Protein 9P1D (pdb70)

Sequence (2322 aa):
MNILLVSQCEKRALSETRRILDQFAERRGERTWQTPITQAGLDTLRRLLKKSARRNTAVACHWIRGRDHSELLWIVGDASRFNAQGAVPTNRTCRDILRKEDENDWHSAEDIRLLTVMAALFHDIGKASQAFQAKLRNRGKPMADAYRHEWVSLRLFEAFVGPGSSDEDWLRRLADKRETGDAWLSQLARDDRQSAPPGPFQKSRLPPLAQAVGWLIVSHHRLPNGDHRGSASLARLPAPIQSQWCGARDADAKEKAACWQFPHGLPFASAHWRARTALCAQSMLERPGLLARGPALLHDSYVMHVSRLILMLADHHYSSLPADSRLGDPNFPLHANTDRDSGKLKQRLDEHLLGVALHSRKLAGTLPRLERQLPRLARHKGFTRRVEQPRFRWQDKAYDCAMACREQAMEHGFFGLNLASTGCGKTLANGRILYALADPQRGARFSIALGLRSLTLQTGQAYRERLGLGDDDLAILVGGSAARELFEKQQERLERSGSESAQELLAENSHVHFAGTLEDGPLREWLGRNSAGNRLLQAPILACTIDHLMPASESLRGGHQIAPLLRLMTSDLVLDEVDDFDIDDLPALSRLVHWAGLFGSRVLLSSATLPPALVQGLFEAYRSGREIFQRHRGAPGRATEIRCAWFDEFSSQSSAHGAVTSFSEAHATFVAQRLAKLEQLPPRRQAQLCTVHAAGEARPALCRELAGQMNTWMADLHRCHHTEHQGRRISFGLLRLANIEPLIELAQAILAQGAPEGLHVHLCVYHSRHPLLVRSAIERQLDELLKRSDDDAAALFARPTLAKALQASTERDHLFVVLASPVAEVGRDHDYDWAIVEPSSMRSIIQLAGRIRRHRSGFSGEANLYLLSRNIRSLEGQNPAFQRPGFETPDFPLDSHDLHDLLDPALLARIDASPRIVEPFPLFPRSRLVDLEHRRLRALMLADDPPSSLLGVPLWWQTPASLSGALQTSQPFRAGAKERCYALLPDEDDEERLHFSRYEEGTWSNQDNLLRNLDLTYGPRIQTWGTVNYREELVAMAGREDLDLRQCAMRYGEVRLRENTQGWSYHPYLGFKKYNMNILLVSQCEKRALSETRRILDQFAERRGERTWQTPITQAGLDTLRRLLKKSARRNTAVACHWIRGRDHSELLWIVGDASRFNAQGAVPTNRTCRDILRSELKTILHSKRANLYYLQHCRVLVNGGRVEYVTDEGRHSHYWNIPIANTTSLLLGTGTSITQAAMRELARAGVLVGFCGGGGTPLFSANEVDVEVSWLTPQSEYRPTEYLQRWVGFWFDEEKRLVAARHFQRARLERIRHSWLEDRVLRDAGFAVDATALAVAVEDSARALEQAPNHEHLLTEEARLSKRLFKLAAQATRYGEFVRAKRGSGGDPANRFLDHGNYLAYGLAATATWVLGIPHGLAVLHGKTRRGGLVFDVADLIKDSLILPQAFLSAMRGDEEQDFRQACLDNLSRAQALDFMIDTLKDVAQRSTVSALHSKRANLYYLQHCRVLVNGGRVEYVTDEGRHSHYWNIPIANTTSLLLGTGTSITQAAMRELARAGVLVGFCGGGGTPLFSANEVDVEVSWLTPQSEYRPTEYLQRWVGFWFDEEKRLVAARHFQRARLERIRHSWLEDRVLRDAGFAVDATALAVAVEDSARALEQAPNHEHLLTEEARLSKRLFKLAAQATRYGEFVRAKRGSGGDPANRFLDHGNYLAYGLAATATWVLGIPHGLAVLHGKTRRGGLVFDVADLIKDSLILPQAFLSAMRGDEEQDFRQACLDNLSRAQALDFMIDTLKDVAQRSTVSATILHSKRANLYYLQHCRVLVNGGRVEYVTDEGRHSHYWNIPIANTTSLLLGTGTSITQAAMRELARAGVLVGFCGEVSWLTPQSEYRPTEYLQRWVGFWFDEEKRLVAARHFQRARLERIRHSWLRVLRDDATALAVAVEDSARALEPNHEHLLTEEARLSKRLFKLAAQATRYFVRGDPANRFLDHGNYLAYGLAATATWVLGIPHGLAVLHGKTRRGGLVFDVADLIKDSLILPQAFLSAMRGDEEQDFRQACLDNLSRAQALDFMIDTLKDVAQRSTVSAANLYYLQHCRVLVNGGRVEYVTDNIPIANTTSLLLGTGTSITQAAMRELARAGVLVGFCGGGGTPLFSANEVTEYLQRWVGFWEEKRLVAARHFQRARLERIRHSALAVAVEDSARALEQAPNHEHLLTEEARLSKRLFKLAAQANRFLDHGNYLAYGLAATATWVLGIPHRGGLVFDVADLIKDSLILPQAFLSAMEEQDFRQACLDNLSRAQALDFMIDTLKDVAQRSTVSA

Radius of gyration: 50.33 Å; Cα contacts (8 Å, |Δi|>4): 3874; chains: 6; bounding box: 79×142×141 Å

Secondary structure (DSSP, 8-state):
-EEEEEE---THHHHHHHHHHTTTS-EEETTEEEEE--HHHHHHHHHHHHHT--TT-EEEEEEEEETTEEEEEEEEE-STTS-TTS---SEEESS-SS-TTS---BTTHHHHHHHHHHHHHHTTGGGGSHHHHHHHH--SS----SS-HHHHHHHHHHHHH-TT--HHHHHHHHH-SS---STTGGG---SSSSSPPPPTTSTTT--HHHHHHHHHHHTSSB----S---HHHHTTTTTT--GGGGT-----HHHHHHHT--TT--GGG-HHHHHHHHHHHHHHHHSTT-GGGHHHHHT-HHHHHHHHHHHHHHHHHHHHS---TTSS-TT-----EE-TTT--EEE-HHHHHHHHHHHHHHHHTTHHHHHHHS--B---HHHHS---SGGGSHHHHHHHHHHHHHHHHHHH--EE---PPTTS-HHHHHHHHHHHHS-TTT-B-EEEEES-S-B-HHHHHHHHHHHT--TTSEEEE-B-PPPSTHHHHHHHHHTTTT-GGGS-SS-SS--EE--S--S--TTHHHH-SSSHHHHHHH-SEEEEEHHHHTHHHH--BTTTTHHHHHHHHHS-EEEESGGGS-GGGHHHHHHHHHHHHHTT--EE---S---HHHHHHHHHHHHHHHHHHHHHBSSTT----EEEEEE-SS-EEEEEE-SHHHHHHHHHHHHHHHHHHHTTSPP---B--B----S---HHHHHHHHHHHHHHHHHHHHHHS-EEETTEEEEEEEB--S-HHHHHHHHHHHHHH---TT-EEEE--B-TTS-HHHHHHHHHHHHHH----TT-HHHHHTSHHHHHHHHT---SEEEEEE-B-GGGGSS-----S-EEE--S-HHHHHHHHHHTTSS-----S---EEEBSS-HHHHTT-SSSS-SSS--BTTB--S---HHHHS-HHHHT--SSHHHHS--SS--TTT-HHHHHHHHHHHHHTSS--TTT---TTHHHHSS-TTTTTHHHHS-SS-SS-EEEEEEEE-SS-TT-EEEEEE-SSSEEE-GGG--B------TTEEE-S---HHHHHHHHHHHHT--HHHHHHHH-EEEEE--SS-EEEETTTEEEE--/-EEEEEE---THHHHHHHHHHTTTS-EEETTEEEEE--HHHHHHHHHHHHHT--SS-EEEEEE--SSS--EEEEEEE-SSSS-TTS---SEEESS----/---TTT---EEEE-SEEEEEETTEEEEEEE-SSSEEEEE--GGG-SEEEE-TTEEEEHHHHHHHHHHT-EEEE----EEEEE-SS---SHHHHHHHHHHH-HHHHHTTHHHHHHHHHHHHHHHH--TTT--HHHHHHHHHHHHHHH---HHHHHHHHHHHHHHHHHHHHHHHT------HHHHHHHHHHHHHHHHHHHHHHHHT--SS--SSSTTTSSSHHHHHHHHHHIIIIIHHHHHHHHHHT--HHHHHHHHHHHHHHHTHHHHHHHHHHHHHHHHHHH-/--B--B-SEEE-EETTEE--EE-----SSS-B--B-SSEEEEHHHHHHHHHH----EEE-GGG-SEEEE----THHHHHHHH----TTSSHHHHHHHHHHHHHH--HHHHHHHHHHHHH--S-HHHHHHHHTTTTHHHHHHHH---SHHHHHHHHHHHHHHHHHHHHT-----HHHHHHHHHHHTTTHHHHHHHHT--HHHHHHHHHHHHHHHTHHHHHHHHHHHHHHHHHHH-/--GGGS-TTT--EEEEE-S-EEEEETTEEEEEEE-SS-EEEEE--GGGEEEEEE-SS-EEEHHHHHHHHHTT--EEEE-STTS-SEEETTEEE-EEEEEE-SS---SHHHHHHHTTTT-HHHHHHHHHHHHHHHHHHHHHHHHH-HHHHHHT----HHHHHHHHHHHHHHHHT--SHHHHHHHHHHHHHHHHHHHHHHTT--S----STT---SHHHHHHHHHHHHHHHHHHHHHHHHT--TT--SSSTTTSSSTHHHHHHTTTTTTTHHHHHHHHHHHT--HHHHHHHHHHHHHHHTHHHHHHHHHHHHHHHHHHH-/---TTTTEEEE-SEEEEESSSSEEEE-TTGGGSGGGG---STT-EEEE-SSEEEEHHHHHHHHHHT-EEEEE-GGG-SEEEE--PPB--SS-----SSPPB-HHHHHHTTTT-HHHHHHHHHHHHHHHHHHHHIIIII-HHHHHHSPPPPHHHHHHHHHHHHHHHHT--SHHHHHHHHHHHHHHHHHHHHHHHT--S----GGG---SHHHHHHHHHHHHHHHHHHHHHHHHT--SS--SSS-TTSTTHHHHHHHHHHIIIIIHHHHHHHHHHT--HHHHHHHHHHHHHHHTHHHHHHHHHHHHHHHHHHH-

B-factor: mean 90.78, std 36.64, range [4.68, 261.75]

Nearest PDB structures (foldseek):
  3god-assembly1_A  TM=9.662E-01  e=2.925E-48  Pseudomonas aeruginosa UCBPP-PA14
  5fcl-assembly1_B  TM=9.831E-01  e=2.132E-39  Pectobacterium atrosepticum SCRI1043
  5fcl-assembly2_D  TM=9.840E-01  e=4.830E-38  Pectobacterium atrosepticum SCRI1043
  8flj-assembly1_C  TM=7.199E-01  e=2.298E-38  Pseudomonas aeruginosa PA14
  5fcl-assembly2_C  TM=7.049E-01  e=4.504E-31  Pectobacterium atrosepticum SCRI1043

InterPro domains:
  IPR006483 CRISPR-associated Cas3-type, HD domain [PF18019] (107-262)
  IPR006483 CRISPR-associated Cas3-type, HD domain [PS51643] (102-318)
  IPR013395 CRISPR-associated Cas3, Yersinia-type [TIGR02562] (1-1072)
  IPR027417 P-loop containing nucleoside triphosphate hydrolase [SSF52540] (416-858)
  IPR038257 CRISPR-associated Cas3-type HD domain superfamily [G3DSA:1.10.3210.30] (87-286)
  IPR048823 CRISPR-associated nuclease/helicase Cas3, I-F/YPEST, Cas2 domain [PF21384] (1-79)
  IPR048824 CRISPR-associated Cas3 subtype I-F/YPEST-like, C-terminal domain [PF21802] (984-1074)
  IPR054712 CRISPR-associated nuclease/helicase Cas3 domain [PF22590] (731-856)

Structure (mmCIF, N/CA/C/O backbone):
data_9P1D
#
_entry.id   9P1D
#
_cell.length_a   1.00
_cell.length_b   1.00
_cell.length_c   1.00
_cell.angle_alpha   90.00
_cell.angle_beta   90.00
_cell.angle_gamma   90.00
#
_symmetry.space_group_name_H-M   'P 1'
#
loop_
_entity.id
_entity.type
_entity.pdbx_description
1 polymer 'CRISPR-associated nuclease/helicase Cas3 subtype I-F/YPEST'
2 polymer 'CRISPR-associated endonuclease Cas1'
3 polymer 'DNA Strand 1'
4 polymer 'DNA Strand 2'
#
loop_
_atom_site.group_PDB
_atom_site.id
_atom_site.type_symbol
_atom_site.label_atom_id
_atom_site.label_alt_id
_atom_site.label_comp_id
_atom_site.label_asym_id
_atom_site.label_entity_id
_atom_site.label_seq_id
_atom_site.pdbx_PDB_ins_code
_atom_site.Cartn_x
_atom_site.Cartn_y
_atom_site.Cartn_z
_atom_site.occupancy
_atom_site.B_iso_or_equiv
_atom_site.auth_seq_id
_atom_site.auth_comp_id
_atom_site.auth_asym_id
_atom_site.auth_atom_id
_atom_site.pdbx_PDB_model_num
ATOM 1 N N . MET A 1 1 ? 151.37371 162.58769 139.70035 1.000 64.59849 1 MET A N 1
ATOM 2 C CA . MET A 1 1 ? 152.02256 163.41560 140.74897 1.000 64.36266 1 MET A CA 1
ATOM 3 C C . MET A 1 1 ? 153.45335 163.70707 140.35607 1.000 59.72774 1 MET A C 1
ATOM 4 O O . MET A 1 1 ? 154.13301 162.84753 139.80615 1.000 59.92124 1 MET A O 1
ATOM 20 N N . ASN A 1 2 ? 153.90809 164.92209 140.63913 1.000 57.75840 2 ASN A N 1
ATOM 21 C CA . ASN A 1 2 ? 155.28697 165.31942 140.39946 1.000 65.02597 2 ASN A CA 1
ATOM 22 C C . ASN A 1 2 ? 156.00001 165.46016 141.73227 1.000 60.55584 2 ASN A C 1
ATOM 23 O O . ASN A 1 2 ? 155.43595 165.98723 142.69341 1.000 61.55607 2 ASN A O 1
ATOM 34 N N . ILE A 1 3 ? 157.23970 164.97859 141.78513 1.000 47.74801 3 ILE A N 1
ATOM 35 C CA . ILE A 1 3 ? 157.99564 164.90901 143.02300 1.000 40.50688 3 ILE A CA 1
ATOM 36 C C . ILE A 1 3 ? 159.39443 165.44513 142.77888 1.000 40.59859 3 ILE A C 1
ATOM 37 O O . ILE A 1 3 ? 159.83866 165.59882 141.64118 1.000 46.36468 3 ILE A O 1
ATOM 53 N N . LEU A 1 4 ? 160.08685 165.73540 143.87272 1.000 27.70329 4 LEU A N 1
ATOM 54 C CA . LEU A 1 4 ? 161.46430 166.19804 143.83389 1.000 23.58218 4 LEU A CA 1
ATOM 55 C C . LEU A 1 4 ? 162.29809 165.33470 144.76266 1.000 41.77763 4 LEU A C 1
ATOM 56 O O . LEU A 1 4 ? 162.00614 165.24623 145.95772 1.000 54.41280 4 LEU A O 1
ATOM 72 N N . LEU A 1 5 ? 163.33031 164.70603 144.21120 1.000 46.44974 5 LEU A N 1
ATOM 73 C CA . LEU A 1 5 ? 164.20469 163.79562 144.93522 1.000 32.90842 5 LEU A CA 1
ATOM 74 C C . LEU A 1 5 ? 165.58452 164.41874 145.04511 1.000 29.68600 5 LEU A C 1
ATOM 75 O O . LEU A 1 5 ? 166.13106 164.88560 144.04477 1.000 52.51753 5 LEU A O 1
ATOM 91 N N . VAL A 1 6 ? 166.14827 164.42542 146.24661 1.000 22.56375 6 VAL A N 1
ATOM 92 C CA . VAL A 1 6 ? 167.47499 164.97853 146.47752 1.000 30.22685 6 VAL A CA 1
ATOM 93 C C . VAL A 1 6 ? 168.29140 163.95938 147.24639 1.000 31.40785 6 VAL A C 1
ATOM 94 O O . VAL A 1 6 ? 167.79061 163.33815 148.18686 1.000 45.45759 6 VAL A O 1
ATOM 107 N N . SER A 1 7 ? 169.54233 163.79283 146.85076 1.000 34.64599 7 SER A N 1
ATOM 108 C CA . SER A 1 7 ? 170.43942 162.82145 147.44855 1.000 38.98404 7 SER A CA 1
ATOM 109 C C . SER A 1 7 ? 171.50763 163.53291 148.25954 1.000 43.41715 7 SER A C 1
ATOM 110 O O . SER A 1 7 ? 171.98710 164.59766 147.86656 1.000 53.55069 7 SER A O 1
ATOM 118 N N . GLN A 1 8 ? 171.87980 162.94978 149.39568 1.000 50.39761 8 GLN A N 1
ATOM 119 C CA . GLN A 1 8 ? 173.00867 163.46288 150.16016 1.000 54.65565 8 GLN A CA 1
ATOM 120 C C . GLN A 1 8 ? 173.95991 162.34212 150.55828 1.000 66.62216 8 GLN A C 1
ATOM 121 O O . GLN A 1 8 ? 174.60502 162.42066 151.60635 1.000 68.56807 8 GLN A O 1
ATOM 135 N N . CYS A 1 9 ? 174.06596 161.31096 149.72678 1.000 66.55366 9 CYS A N 1
ATOM 136 C CA . CYS A 1 9 ? 174.96648 160.20289 149.97300 1.000 62.00645 9 CYS A CA 1
ATOM 137 C C . CYS A 1 9 ? 176.41060 160.63667 149.74253 1.000 61.48767 9 CYS A C 1
ATOM 138 O O . CYS A 1 9 ? 176.68998 161.73885 149.26738 1.000 60.88786 9 CYS A O 1
ATOM 146 N N . GLU A 1 10 ? 177.33988 159.74842 150.08553 1.000 68.16595 10 GLU A N 1
ATOM 147 C CA . GLU A 1 10 ? 178.75910 160.01656 149.91840 1.000 67.64712 10 GLU A CA 1
ATOM 148 C C . GLU A 1 10 ? 179.50499 158.70941 149.70093 1.000 68.20862 10 GLU A C 1
ATOM 149 O O . GLU A 1 10 ? 179.02576 157.63597 150.06961 1.000 70.76702 10 GLU A O 1
ATOM 161 N N . LYS A 1 11 ? 180.68212 158.81243 149.09667 1.000 65.33922 11 LYS A N 1
ATOM 162 C CA . LYS A 1 11 ? 181.51748 157.64205 148.80307 1.000 67.32399 11 LYS A CA 1
ATOM 163 C C . LYS A 1 11 ? 180.74008 156.72836 147.85306 1.000 72.82289 11 LYS A C 1
ATOM 164 O O . LYS A 1 11 ? 179.93009 157.20190 147.04727 1.000 77.35650 11 LYS A O 1
ATOM 183 N N . ARG A 1 12 ? 180.97103 155.41551 147.93098 1.000 71.55724 12 ARG A N 1
ATOM 184 C CA . ARG A 1 12 ? 180.39142 154.51093 146.94523 1.000 69.74657 12 ARG A CA 1
ATOM 185 C C . ARG A 1 12 ? 178.87484 154.58351 146.93710 1.000 68.09808 12 ARG A C 1
ATOM 186 O O . ARG A 1 12 ? 178.25010 154.35019 145.89739 1.000 69.05826 12 ARG A O 1
ATOM 207 N N . ALA A 1 13 ? 178.26448 154.91613 148.07303 1.000 59.25368 13 ALA A N 1
ATOM 208 C CA . ALA A 1 13 ? 176.81119 155.00461 148.11851 1.000 64.73636 13 ALA A CA 1
ATOM 209 C C . ALA A 1 13 ? 176.29046 155.94518 147.04546 1.000 60.10675 13 ALA A C 1
ATOM 210 O O . ALA A 1 13 ? 175.20336 155.73833 146.49954 1.000 58.14771 13 ALA A O 1
ATOM 217 N N . LEU A 1 14 ? 177.05599 156.98391 146.72710 1.000 58.52609 14 LEU A N 1
ATOM 218 C CA . LEU A 1 14 ? 176.59781 157.97200 145.76161 1.000 54.35113 14 LEU A CA 1
ATOM 219 C C . LEU A 1 14 ? 176.40487 157.34344 144.38881 1.000 58.03573 14 LEU A C 1
ATOM 220 O O . LEU A 1 14 ? 175.38435 157.56372 143.72543 1.000 61.41946 14 LEU A O 1
ATOM 236 N N . SER A 1 15 ? 177.37544 156.54379 143.94888 1.000 56.95137 15 SER A N 1
ATOM 237 C CA . SER A 1 15 ? 177.29442 155.94196 142.62367 1.000 53.04655 15 SER A CA 1
ATOM 238 C C . SER A 1 15 ? 176.10160 155.00245 142.52288 1.000 57.45640 15 SER A C 1
ATOM 239 O O . SER A 1 15 ? 175.39066 154.98278 141.51160 1.000 66.17159 15 SER A O 1
ATOM 247 N N . GLU A 1 16 ? 175.85780 154.22104 143.57235 1.000 62.10295 16 GLU A N 1
ATOM 248 C CA . GLU A 1 16 ? 174.72341 153.30682 143.55920 1.000 64.61298 16 GLU A CA 1
ATOM 249 C C . GLU A 1 16 ? 173.41270 154.06221 143.38637 1.000 68.66693 16 GLU A C 1
ATOM 250 O O . GLU A 1 16 ? 172.62333 153.76002 142.48430 1.000 70.14223 16 GLU A O 1
ATOM 262 N N . THR A 1 17 ? 173.16871 155.06390 144.23438 1.000 53.89396 17 THR A N 1
ATOM 263 C CA . THR A 1 17 ? 171.90155 155.78272 144.16691 1.000 45.43879 17 THR A CA 1
ATOM 264 C C . THR A 1 17 ? 171.75580 156.50381 142.83926 1.000 39.90943 17 THR A C 1
ATOM 265 O O . THR A 1 17 ? 170.65385 156.58821 142.28961 1.000 41.82758 17 THR A O 1
ATOM 276 N N . ARG A 1 18 ? 172.85377 157.02835 142.30120 1.000 41.98580 18 ARG A N 1
ATOM 277 C CA . ARG A 1 18 ? 172.78520 157.63294 140.97799 1.000 47.50861 18 ARG A CA 1
ATOM 278 C C . ARG A 1 18 ? 172.36118 156.60365 139.94196 1.000 48.75020 18 ARG A C 1
ATOM 279 O O . ARG A 1 18 ? 171.59948 156.90872 139.01973 1.000 54.54766 18 ARG A O 1
ATOM 300 N N . ARG A 1 19 ? 172.86348 155.37674 140.06570 1.000 55.22426 19 ARG A N 1
ATOM 301 C CA . ARG A 1 19 ? 172.49337 154.33810 139.11290 1.000 54.44159 19 ARG A CA 1
ATOM 302 C C . ARG A 1 19 ? 171.01726 153.98825 139.22933 1.000 52.58924 19 ARG A C 1
ATOM 303 O O . ARG A 1 19 ? 170.32517 153.82128 138.22072 1.000 49.28772 19 ARG A O 1
ATOM 324 N N . ILE A 1 20 ? 170.51808 153.86359 140.45758 1.000 52.46850 20 ILE A N 1
ATOM 325 C CA . ILE A 1 20 ? 169.14559 153.40368 140.65600 1.000 51.71742 20 ILE A CA 1
ATOM 326 C C . ILE A 1 20 ? 168.15496 154.47536 140.22564 1.000 58.82543 20 ILE A C 1
ATOM 327 O O . ILE A 1 20 ? 167.12582 154.18109 139.61037 1.000 59.88064 20 ILE A O 1
ATOM 343 N N . LEU A 1 21 ? 168.43991 155.73345 140.56752 1.000 52.87809 21 LEU A N 1
ATOM 344 C CA . LEU A 1 21 ? 167.48036 156.80994 140.34030 1.000 37.31987 21 LEU A CA 1
ATOM 345 C C . LEU A 1 21 ? 167.43184 157.22724 138.88040 1.000 40.23127 21 LEU A C 1
ATOM 346 O O . LEU A 1 21 ? 166.35986 157.53792 138.35543 1.000 43.41791 21 LEU A O 1
ATOM 362 N N . ASP A 1 22 ? 168.57460 157.23309 138.20364 1.000 45.20201 22 ASP A N 1
ATOM 363 C CA . ASP A 1 22 ? 168.62540 157.69042 136.82214 1.000 42.90608 22 ASP A CA 1
ATOM 364 C C . ASP A 1 22 ? 167.77547 156.85547 135.87944 1.000 49.61552 22 ASP A C 1
ATOM 365 O O . ASP A 1 22 ? 167.74321 157.15696 134.68311 1.000 54.72178 22 ASP A O 1
ATOM 374 N N . GLN A 1 23 ? 167.11664 155.80544 136.36476 1.000 49.38475 23 GLN A N 1
ATOM 375 C CA . GLN A 1 23 ? 166.21220 155.04328 135.51621 1.000 51.04131 23 GLN A CA 1
ATOM 376 C C . GLN A 1 23 ? 164.81290 155.63320 135.47673 1.000 46.37821 23 GLN A C 1
ATOM 377 O O . GLN A 1 23 ? 164.02630 155.26015 134.60374 1.000 51.06439 23 GLN A O 1
ATOM 391 N N . PHE A 1 24 ? 164.49150 156.54938 136.38154 1.000 28.33502 24 PHE A N 1
ATOM 392 C CA . PHE A 1 24 ? 163.13524 157.04918 136.54802 1.000 31.97297 24 PHE A CA 1
ATOM 393 C C . PHE A 1 24 ? 162.98470 158.53303 136.27352 1.000 39.67360 24 PHE A C 1
ATOM 394 O O . PHE A 1 24 ? 161.91526 158.95933 135.84367 1.000 51.44012 24 PHE A O 1
ATOM 411 N N . ALA A 1 25 ? 164.01711 159.33816 136.51117 1.000 51.27817 25 ALA A N 1
ATOM 412 C CA . ALA A 1 25 ? 163.90708 160.78832 136.43803 1.000 46.10990 25 ALA A CA 1
ATOM 413 C C . ALA A 1 25 ? 165.06002 161.38222 135.64594 1.000 40.55907 25 ALA A C 1
ATOM 414 O O . ALA A 1 25 ? 166.16964 160.84908 135.65849 1.000 57.22436 25 ALA A O 1
ATOM 421 N N . GLU A 1 26 ? 164.79547 162.48851 134.95978 1.000 30.02524 26 GLU A N 1
ATOM 422 C CA . GLU A 1 26 ? 165.86367 163.23297 134.31335 1.000 34.40715 26 GLU A CA 1
ATOM 423 C C . GLU A 1 26 ? 166.64650 164.03539 135.34169 1.000 37.24239 26 GLU A C 1
ATOM 424 O O . GLU A 1 26 ? 166.08504 164.58444 136.28948 1.000 51.55805 26 GLU A O 1
ATOM 436 N N . ARG A 1 27 ? 167.95535 164.12002 135.13303 1.000 36.43052 27 ARG A N 1
ATOM 437 C CA . ARG A 1 27 ? 168.85980 164.75800 136.08762 1.000 37.15339 27 ARG A CA 1
ATOM 438 C C . ARG A 1 27 ? 168.72543 166.26910 135.97219 1.000 49.90206 27 ARG A C 1
ATOM 439 O O . ARG A 1 27 ? 169.08804 166.85668 134.95429 1.000 72.24891 27 ARG A O 1
ATOM 460 N N . ARG A 1 28 ? 168.20490 166.91237 137.01385 1.000 31.18796 28 ARG A N 1
ATOM 461 C CA . ARG A 1 28 ? 168.13461 168.36490 137.03601 1.000 30.28064 28 ARG A CA 1
ATOM 462 C C . ARG A 1 28 ? 169.30712 169.00117 137.75542 1.000 40.00440 28 ARG A C 1
ATOM 463 O O . ARG A 1 28 ? 169.42292 170.22756 137.74820 1.000 52.87728 28 ARG A O 1
ATOM 484 N N . GLY A 1 29 ? 170.16797 168.21303 138.37788 1.000 44.59881 29 GLY A N 1
ATOM 485 C CA . GLY A 1 29 ? 171.30083 168.77332 139.08895 1.000 46.94546 29 GLY A CA 1
ATOM 486 C C . GLY A 1 29 ? 172.19969 167.66137 139.56974 1.000 52.01445 29 GLY A C 1
ATOM 487 O O . GLY A 1 29 ? 171.84332 166.48273 139.52707 1.000 60.92886 29 GLY A O 1
ATOM 491 N N . GLU A 1 30 ? 173.36974 168.05642 140.06287 1.000 46.54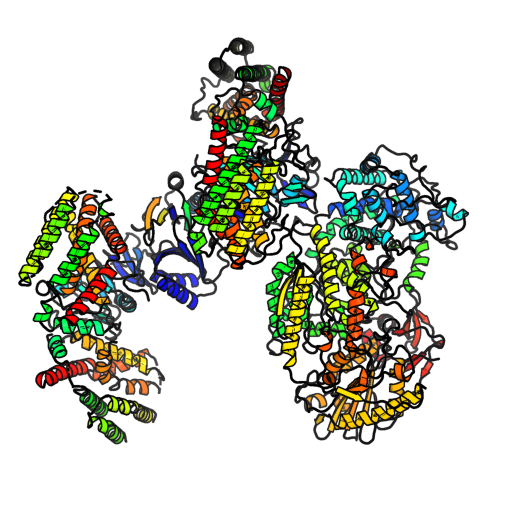359 30 GLU A N 1
ATOM 492 C CA . GLU A 1 30 ? 174.37008 167.06351 140.42820 1.000 43.14670 30 GLU A CA 1
ATOM 493 C C . GLU A 1 30 ? 173.84082 166.09876 141.47718 1.000 51.94479 30 GLU A C 1
ATOM 494 O O . GLU A 1 30 ? 174.37880 164.99913 141.63346 1.000 54.95390 30 GLU A O 1
ATOM 506 N N . ARG A 1 31 ? 172.81095 166.49392 142.22260 1.000 48.09302 31 ARG A N 1
ATOM 507 C CA . ARG A 1 31 ? 172.18547 165.57690 143.16572 1.000 41.87674 31 ARG A CA 1
ATOM 508 C C . ARG A 1 31 ? 170.67456 165.75154 143.24672 1.000 40.95798 31 ARG A C 1
ATOM 509 O O . ARG A 1 31 ? 170.08205 165.41213 144.27379 1.000 49.64623 31 ARG A O 1
ATOM 530 N N . THR A 1 32 ? 170.03451 166.27159 142.20949 1.000 38.22889 32 THR A N 1
ATOM 531 C CA . THR A 1 32 ? 168.60889 166.54417 142.24628 1.000 34.80503 32 THR A CA 1
ATOM 532 C C . THR A 1 32 ? 167.92853 165.94951 141.02848 1.000 46.91009 32 THR A C 1
ATOM 533 O O . THR A 1 32 ? 168.44653 166.02816 139.91331 1.000 59.73751 32 THR A O 1
ATOM 544 N N . TRP A 1 33 ? 166.75847 165.37177 141.25188 1.000 36.32669 33 TRP A N 1
ATOM 545 C CA . TRP A 1 33 ? 165.93422 164.81191 140.19885 1.000 36.86046 33 TRP A CA 1
ATOM 546 C C . TRP A 1 33 ? 164.52240 165.35096 140.34767 1.000 38.22050 33 TRP A C 1
ATOM 547 O O . TRP A 1 33 ? 164.11482 165.76523 141.43286 1.000 42.14433 33 TRP A O 1
ATOM 568 N N . GLN A 1 34 ? 163.77542 165.34595 139.25010 1.000 42.73193 34 GLN A N 1
ATOM 569 C CA . GLN A 1 34 ? 162.38114 165.75857 139.30720 1.000 44.96831 34 GLN A CA 1
ATOM 570 C C . GLN A 1 34 ? 161.62600 165.29862 138.07199 1.000 52.13533 34 GLN A C 1
ATOM 571 O O . GLN A 1 34 ? 162.09391 165.49517 136.94867 1.000 55.83933 34 GLN A O 1
ATOM 585 N N . THR A 1 35 ? 160.45220 164.71080 138.26276 1.000 55.24363 35 THR A N 1
ATOM 586 C CA . THR A 1 35 ? 159.69415 164.17639 137.14151 1.000 57.87832 35 THR A CA 1
ATOM 587 C C . THR A 1 35 ? 158.28026 163.80445 137.56701 1.000 58.44646 35 THR A C 1
ATOM 588 O O . THR A 1 35 ? 158.03880 163.54946 138.75110 1.000 64.46050 35 THR A O 1
ATOM 599 N N . PRO A 1 36 ? 157.31831 163.77394 136.64514 1.000 43.30476 36 PRO A N 1
ATOM 600 C CA . PRO A 1 36 ? 155.98395 163.27340 136.98944 1.000 38.81707 36 PRO A CA 1
ATOM 601 C C . PRO A 1 36 ? 155.94691 161.75445 136.92985 1.000 42.69552 36 PRO A C 1
ATOM 602 O O . PRO A 1 36 ? 156.19759 161.16046 135.88115 1.000 48.72936 36 PRO A O 1
ATOM 613 N N . ILE A 1 37 ? 155.61488 161.12639 138.05814 1.000 60.09088 37 ILE A N 1
ATOM 614 C CA . ILE A 1 37 ? 155.57738 159.67425 138.16881 1.000 55.70993 37 ILE A CA 1
ATOM 615 C C . ILE A 1 37 ? 154.26643 159.26937 138.82493 1.000 60.45840 37 ILE A C 1
ATOM 616 O O . ILE A 1 37 ? 153.60042 160.07320 139.47849 1.000 63.62167 37 ILE A O 1
ATOM 632 N N . THR A 1 38 ? 153.89639 158.00610 138.64006 1.000 66.91348 38 THR A N 1
ATOM 633 C CA . THR A 1 38 ? 152.69579 157.44544 139.24232 1.000 63.79688 38 THR A CA 1
ATOM 634 C C . THR A 1 38 ? 153.02677 156.80992 140.58628 1.000 64.81472 38 THR A C 1
ATOM 635 O O . THR A 1 38 ? 154.18818 156.64911 140.95862 1.000 70.21509 38 THR A O 1
ATOM 646 N N . GLN A 1 39 ? 151.97818 156.43938 141.31916 1.000 68.49229 39 GLN A N 1
ATOM 647 C CA . GLN A 1 39 ? 152.17847 155.89829 142.65871 1.000 71.59298 39 GLN A CA 1
ATOM 648 C C . GLN A 1 39 ? 152.98211 154.60224 142.62157 1.000 73.56513 39 GLN A C 1
ATOM 649 O O . GLN A 1 39 ? 153.92394 154.42060 143.40587 1.000 75.13226 39 GLN A O 1
ATOM 663 N N . ALA A 1 40 ? 152.63720 153.69765 141.70351 1.000 69.77140 40 ALA A N 1
ATOM 664 C CA . ALA A 1 40 ? 153.32926 152.41581 141.62823 1.000 66.28554 40 ALA A CA 1
ATOM 665 C C . ALA A 1 40 ? 154.82266 152.61005 141.41505 1.000 68.08652 40 ALA A C 1
ATOM 666 O O . ALA A 1 40 ? 155.64686 151.93585 142.05080 1.000 70.49890 40 ALA A O 1
ATOM 673 N N . GLY A 1 41 ? 155.18953 153.51966 140.51521 1.000 57.90130 41 GLY A N 1
ATOM 674 C CA . GLY A 1 41 ? 156.59481 153.80259 140.30662 1.000 58.40120 41 GLY A CA 1
ATOM 675 C C . GLY A 1 41 ? 157.28103 154.23864 141.58326 1.000 61.21337 41 GLY A C 1
ATOM 676 O O . GLY A 1 41 ? 158.40167 153.82008 141.86962 1.000 64.04271 41 GLY A O 1
ATOM 680 N N . LEU A 1 42 ? 156.61802 155.08588 142.36894 1.000 61.93848 42 LEU A N 1
ATOM 681 C CA . LEU A 1 42 ? 157.21939 155.54689 143.61362 1.000 55.79345 42 LEU A CA 1
ATOM 682 C C . LEU A 1 42 ? 157.41738 154.40040 144.58994 1.000 66.09955 42 LEU A C 1
ATOM 683 O O . LEU A 1 42 ? 158.46022 154.31056 145.24865 1.000 73.01168 42 LEU A O 1
ATOM 699 N N . ASP A 1 43 ? 156.42710 153.51724 144.71186 1.000 73.98247 43 ASP A N 1
ATOM 700 C CA . ASP A 1 43 ? 156.58203 152.40541 145.64407 1.000 73.64688 43 ASP A CA 1
ATOM 701 C C . ASP A 1 43 ? 157.73732 151.50745 145.22464 1.000 73.62962 43 ASP A C 1
ATOM 702 O O . ASP A 1 43 ? 158.55434 151.09622 146.05921 1.000 73.33182 43 ASP A O 1
ATOM 711 N N . THR A 1 44 ? 157.83900 151.20653 143.92681 1.000 71.25751 44 THR A N 1
ATOM 712 C CA . THR A 1 44 ? 158.93651 150.35035 143.48359 1.000 73.20195 44 THR A CA 1
ATOM 713 C C . THR A 1 44 ? 160.28455 151.04226 143.63127 1.000 64.82947 44 THR A C 1
ATOM 714 O O . THR A 1 44 ? 161.28187 150.38566 143.94479 1.000 66.09308 44 THR A O 1
ATOM 725 N N . LEU A 1 45 ? 160.34109 152.35484 143.40758 1.000 50.41207 45 LEU A N 1
ATOM 726 C CA . LEU A 1 45 ? 161.57575 153.09360 143.64300 1.000 57.44977 45 LEU A CA 1
ATOM 727 C C . LEU A 1 45 ? 161.99182 153.00249 145.10191 1.000 55.24698 45 LEU A C 1
ATOM 728 O O . LEU A 1 45 ? 163.16366 152.76323 145.41522 1.000 56.84418 45 LEU A O 1
ATOM 744 N N . ARG A 1 46 ? 161.04177 153.18746 146.01273 1.000 56.93817 46 ARG A N 1
ATOM 745 C CA . ARG A 1 46 ? 161.37182 153.07135 147.42405 1.000 61.94276 46 ARG A CA 1
ATOM 746 C C . ARG A 1 46 ? 161.88965 151.67751 147.73957 1.000 69.62331 46 ARG A C 1
ATOM 747 O O . ARG A 1 46 ? 162.87765 151.52242 148.46493 1.000 65.98676 46 ARG A O 1
ATOM 768 N N . ARG A 1 47 ? 161.24287 150.64791 147.19494 1.000 77.14929 47 ARG A N 1
ATOM 769 C CA . ARG A 1 47 ? 161.68582 149.28408 147.46480 1.000 71.12926 47 ARG A CA 1
ATOM 770 C C . ARG A 1 47 ? 163.10652 149.06495 146.96689 1.000 66.85502 47 ARG A C 1
ATOM 771 O O . ARG A 1 47 ? 163.96648 148.55919 147.69768 1.000 66.70104 47 ARG A O 1
ATOM 792 N N . LEU A 1 48 ? 163.37268 149.45283 145.72130 1.000 64.43216 48 LEU A N 1
ATOM 793 C CA . LEU A 1 48 ? 164.69135 149.23081 145.14273 1.000 64.60830 48 LEU A CA 1
ATOM 794 C C . LEU A 1 48 ? 165.76206 149.96557 145.93014 1.000 55.18756 48 LEU A C 1
ATOM 795 O O . LEU A 1 48 ? 166.83165 149.41312 146.20457 1.000 51.76666 48 LEU A O 1
ATOM 811 N N . LEU A 1 49 ? 165.49444 151.21516 146.30290 1.000 59.55891 49 LEU A N 1
ATOM 812 C CA . LEU A 1 49 ? 166.47560 151.97157 147.06794 1.000 62.14896 49 LEU A CA 1
ATOM 813 C C . LEU A 1 49 ? 166.69188 151.35375 148.43913 1.000 63.12495 49 LEU A C 1
ATOM 814 O O . LEU A 1 49 ? 167.81456 151.35000 148.95410 1.000 56.60528 49 LEU A O 1
ATOM 830 N N . LYS A 1 50 ? 165.63023 150.83429 149.05212 1.000 69.71968 50 LYS A N 1
ATOM 831 C CA . LYS A 1 50 ? 165.78270 150.20191 150.35371 1.000 66.63385 50 LYS A CA 1
ATOM 832 C C . LYS A 1 50 ? 166.64333 148.95215 150.25714 1.000 67.43404 50 LYS A C 1
ATOM 833 O O . LYS A 1 50 ? 167.45661 148.67864 151.14579 1.000 66.57710 50 LYS A O 1
ATOM 852 N N . LYS A 1 51 ? 166.47687 148.18171 149.18481 1.000 73.11003 51 LYS A N 1
ATOM 853 C CA . LYS A 1 51 ? 167.12173 146.87693 149.10666 1.000 68.86293 51 LYS A CA 1
ATOM 854 C C . LYS A 1 51 ? 168.63795 147.00351 149.14610 1.000 70.00147 51 LYS A C 1
ATOM 855 O O . LYS A 1 51 ? 169.31656 146.24770 149.84864 1.000 69.40522 51 LYS A O 1
ATOM 874 N N . SER A 1 52 ? 169.18971 147.95557 148.39753 1.000 69.56157 52 SER A N 1
ATOM 875 C CA . SER A 1 52 ? 170.62836 148.05939 148.20150 1.000 69.75169 52 SER A CA 1
ATOM 876 C C . SER A 1 52 ? 171.25312 149.20901 148.97845 1.000 69.35392 52 SER A C 1
ATOM 877 O O . SER A 1 52 ? 172.39853 149.57633 148.70608 1.000 69.43415 52 SER A O 1
ATOM 885 N N . ALA A 1 53 ? 170.53604 149.78013 149.93827 1.000 61.29702 53 ALA A N 1
ATOM 886 C CA . ALA A 1 53 ? 171.05692 150.92442 150.66451 1.000 56.14504 53 ALA A CA 1
ATOM 887 C C . ALA A 1 53 ? 172.24616 150.51841 151.52572 1.000 59.18222 53 ALA A C 1
ATOM 888 O O . ALA A 1 53 ? 172.45091 149.34429 151.83995 1.000 61.45130 53 ALA A O 1
ATOM 895 N N . ARG A 1 54 ? 173.04285 151.51260 151.89442 1.000 74.20447 54 ARG A N 1
ATOM 896 C CA . ARG A 1 54 ? 174.21922 151.33582 152.73233 1.000 77.61289 54 ARG A CA 1
ATOM 897 C C . ARG A 1 54 ? 174.14418 152.29183 153.91526 1.000 77.46365 54 ARG A C 1
ATOM 898 O O . ARG A 1 54 ? 173.10958 152.89817 154.19003 1.000 75.94633 54 ARG A O 1
ATOM 919 N N . ARG A 1 55 ? 175.26158 152.40848 154.62962 1.000 83.65925 55 ARG A N 1
ATOM 920 C CA . ARG A 1 55 ? 175.31246 153.30997 155.77239 1.000 84.02211 55 ARG A CA 1
ATOM 921 C C . ARG A 1 55 ? 175.28961 154.76741 155.33826 1.000 85.15036 55 ARG A C 1
ATOM 922 O O . ARG A 1 55 ? 174.76668 155.62122 156.06134 1.000 86.87447 55 ARG A O 1
ATOM 943 N N . ASN A 1 56 ? 175.85234 155.07386 154.17130 1.000 67.57081 56 ASN A N 1
ATOM 944 C CA . ASN A 1 56 ? 175.97886 156.44300 153.69748 1.000 64.55072 56 ASN A CA 1
ATOM 945 C C . ASN A 1 56 ? 174.91240 156.81482 152.67946 1.000 66.15086 56 ASN A C 1
ATOM 946 O O . ASN A 1 56 ? 175.21318 157.52621 151.71814 1.000 76.35696 56 ASN A O 1
ATOM 957 N N . THR A 1 57 ? 173.68480 156.34464 152.85140 1.000 55.49582 57 THR A N 1
ATOM 958 C CA . THR A 1 57 ? 172.59944 156.67344 151.93961 1.000 55.68637 57 THR A CA 1
ATOM 959 C C . THR A 1 57 ? 171.62607 157.62003 152.62417 1.000 61.35313 57 THR A C 1
ATOM 960 O O . THR A 1 57 ? 171.27016 157.41675 153.78849 1.000 66.99697 57 THR A O 1
ATOM 971 N N . ALA A 1 58 ? 171.20966 158.66120 151.90308 1.000 61.02462 58 ALA A N 1
ATOM 972 C CA . ALA A 1 58 ? 170.23196 159.60673 152.43193 1.000 52.98320 58 ALA A CA 1
ATOM 973 C C . ALA A 1 58 ? 169.53687 160.24942 151.23482 1.000 54.47480 58 ALA A C 1
ATOM 974 O O . ALA A 1 58 ? 170.11026 161.12795 150.58932 1.000 65.68174 58 ALA A O 1
ATOM 981 N N . VAL A 1 59 ? 168.31726 159.80476 150.95055 1.000 40.27062 59 VAL A N 1
ATOM 982 C CA . VAL A 1 59 ? 167.53255 160.29718 149.82626 1.000 40.73841 59 VAL A CA 1
ATOM 983 C C . VAL A 1 59 ? 166.17115 160.72568 150.34895 1.000 49.50749 59 VAL A C 1
ATOM 984 O O . VAL A 1 59 ? 165.55116 159.99922 151.13036 1.000 66.06019 59 VAL A O 1
ATOM 997 N N . ALA A 1 60 ? 165.70463 161.89487 149.92182 1.000 32.55515 60 ALA A N 1
ATOM 998 C CA . ALA A 1 60 ? 164.42983 162.43489 150.36528 1.000 34.72946 60 ALA A CA 1
ATOM 999 C C . ALA A 1 60 ? 163.53188 162.70704 149.17075 1.000 44.88546 60 ALA A C 1
ATOM 1000 O O . ALA A 1 60 ? 164.00123 163.10471 148.10493 1.000 53.82945 60 ALA A O 1
ATOM 1007 N N . CYS A 1 61 ? 162.23225 162.49672 149.35716 1.000 47.41271 61 CYS A N 1
ATOM 1008 C CA . CYS A 1 61 ? 161.24722 162.69112 148.30319 1.000 43.72660 61 CYS A CA 1
ATOM 1009 C C . CYS A 1 61 ? 160.18442 163.67080 148.77030 1.000 51.64889 61 CYS A C 1
ATOM 1010 O O . CYS A 1 61 ? 159.54493 163.44995 149.80092 1.000 56.30471 61 CYS A O 1
ATOM 1018 N N . HIS A 1 62 ? 159.98843 164.73798 148.00284 1.000 52.90041 62 HIS A N 1
ATOM 1019 C CA . HIS A 1 62 ? 158.99609 165.76068 148.29279 1.000 48.28586 62 HIS A CA 1
ATOM 1020 C C . HIS A 1 62 ? 157.89577 165.70085 147.24560 1.000 56.51770 62 HIS A C 1
ATOM 1021 O O . HIS A 1 62 ? 158.16832 165.47872 146.06404 1.000 67.79400 62 HIS A O 1
ATOM 1035 N N . TRP A 1 63 ? 156.65704 165.90971 147.67380 1.000 58.43041 63 TRP A N 1
ATOM 1036 C CA . TRP A 1 63 ? 155.50806 165.91487 146.78104 1.000 56.71504 63 TRP A CA 1
ATOM 1037 C C . TRP A 1 63 ? 154.92938 167.31651 146.71460 1.000 69.23180 63 TRP A C 1
ATOM 1038 O O . TRP A 1 63 ? 154.62599 167.91394 147.75000 1.000 78.42667 63 TRP A O 1
ATOM 1059 N N . ILE A 1 64 ? 154.77304 167.83154 145.49724 1.000 73.49257 64 ILE A N 1
ATOM 1060 C CA . ILE A 1 64 ? 154.18371 169.15219 145.26927 1.000 74.79892 64 ILE A CA 1
ATOM 1061 C C . ILE A 1 64 ? 152.67636 168.93447 145.17882 1.000 77.58532 64 ILE A C 1
ATOM 1062 O O . ILE A 1 64 ? 152.10418 168.81575 144.09659 1.000 71.97428 64 ILE A O 1
ATOM 1078 N N . ARG A 1 65 ? 152.02076 168.90794 146.34006 1.000 89.63671 65 ARG A N 1
ATOM 1079 C CA . ARG A 1 65 ? 150.65041 168.41200 146.40282 1.000 88.08847 65 ARG A CA 1
ATOM 1080 C C . ARG A 1 65 ? 149.70832 169.26936 145.56983 1.000 90.35577 65 ARG A C 1
ATOM 1081 O O . ARG A 1 65 ? 148.83576 168.74797 144.86709 1.000 90.88015 65 ARG A O 1
ATOM 1102 N N . GLY A 1 66 ? 149.85976 170.57342 145.63688 1.000 91.17015 66 GLY A N 1
ATOM 1103 C CA . GLY A 1 66 ? 148.95676 171.47502 144.95066 1.000 92.76310 66 GLY A CA 1
ATOM 1104 C C . GLY A 1 66 ? 149.50111 172.87227 144.94882 1.000 95.58738 66 GLY A C 1
ATOM 1105 O O . GLY A 1 66 ? 150.69973 173.08840 144.75950 1.000 95.98132 66 GLY A O 1
ATOM 1109 N N . ARG A 1 67 ? 148.61108 173.83778 145.15074 1.000 103.50141 67 ARG A N 1
ATOM 1110 C CA . ARG A 1 67 ? 149.00653 175.23814 145.11842 1.000 103.95487 67 ARG A CA 1
ATOM 1111 C C . ARG A 1 67 ? 149.67730 175.64165 146.42218 1.000 103.24065 67 ARG A C 1
ATOM 1112 O O . ARG A 1 67 ? 149.13133 175.43023 147.50859 1.000 100.31943 67 ARG A O 1
ATOM 1133 N N . ASP A 1 68 ? 150.86899 176.22290 146.30504 1.000 108.75231 68 ASP A N 1
ATOM 1134 C CA . ASP A 1 68 ? 151.59362 176.75891 147.45063 1.000 109.25586 68 ASP A CA 1
ATOM 1135 C C . ASP A 1 68 ? 151.65968 175.73632 148.57485 1.000 107.65530 68 ASP A C 1
ATOM 1136 O O . ASP A 1 68 ? 151.46400 176.05570 149.74711 1.000 108.29451 68 ASP A O 1
ATOM 1145 N N . HIS A 1 69 ? 151.92787 174.48711 148.21862 1.000 91.88741 69 HIS A N 1
ATOM 1146 C CA . HIS A 1 69 ? 151.93962 173.44111 149.22483 1.000 90.21882 69 HIS A CA 1
ATOM 1147 C C . HIS A 1 69 ? 152.77060 172.27529 148.72206 1.000 93.31290 69 HIS A C 1
ATOM 1148 O O . HIS A 1 69 ? 152.66011 171.88489 147.55895 1.000 96.52742 69 HIS A O 1
ATOM 1162 N N . SER A 1 70 ? 153.59059 171.72375 149.61041 1.000 75.21147 70 SER A N 1
ATOM 1163 C CA . SER A 1 70 ? 154.43510 170.58538 149.29195 1.000 66.32092 70 SER A CA 1
ATOM 1164 C C . SER A 1 70 ? 154.81125 169.90721 150.59628 1.000 69.37041 70 SER A C 1
ATOM 1165 O O . SER A 1 70 ? 154.94451 170.56413 151.62989 1.000 69.11124 70 SER A O 1
ATOM 1173 N N . GLU A 1 71 ? 154.97008 168.58783 150.54313 1.000 77.72834 71 GLU A N 1
ATOM 1174 C CA . GLU A 1 71 ? 155.13942 167.79738 151.75139 1.000 75.42845 71 GLU A CA 1
ATOM 1175 C C . GLU A 1 71 ? 156.25783 166.78655 151.56880 1.000 74.44676 71 GLU A C 1
ATOM 1176 O O . GLU A 1 71 ? 156.55862 166.35254 150.45592 1.000 77.58888 71 GLU A O 1
ATOM 1188 N N . LEU A 1 72 ? 156.85552 166.39971 152.68962 1.000 57.80286 72 LEU A N 1
ATOM 1189 C CA . LEU A 1 72 ? 157.91228 165.40204 152.70204 1.000 59.67864 72 LEU A CA 1
ATOM 1190 C C . LEU A 1 72 ? 157.29664 164.02554 152.89630 1.000 56.24888 72 LEU A C 1
ATOM 1191 O O . LEU A 1 72 ? 156.60599 163.78606 153.89002 1.000 61.13867 72 LEU A O 1
ATOM 1207 N N . LEU A 1 73 ? 157.55298 163.12142 151.95304 1.000 51.92296 73 LEU A N 1
ATOM 1208 C CA . LEU A 1 73 ? 156.94923 161.79415 151.99393 1.000 53.53895 73 LEU A CA 1
ATOM 1209 C C . LEU A 1 73 ? 157.76043 160.83064 152.85475 1.000 62.95004 73 LEU A C 1
ATOM 1210 O O . LEU A 1 73 ? 157.24990 160.29402 153.84138 1.000 66.88610 73 LEU A O 1
ATOM 1226 N N . TRP A 1 74 ? 159.02301 160.60764 152.50413 1.000 57.46937 74 TRP A N 1
ATOM 1227 C CA . TRP A 1 74 ? 159.83301 159.65594 153.24699 1.000 56.34199 74 TRP A CA 1
ATOM 1228 C C . TRP A 1 74 ? 161.30346 159.97497 153.04588 1.000 57.36154 74 TRP A C 1
ATOM 1229 O O . TRP A 1 74 ? 161.67974 160.69017 152.11646 1.000 54.88553 74 TRP A O 1
ATOM 1250 N N . ILE A 1 75 ? 162.13006 159.43105 153.93671 1.000 55.80497 75 ILE A N 1
ATOM 1251 C CA . ILE A 1 75 ? 163.58090 159.52234 153.83676 1.000 49.26810 75 ILE A CA 1
ATOM 1252 C C . ILE A 1 75 ? 164.14160 158.11219 153.91193 1.000 50.82968 75 ILE A C 1
ATOM 1253 O O . ILE A 1 75 ? 163.82969 157.36729 154.84485 1.000 60.69918 75 ILE A O 1
ATOM 1269 N N . VAL A 1 76 ? 164.97020 157.74963 152.94010 1.000 47.68286 76 VAL A N 1
ATOM 1270 C CA . VAL A 1 76 ? 165.58537 156.43081 152.86661 1.000 47.55236 76 VAL A CA 1
ATOM 1271 C C . VAL A 1 76 ? 167.02879 156.56316 153.31434 1.000 48.42063 76 VAL A C 1
ATOM 1272 O O . VAL A 1 76 ? 167.74467 157.45907 152.85752 1.000 60.91965 76 VAL A O 1
ATOM 1285 N N . GLY A 1 77 ? 167.45228 155.68332 154.20968 1.000 55.16371 77 GLY A N 1
ATOM 1286 C CA . GLY A 1 77 ? 168.80982 155.72517 154.70527 1.000 55.42607 77 GLY A CA 1
ATOM 1287 C C . GLY A 1 77 ? 168.94783 156.58506 155.94301 1.000 62.67102 77 GLY A C 1
ATOM 1288 O O . GLY A 1 77 ? 168.06093 156.59757 156.80138 1.000 63.99480 77 GLY A O 1
ATOM 1292 N N . ASP A 1 78 ? 170.05528 157.31360 156.04695 1.000 77.08545 78 ASP A N 1
ATOM 1293 C CA . ASP A 1 78 ? 170.32524 158.08472 157.25261 1.000 78.67860 78 ASP A CA 1
ATOM 1294 C C . ASP A 1 78 ? 169.39779 159.28803 157.34377 1.000 78.18121 78 ASP A C 1
ATOM 1295 O O . ASP A 1 78 ? 169.25272 160.05213 156.38677 1.000 80.92501 78 ASP A O 1
ATOM 1304 N N . ALA A 1 79 ? 168.78038 159.46209 158.50768 1.000 70.26712 79 ALA A N 1
ATOM 1305 C CA . ALA A 1 79 ? 167.84766 160.55332 158.73856 1.000 71.06250 79 ALA A CA 1
ATOM 1306 C C . ALA A 1 79 ? 168.48250 161.74042 159.44359 1.000 73.69964 79 ALA A C 1
ATOM 1307 O O . ALA A 1 79 ? 167.77980 162.70955 159.73985 1.000 77.13211 79 ALA A O 1
ATOM 1314 N N . SER A 1 80 ? 169.78201 161.69314 159.72963 1.000 72.00451 80 SER A N 1
ATOM 1315 C CA . SER A 1 80 ? 170.43294 162.81385 160.39275 1.000 76.13629 80 SER A CA 1
ATOM 1316 C C . SER A 1 80 ? 170.94451 163.86195 159.41683 1.000 74.12520 80 SER A C 1
ATOM 1317 O O . SER A 1 80 ? 171.51528 164.86316 159.85824 1.000 70.26091 80 SER A O 1
ATOM 1325 N N . ARG A 1 81 ? 170.77731 163.65373 158.11248 1.000 70.17360 81 ARG A N 1
ATOM 1326 C CA . ARG A 1 81 ? 171.17704 164.65470 157.13583 1.000 63.58442 81 ARG A CA 1
ATOM 1327 C C . ARG A 1 81 ? 170.07174 165.65082 156.82563 1.000 65.44939 81 ARG A C 1
ATOM 1328 O O . ARG A 1 81 ? 170.33112 166.63053 156.12427 1.000 74.00336 81 ARG A O 1
ATOM 1349 N N . PHE A 1 82 ? 168.85826 165.43000 157.32216 1.000 52.70478 82 PHE A N 1
ATOM 1350 C CA . PHE A 1 82 ? 167.73846 166.33127 157.10383 1.000 49.50210 82 PHE A CA 1
ATOM 1351 C C . PHE A 1 82 ? 167.00170 166.55146 158.41534 1.000 53.45116 82 PHE A C 1
ATOM 1352 O O . PHE A 1 82 ? 167.07917 165.73085 159.33102 1.000 59.47379 82 PHE A O 1
ATOM 1369 N N . ASN A 1 83 ? 166.28708 167.66759 158.50242 1.000 53.80774 83 ASN A N 1
ATOM 1370 C CA . ASN A 1 83 ? 165.40388 167.91442 159.63026 1.000 54.58546 83 ASN A CA 1
ATOM 1371 C C . ASN A 1 83 ? 164.00197 167.42153 159.27915 1.000 53.37104 83 ASN A C 1
ATOM 1372 O O . ASN A 1 83 ? 163.79439 166.72657 158.28277 1.000 54.15280 83 ASN A O 1
ATOM 1383 N N . ALA A 1 84 ? 163.01687 167.78531 160.09835 1.000 53.71350 84 ALA A N 1
ATOM 1384 C CA . ALA A 1 84 ? 161.66710 167.27363 159.89630 1.000 53.18373 84 ALA A CA 1
ATOM 1385 C C . ALA A 1 84 ? 161.09886 167.71570 158.55597 1.000 52.27931 84 ALA A C 1
ATOM 1386 O O . ALA A 1 84 ? 160.44397 166.93073 157.86428 1.000 59.83279 84 ALA A O 1
ATOM 1393 N N . GLN A 1 85 ? 161.33053 168.96708 158.17292 1.000 60.90983 85 GLN A N 1
ATOM 1394 C CA . GLN A 1 85 ? 160.76124 169.50263 156.94343 1.000 66.41494 85 GLN A CA 1
ATOM 1395 C C . GLN A 1 85 ? 161.52302 169.07468 155.70081 1.000 66.01448 85 GLN A C 1
ATOM 1396 O O . GLN A 1 85 ? 161.06461 169.35299 154.58944 1.000 67.30854 85 GLN A O 1
ATOM 1410 N N . GLY A 1 86 ? 162.66294 168.41599 155.85152 1.000 56.34115 86 GLY A N 1
ATOM 1411 C CA . GLY A 1 86 ? 163.45524 168.02203 154.71374 1.000 51.79218 86 GLY A CA 1
ATOM 1412 C C . GLY A 1 86 ? 164.51471 169.01240 154.29297 1.000 49.16521 86 GLY A C 1
ATOM 1413 O O . GLY A 1 86 ? 165.15312 168.80140 153.25737 1.000 55.92862 86 GLY A O 1
ATOM 1417 N N . ALA A 1 87 ? 164.71464 170.08827 155.04489 1.000 44.52295 87 ALA A N 1
ATOM 1418 C CA . ALA A 1 87 ? 165.80534 170.99824 154.75702 1.000 44.54568 87 ALA A CA 1
ATOM 1419 C C . ALA A 1 87 ? 167.13147 170.35419 155.14544 1.000 39.83997 87 ALA A C 1
ATOM 1420 O O . ALA A 1 87 ? 167.17739 169.31185 155.79464 1.000 39.89189 87 ALA A O 1
ATOM 1427 N N . VAL A 1 88 ? 168.22425 170.98743 154.73554 1.000 35.85182 88 VAL A N 1
ATOM 1428 C CA . VAL A 1 88 ? 169.55352 170.48151 155.06104 1.000 43.71814 88 VAL A CA 1
ATOM 1429 C C . VAL A 1 88 ? 170.36304 171.59271 155.71539 1.000 49.63652 88 VAL A C 1
ATOM 1430 O O . VAL A 1 88 ? 170.14930 172.77306 155.41241 1.000 48.54918 88 VAL A O 1
ATOM 1443 N N . PRO A 1 89 ? 171.29683 171.27129 156.60544 1.000 37.87592 89 PRO A N 1
ATOM 1444 C CA . PRO A 1 89 ? 172.12778 172.31574 157.19963 1.000 34.79709 89 PRO A CA 1
ATOM 1445 C C . PRO A 1 89 ? 172.98052 172.98247 156.14110 1.000 24.66210 89 PRO A C 1
ATOM 1446 O O . PRO A 1 89 ? 173.33644 172.37729 155.13135 1.000 41.73151 89 PRO A O 1
ATOM 1457 N N . THR A 1 90 ? 173.29918 174.24752 156.37146 1.000 27.77427 90 THR A N 1
ATOM 1458 C CA . THR A 1 90 ? 174.15913 174.96431 155.44527 1.000 40.33861 90 THR A CA 1
ATOM 1459 C C . THR A 1 90 ? 175.63473 174.77430 155.75209 1.000 46.20168 90 THR A C 1
ATOM 1460 O O . THR A 1 90 ? 176.43362 174.61192 154.82630 1.000 43.51953 90 THR A O 1
ATOM 1471 N N . ASN A 1 91 ? 176.01803 174.80319 157.02452 1.000 50.83042 91 ASN A N 1
ATOM 1472 C CA . ASN A 1 91 ? 177.41002 174.66176 157.41958 1.000 41.49868 91 ASN A CA 1
ATOM 1473 C C . ASN A 1 91 ? 177.49376 173.69701 158.59071 1.000 45.45633 91 ASN A C 1
ATOM 1474 O O . ASN A 1 91 ? 176.48055 173.20773 159.08780 1.000 57.45145 91 ASN A O 1
ATOM 1485 N N . ARG A 1 92 ? 178.71867 173.41307 159.01685 1.000 53.23197 92 ARG A N 1
ATOM 1486 C CA . ARG A 1 92 ? 178.96812 172.57504 160.17856 1.000 49.59074 92 ARG A CA 1
ATOM 1487 C C . ARG A 1 92 ? 180.22499 173.05052 160.88322 1.000 48.06190 92 ARG A C 1
ATOM 1488 O O . ARG A 1 92 ? 181.01194 173.81601 160.32676 1.000 57.37420 92 ARG A O 1
ATOM 1509 N N . THR A 1 93 ? 180.40096 172.60163 162.12079 1.000 59.30107 93 THR A N 1
ATOM 1510 C CA . THR A 1 93 ? 181.59149 172.94614 162.87655 1.000 70.55990 93 THR A CA 1
ATOM 1511 C C . THR A 1 93 ? 181.61661 172.16300 164.17914 1.000 79.51955 93 THR A C 1
ATOM 1512 O O . THR A 1 93 ? 180.60060 171.61482 164.61284 1.000 77.41048 93 THR A O 1
ATOM 1523 N N . CYS A 1 94 ? 182.79730 172.11305 164.79419 1.000 79.20690 94 CYS A N 1
ATOM 1524 C CA . CYS A 1 94 ? 182.98480 171.45354 166.07886 1.000 69.98624 94 CYS A CA 1
ATOM 1525 C C . CYS A 1 94 ? 183.09275 172.42838 167.23596 1.000 70.06718 94 CYS A C 1
ATOM 1526 O O . CYS A 1 94 ? 182.62871 172.11863 168.33584 1.000 71.89657 94 CYS A O 1
ATOM 1534 N N . ARG A 1 95 ? 183.68916 173.59483 167.01583 1.000 79.97503 95 ARG A N 1
ATOM 1535 C CA . ARG A 1 95 ? 183.83957 174.56876 168.08614 1.000 78.32115 95 ARG A CA 1
ATOM 1536 C C . ARG A 1 95 ? 182.47186 174.99422 168.59004 1.000 75.52020 95 ARG A C 1
ATOM 1537 O O . ARG A 1 95 ? 181.63094 175.45173 167.81406 1.000 81.54293 95 ARG A O 1
ATOM 1558 N N . ASP A 1 96 ? 182.24805 174.84532 169.89095 1.000 70.38815 96 ASP A N 1
ATOM 1559 C CA . ASP A 1 96 ? 180.95349 175.18913 170.45626 1.000 78.68715 96 ASP A CA 1
ATOM 1560 C C . ASP A 1 96 ? 180.72621 176.68593 170.35156 1.000 78.72231 96 ASP A C 1
ATOM 1561 O O . ASP A 1 96 ? 181.61919 177.48287 170.64976 1.000 74.33398 96 ASP A O 1
ATOM 1570 N N . ILE A 1 97 ? 179.52857 177.07070 169.92002 1.000 75.06717 97 ILE A N 1
ATOM 1571 C CA . ILE A 1 97 ? 179.20314 178.48454 169.79907 1.000 76.80340 97 ILE A CA 1
ATOM 1572 C C . ILE A 1 97 ? 177.99605 178.78517 170.67057 1.000 74.00485 97 ILE A C 1
ATOM 1573 O O . ILE A 1 97 ? 177.74813 179.94135 171.02706 1.000 78.93519 97 ILE A O 1
ATOM 1589 N N . LEU A 1 98 ? 177.23380 177.75195 171.02209 1.000 57.47466 98 LEU A N 1
ATOM 1590 C CA . LEU A 1 98 ? 176.13692 177.95930 171.95632 1.000 55.97172 98 LEU A CA 1
ATOM 1591 C C . LEU A 1 98 ? 176.66591 178.27444 173.34882 1.000 65.11101 98 LEU A C 1
ATOM 1592 O O . LEU A 1 98 ? 176.06425 179.06623 174.07950 1.000 69.98196 98 LEU A O 1
ATOM 1608 N N . ARG A 1 99 ? 177.78456 177.66404 173.73082 1.000 75.06223 99 ARG A N 1
ATOM 1609 C CA . ARG A 1 99 ? 178.44884 177.89879 175.01621 1.000 72.31512 99 ARG A CA 1
ATOM 1610 C C . ARG A 1 99 ? 177.43319 178.03103 176.14638 1.000 72.85410 99 ARG A C 1
ATOM 1611 O O . ARG A 1 99 ? 177.35087 179.04173 176.84130 1.000 72.75250 99 ARG A O 1
ATOM 1632 N N . LYS A 1 100 ? 176.66556 176.96768 176.32909 1.000 66.15271 100 LYS A N 1
ATOM 1633 C CA . LYS A 1 100 ? 175.53123 176.97798 177.23840 1.000 65.98819 100 LYS A CA 1
ATOM 1634 C C . LYS A 1 100 ? 175.89531 176.58991 178.66126 1.000 67.32129 100 LYS A C 1
ATOM 1635 O O . LYS A 1 100 ? 174.99497 176.27918 179.44499 1.000 68.28590 100 LYS A O 1
ATOM 1654 N N . GLU A 1 101 ? 177.17637 176.57515 179.01322 1.000 80.47070 101 GLU A N 1
ATOM 1655 C CA . GLU A 1 101 ? 177.57006 176.25242 180.37737 1.000 82.76036 101 GLU A CA 1
ATOM 1656 C C . GLU A 1 101 ? 177.68766 177.48296 181.26407 1.000 86.11909 101 GLU A C 1
ATOM 1657 O O . GLU A 1 101 ? 177.85875 177.33640 182.47843 1.000 88.06652 101 GLU A O 1
ATOM 1669 N N . ASP A 1 102 ? 177.60962 178.68423 180.69146 1.000 73.75707 102 ASP A N 1
ATOM 1670 C CA . ASP A 1 102 ? 177.77941 179.89387 181.48624 1.000 71.28613 102 ASP A CA 1
ATOM 1671 C C . ASP A 1 102 ? 176.53030 180.20414 182.29681 1.000 75.01583 102 ASP A C 1
ATOM 1672 O O . ASP A 1 102 ? 176.62244 180.69067 183.42844 1.000 76.92293 102 ASP A O 1
ATOM 1681 N N . GLU A 1 103 ? 175.35902 179.91859 181.74477 1.000 72.21377 103 GLU A N 1
ATOM 1682 C CA . GLU A 1 103 ? 174.08974 180.29995 182.34320 1.000 67.41205 103 GLU A CA 1
ATOM 1683 C C . GLU A 1 103 ? 173.43167 179.07906 182.96387 1.000 70.52447 103 GLU A C 1
ATOM 1684 O O . GLU A 1 103 ? 173.26210 178.05567 182.29582 1.000 74.85659 103 GLU A O 1
ATOM 1696 N N . ASN A 1 104 ? 173.06181 179.19095 184.23397 1.000 63.38174 104 ASN A N 1
ATOM 1697 C CA . ASN A 1 104 ? 172.37197 178.13436 184.95213 1.000 57.99994 104 ASN A CA 1
ATOM 1698 C C . ASN A 1 104 ? 170.92526 178.53966 185.18983 1.000 63.40823 104 ASN A C 1
ATOM 1699 O O . ASN A 1 104 ? 170.51839 179.66633 184.90077 1.000 65.07327 104 ASN A O 1
ATOM 1710 N N . ASP A 1 105 ? 170.14269 177.59692 185.71382 1.000 64.82154 105 ASP A N 1
ATOM 1711 C CA . ASP A 1 105 ? 168.71468 177.79728 185.92151 1.000 60.78249 105 ASP A CA 1
ATOM 1712 C C . ASP A 1 105 ? 168.29993 177.61512 187.37744 1.000 60.50416 105 ASP A C 1
ATOM 1713 O O . ASP A 1 105 ? 167.20755 177.11299 187.64660 1.000 62.56497 105 ASP A O 1
ATOM 1722 N N . TRP A 1 106 ? 169.15022 178.00738 188.32154 1.000 56.68485 106 TRP A N 1
ATOM 1723 C CA . TRP A 1 106 ? 168.75778 178.06645 189.72143 1.000 49.77280 106 TRP A CA 1
ATOM 1724 C C . TRP A 1 106 ? 168.04519 179.38195 189.99499 1.000 54.09604 106 TRP A C 1
ATOM 1725 O O . TRP A 1 106 ? 168.67689 180.34813 190.42627 1.000 64.78112 106 TRP A O 1
ATOM 1746 N N . HIS A 1 107 ? 166.73001 179.42724 189.78497 1.000 51.49028 107 HIS A N 1
ATOM 1747 C CA . HIS A 1 107 ? 166.01919 180.70012 189.76002 1.000 57.42947 107 HIS A CA 1
ATOM 1748 C C . HIS A 1 107 ? 165.96601 181.39430 191.11247 1.000 57.83520 107 HIS A C 1
ATOM 1749 O O . HIS A 1 107 ? 165.50942 182.53907 191.17218 1.000 61.24890 107 HIS A O 1
ATOM 1763 N N . SER A 1 108 ? 166.38547 180.74016 192.19548 1.000 52.61046 108 SER A N 1
ATOM 1764 C CA . SER A 1 108 ? 166.36317 181.35189 193.51931 1.000 54.49756 108 SER A CA 1
ATOM 1765 C C . SER A 1 108 ? 167.73696 181.37302 194.17351 1.000 58.92994 108 SER A C 1
ATOM 1766 O O . SER A 1 108 ? 167.82976 181.46500 195.39817 1.000 60.46313 108 SER A O 1
ATOM 1774 N N . ALA A 1 109 ? 168.80887 181.29030 193.39014 1.000 54.84742 109 ALA A N 1
ATOM 1775 C CA . ALA A 1 109 ? 170.13962 181.28975 193.98338 1.000 50.64677 109 ALA A CA 1
ATOM 1776 C C . ALA A 1 109 ? 170.42467 182.60181 194.70043 1.000 56.02739 109 ALA A C 1
ATOM 1777 O O . ALA A 1 109 ? 171.02767 182.60862 195.78007 1.000 63.25948 109 ALA A O 1
ATOM 1784 N N . GLU A 1 110 ? 170.00089 183.72451 194.12034 1.000 56.72710 110 GLU A N 1
ATOM 1785 C CA . GLU A 1 110 ? 170.34835 185.01572 194.69995 1.000 58.89264 110 GLU A CA 1
ATOM 1786 C C . GLU A 1 110 ? 169.62259 185.24663 196.01813 1.000 61.51857 110 GLU A C 1
ATOM 1787 O O . GLU A 1 110 ? 170.20429 185.78191 196.96830 1.000 72.41662 110 GLU A O 1
ATOM 1799 N N . ASP A 1 111 ? 168.34619 184.87165 196.09407 1.000 43.91043 111 ASP A N 1
ATOM 1800 C CA . ASP A 1 111 ? 167.61749 185.03302 197.34570 1.000 47.36503 111 ASP A CA 1
ATOM 1801 C C . ASP A 1 111 ? 168.26800 184.22777 198.45362 1.000 46.44598 111 ASP A C 1
ATOM 1802 O O . ASP A 1 111 ? 168.43315 184.71467 199.57783 1.000 55.56151 111 ASP A O 1
ATOM 1811 N N . ILE A 1 112 ? 168.64236 182.98800 198.15231 1.000 40.16617 112 ILE A N 1
ATOM 1812 C CA . ILE A 1 112 ? 169.31919 182.15632 199.13644 1.000 48.47586 112 ILE A CA 1
ATOM 1813 C C . ILE A 1 112 ? 170.61718 182.81273 199.57013 1.000 51.36682 112 ILE A C 1
ATOM 1814 O O . ILE A 1 112 ? 170.93352 182.86835 200.76278 1.000 53.68723 112 ILE A O 1
ATOM 1830 N N . ARG A 1 113 ? 171.39201 183.31856 198.61161 1.000 46.84964 113 ARG A N 1
ATOM 1831 C CA . ARG A 1 113 ? 172.67048 183.92721 198.95342 1.000 42.06614 113 ARG A CA 1
ATOM 1832 C C . ARG A 1 113 ? 172.47508 185.11084 199.88836 1.000 53.02122 113 ARG A C 1
ATOM 1833 O O . ARG A 1 113 ? 173.17851 185.24546 200.89436 1.000 65.12694 113 ARG A O 1
ATOM 1854 N N . LEU A 1 114 ? 171.51093 185.97458 199.58256 1.000 48.83056 114 LEU A N 1
ATOM 1855 C CA . LEU A 1 114 ? 171.30065 187.15456 200.41253 1.000 49.43521 114 LEU A CA 1
ATOM 1856 C C . LEU A 1 114 ? 170.82233 186.76954 201.80709 1.000 55.46150 114 LEU A C 1
ATOM 1857 O O . LEU A 1 114 ? 171.34393 187.26472 202.81474 1.000 56.81731 114 LEU A O 1
ATOM 1873 N N . LEU A 1 115 ? 169.82632 185.88506 201.89059 1.000 47.51772 115 LEU A N 1
ATOM 1874 C CA . LEU A 1 115 ? 169.32210 185.48639 203.19959 1.000 42.36948 115 LEU A CA 1
ATOM 1875 C C . LEU A 1 115 ? 170.42325 184.85788 204.03795 1.000 47.92895 115 LEU A C 1
ATOM 1876 O O . LEU A 1 115 ? 170.58401 185.19120 205.21529 1.000 53.30349 115 LEU A O 1
ATOM 1892 N N . THR A 1 116 ? 171.20023 183.95011 203.44864 1.000 48.04196 116 THR A N 1
ATOM 1893 C CA . THR A 1 116 ? 172.27184 183.30896 204.19613 1.000 42.65592 116 THR A CA 1
ATOM 1894 C C . THR A 1 116 ? 173.31151 184.31884 204.65322 1.000 50.61252 116 THR A C 1
ATOM 1895 O O . THR A 1 116 ? 173.70288 184.32433 205.82437 1.000 57.60107 116 THR A O 1
ATOM 1906 N N . VAL A 1 117 ? 173.77092 185.18972 203.75369 1.000 60.83789 117 VAL A N 1
ATOM 1907 C CA . VAL A 1 117 ? 174.83917 186.11167 204.12181 1.000 57.91672 117 VAL A CA 1
ATOM 1908 C C . VAL A 1 117 ? 174.37670 187.02111 205.24863 1.000 58.04891 117 VAL A C 1
ATOM 1909 O O . VAL A 1 117 ? 175.11206 187.26881 206.20811 1.000 65.58247 117 VAL A O 1
ATOM 1922 N N . MET A 1 118 ? 173.14833 187.53030 205.15940 1.000 56.07287 118 MET A N 1
ATOM 1923 C CA . MET A 1 118 ? 172.64646 188.35801 206.24858 1.000 57.88857 118 MET A CA 1
ATOM 1924 C C . MET A 1 118 ? 172.54666 187.55548 207.53569 1.000 58.48708 118 MET A C 1
ATOM 1925 O O . MET A 1 118 ? 172.88006 188.05427 208.61402 1.000 62.49782 118 MET A O 1
ATOM 1939 N N . ALA A 1 119 ? 172.07732 186.31152 207.44603 1.000 55.07364 119 ALA A N 1
ATOM 1940 C CA . ALA A 1 119 ? 171.95090 185.48510 208.64002 1.000 54.45396 119 ALA A CA 1
ATOM 1941 C C . ALA A 1 119 ? 173.31458 185.15937 209.22719 1.000 57.62218 119 ALA A C 1
ATOM 1942 O O . ALA A 1 119 ? 173.46810 185.07381 210.44971 1.000 62.19398 119 ALA A O 1
ATOM 1949 N N . ALA A 1 120 ? 174.31600 184.95974 208.37039 1.000 65.78999 120 ALA A N 1
ATOM 1950 C CA . ALA A 1 120 ? 175.65178 184.64348 208.86014 1.000 65.83810 120 ALA A CA 1
ATOM 1951 C C . ALA A 1 120 ? 176.22566 185.78788 209.67975 1.000 67.05886 120 ALA A C 1
ATOM 1952 O O . ALA A 1 120 ? 176.83260 185.56373 210.73127 1.000 74.45676 120 ALA A O 1
ATOM 1959 N N . LEU A 1 121 ? 176.04228 187.02225 209.21928 1.000 63.50436 121 LEU A N 1
ATOM 1960 C CA . LEU A 1 121 ? 176.67497 188.16017 209.86774 1.000 63.39355 121 LEU A CA 1
ATOM 1961 C C . LEU A 1 121 ? 176.13118 188.42497 211.26221 1.000 63.06303 121 LEU A C 1
ATOM 1962 O O . LEU A 1 121 ? 176.75911 189.17662 212.01130 1.000 77.33471 121 LEU A O 1
ATOM 1978 N N . PHE A 1 122 ? 174.99674 187.83226 211.63134 1.000 53.43212 122 PHE A N 1
ATOM 1979 C CA . PHE A 1 122 ? 174.37592 188.06543 212.92905 1.000 62.20221 122 PHE A CA 1
ATOM 1980 C C . PHE A 1 122 ? 174.30231 186.82198 213.80390 1.000 71.21123 122 PHE A C 1
ATOM 1981 O O . PHE A 1 122 ? 174.00081 186.94216 214.99507 1.000 69.53273 122 PHE A O 1
ATOM 1998 N N . HIS A 1 123 ? 174.58647 185.63882 213.25758 1.000 76.14688 123 HIS A N 1
ATOM 1999 C CA . HIS A 1 123 ? 174.17293 184.39650 213.90377 1.000 70.59854 123 HIS A CA 1
ATOM 2000 C C . HIS A 1 123 ? 174.78732 184.22631 215.28944 1.000 69.99207 123 HIS A C 1
ATOM 2001 O O . HIS A 1 123 ? 174.08053 183.89671 216.24748 1.000 71.03205 123 HIS A O 1
ATOM 2015 N N . ASP A 1 124 ? 176.09192 184.45316 215.42692 1.000 73.18261 124 ASP A N 1
ATOM 2016 C CA . ASP A 1 124 ? 176.79184 184.19747 216.67993 1.000 71.73689 124 ASP A CA 1
ATOM 2017 C C . ASP A 1 124 ? 176.97134 185.47140 217.49604 1.000 75.04841 124 ASP A C 1
ATOM 2018 O O . ASP A 1 124 ? 177.82652 185.52107 218.38293 1.000 77.88796 124 ASP A O 1
ATOM 2027 N N . ILE A 1 125 ? 176.16569 186.49980 217.21926 1.000 80.76999 125 ILE A N 1
ATOM 2028 C CA . ILE A 1 125 ? 176.33981 187.79242 217.87507 1.000 82.08865 125 ILE A CA 1
ATOM 2029 C C . ILE A 1 125 ? 176.14441 187.67270 219.37668 1.000 80.68422 125 ILE A C 1
ATOM 2030 O O . ILE A 1 125 ? 176.74775 188.42384 220.15046 1.000 73.83423 125 ILE A O 1
ATOM 2046 N N . GLY A 1 126 ? 175.31564 186.72969 219.81758 1.000 93.11549 126 GLY A N 1
ATOM 2047 C CA . GLY A 1 126 ? 175.02478 186.59453 221.23225 1.000 91.48501 126 GLY A CA 1
ATOM 2048 C C . GLY A 1 126 ? 176.21206 186.19508 222.07972 1.000 90.88138 126 GLY A C 1
ATOM 2049 O O . GLY A 1 126 ? 176.11297 186.23951 223.30957 1.000 89.55871 126 GLY A O 1
ATOM 2053 N N . LYS A 1 127 ? 177.32399 185.81041 221.46164 1.000 90.44269 127 LYS A N 1
ATOM 2054 C CA . LYS A 1 127 ? 178.51340 185.43156 222.20722 1.000 91.12398 127 LYS A CA 1
ATOM 2055 C C . LYS A 1 127 ? 179.22825 186.62552 222.81965 1.000 91.46987 127 LYS A C 1
ATOM 2056 O O . LYS A 1 127 ? 180.33461 186.45942 223.34139 1.000 94.80303 127 LYS A O 1
ATOM 2075 N N . ALA A 1 128 ? 178.64411 187.81792 222.76269 1.000 95.99424 128 ALA A N 1
ATOM 2076 C CA . ALA A 1 128 ? 179.23046 188.98816 223.39773 1.000 98.71558 128 ALA A CA 1
ATOM 2077 C C . ALA A 1 128 ? 178.79722 189.15166 224.84513 1.000 100.20975 128 ALA A C 1
ATOM 2078 O O . ALA A 1 128 ? 179.35768 189.99477 225.55048 1.000 99.19619 128 ALA A O 1
ATOM 2085 N N . SER A 1 129 ? 177.83664 188.35938 225.30831 1.000 110.86357 129 SER A N 1
ATOM 2086 C CA . SER A 1 129 ? 177.32000 188.52403 226.65635 1.000 112.80095 129 SER A CA 1
ATOM 2087 C C . SER A 1 129 ? 178.41596 188.27898 227.68306 1.000 115.21008 129 SER A C 1
ATOM 2088 O O . SER A 1 129 ? 179.35062 187.50778 227.45763 1.000 118.04045 129 SER A O 1
ATOM 2096 N N . GLN A 1 130 ? 178.29628 188.95614 228.82498 1.000 119.11699 130 GLN A N 1
ATOM 2097 C CA . GLN A 1 130 ? 179.30418 188.81049 229.86705 1.000 120.08168 130 GLN A CA 1
ATOM 2098 C C . GLN A 1 130 ? 179.35302 187.38326 230.39010 1.000 121.79932 130 GLN A C 1
ATOM 2099 O O . GLN A 1 130 ? 180.43181 186.86385 230.69014 1.000 119.08094 130 GLN A O 1
ATOM 2113 N N . ALA A 1 131 ? 178.19510 186.73682 230.52458 1.000 120.80162 131 ALA A N 1
ATOM 2114 C CA . ALA A 1 131 ? 178.18291 185.36582 231.02045 1.000 120.99161 131 ALA A CA 1
ATOM 2115 C C . ALA A 1 131 ? 178.97518 184.45190 230.09903 1.000 121.02154 131 ALA A C 1
ATOM 2116 O O . ALA A 1 131 ? 179.76810 183.62057 230.55972 1.000 122.41828 131 ALA A O 1
ATOM 2123 N N . PHE A 1 132 ? 178.78241 184.60316 228.78900 1.000 114.51616 132 PHE A N 1
ATOM 2124 C CA . PHE A 1 132 ? 179.53009 183.79780 227.83381 1.000 112.52092 132 PHE A CA 1
ATOM 2125 C C . PHE A 1 132 ? 181.02354 184.06532 227.94366 1.000 109.55300 132 PHE A C 1
ATOM 2126 O O . PHE A 1 132 ? 181.83094 183.13133 227.92651 1.000 110.11386 132 PHE A O 1
ATOM 2143 N N . GLN A 1 133 ? 181.41293 185.33510 228.05772 1.000 114.28516 133 GLN A N 1
ATOM 2144 C CA . GLN A 1 133 ? 182.83120 185.65341 228.16433 1.000 116.78858 133 GLN A CA 1
ATOM 2145 C C . GLN A 1 133 ? 183.43019 185.05285 229.42680 1.000 118.54463 133 GLN A C 1
ATOM 2146 O O . GLN A 1 133 ? 184.53383 184.49790 229.39845 1.000 119.72907 133 GLN A O 1
ATOM 2160 N N . ALA A 1 134 ? 182.71479 185.15236 230.54546 1.000 123.98047 134 ALA A N 1
ATOM 2161 C CA . ALA A 1 134 ? 183.20472 184.57200 231.78826 1.000 125.80408 134 ALA A CA 1
ATOM 2162 C C . ALA A 1 134 ? 183.36789 183.06811 231.65458 1.000 126.12551 134 ALA A C 1
ATOM 2163 O O . ALA A 1 134 ? 184.36718 182.50197 232.11059 1.000 127.95170 134 ALA A O 1
ATOM 2170 N N . LYS A 1 135 ? 182.39847 182.40288 231.02334 1.000 121.68805 135 LYS A N 1
ATOM 2171 C CA . LYS A 1 135 ? 182.53428 180.97079 230.78469 1.000 122.10222 135 LYS A CA 1
ATOM 2172 C C . LYS A 1 135 ? 183.76002 180.67697 229.93112 1.000 124.32136 135 LYS A C 1
ATOM 2173 O O . LYS A 1 135 ? 184.49219 179.71470 230.18843 1.000 123.17459 135 LYS A O 1
ATOM 2192 N N . LEU A 1 136 ? 184.00094 181.49984 228.91132 1.000 125.30799 136 LEU A N 1
ATOM 2193 C CA . LEU A 1 136 ? 185.18181 181.31469 228.07608 1.000 124.81623 136 LEU A CA 1
ATOM 2194 C C . LEU A 1 136 ? 186.45544 181.42358 228.90314 1.000 125.79547 136 LEU A C 1
ATOM 2195 O O . LEU A 1 136 ? 187.37151 180.60671 228.75797 1.000 124.37198 136 LEU A O 1
ATOM 2211 N N . ARG A 1 137 ? 186.53043 182.42685 229.77823 1.000 124.03633 137 ARG A N 1
ATOM 2212 C CA . ARG A 1 137 ? 187.69650 182.60830 230.63209 1.000 123.14857 137 ARG A CA 1
ATOM 2213 C C . ARG A 1 137 ? 187.67355 181.72077 231.86627 1.000 125.75838 137 ARG A C 1
ATOM 2214 O O . ARG A 1 137 ? 188.71042 181.57799 232.52212 1.000 125.65686 137 ARG A O 1
ATOM 2235 N N . ASN A 1 138 ? 186.53336 181.12812 232.20407 1.000 136.08922 138 ASN A N 1
ATOM 2236 C CA . ASN A 1 138 ? 186.45730 180.27117 233.37714 1.000 137.01127 138 ASN A CA 1
ATOM 2237 C C . ASN A 1 138 ? 187.12306 178.93384 233.08817 1.000 136.35909 138 ASN A C 1
ATOM 2238 O O . ASN A 1 138 ? 186.81975 178.28051 232.08486 1.000 134.12789 138 ASN A O 1
ATOM 2249 N N . ARG A 1 139 ? 188.03181 178.53097 233.97333 1.000 130.71404 139 ARG A N 1
ATOM 2250 C CA . ARG A 1 139 ? 188.71013 177.24858 233.87117 1.000 130.66322 139 ARG A CA 1
ATOM 2251 C C . ARG A 1 139 ? 188.14995 176.20651 234.82559 1.000 131.72954 139 ARG A C 1
ATOM 2252 O O . ARG A 1 139 ? 188.39743 175.01253 234.62899 1.000 129.71572 139 ARG A O 1
ATOM 2273 N N . GLY A 1 140 ? 187.39967 176.62183 235.83444 1.000 147.00772 140 GLY A N 1
ATOM 2274 C CA . GLY A 1 140 ? 186.91838 175.73220 236.87002 1.000 147.80128 140 GLY A CA 1
ATOM 2275 C C . GLY A 1 140 ? 185.73114 174.91482 236.42193 1.000 149.61166 140 GLY A C 1
ATOM 2276 O O . GLY A 1 140 ? 185.58642 174.57445 235.24403 1.000 150.37455 140 GLY A O 1
ATOM 2280 N N . LYS A 1 141 ? 184.86967 174.59214 237.37730 1.000 155.10612 141 LYS A N 1
ATOM 2281 C CA . LYS A 1 141 ? 183.68938 173.80713 237.06119 1.000 154.62900 141 LYS A CA 1
ATOM 2282 C C . LYS A 1 141 ? 182.78977 174.59660 236.11324 1.000 154.14168 141 LYS A C 1
ATOM 2283 O O . LYS A 1 141 ? 182.62796 175.81101 236.28081 1.000 153.25512 141 LYS A O 1
ATOM 2302 N N . PRO A 1 142 ? 182.19755 173.95303 235.10738 1.000 153.45047 142 PRO A N 1
ATOM 2303 C CA . PRO A 1 142 ? 181.31256 174.67982 234.19354 1.000 153.45302 142 PRO A CA 1
ATOM 2304 C C . PRO A 1 142 ? 179.86400 174.64807 234.65129 1.000 153.06613 142 PRO A C 1
ATOM 2305 O O . PRO A 1 142 ? 179.35949 173.63829 235.14634 1.000 151.67701 142 PRO A O 1
ATOM 2316 N N . MET A 1 143 ? 179.19150 175.78371 234.49371 1.000 146.76933 143 MET A N 1
ATOM 2317 C CA . MET A 1 143 ? 177.75690 175.88330 234.72137 1.000 145.61995 143 MET A CA 1
ATOM 2318 C C . MET A 1 143 ? 177.06410 176.13761 233.39081 1.000 144.42618 143 MET A C 1
ATOM 2319 O O . MET A 1 143 ? 177.44478 177.05192 232.65193 1.000 142.19608 143 MET A O 1
ATOM 2333 N N . ALA A 1 144 ? 176.05519 175.32564 233.08822 1.000 137.34735 144 ALA A N 1
ATOM 2334 C CA . ALA A 1 144 ? 175.29007 175.51504 231.86550 1.000 137.88177 144 ALA A CA 1
ATOM 2335 C C . ALA A 1 144 ? 174.67381 176.90582 231.84966 1.000 136.12856 144 ALA A C 1
ATOM 2336 O O . ALA A 1 144 ? 174.11176 177.36094 232.84967 1.000 136.72997 144 ALA A O 1
ATOM 2343 N N . ASP A 1 145 ? 174.78953 177.58536 230.71285 1.000 124.73805 145 ASP A N 1
ATOM 2344 C CA . ASP A 1 145 ? 174.26613 178.93847 230.60845 1.000 127.57848 145 ASP A CA 1
ATOM 2345 C C . ASP A 1 145 ? 172.74778 178.92735 230.70043 1.000 123.22329 145 ASP A C 1
ATOM 2346 O O . ASP A 1 145 ? 172.07881 178.06332 230.12901 1.000 120.65220 145 ASP A O 1
ATOM 2355 N N . ALA A 1 146 ? 172.20393 179.90597 231.42410 1.000 117.52508 146 ALA A N 1
ATOM 2356 C CA . ALA A 1 146 ? 170.76146 179.96113 231.61831 1.000 118.26141 146 ALA A CA 1
ATOM 2357 C C . ALA A 1 146 ? 170.02387 180.10114 230.29749 1.000 118.28738 146 ALA A C 1
ATOM 2358 O O . ALA A 1 146 ? 168.86123 179.69730 230.19250 1.000 118.22195 146 ALA A O 1
ATOM 2365 N N . TYR A 1 147 ? 170.66701 180.68272 229.28995 1.000 111.30832 147 TYR A N 1
ATOM 2366 C CA . TYR A 1 147 ? 170.06143 180.87095 227.98155 1.000 111.12455 147 TYR A CA 1
ATOM 2367 C C . TYR A 1 147 ? 171.04858 180.48862 226.89422 1.000 106.53791 147 TYR A C 1
ATOM 2368 O O . TYR A 1 147 ? 172.24040 180.79117 226.98660 1.000 104.44124 147 TYR A O 1
ATOM 2386 N N . ARG A 1 148 ? 170.54017 179.82918 225.86314 1.000 82.80691 148 ARG A N 1
ATOM 2387 C CA . ARG A 1 148 ? 171.35938 179.48686 224.71618 1.000 80.27915 148 ARG A CA 1
ATOM 2388 C C . ARG A 1 148 ? 171.79785 180.75491 223.99681 1.000 79.19386 148 ARG A C 1
ATOM 2389 O O . ARG A 1 148 ? 171.05474 181.73459 223.91701 1.000 81.88884 148 ARG A O 1
ATOM 2410 N N . HIS A 1 149 ? 173.01735 180.73712 223.45909 1.000 71.87504 149 HIS A N 1
ATOM 2411 C CA . HIS A 1 149 ? 173.52465 181.95305 222.83650 1.000 74.52922 149 HIS A CA 1
ATOM 2412 C C . HIS A 1 149 ? 172.71819 182.32919 221.59945 1.000 74.12657 149 HIS A C 1
ATOM 2413 O O . HIS A 1 149 ? 172.59493 183.51898 221.27874 1.000 81.98753 149 HIS A O 1
ATOM 2427 N N . GLU A 1 150 ? 172.14275 181.34843 220.90116 1.000 68.66707 150 GLU A N 1
ATOM 2428 C CA . GLU A 1 150 ? 171.34590 181.68572 219.72704 1.000 72.57353 150 GLU A CA 1
ATOM 2429 C C . GLU A 1 150 ? 170.09701 182.46544 220.12146 1.000 72.57141 150 GLU A C 1
ATOM 2430 O O . GLU A 1 150 ? 169.67920 183.38409 219.40770 1.000 80.46412 150 GLU A O 1
ATOM 2442 N N . TRP A 1 151 ? 169.48786 182.12401 221.25718 1.000 65.89272 151 TRP A N 1
ATOM 2443 C CA . TRP A 1 151 ? 168.32303 182.87814 221.70653 1.000 68.65296 151 TRP A CA 1
ATOM 2444 C C . TRP A 1 151 ? 168.69069 184.32073 222.03081 1.000 74.14640 151 TRP A C 1
ATOM 2445 O O . TRP A 1 151 ? 167.93774 185.24894 221.71054 1.000 74.83023 151 TRP A O 1
ATOM 2466 N N . VAL A 1 152 ? 169.84171 184.53246 222.66620 1.000 81.08652 152 VAL A N 1
ATOM 2467 C CA . VAL A 1 152 ? 170.29232 185.89456 222.92527 1.000 80.83867 152 VAL A CA 1
ATOM 2468 C C . VAL A 1 152 ? 170.48707 186.64262 221.61723 1.000 80.53862 152 VAL A C 1
ATOM 2469 O O . VAL A 1 152 ? 170.12327 187.81974 221.49751 1.000 86.02418 152 VAL A O 1
ATOM 2482 N N . SER A 1 153 ? 171.08299 185.98445 220.62198 1.000 72.62215 153 SER A N 1
ATOM 2483 C CA . SER A 1 153 ? 171.26082 186.63862 219.33140 1.000 74.16661 153 SER A CA 1
ATOM 2484 C C . SER A 1 153 ? 169.91927 187.03267 218.73296 1.000 75.92386 153 SER A C 1
ATOM 2485 O O . SER A 1 153 ? 169.77263 188.12784 218.17627 1.000 80.56332 153 SER A O 1
ATOM 2493 N N . LEU A 1 154 ? 168.92641 186.15204 218.83628 1.000 63.91416 154 LEU A N 1
ATOM 2494 C CA . LEU A 1 154 ? 167.61146 186.47490 218.29682 1.000 62.39684 154 LEU A CA 1
ATOM 2495 C C . LEU A 1 154 ? 167.00140 187.66556 219.01754 1.000 66.21442 154 LEU A C 1
ATOM 2496 O O . LEU A 1 154 ? 166.38104 188.52778 218.38814 1.000 68.54645 154 LEU A O 1
ATOM 2512 N N . ARG A 1 155 ? 167.14760 187.72472 220.34082 1.000 83.40017 155 ARG A N 1
ATOM 2513 C CA . ARG A 1 155 ? 166.58410 188.85235 221.07721 1.000 85.91168 155 ARG A CA 1
ATOM 2514 C C . ARG A 1 155 ? 167.26809 190.15579 220.69132 1.000 87.84756 155 ARG A C 1
ATOM 2515 O O . ARG A 1 155 ? 166.60794 191.18989 220.53344 1.000 87.24492 155 ARG A O 1
ATOM 2536 N N . LEU A 1 156 ? 168.59216 190.12913 220.53423 1.000 87.14516 156 LEU A N 1
ATOM 2537 C CA . LEU A 1 156 ? 169.29684 191.32988 220.09817 1.000 81.04906 156 LEU A CA 1
ATOM 2538 C C . LEU A 1 156 ? 168.81444 191.77735 218.72648 1.000 77.83301 156 LEU A C 1
ATOM 2539 O O . LEU A 1 156 ? 168.55844 192.96802 218.50383 1.000 81.74781 156 LEU A O 1
ATOM 2555 N N . PHE A 1 157 ? 168.67761 190.83631 217.79354 1.000 62.84208 157 PHE A N 1
ATOM 2556 C CA . PHE A 1 157 ? 168.20567 191.19605 216.46344 1.000 65.04547 157 PHE A CA 1
ATOM 2557 C C . PHE A 1 157 ? 166.80062 191.78188 216.52063 1.000 73.70896 157 PHE A C 1
ATOM 2558 O O . PHE A 1 157 ? 166.51523 192.79810 215.87313 1.000 79.38328 157 PHE A O 1
ATOM 2575 N N . GLU A 1 158 ? 165.91016 191.16586 217.30088 1.000 85.48640 158 GLU A N 1
ATOM 2576 C CA . GLU A 1 158 ? 164.54998 191.68181 217.40255 1.000 81.63606 158 GLU A CA 1
ATOM 2577 C C . GLU A 1 158 ? 164.55031 193.09291 217.96323 1.000 80.92898 158 GLU A C 1
ATOM 2578 O O . GLU A 1 158 ? 163.82314 193.96386 217.47561 1.000 78.79502 158 GLU A O 1
ATOM 2590 N N . ALA A 1 159 ? 165.35600 193.33873 218.99439 1.000 95.54355 159 ALA A N 1
ATOM 2591 C CA . ALA A 1 159 ? 165.42555 194.68276 219.54919 1.000 98.56440 159 ALA A CA 1
ATOM 2592 C C . ALA A 1 159 ? 165.90420 195.67560 218.50163 1.000 98.06252 159 ALA A C 1
ATOM 2593 O O . ALA A 1 159 ? 165.34182 196.76803 218.36869 1.000 97.62298 159 ALA A O 1
ATOM 2600 N N . PHE A 1 160 ? 166.93122 195.31011 217.73383 1.000 85.90311 160 PHE A N 1
ATOM 2601 C CA . PHE A 1 160 ? 167.45341 196.23915 216.73794 1.000 80.02115 160 PHE A CA 1
ATOM 2602 C C . PHE A 1 160 ? 166.40005 196.57298 215.69252 1.000 74.79973 160 PHE A C 1
ATOM 2603 O O . PHE A 1 160 ? 166.18846 197.74268 215.36015 1.000 75.55287 160 PHE A O 1
ATOM 2620 N N . VAL A 1 161 ? 165.73774 195.55419 215.14729 1.000 70.32302 161 VAL A N 1
ATOM 2621 C CA . VAL A 1 161 ? 164.82057 195.79862 214.03706 1.000 76.72248 161 VAL A CA 1
ATOM 2622 C C . VAL A 1 161 ? 163.69994 196.73674 214.46430 1.000 85.04523 161 VAL A C 1
ATOM 2623 O O . VAL A 1 161 ? 163.23412 197.56928 213.67742 1.000 85.30325 161 VAL A O 1
ATOM 2636 N N . GLY A 1 162 ? 163.23699 196.61110 215.70157 1.000 93.54254 162 GLY A N 1
ATOM 2637 C CA . GLY A 1 162 ? 162.16499 197.44370 216.18769 1.000 89.94107 162 GLY A CA 1
ATOM 2638 C C . GLY A 1 162 ? 160.81641 196.83849 215.85521 1.000 88.94591 162 GLY A C 1
ATOM 2639 O O . GLY A 1 162 ? 160.50297 196.58585 214.68857 1.000 88.60071 162 GLY A O 1
ATOM 2643 N N . PRO A 1 163 ? 159.98938 196.59230 216.86826 1.000 84.44585 163 PRO A N 1
ATOM 2644 C CA . PRO A 1 163 ? 158.74433 195.85874 216.62949 1.000 86.14316 163 PRO A CA 1
ATOM 2645 C C . PRO A 1 163 ? 157.76269 196.64913 215.78379 1.000 81.28032 163 PRO A C 1
ATOM 2646 O O . PRO A 1 163 ? 157.70141 197.87835 215.84031 1.000 74.96956 163 PRO A O 1
ATOM 2657 N N . GLY A 1 164 ? 156.99433 195.91726 214.98215 1.000 83.97402 164 GLY A N 1
ATOM 2658 C CA . GLY A 1 164 ? 155.89361 196.48069 214.23461 1.000 86.64415 164 GLY A CA 1
ATOM 2659 C C . GLY A 1 164 ? 156.27543 197.23941 212.98541 1.000 89.43770 164 GLY A C 1
ATOM 2660 O O . GLY A 1 164 ? 155.37914 197.71425 212.27756 1.000 88.90699 164 GLY A O 1
ATOM 2664 N N . SER A 1 165 ? 157.56211 197.35897 212.67823 1.000 101.37029 165 SER A N 1
ATOM 2665 C CA . SER A 1 165 ? 158.01050 198.16082 211.55063 1.000 99.71478 165 SER A CA 1
ATOM 2666 C C . SER A 1 165 ? 158.03366 197.33521 210.27129 1.000 101.50233 165 SER A C 1
ATOM 2667 O O . SER A 1 165 ? 158.27226 196.12592 210.29267 1.000 104.11555 165 SER A O 1
ATOM 2675 N N . SER A 1 166 ? 157.77716 198.00362 209.15079 1.000 101.01757 166 SER A N 1
ATOM 2676 C CA . SER A 1 166 ? 157.85574 197.34687 207.85717 1.000 100.35462 166 SER A CA 1
ATOM 2677 C C . SER A 1 166 ? 159.31352 197.09246 207.48521 1.000 104.14397 166 SER A C 1
ATOM 2678 O O . SER A 1 166 ? 160.23781 197.68647 208.04603 1.000 107.63557 166 SER A O 1
ATOM 2686 N N . ASP A 1 167 ? 159.51385 196.20086 206.51235 1.000 89.43760 167 ASP A N 1
ATOM 2687 C CA . ASP A 1 167 ? 160.86723 195.76221 206.17870 1.000 91.67628 167 ASP A CA 1
ATOM 2688 C C . ASP A 1 167 ? 161.74502 196.93228 205.75307 1.000 91.50614 167 ASP A C 1
ATOM 2689 O O . ASP A 1 167 ? 162.87317 197.09355 206.24231 1.000 90.40481 167 ASP A O 1
ATOM 2698 N N . GLU A 1 168 ? 161.23576 197.77036 204.85111 1.000 86.29976 168 GLU A N 1
ATOM 2699 C CA . GLU A 1 168 ? 162.05562 198.84344 204.30844 1.000 86.15011 168 GLU A CA 1
ATOM 2700 C C . GLU A 1 168 ? 162.63786 199.70134 205.41999 1.000 90.25962 168 GLU A C 1
ATOM 2701 O O . GLU A 1 168 ? 163.76226 200.19776 205.30580 1.000 90.39434 168 GLU A O 1
ATOM 2713 N N . ASP A 1 169 ? 161.89680 199.87028 206.51254 1.000 98.28445 169 ASP A N 1
ATOM 2714 C CA . ASP A 1 169 ? 162.36892 200.70806 207.60703 1.000 101.25397 169 ASP A CA 1
ATOM 2715 C C . ASP A 1 169 ? 163.72511 200.23128 208.11469 1.000 98.19909 169 ASP A C 1
ATOM 2716 O O . ASP A 1 169 ? 164.73393 200.94299 208.00926 1.000 94.63906 169 ASP A O 1
ATOM 2725 N N . TRP A 1 170 ? 163.77021 199.01497 208.66061 1.000 80.80021 170 TRP A N 1
ATOM 2726 C CA . TRP A 1 170 ? 165.01511 198.51968 209.23135 1.000 79.32236 170 TRP A CA 1
ATOM 2727 C C . TRP A 1 170 ? 166.06774 198.28104 208.16207 1.000 80.18058 170 TRP A C 1
ATOM 2728 O O . TRP A 1 170 ? 167.26013 198.47776 208.42104 1.000 82.58435 170 TRP A O 1
ATOM 2749 N N . LEU A 1 171 ? 165.66259 197.87442 206.95755 1.000 84.19125 171 LEU A N 1
ATOM 2750 C CA . LEU A 1 171 ? 166.64738 197.71482 205.89342 1.000 84.10541 171 LEU A CA 1
ATOM 2751 C C . LEU A 1 171 ? 167.38790 199.02247 205.64666 1.000 82.71419 171 LEU A C 1
ATOM 2752 O O . LEU A 1 171 ? 168.62359 199.07274 205.68878 1.000 81.46000 171 LEU A O 1
ATOM 2768 N N . ARG A 1 172 ? 166.64253 200.10438 205.42490 1.000 84.86755 172 ARG A N 1
ATOM 2769 C CA . ARG A 1 172 ? 167.26977 201.39544 205.18956 1.000 86.84012 172 ARG A CA 1
ATOM 2770 C C . ARG A 1 172 ? 168.11528 201.80925 206.38019 1.000 88.78532 172 ARG A C 1
ATOM 2771 O O . ARG A 1 172 ? 169.24990 202.26996 206.21463 1.000 83.72566 172 ARG A O 1
ATOM 2792 N N . ARG A 1 173 ? 167.58687 201.63788 207.59344 1.000 89.63897 173 ARG A N 1
ATOM 2793 C CA . ARG A 1 173 ? 168.32925 202.05743 208.77670 1.000 88.18254 173 ARG A CA 1
ATOM 2794 C C . ARG A 1 173 ? 169.68637 201.37480 208.83121 1.000 85.88565 173 ARG A C 1
ATOM 2795 O O . ARG A 1 173 ? 170.71670 202.02389 209.03650 1.000 82.27980 173 ARG A O 1
ATOM 2816 N N . LEU A 1 174 ? 169.70676 200.06072 208.62804 1.000 89.52605 174 LEU A N 1
ATOM 2817 C CA . LEU A 1 174 ? 170.96867 199.33474 208.65252 1.000 88.98948 174 LEU A CA 1
ATOM 2818 C C . LEU A 1 174 ? 171.89155 199.78721 207.53060 1.000 92.36831 174 LEU A C 1
ATOM 2819 O O . LEU A 1 174 ? 173.09657 199.95711 207.74460 1.000 93.18160 174 LEU A O 1
ATOM 2835 N N . ALA A 1 175 ? 171.34982 199.98946 206.32800 1.000 90.41477 175 ALA A N 1
ATOM 2836 C CA . ALA A 1 175 ? 172.20150 200.30740 205.18796 1.000 84.11845 175 ALA A CA 1
ATOM 2837 C C . ALA A 1 175 ? 172.93596 201.62889 205.35598 1.000 88.51986 175 ALA A C 1
ATOM 2838 O O . ALA A 1 175 ? 173.98373 201.82241 204.73366 1.000 85.70390 175 ALA A O 1
ATOM 2845 N N . ASP A 1 176 ? 172.41589 202.54256 206.17048 1.000 105.32582 176 ASP A N 1
ATOM 2846 C CA . ASP A 1 176 ? 172.99931 203.87419 206.30243 1.000 105.36280 176 ASP A CA 1
ATOM 2847 C C . ASP A 1 176 ? 174.19649 203.80226 207.24060 1.000 107.39849 176 ASP A C 1
ATOM 2848 O O . ASP A 1 176 ? 174.03290 203.74016 208.46291 1.000 109.71768 176 ASP A O 1
ATOM 2857 N N . LYS A 1 177 ? 175.40417 203.83879 206.67497 1.000 111.36388 177 LYS A N 1
ATOM 2858 C CA . LYS A 1 177 ? 176.59752 203.59502 207.47928 1.000 112.96319 177 LYS A CA 1
ATOM 2859 C C . LYS A 1 177 ? 176.78080 204.66288 208.54957 1.000 112.60667 177 LYS A C 1
ATOM 2860 O O . LYS A 1 177 ? 177.23704 204.36235 209.65879 1.000 110.21582 177 LYS A O 1
ATOM 2879 N N . ARG A 1 178 ? 176.44050 205.91408 208.23850 1.000 120.02463 178 ARG A N 1
ATOM 2880 C CA . ARG A 1 178 ? 176.62366 206.98631 209.21102 1.000 121.03346 178 ARG A CA 1
ATOM 2881 C C . ARG A 1 178 ? 175.89870 206.67988 210.51307 1.000 121.61102 178 ARG A C 1
ATOM 2882 O O . ARG A 1 178 ? 176.45490 206.86762 211.60139 1.000 120.46034 178 ARG A O 1
ATOM 2903 N N . GLU A 1 179 ? 174.65730 206.20564 210.42242 1.000 121.38066 179 GLU A N 1
ATOM 2904 C CA . GLU A 1 179 ? 173.86653 205.91462 211.60980 1.000 121.00684 179 GLU A CA 1
ATOM 2905 C C . GLU A 1 179 ? 174.59271 204.93581 212.52012 1.000 121.96889 179 GLU A C 1
ATOM 2906 O O . GLU A 1 179 ? 174.87168 203.79732 212.13131 1.000 121.78339 179 GLU A O 1
ATOM 2918 N N . THR A 1 180 ? 174.91423 205.38522 213.72827 1.000 123.85947 180 THR A N 1
ATOM 2919 C CA . THR A 1 180 ? 175.45846 204.53027 214.76841 1.000 122.10430 180 THR A CA 1
ATOM 2920 C C . THR A 1 180 ? 174.94053 205.03105 216.10550 1.000 123.89722 180 THR A C 1
ATOM 2921 O O . THR A 1 180 ? 174.66712 206.22171 216.27290 1.000 125.23907 180 THR A O 1
ATOM 2932 N N . GLY A 1 181 ? 174.80428 204.12450 217.04805 1.000 125.27878 181 GLY A N 1
ATOM 2933 C CA . GLY A 1 181 ? 174.32487 204.47854 218.36800 1.000 125.23593 181 GLY A CA 1
ATOM 2934 C C . GLY A 1 181 ? 173.61093 203.31363 219.01508 1.000 126.36687 181 GLY A C 1
ATOM 2935 O O . GLY A 1 181 ? 172.92483 202.52289 218.37703 1.000 128.03457 181 GLY A O 1
ATOM 2939 N N . ASP A 1 182 ? 173.76399 203.21984 220.33398 1.000 125.53292 182 ASP A N 1
ATOM 2940 C CA . ASP A 1 182 ? 173.21963 202.12667 221.12640 1.000 124.82263 182 ASP A CA 1
ATOM 2941 C C . ASP A 1 182 ? 171.86479 202.48024 221.72590 1.000 121.87361 182 ASP A C 1
ATOM 2942 O O . ASP A 1 182 ? 171.45092 201.88919 222.72865 1.000 122.26746 182 ASP A O 1
ATOM 2951 N N . ALA A 1 183 ? 171.16432 203.43823 221.12015 1.000 106.25367 183 ALA A N 1
ATOM 2952 C CA . ALA A 1 183 ? 169.88979 203.90918 221.63931 1.000 108.51141 183 ALA A CA 1
ATOM 2953 C C . ALA A 1 183 ? 168.74578 202.94474 221.36840 1.000 107.92632 183 ALA A C 1
ATOM 2954 O O . ALA A 1 183 ? 167.64365 203.16100 221.88212 1.000 103.95646 183 ALA A O 1
ATOM 2961 N N . TRP A 1 184 ? 168.97184 201.89882 220.57771 1.000 102.01106 184 TRP A N 1
ATOM 2962 C CA . TRP A 1 184 ? 167.92657 200.93125 220.28230 1.000 102.09477 184 TRP A CA 1
ATOM 2963 C C . TRP A 1 184 ? 167.97900 199.70199 221.17929 1.000 102.85168 184 TRP A C 1
ATOM 2964 O O . TRP A 1 184 ? 167.18734 198.77699 220.97474 1.000 102.93162 184 TRP A O 1
ATOM 2985 N N . LEU A 1 185 ? 168.87991 199.66105 222.16311 1.000 103.09631 185 LEU A N 1
ATOM 2986 C CA . LEU A 1 185 ? 168.90124 198.53333 223.08590 1.000 104.24668 185 LEU A CA 1
ATOM 2987 C C . LEU A 1 185 ? 167.89180 198.67588 224.21298 1.000 102.66937 185 LEU A C 1
ATOM 2988 O O . LEU A 1 185 ? 167.69334 197.71647 224.96459 1.000 97.96195 185 LEU A O 1
ATOM 3004 N N . SER A 1 186 ? 167.25323 199.83735 224.35488 1.000 116.51670 186 SER A N 1
ATOM 3005 C CA . SER A 1 186 ? 166.24534 199.99346 225.39515 1.000 116.92004 186 SER A CA 1
ATOM 3006 C C . SER A 1 186 ? 165.01322 199.14795 225.12195 1.000 115.01300 186 SER A C 1
ATOM 3007 O O . SER A 1 186 ? 164.17238 198.99128 226.01269 1.000 115.24582 186 SER A O 1
ATOM 3015 N N . GLN A 1 187 ? 164.88369 198.60828 223.91539 1.000 111.57729 187 GLN A N 1
ATOM 3016 C CA . GLN A 1 187 ? 163.74239 197.78973 223.54060 1.000 112.96776 187 GLN A CA 1
ATOM 3017 C C . GLN A 1 187 ? 164.02768 196.30344 223.68124 1.000 115.00185 187 GLN A C 1
ATOM 3018 O O . GLN A 1 187 ? 163.25806 195.48635 223.16684 1.000 115.78017 187 GLN A O 1
ATOM 3032 N N . LEU A 1 188 ? 165.11902 195.93601 224.34552 1.000 104.68123 188 LEU A N 1
ATOM 3033 C CA . LEU A 1 188 ? 165.48840 194.53283 224.50197 1.000 104.60434 188 LEU A CA 1
ATOM 3034 C C . LEU A 1 188 ? 164.59910 193.91110 225.56857 1.000 103.29570 188 LEU A C 1
ATOM 3035 O O . LEU A 1 188 ? 164.89979 193.97264 226.76152 1.000 101.04932 188 LEU A O 1
ATOM 3051 N N . ALA A 1 189 ? 163.50058 193.29674 225.13908 1.000 107.94670 189 ALA A N 1
ATOM 3052 C CA . ALA A 1 189 ? 162.52867 192.70916 226.05743 1.000 107.28502 189 ALA A CA 1
ATOM 3053 C C . ALA A 1 189 ? 163.13980 191.44760 226.64501 1.000 109.84512 189 ALA A C 1
ATOM 3054 O O . ALA A 1 189 ? 162.97139 190.34414 226.12647 1.000 107.84160 189 ALA A O 1
ATOM 3061 N N . ARG A 1 190 ? 163.85940 191.61657 227.74865 1.000 126.08482 190 ARG A N 1
ATOM 3062 C CA . ARG A 1 190 ? 164.51266 190.48771 228.39088 1.000 123.61714 190 ARG A CA 1
ATOM 3063 C C . ARG A 1 190 ? 163.48150 189.47432 228.86324 1.000 122.08086 190 ARG A C 1
ATOM 3064 O O . ARG A 1 190 ? 162.37517 189.83269 229.27274 1.000 123.70469 190 ARG A O 1
ATOM 3085 N N . ASP A 1 191 ? 163.84782 188.19916 228.79326 1.000 110.05072 191 ASP A N 1
ATOM 3086 C CA . ASP A 1 191 ? 162.96997 187.11801 229.21375 1.000 112.92092 191 ASP A CA 1
ATOM 3087 C C . ASP A 1 191 ? 163.20382 186.68663 230.65668 1.000 115.39934 191 ASP A C 1
ATOM 3088 O O . ASP A 1 191 ? 162.53593 185.75949 231.12588 1.000 111.60001 191 ASP A O 1
ATOM 3097 N N . ASP A 1 192 ? 164.13188 187.32509 231.36970 1.000 132.93306 192 ASP A N 1
ATOM 3098 C CA . ASP A 1 192 ? 164.32547 187.03898 232.78495 1.000 132.11965 192 ASP A CA 1
ATOM 3099 C C . ASP A 1 192 ? 163.31923 187.75661 233.66783 1.000 132.00051 192 ASP A C 1
ATOM 3100 O O . ASP A 1 192 ? 163.19523 187.40938 234.84580 1.000 130.52416 192 ASP A O 1
ATOM 3109 N N . ARG A 1 193 ? 162.60621 188.74107 233.13240 1.000 137.86059 193 ARG A N 1
ATOM 3110 C CA . ARG A 1 193 ? 161.68801 189.52399 233.93866 1.000 137.94933 193 ARG A CA 1
ATOM 3111 C C . ARG A 1 193 ? 160.50645 188.67034 234.39035 1.000 138.98524 193 ARG A C 1
ATOM 3112 O O . ARG A 1 193 ? 160.22756 187.59756 233.84783 1.000 138.08373 193 ARG A O 1
ATOM 3133 N N . GLN A 1 194 ? 159.80880 189.16963 235.41074 1.000 155.79495 194 GLN A N 1
ATOM 3134 C CA . GLN A 1 194 ? 158.70068 188.41854 235.99030 1.000 155.87833 194 GLN A CA 1
ATOM 3135 C C . GLN A 1 194 ? 157.60590 188.16835 234.96296 1.000 154.48613 194 GLN A C 1
ATOM 3136 O O . GLN A 1 194 ? 157.07651 187.05533 234.87065 1.000 154.17567 194 GLN A O 1
ATOM 3150 N N . SER A 1 195 ? 157.25731 189.18276 234.17843 1.000 143.94575 195 SER A N 1
ATOM 3151 C CA . SER A 1 195 ? 156.26728 189.03466 233.12072 1.000 142.99924 195 SER A CA 1
ATOM 3152 C C . SER A 1 195 ? 156.97796 188.63516 231.83309 1.000 142.61509 195 SER A C 1
ATOM 3153 O O . SER A 1 195 ? 157.84561 189.36733 231.34372 1.000 142.14079 195 SER A O 1
ATOM 3161 N N . ALA A 1 196 ? 156.61668 187.48126 231.29256 1.000 129.00588 196 ALA A N 1
ATOM 3162 C CA . ALA A 1 196 ? 157.24936 186.99369 230.07366 1.000 127.15951 196 ALA A CA 1
ATOM 3163 C C . ALA A 1 196 ? 156.71551 187.75892 228.86792 1.000 128.37827 196 ALA A C 1
ATOM 3164 O O . ALA A 1 196 ? 155.50622 187.71264 228.60653 1.000 126.09174 196 ALA A O 1
ATOM 3171 N N . PRO A 1 197 ? 157.55640 188.45534 228.10739 1.000 116.86887 197 PRO A N 1
ATOM 3172 C CA . PRO A 1 197 ? 157.05501 189.24128 226.97522 1.000 115.65038 197 PRO A CA 1
ATOM 3173 C C . PRO A 1 197 ? 156.61401 188.34524 225.83345 1.000 114.18385 197 PRO A C 1
ATOM 3174 O O . PRO A 1 197 ? 156.97207 187.15959 225.78871 1.000 111.08940 197 PRO A O 1
ATOM 3185 N N . PRO A 1 198 ? 155.83678 188.87343 224.88945 1.000 116.47685 198 PRO A N 1
ATOM 3186 C CA . PRO A 1 198 ? 155.35619 188.03992 223.78331 1.000 117.05314 198 PRO A CA 1
ATOM 3187 C C . PRO A 1 198 ? 156.50242 187.51735 222.93379 1.000 115.44847 198 PRO A C 1
ATOM 3188 O O . PRO A 1 198 ? 157.56038 188.13869 222.82193 1.000 111.33265 198 PRO A O 1
ATOM 3199 N N . GLY A 1 199 ? 156.27722 186.35511 222.33156 1.000 107.20180 199 GLY A N 1
ATOM 3200 C CA . GLY A 1 199 ? 157.27472 185.71826 221.50954 1.000 105.84868 199 GLY A CA 1
ATOM 3201 C C . GLY A 1 199 ? 157.64348 186.56972 220.31387 1.000 103.75966 199 GLY A C 1
ATOM 3202 O O . GLY A 1 199 ? 156.79471 187.23964 219.72025 1.000 103.87637 199 GLY A O 1
ATOM 3206 N N . PRO A 1 200 ? 158.92014 186.55267 219.92642 1.000 84.81831 200 PRO A N 1
ATOM 3207 C CA . PRO A 1 200 ? 159.35881 187.42230 218.82576 1.000 82.01010 200 PRO A CA 1
ATOM 3208 C C . PRO A 1 200 ? 158.70991 187.11107 217.49139 1.000 84.53404 200 PRO A C 1
ATOM 3209 O O . PRO A 1 200 ? 158.73847 187.96522 216.59954 1.000 86.12514 200 PRO A O 1
ATOM 3220 N N . PHE A 1 201 ? 158.13368 185.92693 217.31476 1.000 84.64095 201 PHE A N 1
ATOM 3221 C CA . PHE A 1 201 ? 157.64175 185.50022 216.01158 1.000 83.23482 201 PHE A CA 1
ATOM 3222 C C . PHE A 1 201 ? 156.16641 185.80155 215.79774 1.000 79.70966 201 PHE A C 1
ATOM 3223 O O . PHE A 1 201 ? 155.61083 185.40378 214.76952 1.000 78.63884 201 PHE A O 1
ATOM 3240 N N . GLN A 1 202 ? 155.52153 186.48831 216.73126 1.000 93.00387 202 GLN A N 1
ATOM 3241 C CA . GLN A 1 202 ? 154.11101 186.79431 216.58440 1.000 97.16543 202 GLN A CA 1
ATOM 3242 C C . GLN A 1 202 ? 153.90684 187.81970 215.47299 1.000 98.87555 202 GLN A C 1
ATOM 3243 O O . GLN A 1 202 ? 154.85005 188.44565 214.98649 1.000 97.72134 202 GLN A O 1
ATOM 3257 N N . LYS A 1 203 ? 152.64538 187.98413 215.07127 1.000 107.77268 203 LYS A N 1
ATOM 3258 C CA . LYS A 1 203 ? 152.34112 188.74223 213.85992 1.000 107.15859 203 LYS A CA 1
ATOM 3259 C C . LYS A 1 203 ? 152.76401 190.20123 213.97951 1.000 106.09061 203 LYS A C 1
ATOM 3260 O O . LYS A 1 203 ? 153.26439 190.79040 213.01506 1.000 104.96237 203 LYS A O 1
ATOM 3279 N N . SER A 1 204 ? 152.56327 190.80404 215.14257 1.000 106.16486 204 SER A N 1
ATOM 3280 C CA . SER A 1 204 ? 152.81061 192.22581 215.32567 1.000 108.86756 204 SER A CA 1
ATOM 3281 C C . SER A 1 204 ? 154.25222 192.54699 215.69019 1.000 106.94630 204 SER A C 1
ATOM 3282 O O . SER A 1 204 ? 154.57956 193.72406 215.86651 1.000 106.07907 204 SER A O 1
ATOM 3290 N N . ARG A 1 205 ? 155.11989 191.54458 215.80553 1.000 96.17728 205 ARG A N 1
ATOM 3291 C CA . ARG A 1 205 ? 156.46640 191.74613 216.32465 1.000 95.19710 205 ARG A CA 1
ATOM 3292 C C . ARG A 1 205 ? 157.50401 191.94899 215.22913 1.000 94.18311 205 ARG A C 1
ATOM 3293 O O . ARG A 1 205 ? 158.35741 192.82806 215.35237 1.000 98.96435 205 ARG A O 1
ATOM 3314 N N . LEU A 1 206 ? 157.46184 191.15519 214.16605 1.000 77.02276 206 LEU A N 1
ATOM 3315 C CA . LEU A 1 206 ? 158.47156 191.24054 213.12507 1.000 77.20526 206 LEU A CA 1
ATOM 3316 C C . LEU A 1 206 ? 157.83630 191.23613 211.74358 1.000 82.40660 206 LEU A C 1
ATOM 3317 O O . LEU A 1 206 ? 156.77520 190.63799 211.54389 1.000 78.90500 206 LEU A O 1
ATOM 3333 N N . PRO A 1 207 ? 158.46538 191.89010 210.77162 1.000 81.21712 207 PRO A N 1
ATOM 3334 C CA . PRO A 1 207 ? 158.01114 191.77752 209.38615 1.000 78.52306 207 PRO A CA 1
ATOM 3335 C C . PRO A 1 207 ? 158.45241 190.45737 208.78210 1.000 81.96578 207 PRO A C 1
ATOM 3336 O O . PRO A 1 207 ? 159.25384 189.73061 209.38554 1.000 88.46447 207 PRO A O 1
ATOM 3347 N N . PRO A 1 208 ? 157.96865 190.11374 207.58900 1.000 76.07952 208 PRO A N 1
ATOM 3348 C CA . PRO A 1 208 ? 158.24346 188.77753 207.03869 1.000 77.23730 208 PRO A CA 1
ATOM 3349 C C . PRO A 1 208 ? 159.72340 188.44322 206.91035 1.000 73.79066 208 PRO A C 1
ATOM 3350 O O . PRO A 1 208 ? 160.19651 187.46523 207.50017 1.000 75.28549 208 PRO A O 1
ATOM 3361 N N . LEU A 1 209 ? 160.46888 189.24275 206.14685 1.000 62.37975 209 LEU A N 1
ATOM 3362 C CA . LEU A 1 209 ? 161.88229 188.94416 205.95176 1.000 64.98187 209 LEU A CA 1
ATOM 3363 C C . LEU A 1 209 ? 162.62329 188.89563 207.27526 1.000 60.53551 209 LEU A C 1
ATOM 3364 O O . LEU A 1 209 ? 163.58498 188.13319 207.42241 1.000 71.54517 209 LEU A O 1
ATOM 3380 N N . ALA A 1 210 ? 162.20268 189.70059 208.24732 1.000 61.19038 210 ALA A N 1
ATOM 3381 C CA . ALA A 1 210 ? 162.83863 189.63868 209.55329 1.000 67.41160 210 ALA A CA 1
ATOM 3382 C C . ALA A 1 210 ? 162.66992 188.26128 210.16361 1.000 66.40737 210 ALA A C 1
ATOM 3383 O O . ALA A 1 210 ? 163.60847 187.71983 210.74855 1.000 67.06026 210 ALA A O 1
ATOM 3390 N N . GLN A 1 211 ? 161.48014 187.67391 210.03645 1.000 72.41925 211 GLN A N 1
ATOM 3391 C CA . GLN A 1 211 ? 161.26532 186.33587 210.57572 1.000 74.96535 211 GLN A CA 1
ATOM 3392 C C . GLN A 1 211 ? 162.04853 185.29654 209.78924 1.000 74.53360 211 GLN A C 1
ATOM 3393 O O . GLN A 1 211 ? 162.57385 184.33745 210.36505 1.000 78.09434 211 GLN A O 1
ATOM 3407 N N . ALA A 1 212 ? 162.14442 185.47079 208.47107 1.000 64.34041 212 ALA A N 1
ATOM 3408 C CA . ALA A 1 212 ? 162.93042 184.53835 207.67017 1.000 56.90993 212 ALA A CA 1
ATOM 3409 C C . ALA A 1 212 ? 164.38986 184.53679 208.10512 1.000 55.55532 212 ALA A C 1
ATOM 3410 O O . ALA A 1 212 ? 165.01392 183.47762 208.19688 1.000 63.22432 212 ALA A O 1
ATOM 3417 N N . VAL A 1 213 ? 164.95567 185.71268 208.37011 1.000 50.75680 213 VAL A N 1
ATOM 3418 C CA . VAL A 1 213 ? 166.33158 185.77697 208.85909 1.000 47.23402 213 VAL A CA 1
ATOM 3419 C C . VAL A 1 213 ? 166.42499 185.25265 210.28764 1.000 51.53562 213 VAL A C 1
ATOM 3420 O O . VAL A 1 213 ? 167.38858 184.56561 210.65370 1.000 50.86801 213 VAL A O 1
ATOM 3433 N N . GLY A 1 214 ? 165.44082 185.57834 211.12253 1.000 57.05377 214 GLY A N 1
ATOM 3434 C CA . GLY A 1 214 ? 165.50067 185.16985 212.51284 1.000 55.27034 214 GLY A CA 1
ATOM 3435 C C . GLY A 1 214 ? 165.46589 183.66675 212.67653 1.000 53.09944 214 GLY A C 1
ATOM 3436 O O . GLY A 1 214 ? 166.13555 183.11198 213.54881 1.000 56.32491 214 GLY A O 1
ATOM 3440 N N . TRP A 1 215 ? 164.68382 182.98423 211.84656 1.000 38.62553 215 TRP A N 1
ATOM 3441 C CA . TRP A 1 215 ? 164.61061 181.53689 211.96964 1.000 39.41915 215 TRP A CA 1
ATOM 3442 C C . TRP A 1 215 ? 165.97449 180.90604 211.74020 1.000 49.07028 215 TRP A C 1
ATOM 3443 O O . TRP A 1 215 ? 166.42982 180.07550 212.53274 1.000 53.25629 215 TRP A O 1
ATOM 3464 N N . LEU A 1 216 ? 166.65899 181.31230 210.67472 1.000 51.74437 216 LEU A N 1
ATOM 3465 C CA . LEU A 1 216 ? 168.00323 180.80446 210.43756 1.000 46.07623 216 LEU A CA 1
ATOM 3466 C C . LEU A 1 216 ? 168.93340 181.18142 211.57909 1.000 46.80504 216 LEU A C 1
ATOM 3467 O O . LEU A 1 216 ? 169.81800 180.40465 211.95076 1.000 42.07610 216 LEU A O 1
ATOM 3483 N N . ILE A 1 217 ? 168.75735 182.37409 212.14594 1.000 56.65240 217 ILE A N 1
ATOM 3484 C CA . ILE A 1 217 ? 169.63135 182.78389 213.23846 1.000 49.65487 217 ILE A CA 1
ATOM 3485 C C . ILE A 1 217 ? 169.47371 181.84764 214.42549 1.000 45.99385 217 ILE A C 1
ATOM 3486 O O . ILE A 1 217 ? 170.46250 181.40179 215.01650 1.000 50.71766 217 ILE A O 1
ATOM 3502 N N . VAL A 1 218 ? 168.23261 181.52706 214.78979 1.000 48.09644 218 VAL A N 1
ATOM 3503 C CA . VAL A 1 218 ? 167.98147 180.77266 216.01419 1.000 61.63128 218 VAL A CA 1
ATOM 3504 C C . VAL A 1 218 ? 168.08795 179.26293 215.83450 1.000 63.52790 218 VAL A C 1
ATOM 3505 O O . VAL A 1 218 ? 168.34813 178.55059 216.81369 1.000 53.78726 218 VAL A O 1
ATOM 3518 N N . SER A 1 219 ? 167.90005 178.75356 214.62157 1.000 58.43198 219 SER A N 1
ATOM 3519 C CA . SER A 1 219 ? 167.86172 177.32043 214.37236 1.000 48.35664 219 SER A CA 1
ATOM 3520 C C . SER A 1 219 ? 169.15528 176.80156 213.76090 1.000 53.39903 219 SER A C 1
ATOM 3521 O O . SER A 1 219 ? 169.12933 175.85065 212.97966 1.000 57.12332 219 SER A O 1
ATOM 3529 N N . HIS A 1 220 ? 170.29036 177.40964 214.09529 1.000 54.35805 220 HIS A N 1
ATOM 3530 C CA . HIS A 1 220 ? 171.55976 177.01539 213.50235 1.000 46.84876 220 HIS A CA 1
ATOM 3531 C C . HIS A 1 220 ? 172.35718 176.07596 214.38939 1.000 53.94426 220 HIS A C 1
ATOM 3532 O O . HIS A 1 220 ? 173.51785 175.79762 214.08152 1.000 59.10290 220 HIS A O 1
ATOM 3546 N N . HIS A 1 221 ? 171.78407 175.60271 215.47208 1.000 63.74367 221 HIS A N 1
ATOM 3547 C CA . HIS A 1 221 ? 172.40387 174.56029 216.27975 1.000 67.14970 221 HIS A CA 1
ATOM 3548 C C . HIS A 1 221 ? 171.45492 173.40470 216.55191 1.000 66.10484 221 HIS A C 1
ATOM 3549 O O . HIS A 1 221 ? 171.89609 172.25837 216.62508 1.000 71.57026 221 HIS A O 1
ATOM 3563 N N . ARG A 1 222 ? 170.16402 173.67764 216.70390 1.000 72.39392 222 ARG A N 1
ATOM 3564 C CA . ARG A 1 222 ? 169.17221 172.63341 216.90269 1.000 73.20579 222 ARG A CA 1
ATOM 3565 C C . ARG A 1 222 ? 167.80427 173.20124 216.56496 1.000 73.44331 222 ARG A C 1
ATOM 3566 O O . ARG A 1 222 ? 167.54333 174.38920 216.75779 1.000 87.60697 222 ARG A O 1
ATOM 3587 N N . LEU A 1 223 ? 166.93553 172.34263 216.07989 1.000 52.33282 223 LEU A N 1
ATOM 3588 C CA . LEU A 1 223 ? 165.59830 172.78793 215.73900 1.000 58.96786 223 LEU A CA 1
ATOM 3589 C C . LEU A 1 223 ? 164.80600 173.12998 216.99748 1.000 63.19791 223 LEU A C 1
ATOM 3590 O O . LEU A 1 223 ? 165.02002 172.53189 218.05401 1.000 62.85616 223 LEU A O 1
ATOM 3606 N N . PRO A 1 224 ? 163.89075 174.09414 216.91475 1.000 73.10103 224 PRO A N 1
ATOM 3607 C CA . PRO A 1 224 ? 162.97237 174.32210 218.03350 1.000 77.36364 224 PRO A CA 1
ATOM 3608 C C . PRO A 1 224 ? 162.09264 173.10612 218.26378 1.000 84.49511 224 PRO A C 1
ATOM 3609 O O . PRO A 1 224 ? 161.65419 172.44882 217.31920 1.000 86.57767 224 PRO A O 1
ATOM 3620 N N . ASN A 1 225 ? 161.82163 172.81517 219.53467 1.000 92.57735 225 ASN A N 1
ATOM 3621 C CA . ASN A 1 225 ? 161.01278 171.64994 219.88765 1.000 84.85255 225 ASN A CA 1
ATOM 3622 C C . ASN A 1 225 ? 160.38230 171.90529 221.25060 1.000 87.58672 225 ASN A C 1
ATOM 3623 O O . ASN A 1 225 ? 161.05315 171.78019 222.27733 1.000 84.75158 225 ASN A O 1
ATOM 3634 N N . GLY A 1 226 ? 159.10247 172.24729 221.25065 1.000 106.02532 226 GLY A N 1
ATOM 3635 C CA . GLY A 1 226 ? 158.35697 172.46990 222.46973 1.000 107.56746 226 GLY A CA 1
ATOM 3636 C C . GLY A 1 226 ? 157.60924 171.22820 222.89786 1.000 110.06529 226 GLY A C 1
ATOM 3637 O O . GLY A 1 226 ? 157.98687 170.09950 222.57690 1.000 107.48427 226 GLY A O 1
ATOM 3641 N N . ASP A 1 227 ? 156.52839 171.44598 223.64859 1.000 128.31755 227 ASP A N 1
ATOM 3642 C CA . ASP A 1 227 ? 155.64101 170.36575 224.05417 1.000 128.72678 227 ASP A CA 1
ATOM 3643 C C . ASP A 1 227 ? 154.29375 170.39919 223.35421 1.000 126.04635 227 ASP A C 1
ATOM 3644 O O . ASP A 1 227 ? 153.59612 169.38012 223.34640 1.000 121.74388 227 ASP A O 1
ATOM 3653 N N . HIS A 1 228 ? 153.90796 171.53388 222.78003 1.000 119.51125 228 HIS A N 1
ATOM 3654 C CA . HIS A 1 228 ? 152.63169 171.60764 222.08852 1.000 119.58549 228 HIS A CA 1
ATOM 3655 C C . HIS A 1 228 ? 152.65327 170.75689 220.82582 1.000 117.27952 228 HIS A C 1
ATOM 3656 O O . HIS A 1 228 ? 153.67182 170.66492 220.13544 1.000 112.99347 228 HIS A O 1
ATOM 3670 N N . ARG A 1 229 ? 151.50565 170.14803 220.51072 1.000 114.77795 229 ARG A N 1
ATOM 3671 C CA . ARG A 1 229 ? 151.39866 169.35157 219.29519 1.000 113.99946 229 ARG A CA 1
ATOM 3672 C C . ARG A 1 229 ? 150.04825 169.52741 218.60637 1.000 114.77003 229 ARG A C 1
ATOM 3673 O O . ARG A 1 229 ? 149.74980 168.79713 217.65460 1.000 112.26148 229 ARG A O 1
ATOM 3694 N N . GLY A 1 230 ? 149.22832 170.47365 219.05330 1.000 119.11234 230 GLY A N 1
ATOM 3695 C CA . GLY A 1 230 ? 147.95112 170.69998 218.40310 1.000 116.34755 230 GLY A CA 1
ATOM 3696 C C . GLY A 1 230 ? 148.13278 171.11812 216.95443 1.000 116.19528 230 GLY A C 1
ATOM 3697 O O . GLY A 1 230 ? 148.82937 172.08472 216.64367 1.000 115.85143 230 GLY A O 1
ATOM 3701 N N . SER A 1 231 ? 147.47121 170.38508 216.05838 1.000 107.32340 231 SER A N 1
ATOM 3702 C CA . SER A 1 231 ? 147.61848 170.65429 214.63397 1.000 105.84624 231 SER A CA 1
ATOM 3703 C C . SER A 1 231 ? 147.13350 172.04989 214.27128 1.000 108.71811 231 SER A C 1
ATOM 3704 O O . SER A 1 231 ? 147.56655 172.60916 213.25850 1.000 110.17717 231 SER A O 1
ATOM 3712 N N . ALA A 1 232 ? 146.23493 172.62482 215.07110 1.000 122.71411 232 ALA A N 1
ATOM 3713 C CA . ALA A 1 232 ? 145.73557 173.96279 214.77313 1.000 124.12752 232 ALA A CA 1
ATOM 3714 C C . ALA A 1 232 ? 146.86570 174.98315 214.78829 1.000 121.24915 232 ALA A C 1
ATOM 3715 O O . ALA A 1 232 ? 146.98070 175.81471 213.88107 1.000 117.77803 232 ALA A O 1
ATOM 3722 N N . SER A 1 233 ? 147.71359 174.93650 215.81563 1.000 114.18675 233 SER A N 1
ATOM 3723 C CA . SER A 1 233 ? 148.81570 175.88248 215.90826 1.000 114.92819 233 SER A CA 1
ATOM 3724 C C . SER A 1 233 ? 150.01059 175.47350 215.06116 1.000 112.42471 233 SER A C 1
ATOM 3725 O O . SER A 1 233 ? 150.89707 176.30043 214.82952 1.000 112.76582 233 SER A O 1
ATOM 3733 N N . LEU A 1 234 ? 150.06604 174.22310 214.60213 1.000 103.19243 234 LEU A N 1
ATOM 3734 C CA . LEU A 1 234 ? 151.13621 173.83836 213.69112 1.000 101.86362 234 LEU A CA 1
ATOM 3735 C C . LEU A 1 234 ? 151.02676 174.59868 212.37783 1.000 99.66473 234 LEU A C 1
ATOM 3736 O O . LEU A 1 234 ? 152.03501 175.05819 211.83111 1.000 97.99288 234 LEU A O 1
ATOM 3752 N N . ALA A 1 235 ? 149.80803 174.75349 211.86161 1.000 99.93649 235 ALA A N 1
ATOM 3753 C CA . ALA A 1 235 ? 149.62287 175.46402 210.60368 1.000 101.73902 235 ALA A CA 1
ATOM 3754 C C . ALA A 1 235 ? 149.94578 176.94650 210.72567 1.000 101.79213 235 ALA A C 1
ATOM 3755 O O . ALA A 1 235 ? 150.03981 177.63462 209.70436 1.000 98.51563 235 ALA A O 1
ATOM 3762 N N . ARG A 1 236 ? 150.11428 177.45438 211.94526 1.000 103.63438 236 ARG A N 1
ATOM 3763 C CA . ARG A 1 236 ? 150.43195 178.85502 212.17983 1.000 99.25087 236 ARG A CA 1
ATOM 3764 C C . ARG A 1 236 ? 151.91826 179.08003 212.43656 1.000 97.27618 236 ARG A C 1
ATOM 3765 O O . ARG A 1 236 ? 152.30715 180.16798 212.87248 1.000 97.70785 236 ARG A O 1
ATOM 3786 N N . LEU A 1 237 ? 152.75493 178.07834 212.17702 1.000 89.66519 237 LEU A N 1
ATOM 3787 C CA . LEU A 1 237 ? 154.17822 178.21918 212.43471 1.000 89.90139 237 LEU A CA 1
ATOM 3788 C C . LEU A 1 237 ? 154.76522 179.30951 211.54158 1.000 88.27212 237 LEU A C 1
ATOM 3789 O O . LEU A 1 237 ? 154.24177 179.58191 210.45868 1.000 90.90320 237 LEU A O 1
ATOM 3805 N N . PRO A 1 238 ? 155.85508 179.95351 211.96819 1.000 80.64388 238 PRO A N 1
ATOM 3806 C CA . PRO A 1 238 ? 156.62319 179.73592 213.19439 1.000 79.26368 238 PRO A CA 1
ATOM 3807 C C . PRO A 1 238 ? 156.17336 180.59866 214.36350 1.000 82.74816 238 PRO A C 1
ATOM 3808 O O . PRO A 1 238 ? 156.95503 180.86640 215.26566 1.000 83.11913 238 PRO A O 1
ATOM 3819 N N . ALA A 1 239 ? 154.92109 181.04270 214.38503 1.000 86.57881 239 ALA A N 1
ATOM 3820 C CA . ALA A 1 239 ? 154.48474 181.95917 215.43574 1.000 88.86198 239 ALA A CA 1
ATOM 3821 C C . ALA A 1 239 ? 154.64853 181.38599 216.83614 1.000 89.63753 239 ALA A C 1
ATOM 3822 O O . ALA A 1 239 ? 155.23861 182.06667 217.69188 1.000 93.49128 239 ALA A O 1
ATOM 3829 N N . PRO A 1 240 ? 154.19143 180.17497 217.14095 1.000 81.37334 240 PRO A N 1
ATOM 3830 C CA . PRO A 1 240 ? 154.14939 179.74383 218.54451 1.000 81.86820 240 PRO A CA 1
ATOM 3831 C C . PRO A 1 240 ? 155.50010 179.39856 219.14982 1.000 84.32320 240 PRO A C 1
ATOM 3832 O O . PRO A 1 240 ? 155.55015 178.75164 220.19903 1.000 87.79458 240 PRO A O 1
ATOM 3843 N N . ILE A 1 241 ? 156.60006 179.79771 218.51511 1.000 83.76645 241 ILE A N 1
ATOM 3844 C CA . ILE A 1 241 ? 157.91265 179.55162 219.09885 1.000 85.89841 241 ILE A CA 1
ATOM 3845 C C . ILE A 1 241 ? 158.12370 180.50613 220.26449 1.000 81.73654 241 ILE A C 1
ATOM 3846 O O . ILE A 1 241 ? 157.88618 181.71434 220.14895 1.000 78.90345 241 ILE A O 1
ATOM 3862 N N . GLN A 1 242 ? 158.56911 179.96841 221.39662 1.000 94.42582 242 GLN A N 1
ATOM 3863 C CA . GLN A 1 242 ? 158.78270 180.75640 222.60105 1.000 93.89531 242 GLN A CA 1
ATOM 3864 C C . GLN A 1 242 ? 160.06232 180.28419 223.27848 1.000 93.41549 242 GLN A C 1
ATOM 3865 O O . GLN A 1 242 ? 160.62035 179.23796 222.93849 1.000 99.85360 242 GLN A O 1
ATOM 3879 N N . SER A 1 243 ? 160.50712 181.05001 224.27587 1.000 81.71044 243 SER A N 1
ATOM 3880 C CA . SER A 1 243 ? 161.81839 180.81363 224.87031 1.000 86.10686 243 SER A CA 1
ATOM 3881 C C . SER A 1 243 ? 161.97741 179.37273 225.33308 1.000 92.04508 243 SER A C 1
ATOM 3882 O O . SER A 1 243 ? 163.08037 178.81764 225.28132 1.000 90.46894 243 SER A O 1
ATOM 3890 N N . GLN A 1 244 ? 160.89528 178.75174 225.80474 1.000 99.80309 244 GLN A N 1
ATOM 3891 C CA . GLN A 1 244 ? 160.99746 177.37189 226.26675 1.000 95.82257 244 GLN A CA 1
ATOM 3892 C C . GLN A 1 244 ? 161.38671 176.43552 225.13515 1.000 94.75783 244 GLN A C 1
ATOM 3893 O O . GLN A 1 244 ? 162.17111 175.50428 225.34295 1.000 94.71380 244 GLN A O 1
ATOM 3907 N N . TRP A 1 245 ? 160.85753 176.66881 223.93377 1.000 85.81561 245 TRP A N 1
ATOM 3908 C CA . TRP A 1 245 ? 161.10956 175.75890 222.82473 1.000 83.59040 245 TRP A CA 1
ATOM 3909 C C . TRP A 1 245 ? 162.59699 175.56827 222.57334 1.000 87.03581 245 TRP A C 1
ATOM 3910 O O . TRP A 1 245 ? 163.02001 174.47791 222.17724 1.000 87.46032 245 TRP A O 1
ATOM 3931 N N . CYS A 1 246 ? 163.40356 176.60324 222.80449 1.000 86.63146 246 CYS A N 1
ATOM 3932 C CA . CYS A 1 246 ? 164.80676 176.61319 222.41249 1.000 86.60367 246 CYS A CA 1
ATOM 3933 C C . CYS A 1 246 ? 165.73586 176.22013 223.55497 1.000 83.02405 246 CYS A C 1
ATOM 3934 O O . CYS A 1 246 ? 166.86327 176.71447 223.63493 1.000 78.07650 246 CYS A O 1
ATOM 3942 N N . GLY A 1 247 ? 165.28994 175.33439 224.43757 1.000 89.91957 247 GLY A N 1
ATOM 3943 C CA . GLY A 1 247 ? 166.13879 174.85713 225.50982 1.000 94.56195 247 GLY A CA 1
ATOM 3944 C C . GLY A 1 247 ? 166.53542 175.92164 226.51158 1.000 97.26602 247 GLY A C 1
ATOM 3945 O O . GLY A 1 247 ? 167.70734 176.02978 226.88291 1.000 91.51455 247 GLY A O 1
ATOM 3949 N N . ALA A 1 248 ? 165.56565 176.71719 226.95687 1.000 112.40772 248 ALA A N 1
ATOM 3950 C CA . ALA A 1 248 ? 165.80906 177.69303 228.00977 1.000 109.82151 248 ALA A CA 1
ATOM 3951 C C . ALA A 1 248 ? 165.87623 176.99230 229.35887 1.000 112.94951 248 ALA A C 1
ATOM 3952 O O . ALA A 1 248 ? 164.85707 176.83981 230.03908 1.000 113.49469 248 ALA A O 1
ATOM 3959 N N . ARG A 1 249 ? 167.07304 176.57113 229.75418 1.000 129.96552 249 ARG A N 1
ATOM 3960 C CA . ARG A 1 249 ? 167.24296 175.83972 230.99999 1.000 129.78048 249 ARG A CA 1
ATOM 3961 C C . ARG A 1 249 ? 166.85435 176.70543 232.19248 1.000 133.13735 249 ARG A C 1
ATOM 3962 O O . ARG A 1 249 ? 166.97605 177.93178 232.16554 1.000 133.39196 249 ARG A O 1
ATOM 3983 N N . ASP A 1 250 ? 166.37670 176.05096 233.24683 1.000 140.51423 250 ASP A N 1
ATOM 3984 C CA . ASP A 1 250 ? 165.95148 176.73635 234.45977 1.000 139.95141 250 ASP A CA 1
ATOM 3985 C C . ASP A 1 250 ? 167.13815 176.92835 235.39627 1.000 138.90971 250 ASP A C 1
ATOM 3986 O O . ASP A 1 250 ? 167.83598 175.96569 235.73070 1.000 136.65670 250 ASP A O 1
ATOM 3995 N N . ALA A 1 251 ? 167.35902 178.17101 235.82204 1.000 136.73137 251 ALA A N 1
ATOM 3996 C CA . ALA A 1 251 ? 168.45150 178.50424 236.72326 1.000 135.56664 251 ALA A CA 1
ATOM 3997 C C . ALA A 1 251 ? 167.98400 179.59418 237.67820 1.000 138.23282 251 ALA A C 1
ATOM 3998 O O . ALA A 1 251 ? 166.82421 180.01650 237.65299 1.000 138.02499 251 ALA A O 1
ATOM 4005 N N . ASP A 1 252 ? 168.89756 180.04971 238.53146 1.000 145.47305 252 ASP A N 1
ATOM 4006 C CA . ASP A 1 252 ? 168.56489 181.05781 239.52322 1.000 146.43699 252 ASP A CA 1
ATOM 4007 C C . ASP A 1 252 ? 168.55841 182.44988 238.89312 1.000 143.89800 252 ASP A C 1
ATOM 4008 O O . ASP A 1 252 ? 169.06841 182.67229 237.79157 1.000 141.72889 252 ASP A O 1
ATOM 4017 N N . ALA A 1 253 ? 167.97397 183.40125 239.62526 1.000 135.91261 253 ALA A N 1
ATOM 4018 C CA . ALA A 1 253 ? 167.78071 184.74298 239.08767 1.000 134.42592 253 ALA A CA 1
ATOM 4019 C C . ALA A 1 253 ? 169.10247 185.44894 238.82160 1.000 135.58219 253 ALA A C 1
ATOM 4020 O O . ALA A 1 253 ? 169.19188 186.25209 237.88679 1.000 136.82224 253 ALA A O 1
ATOM 4027 N N . LYS A 1 254 ? 170.13166 185.18066 239.62665 1.000 138.37853 254 LYS A N 1
ATOM 4028 C CA . LYS A 1 254 ? 171.41314 185.84478 239.41369 1.000 140.54583 254 LYS A CA 1
ATOM 4029 C C . LYS A 1 254 ? 171.95746 185.54343 238.02396 1.000 141.62098 254 LYS A C 1
ATOM 4030 O O . LYS A 1 254 ? 172.33873 186.45536 237.28099 1.000 139.06769 254 LYS A O 1
ATOM 4049 N N . GLU A 1 255 ? 171.98938 184.26412 237.64855 1.000 141.84201 255 GLU A N 1
ATOM 4050 C CA . GLU A 1 255 ? 172.51799 183.90220 236.33823 1.000 138.64885 255 GLU A CA 1
ATOM 4051 C C . GLU A 1 255 ? 171.65361 184.47035 235.22131 1.000 136.56881 255 GLU A C 1
ATOM 4052 O O . GLU A 1 255 ? 172.17584 184.96983 234.21884 1.000 135.72543 255 GLU A O 1
ATOM 4064 N N . LYS A 1 256 ? 170.33041 184.41189 235.37766 1.000 130.11773 256 LYS A N 1
ATOM 4065 C CA . LYS A 1 256 ? 169.44557 184.94071 234.34612 1.000 130.02120 256 LYS A CA 1
ATOM 4066 C C . LYS A 1 256 ? 169.69087 186.42685 234.13125 1.000 130.54571 256 LYS A C 1
ATOM 4067 O O . LYS A 1 256 ? 169.75570 186.90157 232.99155 1.000 130.32867 256 LYS A O 1
ATOM 4086 N N . ALA A 1 257 ? 169.83119 187.18136 235.21907 1.000 132.18047 257 ALA A N 1
ATOM 4087 C CA . ALA A 1 257 ? 170.19916 188.58298 235.08159 1.000 130.79414 257 ALA A CA 1
ATOM 4088 C C . ALA A 1 257 ? 171.56497 188.71964 234.42637 1.000 131.92343 257 ALA A C 1
ATOM 4089 O O . ALA A 1 257 ? 171.75231 189.54293 233.52371 1.000 131.76032 257 ALA A O 1
ATOM 4096 N N . ALA A 1 258 ? 172.52358 187.89474 234.84551 1.000 131.39578 258 ALA A N 1
ATOM 4097 C CA . ALA A 1 258 ? 173.89012 188.04536 234.36377 1.000 133.45149 258 ALA A CA 1
ATOM 4098 C C . ALA A 1 258 ? 173.98681 187.82218 232.86122 1.000 133.83786 258 ALA A C 1
ATOM 4099 O O . ALA A 1 258 ? 174.93426 188.29437 232.22328 1.000 133.76751 258 ALA A O 1
ATOM 4106 N N . CYS A 1 259 ? 173.02883 187.10042 232.27940 1.000 130.42784 259 CYS A N 1
ATOM 4107 C CA . CYS A 1 259 ? 173.09444 186.80421 230.85311 1.000 128.88503 259 CYS A CA 1
ATOM 4108 C C . CYS A 1 259 ? 172.76314 188.02069 230.00060 1.000 126.38482 259 CYS A C 1
ATOM 4109 O O . CYS A 1 259 ? 173.33092 188.18566 228.91656 1.000 125.91450 259 CYS A O 1
ATOM 4117 N N . TRP A 1 260 ? 171.86019 188.88281 230.46734 1.000 113.68141 260 TRP A N 1
ATOM 4118 C CA . TRP A 1 260 ? 171.35092 189.99401 229.67314 1.000 115.10356 260 TRP A CA 1
ATOM 4119 C C . TRP A 1 260 ? 172.17707 191.26343 229.85836 1.000 114.99384 260 TRP A C 1
ATOM 4120 O O . TRP A 1 260 ? 171.63302 192.37026 229.79693 1.000 115.28388 260 TRP A O 1
ATOM 4141 N N . GLN A 1 261 ? 173.47987 191.12932 230.08693 1.000 121.49682 261 GLN A N 1
ATOM 4142 C CA . GLN A 1 261 ? 174.36081 192.26553 230.31694 1.000 123.41410 261 GLN A CA 1
ATOM 4143 C C . GLN A 1 261 ? 175.43752 192.30785 229.24174 1.000 122.08171 261 GLN A C 1
ATOM 4144 O O . GLN A 1 261 ? 176.01774 191.27638 228.89129 1.000 122.66698 261 GLN A O 1
ATOM 4158 N N . PHE A 1 262 ? 175.71045 193.50449 228.72899 1.000 107.63955 262 PHE A N 1
ATOM 4159 C CA . PHE A 1 262 ? 176.67495 193.70952 227.64871 1.000 107.67693 262 PHE A CA 1
ATOM 4160 C C . PHE A 1 262 ? 177.64236 194.81110 228.05315 1.000 109.91646 262 PHE A C 1
ATOM 4161 O O . PHE A 1 262 ? 177.57573 195.93731 227.54807 1.000 108.51879 262 PHE A O 1
ATOM 4178 N N . PRO A 1 263 ? 178.56351 194.51406 228.96914 1.000 122.53439 263 PRO A N 1
ATOM 4179 C CA . PRO A 1 263 ? 179.48725 195.55472 229.44390 1.000 124.29385 263 PRO A CA 1
ATOM 4180 C C . PRO A 1 263 ? 180.39745 196.11629 228.36947 1.000 124.37411 263 PRO A C 1
ATOM 4181 O O . PRO A 1 263 ? 180.92686 197.21888 228.55185 1.000 123.67816 263 PRO A O 1
ATOM 4192 N N . HIS A 1 264 ? 180.60452 195.40912 227.26365 1.000 121.83657 264 HIS A N 1
ATOM 4193 C CA . HIS A 1 264 ? 181.59144 195.79599 226.26322 1.000 124.19656 264 HIS A CA 1
ATOM 4194 C C . HIS A 1 264 ? 180.93972 196.08376 224.91736 1.000 123.49218 264 HIS A C 1
ATOM 4195 O O . HIS A 1 264 ? 181.45148 195.70389 223.86245 1.000 125.15840 264 HIS A O 1
ATOM 4209 N N . GLY A 1 265 ? 179.79948 196.76670 224.94346 1.000 117.99647 265 GLY A N 1
ATOM 4210 C CA . GLY A 1 265 ? 179.17198 197.20626 223.71559 1.000 118.90727 265 GLY A CA 1
ATOM 4211 C C . GLY A 1 265 ? 178.78302 196.04159 222.82562 1.000 121.38112 265 GLY A C 1
ATOM 4212 O O . GLY A 1 265 ? 178.45440 194.94420 223.28747 1.000 122.88514 265 GLY A O 1
ATOM 4216 N N . LEU A 1 266 ? 178.83092 196.28554 221.51901 1.000 107.70749 266 LEU A N 1
ATOM 4217 C CA . LEU A 1 266 ? 178.43945 195.28760 220.53452 1.000 105.97062 266 LEU A CA 1
ATOM 4218 C C . LEU A 1 266 ? 179.45624 195.23358 219.40240 1.000 107.03751 266 LEU A C 1
ATOM 4219 O O . LEU A 1 266 ? 180.42784 195.99868 219.40331 1.000 109.51552 266 LEU A O 1
ATOM 4235 N N . PRO A 1 267 ? 179.29341 194.31980 218.44141 1.000 101.39967 267 PRO A N 1
ATOM 4236 C CA . PRO A 1 267 ? 180.16283 194.32826 217.25912 1.000 103.49869 267 PRO A CA 1
ATOM 4237 C C . PRO A 1 267 ? 179.90087 195.48406 216.30489 1.000 102.89339 267 PRO A C 1
ATOM 4238 O O . PRO A 1 267 ? 180.64677 195.64125 215.33250 1.000 98.24044 267 PRO A O 1
ATOM 4249 N N . PHE A 1 268 ? 178.87292 196.30016 216.54287 1.000 100.51571 268 PHE A N 1
ATOM 4250 C CA . PHE A 1 268 ? 178.60443 197.43288 215.66524 1.000 97.07029 268 PHE A CA 1
ATOM 4251 C C . PHE A 1 268 ? 179.77093 198.40703 215.61375 1.000 101.61260 268 PHE A C 1
ATOM 4252 O O . PHE A 1 268 ? 179.86344 199.19924 214.67078 1.000 98.29610 268 PHE A O 1
ATOM 4269 N N . ALA A 1 269 ? 180.65566 198.37654 216.60910 1.000 108.47313 269 ALA A N 1
ATOM 4270 C CA . ALA A 1 269 ? 181.79360 199.28634 216.60796 1.000 107.58636 269 ALA A CA 1
ATOM 4271 C C . ALA A 1 269 ? 182.71821 199.02150 215.42582 1.000 109.73477 269 ALA A C 1
ATOM 4272 O O . ALA A 1 269 ? 183.20015 199.96372 214.78719 1.000 108.45691 269 ALA A O 1
ATOM 4279 N N . SER A 1 270 ? 182.97442 197.75273 215.11608 1.000 101.27336 270 SER A N 1
ATOM 4280 C CA . SER A 1 270 ? 183.95016 197.42026 214.08586 1.000 102.52090 270 SER A CA 1
ATOM 4281 C C . SER A 1 270 ? 183.57886 198.06935 212.75953 1.000 100.90512 270 SER A C 1
ATOM 4282 O O . SER A 1 270 ? 182.41438 198.06305 212.35198 1.000 98.59869 270 SER A O 1
ATOM 4290 N N . ALA A 1 271 ? 184.58016 198.63673 212.08722 1.000 101.00309 271 ALA A N 1
ATOM 4291 C CA . ALA A 1 271 ? 184.32915 199.32339 210.82608 1.000 102.18756 271 ALA A CA 1
ATOM 4292 C C . ALA A 1 271 ? 184.04117 198.33317 209.70468 1.000 103.97567 271 ALA A C 1
ATOM 4293 O O . ALA A 1 271 ? 183.11803 198.53564 208.90788 1.000 107.49855 271 ALA A O 1
ATOM 4300 N N . HIS A 1 272 ? 184.82516 197.25684 209.61860 1.000 103.87508 272 HIS A N 1
ATOM 4301 C CA . HIS A 1 272 ? 184.60052 196.27234 208.56397 1.000 105.92645 272 HIS A CA 1
ATOM 4302 C C . HIS A 1 272 ? 183.25188 195.58065 208.71815 1.000 105.99083 272 HIS A C 1
ATOM 4303 O O . HIS A 1 272 ? 182.53203 195.38329 207.73140 1.000 105.87392 272 HIS A O 1
ATOM 4317 N N . TRP A 1 273 ? 182.89418 195.19211 209.94160 1.000 88.36985 273 TRP A N 1
ATOM 4318 C CA . TRP A 1 273 ? 181.60669 194.54112 210.14761 1.000 84.88954 273 TRP A CA 1
ATOM 4319 C C . TRP A 1 273 ? 180.47224 195.44825 209.69761 1.000 85.12125 273 TRP A C 1
ATOM 4320 O O . TRP A 1 273 ? 179.57414 195.02838 208.95493 1.000 88.32868 273 TRP A O 1
ATOM 4341 N N . ARG A 1 274 ? 180.51088 196.70901 210.12339 1.000 83.98706 274 ARG A N 1
ATOM 4342 C CA . ARG A 1 274 ? 179.45131 197.63737 209.76077 1.000 88.30354 274 ARG A CA 1
ATOM 4343 C C . ARG A 1 274 ? 179.40246 197.85147 208.25561 1.000 92.10468 274 ARG A C 1
ATOM 4344 O O . ARG A 1 274 ? 178.31960 197.88003 207.66050 1.000 93.99031 274 ARG A O 1
ATOM 4365 N N . ALA A 1 275 ? 180.56421 198.00233 207.61944 1.000 89.19931 275 ALA A N 1
ATOM 4366 C CA . ALA A 1 275 ? 180.58045 198.22147 206.17920 1.000 85.76166 275 ALA A CA 1
ATOM 4367 C C . ALA A 1 275 ? 179.97861 197.03749 205.44008 1.000 85.15978 275 ALA A C 1
ATOM 4368 O O . ALA A 1 275 ? 179.18148 197.21412 204.51107 1.000 86.63364 275 ALA A O 1
ATOM 4375 N N . ARG A 1 276 ? 180.34490 195.81870 205.83650 1.000 84.88209 276 ARG A N 1
ATOM 4376 C CA . ARG A 1 276 ? 179.81539 194.64664 205.15067 1.000 84.96063 276 ARG A CA 1
ATOM 4377 C C . ARG A 1 276 ? 178.31224 194.52531 205.34920 1.000 87.28010 276 ARG A C 1
ATOM 4378 O O . ARG A 1 276 ? 177.57818 194.20138 204.40559 1.000 89.27387 276 ARG A O 1
ATOM 4399 N N . THR A 1 277 ? 177.83019 194.77490 206.56976 1.000 87.67121 277 THR A N 1
ATOM 4400 C CA . THR A 1 277 ? 176.38944 194.72493 206.79583 1.000 84.92307 277 THR A CA 1
ATOM 4401 C C . THR A 1 277 ? 175.67393 195.76021 205.94285 1.000 87.01175 277 THR A C 1
ATOM 4402 O O . THR A 1 277 ? 174.62229 195.47676 205.35608 1.000 87.72169 277 THR A O 1
ATOM 4413 N N . ALA A 1 278 ? 176.23187 196.96844 205.85933 1.000 84.10524 278 ALA A N 1
ATOM 4414 C CA . ALA A 1 278 ? 175.61830 198.00504 205.04164 1.000 80.56450 278 ALA A CA 1
ATOM 4415 C C . ALA A 1 278 ? 175.55540 197.57532 203.58809 1.000 82.99932 278 ALA A C 1
ATOM 4416 O O . ALA A 1 278 ? 174.54028 197.77924 202.91202 1.000 90.84109 278 ALA A O 1
ATOM 4423 N N . LEU A 1 279 ? 176.63413 196.97570 203.08921 1.000 83.76787 279 LEU A N 1
ATOM 4424 C CA . LEU A 1 279 ? 176.64541 196.52965 201.70207 1.000 89.60040 279 LEU A CA 1
ATOM 4425 C C . LEU A 1 279 ? 175.58063 195.47264 201.45790 1.000 84.39076 279 LEU A C 1
ATOM 4426 O O . LEU A 1 279 ? 174.85762 195.52488 200.45378 1.000 83.95414 279 LEU A O 1
ATOM 4442 N N . CYS A 1 280 ? 175.46784 194.50201 202.36366 1.000 77.67635 280 CYS A N 1
ATOM 4443 C CA . CYS A 1 280 ? 174.47572 193.45355 202.16742 1.000 77.03139 280 CYS A CA 1
ATOM 4444 C C . CYS A 1 280 ? 173.06922 194.02637 202.19462 1.000 82.28006 280 CYS A C 1
ATOM 4445 O O . CYS A 1 280 ? 172.21485 193.62430 201.39893 1.000 87.35184 280 CYS A O 1
ATOM 4453 N N . ALA A 1 281 ? 172.80388 194.96273 203.10674 1.000 82.92119 281 ALA A N 1
ATOM 4454 C CA . ALA A 1 281 ? 171.47764 195.56881 203.15907 1.000 80.38379 281 ALA A CA 1
ATOM 4455 C C . ALA A 1 281 ? 171.17489 196.33655 201.88085 1.000 78.53809 281 ALA A C 1
ATOM 4456 O O . ALA A 1 281 ? 170.06326 196.25480 201.35004 1.000 76.62650 281 ALA A O 1
ATOM 4463 N N . GLN A 1 282 ? 172.15112 197.08296 201.36288 1.000 76.96130 282 GLN A N 1
ATOM 4464 C CA . GLN A 1 282 ? 171.92950 197.79976 200.11183 1.000 74.45600 282 GLN A CA 1
ATOM 4465 C C . GLN A 1 282 ? 171.59658 196.83154 198.98598 1.000 79.15021 282 GLN A C 1
ATOM 4466 O O . GLN A 1 282 ? 170.63388 197.03768 198.23498 1.000 84.13646 282 GLN A O 1
ATOM 4480 N N . SER A 1 283 ? 172.37434 195.75465 198.86082 1.000 81.64648 283 SER A N 1
ATOM 4481 C CA . SER A 1 283 ? 172.09647 194.78435 197.80669 1.000 79.88618 283 SER A CA 1
ATOM 4482 C C . SER A 1 283 ? 170.71016 194.18269 197.97116 1.000 79.63083 283 SER A C 1
ATOM 4483 O O . SER A 1 283 ? 169.94666 194.09226 197.00452 1.000 83.32848 283 SER A O 1
ATOM 4491 N N . MET A 1 284 ? 170.35630 193.78459 199.19128 1.000 65.87544 284 MET A N 1
ATOM 4492 C CA . MET A 1 284 ? 169.05158 193.17619 199.40966 1.000 61.57841 284 MET A CA 1
ATOM 4493 C C . MET A 1 284 ? 167.94004 194.17456 199.13322 1.000 66.10369 284 MET A C 1
ATOM 4494 O O . MET A 1 284 ? 166.80237 193.78910 198.84484 1.000 60.05183 284 MET A O 1
ATOM 4508 N N . LEU A 1 285 ? 168.24980 195.46580 199.23603 1.000 84.76441 285 LEU A N 1
ATOM 4509 C CA . LEU A 1 285 ? 167.25880 196.49478 198.94933 1.000 84.28858 285 LEU A CA 1
ATOM 4510 C C . LEU A 1 285 ? 167.07246 196.68795 197.45274 1.000 80.36426 285 LEU A C 1
ATOM 4511 O O . LEU A 1 285 ? 165.95949 196.95511 196.98910 1.000 77.45678 285 LEU A O 1
ATOM 4527 N N . GLU A 1 286 ? 168.15017 196.57863 196.68446 1.000 82.11169 286 GLU A N 1
ATOM 4528 C CA . GLU A 1 286 ? 168.07744 196.86930 195.26047 1.000 79.87317 286 GLU A CA 1
ATOM 4529 C C . GLU A 1 286 ? 167.47974 195.73472 194.43875 1.000 85.39958 286 GLU A C 1
ATOM 4530 O O . GLU A 1 286 ? 167.11477 195.96397 193.28215 1.000 87.85977 286 GLU A O 1
ATOM 4542 N N . ARG A 1 287 ? 167.36313 194.53379 194.99367 1.000 72.33065 287 ARG A N 1
ATOM 4543 C CA . ARG A 1 287 ? 166.90102 193.39686 194.20859 1.000 70.20635 287 ARG A CA 1
ATOM 4544 C C . ARG A 1 287 ? 165.44878 193.60200 193.77618 1.000 73.87769 287 ARG A C 1
ATOM 4545 O O . ARG A 1 287 ? 164.62125 194.04242 194.57863 1.000 76.91477 287 ARG A O 1
ATOM 4566 N N . PRO A 1 288 ? 165.09946 193.28373 192.52705 1.000 70.40759 288 PRO A N 1
ATOM 4567 C CA . PRO A 1 288 ? 163.74065 193.58467 192.05480 1.000 74.08470 288 PRO A CA 1
ATOM 4568 C C . PRO A 1 288 ? 162.69805 192.67835 192.69238 1.000 74.25152 288 PRO A C 1
ATOM 4569 O O . PRO A 1 288 ? 162.73114 191.45821 192.53076 1.000 76.21402 288 PRO A O 1
ATOM 4580 N N . GLY A 1 289 ? 161.75712 193.29055 193.40366 1.000 76.47171 289 GLY A N 1
ATOM 4581 C CA . GLY A 1 289 ? 160.59866 192.56843 193.88825 1.000 76.99939 289 GLY A CA 1
ATOM 4582 C C . GLY A 1 289 ? 160.86461 191.58918 195.00449 1.000 81.76630 289 GLY A C 1
ATOM 4583 O O . GLY A 1 289 ? 160.06458 190.67747 195.21315 1.000 81.73197 289 GLY A O 1
ATOM 4587 N N . LEU A 1 290 ? 161.96170 191.74611 195.74029 1.000 77.59301 290 LEU A N 1
ATOM 4588 C CA . LEU A 1 290 ? 162.21058 190.84541 196.85737 1.000 73.14953 290 LEU A CA 1
ATOM 4589 C C . LEU A 1 290 ? 161.33797 191.17316 198.06115 1.000 81.29902 290 LEU A C 1
ATOM 4590 O O . LEU A 1 290 ? 160.95536 190.26454 198.80312 1.000 87.95763 290 LEU A O 1
ATOM 4606 N N . LEU A 1 291 ? 161.01046 192.44867 198.27607 1.000 72.28077 291 LEU A N 1
ATOM 4607 C CA . LEU A 1 291 ? 160.24222 192.81748 199.46137 1.000 66.42919 291 LEU A CA 1
ATOM 4608 C C . LEU A 1 291 ? 158.86478 192.17104 199.45652 1.000 69.08167 291 LEU A C 1
ATOM 4609 O O . LEU A 1 291 ? 158.40125 191.67351 200.48775 1.000 69.84594 291 LEU A O 1
ATOM 4625 N N . ALA A 1 292 ? 158.18993 192.17487 198.30927 1.000 67.02511 292 ALA A N 1
ATOM 4626 C CA . ALA A 1 292 ? 156.85056 191.61189 198.23319 1.000 68.45601 292 ALA A CA 1
ATOM 4627 C C . ALA A 1 292 ? 156.84843 190.09171 198.26339 1.000 74.54591 292 ALA A C 1
ATOM 4628 O O . ALA A 1 292 ? 155.76792 189.49609 198.29424 1.000 80.36305 292 ALA A O 1
ATOM 4635 N N . ARG A 1 293 ? 158.01282 189.45156 198.23258 1.000 74.35354 293 ARG A N 1
ATOM 4636 C CA . ARG A 1 293 ? 158.09902 187.99968 198.29556 1.000 73.87531 293 ARG A CA 1
ATOM 4637 C C . ARG A 1 293 ? 158.27543 187.46776 199.70891 1.000 74.11156 293 ARG A C 1
ATOM 4638 O O . ARG A 1 293 ? 158.33258 186.24865 199.88833 1.000 77.08445 293 ARG A O 1
ATOM 4659 N N . GLY A 1 294 ? 158.35153 188.33435 200.71050 1.000 73.64058 294 GLY A N 1
ATOM 4660 C CA . GLY A 1 294 ? 158.64527 187.90860 202.05615 1.000 73.41336 294 GLY A CA 1
ATOM 4661 C C . GLY A 1 294 ? 157.74472 186.78905 202.53356 1.000 79.62228 294 GLY A C 1
ATOM 4662 O O . GLY A 1 294 ? 158.19995 185.68436 202.85465 1.000 87.35720 294 GLY A O 1
ATOM 4666 N N . PRO A 1 295 ? 156.44044 187.05863 202.59783 1.000 73.70542 295 PRO A N 1
ATOM 4667 C CA . PRO A 1 295 ? 155.51849 186.04338 203.13083 1.000 77.80344 295 PRO A CA 1
ATOM 4668 C C . PRO A 1 295 ? 155.57584 184.72174 202.38723 1.000 77.59284 295 PRO A C 1
ATOM 4669 O O . PRO A 1 295 ? 155.48898 183.66118 203.01522 1.000 71.88789 295 PRO A O 1
ATOM 4680 N N . ALA A 1 296 ? 155.71604 184.75068 201.06252 1.000 75.93781 296 ALA A N 1
ATOM 4681 C CA . ALA A 1 296 ? 155.80050 183.50571 200.31014 1.000 68.18142 296 ALA A CA 1
ATOM 4682 C C . ALA A 1 296 ? 157.08129 182.75472 200.63300 1.000 61.63595 296 ALA A C 1
ATOM 4683 O O . ALA A 1 296 ? 157.07138 181.52630 200.75932 1.000 59.19422 296 ALA A O 1
ATOM 4690 N N . LEU A 1 297 ? 158.19786 183.47387 200.75604 1.000 66.43510 297 LEU A N 1
ATOM 4691 C CA . LEU A 1 297 ? 159.46230 182.82235 201.07666 1.000 72.62012 297 LEU A CA 1
ATOM 4692 C C . LEU A 1 297 ? 159.43204 182.19793 202.46099 1.000 65.47552 297 LEU A C 1
ATOM 4693 O O . LEU A 1 297 ? 160.01750 181.13163 202.67188 1.000 61.96332 297 LEU A O 1
ATOM 4709 N N . LEU A 1 298 ? 158.75866 182.83961 203.41241 1.000 62.04475 298 LEU A N 1
ATOM 4710 C CA . LEU A 1 298 ? 158.77456 182.33184 204.77779 1.000 70.61048 298 LEU A CA 1
ATOM 4711 C C . LEU A 1 298 ? 158.20387 180.92105 204.85503 1.000 77.31801 298 LEU A C 1
ATOM 4712 O O . LEU A 1 298 ? 158.72832 180.07403 205.58467 1.000 75.50547 298 LEU A O 1
ATOM 4728 N N . HIS A 1 299 ? 157.12917 180.64813 204.11462 1.000 76.30461 299 HIS A N 1
ATOM 4729 C CA . HIS A 1 299 ? 156.43405 179.36699 204.16360 1.000 62.62492 299 HIS A CA 1
ATOM 4730 C C . HIS A 1 299 ? 156.81143 178.45424 203.00565 1.000 63.99686 299 HIS A C 1
ATOM 4731 O O . HIS A 1 299 ? 155.95727 177.73493 202.48063 1.000 68.53621 299 HIS A O 1
ATOM 4745 N N . ASP A 1 300 ? 158.06907 178.48567 202.58280 1.000 54.10125 300 ASP A N 1
ATOM 4746 C CA . ASP A 1 300 ? 158.57897 177.62465 201.52506 1.000 54.11655 300 ASP A CA 1
ATOM 4747 C C . ASP A 1 300 ? 159.68700 176.76386 202.11020 1.000 59.18178 300 ASP A C 1
ATOM 4748 O O . ASP A 1 300 ? 160.62516 177.28919 202.71464 1.000 66.06603 300 ASP A O 1
ATOM 4757 N N . SER A 1 301 ? 159.57558 175.44736 201.94717 1.000 49.54708 301 SER A N 1
ATOM 4758 C CA . SER A 1 301 ? 160.52804 174.55688 202.59921 1.000 47.78539 301 SER A CA 1
ATOM 4759 C C . SER A 1 301 ? 161.84438 174.47012 201.83842 1.000 47.34679 301 SER A C 1
ATOM 4760 O O . SER A 1 301 ? 162.91491 174.40647 202.45389 1.000 54.29373 301 SER A O 1
ATOM 4768 N N . TYR A 1 302 ? 161.79130 174.47138 200.50808 1.000 33.12492 302 TYR A N 1
ATOM 4769 C CA . TYR A 1 302 ? 163.00314 174.27480 199.72225 1.000 28.04171 302 TYR A CA 1
ATOM 4770 C C . TYR A 1 302 ? 164.02646 175.36398 200.01392 1.000 39.79237 302 TYR A C 1
ATOM 4771 O O . TYR A 1 302 ? 165.18333 175.07653 200.35029 1.000 59.70555 302 TYR A O 1
ATOM 4789 N N . VAL A 1 303 ? 163.61102 176.62564 199.91449 1.000 33.71357 303 VAL A N 1
ATOM 4790 C CA . VAL A 1 303 ? 164.54364 177.73148 200.10018 1.000 34.71868 303 VAL A CA 1
ATOM 4791 C C . VAL A 1 303 ? 165.10568 177.72464 201.51201 1.000 29.89031 303 VAL A C 1
ATOM 4792 O O . VAL A 1 303 ? 166.32276 177.81320 201.71731 1.000 37.05752 303 VAL A O 1
ATOM 4805 N N . MET A 1 304 ? 164.22990 177.63581 202.50868 1.000 27.26349 304 MET A N 1
ATOM 4806 C CA . MET A 1 304 ? 164.69261 177.74582 203.88432 1.000 31.76487 304 MET A CA 1
ATOM 4807 C C . MET A 1 304 ? 165.64823 176.61485 204.22797 1.000 33.39119 304 MET A C 1
ATOM 4808 O O . MET A 1 304 ? 166.66751 176.83217 204.89437 1.000 35.04440 304 MET A O 1
ATOM 4822 N N . HIS A 1 305 ? 165.35697 175.40177 203.76345 1.000 31.67021 305 HIS A N 1
ATOM 4823 C CA . HIS A 1 305 ? 166.20021 174.27821 204.14561 1.000 27.68080 305 HIS A CA 1
ATOM 4824 C C . HIS A 1 305 ? 167.53406 174.30018 203.40871 1.000 29.70081 305 HIS A C 1
ATOM 4825 O O . HIS A 1 305 ? 168.56987 173.97695 204.00043 1.000 36.74597 305 HIS A O 1
ATOM 4839 N N . VAL A 1 306 ? 167.55455 174.71054 202.13709 1.000 38.21876 306 VAL A N 1
ATOM 4840 C CA . VAL A 1 306 ? 168.84339 174.84598 201.45959 1.000 25.20467 306 VAL A CA 1
ATOM 4841 C C . VAL A 1 306 ? 169.69063 175.90971 202.14453 1.000 37.47360 306 VAL A C 1
ATOM 4842 O O . VAL A 1 306 ? 170.90526 175.73941 202.32741 1.000 39.15651 306 VAL A O 1
ATOM 4855 N N . SER A 1 307 ? 169.07178 177.03010 202.52448 1.000 44.24708 307 SER A N 1
ATOM 4856 C CA . SER A 1 307 ? 169.81751 178.07156 203.22031 1.000 32.60904 307 SER A CA 1
ATOM 4857 C C . SER A 1 307 ? 170.39776 177.55104 204.52614 1.000 37.58559 307 SER A C 1
ATOM 4858 O O . SER A 1 307 ? 171.56435 177.81149 204.84576 1.000 40.63218 307 SER A O 1
ATOM 4866 N N . ARG A 1 308 ? 169.59818 176.81930 205.30067 1.000 40.37472 308 ARG A N 1
ATOM 4867 C CA . ARG A 1 308 ? 170.10100 176.29975 206.56399 1.000 28.46703 308 ARG A CA 1
ATOM 4868 C C . ARG A 1 308 ? 171.25255 175.33484 206.33641 1.000 34.86198 308 ARG A C 1
ATOM 4869 O O . ARG A 1 308 ? 172.22926 175.33884 207.09016 1.000 50.61814 308 ARG A O 1
ATOM 4890 N N . LEU A 1 309 ? 171.15893 174.49473 205.30600 1.000 44.34721 309 LEU A N 1
ATOM 4891 C CA . LEU A 1 309 ? 172.26373 173.59121 204.99160 1.000 45.32123 309 LEU A CA 1
ATOM 4892 C C . LEU A 1 309 ? 173.54031 174.37011 204.71070 1.000 40.61786 309 LEU A C 1
ATOM 4893 O O . LEU A 1 309 ? 174.60947 174.05827 205.25312 1.000 37.75776 309 LEU A O 1
ATOM 4909 N N . ILE A 1 310 ? 173.44792 175.39123 203.85785 1.000 39.87820 310 ILE A N 1
ATOM 4910 C CA . ILE A 1 310 ? 174.63811 176.16643 203.51831 1.000 46.14702 310 ILE A CA 1
ATOM 4911 C C . ILE A 1 310 ? 175.23528 176.78800 204.77057 1.000 47.94457 310 ILE A C 1
ATOM 4912 O O . ILE A 1 310 ? 176.45104 176.73888 204.99585 1.000 57.21950 310 ILE A O 1
ATOM 4928 N N . LEU A 1 311 ? 174.39126 177.40480 205.59262 1.000 41.33302 311 LEU A N 1
ATOM 4929 C CA . LEU A 1 311 ? 174.90097 178.08274 206.77468 1.000 34.63927 311 LEU A CA 1
ATOM 4930 C C . LEU A 1 311 ? 175.56827 177.10197 207.72657 1.000 48.09950 311 LEU A C 1
ATOM 4931 O O . LEU A 1 311 ? 176.65122 177.37915 208.25241 1.000 49.85946 311 LEU A O 1
ATOM 4947 N N . MET A 1 312 ? 174.94317 175.94765 207.96262 1.000 53.81307 312 MET A N 1
ATOM 4948 C CA . MET A 1 312 ? 175.52983 174.97268 208.87344 1.000 50.79051 312 MET A CA 1
ATOM 4949 C C . MET A 1 312 ? 176.88456 174.51260 208.36534 1.000 51.84347 312 MET A C 1
ATOM 4950 O O . MET A 1 312 ? 177.84927 174.42197 209.13105 1.000 50.24949 312 MET A O 1
ATOM 4964 N N . LEU A 1 313 ? 176.98319 174.22715 207.06631 1.000 58.47225 313 LEU A N 1
ATOM 4965 C CA . LEU A 1 313 ? 178.25526 173.75585 206.52967 1.000 59.86449 313 LEU A CA 1
ATOM 4966 C C . LEU A 1 313 ? 179.33728 174.81736 206.66711 1.000 57.66024 313 LEU A C 1
ATOM 4967 O O . LEU A 1 313 ? 180.44199 174.53212 207.14911 1.000 56.88952 313 LEU A O 1
ATOM 4983 N N . ALA A 1 314 ? 179.03748 176.05433 206.26684 1.000 51.96852 314 ALA A N 1
ATOM 4984 C CA . ALA A 1 314 ? 180.04250 177.10634 206.35445 1.000 41.16157 314 ALA A CA 1
ATOM 4985 C C . ALA A 1 314 ? 180.48511 177.30980 207.79378 1.000 46.13094 314 ALA A C 1
ATOM 4986 O O . ALA A 1 314 ? 181.68330 177.37609 208.08308 1.000 48.73293 314 ALA A O 1
ATOM 4993 N N . ASP A 1 315 ? 179.53077 177.37545 208.72041 1.000 59.07722 315 ASP A N 1
ATOM 4994 C CA . ASP A 1 315 ? 179.88713 177.57481 210.11796 1.000 66.71423 315 ASP A CA 1
ATOM 4995 C C . ASP A 1 315 ? 180.76837 176.44511 210.62174 1.000 72.27481 315 ASP A C 1
ATOM 4996 O O . ASP A 1 315 ? 181.74257 176.68179 211.34385 1.000 76.11032 315 ASP A O 1
ATOM 5005 N N . HIS A 1 316 ? 180.44372 175.20602 210.25288 1.000 83.76339 316 HIS A N 1
ATOM 5006 C CA . HIS A 1 316 ? 181.24323 174.07554 210.70567 1.000 81.07153 316 HIS A CA 1
ATOM 5007 C C . HIS A 1 316 ? 182.66517 174.16361 210.17556 1.000 74.80319 316 HIS A C 1
ATOM 5008 O O . HIS A 1 316 ? 183.62295 173.89616 210.90769 1.000 70.38692 316 HIS A O 1
ATOM 5022 N N . HIS A 1 317 ? 182.82880 174.53633 208.90382 1.000 68.32185 317 HIS A N 1
ATOM 5023 C CA . HIS A 1 317 ? 184.17284 174.56011 208.33485 1.000 69.04648 317 HIS A CA 1
ATOM 5024 C C . HIS A 1 317 ? 185.04612 175.60472 209.01147 1.000 73.70190 317 HIS A C 1
ATOM 5025 O O . HIS A 1 317 ? 186.14399 175.29233 209.48367 1.000 78.20096 317 HIS A O 1
ATOM 5039 N N . TYR A 1 318 ? 184.57219 176.84851 209.08304 1.000 74.81818 318 TYR A N 1
ATOM 5040 C CA . TYR A 1 318 ? 185.42408 177.93362 209.55328 1.000 72.74218 318 TYR A CA 1
ATOM 5041 C C . TYR A 1 318 ? 185.78228 177.79692 211.02358 1.000 80.46453 318 TYR A C 1
ATOM 5042 O O . TYR A 1 318 ? 186.88484 178.18240 211.42180 1.000 88.64569 318 TYR A O 1
ATOM 5060 N N . SER A 1 319 ? 184.88368 177.25277 211.84097 1.000 82.61682 319 SER A N 1
ATOM 5061 C CA . SER A 1 319 ? 185.15038 177.17510 213.27039 1.000 85.82581 319 SER A CA 1
ATOM 5062 C C . SER A 1 319 ? 186.41259 176.38226 213.57772 1.000 90.87303 319 SER A C 1
ATOM 5063 O O . SER A 1 319 ? 186.98741 176.54543 214.65856 1.000 87.93868 319 SER A O 1
ATOM 5071 N N . SER A 1 320 ? 186.85488 175.52907 212.65789 1.000 94.12116 320 SER A N 1
ATOM 5072 C CA . SER A 1 320 ? 188.05041 174.72664 212.86186 1.000 89.64268 320 SER A CA 1
ATOM 5073 C C . SER A 1 320 ? 189.32895 175.42821 212.43186 1.000 89.48557 320 SER A C 1
ATOM 5074 O O . SER A 1 320 ? 190.40701 175.05962 212.90921 1.000 90.29225 320 SER A O 1
ATOM 5082 N N . LEU A 1 321 ? 189.23699 176.42500 211.55543 1.000 89.45692 321 LEU A N 1
ATOM 5083 C CA . LEU A 1 321 ? 190.42067 177.07394 211.02467 1.000 89.10197 321 LEU A CA 1
ATOM 5084 C C . LEU A 1 321 ? 191.11366 177.90089 212.10426 1.000 89.83989 321 LEU A C 1
ATOM 5085 O O . LEU A 1 321 ? 190.48221 178.34035 213.06652 1.000 88.53873 321 LEU A O 1
ATOM 5101 N N . PRO A 1 322 ? 192.41240 178.12935 211.96260 1.000 96.34847 322 PRO A N 1
ATOM 5102 C CA . PRO A 1 322 ? 193.17621 178.82692 212.99976 1.000 94.82119 322 PRO A CA 1
ATOM 5103 C C . PRO A 1 322 ? 192.96079 180.33402 212.92639 1.000 94.76361 322 PRO A C 1
ATOM 5104 O O . PRO A 1 322 ? 192.31665 180.85376 212.02039 1.000 98.19950 322 PRO A O 1
ATOM 5115 N N . ALA A 1 323 ? 193.53967 181.03402 213.89676 1.000 102.13804 323 ALA A N 1
ATOM 5116 C CA . ALA A 1 323 ? 193.32845 182.46643 214.01811 1.000 107.12057 323 ALA A CA 1
ATOM 5117 C C . ALA A 1 323 ? 193.87941 183.20064 212.79922 1.000 110.23149 323 ALA A C 1
ATOM 5118 O O . ALA A 1 323 ? 194.76615 182.71525 212.09089 1.000 105.75909 323 ALA A O 1
ATOM 5125 N N . ASP A 1 324 ? 193.33153 184.39051 212.55885 1.000 123.41368 324 ASP A N 1
ATOM 5126 C CA . ASP A 1 324 ? 193.74009 185.22129 211.43034 1.000 123.56624 324 ASP A CA 1
ATOM 5127 C C . ASP A 1 324 ? 193.54606 186.67841 211.81120 1.000 122.34280 324 ASP A C 1
ATOM 5128 O O . ASP A 1 324 ? 192.41956 187.10199 212.07663 1.000 124.22549 324 ASP A O 1
ATOM 5137 N N . SER A 1 325 ? 194.63212 187.44344 211.82638 1.000 122.80714 325 SER A N 1
ATOM 5138 C CA . SER A 1 325 ? 194.58789 188.83767 212.24525 1.000 125.89450 325 SER A CA 1
ATOM 5139 C C . SER A 1 325 ? 194.22109 189.79244 211.11665 1.000 125.48590 325 SER A C 1
ATOM 5140 O O . SER A 1 325 ? 194.11293 190.99851 211.35805 1.000 121.58548 325 SER A O 1
ATOM 5148 N N . ARG A 1 326 ? 194.02556 189.28957 209.89775 1.000 126.70526 326 ARG A N 1
ATOM 5149 C CA . ARG A 1 326 ? 193.80079 190.17079 208.75878 1.000 125.86421 326 ARG A CA 1
ATOM 5150 C C . ARG A 1 326 ? 192.38589 190.73419 208.72018 1.000 123.59754 326 ARG A C 1
ATOM 5151 O O . ARG A 1 326 ? 192.17542 191.81371 208.15889 1.000 125.80750 326 ARG A O 1
ATOM 5172 N N . LEU A 1 327 ? 191.41240 190.03545 209.29516 1.000 100.72955 327 LEU A N 1
ATOM 5173 C CA . LEU A 1 327 ? 190.01505 190.43759 209.22065 1.000 97.39143 327 LEU A CA 1
ATOM 5174 C C . LEU A 1 327 ? 189.59561 191.17293 210.48525 1.000 101.51251 327 LEU A C 1
ATOM 5175 O O . LEU A 1 327 ? 189.97291 190.78827 211.59518 1.000 103.59157 327 LEU A O 1
ATOM 5191 N N . GLY A 1 328 ? 188.80484 192.22699 210.30934 1.000 97.76417 328 GLY A N 1
ATOM 5192 C CA . GLY A 1 328 ? 188.23186 192.93896 211.43055 1.000 95.96366 328 GLY A CA 1
ATOM 5193 C C . GLY A 1 328 ? 189.21714 193.87462 212.10379 1.000 101.38159 328 GLY A C 1
ATOM 5194 O O . GLY A 1 328 ? 190.31445 194.14951 211.61321 1.000 99.03646 328 GLY A O 1
ATOM 5198 N N . ASP A 1 329 ? 188.79649 194.37885 213.25386 1.000 122.66327 329 ASP A N 1
ATOM 5199 C CA . ASP A 1 329 ? 189.64610 195.25637 214.04809 1.000 122.00345 329 ASP A CA 1
ATOM 5200 C C . ASP A 1 329 ? 190.70835 194.42603 214.75418 1.000 119.75145 329 ASP A C 1
ATOM 5201 O O . ASP A 1 329 ? 190.35975 193.50821 215.50621 1.000 119.63383 329 ASP A O 1
ATOM 5210 N N . PRO A 1 330 ? 191.99827 194.69977 214.55469 1.000 118.76092 330 PRO A N 1
ATOM 5211 C CA . PRO A 1 330 ? 193.02339 193.85646 215.18838 1.000 119.83985 330 PRO A CA 1
ATOM 5212 C C . PRO A 1 330 ? 192.98612 193.89084 216.70356 1.000 117.14620 330 PRO A C 1
ATOM 5213 O O . PRO A 1 330 ? 193.48069 192.95402 217.34130 1.000 115.12355 330 PRO A O 1
ATOM 5224 N N . ASN A 1 331 ? 192.41527 194.93491 217.30161 1.000 116.53100 331 ASN A N 1
ATOM 5225 C CA . ASN A 1 331 ? 192.43195 195.11949 218.74584 1.000 117.72095 331 ASN A CA 1
ATOM 5226 C C . ASN A 1 331 ? 191.03929 195.03399 219.35878 1.000 118.59772 331 ASN A C 1
ATOM 5227 O O . ASN A 1 331 ? 190.80626 195.58237 220.43978 1.000 116.07759 331 ASN A O 1
ATOM 5238 N N . PHE A 1 332 ? 190.10983 194.37010 218.69060 1.000 117.30265 332 PHE A N 1
ATOM 5239 C CA . PHE A 1 332 ? 188.78827 194.17525 219.26674 1.000 116.26424 332 PHE A CA 1
ATOM 5240 C C . PHE A 1 332 ? 188.89984 193.28336 220.49784 1.000 115.58802 332 PHE A C 1
ATOM 5241 O O . PHE A 1 332 ? 189.59950 192.26613 220.45667 1.000 113.74721 332 PHE A O 1
ATOM 5258 N N . PRO A 1 333 ? 188.23812 193.61965 221.60068 1.000 118.84366 333 PRO A N 1
ATOM 5259 C CA . PRO A 1 333 ? 188.43935 192.85059 222.83339 1.000 119.65457 333 PRO A CA 1
ATOM 5260 C C . PRO A 1 333 ? 187.67931 191.53560 222.84742 1.000 121.30944 333 PRO A C 1
ATOM 5261 O O . PRO A 1 333 ? 188.16623 190.53122 223.37531 1.000 118.88885 333 PRO A O 1
ATOM 5272 N N . LEU A 1 334 ? 186.48609 191.52985 222.26411 1.000 118.74789 334 LEU A N 1
ATOM 5273 C CA . LEU A 1 334 ? 185.61756 190.37026 222.36433 1.000 113.76693 334 LEU A CA 1
ATOM 5274 C C . LEU A 1 334 ? 186.20589 189.18835 221.60190 1.000 109.83322 334 LEU A C 1
ATOM 5275 O O . LEU A 1 334 ? 187.06603 189.33652 220.73202 1.000 113.39325 334 LEU A O 1
ATOM 5291 N N . HIS A 1 335 ? 185.73150 187.99705 221.94834 1.000 108.10125 335 HIS A N 1
ATOM 5292 C CA . HIS A 1 335 ? 186.18036 186.77489 221.30465 1.000 111.26681 335 HIS A CA 1
ATOM 5293 C C . HIS A 1 335 ? 184.99849 185.83645 221.13149 1.000 113.96905 335 HIS A C 1
ATOM 5294 O O . HIS A 1 335 ? 183.93041 186.03384 221.71377 1.000 117.30825 335 HIS A O 1
ATOM 5308 N N . ALA A 1 336 ? 185.20377 184.80964 220.31223 1.000 105.45929 336 ALA A N 1
ATOM 5309 C CA . ALA A 1 336 ? 184.16479 183.84574 219.98395 1.000 107.21100 336 ALA A CA 1
ATOM 5310 C C . ALA A 1 336 ? 184.40847 182.48036 220.60412 1.000 102.48795 336 ALA A C 1
ATOM 5311 O O . ALA A 1 336 ? 183.49621 181.89869 221.19442 1.000 104.46887 336 ALA A O 1
ATOM 5318 N N . ASN A 1 337 ? 185.61769 181.94478 220.48015 1.000 105.91065 337 ASN A N 1
ATOM 5319 C CA . ASN A 1 337 ? 185.88838 180.60174 220.96425 1.000 110.43698 337 ASN A CA 1
ATOM 5320 C C . ASN A 1 337 ? 187.37959 180.44670 221.20709 1.000 113.94646 337 ASN A C 1
ATOM 5321 O O . ASN A 1 337 ? 188.19808 181.19213 220.66377 1.000 111.12450 337 ASN A O 1
ATOM 5332 N N . THR A 1 338 ? 187.71831 179.45326 222.02336 1.000 127.13031 338 THR A N 1
ATOM 5333 C CA . THR A 1 338 ? 189.09497 179.15888 222.37948 1.000 125.82141 338 THR A CA 1
ATOM 5334 C C . THR A 1 338 ? 189.65484 178.08678 221.45345 1.000 127.27195 338 THR A C 1
ATOM 5335 O O . THR A 1 338 ? 189.08677 177.76574 220.40785 1.000 125.88595 338 THR A O 1
ATOM 5346 N N . ASP A 1 339 ? 190.79818 177.53789 221.84486 1.000 131.19993 339 ASP A N 1
ATOM 5347 C CA . ASP A 1 339 ? 191.36475 176.37675 221.18149 1.000 129.40633 339 ASP A CA 1
ATOM 5348 C C . ASP A 1 339 ? 190.98510 175.11107 221.93821 1.000 131.05072 339 ASP A C 1
ATOM 5349 O O . ASP A 1 339 ? 190.86575 175.10864 223.16618 1.000 130.02004 339 ASP A O 1
ATOM 5358 N N . ARG A 1 340 ? 190.78550 174.02844 221.18531 1.000 127.19758 340 ARG A N 1
ATOM 5359 C CA . ARG A 1 340 ? 190.35642 172.77618 221.79736 1.000 127.87242 340 ARG A CA 1
ATOM 5360 C C . ARG A 1 340 ? 191.47755 172.13050 222.59954 1.000 126.66580 340 ARG A C 1
ATOM 5361 O O . ARG A 1 340 ? 191.20882 171.38705 223.54923 1.000 125.89501 340 ARG A O 1
ATOM 5382 N N . ASP A 1 341 ? 192.73081 172.39435 222.23353 1.000 133.81316 341 ASP A N 1
ATOM 5383 C CA . ASP A 1 341 ? 193.87780 171.79952 222.91185 1.000 133.92625 341 ASP A CA 1
ATOM 5384 C C . ASP A 1 341 ? 194.43357 172.72478 223.99230 1.000 133.68216 341 ASP A C 1
ATOM 5385 O O . ASP A 1 341 ? 194.41698 172.38590 225.17943 1.000 130.10339 341 ASP A O 1
ATOM 5394 N N . SER A 1 342 ? 194.91585 173.90075 223.59525 1.000 139.22172 342 SER A N 1
ATOM 5395 C CA . SER A 1 342 ? 195.57942 174.80181 224.52596 1.000 138.91786 342 SER A CA 1
ATOM 5396 C C . SER A 1 342 ? 194.61020 175.54020 225.43405 1.000 140.84677 342 SER A C 1
ATOM 5397 O O . SER A 1 342 ? 195.04753 176.12189 226.43201 1.000 140.46490 342 SER A O 1
ATOM 5405 N N . GLY A 1 343 ? 193.32023 175.53984 225.11816 1.000 138.60733 343 GLY A N 1
ATOM 5406 C CA . GLY A 1 343 ? 192.36458 176.25496 225.94726 1.000 136.41389 343 GLY A CA 1
ATOM 5407 C C . GLY A 1 343 ? 192.63045 177.74219 226.01386 1.000 136.66839 343 GLY A C 1
ATOM 5408 O O . GLY A 1 343 ? 192.54888 178.33803 227.09498 1.000 135.87380 343 GLY A O 1
ATOM 5412 N N . LYS A 1 344 ? 192.95172 178.35632 224.87876 1.000 130.69830 344 LYS A N 1
ATOM 5413 C CA . LYS A 1 344 ? 193.21613 179.78317 224.79679 1.000 129.42371 344 LYS A CA 1
ATOM 5414 C C . LYS A 1 344 ? 192.34132 180.40708 223.71892 1.000 129.31900 344 LYS A C 1
ATOM 5415 O O . LYS A 1 344 ? 191.91677 179.73505 222.77510 1.000 127.73448 344 LYS A O 1
ATOM 5434 N N . LEU A 1 345 ? 192.07693 181.70194 223.86914 1.000 123.61088 345 LEU A N 1
ATOM 5435 C CA . LEU A 1 345 ? 191.28069 182.41739 222.88406 1.000 123.06835 345 LEU A CA 1
ATOM 5436 C C . LEU A 1 345 ? 191.92071 182.29915 221.50906 1.000 122.18627 345 LEU A C 1
ATOM 5437 O O . LEU A 1 345 ? 193.14153 182.39914 221.36372 1.000 121.05404 345 LEU A O 1
ATOM 5453 N N . LYS A 1 346 ? 191.08799 182.08340 220.49445 1.000 114.62666 346 LYS A N 1
ATOM 5454 C CA . LYS A 1 346 ? 191.56938 181.84490 219.14105 1.000 114.84763 346 LYS A CA 1
ATOM 5455 C C . LYS A 1 346 ? 191.10997 182.90237 218.15223 1.000 114.04226 346 LYS A C 1
ATOM 5456 O O . LYS A 1 346 ? 191.93412 183.43617 217.40256 1.000 114.39713 346 LYS A O 1
ATOM 5475 N N . GLN A 1 347 ? 189.82013 183.22464 218.12221 1.000 100.02343 347 GLN A N 1
ATOM 5476 C CA . GLN A 1 347 ? 189.26576 184.09066 217.09403 1.000 95.72340 347 GLN A CA 1
ATOM 5477 C C . GLN A 1 347 ? 188.52656 185.25830 217.72446 1.000 95.28786 347 GLN A C 1
ATOM 5478 O O . GLN A 1 347 ? 187.95007 185.14067 218.80767 1.000 95.74909 347 GLN A O 1
ATOM 5492 N N . ARG A 1 348 ? 188.55788 186.39123 217.03270 1.000 102.16391 348 ARG A N 1
ATOM 5493 C CA . ARG A 1 348 ? 187.75943 187.53796 217.42670 1.000 104.78708 348 ARG A CA 1
ATOM 5494 C C . ARG A 1 348 ? 186.34359 187.39259 216.89244 1.000 102.73665 348 ARG A C 1
ATOM 5495 O O . ARG A 1 348 ? 186.11884 186.87486 215.79533 1.000 99.56194 348 ARG A O 1
ATOM 5516 N N . LEU A 1 349 ? 185.38339 187.87646 217.67693 1.000 97.41370 349 LEU A N 1
ATOM 5517 C CA . LEU A 1 349 ? 183.98350 187.69791 217.31751 1.000 96.26767 349 LEU A CA 1
ATOM 5518 C C . LEU A 1 349 ? 183.69535 188.26209 215.93277 1.000 99.34547 349 LEU A C 1
ATOM 5519 O O . LEU A 1 349 ? 183.15011 187.56561 215.06666 1.000 104.21043 349 LEU A O 1
ATOM 5535 N N . ASP A 1 350 ? 184.06691 189.52110 215.69605 1.000 89.78761 350 ASP A N 1
ATOM 5536 C CA . ASP A 1 350 ? 183.78215 190.12411 214.39996 1.000 88.22207 350 ASP A CA 1
ATOM 5537 C C . ASP A 1 350 ? 184.50537 189.37568 213.29598 1.000 86.30721 350 ASP A C 1
ATOM 5538 O O . ASP A 1 350 ? 183.96472 189.18868 212.20128 1.000 87.81680 350 ASP A O 1
ATOM 5547 N N . GLU A 1 351 ? 185.73011 188.93231 213.56765 1.000 92.04699 351 GLU A N 1
ATOM 5548 C CA . GLU A 1 351 ? 186.45276 188.14447 212.58099 1.000 95.27004 351 GLU A CA 1
ATOM 5549 C C . GLU A 1 351 ? 185.70376 186.86371 212.25761 1.000 95.70083 351 GLU A C 1
ATOM 5550 O O . GLU A 1 351 ? 185.60594 186.47485 211.09107 1.000 91.83599 351 GLU A O 1
ATOM 5562 N N . HIS A 1 352 ? 185.17520 186.18767 213.28011 1.000 91.78332 352 HIS A N 1
ATOM 5563 C CA . HIS A 1 352 ? 184.45211 184.94244 213.04339 1.000 87.29946 352 HIS A CA 1
ATOM 5564 C C . HIS A 1 352 ? 183.20648 185.18282 212.20394 1.000 85.51888 352 HIS A C 1
ATOM 5565 O O . HIS A 1 352 ? 182.93397 184.44159 211.25024 1.000 85.55440 352 HIS A O 1
ATOM 5579 N N . LEU A 1 353 ? 182.43704 186.21700 212.54031 1.000 74.07259 353 LEU A N 1
ATOM 5580 C CA . LEU A 1 353 ? 181.24075 186.51373 211.76398 1.000 68.85568 353 LEU A CA 1
ATOM 5581 C C . LEU A 1 353 ? 181.60311 186.82677 210.31927 1.000 75.50783 353 LEU A C 1
ATOM 5582 O O . LEU A 1 353 ? 180.97898 186.31415 209.38238 1.000 88.31700 353 LEU A O 1
ATOM 5598 N N . LEU A 1 354 ? 182.63098 187.65335 210.11940 1.000 75.68367 354 LEU A N 1
ATOM 5599 C CA . LEU A 1 354 ? 183.03662 188.01765 208.76755 1.000 76.54656 354 LEU A CA 1
ATOM 5600 C C . LEU A 1 354 ? 183.50033 186.80021 207.98371 1.000 78.31573 354 LEU A C 1
ATOM 5601 O O . LEU A 1 354 ? 183.17825 186.65692 206.80086 1.000 79.94817 354 LEU A O 1
ATOM 5617 N N . GLY A 1 355 ? 184.26625 185.91689 208.61901 1.000 74.04178 355 GLY A N 1
ATOM 5618 C CA . GLY A 1 355 ? 184.74449 184.73882 207.92013 1.000 75.12456 355 GLY A CA 1
ATOM 5619 C C . GLY A 1 355 ? 183.61863 183.80911 207.52274 1.000 68.99406 355 GLY A C 1
ATOM 5620 O O . GLY A 1 355 ? 183.59533 183.28511 206.40603 1.000 67.86583 355 GLY A O 1
ATOM 5624 N N . VAL A 1 356 ? 182.66901 183.58756 208.43030 1.000 59.69611 356 VAL A N 1
ATOM 5625 C CA . VAL A 1 356 ? 181.54434 182.72061 208.10090 1.000 57.64985 356 VAL A CA 1
ATOM 5626 C C . VAL A 1 356 ? 180.73998 183.31706 206.95555 1.000 64.99316 356 VAL A C 1
ATOM 5627 O O . VAL A 1 356 ? 180.31120 182.60245 206.04229 1.000 73.37646 356 VAL A O 1
ATOM 5640 N N . ALA A 1 357 ? 180.50792 184.63105 206.98784 1.000 68.15205 357 ALA A N 1
ATOM 5641 C CA . ALA A 1 357 ? 179.76937 185.26390 205.90076 1.000 65.83765 357 ALA A CA 1
ATOM 5642 C C . ALA A 1 357 ? 180.51346 185.12580 204.58122 1.000 64.50990 357 ALA A C 1
ATOM 5643 O O . ALA A 1 357 ? 179.91150 184.82070 203.54384 1.000 67.69113 357 ALA A O 1
ATOM 5650 N N . LEU A 1 358 ? 181.82683 185.34135 204.60096 1.000 63.49563 358 LEU A N 1
ATOM 5651 C CA . LEU A 1 358 ? 182.61612 185.17310 203.38991 1.000 64.55672 358 LEU A CA 1
ATOM 5652 C C . LEU A 1 358 ? 182.47601 183.76573 202.84004 1.000 67.09969 358 LEU A C 1
ATOM 5653 O O . LEU A 1 358 ? 182.25294 183.58027 201.64002 1.000 75.26948 358 LEU A O 1
ATOM 5669 N N . HIS A 1 359 ? 182.60223 182.75830 203.69909 1.000 59.87460 359 HIS A N 1
ATOM 5670 C CA . HIS A 1 359 ? 182.54280 181.38772 203.20878 1.000 55.02843 359 HIS A CA 1
ATOM 5671 C C . HIS A 1 359 ? 181.16364 181.06098 202.65952 1.000 50.67960 359 HIS A C 1
ATOM 5672 O O . HIS A 1 359 ? 181.04733 180.42889 201.60597 1.000 57.33195 359 HIS A O 1
ATOM 5686 N N . SER A 1 360 ? 180.10532 181.50360 203.33858 1.000 46.66144 360 SER A N 1
ATOM 5687 C CA . SER A 1 360 ? 178.76387 181.27943 202.81320 1.000 51.21765 360 SER A CA 1
ATOM 5688 C C . SER A 1 360 ? 178.61890 181.89658 201.43261 1.000 46.19876 360 SER A C 1
ATOM 5689 O O . SER A 1 360 ? 178.04659 181.28627 200.52498 1.000 41.85733 360 SER A O 1
ATOM 5697 N N . ARG A 1 361 ? 179.13946 183.10660 201.25169 1.000 59.78623 361 ARG A N 1
ATOM 5698 C CA . ARG A 1 361 ? 179.10108 183.72446 199.93365 1.000 59.92372 361 ARG A CA 1
ATOM 5699 C C . ARG A 1 361 ? 179.86533 182.88880 198.91563 1.000 60.44833 361 ARG A C 1
ATOM 5700 O O . ARG A 1 361 ? 179.42448 182.73072 197.77296 1.000 56.73978 361 ARG A O 1
ATOM 5721 N N . LYS A 1 362 ? 181.01982 182.35265 199.30956 1.000 64.37400 362 LYS A N 1
ATOM 5722 C CA . LYS A 1 362 ? 181.82378 181.56437 198.38263 1.000 56.35645 362 LYS A CA 1
ATOM 5723 C C . LYS A 1 362 ? 181.11397 180.27969 197.98705 1.000 52.53365 362 LYS A C 1
ATOM 5724 O O . LYS A 1 362 ? 181.09905 179.90428 196.81085 1.000 54.92882 362 LYS A O 1
ATOM 5743 N N . LEU A 1 363 ? 180.52062 179.59261 198.95850 1.000 52.85535 363 LEU A N 1
ATOM 5744 C CA . LEU A 1 363 ? 179.89652 178.30266 198.69394 1.000 47.82555 363 LEU A CA 1
ATOM 5745 C C . LEU A 1 363 ? 178.62613 178.43953 197.86555 1.000 53.91477 363 LEU A C 1
ATOM 5746 O O . LEU A 1 363 ? 178.35248 177.59421 197.00813 1.000 50.95107 363 LEU A O 1
ATOM 5762 N N . ALA A 1 364 ? 177.84809 179.49676 198.09409 1.000 50.91820 364 ALA A N 1
ATOM 5763 C CA . ALA A 1 364 ? 176.53260 179.59150 197.47645 1.000 36.69532 364 ALA A CA 1
ATOM 5764 C C . ALA A 1 364 ? 176.61678 179.57657 195.96057 1.000 39.38768 364 ALA A C 1
ATOM 5765 O O . ALA A 1 364 ? 175.62531 179.27344 195.29130 1.000 42.96512 364 ALA A O 1
ATOM 5772 N N . GLY A 1 365 ? 177.76624 179.92795 195.40075 1.000 48.35165 365 GLY A N 1
ATOM 5773 C CA . GLY A 1 365 ? 177.98958 179.83561 193.97518 1.000 48.88253 365 GLY A CA 1
ATOM 5774 C C . GLY A 1 365 ? 178.59054 178.53366 193.50355 1.000 50.51266 365 GLY A C 1
ATOM 5775 O O . GLY A 1 365 ? 178.78288 178.35097 192.29896 1.000 45.41374 365 GLY A O 1
ATOM 5779 N N . THR A 1 366 ? 178.89886 177.61647 194.41755 1.000 60.64761 366 THR A N 1
ATOM 5780 C CA . THR A 1 366 ? 179.46384 176.32193 194.06396 1.000 55.28389 366 THR A CA 1
ATOM 5781 C C . THR A 1 366 ? 178.41404 175.24735 193.86815 1.000 57.14795 366 THR A C 1
ATOM 5782 O O . THR A 1 366 ? 178.59773 174.37065 193.02028 1.000 61.51868 366 THR A O 1
ATOM 5793 N N . LEU A 1 367 ? 177.31936 175.30232 194.62087 1.000 52.97097 367 LEU A N 1
ATOM 5794 C CA . LEU A 1 367 ? 176.28639 174.27919 194.51214 1.000 44.97912 367 LEU A CA 1
ATOM 5795 C C . LEU A 1 367 ? 175.84100 174.05444 193.07943 1.000 46.43500 367 LEU A C 1
ATOM 5796 O O . LEU A 1 367 ? 175.72412 172.88708 192.67431 1.000 57.55926 367 LEU A O 1
ATOM 5812 N N . PRO A 1 368 ? 175.59067 175.08214 192.27313 1.000 44.81683 368 PRO A N 1
ATOM 5813 C CA . PRO A 1 368 ? 175.15086 174.83094 190.89587 1.000 54.37890 368 PRO A CA 1
ATOM 5814 C C . PRO A 1 368 ? 176.15605 174.06046 190.05770 1.000 55.70322 368 PRO A C 1
ATOM 5815 O O . PRO A 1 368 ? 175.76420 173.43747 189.06467 1.000 52.59880 368 PRO A O 1
ATOM 5826 N N . ARG A 1 369 ? 177.43645 174.08488 190.40966 1.000 74.03220 369 ARG A N 1
ATOM 5827 C CA . ARG A 1 369 ? 178.45469 173.38537 189.63880 1.000 78.19830 369 ARG A CA 1
ATOM 5828 C C . ARG A 1 369 ? 178.66866 171.95034 190.09161 1.000 75.96270 369 ARG A C 1
ATOM 5829 O O . ARG A 1 369 ? 179.42149 171.22007 189.44318 1.000 79.40456 369 ARG A O 1
ATOM 5850 N N . LEU A 1 370 ? 178.03354 171.52392 191.18083 1.000 63.98812 370 LEU A N 1
ATOM 5851 C CA . LEU A 1 370 ? 178.28979 170.18368 191.69044 1.000 62.36792 370 LEU A CA 1
ATOM 5852 C C . LEU A 1 370 ? 177.89932 169.12323 190.67386 1.000 70.53528 370 LEU A C 1
ATOM 5853 O O . LEU A 1 370 ? 178.63808 168.15740 190.45972 1.000 75.09556 370 LEU A O 1
ATOM 5869 N N . GLU A 1 371 ? 176.74451 169.28347 190.03343 1.000 87.14235 371 GLU A N 1
ATOM 5870 C CA . GLU A 1 371 ? 176.28311 168.26907 189.09781 1.000 89.23371 371 GLU A CA 1
ATOM 5871 C C . GLU A 1 371 ? 177.24860 168.09569 187.93822 1.000 87.52199 371 GLU A C 1
ATOM 5872 O O . GLU A 1 371 ? 177.30203 167.01393 187.34687 1.000 86.90328 371 GLU A O 1
ATOM 5884 N N . ARG A 1 372 ? 178.02738 169.12077 187.61263 1.000 87.86866 372 ARG A N 1
ATOM 5885 C CA . ARG A 1 372 ? 178.87807 169.09972 186.43240 1.000 85.12758 372 ARG A CA 1
ATOM 5886 C C . ARG A 1 372 ? 180.28234 168.59515 186.72070 1.000 86.76133 372 ARG A C 1
ATOM 5887 O O . ARG A 1 372 ? 180.88231 167.93796 185.86964 1.000 90.19530 372 ARG A O 1
ATOM 5908 N N . GLN A 1 373 ? 180.81901 168.86986 187.90441 1.000 79.77526 373 GLN A N 1
ATOM 5909 C CA . GLN A 1 373 ? 182.21100 168.55770 188.18632 1.000 77.83512 373 GLN A CA 1
ATOM 5910 C C . GLN A 1 373 ? 182.40397 167.23642 188.91147 1.000 79.29181 373 GLN A C 1
ATOM 5911 O O . GLN A 1 373 ? 183.53635 166.74789 188.97496 1.000 82.63079 373 GLN A O 1
ATOM 5925 N N . LEU A 1 374 ? 181.34317 166.64390 189.45243 1.000 74.00028 374 LEU A N 1
ATOM 5926 C CA . LEU A 1 374 ? 181.49890 165.45190 190.26850 1.000 72.99674 374 LEU A CA 1
ATOM 5927 C C . LEU A 1 374 ? 181.71706 164.21866 189.39330 1.000 73.91058 374 LEU A C 1
ATOM 5928 O O . LEU A 1 374 ? 181.38644 164.21969 188.20649 1.000 74.47711 374 LEU A O 1
ATOM 5944 N N . PRO A 1 375 ? 182.27282 163.15081 189.96158 1.000 79.99193 375 PRO A N 1
ATOM 5945 C CA . PRO A 1 375 ? 182.51683 161.93672 189.17611 1.000 79.55881 375 PRO A CA 1
ATOM 5946 C C . PRO A 1 375 ? 181.21965 161.27250 188.74785 1.000 76.67983 375 PRO A C 1
ATOM 5947 O O . PRO A 1 375 ? 180.15902 161.46838 189.33992 1.000 83.09357 375 PRO A O 1
ATOM 5958 N N . ARG A 1 376 ? 181.31725 160.47010 187.69386 1.000 76.91333 376 ARG A N 1
ATOM 5959 C CA . ARG A 1 376 ? 180.15376 159.77342 187.17391 1.000 76.96465 376 ARG A CA 1
ATOM 5960 C C . ARG A 1 376 ? 180.59002 158.46980 186.52963 1.000 83.01472 376 ARG A C 1
ATOM 5961 O O . ARG A 1 376 ? 181.74712 158.30070 186.14130 1.000 89.23248 376 ARG A O 1
ATOM 5982 N N . LEU A 1 377 ? 179.64220 157.54835 186.41811 1.000 85.18723 377 LEU A N 1
ATOM 5983 C CA . LEU A 1 377 ? 179.85595 156.27816 185.74303 1.000 85.88912 377 LEU A CA 1
ATOM 5984 C C . LEU A 1 377 ? 179.23986 156.37222 184.35558 1.000 90.20897 377 LEU A C 1
ATOM 5985 O O . LEU A 1 377 ? 178.04496 156.65297 184.22368 1.000 92.91643 377 LEU A O 1
ATOM 6001 N N . ALA A 1 378 ? 180.04903 156.13748 183.32766 1.000 106.08792 378 ALA A N 1
ATOM 6002 C CA . ALA A 1 378 ? 179.59419 156.26047 181.95285 1.000 109.40810 378 ALA A CA 1
ATOM 6003 C C . ALA A 1 378 ? 180.19713 155.14858 181.11094 1.000 112.41427 378 ALA A C 1
ATOM 6004 O O . ALA A 1 378 ? 181.23515 154.57742 181.45557 1.000 111.88750 378 ALA A O 1
ATOM 6011 N N . ARG A 1 379 ? 179.52859 154.85049 179.99736 1.000 117.87601 379 ARG A N 1
ATOM 6012 C CA . ARG A 1 379 ? 180.02279 153.88924 179.01465 1.000 114.73288 379 ARG A CA 1
ATOM 6013 C C . ARG A 1 379 ? 180.33526 152.54347 179.66456 1.000 114.12092 379 ARG A C 1
ATOM 6014 O O . ARG A 1 379 ? 181.36715 151.92385 179.40421 1.000 116.78641 379 ARG A O 1
ATOM 6035 N N . HIS A 1 380 ? 179.43283 152.08509 180.51980 1.000 104.74089 380 HIS A N 1
ATOM 6036 C CA . HIS A 1 380 ? 179.59675 150.79260 181.16489 1.000 107.86257 380 HIS A CA 1
ATOM 6037 C C . HIS A 1 380 ? 178.96710 149.72331 180.28307 1.000 112.73700 380 HIS A C 1
ATOM 6038 O O . HIS A 1 380 ? 177.74780 149.71202 180.08636 1.000 112.47924 380 HIS A O 1
ATOM 6052 N N . LYS A 1 381 ? 179.79972 148.82331 179.75865 1.000 124.34780 381 LYS A N 1
ATOM 6053 C CA . LYS A 1 381 ? 179.31684 147.81228 178.82760 1.000 122.50587 381 LYS A CA 1
ATOM 6054 C C . LYS A 1 381 ? 178.38415 146.81623 179.50008 1.000 120.85161 381 LYS A C 1
ATOM 6055 O O . LYS A 1 381 ? 177.42833 146.34806 178.87235 1.000 120.72997 381 LYS A O 1
ATOM 6074 N N . GLY A 1 382 ? 178.63593 146.49092 180.76779 1.000 114.23882 382 GLY A N 1
ATOM 6075 C CA . GLY A 1 382 ? 177.82226 145.49142 181.43864 1.000 113.87374 382 GLY A CA 1
ATOM 6076 C C . GLY A 1 382 ? 176.34768 145.84414 181.44529 1.000 116.10440 382 GLY A C 1
ATOM 6077 O O . GLY A 1 382 ? 175.48982 144.97294 181.28291 1.000 114.72017 382 GLY A O 1
ATOM 6081 N N . PHE A 1 383 ? 176.02972 147.12354 181.64290 1.000 103.84535 383 PHE A N 1
ATOM 6082 C CA . PHE A 1 383 ? 174.63413 147.53873 181.62880 1.000 100.11267 383 PHE A CA 1
ATOM 6083 C C . PHE A 1 383 ? 174.06909 147.61040 180.21743 1.000 99.08975 383 PHE A C 1
ATOM 6084 O O . PHE A 1 383 ? 172.84616 147.64959 180.05577 1.000 96.86930 383 PHE A O 1
ATOM 6101 N N . THR A 1 384 ? 174.92340 147.62093 179.19661 1.000 116.94345 384 THR A N 1
ATOM 6102 C CA . THR A 1 384 ? 174.46369 147.69735 177.81826 1.000 117.66943 384 THR A CA 1
ATOM 6103 C C . THR A 1 384 ? 174.40619 146.34245 177.12946 1.000 119.42912 384 THR A C 1
ATOM 6104 O O . THR A 1 384 ? 173.62636 146.18053 176.18471 1.000 119.81918 384 THR A O 1
ATOM 6115 N N . ARG A 1 385 ? 175.20414 145.37444 177.57444 1.000 125.95956 385 ARG A N 1
ATOM 6116 C CA . ARG A 1 385 ? 175.23977 144.07424 176.91988 1.000 124.45264 385 ARG A CA 1
ATOM 6117 C C . ARG A 1 385 ? 173.88695 143.38257 177.01412 1.000 125.18115 385 ARG A C 1
ATOM 6118 O O . ARG A 1 385 ? 173.24321 143.37902 178.06591 1.000 124.01127 385 ARG A O 1
ATOM 6139 N N . ARG A 1 386 ? 173.46700 142.77750 175.90855 1.000 120.26260 386 ARG A N 1
ATOM 6140 C CA . ARG A 1 386 ? 172.25010 141.98426 175.89645 1.000 118.59888 386 ARG A CA 1
ATOM 6141 C C . ARG A 1 386 ? 172.47238 140.67147 176.64215 1.000 117.65703 386 ARG A C 1
ATOM 6142 O O . ARG A 1 386 ? 173.60500 140.26221 176.90820 1.000 116.05291 386 ARG A O 1
ATOM 6163 N N . VAL A 1 387 ? 171.36997 140.00960 176.98242 1.000 116.77841 387 VAL A N 1
ATOM 6164 C CA . VAL A 1 387 ? 171.39941 138.76490 177.74035 1.000 116.67539 387 VAL A CA 1
ATOM 6165 C C . VAL A 1 387 ? 170.78461 137.66381 176.89128 1.000 120.34707 387 VAL A C 1
ATOM 6166 O O . VAL A 1 387 ? 169.70988 137.84776 176.30849 1.000 117.94928 387 VAL A O 1
ATOM 6179 N N . GLU A 1 388 ? 171.46881 136.52205 176.82649 1.000 136.61454 388 GLU A N 1
ATOM 6180 C CA . GLU A 1 388 ? 171.05794 135.41611 175.97007 1.000 137.14234 388 GLU A CA 1
ATOM 6181 C C . GLU A 1 388 ? 170.08449 134.46535 176.65333 1.000 135.74235 388 GLU A C 1
ATOM 6182 O O . GLU A 1 388 ? 169.25999 133.84209 175.97491 1.000 132.77963 388 GLU A O 1
ATOM 6194 N N . GLN A 1 389 ? 170.16267 134.33465 177.96787 1.000 125.59409 389 GLN A N 1
ATOM 6195 C CA . GLN A 1 389 ? 169.29959 133.40626 178.68359 1.000 123.30252 389 GLN A CA 1
ATOM 6196 C C . GLN A 1 389 ? 167.84771 133.83647 178.53036 1.000 124.04033 389 GLN A C 1
ATOM 6197 O O . GLN A 1 389 ? 167.51226 134.97405 178.88241 1.000 124.88065 389 GLN A O 1
ATOM 6211 N N . PRO A 1 390 ? 166.95741 132.98210 178.02058 1.000 125.54396 390 PRO A N 1
ATOM 6212 C CA . PRO A 1 390 ? 165.55890 133.41201 177.86261 1.000 126.73779 390 PRO A CA 1
ATOM 6213 C C . PRO A 1 390 ? 164.90394 133.83190 179.16470 1.000 128.01465 390 PRO A C 1
ATOM 6214 O O . PRO A 1 390 ? 163.98279 134.65724 179.14125 1.000 127.90214 390 PRO A O 1
ATOM 6225 N N . ARG A 1 391 ? 165.34448 133.29031 180.30260 1.000 118.38721 391 ARG A N 1
ATOM 6226 C CA . ARG A 1 391 ? 164.78169 133.70388 181.58311 1.000 116.56808 391 ARG A CA 1
ATOM 6227 C C . ARG A 1 391 ? 165.09211 135.16216 181.89771 1.000 116.13297 391 ARG A C 1
ATOM 6228 O O . ARG A 1 391 ? 164.42968 135.75521 182.75454 1.000 113.57308 391 ARG A O 1
ATOM 6249 N N . PHE A 1 392 ? 166.07906 135.75135 181.22496 1.000 109.38343 392 PHE A N 1
ATOM 6250 C CA . PHE A 1 392 ? 166.49262 137.12780 181.46237 1.000 104.28865 392 PHE A CA 1
ATOM 6251 C C . PHE A 1 392 ? 166.23435 138.01402 180.24755 1.000 104.18735 392 PHE A C 1
ATOM 6252 O O . PHE A 1 392 ? 167.09072 138.80901 179.86086 1.000 103.80671 392 PHE A O 1
ATOM 6269 N N . ARG A 1 393 ? 165.06637 137.87925 179.62557 1.000 113.39182 393 ARG A N 1
ATOM 6270 C CA . ARG A 1 393 ? 164.68244 138.77738 178.54531 1.000 116.64958 393 ARG A CA 1
ATOM 6271 C C . ARG A 1 393 ? 163.82088 139.92612 179.04051 1.000 117.38626 393 ARG A C 1
ATOM 6272 O O . ARG A 1 393 ? 163.89238 141.03328 178.48915 1.000 115.97081 393 ARG A O 1
ATOM 6293 N N . TRP A 1 394 ? 163.00806 139.68750 180.07237 1.000 103.96319 394 TRP A N 1
ATOM 6294 C CA . TRP A 1 394 ? 162.22117 140.77032 180.64399 1.000 101.68091 394 TRP A CA 1
ATOM 6295 C C . TRP A 1 394 ? 163.11889 141.90446 181.10758 1.000 100.67463 394 TRP A C 1
ATOM 6296 O O . TRP A 1 394 ? 162.71037 143.07060 181.08433 1.000 103.12494 394 TRP A O 1
ATOM 6317 N N . GLN A 1 395 ? 164.34584 141.58660 181.52439 1.000 92.08865 395 GLN A N 1
ATOM 6318 C CA . GLN A 1 395 ? 165.30195 142.63930 181.83547 1.000 90.38346 395 GLN A CA 1
ATOM 6319 C C . GLN A 1 395 ? 165.57315 143.50027 180.61239 1.000 96.66268 395 GLN A C 1
ATOM 6320 O O . GLN A 1 395 ? 165.60943 144.73186 180.70699 1.000 101.76268 395 GLN A O 1
ATOM 6334 N N . ASP A 1 396 ? 165.75563 142.87447 179.45060 1.000 112.95587 396 ASP A N 1
ATOM 6335 C CA . ASP A 1 396 ? 165.94940 143.65256 178.23420 1.000 116.66830 396 ASP A CA 1
ATOM 6336 C C . ASP A 1 396 ? 164.71407 144.48475 177.92152 1.000 112.68953 396 ASP A C 1
ATOM 6337 O O . ASP A 1 396 ? 164.82620 145.62981 177.47132 1.000 112.20077 396 ASP A O 1
ATOM 6346 N N . LYS A 1 397 ? 163.52459 143.92964 178.15254 1.000 105.38920 397 LYS A N 1
ATOM 6347 C CA . LYS A 1 397 ? 162.30405 144.68761 177.89173 1.000 108.74586 397 LYS A CA 1
ATOM 6348 C C . LYS A 1 397 ? 162.23992 145.93721 178.76247 1.000 111.10847 397 LYS A C 1
ATOM 6349 O O . LYS A 1 397 ? 161.93452 147.03639 178.28072 1.000 106.98147 397 LYS A O 1
ATOM 6368 N N . ALA A 1 398 ? 162.52792 145.78405 180.05600 1.000 105.53207 398 ALA A N 1
ATOM 6369 C CA . ALA A 1 398 ? 162.51150 146.93010 180.95906 1.0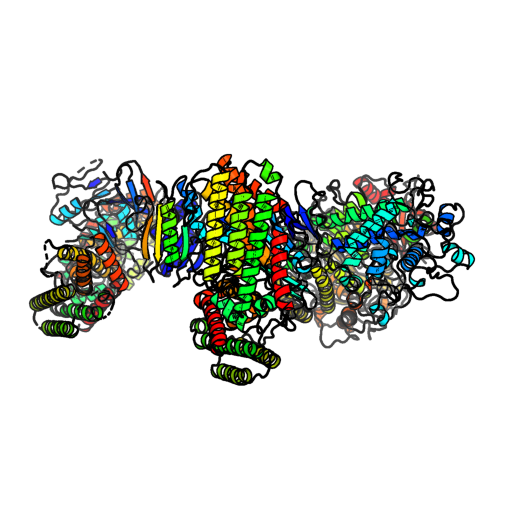00 94.44302 398 ALA A CA 1
ATOM 6370 C C . ALA A 1 398 ? 163.57769 147.94273 180.57201 1.000 95.13515 398 ALA A C 1
ATOM 6371 O O . ALA A 1 398 ? 163.33887 149.15637 180.60719 1.000 99.74612 398 ALA A O 1
ATOM 6378 N N . TYR A 1 399 ? 164.76011 147.46263 180.19003 1.000 103.85469 399 TYR A N 1
ATOM 6379 C CA . TYR A 1 399 ? 165.81646 148.36842 179.76330 1.000 105.38082 399 TYR A CA 1
ATOM 6380 C C . TYR A 1 399 ? 165.39133 149.16722 178.54146 1.000 105.40693 399 TYR A C 1
ATOM 6381 O O . TYR A 1 399 ? 165.70686 150.35645 178.43383 1.000 101.42897 399 TYR A O 1
ATOM 6399 N N . ASP A 1 400 ? 164.68842 148.52918 177.60679 1.000 113.38115 400 ASP A N 1
ATOM 6400 C CA . ASP A 1 400 ? 164.20249 149.24370 176.43256 1.000 110.04766 400 ASP A CA 1
ATOM 6401 C C . ASP A 1 400 ? 163.15418 150.27752 176.81805 1.000 110.46698 400 ASP A C 1
ATOM 6402 O O . ASP A 1 400 ? 163.15365 151.40218 176.29802 1.000 112.85627 400 ASP A O 1
ATOM 6411 N N . CYS A 1 401 ? 162.25141 149.91482 177.73038 1.000 111.40291 401 CYS A N 1
ATOM 6412 C CA . CYS A 1 401 ? 161.25254 150.87555 178.18326 1.000 112.66814 401 CYS A CA 1
ATOM 6413 C C . CYS A 1 401 ? 161.90702 152.07560 178.85043 1.000 113.10026 401 CYS A C 1
ATOM 6414 O O . CYS A 1 401 ? 161.38428 153.19426 178.77415 1.000 116.29558 401 CYS A O 1
ATOM 6422 N N . ALA A 1 402 ? 163.04748 151.86512 179.50887 1.000 106.66878 402 ALA A N 1
ATOM 6423 C CA . ALA A 1 402 ? 163.75341 152.98248 180.12842 1.000 105.56439 402 ALA A CA 1
ATOM 6424 C C . ALA A 1 402 ? 164.13853 154.03086 179.09081 1.000 108.65700 402 ALA A C 1
ATOM 6425 O O . ALA A 1 402 ? 163.88863 155.22458 179.28050 1.000 110.18110 402 ALA A O 1
ATOM 6432 N N . MET A 1 403 ? 164.74028 153.60479 177.97722 1.000 114.33502 403 MET A N 1
ATOM 6433 C CA . MET A 1 403 ? 165.02779 154.54958 176.90008 1.000 111.38893 403 MET A CA 1
ATOM 6434 C C . MET A 1 403 ? 163.74894 155.15218 176.34871 1.000 108.17889 403 MET A C 1
ATOM 6435 O O . MET A 1 403 ? 163.69999 156.34714 176.03759 1.000 105.58202 403 MET A O 1
ATOM 6449 N N . ALA A 1 404 ? 162.70748 154.33608 176.20013 1.000 104.15144 404 ALA A N 1
ATOM 6450 C CA . ALA A 1 404 ? 161.45537 154.85586 175.66787 1.000 103.56219 404 ALA A CA 1
ATOM 6451 C C . ALA A 1 404 ? 160.92215 156.00710 176.51143 1.000 107.28178 404 ALA A C 1
ATOM 6452 O O . ALA A 1 404 ? 160.34132 156.95426 175.97027 1.000 107.41699 404 ALA A O 1
ATOM 6459 N N . CYS A 1 405 ? 161.10834 155.94630 177.83079 1.000 105.94848 405 CYS A N 1
ATOM 6460 C CA . CYS A 1 405 ? 160.56453 156.95392 178.73620 1.000 103.25082 405 CYS A CA 1
ATOM 6461 C C . CYS A 1 405 ? 161.59294 157.96949 179.21771 1.000 101.65931 405 CYS A C 1
ATOM 6462 O O . CYS A 1 405 ? 161.23585 158.85886 179.99332 1.000 100.98120 405 CYS A O 1
ATOM 6470 N N . ARG A 1 406 ? 162.84755 157.86866 178.78022 1.000 101.83796 406 ARG A N 1
ATOM 6471 C CA . ARG A 1 406 ? 163.90811 158.68597 179.36254 1.000 100.37380 406 ARG A CA 1
ATOM 6472 C C . ARG A 1 406 ? 163.64285 160.17403 179.18771 1.000 95.42288 406 ARG A C 1
ATOM 6473 O O . ARG A 1 406 ? 163.83262 160.96410 180.11842 1.000 95.00634 406 ARG A O 1
ATOM 6494 N N . GLU A 1 407 ? 163.22040 160.57997 177.99235 1.000 90.48672 407 GLU A N 1
ATOM 6495 C CA . GLU A 1 407 ? 163.19827 162.00211 177.67407 1.000 90.35965 407 GLU A CA 1
ATOM 6496 C C . GLU A 1 407 ? 162.27267 162.76285 178.61102 1.000 93.66888 407 GLU A C 1
ATOM 6497 O O . GLU A 1 407 ? 162.66391 163.77196 179.20677 1.000 93.20028 407 GLU A O 1
ATOM 6509 N N . GLN A 1 408 ? 161.03539 162.29511 178.75030 1.000 92.97283 408 GLN A N 1
ATOM 6510 C CA . GLN A 1 408 ? 160.05436 163.02520 179.54058 1.000 90.51122 408 GLN A CA 1
ATOM 6511 C C . GLN A 1 408 ? 160.34334 162.92877 181.02924 1.000 86.52480 408 GLN A C 1
ATOM 6512 O O . GLN A 1 408 ? 159.94526 163.81553 181.78966 1.000 86.24539 408 GLN A O 1
ATOM 6526 N N . ALA A 1 409 ? 161.02107 161.86569 181.46297 1.000 84.36272 409 ALA A N 1
ATOM 6527 C CA . ALA A 1 409 ? 161.34589 161.72849 182.87747 1.000 85.18354 409 ALA A CA 1
ATOM 6528 C C . ALA A 1 409 ? 162.37847 162.75923 183.30715 1.000 81.43638 409 ALA A C 1
ATOM 6529 O O . ALA A 1 409 ? 162.34668 163.24378 184.44389 1.000 80.07592 409 ALA A O 1
ATOM 6536 N N . MET A 1 410 ? 163.31326 163.09792 182.41905 1.000 82.08358 410 MET A N 1
ATOM 6537 C CA . MET A 1 410 ? 164.31967 164.09319 182.76780 1.000 83.57133 410 MET A CA 1
ATOM 6538 C C . MET A 1 410 ? 163.67141 165.43471 183.06698 1.000 81.71671 410 MET A C 1
ATOM 6539 O O . MET A 1 410 ? 164.19110 166.22096 183.86500 1.000 76.77508 410 MET A O 1
ATOM 6553 N N . GLU A 1 411 ? 162.53028 165.71116 182.44221 1.000 78.91081 411 GLU A N 1
ATOM 6554 C CA . GLU A 1 411 ? 161.91345 167.02243 182.58258 1.000 75.59276 411 GLU A CA 1
ATOM 6555 C C . GLU A 1 411 ? 160.81544 167.03600 183.64146 1.000 74.92137 411 GLU A C 1
ATOM 6556 O O . GLU A 1 411 ? 160.69950 168.00796 184.39300 1.000 69.16963 411 GLU A O 1
ATOM 6568 N N . HIS A 1 412 ? 160.00455 165.97822 183.73134 1.000 76.72276 412 HIS A N 1
ATOM 6569 C CA . HIS A 1 412 ? 158.84685 165.99068 184.61641 1.000 70.65912 412 HIS A CA 1
ATOM 6570 C C . HIS A 1 412 ? 159.03486 165.22557 185.91704 1.000 63.41747 412 HIS A C 1
ATOM 6571 O O . HIS A 1 412 ? 158.37152 165.55946 186.90017 1.000 62.43168 412 HIS A O 1
ATOM 6585 N N . GLY A 1 413 ? 159.89666 164.21444 185.95353 1.000 64.78343 413 GLY A N 1
ATOM 6586 C CA . GLY A 1 413 ? 160.13839 163.45471 187.15773 1.000 63.56552 413 GLY A CA 1
ATOM 6587 C C . GLY A 1 413 ? 160.28389 161.98805 186.84093 1.000 62.86954 413 GLY A C 1
ATOM 6588 O O . GLY A 1 413 ? 160.60789 161.60611 185.71242 1.000 69.12750 413 GLY A O 1
ATOM 6592 N N . PHE A 1 414 ? 160.06448 161.15510 187.85380 1.000 57.84193 414 PHE A N 1
ATOM 6593 C CA . PHE A 1 414 ? 160.05196 159.71105 187.67007 1.000 60.51844 414 PHE A CA 1
ATOM 6594 C C . PHE A 1 414 ? 159.61364 159.06086 188.96802 1.000 58.88795 414 PHE A C 1
ATOM 6595 O O . PHE A 1 414 ? 159.97711 159.51583 190.05241 1.000 68.49499 414 PHE A O 1
ATOM 6612 N N . PHE A 1 415 ? 158.82287 157.99883 188.84369 1.000 40.25095 415 PHE A N 1
ATOM 6613 C CA . PHE A 1 415 ? 158.38117 157.22453 190.00063 1.000 42.18478 415 PHE A CA 1
ATOM 6614 C C . PHE A 1 415 ? 158.14970 155.80054 189.51285 1.000 48.63223 415 PHE A C 1
ATOM 6615 O O . PHE A 1 415 ? 157.07160 155.48875 189.00690 1.000 57.72002 415 PHE A O 1
ATOM 6632 N N . GLY A 1 416 ? 159.15285 154.94952 189.67546 1.000 51.52647 416 GLY A N 1
ATOM 6633 C CA . GLY A 1 416 ? 159.13529 153.61773 189.10855 1.000 56.33539 416 GLY A CA 1
ATOM 6634 C C . GLY A 1 416 ? 158.80668 152.54722 190.13047 1.000 56.25747 416 GLY A C 1
ATOM 6635 O O . GLY A 1 416 ? 159.01234 152.72213 191.32465 1.000 63.33905 416 GLY A O 1
ATOM 6639 N N . LEU A 1 417 ? 158.29091 151.42966 189.63518 1.000 63.78461 417 LEU A N 1
ATOM 6640 C CA . LEU A 1 417 ? 157.96458 150.26997 190.44752 1.000 63.93559 417 LEU A CA 1
ATOM 6641 C C . LEU A 1 417 ? 158.64760 149.05413 189.84496 1.000 71.77585 417 LEU A C 1
ATOM 6642 O O . LEU A 1 417 ? 159.00148 149.05663 188.66415 1.000 73.72739 417 LEU A O 1
ATOM 6658 N N . ASN A 1 418 ? 158.84953 148.02351 190.65774 1.000 81.35021 418 ASN A N 1
ATOM 6659 C CA . ASN A 1 418 ? 159.48924 146.79081 190.21247 1.000 78.31500 418 ASN A CA 1
ATOM 6660 C C . ASN A 1 418 ? 158.87428 145.63854 190.99044 1.000 83.52565 418 ASN A C 1
ATOM 6661 O O . ASN A 1 418 ? 159.16481 145.46581 192.17730 1.000 83.68705 418 ASN A O 1
ATOM 6672 N N . LEU A 1 419 ? 158.02813 144.85163 190.32604 1.000 82.86840 419 LEU A N 1
ATOM 6673 C CA . LEU A 1 419 ? 157.26789 143.78858 190.97126 1.000 81.92213 419 LEU A CA 1
ATOM 6674 C C . LEU A 1 419 ? 157.71261 142.39991 190.52031 1.000 81.72649 419 LEU A C 1
ATOM 6675 O O . LEU A 1 419 ? 156.97987 141.42518 190.69109 1.000 80.67744 419 LEU A O 1
ATOM 6691 N N . ALA A 1 420 ? 158.90970 142.28953 189.95392 1.000 87.44615 420 ALA A N 1
ATOM 6692 C CA . ALA A 1 420 ? 159.41265 140.98716 189.54532 1.000 88.64965 420 ALA A CA 1
ATOM 6693 C C . ALA A 1 420 ? 159.49001 140.05210 190.74253 1.000 90.25684 420 ALA A C 1
ATOM 6694 O O . ALA A 1 420 ? 159.94722 140.43409 191.82156 1.000 87.56299 420 ALA A O 1
ATOM 6701 N N . SER A 1 421 ? 159.04494 138.81592 190.54364 1.000 102.69270 421 SER A N 1
ATOM 6702 C CA . SER A 1 421 ? 159.00780 137.84696 191.62653 1.000 103.25148 421 SER A CA 1
ATOM 6703 C C . SER A 1 421 ? 160.42058 137.41760 192.01318 1.000 104.35197 421 SER A C 1
ATOM 6704 O O . SER A 1 421 ? 161.37027 137.53402 191.23518 1.000 105.53703 421 SER A O 1
ATOM 6712 N N . THR A 1 422 ? 160.54932 136.90505 193.23496 1.000 100.65826 422 THR A N 1
ATOM 6713 C CA . THR A 1 422 ? 161.85920 136.52212 193.74232 1.000 102.18984 422 THR A CA 1
ATOM 6714 C C . THR A 1 422 ? 162.52670 135.52965 192.79971 1.000 100.40427 422 THR A C 1
ATOM 6715 O O . THR A 1 422 ? 161.86730 134.81461 192.04232 1.000 98.48361 422 THR A O 1
ATOM 6726 N N . GLY A 1 423 ? 163.85466 135.50764 192.83768 1.000 101.83814 423 GLY A N 1
ATOM 6727 C CA . GLY A 1 423 ? 164.62841 134.62113 192.00024 1.000 102.28608 423 GLY A CA 1
ATOM 6728 C C . GLY A 1 423 ? 164.88578 135.13999 190.60545 1.000 103.41478 423 GLY A C 1
ATOM 6729 O O . GLY A 1 423 ? 165.62977 134.50010 189.85174 1.000 102.38819 423 GLY A O 1
ATOM 6733 N N . CYS A 1 424 ? 164.31107 136.28140 190.24157 1.000 106.27426 424 CYS A N 1
ATOM 6734 C CA . CYS A 1 424 ? 164.51453 136.87049 188.92835 1.000 105.07998 424 CYS A CA 1
ATOM 6735 C C . CYS A 1 424 ? 165.71060 137.80689 188.88568 1.000 104.27152 424 CYS A C 1
ATOM 6736 O O . CYS A 1 424 ? 165.93535 138.45065 187.85695 1.000 102.53524 424 CYS A O 1
ATOM 6744 N N . GLY A 1 425 ? 166.46874 137.91168 189.97306 1.000 105.34877 425 GLY A N 1
ATOM 6745 C CA . GLY A 1 425 ? 167.64050 138.76234 189.99217 1.000 105.53105 425 GLY A CA 1
ATOM 6746 C C . GLY A 1 425 ? 167.30131 140.20971 189.71622 1.000 107.00691 425 GLY A C 1
ATOM 6747 O O . GLY A 1 425 ? 167.69905 140.76506 188.68961 1.000 112.59550 425 GLY A O 1
ATOM 6751 N N . LYS A 1 426 ? 166.56088 140.83266 190.63026 1.000 84.58033 426 LYS A N 1
ATOM 6752 C CA . LYS A 1 426 ? 166.11639 142.20243 190.42142 1.000 80.28680 426 LYS A CA 1
ATOM 6753 C C . LYS A 1 426 ? 167.26302 143.20314 190.44105 1.000 85.57201 426 LYS A C 1
ATOM 6754 O O . LYS A 1 426 ? 167.12291 144.28922 189.87278 1.000 87.66877 426 LYS A O 1
ATOM 6773 N N . THR A 1 427 ? 168.38873 142.86661 191.07199 1.000 77.86454 427 THR A N 1
ATOM 6774 C CA . THR A 1 427 ? 169.46035 143.84188 191.24906 1.000 77.36775 427 THR A CA 1
ATOM 6775 C C . THR A 1 427 ? 169.99982 144.32203 189.90778 1.000 78.49386 427 THR A C 1
ATOM 6776 O O . THR A 1 427 ? 170.17711 145.52797 189.68656 1.000 83.07233 427 THR A O 1
ATOM 6787 N N . LEU A 1 428 ? 170.27426 143.38778 188.99861 1.000 78.85118 428 LEU A N 1
ATOM 6788 C CA . LEU A 1 428 ? 170.78970 143.76803 187.69014 1.000 83.38833 428 LEU A CA 1
ATOM 6789 C C . LEU A 1 428 ? 169.75582 144.56413 186.91273 1.000 85.71014 428 LEU A C 1
ATOM 6790 O O . LEU A 1 428 ? 170.09864 145.50567 186.18783 1.000 88.88626 428 LEU A O 1
ATOM 6806 N N . ALA A 1 429 ? 168.48287 144.19637 187.04430 1.000 76.24537 429 ALA A N 1
ATOM 6807 C CA . ALA A 1 429 ? 167.42971 144.95778 186.38816 1.000 75.17654 429 ALA A CA 1
ATOM 6808 C C . ALA A 1 429 ? 167.42580 146.39957 186.86960 1.000 77.04660 429 ALA A C 1
ATOM 6809 O O . ALA A 1 429 ? 167.33697 147.33299 186.06673 1.000 76.69434 429 ALA A O 1
ATOM 6816 N N . ASN A 1 430 ? 167.51854 146.59892 188.18543 1.000 80.45115 430 ASN A N 1
ATOM 6817 C CA . ASN A 1 430 ? 167.51547 147.95030 188.73632 1.000 75.65313 430 ASN A CA 1
ATOM 6818 C C . ASN A 1 430 ? 168.71594 148.74010 188.23878 1.000 71.20056 430 ASN A C 1
ATOM 6819 O O . ASN A 1 430 ? 168.59092 149.90057 187.82586 1.000 78.07042 430 ASN A O 1
ATOM 6830 N N . GLY A 1 431 ? 169.89254 148.12095 188.25519 1.000 82.78265 431 GLY A N 1
ATOM 6831 C CA . GLY A 1 431 ? 171.06223 148.81256 187.74559 1.000 86.91322 431 GLY A CA 1
ATOM 6832 C C . GLY A 1 431 ? 170.87757 149.25286 186.30658 1.000 87.07233 431 GLY A C 1
ATOM 6833 O O . GLY A 1 431 ? 171.07723 150.42332 185.96813 1.000 84.27997 431 GLY A O 1
ATOM 6837 N N . ARG A 1 432 ? 170.46749 148.32273 185.44197 1.000 97.69242 432 ARG A N 1
ATOM 6838 C CA . ARG A 1 432 ? 170.36209 148.63702 184.02143 1.000 97.66776 432 ARG A CA 1
ATOM 6839 C C . ARG A 1 432 ? 169.29747 149.69159 183.76607 1.000 95.14816 432 ARG A C 1
ATOM 6840 O O . ARG A 1 432 ? 169.51737 150.63302 182.99348 1.000 101.36979 432 ARG A O 1
ATOM 6861 N N . ILE A 1 433 ? 168.13365 149.54694 184.39511 1.000 77.77769 433 ILE A N 1
ATOM 6862 C CA . ILE A 1 433 ? 167.06570 150.51277 184.18860 1.000 79.32052 433 ILE A CA 1
ATOM 6863 C C . ILE A 1 433 ? 167.51170 151.90103 184.61224 1.000 82.90907 433 ILE A C 1
ATOM 6864 O O . ILE A 1 433 ? 167.31694 152.87675 183.87836 1.000 82.54496 433 ILE A O 1
ATOM 6880 N N . LEU A 1 434 ? 168.11770 152.02536 185.79400 1.000 79.39322 434 LEU A N 1
ATOM 6881 C CA . LEU A 1 434 ? 168.50088 153.35685 186.24090 1.000 73.65159 434 LEU A CA 1
ATOM 6882 C C . LEU A 1 434 ? 169.58597 153.93859 185.35119 1.000 74.98098 434 LEU A C 1
ATOM 6883 O O . LEU A 1 434 ? 169.56926 155.13643 185.05293 1.000 79.94521 434 LEU A O 1
ATOM 6899 N N . TYR A 1 435 ? 170.52728 153.11097 184.89603 1.000 89.13619 435 TYR A N 1
ATOM 6900 C CA . TYR A 1 435 ? 171.54932 153.62162 183.99092 1.000 88.00352 435 TYR A CA 1
ATOM 6901 C C . TYR A 1 435 ? 170.92254 154.15393 182.71252 1.000 81.99642 435 TYR A C 1
ATOM 6902 O O . TYR A 1 435 ? 171.29948 155.22376 182.22512 1.000 81.78190 435 TYR A O 1
ATOM 6920 N N . ALA A 1 436 ? 169.95524 153.42344 182.16008 1.000 88.04209 436 ALA A N 1
ATOM 6921 C CA . ALA A 1 436 ? 169.37216 153.81723 180.88405 1.000 92.66115 436 ALA A CA 1
ATOM 6922 C C . ALA A 1 436 ? 168.77765 155.21507 180.93856 1.000 90.79514 436 ALA A C 1
ATOM 6923 O O . ALA A 1 436 ? 168.83758 155.95253 179.94963 1.000 91.59849 436 ALA A O 1
ATOM 6930 N N . LEU A 1 437 ? 168.18886 155.59281 182.07303 1.000 91.67709 437 LEU A N 1
ATOM 6931 C CA . LEU A 1 437 ? 167.55702 156.90407 182.17618 1.000 94.91884 437 LEU A CA 1
ATOM 6932 C C . LEU A 1 437 ? 168.57789 158.02649 182.05139 1.000 92.41480 437 LEU A C 1
ATOM 6933 O O . LEU A 1 437 ? 168.32109 159.03743 181.38850 1.000 87.02637 437 LEU A O 1
ATOM 6949 N N . ALA A 1 438 ? 169.73725 157.87160 182.68148 1.000 96.83028 438 ALA A N 1
ATOM 6950 C CA . ALA A 1 438 ? 170.72025 158.94174 182.70102 1.000 94.25058 438 ALA A CA 1
ATOM 6951 C C . ALA A 1 438 ? 171.23445 159.22512 181.29580 1.000 101.17304 438 ALA A C 1
ATOM 6952 O O . ALA A 1 438 ? 171.30748 158.33652 180.44474 1.000 103.09803 438 ALA A O 1
ATOM 6959 N N . ASP A 1 439 ? 171.58668 160.48236 181.05795 1.000 110.64106 439 ASP A N 1
ATOM 6960 C CA . ASP A 1 439 ? 172.04775 160.88924 179.73935 1.000 106.88937 439 ASP A CA 1
ATOM 6961 C C . ASP A 1 439 ? 173.33276 160.14448 179.39189 1.000 108.89135 439 ASP A C 1
ATOM 6962 O O . ASP A 1 439 ? 174.29375 160.18190 180.17241 1.000 112.41814 439 ASP A O 1
ATOM 6971 N N . PRO A 1 440 ? 173.39881 159.46768 178.24364 1.000 113.81433 440 PRO A N 1
ATOM 6972 C CA . PRO A 1 440 ? 174.61101 158.69686 177.92914 1.000 115.75951 440 PRO A CA 1
ATOM 6973 C C . PRO A 1 440 ? 175.86053 159.54751 177.83361 1.000 112.92688 440 PRO A C 1
ATOM 6974 O O . PRO A 1 440 ? 176.95370 159.06400 178.15109 1.000 111.71927 440 PRO A O 1
ATOM 6985 N N . GLN A 1 441 ? 175.73739 160.80019 177.39432 1.000 107.97582 441 GLN A N 1
ATOM 6986 C CA . GLN A 1 441 ? 176.92228 161.62507 177.19381 1.000 111.19274 441 GLN A CA 1
ATOM 6987 C C . GLN A 1 441 ? 177.65348 161.87660 178.50409 1.000 109.10378 441 GLN A C 1
ATOM 6988 O O . GLN A 1 441 ? 178.88841 161.86147 178.54530 1.000 108.71513 441 GLN A O 1
ATOM 7002 N N . ARG A 1 442 ? 176.91515 162.11050 179.58469 1.000 102.39723 442 ARG A N 1
ATOM 7003 C CA . ARG A 1 442 ? 177.54235 162.49293 180.84154 1.000 101.86699 442 ARG A CA 1
ATOM 7004 C C . ARG A 1 442 ? 177.82078 161.31154 181.75790 1.000 99.41838 442 ARG A C 1
ATOM 7005 O O . ARG A 1 442 ? 178.89757 161.25424 182.36092 1.000 98.21117 442 ARG A O 1
ATOM 7026 N N . GLY A 1 443 ? 176.88567 160.36942 181.88561 1.000 95.71561 443 GLY A N 1
ATOM 7027 C CA . GLY A 1 443 ? 177.08010 159.20413 182.72337 1.000 95.60015 443 GLY A CA 1
ATOM 7028 C C . GLY A 1 443 ? 175.84712 158.89886 183.55548 1.000 92.62446 443 GLY A C 1
ATOM 7029 O O . GLY A 1 443 ? 174.71216 159.10442 183.11008 1.000 98.57175 443 GLY A O 1
ATOM 7033 N N . ALA A 1 444 ? 176.08450 158.39557 184.76544 1.000 77.91174 444 ALA A N 1
ATOM 7034 C CA . ALA A 1 444 ? 174.99722 158.03935 185.66203 1.000 82.68568 444 ALA A CA 1
ATOM 7035 C C . ALA A 1 444 ? 175.48070 158.06303 187.10440 1.000 88.10824 444 ALA A C 1
ATOM 7036 O O . ALA A 1 444 ? 176.66200 157.85364 187.38374 1.000 92.26441 444 ALA A O 1
ATOM 7043 N N . ARG A 1 445 ? 174.54451 158.31644 188.01662 1.000 78.57938 445 ARG A N 1
ATOM 7044 C CA . ARG A 1 445 ? 174.79521 158.26842 189.44916 1.000 69.90150 445 ARG A CA 1
ATOM 7045 C C . ARG A 1 445 ? 173.51721 157.81055 190.13190 1.000 67.90930 445 ARG A C 1
ATOM 7046 O O . ARG A 1 445 ? 172.42177 158.19504 189.71740 1.000 66.91087 445 ARG A O 1
ATOM 7067 N N . PHE A 1 446 ? 173.65559 156.98845 191.16626 1.000 58.95721 446 PHE A N 1
ATOM 7068 C CA . PHE A 1 446 ? 172.50489 156.56709 191.95504 1.000 56.46684 446 PHE A CA 1
ATOM 7069 C C . PHE A 1 446 ? 173.00703 155.80306 193.16862 1.000 57.16427 446 PHE A C 1
ATOM 7070 O O . PHE A 1 446 ? 174.16670 155.39349 193.22990 1.000 69.30679 446 PHE A O 1
ATOM 7087 N N . SER A 1 447 ? 172.11651 155.61634 194.13543 1.000 50.56615 447 SER A N 1
ATOM 7088 C CA . SER A 1 447 ? 172.44762 154.94224 195.37860 1.000 52.88416 447 SER A CA 1
ATOM 7089 C C . SER A 1 447 ? 171.39933 153.88671 195.68501 1.000 57.42922 447 SER A C 1
ATOM 7090 O O . SER A 1 447 ? 170.21792 154.05780 195.38344 1.000 62.65832 447 SER A O 1
ATOM 7098 N N . ILE A 1 448 ? 171.84299 152.79594 196.29948 1.000 57.21509 448 ILE A N 1
ATOM 7099 C CA . ILE A 1 448 ? 170.99357 151.65706 196.61993 1.000 50.25815 448 ILE A CA 1
ATOM 7100 C C . ILE A 1 448 ? 170.90405 151.55315 198.13158 1.000 51.12220 448 ILE A C 1
ATOM 7101 O O . ILE A 1 448 ? 171.93038 151.53742 198.81815 1.000 56.59972 448 ILE A O 1
ATOM 7117 N N . ALA A 1 449 ? 169.68416 151.48591 198.64950 1.000 54.21151 449 ALA A N 1
ATOM 7118 C CA . ALA A 1 449 ? 169.44218 151.41581 200.08158 1.000 46.94831 449 ALA A CA 1
ATOM 7119 C C . ALA A 1 449 ? 168.60787 150.18591 200.39108 1.000 44.69689 449 ALA A C 1
ATOM 7120 O O . ALA A 1 449 ? 167.57631 149.95542 199.75512 1.000 62.61478 449 ALA A O 1
ATOM 7127 N N . LEU A 1 450 ? 169.04997 149.40872 201.37011 1.000 57.58392 450 LEU A N 1
ATOM 7128 C CA . LEU A 1 450 ? 168.37330 148.19121 201.78606 1.000 68.64598 450 LEU A CA 1
ATOM 7129 C C . LEU A 1 450 ? 167.65227 148.43683 203.10235 1.000 71.58639 450 LEU A C 1
ATOM 7130 O O . LEU A 1 450 ? 168.10649 149.23144 203.92908 1.000 80.53794 450 LEU A O 1
ATOM 7146 N N . GLY A 1 451 ? 166.53125 147.75607 203.29884 1.000 57.87565 451 GLY A N 1
ATOM 7147 C CA . GLY A 1 451 ? 165.78314 147.91892 204.52728 1.000 58.85571 451 GLY A CA 1
ATOM 7148 C C . GLY A 1 451 ? 166.31624 147.05293 205.64779 1.000 62.94165 451 GLY A C 1
ATOM 7149 O O . GLY A 1 451 ? 165.54407 146.41159 206.36460 1.000 66.53882 451 GLY A O 1
ATOM 7153 N N . LEU A 1 452 ? 167.63395 147.03365 205.81600 1.000 70.23108 452 LEU A N 1
ATOM 7154 C CA . LEU A 1 452 ? 168.29451 146.19229 206.80045 1.000 71.76797 452 LEU A CA 1
ATOM 7155 C C . LEU A 1 452 ? 168.94559 147.05205 207.87011 1.000 78.81700 452 LEU A C 1
ATOM 7156 O O . LEU A 1 452 ? 169.50739 148.10933 207.57449 1.000 85.50414 452 LEU A O 1
ATOM 7172 N N . ARG A 1 453 ? 168.86994 146.58848 209.11621 1.000 83.18682 453 ARG A N 1
ATOM 7173 C CA . ARG A 1 453 ? 169.47035 147.33491 210.21313 1.000 77.06966 453 ARG A CA 1
ATOM 7174 C C . ARG A 1 453 ? 170.98180 147.41526 210.06015 1.000 81.75364 453 ARG A C 1
ATOM 7175 O O . ARG A 1 453 ? 171.57702 148.47844 210.26482 1.000 83.93939 453 ARG A O 1
ATOM 7196 N N . SER A 1 454 ? 171.61950 146.30544 209.69715 1.000 78.46498 454 SER A N 1
ATOM 7197 C CA . SER A 1 454 ? 173.06448 146.24483 209.53486 1.000 78.08086 454 SER A CA 1
ATOM 7198 C C . SER A 1 454 ? 173.39953 145.65006 208.17684 1.000 75.76337 454 SER A C 1
ATOM 7199 O O . SER A 1 454 ? 172.76039 144.69329 207.73222 1.000 75.35713 454 SER A O 1
ATOM 7207 N N . LEU A 1 455 ? 174.40482 146.22032 207.52501 1.000 68.53655 455 LEU A N 1
ATOM 7208 C CA . LEU A 1 455 ? 174.84695 145.78809 206.20596 1.000 71.50698 455 LEU A CA 1
ATOM 7209 C C . LEU A 1 455 ? 176.22518 145.15718 206.34554 1.000 80.96492 455 LEU A C 1
ATOM 7210 O O . LEU A 1 455 ? 177.21001 145.85783 206.59425 1.000 84.61452 455 LEU A O 1
ATOM 7226 N N . THR A 1 456 ? 176.29620 143.84201 206.18146 1.000 89.73222 456 THR A N 1
ATOM 7227 C CA . THR A 1 456 ? 177.56976 143.14449 206.22737 1.000 82.50048 456 THR A CA 1
ATOM 7228 C C . THR A 1 456 ? 178.32554 143.33709 204.91914 1.000 83.21197 456 THR A C 1
ATOM 7229 O O . THR A 1 456 ? 177.73215 143.53387 203.85664 1.000 86.30636 456 THR A O 1
ATOM 7240 N N . LEU A 1 457 ? 179.65294 143.26225 205.00352 1.000 76.59615 457 LEU A N 1
ATOM 7241 C CA . LEU A 1 457 ? 180.47956 143.54857 203.83694 1.000 78.81444 457 LEU A CA 1
ATOM 7242 C C . LEU A 1 457 ? 180.18232 142.58397 202.69695 1.000 82.04217 457 LEU A C 1
ATOM 7243 O O . LEU A 1 457 ? 180.14796 142.98221 201.52296 1.000 82.25877 457 LEU A O 1
ATOM 7259 N N . GLN A 1 458 ? 179.96852 141.30913 203.02102 1.000 86.09725 458 GLN A N 1
ATOM 7260 C CA . GLN A 1 458 ? 179.72445 140.32405 201.97689 1.000 85.01127 458 GLN A CA 1
ATOM 7261 C C . GLN A 1 458 ? 178.51840 140.69949 201.13334 1.000 82.83554 458 GLN A C 1
ATOM 7262 O O . GLN A 1 458 ? 178.49619 140.42480 199.93172 1.000 83.35983 458 GLN A O 1
ATOM 7276 N N . THR A 1 459 ? 177.51229 141.33355 201.73502 1.000 82.26505 459 THR A N 1
ATOM 7277 C CA . THR A 1 459 ? 176.37405 141.80057 200.95305 1.000 83.01156 459 THR A CA 1
ATOM 7278 C C . THR A 1 459 ? 176.80600 142.83045 199.91909 1.000 85.51672 459 THR A C 1
ATOM 7279 O O . THR A 1 459 ? 176.40191 142.76102 198.75173 1.000 89.20592 459 THR A O 1
ATOM 7290 N N . GLY A 1 460 ? 177.63138 143.79323 200.32486 1.000 86.81161 460 GLY A N 1
ATOM 7291 C CA . GLY A 1 460 ? 178.09711 144.78580 199.37585 1.000 83.16912 460 GLY A CA 1
ATOM 7292 C C . GLY A 1 460 ? 178.89602 144.16436 198.24993 1.000 86.96239 460 GLY A C 1
ATOM 7293 O O . GLY A 1 460 ? 178.72172 144.51662 197.07896 1.000 82.40509 460 GLY A O 1
ATOM 7297 N N . GLN A 1 461 ? 179.77814 143.22086 198.58394 1.000 99.64986 461 GLN A N 1
ATOM 7298 C CA . GLN A 1 461 ? 180.55961 142.57815 197.53320 1.000 99.22970 461 GLN A CA 1
ATOM 7299 C C . GLN A 1 461 ? 179.67549 141.74644 196.61507 1.000 99.94671 461 GLN A C 1
ATOM 7300 O O . GLN A 1 461 ? 179.93750 141.66648 195.41080 1.000 96.82292 461 GLN A O 1
ATOM 7314 N N . ALA A 1 462 ? 178.62980 141.12270 197.16011 1.000 97.45115 462 ALA A N 1
ATOM 7315 C CA . ALA A 1 462 ? 177.67096 140.41841 196.32020 1.000 93.31844 462 ALA A CA 1
ATOM 7316 C C . ALA A 1 462 ? 177.00188 141.37920 195.35602 1.000 89.56377 462 ALA A C 1
ATOM 7317 O O . ALA A 1 462 ? 176.77889 141.04914 194.18532 1.000 87.84664 462 ALA A O 1
ATOM 7324 N N . TYR A 1 463 ? 176.66232 142.57275 195.83774 1.000 86.91826 463 TYR A N 1
ATOM 7325 C CA . TYR A 1 463 ? 176.09689 143.58100 194.95179 1.000 90.47842 463 TYR A CA 1
ATOM 7326 C C . TYR A 1 463 ? 177.08017 143.93140 193.84693 1.000 91.61297 463 TYR A C 1
ATOM 7327 O O . TYR A 1 463 ? 176.69963 144.05986 192.67701 1.000 89.66371 463 TYR A O 1
ATOM 7345 N N . ARG A 1 464 ? 178.35464 144.08075 194.20397 1.000 96.03611 464 ARG A N 1
ATOM 7346 C CA . ARG A 1 464 ? 179.38224 144.34121 193.20074 1.000 91.49619 464 ARG A CA 1
ATOM 7347 C C . ARG A 1 464 ? 179.39929 143.24281 192.14988 1.000 90.92841 464 ARG A C 1
ATOM 7348 O O . ARG A 1 464 ? 179.43301 143.51301 190.94381 1.000 91.60990 464 ARG A O 1
ATOM 7369 N N . GLU A 1 465 ? 179.37984 141.98972 192.59887 1.000 95.64234 465 GLU A N 1
ATOM 7370 C CA . GLU A 1 465 ? 179.46439 140.87254 191.66910 1.000 96.40267 465 GLU A CA 1
ATOM 7371 C C . GLU A 1 465 ? 178.26421 140.85313 190.73863 1.000 95.16979 465 GLU A C 1
ATOM 7372 O O . GLU A 1 465 ? 178.41017 140.67065 189.52530 1.000 95.33252 465 GLU A O 1
ATOM 7384 N N . ARG A 1 466 ? 177.06755 141.05136 191.28778 1.000 88.51972 466 ARG A N 1
ATOM 7385 C CA . ARG A 1 466 ? 175.86870 141.00083 190.46149 1.000 86.94409 466 ARG A CA 1
ATOM 7386 C C . ARG A 1 466 ? 175.85028 142.14850 189.46500 1.000 85.31908 466 ARG A C 1
ATOM 7387 O O . ARG A 1 466 ? 175.42051 141.97999 188.31955 1.000 86.57966 466 ARG A O 1
ATOM 7408 N N . LEU A 1 467 ? 176.29957 143.32894 189.88749 1.000 86.32490 467 LEU A N 1
ATOM 7409 C CA . LEU A 1 467 ? 176.43230 144.45745 188.97696 1.000 87.92204 467 LEU A CA 1
ATOM 7410 C C . LEU A 1 467 ? 177.68180 144.36675 188.11290 1.000 88.11622 467 LEU A C 1
ATOM 7411 O O . LEU A 1 467 ? 177.70435 144.93663 187.01784 1.000 83.35962 467 LEU A O 1
ATOM 7427 N N . GLY A 1 468 ? 178.70624 143.64996 188.56511 1.000 97.16397 468 GLY A N 1
ATOM 7428 C CA . GLY A 1 468 ? 179.95245 143.56796 187.83193 1.000 97.63338 468 GLY A CA 1
ATOM 7429 C C . GLY A 1 468 ? 180.71122 144.87779 187.77252 1.000 97.68494 468 GLY A C 1
ATOM 7430 O O . GLY A 1 468 ? 181.20357 145.26634 186.70983 1.000 95.43158 468 GLY A O 1
ATOM 7434 N N . LEU A 1 469 ? 180.81556 145.56731 188.90578 1.000 94.79757 469 LEU A N 1
ATOM 7435 C CA . LEU A 1 469 ? 181.52250 146.83694 188.99801 1.000 95.20177 469 LEU A CA 1
ATOM 7436 C C . LEU A 1 469 ? 182.78080 146.66358 189.83373 1.000 96.44845 469 LEU A C 1
ATOM 7437 O O . LEU A 1 469 ? 182.75943 146.00220 190.87599 1.000 97.37234 469 LEU A O 1
ATOM 7453 N N . GLY A 1 470 ? 183.87205 147.27031 189.38014 1.000 98.76914 470 GLY A N 1
ATOM 7454 C CA . GLY A 1 470 ? 185.11873 147.18207 190.10244 1.000 95.81726 470 GLY A CA 1
ATOM 7455 C C . GLY A 1 470 ? 185.08105 147.96062 191.39508 1.000 94.12166 470 GLY A C 1
ATOM 7456 O O . GLY A 1 470 ? 184.19616 148.77536 191.64316 1.000 92.83340 470 GLY A O 1
ATOM 7460 N N . ASP A 1 471 ? 186.08558 147.70734 192.23141 1.000 105.68369 471 ASP A N 1
ATOM 7461 C CA . ASP A 1 471 ? 186.16415 148.35459 193.53308 1.000 109.82557 471 ASP A CA 1
ATOM 7462 C C . ASP A 1 471 ? 186.39960 149.85158 193.42327 1.000 110.08961 471 ASP A C 1
ATOM 7463 O O . ASP A 1 471 ? 186.30388 150.55268 194.43501 1.000 110.76412 471 ASP A O 1
ATOM 7472 N N . ASP A 1 472 ? 186.71168 150.34942 192.23259 1.000 112.86011 472 ASP A N 1
ATOM 7473 C CA . ASP A 1 472 ? 186.95367 151.76635 192.00752 1.000 116.44916 472 ASP A CA 1
ATOM 7474 C C . ASP A 1 472 ? 185.69217 152.54056 191.64687 1.000 114.42586 472 ASP A C 1
ATOM 7475 O O . ASP A 1 472 ? 185.78363 153.74153 191.37635 1.000 113.29344 472 ASP A O 1
ATOM 7484 N N . ASP A 1 473 ? 184.52226 151.89444 191.63044 1.000 98.68974 473 ASP A N 1
ATOM 7485 C CA . ASP A 1 473 ? 183.29018 152.56236 191.23426 1.000 93.30869 473 ASP A CA 1
ATOM 7486 C C . ASP A 1 473 ? 182.10337 152.33722 192.15601 1.000 93.04274 473 ASP A C 1
ATOM 7487 O O . ASP A 1 473 ? 181.02760 152.86067 191.85575 1.000 93.97200 473 ASP A O 1
ATOM 7496 N N . LEU A 1 474 ? 182.23956 151.58465 193.24693 1.000 86.26796 474 LEU A N 1
ATOM 7497 C CA . LEU A 1 474 ? 181.11921 151.33489 194.15163 1.000 80.68357 474 LEU A CA 1
ATOM 7498 C C . LEU A 1 474 ? 181.60416 151.33865 195.59238 1.000 76.00694 474 LEU A C 1
ATOM 7499 O O . LEU A 1 474 ? 182.31737 150.42369 196.01155 1.000 75.38226 474 LEU A O 1
ATOM 7515 N N . ALA A 1 475 ? 181.19011 152.34605 196.35160 1.000 69.17041 475 ALA A N 1
ATOM 7516 C CA . ALA A 1 475 ? 181.51545 152.44648 197.76367 1.000 68.27347 475 ALA A CA 1
ATOM 7517 C C . ALA A 1 475 ? 180.48575 151.69379 198.59119 1.000 73.62675 475 ALA A C 1
ATOM 7518 O O . ALA A 1 475 ? 179.31776 151.59039 198.21552 1.000 83.97038 475 ALA A O 1
ATOM 7525 N N . ILE A 1 476 ? 180.92673 151.16797 199.72733 1.000 66.60557 476 ILE A N 1
ATOM 7526 C CA . ILE A 1 476 ? 180.07766 150.39365 200.62115 1.000 60.99407 476 ILE A CA 1
ATOM 7527 C C . ILE A 1 476 ? 180.14848 151.02964 201.99664 1.000 63.80333 476 ILE A C 1
ATOM 7528 O O . ILE A 1 476 ? 181.24128 151.31833 202.49242 1.000 81.77235 476 ILE A O 1
ATOM 7544 N N . LEU A 1 477 ? 178.99748 151.23884 202.61296 1.000 54.46193 477 LEU A N 1
ATOM 7545 C CA . LEU A 1 477 ? 178.91184 151.87328 203.92407 1.000 61.79732 477 LEU A CA 1
ATOM 7546 C C . LEU A 1 477 ? 178.56168 150.79354 204.94379 1.000 65.59370 477 LEU A C 1
ATOM 7547 O O . LEU A 1 477 ? 177.38581 150.54307 205.21769 1.000 65.71967 477 LEU A O 1
ATOM 7563 N N . VAL A 1 478 ? 179.58716 150.16655 205.51517 1.000 70.29974 478 VAL A N 1
ATOM 7564 C CA . VAL A 1 478 ? 179.40707 149.02524 206.40401 1.000 66.84957 478 VAL A CA 1
ATOM 7565 C C . VAL A 1 478 ? 178.83236 149.48406 207.73325 1.000 75.84919 478 VAL A C 1
ATOM 7566 O O . VAL A 1 478 ? 178.76385 150.68487 208.01086 1.000 81.74561 478 VAL A O 1
ATOM 7579 N N . GLY A 1 479 ? 178.41914 148.53024 208.56148 1.000 82.01442 479 GLY A N 1
ATOM 7580 C CA . GLY A 1 479 ? 177.92830 148.83561 209.88619 1.000 83.20026 479 GLY A CA 1
ATOM 7581 C C . GLY A 1 479 ? 176.48233 149.28692 209.88179 1.000 86.06743 479 GLY A C 1
ATOM 7582 O O . GLY A 1 479 ? 175.76208 149.18841 208.88947 1.000 85.97789 479 GLY A O 1
ATOM 7586 N N . GLY A 1 480 ? 176.05528 149.78620 211.04134 1.000 101.71319 480 GLY A N 1
ATOM 7587 C CA . GLY A 1 480 ? 174.72958 150.34436 211.20097 1.000 101.58727 480 GLY A CA 1
ATOM 7588 C C . GLY A 1 480 ? 174.79396 151.73932 211.79908 1.000 105.73727 480 GLY A C 1
ATOM 7589 O O . GLY A 1 480 ? 175.86631 152.24691 212.13150 1.000 107.02330 480 GLY A O 1
ATOM 7593 N N . SER A 1 481 ? 173.61765 152.34185 211.93130 1.000 107.81830 481 SER A N 1
ATOM 7594 C CA . SER A 1 481 ? 173.53010 153.67666 212.49950 1.000 104.69656 481 SER A CA 1
ATOM 7595 C C . SER A 1 481 ? 173.95088 153.65904 213.96229 1.000 109.15433 481 SER A C 1
ATOM 7596 O O . SER A 1 481 ? 173.91844 152.62327 214.63053 1.000 110.29692 481 SER A O 1
ATOM 7604 N N . ALA A 1 482 ? 174.35116 154.82260 214.45561 1.000 129.90645 482 ALA A N 1
ATOM 7605 C CA . ALA A 1 482 ? 174.79105 154.96929 215.83208 1.000 131.74538 482 ALA A CA 1
ATOM 7606 C C . ALA A 1 482 ? 173.61697 155.32767 216.73884 1.000 132.53624 482 ALA A C 1
ATOM 7607 O O . ALA A 1 482 ? 172.49289 155.55412 216.28530 1.000 131.52024 482 ALA A O 1
ATOM 7614 N N . ALA A 1 483 ? 173.89027 155.35186 218.04105 1.000 145.35210 483 ALA A N 1
ATOM 7615 C CA . ALA A 1 483 ? 172.89174 155.77106 219.01351 1.000 146.12096 483 ALA A CA 1
ATOM 7616 C C . ALA A 1 483 ? 172.86981 157.29042 219.14064 1.000 147.12113 483 ALA A C 1
ATOM 7617 O O . ALA A 1 483 ? 173.85894 157.97508 218.86943 1.000 147.22869 483 ALA A O 1
ATOM 7624 N N . ARG A 1 484 ? 171.71667 157.81798 219.55470 1.000 140.32504 484 ARG A N 1
ATOM 7625 C CA . ARG A 1 484 ? 171.57260 159.26482 219.68153 1.000 138.14233 484 ARG A CA 1
ATOM 7626 C C . ARG A 1 484 ? 172.28704 159.79916 220.91817 1.000 137.76570 484 ARG A C 1
ATOM 7627 O O . ARG A 1 484 ? 172.94535 160.84388 220.85703 1.000 135.22832 484 ARG A O 1
ATOM 7648 N N . GLU A 1 485 ? 172.17075 159.10241 222.04882 1.000 156.86952 485 GLU A N 1
ATOM 7649 C CA . GLU A 1 485 ? 172.63180 159.65752 223.31572 1.000 157.72472 485 GLU A CA 1
ATOM 7650 C C . GLU A 1 485 ? 174.14393 159.59371 223.48171 1.000 158.25093 485 GLU A C 1
ATOM 7651 O O . GLU A 1 485 ? 174.68622 160.30530 224.33337 1.000 157.12285 485 GLU A O 1
ATOM 7663 N N . LEU A 1 486 ? 174.83588 158.76529 222.69720 1.000 156.44646 486 LEU A N 1
ATOM 7664 C CA . LEU A 1 486 ? 176.27561 158.61801 222.88125 1.000 156.07637 486 LEU A CA 1
ATOM 7665 C C . LEU A 1 486 ? 177.00967 159.92185 222.60050 1.000 156.16435 486 LEU A C 1
ATOM 7666 O O . LEU A 1 486 ? 177.94715 160.27302 223.32465 1.000 155.20598 486 LEU A O 1
ATOM 7682 N N . PHE A 1 487 ? 176.59491 160.65593 221.56646 1.000 155.57181 487 PHE A N 1
ATOM 7683 C CA . PHE A 1 487 ? 177.24593 161.91229 221.21583 1.000 155.51466 487 PHE A CA 1
ATOM 7684 C C . PHE A 1 487 ? 176.96760 163.02246 222.21929 1.000 155.20476 487 PHE A C 1
ATOM 7685 O O . PHE A 1 487 ? 177.62663 164.06631 222.16555 1.000 153.62749 487 PHE A O 1
ATOM 7702 N N . GLU A 1 488 ? 176.00654 162.82757 223.12393 1.000 163.70971 488 GLU A N 1
ATOM 7703 C CA . GLU A 1 488 ? 175.58480 163.91864 223.99539 1.000 163.05117 488 GLU A CA 1
ATOM 7704 C C . GLU A 1 488 ? 176.68321 164.31113 224.97613 1.000 163.36352 488 GLU A C 1
ATOM 7705 O O . GLU A 1 488 ? 176.98711 165.49945 225.13343 1.000 161.40525 488 GLU A O 1
ATOM 7717 N N . LYS A 1 489 ? 177.29131 163.32825 225.64268 1.000 164.65864 489 LYS A N 1
ATOM 7718 C CA . LYS A 1 489 ? 178.20361 163.62918 226.74223 1.000 163.38686 489 LYS A CA 1
ATOM 7719 C C . LYS A 1 489 ? 179.41994 164.41427 226.26226 1.000 163.79384 489 LYS A C 1
ATOM 7720 O O . LYS A 1 489 ? 179.82792 165.39659 226.89458 1.000 160.54810 489 LYS A O 1
ATOM 7739 N N . GLN A 1 490 ? 180.01155 164.00172 225.14170 1.000 162.29712 490 GLN A N 1
ATOM 7740 C CA . GLN A 1 490 ? 181.13215 164.75661 224.59245 1.000 158.34488 490 GLN A CA 1
ATOM 7741 C C . GLN A 1 490 ? 1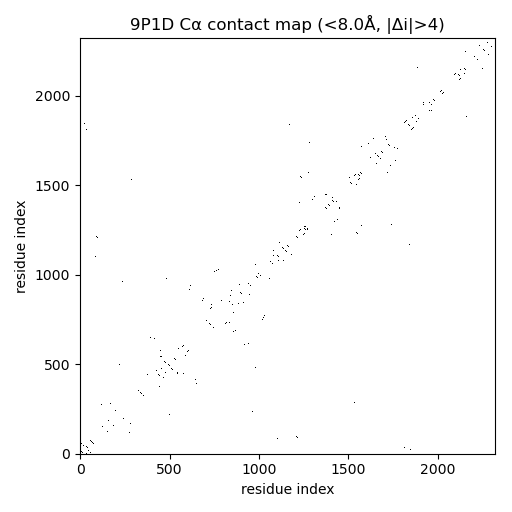80.69535 166.15713 224.18482 1.000 158.04545 490 GLN A C 1
ATOM 7742 O O . GLN A 1 490 ? 181.43931 167.12624 224.37258 1.000 159.10678 490 GLN A O 1
ATOM 7756 N N . GLN A 1 491 ? 179.48944 166.28306 223.62768 1.000 148.97367 491 GLN A N 1
ATOM 7757 C CA . GLN A 1 491 ? 178.98812 167.59772 223.24584 1.000 149.02502 491 GLN A CA 1
ATOM 7758 C C . GLN A 1 491 ? 178.90685 168.52030 224.45287 1.000 151.59121 491 GLN A C 1
ATOM 7759 O O . GLN A 1 491 ? 179.33939 169.67740 224.39038 1.000 150.31126 491 GLN A O 1
ATOM 7773 N N . GLU A 1 492 ? 178.36766 168.02173 225.56696 1.000 162.31405 492 GLU A N 1
ATOM 7774 C CA . GLU A 1 492 ? 178.32957 168.82809 226.78255 1.000 162.20045 492 GLU A CA 1
ATOM 7775 C C . GLU A 1 492 ? 179.73727 169.15331 227.25898 1.000 159.61120 492 GLU A C 1
ATOM 7776 O O . GLU A 1 492 ? 180.00687 170.27247 227.71131 1.000 157.61050 492 GLU A O 1
ATOM 7788 N N . ARG A 1 493 ? 180.64790 168.18262 227.17526 1.000 154.42500 493 ARG A N 1
ATOM 7789 C CA . ARG A 1 493 ? 182.04307 168.46217 227.48989 1.000 154.14803 493 ARG A CA 1
ATOM 7790 C C . ARG A 1 493 ? 182.63530 169.46130 226.50251 1.000 151.75614 493 ARG A C 1
ATOM 7791 O O . ARG A 1 493 ? 183.37958 170.36602 226.89539 1.000 152.10266 493 ARG A O 1
ATOM 7812 N N . LEU A 1 494 ? 182.31621 169.31490 225.21338 1.000 139.70603 494 LEU A N 1
ATOM 7813 C CA . LEU A 1 494 ? 182.83912 170.23324 224.20890 1.000 140.05226 494 LEU A CA 1
ATOM 7814 C C . LEU A 1 494 ? 182.14765 171.58688 224.25191 1.000 140.05321 494 LEU A C 1
ATOM 7815 O O . LEU A 1 494 ? 182.68356 172.55930 223.71137 1.000 139.67229 494 LEU A O 1
ATOM 7831 N N . GLU A 1 495 ? 180.97278 171.67480 224.87590 1.000 138.42802 495 GLU A N 1
ATOM 7832 C CA . GLU A 1 495 ? 180.30464 172.96312 225.00933 1.000 139.20286 495 GLU A CA 1
ATOM 7833 C C . GLU A 1 495 ? 181.06315 173.91788 225.91954 1.000 141.09300 495 GLU A C 1
ATOM 7834 O O . GLU A 1 495 ? 180.72126 175.10322 225.97933 1.000 138.18777 495 GLU A O 1
ATOM 7846 N N . ARG A 1 496 ? 182.06943 173.43193 226.64487 1.000 152.65564 496 ARG A N 1
ATOM 7847 C CA . ARG A 1 496 ? 182.87737 174.33267 227.45577 1.000 149.72011 496 ARG A CA 1
ATOM 7848 C C . ARG A 1 496 ? 183.58834 175.36878 226.59524 1.000 149.37188 496 ARG A C 1
ATOM 7849 O O . ARG A 1 496 ? 183.87086 176.47653 227.06506 1.000 149.96706 496 ARG A O 1
ATOM 7870 N N . SER A 1 497 ? 183.87432 175.03671 225.33549 1.000 136.09351 497 SER A N 1
ATOM 7871 C CA . SER A 1 497 ? 184.66623 175.89266 224.46543 1.000 135.84167 497 SER A CA 1
ATOM 7872 C C . SER A 1 497 ? 183.85281 176.63103 223.41103 1.000 134.88298 497 SER A C 1
ATOM 7873 O O . SER A 1 497 ? 184.39850 177.52042 222.75086 1.000 135.00975 497 SER A O 1
ATOM 7881 N N . GLY A 1 498 ? 182.57854 176.29495 223.22903 1.000 129.14885 498 GLY A N 1
ATOM 7882 C CA . GLY A 1 498 ? 181.75845 177.00332 222.26499 1.000 128.47972 498 GLY A CA 1
ATOM 7883 C C . GLY A 1 498 ? 182.01887 176.64617 220.82092 1.000 128.40420 498 GLY A C 1
ATOM 7884 O O . GLY A 1 498 ? 181.61599 177.39237 219.92607 1.000 126.55076 498 GLY A O 1
ATOM 7888 N N . SER A 1 499 ? 182.66516 175.51188 220.56602 1.000 129.21878 499 SER A N 1
ATOM 7889 C CA . SER A 1 499 ? 182.99316 175.05546 219.21701 1.000 128.56631 499 SER A CA 1
ATOM 7890 C C . SER A 1 499 ? 182.06210 173.93782 218.76801 1.000 128.85812 499 SER A C 1
ATOM 7891 O O . SER A 1 499 ? 182.48728 172.95539 218.15572 1.000 128.80714 499 SER A O 1
ATOM 7899 N N . GLU A 1 500 ? 180.77299 174.07567 219.08077 1.000 112.61561 500 GLU A N 1
ATOM 7900 C CA . GLU A 1 500 ? 179.81116 173.00974 218.82512 1.000 106.77847 500 GLU A CA 1
ATOM 7901 C C . GLU A 1 500 ? 179.67972 172.70287 217.33955 1.000 107.75890 500 GLU A C 1
ATOM 7902 O O . GLU A 1 500 ? 179.13906 171.65526 216.97031 1.000 107.71143 500 GLU A O 1
ATOM 7914 N N . SER A 1 501 ? 180.14195 173.60388 216.47669 1.000 96.47770 501 SER A N 1
ATOM 7915 C CA . SER A 1 501 ? 180.07776 173.40452 215.03523 1.000 95.40047 501 SER A CA 1
ATOM 7916 C C . SER A 1 501 ? 181.17857 172.49279 214.51060 1.000 98.45992 501 SER A C 1
ATOM 7917 O O . SER A 1 501 ? 181.18337 172.17968 213.31498 1.000 97.01942 501 SER A O 1
ATOM 7925 N N . ALA A 1 502 ? 182.11047 172.07257 215.36073 1.000 109.42227 502 ALA A N 1
ATOM 7926 C CA . ALA A 1 502 ? 183.24515 171.26495 214.93968 1.000 107.25587 502 ALA A CA 1
ATOM 7927 C C . ALA A 1 502 ? 182.98651 169.76783 215.04020 1.000 106.42436 502 ALA A C 1
ATOM 7928 O O . ALA A 1 502 ? 183.89221 168.98004 214.75244 1.000 106.82718 502 ALA A O 1
ATOM 7935 N N . GLN A 1 503 ? 181.78790 169.35232 215.43802 1.000 102.33975 503 GLN A N 1
ATOM 7936 C CA . GLN A 1 503 ? 181.49375 167.92992 215.51654 1.000 100.67371 503 GLN A CA 1
ATOM 7937 C C . GLN A 1 503 ? 181.61005 167.29304 214.13901 1.000 102.65242 503 GLN A C 1
ATOM 7938 O O . GLN A 1 503 ? 181.28442 167.90893 213.12254 1.000 103.55914 503 GLN A O 1
ATOM 7952 N N . GLU A 1 504 ? 182.09178 166.05461 214.10802 1.000 103.07312 504 GLU A N 1
ATOM 7953 C CA . GLU A 1 504 ? 182.22237 165.33743 212.84775 1.000 103.55706 504 GLU A CA 1
ATOM 7954 C C . GLU A 1 504 ? 180.85063 165.11945 212.22485 1.000 101.14004 504 GLU A C 1
ATOM 7955 O O . GLU A 1 504 ? 179.85156 164.95413 212.92777 1.000 105.50105 504 GLU A O 1
ATOM 7967 N N . LEU A 1 505 ? 180.79974 165.13291 210.89270 1.000 79.14709 505 LEU A N 1
ATOM 7968 C CA . LEU A 1 505 ? 179.52371 164.93923 210.21426 1.000 75.45091 505 LEU A CA 1
ATOM 7969 C C . LEU A 1 505 ? 178.97719 163.53820 210.45320 1.000 83.20063 505 LEU A C 1
ATOM 7970 O O . LEU A 1 505 ? 177.79474 163.37426 210.77351 1.000 85.27854 505 LEU A O 1
ATOM 7986 N N . LEU A 1 506 ? 179.81943 162.51895 210.31686 1.000 93.27363 506 LEU A N 1
ATOM 7987 C CA . LEU A 1 506 ? 179.41361 161.12878 210.46935 1.000 93.34997 506 LEU A CA 1
ATOM 7988 C C . LEU A 1 506 ? 179.92090 160.56452 211.79109 1.000 100.44971 506 LEU A C 1
ATOM 7989 O O . LEU A 1 506 ? 180.76282 161.15580 212.47132 1.000 101.69382 506 LEU A O 1
ATOM 8005 N N . ALA A 1 507 ? 179.38953 159.39793 212.14778 1.000 123.70001 507 ALA A N 1
ATOM 8006 C CA . ALA A 1 507 ? 179.83790 158.69411 213.33828 1.000 122.19099 507 ALA A CA 1
ATOM 8007 C C . ALA A 1 507 ? 181.22197 158.09278 213.10941 1.000 122.72369 507 ALA A C 1
ATOM 8008 O O . ALA A 1 507 ? 181.69564 157.96901 211.97726 1.000 120.86402 507 ALA A O 1
ATOM 8015 N N . GLU A 1 508 ? 181.88035 157.72312 214.21162 1.000 141.00439 508 GLU A N 1
ATOM 8016 C CA . GLU A 1 508 ? 183.24247 157.20776 214.10807 1.000 143.95534 508 GLU A CA 1
ATOM 8017 C C . GLU A 1 508 ? 183.26740 155.76278 213.62515 1.000 142.66072 508 GLU A C 1
ATOM 8018 O O . GLU A 1 508 ? 184.19830 155.36470 212.91501 1.000 141.31580 508 GLU A O 1
ATOM 8030 N N . ASN A 1 509 ? 182.26738 154.96351 213.99504 1.000 128.57977 509 ASN A N 1
ATOM 8031 C CA . ASN A 1 509 ? 182.29737 153.55297 213.63156 1.000 127.06529 509 ASN A CA 1
ATOM 8032 C C . ASN A 1 509 ? 182.24358 153.37676 212.12209 1.000 125.32865 509 ASN A C 1
ATOM 8033 O O . ASN A 1 509 ? 182.99596 152.57611 211.55577 1.000 124.26671 509 ASN A O 1
ATOM 8044 N N . SER A 1 510 ? 181.37621 154.13100 211.45553 1.000 110.78977 510 SER A N 1
ATOM 8045 C CA . SER A 1 510 ? 181.14799 153.92813 210.03476 1.000 108.12020 510 SER A CA 1
ATOM 8046 C C . SER A 1 510 ? 182.42799 154.15868 209.24384 1.000 109.64605 510 SER A C 1
ATOM 8047 O O . SER A 1 510 ? 183.21188 155.06448 209.53934 1.000 108.47049 510 SER A O 1
ATOM 8055 N N . HIS A 1 511 ? 182.64035 153.31582 208.24054 1.000 103.04819 511 HIS A N 1
ATOM 8056 C CA . HIS A 1 511 ? 183.78796 153.40536 207.35479 1.000 102.00589 511 HIS A CA 1
ATOM 8057 C C . HIS A 1 511 ? 183.27726 153.24496 205.93491 1.000 92.79459 511 HIS A C 1
ATOM 8058 O O . HIS A 1 511 ? 182.31470 152.51235 205.70319 1.000 97.30944 511 HIS A O 1
ATOM 8072 N N . VAL A 1 512 ? 183.90330 153.92694 204.98655 1.000 65.74042 512 VAL A N 1
ATOM 8073 C CA . VAL A 1 512 ? 183.52231 153.82766 203.58405 1.000 73.92447 512 VAL A CA 1
ATOM 8074 C C . VAL A 1 512 ? 184.60949 153.05248 202.85699 1.000 82.45348 512 VAL A C 1
ATOM 8075 O O . VAL A 1 512 ? 185.74443 153.52559 202.73189 1.000 83.51249 512 VAL A O 1
ATOM 8088 N N . HIS A 1 513 ? 184.25990 151.87087 202.36397 1.000 95.20787 513 HIS A N 1
ATOM 8089 C CA . HIS A 1 513 ? 185.20768 150.99290 201.68560 1.000 88.95355 513 HIS A CA 1
ATOM 8090 C C . HIS A 1 513 ? 185.26767 151.40547 200.22175 1.000 90.86523 513 HIS A C 1
ATOM 8091 O O . HIS A 1 513 ? 184.45990 150.96189 199.40477 1.000 88.33010 513 HIS A O 1
ATOM 8105 N N . PHE A 1 514 ? 186.23294 152.25847 199.89088 1.000 89.04330 514 PHE A N 1
ATOM 8106 C CA . PHE A 1 514 ? 186.38150 152.77879 198.54010 1.000 88.72165 514 PHE A CA 1
ATOM 8107 C C . PHE A 1 514 ? 187.83577 153.16860 198.33792 1.000 91.91436 514 PHE A C 1
ATOM 8108 O O . PHE A 1 514 ? 188.49619 153.60063 199.28473 1.000 93.85187 514 PHE A O 1
ATOM 8125 N N . ALA A 1 515 ? 188.32904 153.01960 197.10240 1.000 100.62076 515 ALA A N 1
ATOM 8126 C CA . ALA A 1 515 ? 189.73294 153.29314 196.81127 1.000 101.73989 515 ALA A CA 1
ATOM 8127 C C . ALA A 1 515 ? 189.92375 153.98390 195.46399 1.000 100.26323 515 ALA A C 1
ATOM 8128 O O . ALA A 1 515 ? 190.94003 153.76965 194.79670 1.000 99.39652 515 ALA A O 1
ATOM 8135 N N . GLY A 1 516 ? 188.97448 154.81284 195.04861 1.000 108.52692 516 GLY A N 1
ATOM 8136 C CA . GLY A 1 516 ? 189.04680 155.50195 193.77601 1.000 107.48671 516 GLY A CA 1
ATOM 8137 C C . GLY A 1 516 ? 189.67399 156.87664 193.88683 1.000 107.92710 516 GLY A C 1
ATOM 8138 O O . GLY A 1 516 ? 190.36112 157.20272 194.85739 1.000 109.36204 516 GLY A O 1
ATOM 8142 N N . THR A 1 517 ? 189.43091 157.69480 192.86452 1.000 115.89190 517 THR A N 1
ATOM 8143 C CA . THR A 1 517 ? 189.95329 159.05558 192.85964 1.000 117.24420 517 THR A CA 1
ATOM 8144 C C . THR A 1 517 ? 189.38605 159.84637 194.02880 1.000 118.37416 517 THR A C 1
ATOM 8145 O O . THR A 1 517 ? 188.21354 159.70695 194.38353 1.000 121.90569 517 THR A O 1
ATOM 8156 N N . LEU A 1 518 ? 190.23275 160.67431 194.64111 1.000 114.01013 518 LEU A N 1
ATOM 8157 C CA . LEU A 1 518 ? 189.79445 161.48106 195.77202 1.000 117.36419 518 LEU A CA 1
ATOM 8158 C C . LEU A 1 518 ? 190.43070 162.86713 195.80989 1.000 117.15515 518 LEU A C 1
ATOM 8159 O O . LEU A 1 518 ? 190.25515 163.58179 196.80432 1.000 114.55130 518 LEU A O 1
ATOM 8175 N N . GLU A 1 519 ? 191.16017 163.27254 194.77332 1.000 128.89320 519 GLU A N 1
ATOM 8176 C CA . GLU A 1 519 ? 191.92617 164.51217 194.81028 1.000 129.74098 519 GLU A CA 1
ATOM 8177 C C . GLU A 1 519 ? 191.19432 165.70361 194.21148 1.000 126.06311 519 GLU A C 1
ATOM 8178 O O . GLU A 1 519 ? 191.45307 166.83995 194.61965 1.000 122.48308 519 GLU A O 1
ATOM 8190 N N . ASP A 1 520 ? 190.29271 165.47998 193.26078 1.000 121.08669 520 ASP A N 1
ATOM 8191 C CA . ASP A 1 520 ? 189.64521 166.55287 192.51465 1.000 121.67246 520 ASP A CA 1
ATOM 8192 C C . ASP A 1 520 ? 188.21477 166.78753 192.98858 1.000 122.21108 520 ASP A C 1
ATOM 8193 O O . ASP A 1 520 ? 187.30601 167.00682 192.18611 1.000 122.09761 520 ASP A O 1
ATOM 8202 N N . GLY A 1 521 ? 187.99488 166.72862 194.29651 1.000 102.97752 521 GLY A N 1
ATOM 8203 C CA . GLY A 1 521 ? 186.69570 167.01207 194.84991 1.000 97.30653 521 GLY A CA 1
ATOM 8204 C C . GLY A 1 521 ? 186.37376 168.49326 194.80606 1.000 93.80686 521 GLY A C 1
ATOM 8205 O O . GLY A 1 521 ? 187.08201 169.31162 195.39694 1.000 96.89791 521 GLY A O 1
ATOM 8209 N N . PRO A 1 522 ? 185.30635 168.87733 194.10079 1.000 68.04871 522 PRO A N 1
ATOM 8210 C CA . PRO A 1 522 ? 184.91949 170.29550 194.10850 1.000 70.84787 522 PRO A CA 1
ATOM 8211 C C . PRO A 1 522 ? 184.57466 170.81359 195.49075 1.000 73.42938 522 PRO A C 1
ATOM 8212 O O . PRO A 1 522 ? 184.78632 172.00023 195.76696 1.000 70.04793 522 PRO A O 1
ATOM 8223 N N . LEU A 1 523 ? 184.04429 169.96336 196.36868 1.000 78.35585 523 LEU A N 1
ATOM 8224 C CA . LEU A 1 523 ? 183.72860 170.33801 197.74016 1.000 80.25419 523 LEU A CA 1
ATOM 8225 C C . LEU A 1 523 ? 184.79754 169.88454 198.72380 1.000 81.56435 523 LEU A C 1
ATOM 8226 O O . LEU A 1 523 ? 184.54935 169.85777 199.93328 1.000 80.63057 523 LEU A O 1
ATOM 8242 N N . ARG A 1 524 ? 185.98267 169.53272 198.22885 1.000 92.64285 524 ARG A N 1
ATOM 8243 C CA . ARG A 1 524 ? 187.02500 169.01458 199.10375 1.000 90.06279 524 ARG A CA 1
ATOM 8244 C C . ARG A 1 524 ? 187.33115 169.97526 200.24050 1.000 91.14508 524 ARG A C 1
ATOM 8245 O O . ARG A 1 524 ? 187.67000 169.53946 201.34505 1.000 94.55086 524 ARG A O 1
ATOM 8266 N N . GLU A 1 525 ? 187.21449 171.27954 199.99580 1.000 78.47459 525 GLU A N 1
ATOM 8267 C CA . GLU A 1 525 ? 187.66857 172.25378 200.97982 1.000 84.68790 525 GLU A CA 1
ATOM 8268 C C . GLU A 1 525 ? 186.90722 172.12682 202.29357 1.000 86.31503 525 GLU A C 1
ATOM 8269 O O . GLU A 1 525 ? 187.51715 172.08488 203.36738 1.000 85.85284 525 GLU A O 1
ATOM 8281 N N . TRP A 1 526 ? 185.57933 172.05064 202.23576 1.000 76.96350 526 TRP A N 1
ATOM 8282 C CA . TRP A 1 526 ? 184.78033 172.11783 203.45393 1.000 69.16054 526 TRP A CA 1
ATOM 8283 C C . TRP A 1 526 ? 184.58859 170.75823 204.11131 1.000 70.61425 526 TRP A C 1
ATOM 8284 O O . TRP A 1 526 ? 184.54403 170.66908 205.34137 1.000 67.80358 526 TRP A O 1
ATOM 8305 N N . LEU A 1 527 ? 184.47293 169.69451 203.32125 1.000 82.38355 527 LEU A N 1
ATOM 8306 C CA . LEU A 1 527 ? 184.14396 168.38093 203.85860 1.000 83.29162 527 LEU A CA 1
ATOM 8307 C C . LEU A 1 527 ? 185.33993 167.65743 204.45927 1.000 86.19161 527 LEU A C 1
ATOM 8308 O O . LEU A 1 527 ? 185.14629 166.66134 205.16097 1.000 89.53843 527 LEU A O 1
ATOM 8324 N N . GLY A 1 528 ? 186.54993 168.11978 204.21066 1.000 91.43674 528 GLY A N 1
ATOM 8325 C CA . GLY A 1 528 ? 187.73014 167.41792 204.66652 1.000 92.59444 528 GLY A CA 1
ATOM 8326 C C . GLY A 1 528 ? 188.38877 166.63968 203.54392 1.000 97.85312 528 GLY A C 1
ATOM 8327 O O . GLY A 1 528 ? 187.73074 166.12128 202.63501 1.000 94.62072 528 GLY A O 1
ATOM 8331 N N . ARG A 1 529 ? 189.72031 166.55864 203.60464 1.000 122.49289 529 ARG A N 1
ATOM 8332 C CA . ARG A 1 529 ? 190.47838 165.89283 202.54933 1.000 121.09610 529 ARG A CA 1
ATOM 8333 C C . ARG A 1 529 ? 190.13335 164.41145 202.46608 1.000 118.06225 529 ARG A C 1
ATOM 8334 O O . ARG A 1 529 ? 189.91363 163.87943 201.37191 1.000 117.11972 529 ARG A O 1
ATOM 8355 N N . ASN A 1 530 ? 190.07746 163.72715 203.61256 1.000 108.56756 530 ASN A N 1
ATOM 8356 C CA . ASN A 1 530 ? 189.85245 162.28654 203.63907 1.000 106.89855 530 ASN A CA 1
ATOM 8357 C C . ASN A 1 530 ? 188.78577 161.88112 204.64731 1.000 106.70653 530 ASN A C 1
ATOM 8358 O O . ASN A 1 530 ? 188.66323 160.69529 204.96031 1.000 108.26601 530 ASN A O 1
ATOM 8369 N N . SER A 1 531 ? 188.01257 162.82488 205.16624 1.000 99.22443 531 SER A N 1
ATOM 8370 C CA . SER A 1 531 ? 186.92128 162.44147 206.03949 1.000 99.77141 531 SER A CA 1
ATOM 8371 C C . SER A 1 531 ? 185.95925 161.53413 205.28481 1.000 102.14002 531 SER A C 1
ATOM 8372 O O . SER A 1 531 ? 185.97949 161.44898 204.05539 1.000 104.03845 531 SER A O 1
ATOM 8380 N N . ALA A 1 532 ? 185.11202 160.83759 206.03998 1.000 89.53787 532 ALA A N 1
ATOM 8381 C CA . ALA A 1 532 ? 184.15493 159.93780 205.41050 1.000 87.53908 532 ALA A CA 1
ATOM 8382 C C . ALA A 1 532 ? 183.23986 160.67791 204.44494 1.000 90.84548 532 ALA A C 1
ATOM 8383 O O . ALA A 1 532 ? 182.80326 160.10486 203.44065 1.000 87.67226 532 ALA A O 1
ATOM 8390 N N . GLY A 1 533 ? 182.94601 161.94775 204.71954 1.000 90.88297 533 GLY A N 1
ATOM 8391 C CA . GLY A 1 533 ? 182.00170 162.66551 203.88263 1.000 87.49460 533 GLY A CA 1
ATOM 8392 C C . GLY A 1 533 ? 182.46434 162.77530 202.44442 1.000 86.55365 533 GLY A C 1
ATOM 8393 O O . GLY A 1 533 ? 181.70241 162.51138 201.51178 1.000 90.49457 533 GLY A O 1
ATOM 8397 N N . ASN A 1 534 ? 183.71943 163.17250 202.24138 1.000 88.39013 534 ASN A N 1
ATOM 8398 C CA . ASN A 1 534 ? 184.20415 163.35614 200.87913 1.000 91.75273 534 ASN A CA 1
ATOM 8399 C C . ASN A 1 534 ? 184.23030 162.03581 200.12694 1.000 91.15054 534 ASN A C 1
ATOM 8400 O O . ASN A 1 534 ? 183.87481 161.97709 198.94452 1.000 90.14812 534 ASN A O 1
ATOM 8411 N N . ARG A 1 535 ? 184.65334 160.96407 200.79466 1.000 82.65423 535 ARG A N 1
ATOM 8412 C CA . ARG A 1 535 ? 184.64764 159.65424 200.15781 1.000 83.43616 535 ARG A CA 1
ATOM 8413 C C . ARG A 1 535 ? 183.23520 159.26303 199.75309 1.000 85.60801 535 ARG A C 1
ATOM 8414 O O . ARG A 1 535 ? 183.00988 158.76565 198.64449 1.000 80.93163 535 ARG A O 1
ATOM 8435 N N . LEU A 1 536 ? 182.26629 159.50701 200.63686 1.000 76.81482 536 LEU A N 1
ATOM 8436 C CA . LEU A 1 536 ? 180.87231 159.21450 200.32502 1.000 71.90670 536 LEU A CA 1
ATOM 8437 C C . LEU A 1 536 ? 180.40891 159.99200 199.10336 1.000 64.41476 536 LEU A C 1
ATOM 8438 O O . LEU A 1 536 ? 179.71501 159.44994 198.23780 1.000 59.72706 536 LEU A O 1
ATOM 8454 N N . LEU A 1 537 ? 180.77509 161.27033 199.02299 1.000 64.06262 537 LEU A N 1
ATOM 8455 C CA . LEU A 1 537 ? 180.30022 162.10729 197.92577 1.000 62.77735 537 LEU A CA 1
ATOM 8456 C C . LEU A 1 537 ? 180.96033 161.73538 196.60434 1.000 68.60446 537 LEU A C 1
ATOM 8457 O O . LEU A 1 537 ? 180.33221 161.83760 195.54655 1.000 66.34330 537 LEU A O 1
ATOM 8473 N N . GLN A 1 538 ? 182.22739 161.31832 196.63542 1.000 84.75485 538 GLN A N 1
ATOM 8474 C CA . GLN A 1 538 ? 182.94331 161.05727 195.38762 1.000 83.50078 538 GLN A CA 1
ATOM 8475 C C . GLN A 1 538 ? 182.38681 159.84405 194.64701 1.000 83.61758 538 GLN A C 1
ATOM 8476 O O . GLN A 1 538 ? 182.23985 159.87786 193.41980 1.000 76.85645 538 GLN A O 1
ATOM 8490 N N . ALA A 1 539 ? 182.07789 158.77005 195.36392 1.000 71.36595 539 ALA A N 1
ATOM 8491 C CA . ALA A 1 539 ? 181.76590 157.49578 194.73023 1.000 62.91290 539 ALA A CA 1
ATOM 8492 C C . ALA A 1 539 ? 180.57589 157.63093 193.79064 1.000 57.64993 539 ALA A C 1
ATOM 8493 O O . ALA A 1 539 ? 179.51182 158.08895 194.22311 1.000 72.23987 539 ALA A O 1
ATOM 8500 N N . PRO A 1 540 ? 180.69841 157.25207 192.51682 1.000 56.82493 540 PRO A N 1
ATOM 8501 C CA . PRO A 1 540 ? 179.53239 157.35567 191.62438 1.000 68.01664 540 PRO A CA 1
ATOM 8502 C C . PRO A 1 540 ? 178.34874 156.52110 192.07172 1.000 69.79301 540 PRO A C 1
ATOM 8503 O O . PRO A 1 540 ? 177.20065 156.95126 191.91267 1.000 72.13899 540 PRO A O 1
ATOM 8514 N N . ILE A 1 541 ? 178.59312 155.33562 192.62291 1.000 63.30520 541 ILE A N 1
ATOM 8515 C CA . ILE A 1 541 ? 177.54262 154.41978 193.04797 1.000 61.13915 541 ILE A CA 1
ATOM 8516 C C . ILE A 1 541 ? 177.77475 154.08468 194.50960 1.000 60.58186 541 ILE A C 1
ATOM 8517 O O . ILE A 1 541 ? 178.90994 153.81618 194.91452 1.000 64.30998 541 ILE A O 1
ATOM 8533 N N . LEU A 1 542 ? 176.70576 154.09643 195.29497 1.000 52.23778 542 LEU A N 1
ATOM 8534 C CA . LEU A 1 542 ? 176.78464 153.85950 196.72536 1.000 46.56717 542 LEU A CA 1
ATOM 8535 C C . LEU A 1 542 ? 175.83549 152.73414 197.09921 1.000 53.63756 542 LEU A C 1
ATOM 8536 O O . LEU A 1 542 ? 174.76376 152.59525 196.50780 1.000 62.73060 542 LEU A O 1
ATOM 8552 N N . ALA A 1 543 ? 176.24071 151.92025 198.06664 1.000 47.45807 543 ALA A N 1
ATOM 8553 C CA . ALA A 1 543 ? 175.38032 150.90540 198.65735 1.000 38.68772 543 ALA A CA 1
ATOM 8554 C C . ALA A 1 543 ? 175.38886 151.10843 200.16243 1.000 48.81791 543 ALA A C 1
ATOM 8555 O O . ALA A 1 543 ? 176.45876 151.19584 200.77129 1.000 62.88230 543 ALA A O 1
ATOM 8562 N N . CYS A 1 544 ? 174.20501 151.18984 200.75642 1.000 54.45327 544 CYS A N 1
ATOM 8563 C CA . CYS A 1 544 ? 174.07202 151.50906 202.16942 1.000 54.67240 544 CYS A CA 1
ATOM 8564 C C . CYS A 1 544 ? 172.72740 150.98588 202.65145 1.000 62.76602 544 CYS A C 1
ATOM 8565 O O . CYS A 1 544 ? 171.99631 150.32646 201.90943 1.000 75.49237 544 CYS A O 1
ATOM 8573 N N . THR A 1 545 ? 172.40931 151.27564 203.90784 1.000 52.44617 545 THR A N 1
ATOM 8574 C CA . THR A 1 545 ? 171.11407 150.95015 204.48144 1.000 53.60615 545 THR A CA 1
ATOM 8575 C C . THR A 1 545 ? 170.29745 152.22440 204.63654 1.000 65.69180 545 THR A C 1
ATOM 8576 O O . THR A 1 545 ? 170.84805 153.32346 204.70651 1.000 75.08537 545 THR A O 1
ATOM 8587 N N . ILE A 1 546 ? 168.97199 152.07654 204.67638 1.000 53.36576 546 ILE A N 1
ATOM 8588 C CA . ILE A 1 546 ? 168.12408 153.26252 204.73334 1.000 46.07933 546 ILE A CA 1
ATOM 8589 C C . ILE A 1 546 ? 168.36960 154.03251 206.01741 1.000 62.66601 546 ILE A C 1
ATOM 8590 O O . ILE A 1 546 ? 168.16211 155.24924 206.06785 1.000 70.71119 546 ILE A O 1
ATOM 8606 N N . ASP A 1 547 ? 168.80762 153.35231 207.07433 1.000 69.17391 547 ASP A N 1
ATOM 8607 C CA . ASP A 1 547 ? 169.08793 154.04870 208.32141 1.000 63.17995 547 ASP A CA 1
ATOM 8608 C C . ASP A 1 547 ? 170.22895 155.04437 208.18416 1.000 65.17160 547 ASP A C 1
ATOM 8609 O O . ASP A 1 547 ? 170.38327 155.90778 209.05101 1.000 72.73286 547 ASP A O 1
ATOM 8618 N N . HIS A 1 548 ? 171.03682 154.94068 207.13231 1.000 53.08630 548 HIS A N 1
ATOM 8619 C CA . HIS A 1 548 ? 172.13011 155.87715 206.92346 1.000 48.29128 548 HIS A CA 1
ATOM 8620 C C . HIS A 1 548 ? 171.72169 157.10864 206.13591 1.000 55.83575 548 HIS A C 1
ATOM 8621 O O . HIS A 1 548 ? 172.43677 158.11288 206.17890 1.000 68.03961 548 HIS A O 1
ATOM 8635 N N . LEU A 1 549 ? 170.60471 157.05945 205.41323 1.000 50.60043 549 LEU A N 1
ATOM 8636 C CA . LEU A 1 549 ? 170.09961 158.22836 204.70826 1.000 49.23581 549 LEU A CA 1
ATOM 8637 C C . LEU A 1 549 ? 168.99119 158.93771 205.46153 1.000 50.19435 549 LEU A C 1
ATOM 8638 O O . LEU A 1 549 ? 168.76962 160.12742 205.22744 1.000 63.48745 549 LEU A O 1
ATOM 8654 N N . MET A 1 550 ? 168.29947 158.24423 206.35949 1.000 54.67720 550 MET A N 1
ATOM 8655 C CA . MET A 1 550 ? 167.18470 158.86718 207.05365 1.000 58.03293 550 MET A CA 1
ATOM 8656 C C . MET A 1 550 ? 167.57767 160.11958 207.82649 1.000 55.87932 550 MET A C 1
ATOM 8657 O O . MET A 1 550 ? 166.71505 160.99988 207.97986 1.000 62.28304 550 MET A O 1
ATOM 8671 N N . PRO A 1 551 ? 168.80313 160.27181 208.33275 1.000 46.19874 551 PRO A N 1
ATOM 8672 C CA . PRO A 1 551 ? 169.16378 161.53234 208.99432 1.000 59.85936 551 PRO A CA 1
ATOM 8673 C C . PRO A 1 551 ? 168.99879 162.75971 208.11959 1.000 61.44772 551 PRO A C 1
ATOM 8674 O O . PRO A 1 551 ? 169.13235 163.87570 208.63246 1.000 59.57473 551 PRO A O 1
ATOM 8685 N N . ALA A 1 552 ? 168.71668 162.60305 206.82668 1.000 57.42138 552 ALA A N 1
ATOM 8686 C CA . ALA A 1 552 ? 168.51200 163.77201 205.98238 1.000 49.75136 552 ALA A CA 1
ATOM 8687 C C . ALA A 1 552 ? 167.33870 164.60024 206.47506 1.000 45.10170 552 ALA A C 1
ATOM 8688 O O . ALA A 1 552 ? 167.41530 165.83085 206.51582 1.000 53.31339 552 ALA A O 1
ATOM 8695 N N . SER A 1 553 ? 166.24860 163.94384 206.86953 1.000 51.94532 553 SER A N 1
ATOM 8696 C CA . SER A 1 553 ? 165.04567 164.63218 207.30863 1.000 62.07095 553 SER A CA 1
ATOM 8697 C C . SER A 1 553 ? 164.71253 164.41419 208.77348 1.000 62.98579 553 SER A C 1
ATOM 8698 O O . SER A 1 553 ? 163.96673 165.21394 209.34161 1.000 59.25484 553 SER A O 1
ATOM 8706 N N . GLU A 1 554 ? 165.23802 163.36255 209.39276 1.000 73.09095 554 GLU A N 1
ATOM 8707 C CA . GLU A 1 554 ? 164.89877 163.00062 210.75972 1.000 70.65928 554 GLU A CA 1
ATOM 8708 C C . GLU A 1 554 ? 165.87674 163.55801 211.78148 1.000 74.51948 554 GLU A C 1
ATOM 8709 O O . GLU A 1 554 ? 165.73467 163.27234 212.97277 1.000 81.02208 554 GLU A O 1
ATOM 8721 N N . SER A 1 555 ? 166.86998 164.32886 211.35364 1.000 66.39498 555 SER A N 1
ATOM 8722 C CA . SER A 1 555 ? 167.87976 164.82468 212.27650 1.000 67.62034 555 SER A CA 1
ATOM 8723 C C . SER A 1 555 ? 167.34077 166.00820 213.06628 1.000 64.23023 555 SER A C 1
ATOM 8724 O O . SER A 1 555 ? 166.73506 166.91984 212.49843 1.000 64.23695 555 SER A O 1
ATOM 8732 N N . LEU A 1 556 ? 167.56818 165.99104 214.37866 1.000 71.75631 556 LEU A N 1
ATOM 8733 C CA . LEU A 1 556 ? 167.06953 167.01802 215.28347 1.000 76.54985 556 LEU A CA 1
ATOM 8734 C C . LEU A 1 556 ? 168.16177 167.84190 215.94234 1.000 79.51717 556 LEU A C 1
ATOM 8735 O O . LEU A 1 556 ? 167.87215 168.92430 216.44846 1.000 85.74158 556 LEU A O 1
ATOM 8751 N N . ARG A 1 557 ? 169.39576 167.35320 215.97646 1.000 73.08831 557 ARG A N 1
ATOM 8752 C CA . ARG A 1 557 ? 170.49249 168.04889 216.62858 1.000 66.55702 557 ARG A CA 1
ATOM 8753 C C . ARG A 1 557 ? 171.74125 167.96159 215.77200 1.000 68.26398 557 ARG A C 1
ATOM 8754 O O . ARG A 1 557 ? 171.89102 167.04981 214.95815 1.000 76.86731 557 ARG A O 1
ATOM 8775 N N . GLY A 1 558 ? 172.63636 168.91999 215.96377 1.000 67.49792 558 GLY A N 1
ATOM 8776 C CA . GLY A 1 558 ? 173.90345 168.87012 215.27446 1.000 72.89490 558 GLY A CA 1
ATOM 8777 C C . GLY A 1 558 ? 173.73264 169.01224 213.77340 1.000 64.98942 558 GLY A C 1
ATOM 8778 O O . GLY A 1 558 ? 172.70670 169.46500 213.26792 1.000 63.61318 558 GLY A O 1
ATOM 8782 N N . GLY A 1 559 ? 174.76927 168.59418 213.05702 1.000 65.75419 559 GLY A N 1
ATOM 8783 C CA . GLY A 1 559 ? 174.78419 168.70979 211.61454 1.000 69.89391 559 GLY A CA 1
ATOM 8784 C C . GLY A 1 559 ? 174.83342 167.36764 210.92240 1.000 68.55349 559 GLY A C 1
ATOM 8785 O O . GLY A 1 559 ? 175.51960 167.20622 209.91201 1.000 65.03867 559 GLY A O 1
ATOM 8789 N N . HIS A 1 560 ? 174.09599 166.39515 211.45031 1.000 64.47960 560 HIS A N 1
ATOM 8790 C CA . HIS A 1 560 ? 174.15464 165.04968 210.90252 1.000 66.68543 560 HIS A CA 1
ATOM 8791 C C . HIS A 1 560 ? 173.48782 164.93618 209.54151 1.000 64.93300 560 HIS A C 1
ATOM 8792 O O . HIS A 1 560 ? 173.60055 163.88592 208.90442 1.000 75.37750 560 HIS A O 1
ATOM 8806 N N . GLN A 1 561 ? 172.79158 165.97162 209.08403 1.000 53.82083 561 GLN A N 1
ATOM 8807 C CA . GLN A 1 561 ? 172.03457 165.88146 207.84479 1.000 56.58479 561 GLN A CA 1
ATOM 8808 C C . GLN A 1 561 ? 172.73196 166.52384 206.65510 1.000 57.33346 561 GLN A C 1
ATOM 8809 O O . GLN A 1 561 ? 172.08773 166.72037 205.62211 1.000 65.93977 561 GLN A O 1
ATOM 8823 N N . ILE A 1 562 ? 174.01964 166.85388 206.75974 1.000 54.10804 562 ILE A N 1
ATOM 8824 C CA . ILE A 1 562 ? 174.68446 167.56941 205.67149 1.000 53.56509 562 ILE A CA 1
ATOM 8825 C C . ILE A 1 562 ? 175.07844 166.60667 204.55708 1.000 53.24184 562 ILE A C 1
ATOM 8826 O O . ILE A 1 562 ? 174.70120 166.78615 203.39198 1.000 53.33314 562 ILE A O 1
ATOM 8842 N N . ALA A 1 563 ? 175.85453 165.57998 204.89208 1.000 48.39291 563 ALA A N 1
ATOM 8843 C CA . ALA A 1 563 ? 176.32668 164.65455 203.86524 1.000 47.25935 563 ALA A CA 1
ATOM 8844 C C . ALA A 1 563 ? 175.19157 163.91050 203.18104 1.000 55.73742 563 ALA A C 1
ATOM 8845 O O . ALA A 1 563 ? 175.15220 163.89928 201.93801 1.000 60.94681 563 ALA A O 1
ATOM 8852 N N . PRO A 1 564 ? 174.26695 163.26041 203.89287 1.000 49.93749 564 PRO A N 1
ATOM 8853 C CA . PRO A 1 564 ? 173.17527 162.57608 203.18638 1.000 45.71253 564 PRO A CA 1
ATOM 8854 C C . PRO A 1 564 ? 172.32318 163.51568 202.36333 1.000 39.41241 564 PRO A C 1
ATOM 8855 O O . PRO A 1 564 ? 171.84680 163.13422 201.29066 1.000 53.88571 564 PRO A O 1
ATOM 8866 N N . LEU A 1 565 ? 172.11679 164.74529 202.82924 1.000 46.32871 565 LEU A N 1
ATOM 8867 C CA . LEU A 1 565 ? 171.33426 165.69353 202.04699 1.000 51.57703 565 LEU A CA 1
ATOM 8868 C C . LEU A 1 565 ? 172.04602 166.05516 200.75232 1.000 50.01513 565 LEU A C 1
ATOM 8869 O O . LEU A 1 565 ? 171.42281 166.09750 199.68507 1.000 53.45890 565 LEU A O 1
ATOM 8885 N N . LEU A 1 566 ? 173.35306 166.31054 200.81898 1.000 45.64257 566 LEU A N 1
ATOM 8886 C CA . LEU A 1 566 ? 174.09737 166.58191 199.59433 1.000 47.33844 566 LEU A CA 1
ATOM 8887 C C . LEU A 1 566 ? 174.03328 165.38890 198.65206 1.000 49.90510 566 LEU A C 1
ATOM 8888 O O . LEU A 1 566 ? 173.86031 165.54728 197.43450 1.000 54.95418 566 LEU A O 1
ATOM 8904 N N . ARG A 1 567 ? 174.15074 164.18218 199.20328 1.000 51.43305 567 ARG A N 1
ATOM 8905 C CA . ARG A 1 567 ? 174.01968 162.98663 198.38410 1.000 47.56720 567 ARG A CA 1
ATOM 8906 C C . ARG A 1 567 ? 172.67084 162.96101 197.68285 1.000 49.40681 567 ARG A C 1
ATOM 8907 O O . ARG A 1 567 ? 172.58860 162.65808 196.48871 1.000 49.28047 567 ARG A O 1
ATOM 8928 N N . LEU A 1 568 ? 171.60033 163.28431 198.41041 1.000 59.38603 568 LEU A N 1
ATOM 8929 C CA . LEU A 1 568 ? 170.26834 163.27785 197.81286 1.000 55.24863 568 LEU A CA 1
ATOM 8930 C C . LEU A 1 568 ? 170.16534 164.29054 196.68640 1.000 54.83388 568 LEU A C 1
ATOM 8931 O O . LEU A 1 568 ? 169.56638 164.01073 195.64339 1.000 57.14631 568 LEU A O 1
ATOM 8947 N N . MET A 1 569 ? 170.71769 165.48423 196.88572 1.000 52.53316 569 MET A N 1
ATOM 8948 C CA . MET A 1 569 ? 170.61605 166.49258 195.83847 1.000 52.76343 569 MET A CA 1
ATOM 8949 C C . MET A 1 569 ? 171.36741 166.06203 194.58783 1.000 51.54156 569 MET A C 1
ATOM 8950 O O . MET A 1 569 ? 170.88315 166.26716 193.47040 1.000 56.31000 569 MET A O 1
ATOM 8964 N N . THR A 1 570 ? 172.54515 165.45956 194.74786 1.000 65.25906 570 THR A N 1
ATOM 8965 C CA . THR A 1 570 ? 173.45158 165.27108 193.62041 1.000 62.93445 570 THR A CA 1
ATOM 8966 C C . THR A 1 570 ? 173.26038 163.95743 192.87131 1.000 56.96970 570 THR A C 1
ATOM 8967 O O . THR A 1 570 ? 173.89772 163.77127 191.83262 1.000 59.59960 570 THR A O 1
ATOM 8978 N N . SER A 1 571 ? 172.40559 163.05260 193.34170 1.000 57.85981 571 SER A N 1
ATOM 8979 C CA . SER A 1 571 ? 172.33152 161.70715 192.77932 1.000 63.91848 571 SER A CA 1
ATOM 8980 C C . SER A 1 571 ? 170.86918 161.30345 192.64424 1.000 61.68937 571 SER A C 1
ATOM 8981 O O . SER A 1 571 ? 169.97121 162.14702 192.60376 1.000 67.17292 571 SER A O 1
ATOM 8989 N N . ASP A 1 572 ? 170.63611 159.99998 192.53231 1.000 67.93601 572 ASP A N 1
ATOM 8990 C CA . ASP A 1 572 ? 169.30672 159.40830 192.51062 1.000 66.66151 572 ASP A CA 1
ATOM 8991 C C . ASP A 1 572 ? 169.20142 158.33694 193.59207 1.000 71.03108 572 ASP A C 1
ATOM 8992 O O . ASP A 1 572 ? 170.15428 158.06592 194.32562 1.000 80.19295 572 ASP A O 1
ATOM 9001 N N . LEU A 1 573 ? 168.02718 157.72066 193.69044 1.000 49.99390 573 LEU A N 1
ATOM 9002 C CA . LEU A 1 573 ? 167.69540 156.87279 194.82503 1.000 50.22920 573 LEU A CA 1
ATOM 9003 C C . LEU A 1 573 ? 167.03234 155.59140 194.35529 1.000 55.32623 573 LEU A C 1
ATOM 9004 O O . LEU A 1 573 ? 166.23563 155.60644 193.41642 1.000 63.65919 573 LEU A O 1
ATOM 9020 N N . VAL A 1 574 ? 167.37207 154.48381 195.01065 1.000 59.03435 574 VAL A N 1
ATOM 9021 C CA . VAL A 1 574 ? 166.72294 153.19525 194.79358 1.000 55.40407 574 VAL A CA 1
ATOM 9022 C C . VAL A 1 574 ? 166.43945 152.57945 196.15272 1.000 53.99369 574 VAL A C 1
ATOM 9023 O O . VAL A 1 574 ? 167.36082 152.37756 196.94726 1.000 65.43641 574 VAL A O 1
ATOM 9036 N N . LEU A 1 575 ? 165.17863 152.26553 196.41633 1.000 56.71029 575 LEU A N 1
ATOM 9037 C CA . LEU A 1 575 ? 164.76901 151.65769 197.67413 1.000 55.12160 575 LEU A CA 1
ATOM 9038 C C . LEU A 1 575 ? 164.48547 150.18312 197.44066 1.000 57.29080 575 LEU A C 1
ATOM 9039 O O . LEU A 1 575 ? 163.79271 149.82731 196.48395 1.000 76.44188 575 LEU A O 1
ATOM 9055 N N . ASP A 1 576 ? 165.02170 149.33009 198.30724 1.000 65.94271 576 ASP A N 1
ATOM 9056 C CA . ASP A 1 576 ? 164.94638 147.88692 198.13422 1.000 70.15995 576 ASP A CA 1
ATOM 9057 C C . ASP A 1 576 ? 164.32079 147.24513 199.36385 1.000 73.04984 576 ASP A C 1
ATOM 9058 O O . ASP A 1 576 ? 164.73767 147.51594 200.49283 1.000 76.58991 576 ASP A O 1
ATOM 9067 N N . GLU A 1 577 ? 163.33410 146.38065 199.13680 1.000 81.14280 577 GLU A N 1
ATOM 9068 C CA . GLU A 1 577 ? 162.61713 145.69344 200.20699 1.000 77.10792 577 GLU A CA 1
ATOM 9069 C C . GLU A 1 577 ? 162.04790 146.69311 201.21280 1.000 76.96210 577 GLU A C 1
ATOM 9070 O O . GLU A 1 577 ? 162.23973 146.58011 202.42121 1.000 81.90084 577 GLU A O 1
ATOM 9082 N N . VAL A 1 578 ? 161.32197 147.67836 200.68519 1.000 68.74390 578 VAL A N 1
ATOM 9083 C CA . VAL A 1 578 ? 160.73892 148.70180 201.54507 1.000 67.76269 578 VAL A CA 1
ATOM 9084 C C . VAL A 1 578 ? 159.73015 148.08999 202.50548 1.000 72.95141 578 VAL A C 1
ATOM 9085 O O . VAL A 1 578 ? 159.76017 148.36539 203.70958 1.000 74.18593 578 VAL A O 1
ATOM 9098 N N . ASP A 1 579 ? 158.83316 147.23819 202.00394 1.000 83.20800 579 ASP A N 1
ATOM 9099 C CA . ASP A 1 579 ? 157.79795 146.67969 202.86659 1.000 84.43374 579 ASP A CA 1
ATOM 9100 C C . ASP A 1 579 ? 158.37572 145.85121 204.00578 1.000 87.23219 579 ASP A C 1
ATOM 9101 O O . ASP A 1 579 ? 157.61608 145.41055 204.87494 1.000 78.71679 579 ASP A O 1
ATOM 9110 N N . ASP A 1 580 ? 159.69049 145.62372 204.01961 1.000 84.69701 580 ASP A N 1
ATOM 9111 C CA . ASP A 1 580 ? 160.33291 145.00839 205.17165 1.000 79.75514 580 ASP A CA 1
ATOM 9112 C C . ASP A 1 580 ? 160.26135 145.89296 206.40611 1.000 78.28909 580 ASP A C 1
ATOM 9113 O O . ASP A 1 580 ? 160.45255 145.39917 207.52161 1.000 79.63660 580 ASP A O 1
ATOM 9122 N N . PHE A 1 581 ? 159.99384 147.18354 206.23504 1.000 69.82473 581 PHE A N 1
ATOM 9123 C CA . PHE A 1 581 ? 159.88576 148.08038 207.37505 1.000 68.27473 581 PHE A CA 1
ATOM 9124 C C . PHE A 1 581 ? 158.71732 147.69325 208.27088 1.000 77.50078 581 PHE A C 1
ATOM 9125 O O . PHE A 1 581 ? 157.70796 147.15031 207.81939 1.000 85.58186 581 PHE A O 1
ATOM 9142 N N . ASP A 1 582 ? 158.85948 147.98954 209.55605 1.000 85.91495 582 ASP A N 1
ATOM 9143 C CA . ASP A 1 582 ? 157.75123 147.82481 210.47527 1.000 88.66876 582 ASP A CA 1
ATOM 9144 C C . ASP A 1 582 ? 156.66822 148.85233 210.16766 1.000 87.07574 582 ASP A C 1
ATOM 9145 O O . ASP A 1 582 ? 156.90228 149.85944 209.49796 1.000 83.75183 582 ASP A O 1
ATOM 9154 N N . ILE A 1 583 ? 155.46097 148.58286 210.66196 1.000 90.49641 583 ILE A N 1
ATOM 9155 C CA . ILE A 1 583 ? 154.32655 149.44090 210.33450 1.000 86.96461 583 ILE A CA 1
ATOM 9156 C C . ILE A 1 583 ? 154.55299 150.85257 210.85321 1.000 85.57978 583 ILE A C 1
ATOM 9157 O O . ILE A 1 583 ? 154.26082 151.83480 210.16345 1.000 92.11665 583 ILE A O 1
ATOM 9173 N N . ASP A 1 584 ? 155.07929 150.97970 212.06970 1.000 83.08514 584 ASP A N 1
ATOM 9174 C CA . ASP A 1 584 ? 155.18517 152.28153 212.71785 1.000 86.04312 584 ASP A CA 1
ATOM 9175 C C . ASP A 1 584 ? 156.39927 153.08359 212.26701 1.000 89.27147 584 ASP A C 1
ATOM 9176 O O . ASP A 1 584 ? 156.56753 154.21791 212.72449 1.000 87.55343 584 ASP A O 1
ATOM 9185 N N . ASP A 1 585 ? 157.25323 152.52840 211.40727 1.000 79.99642 585 ASP A N 1
ATOM 9186 C CA . ASP A 1 585 ? 158.35301 153.27723 210.81219 1.000 66.12535 585 ASP A CA 1
ATOM 9187 C C . ASP A 1 585 ? 158.02782 153.83104 209.43470 1.000 70.06262 585 ASP A C 1
ATOM 9188 O O . ASP A 1 585 ? 158.90738 154.42252 208.80488 1.000 68.62845 585 ASP A O 1
ATOM 9197 N N . LEU A 1 586 ? 156.80841 153.63615 208.94072 1.000 76.37539 586 LEU A N 1
ATOM 9198 C CA . LEU A 1 586 ? 156.48546 154.09220 207.59268 1.000 71.09390 586 LEU A CA 1
ATOM 9199 C C . LEU A 1 586 ? 156.32383 155.60315 207.49701 1.000 73.77370 586 LEU A C 1
ATOM 9200 O O . LEU A 1 586 ? 156.58203 156.15472 206.41269 1.000 78.89083 586 LEU A O 1
ATOM 9216 N N . PRO A 1 587 ? 155.89379 156.32115 208.53453 1.000 66.17204 587 PRO A N 1
ATOM 9217 C CA . PRO A 1 587 ? 155.90378 157.78601 208.42884 1.000 64.76157 587 PRO A CA 1
ATOM 9218 C C . PRO A 1 587 ? 157.27046 158.34300 208.08812 1.000 59.20193 587 PRO A C 1
ATOM 9219 O O . PRO A 1 587 ? 157.38633 159.24676 207.24983 1.000 62.79890 587 PRO A O 1
ATOM 9230 N N . ALA A 1 588 ? 158.31993 157.81246 208.71143 1.000 57.89182 588 ALA A N 1
ATOM 9231 C CA . ALA A 1 588 ? 159.66031 158.30729 208.43850 1.000 64.71872 588 ALA A CA 1
ATOM 9232 C C . ALA A 1 588 ? 160.04031 158.06627 206.98850 1.000 57.36201 588 ALA A C 1
ATOM 9233 O O . ALA A 1 588 ? 160.62504 158.93752 206.33428 1.000 60.32121 588 ALA A O 1
ATOM 9240 N N . LEU A 1 589 ? 159.71522 156.88770 206.46755 1.000 55.06115 589 LEU A N 1
ATOM 9241 C CA . LEU A 1 589 ? 160.01928 156.59624 205.07541 1.000 61.36695 589 LEU A CA 1
ATOM 9242 C C . LEU A 1 589 ? 159.25485 157.53057 204.14736 1.000 62.26681 589 LEU A C 1
ATOM 9243 O O . LEU A 1 589 ? 159.78854 157.97607 203.12500 1.000 72.35989 589 LEU A O 1
ATOM 9259 N N . SER A 1 590 ? 158.00416 157.84708 204.48584 1.000 51.81226 590 SER A N 1
ATOM 9260 C CA . SER A 1 590 ? 157.25009 158.79027 203.66772 1.000 50.77557 590 SER A CA 1
ATOM 9261 C C . SER A 1 590 ? 157.90446 160.16015 203.66737 1.000 45.48843 590 SER A C 1
ATOM 9262 O O . SER A 1 590 ? 157.98967 160.81347 202.62388 1.000 46.22622 590 SER A O 1
ATOM 9270 N N . ARG A 1 591 ? 158.36277 160.61967 204.83035 1.000 50.52898 591 ARG A N 1
ATOM 9271 C CA . ARG A 1 591 ? 159.01291 161.92534 204.88827 1.000 48.05755 591 ARG A CA 1
ATOM 9272 C C . ARG A 1 591 ? 160.28743 161.93845 204.05723 1.000 49.54202 591 ARG A C 1
ATOM 9273 O O . ARG A 1 591 ? 160.56339 162.90729 203.33550 1.000 52.51327 591 ARG A O 1
ATOM 9294 N N . LEU A 1 592 ? 161.07651 160.86698 204.14078 1.000 54.06105 592 LEU A N 1
ATOM 9295 C CA . LEU A 1 592 ? 162.28353 160.78317 203.32511 1.000 51.05654 592 LEU A CA 1
ATOM 9296 C C . LEU A 1 592 ? 161.94848 160.80782 201.84117 1.000 48.52842 592 LEU A C 1
ATOM 9297 O O . LEU A 1 592 ? 162.62855 161.47719 201.06030 1.000 47.43219 592 LEU A O 1
ATOM 9313 N N . VAL A 1 593 ? 160.91192 160.08006 201.42535 1.000 43.75515 593 VAL A N 1
ATOM 9314 C CA . VAL A 1 593 ? 160.55019 160.07709 200.01017 1.000 36.42468 593 VAL A CA 1
ATOM 9315 C C . VAL A 1 593 ? 160.10294 161.46281 199.57543 1.000 48.69398 593 VAL A C 1
ATOM 9316 O O . VAL A 1 593 ? 160.43284 161.92345 198.47616 1.000 58.43286 593 VAL A O 1
ATOM 9329 N N . HIS A 1 594 ? 159.33020 162.14431 200.41819 1.000 49.39287 594 HIS A N 1
ATOM 9330 C CA . HIS A 1 594 ? 158.89493 163.49216 200.07632 1.000 38.49315 594 HIS A CA 1
ATOM 9331 C C . HIS A 1 594 ? 160.09311 164.39784 199.85747 1.000 38.19844 594 HIS A C 1
ATOM 9332 O O . HIS A 1 594 ? 160.17166 165.11288 198.85253 1.000 42.78172 594 HIS A O 1
ATOM 9346 N N . TRP A 1 595 ? 161.05945 164.36122 200.77442 1.000 41.17727 595 TRP A N 1
ATOM 9347 C CA . TRP A 1 595 ? 162.20229 165.24587 200.60479 1.000 39.42819 595 TRP A CA 1
ATOM 9348 C C . TRP A 1 595 ? 163.01891 164.83857 199.39146 1.000 35.54892 595 TRP A C 1
ATOM 9349 O O . TRP A 1 595 ? 163.55955 165.69784 198.69043 1.000 34.90510 595 TRP A O 1
ATOM 9370 N N . ALA A 1 596 ? 163.10047 163.53805 199.11650 1.000 46.46455 596 ALA A N 1
ATOM 9371 C CA . ALA A 1 596 ? 163.81493 163.07394 197.93589 1.000 55.51562 596 ALA A CA 1
ATOM 9372 C C . ALA A 1 596 ? 163.19663 163.64191 196.67323 1.000 45.62330 596 ALA A C 1
ATOM 9373 O O . ALA A 1 596 ? 163.90966 164.03698 195.74612 1.000 45.80217 596 ALA A O 1
ATOM 9380 N N . GLY A 1 597 ? 161.87074 163.67295 196.61019 1.000 41.86191 597 GLY A N 1
ATOM 9381 C CA . GLY A 1 597 ? 161.21327 164.29911 195.48331 1.000 45.25696 597 GLY A CA 1
ATOM 9382 C C . GLY A 1 597 ? 161.30535 165.80667 195.47739 1.000 41.42798 597 GLY A C 1
ATOM 9383 O O . GLY A 1 597 ? 161.14590 166.41467 194.41552 1.000 38.81032 597 GLY A O 1
ATOM 9387 N N . LEU A 1 598 ? 161.56862 166.41884 196.62933 1.000 41.29534 598 LEU A N 1
ATOM 9388 C CA . LEU A 1 598 ? 161.61895 167.87024 196.73984 1.000 40.14009 598 LEU A CA 1
ATOM 9389 C C . LEU A 1 598 ? 162.92294 168.47506 196.24847 1.000 42.64854 598 LEU A C 1
ATOM 9390 O O . LEU A 1 598 ? 162.97097 169.68683 196.02431 1.000 36.59875 598 LEU A O 1
ATOM 9406 N N . PHE A 1 599 ? 163.97858 167.67972 196.07942 1.000 42.03435 599 PHE A N 1
ATOM 9407 C CA . PHE A 1 599 ? 165.28659 168.20187 195.70319 1.000 29.36056 599 PHE A CA 1
ATOM 9408 C C . PHE A 1 599 ? 165.75774 167.69406 194.34867 1.000 37.69070 599 PHE A C 1
ATOM 9409 O O . PHE A 1 599 ? 166.92947 167.86880 194.01005 1.000 49.35623 599 PHE A O 1
ATOM 9426 N N . GLY A 1 600 ? 164.88334 167.07540 193.56703 1.000 43.27167 600 GLY A N 1
ATOM 9427 C CA . GLY A 1 600 ? 165.19981 166.73325 192.19939 1.000 51.11908 600 GLY A CA 1
ATOM 9428 C C . GLY A 1 600 ? 165.69602 165.32858 191.94845 1.000 48.14205 600 GLY A C 1
ATOM 9429 O O . GLY A 1 600 ? 166.23358 165.07246 190.86730 1.000 51.40266 600 GLY A O 1
ATOM 9433 N N . SER A 1 601 ? 165.54101 164.41391 192.89743 1.000 52.85592 601 SER A N 1
ATOM 9434 C CA . SER A 1 601 ? 165.93583 163.03419 192.67296 1.000 54.51278 601 SER A CA 1
ATOM 9435 C C . SER A 1 601 ? 164.84214 162.29583 191.90121 1.000 59.75147 601 SER A C 1
ATOM 9436 O O . SER A 1 601 ? 163.85343 162.88170 191.45532 1.000 58.07052 601 SER A O 1
ATOM 9444 N N . ARG A 1 602 ? 165.02969 160.99060 191.71742 1.000 61.24683 602 ARG A N 1
ATOM 9445 C CA . ARG A 1 602 ? 164.05676 160.14474 191.03811 1.000 54.82520 602 ARG A CA 1
ATOM 9446 C C . ARG A 1 602 ? 164.01312 158.79379 191.73029 1.000 59.59466 602 ARG A C 1
ATOM 9447 O O . ARG A 1 602 ? 164.99595 158.04982 191.69704 1.000 63.49469 602 ARG A O 1
ATOM 9468 N N . VAL A 1 603 ? 162.87183 158.46954 192.33112 1.000 48.60322 603 VAL A N 1
ATOM 9469 C CA . VAL A 1 603 ? 162.74314 157.31965 193.21678 1.000 42.84371 603 VAL A CA 1
ATOM 9470 C C . VAL A 1 603 ? 162.33925 156.09311 192.42132 1.000 47.07974 603 VAL A C 1
ATOM 9471 O O . VAL A 1 603 ? 161.71913 156.18805 191.35952 1.000 55.52979 603 VAL A O 1
ATOM 9484 N N . LEU A 1 604 ? 162.69686 154.92211 192.95152 1.000 53.41198 604 LEU A N 1
ATOM 9485 C CA . LEU A 1 604 ? 162.34602 153.64460 192.33496 1.000 47.67004 604 LEU A CA 1
ATOM 9486 C C . LEU A 1 604 ? 162.25823 152.60259 193.44402 1.000 43.23616 604 LEU A C 1
ATOM 9487 O O . LEU A 1 604 ? 163.28222 152.07543 193.87957 1.000 50.82463 604 LEU A O 1
ATOM 9503 N N . LEU A 1 605 ? 161.04288 152.31092 193.88821 1.000 46.67972 605 LEU A N 1
ATOM 9504 C CA . LEU A 1 605 ? 160.85034 151.24317 194.85044 1.000 43.47190 605 LEU A CA 1
ATOM 9505 C C . LEU A 1 605 ? 161.08983 149.89957 194.17812 1.000 50.05428 605 LEU A C 1
ATOM 9506 O O . LEU A 1 605 ? 161.14089 149.79245 192.95333 1.000 64.35551 605 LEU A O 1
ATOM 9522 N N . SER A 1 606 ? 161.26107 148.86436 194.99382 1.000 61.14170 606 SER A N 1
ATOM 9523 C CA . SER A 1 606 ? 161.56295 147.54283 194.45306 1.000 64.85761 606 SER A CA 1
ATOM 9524 C C . SER A 1 606 ? 161.19657 146.49529 195.49184 1.000 64.30055 606 SER A C 1
ATOM 9525 O O . SER A 1 606 ? 161.81830 146.43357 196.55431 1.000 68.50992 606 SER A O 1
ATOM 9533 N N . SER A 1 607 ? 160.20213 145.68038 195.17853 1.000 69.83316 607 SER A N 1
ATOM 9534 C CA . SER A 1 607 ? 159.77927 144.57187 196.02417 1.000 72.02724 607 SER A CA 1
ATOM 9535 C C . SER A 1 607 ? 158.68702 143.83582 195.26242 1.000 78.91381 607 SER A C 1
ATOM 9536 O O . SER A 1 607 ? 158.29818 144.23987 194.16339 1.000 83.46289 607 SER A O 1
ATOM 9544 N N . ALA A 1 608 ? 158.18696 142.75190 195.85289 1.000 77.93756 608 ALA A N 1
ATOM 9545 C CA . ALA A 1 608 ? 157.16721 141.92935 195.21343 1.000 73.10954 608 ALA A CA 1
ATOM 9546 C C . ALA A 1 608 ? 155.90600 141.78438 196.05284 1.000 72.60330 608 ALA A C 1
ATOM 9547 O O . ALA A 1 608 ? 155.04576 140.96575 195.71390 1.000 69.97745 608 ALA A O 1
ATOM 9554 N N . THR A 1 609 ? 155.77266 142.54102 197.13715 1.000 78.95419 609 THR A N 1
ATOM 9555 C CA . THR A 1 609 ? 154.62446 142.42802 198.02971 1.000 83.59231 609 THR A CA 1
ATOM 9556 C C . THR A 1 609 ? 154.15498 143.81011 198.47158 1.000 84.57853 609 THR A C 1
ATOM 9557 O O . THR A 1 609 ? 153.95513 144.07199 199.65681 1.000 87.19813 609 THR A O 1
ATOM 9568 N N . LEU A 1 610 ? 153.97722 144.72137 197.51800 1.000 66.61283 610 LEU A N 1
ATOM 9569 C CA . LEU A 1 610 ? 153.63132 146.09788 197.84228 1.000 63.35432 610 LEU A CA 1
ATOM 9570 C C . LEU A 1 610 ? 152.11561 146.25312 197.91318 1.000 62.96018 610 LEU A C 1
ATOM 9571 O O . LEU A 1 610 ? 151.45976 146.25611 196.86324 1.000 66.76036 610 LEU A O 1
ATOM 9587 N N . PRO A 1 611 ? 151.52097 146.40875 199.10257 1.000 65.25213 611 PRO A N 1
ATOM 9588 C CA . PRO A 1 611 ? 150.07289 146.60308 199.16106 1.000 71.88390 611 PRO A CA 1
ATOM 9589 C C . PRO A 1 611 ? 149.68324 147.94409 198.58221 1.000 78.28989 611 PRO A C 1
ATOM 9590 O O . PRO A 1 611 ? 150.44130 148.92456 198.68052 1.000 83.63639 611 PRO A O 1
ATOM 9601 N N . PRO A 1 612 ? 148.49314 148.05440 197.98108 1.000 82.04125 612 PRO A N 1
ATOM 9602 C CA . PRO A 1 612 ? 148.17423 149.28355 197.23689 1.000 80.58128 612 PRO A CA 1
ATOM 9603 C C . PRO A 1 612 ? 148.22917 150.54499 198.07585 1.000 78.58429 612 PRO A C 1
ATOM 9604 O O . PRO A 1 612 ? 148.66410 151.59169 197.57860 1.000 85.33578 612 PRO A O 1
ATOM 9615 N N . ALA A 1 613 ? 147.80119 150.48425 199.33526 1.000 65.16482 613 ALA A N 1
ATOM 9616 C CA . ALA A 1 613 ? 147.73995 151.69999 200.13661 1.000 75.33771 613 ALA A CA 1
ATOM 9617 C C . ALA A 1 613 ? 149.11710 152.33454 200.27254 1.000 80.79354 613 ALA A C 1
ATOM 9618 O O . ALA A 1 613 ? 149.26410 153.56043 200.16107 1.000 84.02231 613 ALA A O 1
ATOM 9625 N N . LEU A 1 614 ? 150.13970 151.51539 200.51341 1.000 72.52804 614 LEU A N 1
ATOM 9626 C CA . LEU A 1 614 ? 151.49001 152.04521 200.64023 1.000 68.74286 614 LEU A CA 1
ATOM 9627 C C . LEU A 1 614 ? 151.91199 152.76852 199.37185 1.000 73.15418 614 LEU A C 1
ATOM 9628 O O . LEU A 1 614 ? 152.42541 153.89393 199.42766 1.000 86.89500 614 LEU A O 1
ATOM 9644 N N . VAL A 1 615 ? 151.69997 152.14078 198.21753 1.000 54.69854 615 VAL A N 1
ATOM 9645 C CA . VAL A 1 615 ? 152.13785 152.74086 196.96486 1.000 63.71874 615 VAL A CA 1
ATOM 9646 C C . VAL A 1 615 ? 151.40430 154.05096 196.71638 1.000 64.67777 615 VAL A C 1
ATOM 9647 O O . VAL A 1 615 ? 152.00250 155.03875 196.27353 1.000 68.60762 615 VAL A O 1
ATOM 9660 N N . GLN A 1 616 ? 150.10099 154.08659 196.98924 1.000 60.36916 616 GLN A N 1
ATOM 9661 C CA . GLN A 1 616 ? 149.35372 155.32134 196.77695 1.000 62.98388 616 GLN A CA 1
ATOM 9662 C C . GLN A 1 616 ? 149.88167 156.44111 197.66264 1.000 65.46524 616 GLN A C 1
ATOM 9663 O O . GLN A 1 616 ? 150.12723 157.56194 197.19221 1.000 70.40147 616 GLN A O 1
ATOM 9677 N N . GLY A 1 617 ? 150.07168 156.15792 198.95103 1.000 69.74041 617 GLY A N 1
ATOM 9678 C CA . GLY A 1 617 ? 150.58823 157.18630 199.83783 1.000 73.78358 617 GLY A CA 1
ATOM 9679 C C . GLY A 1 617 ? 151.94176 157.70167 199.38935 1.000 69.25835 617 GLY A C 1
ATOM 9680 O O . GLY A 1 617 ? 152.18484 158.91398 199.36733 1.000 72.70218 617 GLY A O 1
ATOM 9684 N N . LEU A 1 618 ? 152.83838 156.79017 199.01045 1.000 51.33347 618 LEU A N 1
ATOM 9685 C CA . LEU A 1 618 ? 154.17011 157.21245 198.59910 1.000 50.55083 618 LEU A CA 1
ATOM 9686 C C . LEU A 1 618 ? 154.12289 158.04339 197.32663 1.000 55.01473 618 LEU A C 1
ATOM 9687 O O . LEU A 1 618 ? 154.86226 159.02579 197.19716 1.000 60.20356 618 LEU A O 1
ATOM 9703 N N . PHE A 1 619 ? 153.28119 157.66714 196.36372 1.000 50.14689 619 PHE A N 1
ATOM 9704 C CA . PHE A 1 619 ? 153.19235 158.48037 195.15700 1.000 58.73793 619 PHE A CA 1
ATOM 9705 C C . PHE A 1 619 ? 152.70082 159.87701 195.48295 1.000 58.41831 619 PHE A C 1
ATOM 9706 O O . PHE A 1 619 ? 153.20898 160.86681 194.94239 1.000 56.73679 619 PHE A O 1
ATOM 9723 N N . GLU A 1 620 ? 151.69206 159.98001 196.34478 1.000 60.11053 620 GLU A N 1
ATOM 9724 C CA . GLU A 1 620 ? 151.18866 161.30178 196.68616 1.000 57.28431 620 GLU A CA 1
ATOM 9725 C C . GLU A 1 620 ? 152.28404 162.14190 197.32663 1.000 60.52027 620 GLU A C 1
ATOM 9726 O O . GLU A 1 620 ? 152.42833 163.32978 197.01446 1.000 63.44184 620 GLU A O 1
ATOM 9738 N N . ALA A 1 621 ? 153.07541 161.53778 198.21892 1.000 59.54096 621 ALA A N 1
ATOM 9739 C CA . ALA A 1 621 ? 154.16491 162.27505 198.85786 1.000 53.13003 621 ALA A CA 1
ATOM 9740 C C . ALA A 1 621 ? 155.20404 162.73455 197.84240 1.000 47.86881 621 ALA A C 1
ATOM 9741 O O . ALA A 1 621 ? 155.64431 163.89280 197.86617 1.000 53.98589 621 ALA A O 1
ATOM 9748 N N . TYR A 1 622 ? 155.61116 161.84662 196.94026 1.000 32.26597 622 TYR A N 1
ATOM 9749 C CA . TYR A 1 622 ? 156.60056 162.24018 195.94708 1.000 35.90200 622 TYR A CA 1
ATOM 9750 C C . TYR A 1 622 ? 156.08276 163.37928 195.08455 1.000 48.76630 622 TYR A C 1
ATOM 9751 O O . TYR A 1 622 ? 156.82509 164.31272 194.77506 1.000 55.09907 622 TYR A O 1
ATOM 9769 N N . ARG A 1 623 ? 154.81630 163.31888 194.67076 1.000 61.46516 623 ARG A N 1
ATOM 9770 C CA . ARG A 1 623 ? 154.27727 164.38952 193.83707 1.000 56.97803 623 ARG A CA 1
ATOM 9771 C C . ARG A 1 623 ? 154.20750 165.70220 194.60126 1.000 50.73224 623 ARG A C 1
ATOM 9772 O O . ARG A 1 623 ? 154.52388 166.76738 194.05479 1.000 59.30250 623 ARG A O 1
ATOM 9793 N N . SER A 1 624 ? 153.78535 165.65242 195.86384 1.000 47.47998 624 SER A N 1
ATOM 9794 C CA . SER A 1 624 ? 153.74896 166.87058 196.65879 1.000 50.15695 624 SER A CA 1
ATOM 9795 C C . SER A 1 624 ? 155.12340 167.50731 196.71749 1.000 46.44949 624 SER A C 1
ATOM 9796 O O . SER A 1 624 ? 155.25612 168.72897 196.60015 1.000 44.29358 624 SER A O 1
ATOM 9804 N N . GLY A 1 625 ? 156.16064 166.69478 196.90828 1.000 39.56684 625 GLY A N 1
ATOM 9805 C CA . GLY A 1 625 ? 157.50717 167.23941 196.91745 1.000 36.84581 625 GLY A CA 1
ATOM 9806 C C . GLY A 1 625 ? 157.93738 167.77505 195.56673 1.000 33.77481 625 GLY A C 1
ATOM 9807 O O . GLY A 1 625 ? 158.53418 168.84738 195.47861 1.000 39.96746 625 GLY A O 1
ATOM 9811 N N . ARG A 1 626 ? 157.64281 167.04088 194.49725 1.000 47.99046 626 ARG A N 1
ATOM 9812 C CA . ARG A 1 626 ? 158.10253 167.45278 193.17745 1.000 51.66216 626 ARG A CA 1
ATOM 9813 C C . ARG A 1 626 ? 157.47703 168.76487 192.74909 1.000 53.61188 626 ARG A C 1
ATOM 9814 O O . ARG A 1 626 ? 158.10225 169.53264 192.01310 1.000 52.77897 626 ARG A O 1
ATOM 9835 N N . GLU A 1 627 ? 156.24477 169.03459 193.17080 1.000 66.59345 627 GLU A N 1
ATOM 9836 C CA . GLU A 1 627 ? 155.59044 170.25927 192.72713 1.000 56.63492 627 GLU A CA 1
ATOM 9837 C C . GLU A 1 627 ? 156.35714 171.48714 193.20360 1.000 54.53767 627 GLU A C 1
ATOM 9838 O O . GLU A 1 627 ? 156.56209 172.43787 192.44527 1.000 59.51016 627 GLU A O 1
ATOM 9850 N N . ILE A 1 628 ? 156.80038 171.47748 194.46108 1.000 47.59325 628 ILE A N 1
ATOM 9851 C CA . ILE A 1 628 ? 157.53908 172.61241 195.00661 1.000 37.35346 628 ILE A CA 1
ATOM 9852 C C . ILE A 1 628 ? 158.84454 172.81663 194.25391 1.000 40.25181 628 ILE A C 1
ATOM 9853 O O . ILE A 1 628 ? 159.22927 173.94729 193.94854 1.000 54.61517 628 ILE A O 1
ATOM 9869 N N . PHE A 1 629 ? 159.55222 171.73239 193.95472 1.000 43.04959 629 PHE A N 1
ATOM 9870 C CA . PHE A 1 629 ? 160.85601 171.85023 193.31548 1.000 33.61229 629 PHE A CA 1
ATOM 9871 C C . PHE A 1 629 ? 160.75606 172.56785 191.98205 1.000 39.38298 629 PHE A C 1
ATOM 9872 O O . PHE A 1 629 ? 161.58076 173.43138 191.67153 1.000 49.32949 629 PHE A O 1
ATOM 9889 N N . GLN A 1 630 ? 159.75020 172.23099 191.18019 1.000 48.91922 630 GLN A N 1
ATOM 9890 C CA . GLN A 1 630 ? 159.67118 172.77035 189.83130 1.000 45.22584 630 GLN A CA 1
ATOM 9891 C C . GLN A 1 630 ? 159.49148 174.28185 189.82183 1.000 51.38403 630 GLN A C 1
ATOM 9892 O O . GLN A 1 630 ? 159.77510 174.91759 188.80429 1.000 58.44407 630 GLN A O 1
ATOM 9906 N N . ARG A 1 631 ? 159.02944 174.87048 190.92485 1.000 54.20172 631 ARG A N 1
ATOM 9907 C CA . ARG A 1 631 ? 158.94622 176.32471 191.00925 1.000 53.11685 631 ARG A CA 1
ATOM 9908 C C . ARG A 1 631 ? 160.32478 176.95894 190.91754 1.000 57.45160 631 ARG A C 1
ATOM 9909 O O . ARG A 1 631 ? 160.48935 178.01400 190.29742 1.000 63.66054 631 ARG A O 1
ATOM 9930 N N . HIS A 1 632 ? 161.32083 176.33909 191.54674 1.000 44.45746 632 HIS A N 1
ATOM 9931 C CA . HIS A 1 632 ? 162.65367 176.90212 191.68550 1.000 31.22564 632 HIS A CA 1
ATOM 9932 C C . HIS A 1 632 ? 163.66916 176.30024 190.72858 1.000 37.25121 632 HIS A C 1
ATOM 9933 O O . HIS A 1 632 ? 164.85717 176.59576 190.85379 1.000 54.86241 632 HIS A O 1
ATOM 9947 N N . ARG A 1 633 ? 163.24815 175.45538 189.79179 1.000 49.29527 633 ARG A N 1
ATOM 9948 C CA . ARG A 1 633 ? 164.17834 174.88900 188.82678 1.000 50.10216 633 ARG A CA 1
ATOM 9949 C C . ARG A 1 633 ? 163.47399 174.67587 187.49885 1.000 56.45003 633 ARG A C 1
ATOM 9950 O O . ARG A 1 633 ? 162.25859 174.48561 187.44580 1.000 56.06284 633 ARG A O 1
ATOM 9971 N N . GLY A 1 634 ? 164.25238 174.70496 186.43095 1.000 58.57763 634 GLY A N 1
ATOM 9972 C CA . GLY A 1 634 ? 163.71876 174.46196 185.11224 1.000 60.79044 634 GLY A CA 1
ATOM 9973 C C . GLY A 1 634 ? 162.87104 175.61762 184.61239 1.000 65.93233 634 GLY A C 1
ATOM 9974 O O . GLY A 1 634 ? 162.73632 176.66088 185.24728 1.000 68.25249 634 GLY A O 1
ATOM 9978 N N . ALA A 1 635 ? 162.27976 175.39714 183.44737 1.000 72.39946 635 ALA A N 1
ATOM 9979 C CA . ALA A 1 635 ? 161.49968 176.43446 182.78497 1.000 75.14821 635 ALA A CA 1
ATOM 9980 C C . ALA A 1 635 ? 160.20924 176.68603 183.55230 1.000 66.25826 635 ALA A C 1
ATOM 9981 O O . ALA A 1 635 ? 159.42193 175.75180 183.73271 1.000 71.05658 635 ALA A O 1
ATOM 9988 N N . PRO A 1 636 ? 159.94263 177.90349 184.01357 1.000 61.57708 636 PRO A N 1
ATOM 9989 C CA . PRO A 1 636 ? 158.73895 178.12604 184.81589 1.000 66.49795 636 PRO A CA 1
ATOM 9990 C C . PRO A 1 636 ? 157.47185 177.93162 184.00425 1.000 73.02445 636 PRO A C 1
ATOM 9991 O O . PRO A 1 636 ? 157.43779 178.16020 182.79396 1.000 72.78356 636 PRO A O 1
ATOM 10002 N N . GLY A 1 637 ? 156.41578 177.50679 184.69487 1.000 73.37653 637 GLY A N 1
ATOM 10003 C CA . GLY A 1 637 ? 155.09895 177.39714 184.11184 1.000 67.48992 637 GLY A CA 1
ATOM 10004 C C . GLY A 1 637 ? 154.70717 176.00929 183.65577 1.000 72.33776 637 GLY A C 1
ATOM 10005 O O . GLY A 1 637 ? 153.51399 175.76413 183.45027 1.000 75.85439 637 GLY A O 1
ATOM 10009 N N . ARG A 1 638 ? 155.65686 175.09457 183.49573 1.000 68.57235 638 ARG A N 1
ATOM 10010 C CA . ARG A 1 638 ? 155.31772 173.76931 183.00097 1.000 63.47982 638 ARG A CA 1
ATOM 10011 C C . ARG A 1 638 ? 154.49635 173.00624 184.03498 1.000 69.47682 638 ARG A C 1
ATOM 10012 O O . ARG A 1 638 ? 154.60429 173.23523 185.24123 1.000 71.72867 638 ARG A O 1
ATOM 10033 N N . ALA A 1 639 ? 153.66390 172.09063 183.54519 1.000 84.86412 639 ALA A N 1
ATOM 10034 C CA . ALA A 1 639 ? 152.72819 171.37052 184.39536 1.000 86.68107 639 ALA A CA 1
ATOM 10035 C C . ALA A 1 639 ? 153.46858 170.36321 185.27353 1.000 84.48605 639 ALA A C 1
ATOM 10036 O O . ALA A 1 639 ? 154.69844 170.27349 185.27046 1.000 82.28411 639 ALA A O 1
ATOM 10043 N N . THR A 1 640 ? 152.69996 169.59306 186.04064 1.000 74.87774 640 THR A N 1
ATOM 10044 C CA . THR A 1 640 ? 153.22921 168.61404 186.98955 1.000 73.15124 640 THR A CA 1
ATOM 10045 C C . THR A 1 640 ? 152.64912 167.24760 186.64486 1.000 68.80100 640 THR A C 1
ATOM 10046 O O . THR A 1 640 ? 151.63092 166.83589 187.20272 1.000 76.02811 640 THR A O 1
ATOM 10057 N N . GLU A 1 641 ? 153.30623 166.53971 185.73397 1.000 68.09259 641 GLU A N 1
ATOM 10058 C CA . GLU A 1 641 ? 152.87494 165.22161 185.28104 1.000 72.77050 641 GLU A CA 1
ATOM 10059 C C . GLU A 1 641 ? 154.01826 164.24618 185.53443 1.000 80.37328 641 GLU A C 1
ATOM 10060 O O . GLU A 1 641 ? 154.91240 164.09679 184.70080 1.000 83.29005 641 GLU A O 1
ATOM 10072 N N . ILE A 1 642 ? 153.98270 163.57028 186.68360 1.000 74.78037 642 ILE A N 1
ATOM 10073 C CA . ILE A 1 642 ? 155.01990 162.59660 186.99315 1.000 71.82808 642 ILE A CA 1
ATOM 10074 C C . ILE A 1 642 ? 154.97864 161.49188 185.94896 1.000 66.46409 642 ILE A C 1
ATOM 10075 O O . ILE A 1 642 ? 153.93752 161.23429 185.33352 1.000 71.36704 642 ILE A O 1
ATOM 10091 N N . ARG A 1 643 ? 156.12069 160.84291 185.72573 1.000 66.76855 643 ARG A N 1
ATOM 10092 C CA . ARG A 1 643 ? 156.23215 159.78983 184.71751 1.000 71.00337 643 ARG A CA 1
ATOM 10093 C C . ARG A 1 643 ? 156.31037 158.42671 185.39924 1.000 76.85623 643 ARG A C 1
ATOM 10094 O O . ARG A 1 643 ? 157.37897 157.84125 185.55726 1.000 80.71992 643 ARG A O 1
ATOM 10115 N N . CYS A 1 644 ? 155.14536 157.89728 185.76392 1.000 65.42076 644 CYS A N 1
ATOM 10116 C CA . CYS A 1 644 ? 155.08037 156.62632 186.46741 1.000 63.73998 644 CYS A CA 1
ATOM 10117 C C . CYS A 1 644 ? 155.41311 155.46236 185.53429 1.000 70.94101 644 CYS A C 1
ATOM 10118 O O . CYS A 1 644 ? 155.38907 155.58384 184.30855 1.000 71.88144 644 CYS A O 1
ATOM 10126 N N . ALA A 1 645 ? 155.73801 154.32014 186.13811 1.000 82.69380 645 ALA A N 1
ATOM 10127 C CA . ALA A 1 645 ? 156.03933 153.10707 185.38926 1.000 78.36849 645 ALA A CA 1
ATOM 10128 C C . ALA A 1 645 ? 155.87373 151.90162 186.30537 1.000 82.34746 645 ALA A C 1
ATOM 10129 O O . ALA A 1 645 ? 156.00942 152.00480 187.52597 1.000 86.08154 645 ALA A O 1
ATOM 10136 N N . TRP A 1 646 ? 155.57204 150.75505 185.69516 1.000 79.26268 646 TRP A N 1
ATOM 10137 C CA . TRP A 1 646 ? 155.45634 149.47952 186.38903 1.000 71.53626 646 TRP A CA 1
ATOM 10138 C C . TRP A 1 646 ? 156.27561 148.44053 185.64791 1.000 80.38619 646 TRP A C 1
ATOM 10139 O O . TRP A 1 646 ? 156.26512 148.39693 184.41766 1.000 85.38090 646 TRP A O 1
ATOM 10160 N N . PHE A 1 647 ? 156.94987 147.57391 186.39876 1.000 93.03294 647 PHE A N 1
ATOM 10161 C CA . PHE A 1 647 ? 157.93614 146.69029 185.79781 1.000 92.51475 647 PHE A CA 1
ATOM 10162 C C . PHE A 1 647 ? 157.95098 145.36098 186.53065 1.000 94.71280 647 PHE A C 1
ATOM 10163 O O . PHE A 1 647 ? 158.00931 145.32088 187.76159 1.000 90.17555 647 PHE A O 1
ATOM 10180 N N . ASP A 1 648 ? 157.89641 144.27954 185.76067 1.000 103.24897 648 ASP A N 1
ATOM 10181 C CA . ASP A 1 648 ? 157.95086 142.92614 186.29775 1.000 100.51501 648 ASP A CA 1
ATOM 10182 C C . ASP A 1 648 ? 158.48511 142.00010 185.20839 1.000 101.71076 648 ASP A C 1
ATOM 10183 O O . ASP A 1 648 ? 158.96511 142.45196 184.16374 1.000 103.25494 648 ASP A O 1
ATOM 10192 N N . GLU A 1 649 ? 158.38984 140.69626 185.45305 1.000 102.16069 649 GLU A N 1
ATOM 10193 C CA . GLU A 1 649 ? 158.99662 139.68040 184.60287 1.000 101.19461 649 GLU A CA 1
ATOM 10194 C C . GLU A 1 649 ? 158.08999 139.21764 183.47051 1.000 101.22321 649 GLU A C 1
ATOM 10195 O O . GLU A 1 649 ? 158.46438 138.29182 182.74410 1.000 99.58076 649 GLU A O 1
ATOM 10207 N N . PHE A 1 650 ? 156.91698 139.82471 183.30542 1.000 103.78565 650 PHE A N 1
ATOM 10208 C CA . PHE A 1 650 ? 155.99874 139.49568 182.22315 1.000 104.01322 650 PHE A CA 1
ATOM 10209 C C . PHE A 1 650 ? 155.93879 140.56977 181.14761 1.000 106.87993 650 PHE A C 1
ATOM 10210 O O . PHE A 1 650 ? 156.07082 140.26002 179.96037 1.000 99.00824 650 PHE A O 1
ATOM 10227 N N . SER A 1 651 ? 155.74048 141.82939 181.52804 1.000 114.58315 651 SER A N 1
ATOM 10228 C CA . SER A 1 651 ? 155.61123 142.91484 180.56357 1.000 110.01625 651 SER A CA 1
ATOM 10229 C C . SER A 1 651 ? 156.09759 144.20266 181.21446 1.000 106.62395 651 SER A C 1
ATOM 10230 O O . SER A 1 651 ? 156.70897 144.18906 182.28581 1.000 106.03791 651 SER A O 1
ATOM 10238 N N . SER A 1 652 ? 155.81490 145.32283 180.55202 1.000 107.43219 652 SER A N 1
ATOM 10239 C CA . SER A 1 652 ? 156.27456 146.63056 180.99550 1.000 109.86591 652 SER A CA 1
ATOM 10240 C C . SER A 1 652 ? 155.35203 147.70438 180.43950 1.000 110.27591 652 SER A C 1
ATOM 10241 O O . SER A 1 652 ? 154.83481 147.57985 179.32752 1.000 112.33718 652 SER A O 1
ATOM 10249 N N . GLN A 1 653 ? 155.15079 148.76310 181.21947 1.000 93.02387 653 GLN A N 1
ATOM 10250 C CA . GLN A 1 653 ? 154.31710 149.87459 180.79174 1.000 90.29139 653 GLN A CA 1
ATOM 10251 C C . GLN A 1 653 ? 154.80430 151.15428 181.44921 1.000 92.74280 653 GLN A C 1
ATOM 10252 O O . GLN A 1 653 ? 155.49963 151.12909 182.46551 1.000 92.52943 653 GLN A O 1
ATOM 10266 N N . SER A 1 654 ? 154.42575 152.28193 180.85322 1.000 92.53565 654 SER A N 1
ATOM 10267 C CA . SER A 1 654 ? 154.79288 153.58654 181.38065 1.000 90.20987 654 SER A CA 1
ATOM 10268 C C . SER A 1 654 ? 153.77148 154.61648 180.92548 1.000 85.42253 654 SER A C 1
ATOM 10269 O O . SER A 1 654 ? 153.32519 154.58973 179.77687 1.000 84.91287 654 SER A O 1
ATOM 10277 N N . SER A 1 655 ? 153.41664 155.52733 181.82797 1.000 77.39944 655 SER A N 1
ATOM 10278 C CA . SER A 1 655 ? 152.37550 156.50655 181.55448 1.000 75.25979 655 SER A CA 1
ATOM 10279 C C . SER A 1 655 ? 152.59148 157.72464 182.43958 1.000 78.57725 655 SER A C 1
ATOM 10280 O O . SER A 1 655 ? 153.22672 157.64218 183.49226 1.000 84.09832 655 SER A O 1
ATOM 10288 N N . ALA A 1 656 ? 152.03789 158.85475 182.00572 1.000 74.58108 656 ALA A N 1
ATOM 10289 C CA . ALA A 1 656 ? 152.16957 160.11301 182.72845 1.000 75.81016 656 ALA A CA 1
ATOM 10290 C C . ALA A 1 656 ? 150.92720 160.38397 183.56414 1.000 71.27171 656 ALA A C 1
ATOM 10291 O O . ALA A 1 656 ? 149.80075 160.25444 183.08159 1.000 74.51191 656 ALA A O 1
ATOM 10298 N N . HIS A 1 657 ? 151.13937 160.78295 184.81485 1.000 63.70903 657 HIS A N 1
ATOM 10299 C CA . HIS A 1 657 ? 150.04667 160.95901 185.75759 1.000 63.55785 657 HIS A CA 1
ATOM 10300 C C . HIS A 1 657 ? 150.29824 162.20446 186.59080 1.000 67.73028 657 HIS A C 1
ATOM 10301 O O . HIS A 1 657 ? 151.44489 162.60967 186.79132 1.000 71.93727 657 HIS A O 1
ATOM 10315 N N . GLY A 1 658 ? 149.21584 162.80593 187.07702 1.000 67.33701 658 GLY A N 1
ATOM 10316 C CA . GLY A 1 658 ? 149.31995 164.02040 187.86076 1.000 68.96537 658 GLY A CA 1
ATOM 10317 C C . GLY A 1 658 ? 148.32208 164.10425 188.99593 1.000 69.62258 658 GLY A C 1
ATOM 10318 O O . GLY A 1 658 ? 148.25085 165.12062 189.69048 1.000 73.27275 658 GLY A O 1
ATOM 10322 N N . ALA A 1 659 ? 147.53516 163.05160 189.19015 1.000 71.71301 659 ALA A N 1
ATOM 10323 C CA . ALA A 1 659 ? 146.57088 163.00057 190.27580 1.000 74.92906 659 ALA A CA 1
ATOM 10324 C C . ALA A 1 659 ? 146.55974 161.59807 190.85816 1.000 73.88519 659 ALA A C 1
ATOM 10325 O O . ALA A 1 659 ? 146.87091 160.61990 190.17715 1.000 79.75083 659 ALA A O 1
ATOM 10332 N N . VAL A 1 660 ? 146.18019 161.50450 192.13121 1.000 71.05581 660 VAL A N 1
ATOM 10333 C CA . VAL A 1 660 ? 146.26931 160.22358 192.82181 1.000 80.41205 660 VAL A CA 1
ATOM 10334 C C . VAL A 1 660 ? 145.29358 159.21657 192.22148 1.000 85.80778 660 VAL A C 1
ATOM 10335 O O . VAL A 1 660 ? 145.59793 158.02237 192.13321 1.000 86.76296 660 VAL A O 1
ATOM 10348 N N . THR A 1 661 ? 144.10934 159.66898 191.80174 1.000 84.10578 661 THR A N 1
ATOM 10349 C CA . THR A 1 661 ? 143.09337 158.72801 191.33337 1.000 80.70459 661 THR A CA 1
ATOM 10350 C C . THR A 1 661 ? 143.52892 158.02721 190.05380 1.000 82.87425 661 THR A C 1
ATOM 10351 O O . THR A 1 661 ? 143.37026 156.80959 189.92279 1.000 84.37446 661 THR A O 1
ATOM 10362 N N . SER A 1 662 ? 144.05610 158.77931 189.08463 1.000 79.18793 662 SER A N 1
ATOM 10363 C CA . SER A 1 662 ? 144.46111 158.16253 187.82478 1.000 79.07891 662 SER A CA 1
ATOM 10364 C C . SER A 1 662 ? 145.61516 157.19439 188.04051 1.000 81.64458 662 SER A C 1
ATOM 10365 O O . SER A 1 662 ? 145.64244 156.09929 187.45768 1.000 88.45034 662 SER A O 1
ATOM 10373 N N . PHE A 1 663 ? 146.57811 157.57508 188.88085 1.000 60.17219 663 PHE A N 1
ATOM 10374 C CA . PHE A 1 663 ? 147.64617 156.64500 189.21234 1.000 62.73885 663 PHE A CA 1
ATOM 10375 C C . PHE A 1 663 ? 147.08347 155.38246 189.84046 1.000 76.52320 663 PHE A C 1
ATOM 10376 O O . PHE A 1 663 ? 147.46867 154.26975 189.46552 1.000 82.87768 663 PHE A O 1
ATOM 10393 N N . SER A 1 664 ? 146.17090 155.53440 190.80034 1.000 76.09602 664 SER A N 1
ATOM 10394 C CA . SER A 1 664 ? 145.60948 154.36770 191.46546 1.000 76.41459 664 SER A CA 1
ATOM 10395 C C . SER A 1 664 ? 144.90976 153.46458 190.46617 1.000 81.46627 664 SER A C 1
ATOM 10396 O O . SER A 1 664 ? 145.05045 152.23834 190.51921 1.000 80.98413 664 SER A O 1
ATOM 10404 N N . GLU A 1 665 ? 144.14918 154.05296 189.54621 1.000 88.77715 665 GLU A N 1
ATOM 10405 C CA . GLU A 1 665 ? 143.45312 153.25089 188.55041 1.000 88.23504 665 GLU A CA 1
ATOM 10406 C C . GLU A 1 665 ? 144.44325 152.45737 187.71552 1.000 87.82193 665 GLU A C 1
ATOM 10407 O O . GLU A 1 665 ? 144.27434 151.24945 187.50574 1.000 89.92398 665 GLU A O 1
ATOM 10419 N N . ALA A 1 666 ? 145.47662 153.12868 187.20789 1.000 80.35002 666 ALA A N 1
ATOM 10420 C CA . ALA A 1 666 ? 146.43121 152.43671 186.35100 1.000 83.94749 666 ALA A CA 1
ATOM 10421 C C . ALA A 1 666 ? 147.14423 151.32947 187.11790 1.000 88.08080 666 ALA A C 1
ATOM 10422 O O . ALA A 1 666 ? 147.37751 150.23577 186.58267 1.000 98.48502 666 ALA A O 1
ATOM 10429 N N . HIS A 1 667 ? 147.49712 151.59159 188.37607 1.000 68.90676 667 HIS A N 1
ATOM 10430 C CA . HIS A 1 667 ? 148.15761 150.56764 189.17294 1.000 71.97789 667 HIS A CA 1
ATOM 10431 C C . HIS A 1 667 ? 147.24218 149.37276 189.38442 1.000 76.54551 667 HIS A C 1
ATOM 10432 O O . HIS A 1 667 ? 147.67908 148.21818 189.29024 1.000 78.67203 667 HIS A O 1
ATOM 10446 N N . ALA A 1 668 ? 145.96727 149.62979 189.67920 1.000 72.69210 668 ALA A N 1
ATOM 10447 C CA . ALA A 1 668 ? 145.02742 148.53645 189.88174 1.000 75.70987 668 ALA A CA 1
ATOM 10448 C C . ALA A 1 668 ? 144.90655 147.69511 188.62202 1.000 76.60819 668 ALA A C 1
ATOM 10449 O O . ALA A 1 668 ? 144.88765 146.45992 188.68415 1.000 74.22065 668 ALA A O 1
ATOM 10456 N N . THR A 1 669 ? 144.83270 148.35033 187.46506 1.000 86.19015 669 THR A N 1
ATOM 10457 C CA . THR A 1 669 ? 144.75756 147.61319 186.21000 1.000 83.61621 669 THR A CA 1
ATOM 10458 C C . THR A 1 669 ? 145.99160 146.74613 186.00249 1.000 81.83803 669 THR A C 1
ATOM 10459 O O . THR A 1 669 ? 145.87833 145.57673 185.60845 1.000 90.52228 669 THR A O 1
ATOM 10470 N N . PHE A 1 670 ? 147.18273 147.29444 186.25467 1.000 74.06108 670 PHE A N 1
ATOM 10471 C CA . PHE A 1 670 ? 148.38600 146.49689 186.04070 1.000 78.19351 670 PHE A CA 1
ATOM 10472 C C . PHE A 1 670 ? 148.43310 145.30347 186.98208 1.000 85.99973 670 PHE A C 1
ATOM 10473 O O . PHE A 1 670 ? 148.82684 144.20399 186.57891 1.000 89.91375 670 PHE A O 1
ATOM 10490 N N . VAL A 1 671 ? 148.05923 145.49879 188.24669 1.000 91.91681 671 VAL A N 1
ATOM 10491 C CA . VAL A 1 671 ? 148.11737 144.38452 189.18819 1.000 94.50021 671 VAL A CA 1
ATOM 10492 C C . VAL A 1 671 ? 147.09137 143.32050 188.82277 1.000 94.61121 671 VAL A C 1
ATOM 10493 O O . VAL A 1 671 ? 147.34909 142.11935 188.96655 1.000 93.03186 671 VAL A O 1
ATOM 10506 N N . ALA A 1 672 ? 145.91258 143.73161 188.35174 1.000 96.07854 672 ALA A N 1
ATOM 10507 C CA . ALA A 1 672 ? 144.94066 142.74572 187.89317 1.000 96.08459 672 ALA A CA 1
ATOM 10508 C C . ALA A 1 672 ? 145.49498 141.94353 186.72588 1.000 92.84403 672 ALA A C 1
ATOM 10509 O O . ALA A 1 672 ? 145.36990 140.71188 186.68795 1.000 96.14038 672 ALA A O 1
ATOM 10516 N N . GLN A 1 673 ? 146.12654 142.62194 185.76838 1.000 93.51234 673 GLN A N 1
ATOM 10517 C CA . GLN A 1 673 ? 146.71102 141.90054 184.64617 1.000 98.23949 673 GLN A CA 1
ATOM 10518 C C . GLN A 1 673 ? 147.77153 140.92136 185.13107 1.000 101.18474 673 GLN A C 1
ATOM 10519 O O . GLN A 1 673 ? 147.84659 139.78269 184.65192 1.000 102.05158 673 GLN A O 1
ATOM 10533 N N . ARG A 1 674 ? 148.61465 141.35659 186.06964 1.000 95.85475 674 ARG A N 1
ATOM 10534 C CA . ARG A 1 674 ? 149.67876 140.49291 186.57028 1.000 91.81879 674 ARG A CA 1
ATOM 10535 C C . ARG A 1 674 ? 149.10759 139.26216 187.25859 1.000 92.38742 674 ARG A C 1
ATOM 10536 O O . ARG A 1 674 ? 149.60107 138.14676 187.06388 1.000 97.46338 674 ARG A O 1
ATOM 10557 N N . LEU A 1 675 ? 148.06704 139.44271 188.06887 1.000 90.20252 675 LEU A N 1
ATOM 10558 C CA . LEU A 1 675 ? 147.41479 138.29215 188.68018 1.000 90.22329 675 LEU A CA 1
ATOM 10559 C C . LEU A 1 675 ? 146.88821 137.34330 187.61663 1.000 94.53499 675 LEU A C 1
ATOM 10560 O O . LEU A 1 675 ? 147.04938 136.12202 187.72515 1.000 89.43237 675 LEU A O 1
ATOM 10576 N N . ALA A 1 676 ? 146.25987 137.88873 186.57366 1.000 111.87244 676 ALA A N 1
ATOM 10577 C CA . ALA A 1 676 ? 145.74627 137.03707 185.50728 1.000 110.67298 676 ALA A CA 1
ATOM 10578 C C . ALA A 1 676 ? 146.86295 136.21920 184.87219 1.000 110.60398 676 ALA A C 1
ATOM 10579 O O . ALA A 1 676 ? 146.72416 135.00563 184.68639 1.000 112.21980 676 ALA A O 1
ATOM 10586 N N . LYS A 1 677 ? 147.98366 136.86212 184.54084 1.000 104.21393 677 LYS A N 1
ATOM 10587 C CA . LYS A 1 677 ? 149.09189 136.13197 183.93286 1.000 99.40435 677 LYS A CA 1
ATOM 10588 C C . LYS A 1 677 ? 149.71114 135.14696 184.91332 1.000 96.42146 677 LYS A C 1
ATOM 10589 O O . LYS A 1 677 ? 150.07831 134.03068 184.53310 1.000 95.27154 677 LYS A O 1
ATOM 10608 N N . LEU A 1 678 ? 149.83747 135.54195 186.17856 1.000 103.53362 678 LEU A N 1
ATOM 10609 C CA . LEU A 1 678 ? 150.53613 134.70526 187.14528 1.000 106.40369 678 LEU A CA 1
ATOM 10610 C C . LEU A 1 678 ? 149.78711 133.41064 187.41532 1.000 108.49334 678 LEU A C 1
ATOM 10611 O O . LEU A 1 678 ? 150.40864 132.38899 187.72552 1.000 106.53483 678 LEU A O 1
ATOM 10627 N N . GLU A 1 679 ? 148.46090 133.43060 187.29473 1.000 114.14469 679 GLU A N 1
ATOM 10628 C CA . GLU A 1 679 ? 147.65419 132.28931 187.70692 1.000 113.05459 679 GLU A CA 1
ATOM 10629 C C . GLU A 1 679 ? 147.95579 131.03486 186.89779 1.000 112.89758 679 GLU A C 1
ATOM 10630 O O . GLU A 1 679 ? 147.64580 129.92949 187.35256 1.000 108.86854 679 GLU A O 1
ATOM 10642 N N . GLN A 1 680 ? 148.55721 131.17214 185.72095 1.000 123.46816 680 GLN A N 1
ATOM 10643 C CA . GLN A 1 680 ? 148.75651 130.03779 184.83129 1.000 123.14413 680 GLN A CA 1
ATOM 10644 C C . GLN A 1 680 ? 150.01347 129.23583 185.14114 1.000 124.83993 680 GLN A C 1
ATOM 10645 O O . GLN A 1 680 ? 150.20740 128.17119 184.54635 1.000 124.40287 680 GLN A O 1
ATOM 10659 N N . LEU A 1 681 ? 150.86715 129.70633 186.04437 1.000 131.54424 681 LEU A N 1
ATOM 10660 C CA . LEU A 1 681 ? 152.12614 129.02141 186.28885 1.000 131.39197 681 LEU A CA 1
ATOM 10661 C C . LEU A 1 681 ? 151.89663 127.72894 187.07402 1.000 129.26770 681 LEU A C 1
ATOM 10662 O O . LEU A 1 681 ? 150.88755 127.58422 187.76928 1.000 128.25038 681 LEU A O 1
ATOM 10678 N N . PRO A 1 682 ? 152.81482 126.77199 186.97298 1.000 123.09652 682 PRO A N 1
ATOM 10679 C CA . PRO A 1 682 ? 152.68316 125.52958 187.73633 1.000 123.43807 682 PRO A CA 1
ATOM 10680 C C . PRO A 1 682 ? 153.31795 125.66400 189.10877 1.000 123.19736 682 PRO A C 1
ATOM 10681 O O . PRO A 1 682 ? 154.44030 126.17709 189.23016 1.000 120.69335 682 PRO A O 1
ATOM 10692 N N . PRO A 1 683 ? 152.65064 125.20292 190.16569 1.000 116.08249 683 PRO A N 1
ATOM 10693 C CA . PRO A 1 683 ? 153.20774 125.37653 191.51049 1.000 113.20936 683 PRO A CA 1
ATOM 10694 C C . PRO A 1 683 ? 154.49282 124.58856 191.70680 1.000 113.79898 683 PRO A C 1
ATOM 10695 O O . PRO A 1 683 ? 154.72329 123.55554 191.07404 1.000 114.03451 683 PRO A O 1
ATOM 10706 N N . ARG A 1 684 ? 155.34055 125.10426 192.60136 1.000 114.89953 684 ARG A N 1
ATOM 10707 C CA . ARG A 1 684 ? 156.57014 124.43647 192.99914 1.000 114.22083 684 ARG A CA 1
ATOM 10708 C C . ARG A 1 684 ? 156.62369 124.07635 194.47520 1.000 115.85307 684 ARG A C 1
ATOM 10709 O O . ARG A 1 684 ? 157.56632 123.39284 194.88693 1.000 116.95933 684 ARG A O 1
ATOM 10730 N N . ARG A 1 685 ? 155.66849 124.52348 195.28433 1.000 106.03790 685 ARG A N 1
ATOM 10731 C CA . ARG A 1 685 ? 155.65738 124.22628 196.70692 1.000 106.53648 685 ARG A CA 1
ATOM 10732 C C . ARG A 1 685 ? 154.23973 123.91985 197.16386 1.000 105.71324 685 ARG A C 1
ATOM 10733 O O . ARG A 1 685 ? 153.26937 124.48876 196.65870 1.000 109.05404 685 ARG A O 1
ATOM 10754 N N . GLN A 1 686 ? 154.13339 123.02099 198.13902 1.000 100.17484 686 GLN A N 1
ATOM 10755 C CA . GLN A 1 686 ? 152.85192 122.58805 198.69118 1.000 99.20184 686 GLN A CA 1
ATOM 10756 C C . GLN A 1 686 ? 152.96067 122.64864 200.20989 1.000 101.83702 686 GLN A C 1
ATOM 10757 O O . GLN A 1 686 ? 153.56841 121.77224 200.82986 1.000 102.88712 686 GLN A O 1
ATOM 10771 N N . ALA A 1 687 ? 152.35601 123.67054 200.80653 1.000 97.75588 687 ALA A N 1
ATOM 10772 C CA . ALA A 1 687 ? 152.47385 123.89516 202.23792 1.000 98.48965 687 ALA A CA 1
ATOM 10773 C C . ALA A 1 687 ? 151.69696 122.83066 203.01040 1.000 95.35323 687 ALA A C 1
ATOM 10774 O O . ALA A 1 687 ? 151.24331 121.82585 202.45992 1.000 96.77970 687 ALA A O 1
ATOM 10781 N N . GLN A 1 688 ? 151.56527 123.04774 204.31535 1.000 84.35077 688 GLN A N 1
ATOM 10782 C CA . GLN A 1 688 ? 150.79756 122.15828 205.17360 1.000 83.48122 688 GLN A CA 1
ATOM 10783 C C . GLN A 1 688 ? 150.74607 122.75872 206.56784 1.000 88.25271 688 GLN A C 1
ATOM 10784 O O . GLN A 1 688 ? 151.63701 123.51624 206.95610 1.000 97.02518 688 GLN A O 1
ATOM 10798 N N . LEU A 1 689 ? 149.69485 122.42146 207.31004 1.000 97.71775 689 LEU A N 1
ATOM 10799 C CA . LEU A 1 689 ? 149.53547 122.85434 208.69296 1.000 96.40977 689 LEU A CA 1
ATOM 10800 C C . LEU A 1 689 ? 149.97453 121.73891 209.62683 1.000 97.52706 689 LEU A C 1
ATOM 10801 O O . LEU A 1 689 ? 149.54969 120.59063 209.47101 1.000 98.91776 689 LEU A O 1
ATOM 10817 N N . CYS A 1 690 ? 150.81437 122.07948 210.59729 1.000 105.14831 690 CYS A N 1
ATOM 10818 C CA . CYS A 1 690 ? 151.32052 121.12472 211.57107 1.000 107.60027 690 CYS A CA 1
ATOM 10819 C C . CYS A 1 690 ? 150.89488 121.56090 212.96248 1.000 107.42958 690 CYS A C 1
ATOM 10820 O O . CYS A 1 690 ? 151.07969 122.72302 213.33729 1.000 107.10825 690 CYS A O 1
ATOM 10828 N N . THR A 1 691 ? 150.32698 120.63317 213.72097 1.000 112.02256 691 THR A N 1
ATOM 10829 C CA . THR A 1 691 ? 149.81729 120.92126 215.05139 1.000 109.91770 691 THR A CA 1
ATOM 10830 C C . THR A 1 691 ? 150.88945 120.58147 216.07238 1.000 109.61835 691 THR A C 1
ATOM 10831 O O . THR A 1 691 ? 151.25614 119.41251 216.22580 1.000 112.22158 691 THR A O 1
ATOM 10842 N N . VAL A 1 692 ? 151.38720 121.59631 216.76556 1.000 117.79401 692 VAL A N 1
ATOM 10843 C CA . VAL A 1 692 ? 152.30668 121.35496 217.86529 1.000 121.29976 692 VAL A CA 1
ATOM 10844 C C . VAL A 1 692 ? 151.52797 120.84691 219.07296 1.000 120.86872 692 VAL A C 1
ATOM 10845 O O . VAL A 1 692 ? 150.32664 121.08045 219.21782 1.000 120.07811 692 VAL A O 1
ATOM 10858 N N . HIS A 1 693 ? 152.22450 120.12776 219.94522 1.000 122.34788 693 HIS A N 1
ATOM 10859 C CA . HIS A 1 693 ? 151.64076 119.59540 221.16890 1.000 125.14198 693 HIS A CA 1
ATOM 10860 C C . HIS A 1 693 ? 152.39155 120.18145 222.35287 1.000 127.28885 693 HIS A C 1
ATOM 10861 O O . HIS A 1 693 ? 153.61387 120.03274 222.45208 1.000 126.02497 693 HIS A O 1
ATOM 10875 N N . ALA A 1 694 ? 151.66217 120.85118 223.24069 1.000 138.45872 694 ALA A N 1
ATOM 10876 C CA . ALA A 1 694 ? 152.24687 121.51965 224.39330 1.000 139.10846 694 ALA A CA 1
ATOM 10877 C C . ALA A 1 694 ? 151.56586 121.02535 225.65740 1.000 137.69514 694 ALA A C 1
ATOM 10878 O O . ALA A 1 694 ? 150.33415 120.96255 225.71871 1.000 135.06455 694 ALA A O 1
ATOM 10885 N N . ALA A 1 695 ? 152.36859 120.67013 226.65761 1.000 150.18199 695 ALA A N 1
ATOM 10886 C CA . ALA A 1 695 ? 151.86448 120.28941 227.96987 1.000 150.80560 695 ALA A CA 1
ATOM 10887 C C . ALA A 1 695 ? 152.04781 121.38709 229.00778 1.000 152.20874 695 ALA A C 1
ATOM 10888 O O . ALA A 1 695 ? 151.12283 121.66793 229.77607 1.000 150.78112 695 ALA A O 1
ATOM 10895 N N . GLY A 1 696 ? 153.21971 122.01997 229.03964 1.000 152.31996 696 GLY A N 1
ATOM 10896 C CA . GLY A 1 696 ? 153.47900 123.08400 229.98492 1.000 151.31300 696 GLY A CA 1
ATOM 10897 C C . GLY A 1 696 ? 154.08104 124.28295 229.28177 1.000 152.24917 696 GLY A C 1
ATOM 10898 O O . GLY A 1 696 ? 154.75827 124.15886 228.25827 1.000 149.52825 696 GLY A O 1
ATOM 10902 N N . GLU A 1 697 ? 153.82428 125.45486 229.85659 1.000 157.84717 697 GLU A N 1
ATOM 10903 C CA . GLU A 1 697 ? 154.26959 126.71508 229.27970 1.000 157.36659 697 GLU A CA 1
ATOM 10904 C C . GLU A 1 697 ? 155.69872 127.07264 229.66345 1.000 158.84697 697 GLU A C 1
ATOM 10905 O O . GLU A 1 697 ? 156.18676 128.12979 229.25141 1.000 157.61038 697 GLU A O 1
ATOM 10917 N N . ALA A 1 698 ? 156.37390 126.23568 230.44846 1.000 159.31435 698 ALA A N 1
ATOM 10918 C CA . ALA A 1 698 ? 157.78175 126.46717 230.73922 1.000 156.60508 698 ALA A CA 1
ATOM 10919 C C . ALA A 1 698 ? 158.59113 126.42285 229.45066 1.000 155.86370 698 ALA A C 1
ATOM 10920 O O . ALA A 1 698 ? 158.46082 125.48956 228.65382 1.000 154.35207 698 ALA A O 1
ATOM 10927 N N . ARG A 1 699 ? 159.43244 127.43550 229.24896 1.000 142.55508 699 ARG A N 1
ATOM 10928 C CA . ARG A 1 699 ? 160.21570 127.50271 228.01741 1.000 142.05857 699 ARG A CA 1
ATOM 10929 C C . ARG A 1 699 ? 161.13656 126.30556 227.84736 1.000 143.70857 699 ARG A C 1
ATOM 10930 O O . ARG A 1 699 ? 161.18244 125.74242 226.74048 1.000 142.51975 699 ARG A O 1
ATOM 10951 N N . PRO A 1 700 ? 161.89222 125.87089 228.85820 1.000 143.05690 700 PRO A N 1
ATOM 10952 C CA . PRO A 1 700 ? 162.80032 124.73312 228.63051 1.000 141.84549 700 PRO A CA 1
ATOM 10953 C C . PRO A 1 700 ? 162.07967 123.47433 228.17892 1.000 143.14687 700 PRO A C 1
ATOM 10954 O O . PRO A 1 700 ? 162.38292 122.94415 227.10282 1.000 141.99593 700 PRO A O 1
ATOM 10965 N N . ALA A 1 701 ? 161.12099 122.98699 228.97086 1.000 143.23327 701 ALA A N 1
ATOM 10966 C CA . ALA A 1 701 ? 160.42298 121.75402 228.62034 1.000 141.82508 701 ALA A CA 1
ATOM 10967 C C . ALA A 1 701 ? 159.66289 121.90596 227.31024 1.000 141.89385 701 ALA A C 1
ATOM 10968 O O . ALA A 1 701 ? 159.56418 120.95534 226.52180 1.000 140.44336 701 ALA A O 1
ATOM 10975 N N . LEU A 1 702 ? 159.09914 123.09037 227.07037 1.000 140.58180 702 LEU A N 1
ATOM 10976 C CA . LEU A 1 702 ? 158.43343 123.33962 225.79903 1.000 141.20165 702 LEU A CA 1
ATOM 10977 C C . LEU A 1 702 ? 159.40893 123.16088 224.64775 1.000 139.29437 702 LEU A C 1
ATOM 10978 O O . LEU A 1 702 ? 159.08271 122.53100 223.63596 1.000 138.07359 702 LEU A O 1
ATOM 10994 N N . CYS A 1 703 ? 160.62182 123.69126 224.79620 1.000 140.75111 703 CYS A N 1
ATOM 10995 C CA . CYS A 1 703 ? 161.63526 123.51843 223.76464 1.000 142.98759 703 CYS A CA 1
ATOM 10996 C C . CYS A 1 703 ? 162.00223 122.05012 223.59753 1.000 144.22151 703 CYS A C 1
ATOM 10997 O O . CYS A 1 703 ? 162.21422 121.58304 222.47366 1.000 144.49424 703 CYS A O 1
ATOM 11005 N N . ARG A 1 704 ? 162.09696 121.30906 224.70245 1.000 138.84255 704 ARG A N 1
ATOM 11006 C CA . ARG A 1 704 ? 162.41694 119.88740 224.59378 1.000 135.39437 704 ARG A CA 1
ATOM 11007 C C . ARG A 1 704 ? 161.36217 119.16018 223.77237 1.000 134.09791 704 ARG A C 1
ATOM 11008 O O . ARG A 1 704 ? 161.68490 118.40291 222.84943 1.000 132.90715 704 ARG A O 1
ATOM 11029 N N . GLU A 1 705 ? 160.08925 119.38211 224.09617 1.000 133.70454 705 GLU A N 1
ATOM 11030 C CA . GLU A 1 705 ? 159.01941 118.72152 223.35587 1.000 134.15895 705 GLU A CA 1
ATOM 11031 C C . GLU A 1 705 ? 159.02030 119.15448 221.89665 1.000 132.96852 705 GLU A C 1
ATOM 11032 O O . GLU A 1 705 ? 158.79167 118.33692 220.99322 1.000 131.68914 705 GLU A O 1
ATOM 11044 N N . LEU A 1 706 ? 159.26568 120.44073 221.64829 1.000 127.89550 706 LEU A N 1
ATOM 11045 C CA . LEU A 1 706 ? 159.29139 120.93095 220.27896 1.000 128.85429 706 LEU A CA 1
ATOM 11046 C C . LEU A 1 706 ? 160.39877 120.25558 219.48676 1.000 127.90047 706 LEU A C 1
ATOM 11047 O O . LEU A 1 706 ? 160.18943 119.85193 218.34150 1.000 129.55046 706 LEU A O 1
ATOM 11063 N N . ALA A 1 707 ? 161.58281 120.11489 220.08165 1.000 124.24589 707 ALA A N 1
ATOM 11064 C CA . ALA A 1 707 ? 162.67323 119.43279 219.39440 1.000 123.64377 707 ALA A CA 1
ATOM 11065 C C . ALA A 1 707 ? 162.33862 117.96706 219.16080 1.000 125.46448 707 ALA A C 1
ATOM 11066 O O . ALA A 1 707 ? 162.65922 117.40654 218.10584 1.000 126.74963 707 ALA A O 1
ATOM 11073 N N . GLY A 1 708 ? 161.70322 117.32466 220.13924 1.000 125.62648 708 GLY A N 1
ATOM 11074 C CA . GLY A 1 708 ? 161.31755 115.93637 219.95625 1.000 124.89183 708 GLY A CA 1
ATOM 11075 C C . GLY A 1 708 ? 160.39836 115.75313 218.76591 1.000 124.10813 708 GLY A C 1
ATOM 11076 O O . GLY A 1 708 ? 160.59443 114.85512 217.94451 1.000 122.19961 708 GLY A O 1
ATOM 11080 N N . GLN A 1 709 ? 159.37979 116.60828 218.65571 1.000 127.21372 709 GLN A N 1
ATOM 11081 C CA . GLN A 1 709 ? 158.48690 116.53889 217.50000 1.000 129.55726 709 GLN A CA 1
ATOM 11082 C C . GLN A 1 709 ? 159.22070 116.90328 216.21634 1.000 125.82346 709 GLN A C 1
ATOM 11083 O O . GLN A 1 709 ? 158.99915 116.28878 215.16073 1.000 128.44209 709 GLN A O 1
ATOM 11097 N N . MET A 1 710 ? 160.09963 117.90064 216.28827 1.000 111.77529 710 MET A N 1
ATOM 11098 C CA . MET A 1 710 ? 160.78892 118.35368 215.09313 1.000 112.20461 710 MET A CA 1
ATOM 11099 C C . MET A 1 710 ? 161.65668 117.24924 214.52342 1.000 111.65741 710 MET A C 1
ATOM 11100 O O . MET A 1 710 ? 161.77685 117.12745 213.30746 1.000 107.90496 710 MET A O 1
ATOM 11114 N N . ASN A 1 711 ? 162.27414 116.43928 215.38333 1.000 124.43580 711 ASN A N 1
ATOM 11115 C CA . ASN A 1 711 ? 163.11963 115.35358 214.89176 1.000 125.01392 711 ASN A CA 1
ATOM 11116 C C . ASN A 1 711 ? 162.31647 114.38529 214.03048 1.000 124.28830 711 ASN A C 1
ATOM 11117 O O . ASN A 1 711 ? 162.76448 113.96545 212.95458 1.000 121.91466 711 ASN A O 1
ATOM 11128 N N . THR A 1 712 ? 161.12196 114.01575 214.49341 1.000 125.15600 712 THR A N 1
ATOM 11129 C CA . THR A 1 712 ? 160.26583 113.14324 213.70021 1.000 124.97016 712 THR A CA 1
ATOM 11130 C C . THR A 1 712 ? 159.87632 113.81254 212.39267 1.000 121.79892 712 THR A C 1
ATOM 11131 O O . THR A 1 712 ? 159.86333 113.17082 211.33251 1.000 118.16648 712 THR A O 1
ATOM 11142 N N . TRP A 1 713 ? 159.54243 115.10292 212.44922 1.000 117.25568 713 TRP A N 1
ATOM 11143 C CA . TRP A 1 713 ? 159.21910 115.81172 211.21687 1.000 114.94863 713 TRP A CA 1
ATOM 11144 C C . TRP A 1 713 ? 160.40800 115.79162 210.26623 1.000 112.09845 713 TRP A C 1
ATOM 11145 O O . TRP A 1 713 ? 160.24080 115.63999 209.05213 1.000 110.28582 713 TRP A O 1
ATOM 11166 N N . MET A 1 714 ? 161.62004 115.93749 210.80471 1.000 115.43782 714 MET A N 1
ATOM 11167 C CA . MET A 1 714 ? 162.80950 115.93654 209.96223 1.000 118.14479 714 MET A CA 1
ATOM 11168 C C . MET A 1 714 ? 162.96295 114.59621 209.27496 1.000 116.97761 714 MET A C 1
ATOM 11169 O O . MET A 1 714 ? 163.19066 114.52916 208.06301 1.000 115.41798 714 MET A O 1
ATOM 11183 N N . ALA A 1 715 ? 162.84908 113.51405 210.04197 1.000 122.63442 715 ALA A N 1
ATOM 11184 C CA . ALA A 1 715 ? 162.97655 112.18740 209.45479 1.000 123.02994 715 ALA A CA 1
ATOM 11185 C C . ALA A 1 715 ? 161.95725 111.99743 208.34155 1.000 123.70989 715 ALA A C 1
ATOM 11186 O O . ALA A 1 715 ? 162.30601 111.61535 207.21678 1.000 124.21974 715 ALA A O 1
ATOM 11193 N N . ASP A 1 716 ? 160.68986 112.29201 208.63210 1.000 127.40571 716 ASP A N 1
ATOM 11194 C CA . ASP A 1 716 ? 159.63597 112.06066 207.65200 1.000 127.76535 716 ASP A CA 1
ATOM 11195 C C . ASP A 1 716 ? 159.86553 112.89113 206.39725 1.000 125.30430 716 ASP A C 1
ATOM 11196 O O . ASP A 1 716 ? 159.80879 112.37819 205.27283 1.000 124.80293 716 ASP A O 1
ATOM 11205 N N . LEU A 1 717 ? 160.15038 114.17763 206.57088 1.000 113.16722 717 LEU A N 1
ATOM 11206 C CA . LEU A 1 717 ? 160.25749 115.06698 205.42640 1.000 112.55132 717 LEU A CA 1
ATOM 11207 C C . LEU A 1 717 ? 161.50392 114.77434 204.60335 1.000 114.90472 717 LEU A C 1
ATOM 11208 O O . LEU A 1 717 ? 161.48306 114.92661 203.37706 1.000 113.57380 717 LEU A O 1
ATOM 11224 N N . HIS A 1 718 ? 162.59408 114.35595 205.24741 1.000 128.67372 718 HIS A N 1
ATOM 11225 C CA . HIS A 1 718 ? 163.76266 113.92677 204.49456 1.000 126.76147 718 HIS A CA 1
ATOM 11226 C C . HIS A 1 718 ? 163.47046 112.66110 203.70940 1.000 126.35754 718 HIS A C 1
ATOM 11227 O O . HIS A 1 718 ? 163.90473 112.52774 202.56066 1.000 121.66616 718 HIS A O 1
ATOM 11241 N N . ARG A 1 719 ? 162.73763 111.72305 204.30878 1.000 130.73028 719 ARG A N 1
ATOM 11242 C CA . ARG A 1 719 ? 162.29831 110.55641 203.55682 1.000 130.29284 719 ARG A CA 1
ATOM 11243 C C . ARG A 1 719 ? 161.50462 110.97760 202.33053 1.000 128.20425 719 ARG A C 1
ATOM 11244 O O . ARG A 1 719 ? 161.68476 110.42161 201.24186 1.000 127.27415 719 ARG A O 1
ATOM 11265 N N . CYS A 1 720 ? 160.63750 111.97875 202.48383 1.000 125.91605 720 CYS A N 1
ATOM 11266 C CA . CYS A 1 720 ? 159.83516 112.44256 201.35691 1.000 125.57014 720 CYS A CA 1
ATOM 11267 C C . CYS A 1 720 ? 160.71699 112.97772 200.23494 1.000 124.42596 720 CYS A C 1
ATOM 11268 O O . CYS A 1 720 ? 160.58797 112.56376 199.07754 1.000 121.45481 720 CYS A O 1
ATOM 11276 N N . HIS A 1 721 ? 161.62335 113.89740 200.56067 1.000 126.52754 721 HIS A N 1
ATOM 11277 C CA . HIS A 1 721 ? 162.46804 114.56811 199.58122 1.000 126.20359 721 HIS A CA 1
ATOM 11278 C C . HIS A 1 721 ? 163.93105 114.32260 199.91140 1.000 125.20505 721 HIS A C 1
ATOM 11279 O O . HIS A 1 721 ? 164.33121 114.38453 201.07692 1.000 122.27202 721 HIS A O 1
ATOM 11293 N N . HIS A 1 722 ? 164.72876 114.05881 198.88238 1.000 140.44353 722 HIS A N 1
ATOM 11294 C CA . HIS A 1 722 ? 166.15821 113.85844 199.06866 1.000 142.67295 722 HIS A CA 1
ATOM 11295 C C . HIS A 1 722 ? 166.81329 113.76069 197.70074 1.000 141.86174 722 HIS A C 1
ATOM 11296 O O . HIS A 1 722 ? 166.15353 113.48194 196.69543 1.000 140.21303 722 HIS A O 1
ATOM 11310 N N . THR A 1 723 ? 168.12191 113.99283 197.67886 1.000 136.16734 723 THR A N 1
ATOM 11311 C CA . THR A 1 723 ? 168.92826 113.87321 196.47400 1.000 136.79656 723 THR A CA 1
ATOM 11312 C C . THR A 1 723 ? 169.97606 112.79502 196.69702 1.000 139.80897 723 THR A C 1
ATOM 11313 O O . THR A 1 723 ? 170.69919 112.82667 197.69717 1.000 139.01526 723 THR A O 1
ATOM 11324 N N . GLU A 1 724 ? 170.05571 111.84882 195.76621 1.000 157.59753 724 GLU A N 1
ATOM 11325 C CA . GLU A 1 724 ? 170.89106 110.66573 195.90782 1.000 157.29850 724 GLU A CA 1
ATOM 11326 C C . GLU A 1 724 ? 172.02607 110.68135 194.89286 1.000 156.48721 724 GLU A C 1
ATOM 11327 O O . GLU A 1 724 ? 171.88072 111.21131 193.78737 1.000 154.63682 724 GLU A O 1
ATOM 11339 N N . HIS A 1 725 ? 173.15744 110.09965 195.28171 1.000 156.65618 725 HIS A N 1
ATOM 11340 C CA . HIS A 1 725 ? 174.32357 110.00289 194.41573 1.000 156.72254 725 HIS A CA 1
ATOM 11341 C C . HIS A 1 725 ? 175.15698 108.81784 194.86963 1.000 157.13957 725 HIS A C 1
ATOM 11342 O O . HIS A 1 725 ? 175.69519 108.82959 195.98000 1.000 157.01871 725 HIS A O 1
ATOM 11356 N N . GLN A 1 726 ? 175.26688 107.80743 194.01493 1.000 159.33739 726 GLN A N 1
ATOM 11357 C CA . GLN A 1 726 ? 176.07372 106.62993 194.30878 1.000 159.71081 726 GLN A CA 1
ATOM 11358 C C . GLN A 1 726 ? 175.65454 106.01298 195.64038 1.000 160.05027 726 GLN A C 1
ATOM 11359 O O . GLN A 1 726 ? 176.47784 105.58211 196.44989 1.000 159.01734 726 GLN A O 1
ATOM 11373 N N . GLY A 1 727 ? 174.34303 105.97936 195.86549 1.000 158.82320 727 GLY A N 1
ATOM 11374 C CA . GLY A 1 727 ? 173.81038 105.34024 197.05125 1.000 158.72763 727 GLY A CA 1
ATOM 11375 C C . GLY A 1 727 ? 173.86445 106.16508 198.31736 1.000 160.29697 727 GLY A C 1
ATOM 11376 O O . GLY A 1 727 ? 173.71669 105.60764 199.40727 1.000 160.08902 727 GLY A O 1
ATOM 11380 N N . ARG A 1 728 ? 174.07210 107.47721 198.21293 1.000 161.03412 728 ARG A N 1
ATOM 11381 C CA . ARG A 1 728 ? 174.11634 108.36254 199.37157 1.000 160.27540 728 ARG A CA 1
ATOM 11382 C C . ARG A 1 728 ? 173.10823 109.48606 199.18067 1.000 158.87381 728 ARG A C 1
ATOM 11383 O O . ARG A 1 728 ? 173.03918 110.08079 198.10140 1.000 156.80970 728 ARG A O 1
ATOM 11404 N N . ARG A 1 729 ? 172.33777 109.78036 200.22769 1.000 152.50376 729 ARG A N 1
ATOM 11405 C CA . ARG A 1 729 ? 171.26097 110.76269 200.17086 1.000 152.80691 729 ARG A CA 1
ATOM 11406 C C . ARG A 1 729 ? 171.53631 111.90984 201.13510 1.000 151.17156 729 ARG A C 1
ATOM 11407 O O . ARG A 1 729 ? 171.89395 111.68220 202.29608 1.000 148.19825 729 ARG A O 1
ATOM 11428 N N . ILE A 1 730 ? 171.35640 113.14065 200.64986 1.000 142.04823 730 ILE A N 1
ATOM 11429 C CA . ILE A 1 730 ? 171.57665 114.34841 201.43436 1.000 140.85918 730 ILE A CA 1
ATOM 11430 C C . ILE A 1 730 ? 170.48224 115.35584 201.10682 1.000 143.42976 730 ILE A C 1
ATOM 11431 O O . ILE A 1 730 ? 169.79180 115.25007 200.09096 1.000 142.88323 730 ILE A O 1
ATOM 11447 N N . SER A 1 731 ? 170.33527 116.35018 201.98179 1.000 135.78093 731 SER A N 1
ATOM 11448 C CA . SER A 1 731 ? 169.30186 117.36169 201.81473 1.000 134.16941 731 SER A CA 1
ATOM 11449 C C . SER A 1 731 ? 169.67237 118.60791 202.60923 1.000 133.46336 731 SER A C 1
ATOM 11450 O O . SER A 1 731 ? 170.48332 118.55700 203.53785 1.000 131.61481 731 SER A O 1
ATOM 11458 N N . PHE A 1 732 ? 169.05914 119.73305 202.23701 1.000 125.55437 732 PHE A N 1
ATOM 11459 C CA . PHE A 1 732 ? 169.33277 121.02785 202.85066 1.000 121.45448 732 PHE A CA 1
ATOM 11460 C C . PHE A 1 732 ? 168.05256 121.59825 203.44392 1.000 122.12877 732 PHE A C 1
ATOM 11461 O O . PHE A 1 732 ? 167.06248 121.78093 202.72804 1.000 122.32400 732 PHE A O 1
ATOM 11478 N N . GLY A 1 733 ? 168.08967 121.91937 204.74025 1.000 111.64880 733 GLY A N 1
ATOM 11479 C CA . GLY A 1 733 ? 166.89438 122.28507 205.46529 1.000 110.52512 733 GLY A CA 1
ATOM 11480 C C . GLY A 1 733 ? 166.92300 123.73272 205.91413 1.000 107.90172 733 GLY A C 1
ATOM 11481 O O . GLY A 1 733 ? 167.91300 124.44279 205.75101 1.000 109.72119 733 GLY A O 1
ATOM 11485 N N . LEU A 1 734 ? 165.79856 124.16197 206.48191 1.000 87.66909 734 LEU A N 1
ATOM 11486 C CA . LEU A 1 734 ? 165.64985 125.51856 206.98607 1.000 84.81162 734 LEU A CA 1
ATOM 11487 C C . LEU A 1 734 ? 164.65779 125.50985 208.13647 1.000 85.38045 734 LEU A C 1
ATOM 11488 O O . LEU A 1 734 ? 163.53048 125.03584 207.97931 1.000 87.10251 734 LEU A O 1
ATOM 11504 N N . LEU A 1 735 ? 165.07399 126.03650 209.28286 1.000 91.95416 735 LEU A N 1
ATOM 11505 C CA . LEU A 1 735 ? 164.23585 126.12336 210.47570 1.000 89.45173 735 LEU A CA 1
ATOM 11506 C C . LEU A 1 735 ? 164.17808 127.58396 210.90148 1.000 95.32300 735 LEU A C 1
ATOM 11507 O O . LEU A 1 735 ? 165.04532 128.04963 211.64497 1.000 103.01884 735 LEU A O 1
ATOM 11523 N N . ARG A 1 736 ? 163.15372 128.29989 210.45780 1.000 86.46152 736 ARG A N 1
ATOM 11524 C CA . ARG A 1 736 ? 162.99956 129.71215 210.76728 1.000 86.70321 736 ARG A CA 1
ATOM 11525 C C . ARG A 1 736 ? 162.24690 129.88028 212.08016 1.000 87.06091 736 ARG A C 1
ATOM 11526 O O . ARG A 1 736 ? 161.41779 129.04806 212.45040 1.000 94.19868 736 ARG A O 1
ATOM 11547 N N . LEU A 1 737 ? 162.55872 130.95680 212.79591 1.000 88.11025 737 LEU A N 1
ATOM 11548 C CA . LEU A 1 737 ? 161.89075 131.27017 214.05047 1.000 93.20555 737 LEU A CA 1
ATOM 11549 C C . LEU A 1 737 ? 161.74571 132.78253 214.16207 1.000 95.46956 737 LEU A C 1
ATOM 11550 O O . LEU A 1 737 ? 162.13908 133.53362 213.26530 1.000 95.45133 737 LEU A O 1
ATOM 11566 N N . ALA A 1 738 ? 161.16294 133.23191 215.27255 1.000 90.82121 738 ALA A N 1
ATOM 11567 C CA . ALA A 1 738 ? 160.85470 134.64617 215.45893 1.000 91.36026 738 ALA A CA 1
ATOM 11568 C C . ALA A 1 738 ? 161.94304 135.37702 216.24038 1.000 91.73414 738 ALA A C 1
ATOM 11569 O O . ALA A 1 738 ? 162.55299 136.32216 215.73222 1.000 87.19803 738 ALA A O 1
ATOM 11576 N N . ASN A 1 739 ? 162.19542 134.94947 217.47161 1.000 101.42930 739 ASN A N 1
ATOM 11577 C CA . ASN A 1 739 ? 163.06948 135.66336 218.38637 1.000 100.52992 739 ASN A CA 1
ATOM 11578 C C . ASN A 1 739 ? 164.33124 134.85897 218.66398 1.000 103.61698 739 ASN A C 1
ATOM 11579 O O . ASN A 1 739 ? 164.38122 133.64237 218.46846 1.000 104.06706 739 ASN A O 1
ATOM 11590 N N . ILE A 1 740 ? 165.35712 135.56804 219.13554 1.000 104.11210 740 ILE A N 1
ATOM 11591 C CA . ILE A 1 740 ? 166.68552 134.97689 219.24220 1.000 102.89979 740 ILE A CA 1
ATOM 11592 C C . ILE A 1 740 ? 166.76946 134.03636 220.43656 1.000 104.81213 740 ILE A C 1
ATOM 11593 O O . ILE A 1 740 ? 167.39604 132.97446 220.35845 1.000 104.98559 740 ILE A O 1
ATOM 11609 N N . GLU A 1 741 ? 166.17571 134.41708 221.56687 1.000 115.24081 741 GLU A N 1
ATOM 11610 C CA . GLU A 1 741 ? 166.26816 133.57247 222.75671 1.000 116.94838 741 GLU A CA 1
ATOM 11611 C C . GLU A 1 741 ? 165.61412 132.21490 222.54537 1.000 116.41085 741 GLU A C 1
ATOM 11612 O O . GLU A 1 741 ? 166.26061 131.18836 222.82957 1.000 115.90079 741 GLU A O 1
ATOM 11624 N N . PRO A 1 742 ? 164.37206 132.12070 222.06285 1.000 112.42294 742 PRO A N 1
ATOM 11625 C CA . PRO A 1 742 ? 163.83819 130.79645 221.72546 1.000 113.18249 742 PRO A CA 1
ATOM 11626 C C . PRO A 1 742 ? 164.66547 130.08629 220.67683 1.000 113.21569 742 PRO A C 1
ATOM 11627 O O . PRO A 1 742 ? 164.79812 128.85887 220.73060 1.000 117.82630 742 PRO A O 1
ATOM 11638 N N . LEU A 1 743 ? 165.23722 130.82111 219.72342 1.000 92.09782 743 LEU A N 1
ATOM 11639 C CA . LEU A 1 743 ? 166.05049 130.18365 218.69641 1.000 89.98027 743 LEU A CA 1
ATOM 11640 C C . LEU A 1 743 ? 167.23961 129.46238 219.31094 1.000 94.09379 743 LEU A C 1
ATOM 11641 O O . LEU A 1 743 ? 167.48178 128.28319 219.03135 1.000 95.64774 743 LEU A O 1
ATOM 11657 N N . ILE A 1 744 ? 167.99658 130.15937 220.15526 1.000 111.82886 744 ILE A N 1
ATOM 11658 C CA . ILE A 1 744 ? 169.17787 129.55116 220.75714 1.000 115.22066 744 ILE A CA 1
ATOM 11659 C C . ILE A 1 744 ? 168.77707 128.42902 221.70512 1.000 113.02365 744 ILE A C 1
ATOM 11660 O O . ILE A 1 744 ? 169.47089 127.40848 221.80680 1.000 112.43544 744 ILE A O 1
ATOM 11676 N N . GLU A 1 745 ? 167.66199 128.58870 222.42009 1.000 120.50885 745 GLU A N 1
ATOM 11677 C CA . GLU A 1 745 ? 167.22840 127.50257 223.28970 1.000 120.52520 745 GLU A CA 1
ATOM 11678 C C . GLU A 1 745 ? 166.90531 126.25411 222.47854 1.000 119.80497 745 GLU A C 1
ATOM 11679 O O . GLU A 1 745 ? 167.28239 125.13768 222.85828 1.000 119.72984 745 GLU A O 1
ATOM 11691 N N . LEU A 1 746 ? 166.21545 126.42435 221.35091 1.000 112.87971 746 LEU A N 1
ATOM 11692 C CA . LEU A 1 746 ? 165.91740 125.28768 220.49048 1.000 112.00694 746 LEU A CA 1
ATOM 11693 C C . LEU A 1 746 ? 167.19489 124.67221 219.94375 1.000 112.25907 746 LEU A C 1
ATOM 11694 O O . LEU A 1 746 ? 167.29541 123.44825 219.81023 1.000 118.15429 746 LEU A O 1
ATOM 11710 N N . ALA A 1 747 ? 168.17573 125.50550 219.60122 1.000 106.84229 747 ALA A N 1
ATOM 11711 C CA . ALA A 1 747 ? 169.44251 124.97814 219.10793 1.000 109.70730 747 ALA A CA 1
ATOM 11712 C C . ALA A 1 747 ? 170.11386 124.10717 220.16125 1.000 109.92905 747 ALA A C 1
ATOM 11713 O O . ALA A 1 747 ? 170.58503 123.00154 219.86735 1.000 109.80490 747 ALA A O 1
ATOM 11720 N N . GLN A 1 748 ? 170.16248 124.58787 221.40300 1.000 112.35577 748 GLN A N 1
ATOM 11721 C CA . GLN A 1 748 ? 170.76684 123.78658 222.46143 1.000 111.73885 748 GLN A CA 1
ATOM 11722 C C . GLN A 1 748 ? 170.00701 122.48509 222.65949 1.000 112.18528 748 GLN A C 1
ATOM 11723 O O . GLN A 1 748 ? 170.61312 121.41659 222.81167 1.000 108.52616 748 GLN A O 1
ATOM 11737 N N . ALA A 1 749 ? 168.67725 122.55189 222.66273 1.000 123.27887 749 ALA A N 1
ATOM 11738 C CA . ALA A 1 749 ? 167.89441 121.33809 222.84811 1.000 120.73910 749 ALA A CA 1
ATOM 11739 C C . ALA A 1 749 ? 168.19641 120.32674 221.75117 1.000 118.17618 749 ALA A C 1
ATOM 11740 O O . ALA A 1 749 ? 168.46532 119.15361 222.03251 1.000 121.11943 749 ALA A O 1
ATOM 11747 N N . ILE A 1 750 ? 168.17838 120.76507 220.49074 1.000 110.60399 750 ILE A N 1
ATOM 11748 C CA . ILE A 1 750 ? 168.38733 119.82211 219.39816 1.000 111.13846 750 ILE A CA 1
ATOM 11749 C C . ILE A 1 750 ? 169.79300 119.25206 219.45345 1.000 114.80164 750 ILE A C 1
ATOM 11750 O O . ILE A 1 750 ? 170.00881 118.07718 219.13820 1.000 116.91600 750 ILE A O 1
ATOM 11766 N N . LEU A 1 751 ? 170.77652 120.06285 219.84683 1.000 122.81870 751 LEU A N 1
ATOM 11767 C CA . LEU A 1 751 ? 172.12367 119.52169 219.97847 1.000 123.32556 751 LEU A CA 1
ATOM 11768 C C . LEU A 1 751 ? 172.16336 118.44398 221.05155 1.000 122.47356 751 LEU A C 1
ATOM 11769 O O . LEU A 1 751 ? 172.78383 117.39094 220.86463 1.000 120.06175 751 LEU A O 1
ATOM 11785 N N . ALA A 1 752 ? 171.49085 118.68203 222.17817 1.000 123.40863 752 ALA A N 1
ATOM 11786 C CA . ALA A 1 752 ? 171.47844 117.68793 223.24492 1.000 121.72818 752 ALA A CA 1
ATOM 11787 C C . ALA A 1 752 ? 170.80065 116.39911 222.79696 1.000 121.20606 752 ALA A C 1
ATOM 11788 O O . ALA A 1 752 ? 171.29434 115.30181 223.07899 1.000 120.85131 752 ALA A O 1
ATOM 11795 N N . GLN A 1 753 ? 169.67245 116.50992 222.09532 1.000 115.67126 753 GLN A N 1
ATOM 11796 C CA . GLN A 1 753 ? 168.87811 115.32643 221.77815 1.000 113.01270 753 GLN A CA 1
ATOM 11797 C C . GLN A 1 753 ? 169.61637 114.39621 220.82164 1.000 114.32628 753 GLN A C 1
ATOM 11798 O O . GLN A 1 753 ? 169.63644 113.17671 221.01970 1.000 114.72257 753 GLN A O 1
ATOM 11812 N N . GLY A 1 754 ? 170.21879 114.94855 219.77457 1.000 119.10939 754 GLY A N 1
ATOM 11813 C CA . GLY A 1 754 ? 170.88957 114.15351 218.76959 1.000 117.36580 754 GLY A CA 1
ATOM 11814 C C . GLY A 1 754 ? 169.96628 113.74856 217.63370 1.000 121.05422 754 GLY A C 1
ATOM 11815 O O . GLY A 1 754 ? 168.73877 113.81393 217.72164 1.000 122.16148 754 GLY A O 1
ATOM 11819 N N . ALA A 1 755 ? 170.58485 113.30458 216.54370 1.000 134.20787 755 ALA A N 1
ATOM 11820 C CA . ALA A 1 755 ? 169.85838 112.95471 215.33437 1.000 132.90443 755 ALA A CA 1
ATOM 11821 C C . ALA A 1 755 ? 169.06773 111.66295 215.51884 1.000 132.39484 755 ALA A C 1
ATOM 11822 O O . ALA A 1 755 ? 169.36337 110.86222 216.40842 1.000 135.21178 755 ALA A O 1
ATOM 11829 N N . PRO A 1 756 ? 168.04244 111.43562 214.68754 1.000 133.71137 756 PRO A N 1
ATOM 11830 C CA . PRO A 1 756 ? 167.31117 110.16261 214.75977 1.000 135.54880 756 PRO A CA 1
ATOM 11831 C C . PRO A 1 756 ? 168.14495 108.98873 214.27135 1.000 135.10084 756 PRO A C 1
ATOM 11832 O O . PRO A 1 756 ? 169.30129 109.15952 213.87333 1.000 135.43359 756 PRO A O 1
ATOM 11843 N N . GLU A 1 757 ? 167.56490 107.79262 214.29608 1.000 137.94087 757 GLU A N 1
ATOM 11844 C CA . GLU A 1 757 ? 168.28591 106.60318 213.86761 1.000 140.12556 757 GLU A CA 1
ATOM 11845 C C . GLU A 1 757 ? 168.50578 106.60925 212.36103 1.000 139.12763 757 GLU A C 1
ATOM 11846 O O . GLU A 1 757 ? 167.61661 106.97010 211.58588 1.000 137.41382 757 GLU A O 1
ATOM 11858 N N . GLY A 1 758 ? 169.70574 106.20632 211.95056 1.000 135.81207 758 GLY A N 1
ATOM 11859 C CA . GLY A 1 758 ? 170.03955 106.07961 210.54990 1.000 135.42722 758 GLY A CA 1
ATOM 11860 C C . GLY A 1 758 ? 170.31734 107.38190 209.83496 1.000 137.44544 758 GLY A C 1
ATOM 11861 O O . GLY A 1 758 ? 170.56793 107.36006 208.62297 1.000 137.83703 758 GLY A O 1
ATOM 11865 N N . LEU A 1 759 ? 170.30092 108.50956 210.53959 1.000 136.98547 759 LEU A N 1
ATOM 11866 C CA . LEU A 1 759 ? 170.46620 109.81629 209.92622 1.000 137.46626 759 LEU A CA 1
ATOM 11867 C C . LEU A 1 759 ? 171.56085 110.58936 210.64112 1.000 136.82134 759 LEU A C 1
ATOM 11868 O O . LEU A 1 759 ? 171.80059 110.40036 211.83595 1.000 136.06364 759 LEU A O 1
ATOM 11884 N N . HIS A 1 760 ? 172.22728 111.45982 209.89079 1.000 137.04299 760 HIS A N 1
ATOM 11885 C CA . HIS A 1 760 ? 173.24927 112.34601 210.42560 1.000 137.15337 760 HIS A CA 1
ATOM 11886 C C . HIS A 1 760 ? 172.85139 113.78568 210.13968 1.000 137.92747 760 HIS A C 1
ATOM 11887 O O . HIS A 1 760 ? 172.37403 114.09657 209.04315 1.000 138.82365 760 HIS A O 1
ATOM 11901 N N . VAL A 1 761 ? 173.05384 114.65724 211.12383 1.000 125.46955 761 VAL A N 1
ATOM 11902 C CA . VAL A 1 761 ? 172.54329 116.02073 211.09843 1.000 122.56419 761 VAL A CA 1
ATOM 11903 C C . VAL A 1 761 ? 173.70958 116.98949 211.22092 1.000 125.44710 761 VAL A C 1
ATOM 11904 O O . VAL A 1 761 ? 174.55249 116.84574 212.11351 1.000 124.14188 761 VAL A O 1
ATOM 11917 N N . HIS A 1 762 ? 173.75065 117.97410 210.32832 1.000 129.07474 762 HIS A N 1
ATOM 11918 C CA . HIS A 1 762 ? 174.69574 119.08181 210.39556 1.000 124.73197 762 HIS A CA 1
ATOM 11919 C C . HIS A 1 762 ? 173.91911 120.34889 210.72035 1.000 123.58704 762 HIS A C 1
ATOM 11920 O O . HIS A 1 762 ? 172.95872 120.68632 210.02073 1.000 123.66272 762 HIS A O 1
ATOM 11934 N N . LEU A 1 763 ? 174.34006 121.04959 211.76642 1.000 108.97087 763 LEU A N 1
ATOM 11935 C CA . LEU A 1 763 ? 173.64322 122.22475 212.26067 1.000 103.64169 763 LEU A CA 1
ATOM 11936 C C . LEU A 1 763 ? 174.50292 123.46354 212.04956 1.000 106.32519 763 LEU A C 1
ATOM 11937 O O . LEU A 1 763 ? 175.73358 123.39667 212.09336 1.000 111.94169 763 LEU A O 1
ATOM 11953 N N . CYS A 1 764 ? 173.84673 124.59871 211.80606 1.000 99.81921 764 CYS A N 1
ATOM 11954 C CA . CYS A 1 764 ? 174.56052 125.85401 211.56646 1.000 101.43129 764 CYS A CA 1
ATOM 11955 C C . CYS A 1 764 ? 173.69060 127.00353 212.06563 1.000 103.03608 764 CYS A C 1
ATOM 11956 O O . CYS A 1 764 ? 172.88981 127.54732 211.30104 1.000 105.18930 764 CYS A O 1
ATOM 11964 N N . VAL A 1 765 ? 173.86864 127.38575 213.33154 1.000 89.61835 765 VAL A N 1
ATOM 11965 C CA . VAL A 1 765 ? 173.09224 128.48722 213.88503 1.000 82.72959 765 VAL A CA 1
ATOM 11966 C C . VAL A 1 765 ? 173.50379 129.77734 213.19663 1.000 80.20509 765 VAL A C 1
ATOM 11967 O O . VAL A 1 765 ? 174.66405 129.95027 212.80440 1.000 82.75822 765 VAL A O 1
ATOM 11980 N N . TYR A 1 766 ? 172.54759 130.68567 213.02180 1.000 82.39741 766 TYR A N 1
ATOM 11981 C CA . TYR A 1 766 ? 172.78354 131.86254 212.19128 1.000 86.02674 766 TYR A CA 1
ATOM 11982 C C . TYR A 1 766 ? 171.74549 132.92504 212.54520 1.000 88.48764 766 TYR A C 1
ATOM 11983 O O . TYR A 1 766 ? 170.60308 132.84931 212.08858 1.000 91.90670 766 TYR A O 1
ATOM 12001 N N . HIS A 1 767 ? 172.14844 133.91437 213.33833 1.000 83.35243 767 HIS A N 1
ATOM 12002 C CA . HIS A 1 767 ? 171.26754 135.01597 213.70540 1.000 80.08172 767 HIS A CA 1
ATOM 12003 C C . HIS A 1 767 ? 172.09097 136.30016 213.72608 1.000 87.96430 767 HIS A C 1
ATOM 12004 O O . HIS A 1 767 ? 173.22856 136.33649 213.25112 1.000 96.76568 767 HIS A O 1
ATOM 12018 N N . SER A 1 768 ? 171.51108 137.36979 214.26848 1.000 93.50420 768 SER A N 1
ATOM 12019 C CA . SER A 1 768 ? 172.11639 138.69528 214.22534 1.000 95.72202 768 SER A CA 1
ATOM 12020 C C . SER A 1 768 ? 172.86678 139.07077 215.49553 1.000 94.67689 768 SER A C 1
ATOM 12021 O O . SER A 1 768 ? 173.31876 140.21273 215.60990 1.000 88.05785 768 SER A O 1
ATOM 12029 N N . ARG A 1 769 ? 172.99603 138.16148 216.45474 1.000 105.45767 769 ARG A N 1
ATOM 12030 C CA . ARG A 1 769 ? 173.71188 138.44560 217.69011 1.000 102.26314 769 ARG A CA 1
ATOM 12031 C C . ARG A 1 769 ? 175.16414 137.99744 217.64942 1.000 99.32905 769 ARG A C 1
ATOM 12032 O O . ARG A 1 769 ? 175.85118 138.08681 218.66947 1.000 103.89518 769 ARG A O 1
ATOM 12053 N N . HIS A 1 770 ? 175.64131 137.50364 216.51761 1.000 87.46304 770 HIS A N 1
ATOM 12054 C CA . HIS A 1 770 ? 177.04515 137.16657 216.38278 1.000 90.38668 770 HIS A CA 1
ATOM 12055 C C . HIS A 1 770 ? 177.86635 138.43321 216.16829 1.000 91.00801 770 HIS A C 1
ATOM 12056 O O . HIS A 1 770 ? 177.33491 139.46296 215.75173 1.000 88.81283 770 HIS A O 1
ATOM 12070 N N . PRO A 1 771 ? 179.16631 138.39071 216.45278 1.000 97.10034 771 PRO A N 1
ATOM 12071 C CA . PRO A 1 771 ? 180.03171 139.50212 216.05126 1.000 93.81325 771 PRO A CA 1
ATOM 12072 C C . PRO A 1 771 ? 180.00559 139.68263 214.54230 1.000 92.86628 771 PRO A C 1
ATOM 12073 O O . PRO A 1 771 ? 179.93328 138.71633 213.78264 1.000 98.01970 771 PRO A O 1
ATOM 12084 N N . LEU A 1 772 ? 180.08505 140.94091 214.10749 1.000 87.60723 772 LEU A N 1
ATOM 12085 C CA . LEU A 1 772 ? 179.79626 141.25233 212.71041 1.000 89.31764 772 LEU A CA 1
ATOM 12086 C C . LEU A 1 772 ? 180.72411 140.50919 211.75726 1.000 94.24832 772 LEU A C 1
ATOM 12087 O O . LEU A 1 772 ? 180.27844 139.99714 210.72453 1.000 97.51109 772 LEU A O 1
ATOM 12103 N N . LEU A 1 773 ? 182.01873 140.45280 212.06622 1.000 106.09952 773 LEU A N 1
ATOM 12104 C CA . LEU A 1 773 ? 182.93373 139.73490 211.18518 1.000 104.79180 773 LEU A CA 1
ATOM 12105 C C . LEU A 1 773 ? 182.57784 138.25499 211.12335 1.000 105.61791 773 LEU A C 1
ATOM 12106 O O . LEU A 1 773 ? 182.59533 137.64324 210.04620 1.000 102.16086 773 LEU A O 1
ATOM 12122 N N . VAL A 1 774 ? 182.24113 137.66551 212.27090 1.000 100.01216 774 VAL A N 1
ATOM 12123 C CA . VAL A 1 774 ? 181.86327 136.25834 212.30193 1.000 99.05766 774 VAL A CA 1
ATOM 12124 C C . VAL A 1 774 ? 180.61234 136.03305 211.47171 1.000 97.51534 774 VAL A C 1
ATOM 12125 O O . VAL A 1 774 ? 180.50868 135.05088 210.72786 1.000 98.91951 774 VAL A O 1
ATOM 12138 N N . ARG A 1 775 ? 179.63654 136.92989 211.59614 1.000 98.72769 775 ARG A N 1
ATOM 12139 C CA . ARG A 1 775 ? 178.41717 136.80119 210.81088 1.000 102.27200 775 ARG A CA 1
ATOM 12140 C C . ARG A 1 775 ? 178.71426 136.90211 209.32203 1.000 104.24174 775 ARG A C 1
ATOM 12141 O O . ARG A 1 775 ? 178.14846 136.15594 208.51588 1.000 113.06255 775 ARG A O 1
ATOM 12162 N N . SER A 1 776 ? 179.59891 137.81842 208.93370 1.000 92.08641 776 SER A N 1
ATOM 12163 C CA . SER A 1 776 ? 179.94990 137.92927 207.52446 1.000 90.33330 776 SER A CA 1
ATOM 12164 C C . SER A 1 776 ? 180.60275 136.64929 207.02328 1.000 95.95592 776 SER A C 1
ATOM 12165 O O . SER A 1 776 ? 180.31229 136.19037 205.91395 1.000 95.60195 776 SER A O 1
ATOM 12173 N N . ALA A 1 777 ? 181.48999 136.05668 207.82503 1.000 102.75084 777 ALA A N 1
ATOM 12174 C CA . ALA A 1 777 ? 182.13113 134.81008 207.41051 1.000 103.28464 777 ALA A CA 1
ATOM 12175 C C . ALA A 1 777 ? 181.11706 133.68014 207.27775 1.000 101.69544 777 ALA A C 1
ATOM 12176 O O . ALA A 1 777 ? 181.15976 132.90125 206.31439 1.000 99.34079 777 ALA A O 1
ATOM 12183 N N . ILE A 1 778 ? 180.20218 133.57010 208.24267 1.000 99.76393 778 ILE A N 1
ATOM 12184 C CA . ILE A 1 778 ? 179.15471 132.55571 208.16753 1.000 98.47107 778 ILE A CA 1
ATOM 12185 C C . ILE A 1 778 ? 178.34209 132.73440 206.89633 1.000 96.42888 778 ILE A C 1
ATOM 12186 O O . ILE A 1 778 ? 178.02739 131.76486 206.19322 1.000 99.60778 778 ILE A O 1
ATOM 12202 N N . GLU A 1 779 ? 177.97578 133.97534 206.59173 1.000 97.35505 779 GLU A N 1
ATOM 12203 C CA . GLU A 1 779 ? 177.15244 134.23096 205.42151 1.000 99.69904 779 GLU A CA 1
ATOM 12204 C C . GLU A 1 779 ? 177.92037 133.92084 204.14562 1.000 99.62515 779 GLU A C 1
ATOM 12205 O O . GLU A 1 779 ? 177.34761 133.41451 203.17580 1.000 106.31133 779 GLU A O 1
ATOM 12217 N N . ARG A 1 780 ? 179.22499 134.19623 204.13434 1.000 97.41910 780 ARG A N 1
ATOM 12218 C CA . ARG A 1 780 ? 180.04786 133.83302 202.98559 1.000 99.97874 780 ARG A CA 1
ATOM 12219 C C . ARG A 1 780 ? 180.03556 132.32868 202.76240 1.000 102.23776 780 ARG A C 1
ATOM 12220 O O . ARG A 1 780 ? 179.80784 131.85393 201.64209 1.000 104.18105 780 ARG A O 1
ATOM 12241 N N . GLN A 1 781 ? 180.27933 131.55841 203.82267 1.000 101.41070 781 GLN A N 1
ATOM 12242 C CA . GLN A 1 781 ? 180.29533 130.10857 203.66684 1.000 98.37037 781 GLN A CA 1
ATOM 12243 C C . GLN A 1 781 ? 178.94827 129.60111 203.17592 1.000 101.26039 781 GLN A C 1
ATOM 12244 O O . GLN A 1 781 ? 178.88167 128.81004 202.22601 1.000 101.92876 781 GLN A O 1
ATOM 12258 N N . LEU A 1 782 ? 177.85939 130.06459 203.79465 1.000 105.09456 782 LEU A N 1
ATOM 12259 C CA . LEU A 1 782 ? 176.53833 129.58638 203.40279 1.000 101.22054 782 LEU A CA 1
ATOM 12260 C C . LEU A 1 782 ? 176.23995 129.92587 201.95190 1.000 100.61700 782 LEU A C 1
ATOM 12261 O O . LEU A 1 782 ? 175.74681 129.08044 201.19978 1.000 103.14235 782 LEU A O 1
ATOM 12277 N N . ASP A 1 783 ? 176.54422 131.15326 201.53275 1.000 111.65290 783 ASP A N 1
ATOM 12278 C CA . ASP A 1 783 ? 176.31402 131.52934 200.14550 1.000 111.33913 783 ASP A CA 1
ATOM 12279 C C . ASP A 1 783 ? 177.11468 130.64043 199.20761 1.000 115.12607 783 ASP A C 1
ATOM 12280 O O . ASP A 1 783 ? 176.62343 130.24094 198.14626 1.000 117.73352 783 ASP A O 1
ATOM 12289 N N . GLU A 1 784 ? 178.35434 130.32032 199.58087 1.000 122.16938 784 GLU A N 1
ATOM 12290 C CA . GLU A 1 784 ? 179.17320 129.46052 198.73350 1.000 121.52778 784 GLU A CA 1
ATOM 12291 C C . GLU A 1 784 ? 178.56951 128.06639 198.60711 1.000 121.83949 784 GLU A C 1
ATOM 12292 O O . GLU A 1 784 ? 178.51721 127.50009 197.50958 1.000 119.18816 784 GLU A O 1
ATOM 12304 N N . LEU A 1 785 ? 178.09289 127.50616 199.71481 1.000 122.98361 785 LEU A N 1
ATOM 12305 C CA . LEU A 1 785 ? 177.74158 126.09400 199.78344 1.000 120.02623 785 LEU A CA 1
ATOM 12306 C C . LEU A 1 785 ? 176.27250 125.80986 199.49374 1.000 122.63906 785 LEU A C 1
ATOM 12307 O O . LEU A 1 785 ? 175.84749 124.65983 199.63935 1.000 126.11250 785 LEU A O 1
ATOM 12323 N N . LEU A 1 786 ? 175.48312 126.80767 199.10193 1.000 120.51584 786 LEU A N 1
ATOM 12324 C CA . LEU A 1 786 ? 174.04377 126.63249 198.90935 1.000 117.46463 786 LEU A CA 1
ATOM 12325 C C . LEU A 1 786 ? 173.60661 127.19847 197.56564 1.000 115.06581 786 LEU A C 1
ATOM 12326 O O . LEU A 1 786 ? 172.62575 127.93533 197.45624 1.000 113.25733 786 LEU A O 1
ATOM 12342 N N . LYS A 1 787 ? 174.34114 126.85168 196.51626 1.000 123.99226 787 LYS A N 1
ATOM 12343 C CA . LYS A 1 787 ? 173.94390 127.13076 195.14458 1.000 124.35488 787 LYS A CA 1
ATOM 12344 C C . LYS A 1 787 ? 173.57807 125.81173 194.48089 1.000 127.24105 787 LYS A C 1
ATOM 12345 O O . LYS A 1 787 ? 174.38091 124.87310 194.48095 1.000 129.82681 787 LYS A O 1
ATOM 12364 N N . ARG A 1 788 ? 172.37399 125.74116 193.91945 1.000 130.02896 788 ARG A N 1
ATOM 12365 C CA . ARG A 1 788 ? 171.83983 124.50616 193.36816 1.000 130.43653 788 ARG A CA 1
ATOM 12366 C C . ARG A 1 788 ? 171.46401 124.69120 191.90439 1.000 132.09421 788 ARG A C 1
ATOM 12367 O O . ARG A 1 788 ? 171.26796 125.81055 191.42448 1.000 130.47610 788 ARG A O 1
ATOM 12388 N N . SER A 1 789 ? 171.36956 123.56750 191.19898 1.000 146.80548 789 SER A N 1
ATOM 12389 C CA . SER A 1 789 ? 170.94054 123.54900 189.80594 1.000 146.17229 789 SER A CA 1
ATOM 12390 C C . SER A 1 789 ? 170.44073 122.14372 189.48665 1.000 145.95724 789 SER A C 1
ATOM 12391 O O . SER A 1 789 ? 170.29409 121.29883 190.37403 1.000 143.40543 789 SER A O 1
ATOM 12399 N N . ASP A 1 790 ? 170.17275 121.90152 188.20784 1.000 154.17837 790 ASP A N 1
ATOM 12400 C CA . ASP A 1 790 ? 169.64445 120.62325 187.75667 1.000 154.08411 790 ASP A CA 1
ATOM 12401 C C . ASP A 1 790 ? 170.77147 119.63615 187.47856 1.000 155.28176 790 ASP A C 1
ATOM 12402 O O . ASP A 1 790 ? 171.86919 120.01679 187.06392 1.000 156.55237 790 ASP A O 1
ATOM 12411 N N . ASP A 1 791 ? 170.47963 118.35693 187.70758 1.000 163.15946 791 ASP A N 1
ATOM 12412 C CA . ASP A 1 791 ? 171.39969 117.25451 187.42018 1.000 162.94781 791 ASP A CA 1
ATOM 12413 C C . ASP A 1 791 ? 172.82863 117.61212 187.81554 1.000 161.66821 791 ASP A C 1
ATOM 12414 O O . ASP A 1 791 ? 173.78084 117.44034 187.05226 1.000 161.13548 791 ASP A O 1
ATOM 12423 N N . ASP A 1 792 ? 172.97169 118.11444 189.04172 1.000 157.41602 792 ASP A N 1
ATOM 12424 C CA . ASP A 1 792 ? 174.25996 118.55298 189.56434 1.000 158.08588 792 ASP A CA 1
ATOM 12425 C C . ASP A 1 792 ? 174.69745 117.72582 190.76700 1.000 157.69910 792 ASP A C 1
ATOM 12426 O O . ASP A 1 792 ? 175.51040 118.18995 191.57108 1.000 159.55952 792 ASP A O 1
ATOM 12435 N N . ALA A 1 793 ? 174.18077 116.50309 190.90053 1.000 149.86209 793 ALA A N 1
ATOM 12436 C CA . ALA A 1 793 ? 174.53860 115.66710 192.04180 1.000 149.51089 793 ALA A CA 1
ATOM 12437 C C . ALA A 1 793 ? 176.04895 115.49145 192.13756 1.000 149.54141 793 ALA A C 1
ATOM 12438 O O . ALA A 1 793 ? 176.64309 115.67992 193.20567 1.000 147.50778 793 ALA A O 1
ATOM 12445 N N . ALA A 1 794 ? 176.69003 115.13466 191.02370 1.000 152.20655 794 ALA A N 1
ATOM 12446 C CA . ALA A 1 794 ? 178.13702 114.95467 191.03239 1.000 151.28803 794 ALA A CA 1
ATOM 12447 C C . ALA A 1 794 ? 178.84607 116.25697 191.37517 1.000 151.43380 794 ALA A C 1
ATOM 12448 O O . ALA A 1 794 ? 179.74765 116.28438 192.22087 1.000 150.53656 794 ALA A O 1
ATOM 12455 N N . ALA A 1 795 ? 178.43912 117.35526 190.73680 1.000 148.51948 795 ALA A N 1
ATOM 12456 C CA . ALA A 1 795 ? 179.10356 118.63028 190.97865 1.000 146.92160 795 ALA A CA 1
ATOM 12457 C C . ALA A 1 795 ? 178.97942 119.04345 192.43670 1.000 144.96789 795 ALA A C 1
ATOM 12458 O O . ALA A 1 795 ? 179.96907 119.43281 193.06753 1.000 142.21863 795 ALA A O 1
ATOM 12465 N N . LEU A 1 796 ? 177.77225 118.95474 192.99375 1.000 148.28956 796 LEU A N 1
ATOM 12466 C CA . LEU A 1 796 ? 177.58313 119.32596 194.38996 1.000 148.12535 796 LEU A CA 1
ATOM 12467 C C . LEU A 1 796 ? 178.38775 118.42107 195.31135 1.000 148.57923 796 LEU A C 1
ATOM 12468 O O . LEU A 1 796 ? 179.04513 118.90008 196.24139 1.000 149.35822 796 LEU A O 1
ATOM 12484 N N . PHE A 1 797 ? 178.35719 117.11100 195.06630 1.000 149.97961 797 PHE A N 1
ATOM 12485 C CA . PHE A 1 797 ? 179.13517 116.19159 195.88393 1.000 149.63655 797 PHE A CA 1
ATOM 12486 C C . PHE A 1 797 ? 180.63099 116.39325 195.69928 1.000 150.57186 797 PHE A C 1
ATOM 12487 O O . PHE A 1 797 ? 181.40882 116.01757 196.58285 1.000 149.39365 797 PHE A O 1
ATOM 12504 N N . ALA A 1 798 ? 181.04663 116.98717 194.58123 1.000 153.17986 798 ALA A N 1
ATOM 12505 C CA . ALA A 1 798 ? 182.45113 117.29362 194.35493 1.000 153.55349 798 ALA A CA 1
ATOM 12506 C C . ALA A 1 798 ? 182.92992 118.49492 195.15792 1.000 154.01715 798 ALA A C 1
ATOM 12507 O O . ALA A 1 798 ? 184.13285 118.77792 195.15878 1.000 153.60187 798 ALA A O 1
ATOM 12514 N N . ARG A 1 799 ? 182.02995 119.20525 195.83104 1.000 146.92671 799 ARG A N 1
ATOM 12515 C CA . ARG A 1 799 ? 182.42837 120.37724 196.58854 1.000 144.75753 799 ARG A CA 1
ATOM 12516 C C . ARG A 1 799 ? 183.31749 119.97354 197.76626 1.000 143.14168 799 ARG A C 1
ATOM 12517 O O . ARG A 1 799 ? 183.11347 118.92051 198.37674 1.000 141.10581 799 ARG A O 1
ATOM 12538 N N . PRO A 1 800 ? 184.31030 120.79925 198.11029 1.000 144.47328 800 PRO A N 1
ATOM 12539 C CA . PRO A 1 800 ? 185.27504 120.37128 199.13942 1.000 144.41656 800 PRO A CA 1
ATOM 12540 C C . PRO A 1 800 ? 184.64028 120.01732 200.47273 1.000 144.97875 800 PRO A C 1
ATOM 12541 O O . PRO A 1 800 ? 184.84824 118.90526 200.97188 1.000 144.89609 800 PRO A O 1
ATOM 12552 N N . THR A 1 801 ? 183.88296 120.93442 201.07777 1.000 142.23584 801 THR A N 1
ATOM 12553 C CA . THR A 1 801 ? 183.38470 120.68861 202.42776 1.000 141.68015 801 THR A CA 1
ATOM 12554 C C . THR A 1 801 ? 182.44600 119.49042 202.46281 1.000 140.93404 801 THR A C 1
ATOM 12555 O O . THR A 1 801 ? 182.50096 118.67868 203.39401 1.000 139.01310 801 THR A O 1
ATOM 12566 N N . LEU A 1 802 ? 181.56894 119.36487 201.46497 1.000 144.83154 802 LEU A N 1
ATOM 12567 C CA . LEU A 1 802 ? 180.66923 118.21675 201.43180 1.000 144.90722 802 LEU A CA 1
ATOM 12568 C C . LEU A 1 802 ? 181.44973 116.91589 201.30752 1.000 145.29604 802 LEU A C 1
ATOM 12569 O O . LEU A 1 802 ? 181.15062 115.93359 201.99821 1.000 145.60037 802 LEU A O 1
ATOM 12585 N N . ALA A 1 803 ? 182.45773 116.89080 200.43331 1.000 144.37361 803 ALA A N 1
ATOM 12586 C CA . ALA A 1 803 ? 183.25956 115.68406 200.27105 1.000 143.47922 803 ALA A CA 1
ATOM 12587 C C . ALA A 1 803 ? 183.98036 115.32896 201.56360 1.000 142.58538 803 ALA A C 1
ATOM 12588 O O . ALA A 1 803 ? 184.02364 114.15861 201.95848 1.000 141.87546 803 ALA A O 1
ATOM 12595 N N . LYS A 1 804 ? 184.55122 116.32766 202.23885 1.000 143.57938 804 LYS A N 1
ATOM 12596 C CA . LYS A 1 804 ? 185.23325 116.06628 203.50146 1.000 144.05687 804 LYS A CA 1
ATOM 12597 C C . LYS A 1 804 ? 184.26165 115.52346 204.53961 1.000 143.96155 804 LYS A C 1
ATOM 12598 O O . LYS A 1 804 ? 184.55990 114.54214 205.22919 1.000 143.72619 804 LYS A O 1
ATOM 12617 N N . ALA A 1 805 ? 183.08629 116.13985 204.65684 1.000 143.66982 805 ALA A N 1
ATOM 12618 C CA . ALA A 1 805 ? 182.11760 115.68049 205.64244 1.000 143.67785 805 ALA A CA 1
ATOM 12619 C C . ALA A 1 805 ? 181.69844 114.24573 205.36383 1.000 143.53432 805 ALA A C 1
ATOM 12620 O O . ALA A 1 805 ? 181.60545 113.42574 206.28432 1.000 141.23780 805 ALA A O 1
ATOM 12627 N N . LEU A 1 806 ? 181.45418 113.92108 204.09441 1.000 145.00843 806 LEU A N 1
ATOM 12628 C CA . LEU A 1 806 ? 180.95471 112.59516 203.75257 1.000 143.92280 806 LEU A CA 1
ATOM 12629 C C . LEU A 1 806 ? 182.03542 111.53375 203.91061 1.000 145.04880 806 LEU A C 1
ATOM 12630 O O . LEU A 1 806 ? 181.75308 110.41304 204.34975 1.000 145.43035 806 LEU A O 1
ATOM 12646 N N . GLN A 1 807 ? 183.27905 111.86996 203.56431 1.000 155.38401 807 GLN A N 1
ATOM 12647 C CA . GLN A 1 807 ? 184.34856 110.87822 203.57928 1.000 155.45491 807 GLN A CA 1
ATOM 12648 C C . GLN A 1 807 ? 184.53591 110.28862 204.97082 1.000 154.92243 807 GLN A C 1
ATOM 12649 O O . GLN A 1 807 ? 184.73213 109.07731 205.11889 1.000 153.19253 807 GLN A O 1
ATOM 12663 N N . ALA A 1 808 ? 184.46870 111.12503 206.00314 1.000 153.03025 808 ALA A N 1
ATOM 12664 C CA . ALA A 1 808 ? 184.67837 110.69262 207.37570 1.000 151.91829 808 ALA A CA 1
ATOM 12665 C C . ALA A 1 808 ? 183.38256 110.28638 208.06824 1.000 151.30717 808 ALA A C 1
ATOM 12666 O O . ALA A 1 808 ? 183.27462 110.42795 209.29235 1.000 150.77550 808 ALA A O 1
ATOM 12673 N N . SER A 1 809 ? 182.39760 109.79830 207.31852 1.000 152.12865 809 SER A N 1
ATOM 12674 C CA . SER A 1 809 ? 181.11508 109.39541 207.87421 1.000 153.77522 809 SER A CA 1
ATOM 12675 C C . SER A 1 809 ? 180.79994 107.95685 207.48889 1.000 153.35530 809 SER A C 1
ATOM 12676 O O . SER A 1 809 ? 181.14671 107.49614 206.39734 1.000 150.02642 809 SER A O 1
ATOM 12684 N N . THR A 1 810 ? 180.12663 107.25393 208.39985 1.000 154.09628 810 THR A N 1
ATOM 12685 C CA . THR A 1 810 ? 179.77155 105.85592 208.19795 1.000 153.63304 810 THR A CA 1
ATOM 12686 C C . THR A 1 810 ? 178.29989 105.64968 207.86539 1.000 154.24250 810 THR A C 1
ATOM 12687 O O . THR A 1 810 ? 177.90886 104.52538 207.53417 1.000 152.45142 810 THR A O 1
ATOM 12698 N N . GLU A 1 811 ? 177.48199 106.69408 207.95313 1.000 152.37201 811 GLU A N 1
ATOM 12699 C CA . GLU A 1 811 ? 176.06277 106.58505 207.66636 1.000 151.92125 811 GLU A CA 1
ATOM 12700 C C . GLU A 1 811 ? 175.81147 106.74756 206.16814 1.000 151.81664 811 GLU A C 1
ATOM 12701 O O . GLU A 1 811 ? 176.67901 107.18283 205.40761 1.000 151.76769 811 GLU A O 1
ATOM 12713 N N . ARG A 1 812 ? 174.59835 106.39060 205.74340 1.000 153.85252 812 ARG A N 1
ATOM 12714 C CA . ARG A 1 812 ? 174.20541 106.52419 204.34675 1.000 154.94272 812 ARG A CA 1
ATOM 12715 C C . ARG A 1 812 ? 173.31642 107.73238 204.08077 1.000 154.58923 812 ARG A C 1
ATOM 12716 O O . ARG A 1 812 ? 173.14524 108.10867 202.91600 1.000 151.71608 812 ARG A O 1
ATOM 12737 N N . ASP A 1 813 ? 172.75397 108.34595 205.11872 1.000 149.13894 813 ASP A N 1
ATOM 12738 C CA . ASP A 1 813 ? 171.89960 109.51637 204.98086 1.000 148.15047 813 ASP A CA 1
ATOM 12739 C C . ASP A 1 813 ? 172.43706 110.63862 205.85645 1.000 147.65655 813 ASP A C 1
ATOM 12740 O O . ASP A 1 813 ? 172.86528 110.40170 206.99024 1.000 144.79068 813 ASP A O 1
ATOM 12749 N N . HIS A 1 814 ? 172.41763 111.86043 205.32720 1.000 144.92069 814 HIS A N 1
ATOM 12750 C CA . HIS A 1 814 ? 172.91437 113.01911 206.05328 1.000 143.73406 814 HIS A CA 1
ATOM 12751 C C . HIS A 1 814 ? 171.94249 114.17681 205.90143 1.000 144.13016 814 HIS A C 1
ATOM 12752 O O . HIS A 1 814 ? 171.30013 114.32626 204.85820 1.000 143.50102 814 HIS A O 1
ATOM 12767 N N . LEU A 1 815 ? 171.85198 114.99890 206.94457 1.000 134.63736 815 LEU A N 1
ATOM 12768 C CA . LEU A 1 815 ? 170.92813 116.12277 206.99538 1.000 132.95635 815 LEU A CA 1
ATOM 12769 C C . LEU A 1 815 ? 171.69963 117.39684 207.29585 1.000 133.44358 815 LEU A C 1
ATOM 12770 O O . LEU A 1 815 ? 172.43334 117.46136 208.28708 1.000 134.88762 815 LEU A O 1
ATOM 12786 N N . PHE A 1 816 ? 171.52214 118.40791 206.45210 1.000 124.48807 816 PHE A N 1
ATOM 12787 C CA . PHE A 1 816 ? 172.16874 119.70249 206.61915 1.000 123.34864 816 PHE A CA 1
ATOM 12788 C C . PHE A 1 816 ? 171.08738 120.75922 206.80757 1.000 121.97898 816 PHE A C 1
ATOM 12789 O O . PHE A 1 816 ? 170.23556 120.94028 205.93136 1.000 121.13170 816 PHE A O 1
ATOM 12806 N N . VAL A 1 817 ? 171.12614 121.45470 207.94497 1.000 112.04552 817 VAL A N 1
ATOM 12807 C CA . VAL A 1 817 ? 170.04757 122.33783 208.37539 1.000 111.84032 817 VAL A CA 1
ATOM 12808 C C . VAL A 1 817 ? 170.61662 123.70504 208.72334 1.000 113.85076 817 VAL A C 1
ATOM 12809 O O . VAL A 1 817 ? 171.74748 123.81303 209.20887 1.000 116.94210 817 VAL A O 1
ATOM 12822 N N . VAL A 1 818 ? 169.82294 124.74314 208.48659 1.000 96.44918 818 VAL A N 1
ATOM 12823 C CA . VAL A 1 818 ? 170.22985 126.12960 208.70083 1.000 88.39868 818 VAL A CA 1
ATOM 12824 C C . VAL A 1 818 ? 169.22490 126.72773 209.67721 1.000 91.53674 818 VAL A C 1
ATOM 12825 O O . VAL A 1 818 ? 168.19341 127.26788 209.27232 1.000 96.86115 818 VAL A O 1
ATOM 12838 N N . LEU A 1 819 ? 169.51795 126.65397 210.97432 1.000 92.98426 819 LEU A N 1
ATOM 12839 C CA . LEU A 1 819 ? 168.58931 127.15282 211.99073 1.000 95.51202 819 LEU A CA 1
ATOM 12840 C C . LEU A 1 819 ? 168.70636 128.66939 212.02958 1.000 92.05223 819 LEU A C 1
ATOM 12841 O O . LEU A 1 819 ? 169.33779 129.24794 212.91187 1.000 91.06142 819 LEU A O 1
ATOM 12857 N N . ALA A 1 820 ? 168.06666 129.31974 211.06647 1.000 91.30267 820 ALA A N 1
ATOM 12858 C CA . ALA A 1 820 ? 168.25349 130.73716 210.80564 1.000 91.03990 820 ALA A CA 1
ATOM 12859 C C . ALA A 1 820 ? 167.29745 131.58547 211.63115 1.000 86.44794 820 ALA A C 1
ATOM 12860 O O . ALA A 1 820 ? 166.46612 131.08773 212.39048 1.000 87.44450 820 ALA A O 1
ATOM 12867 N N . SER A 1 821 ? 167.44835 132.89252 211.47740 1.000 89.47518 821 SER A N 1
ATOM 12868 C CA . SER A 1 821 ? 166.58207 133.89439 212.07702 1.000 91.72728 821 SER A CA 1
ATOM 12869 C C . SER A 1 821 ? 165.99268 134.73454 210.95444 1.000 92.52942 821 SER A C 1
ATOM 12870 O O . SER A 1 821 ? 166.38990 134.56993 209.79415 1.000 92.03463 821 SER A O 1
ATOM 12878 N N . PRO A 1 822 ? 165.06072 135.64436 211.24436 1.000 90.29962 822 PRO A N 1
ATOM 12879 C CA . PRO A 1 822 ? 164.45591 136.44247 210.16881 1.000 91.71123 822 PRO A CA 1
ATOM 12880 C C . PRO A 1 822 ? 165.46596 137.10445 209.24434 1.000 92.37694 822 PRO A C 1
ATOM 12881 O O . PRO A 1 822 ? 165.11484 137.51235 208.13413 1.000 92.25490 822 PRO A O 1
ATOM 12892 N N . VAL A 1 823 ? 166.72435 137.20099 209.67828 1.000 95.99413 823 VAL A N 1
ATOM 12893 C CA . VAL A 1 823 ? 167.75072 137.80664 208.83549 1.000 93.03587 823 VAL A CA 1
ATOM 12894 C C . VAL A 1 823 ? 167.86095 137.06498 207.51491 1.000 87.48951 823 VAL A C 1
ATOM 12895 O O . VAL A 1 823 ? 168.27718 137.64033 206.50321 1.000 90.10247 823 VAL A O 1
ATOM 12908 N N . ALA A 1 824 ? 167.49271 135.78595 207.49402 1.000 81.18604 824 ALA A N 1
ATOM 12909 C CA . ALA A 1 824 ? 167.56005 135.01399 206.26276 1.000 89.64814 824 ALA A CA 1
ATOM 12910 C C . ALA A 1 824 ? 166.56962 135.49254 205.21168 1.000 94.45219 824 ALA A C 1
ATOM 12911 O O . ALA A 1 824 ? 166.67172 135.07402 204.05459 1.000 91.09675 824 ALA A O 1
ATOM 12918 N N . GLU A 1 825 ? 165.61622 136.34809 205.57926 1.000 102.52736 825 GLU A N 1
ATOM 12919 C CA . GLU A 1 825 ? 164.60516 136.77431 204.61866 1.000 101.08631 825 GLU A CA 1
ATOM 12920 C C . GLU A 1 825 ? 165.19175 137.68399 203.54600 1.000 98.81836 825 GLU A C 1
ATOM 12921 O O . GLU A 1 825 ? 164.80257 137.59629 202.37622 1.000 101.05554 825 GLU A O 1
ATOM 12933 N N . VAL A 1 826 ? 166.12700 138.55639 203.91073 1.000 91.93701 826 VAL A N 1
ATOM 12934 C CA . VAL A 1 826 ? 166.54726 139.65762 203.05180 1.000 95.38182 826 VAL A CA 1
ATOM 12935 C C . VAL A 1 826 ? 167.93848 139.37664 202.50343 1.000 100.25684 826 VAL A C 1
ATOM 12936 O O . VAL A 1 826 ? 168.87509 139.11669 203.26767 1.000 94.19937 826 VAL A O 1
ATOM 12949 N N . GLY A 1 827 ? 168.06910 139.43594 201.17786 1.000 113.99491 827 GLY A N 1
ATOM 12950 C CA . GLY A 1 827 ? 169.35969 139.45231 200.51827 1.000 107.65485 827 GLY A CA 1
ATOM 12951 C C . GLY A 1 827 ? 170.05207 138.11760 200.37917 1.000 108.00989 827 GLY A C 1
ATOM 12952 O O . GLY A 1 827 ? 171.20897 138.08682 199.94762 1.000 109.56519 827 GLY A O 1
ATOM 12956 N N . ARG A 1 828 ? 169.39326 137.01685 200.71797 1.000 104.72355 828 ARG A N 1
ATOM 12957 C CA . ARG A 1 828 ? 170.00805 135.69511 200.70680 1.000 105.64066 828 ARG A CA 1
ATOM 12958 C C . ARG A 1 828 ? 169.50530 134.92417 199.49416 1.000 109.36919 828 ARG A C 1
ATOM 12959 O O . ARG A 1 828 ? 168.31382 134.61308 199.40001 1.000 113.15069 828 ARG A O 1
ATOM 12980 N N . ASP A 1 829 ? 170.41302 134.61812 198.56958 1.000 111.70468 829 ASP A N 1
ATOM 12981 C CA . ASP A 1 829 ? 170.06654 133.87858 197.35759 1.000 111.66191 829 ASP A CA 1
ATOM 12982 C C . ASP A 1 829 ? 170.46064 132.41160 197.51975 1.000 108.18881 829 ASP A C 1
ATOM 12983 O O . ASP A 1 829 ? 171.38392 131.90244 196.88697 1.000 108.49158 829 ASP A O 1
ATOM 12992 N N . HIS A 1 830 ? 169.72517 131.73502 198.39298 1.000 108.73927 830 HIS A N 1
ATOM 12993 C CA . HIS A 1 830 ? 169.96436 130.34286 198.72746 1.000 111.53334 830 HIS A CA 1
ATOM 12994 C C . HIS A 1 830 ? 168.94661 129.44504 198.02621 1.000 114.10253 830 HIS A C 1
ATOM 12995 O O . HIS A 1 830 ? 168.19874 129.87740 197.14440 1.000 109.49347 830 HIS A O 1
ATOM 13010 N N . ASP A 1 831 ? 168.93123 128.17023 198.41198 1.000 124.81328 831 ASP A N 1
ATOM 13011 C CA . ASP A 1 831 ? 167.95087 127.21171 197.91786 1.000 121.50032 831 ASP A CA 1
ATOM 13012 C C . ASP A 1 831 ? 167.97587 125.99654 198.83021 1.000 119.21747 831 ASP A C 1
ATOM 13013 O O . ASP A 1 831 ? 169.03850 125.41021 199.05198 1.000 119.97763 831 ASP A O 1
ATOM 13022 N N . TYR A 1 832 ? 166.81425 125.62002 199.34812 1.000 109.35679 832 TYR A N 1
ATOM 13023 C CA . TYR A 1 832 ? 166.70404 124.54598 200.31997 1.000 109.24385 832 TYR A CA 1
ATOM 13024 C C . TYR A 1 832 ? 165.73979 123.48853 199.80907 1.000 113.03094 832 TYR A C 1
ATOM 13025 O O . TYR A 1 832 ? 164.76276 123.79173 199.11948 1.000 111.83801 832 TYR A O 1
ATOM 13043 N N . ASP A 1 833 ? 166.03074 122.23667 200.14955 1.000 113.66423 833 ASP A N 1
ATOM 13044 C CA . ASP A 1 833 ? 165.15624 121.15066 199.73614 1.000 109.08142 833 ASP A CA 1
ATOM 13045 C C . ASP A 1 833 ? 163.81584 121.21807 200.45068 1.000 107.37819 833 ASP A C 1
ATOM 13046 O O . ASP A 1 833 ? 162.83165 120.64760 199.97196 1.000 112.41745 833 ASP A O 1
ATOM 13055 N N . TRP A 1 834 ? 163.75321 121.90511 201.58463 1.000 94.10147 834 TRP A N 1
ATOM 13056 C CA . TRP A 1 834 ? 162.52488 121.99168 202.36037 1.000 94.71684 834 TRP A CA 1
ATOM 13057 C C . TRP A 1 834 ? 162.70562 123.06286 203.42596 1.000 95.04411 834 TRP A C 1
ATOM 13058 O O . TRP A 1 834 ? 163.73379 123.74075 203.48228 1.000 102.22021 834 TRP A O 1
ATOM 13079 N N . ALA A 1 835 ? 161.69230 123.21603 204.27344 1.000 85.86420 835 ALA A N 1
ATOM 13080 C CA . ALA A 1 835 ? 161.74803 124.21007 205.33266 1.000 87.12951 835 ALA A CA 1
ATOM 13081 C C . ALA A 1 835 ? 160.65959 123.92179 206.35108 1.000 85.15878 835 ALA A C 1
ATOM 13082 O O . ALA A 1 835 ? 159.72471 123.16513 206.08983 1.000 92.66501 835 ALA A O 1
ATOM 13089 N N . ILE A 1 836 ? 160.80508 124.52621 207.52519 1.000 88.10500 836 ILE A N 1
ATOM 13090 C CA . ILE A 1 836 ? 159.76337 124.54845 208.54455 1.000 89.69939 836 ILE A CA 1
ATOM 13091 C C . ILE A 1 836 ? 159.71286 125.95941 209.11328 1.000 95.79066 836 ILE A C 1
ATOM 13092 O O . ILE A 1 836 ? 160.67782 126.41421 209.73727 1.000 100.36347 836 ILE A O 1
ATOM 13108 N N . VAL A 1 837 ? 158.58903 126.64150 208.91761 1.000 91.29341 837 VAL A N 1
ATOM 13109 C CA . VAL A 1 837 ? 158.48192 128.07654 209.14428 1.000 86.93896 837 VAL A CA 1
ATOM 13110 C C . VAL A 1 837 ? 157.53073 128.32679 210.30145 1.000 85.27685 837 VAL A C 1
ATOM 13111 O O . VAL A 1 837 ? 156.41178 127.80482 210.31464 1.000 95.47864 837 VAL A O 1
ATOM 13124 N N . GLU A 1 838 ? 157.96869 129.12155 211.25809 1.000 91.52090 838 GLU A N 1
ATOM 13125 C CA . GLU A 1 838 ? 157.07967 129.56375 212.32289 1.000 92.64219 838 GLU A CA 1
ATOM 13126 C C . GLU A 1 838 ? 156.27938 130.77009 211.84101 1.000 97.74442 838 GLU A C 1
ATOM 13127 O O . GLU A 1 838 ? 156.82905 131.62820 211.14530 1.000 94.78429 838 GLU A O 1
ATOM 13139 N N . PRO A 1 839 ? 154.98883 130.86635 212.16729 1.000 108.97729 839 PRO A N 1
ATOM 13140 C CA . PRO A 1 839 ? 154.16222 131.93456 211.58724 1.000 107.01138 839 PRO A CA 1
ATOM 13141 C C . PRO A 1 839 ? 154.25776 133.22554 212.38834 1.000 107.08364 839 PRO A C 1
ATOM 13142 O O . PRO A 1 839 ? 154.04279 133.23421 213.60156 1.000 104.35865 839 PRO A O 1
ATOM 13153 N N . SER A 1 840 ? 154.58152 134.31421 211.70540 1.000 107.60892 840 SER A N 1
ATOM 13154 C CA . SER A 1 840 ? 154.52869 135.64340 212.30741 1.000 107.68775 840 SER A CA 1
ATOM 13155 C C . SER A 1 840 ? 153.74011 136.64012 211.47137 1.000 103.70956 840 SER A C 1
ATOM 13156 O O . SER A 1 840 ? 153.01705 137.46450 212.03259 1.000 98.64855 840 SER A O 1
ATOM 13164 N N . SER A 1 841 ? 153.85220 136.58280 210.14765 1.000 89.58619 841 SER A N 1
ATOM 13165 C CA . SER A 1 841 ? 153.11776 137.49047 209.27751 1.000 86.19428 841 SER A CA 1
ATOM 13166 C C . SER A 1 841 ? 153.13149 136.92183 207.86763 1.000 87.34992 841 SER A C 1
ATOM 13167 O O . SER A 1 841 ? 153.95825 136.07107 207.53256 1.000 87.12481 841 SER A O 1
ATOM 13175 N N . MET A 1 842 ? 152.20555 137.41222 207.04246 1.000 86.23222 842 MET A N 1
ATOM 13176 C CA . MET A 1 842 ? 152.04732 136.86398 205.69946 1.000 91.12590 842 MET A CA 1
ATOM 13177 C C . MET A 1 842 ? 153.28207 137.11841 204.84392 1.000 92.17854 842 MET A C 1
ATOM 13178 O O . MET A 1 842 ? 153.68117 136.26060 204.04477 1.000 95.86526 842 MET A O 1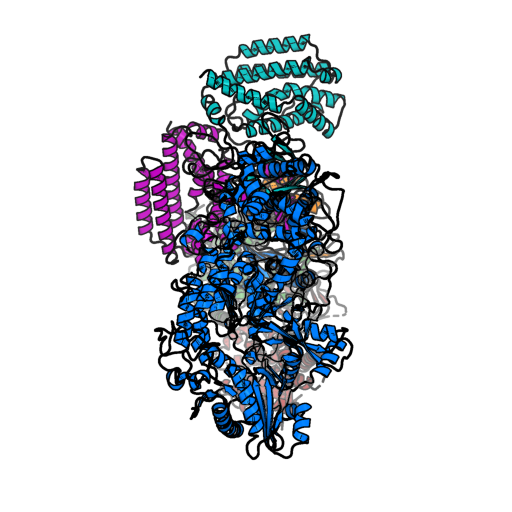
ATOM 13192 N N . ARG A 1 843 ? 153.89246 138.29615 204.98062 1.000 85.00188 843 ARG A N 1
ATOM 13193 C CA . ARG A 1 843 ? 155.08510 138.58894 204.19434 1.000 87.85797 843 ARG A CA 1
ATOM 13194 C C . ARG A 1 843 ? 156.17806 137.57226 204.48485 1.000 90.53975 843 ARG A C 1
ATOM 13195 O O . ARG A 1 843 ? 156.87962 137.12148 203.57335 1.000 91.25898 843 ARG A O 1
ATOM 13216 N N . SER A 1 844 ? 156.35091 137.21420 205.75554 1.000 89.27033 844 SER A N 1
ATOM 13217 C CA . SER A 1 844 ? 157.34153 136.20614 206.10125 1.000 87.74109 844 SER A CA 1
ATOM 13218 C C . SER A 1 844 ? 157.02260 134.87729 205.43333 1.000 91.27056 844 SER A C 1
ATOM 13219 O O . SER A 1 844 ? 157.91261 134.22415 204.87900 1.000 94.27124 844 SER A O 1
ATOM 13227 N N . ILE A 1 845 ? 155.75393 134.46636 205.46177 1.000 86.24250 845 ILE A N 1
ATOM 13228 C CA . ILE A 1 845 ? 155.37854 133.17657 204.88925 1.000 81.89886 845 ILE A CA 1
ATOM 13229 C C . ILE A 1 845 ? 155.67538 133.15223 203.39849 1.000 77.67902 845 ILE A C 1
ATOM 13230 O O . ILE A 1 845 ? 156.20694 132.17126 202.87061 1.000 81.58718 845 ILE A O 1
ATOM 13246 N N . ILE A 1 846 ? 155.31944 134.21999 202.68910 1.000 80.09239 846 ILE A N 1
ATOM 13247 C CA . ILE A 1 846 ? 155.58712 134.23636 201.25501 1.000 84.79724 846 ILE A CA 1
ATOM 13248 C C . ILE A 1 846 ? 157.08526 134.26724 200.98908 1.000 83.52223 846 ILE A C 1
ATOM 13249 O O . ILE A 1 846 ? 157.59335 133.50539 200.15946 1.000 89.74985 846 ILE A O 1
ATOM 13265 N N . GLN A 1 847 ? 157.82016 135.14181 201.67878 1.000 79.14523 847 GLN A N 1
ATOM 13266 C CA . GLN A 1 847 ? 159.23763 135.29617 201.37700 1.000 84.90540 847 GLN A CA 1
ATOM 13267 C C . GLN A 1 847 ? 160.00639 134.01420 201.65701 1.000 91.34159 847 GLN A C 1
ATOM 13268 O O . GLN A 1 847 ? 160.85697 133.60786 200.85873 1.000 92.83808 847 GLN A O 1
ATOM 13282 N N . LEU A 1 848 ? 159.72220 133.35829 202.78150 1.000 91.64521 848 LEU A N 1
ATOM 13283 C CA . LEU A 1 848 ? 160.36667 132.08065 203.05601 1.000 83.28090 848 LEU A CA 1
ATOM 13284 C C . LEU A 1 848 ? 159.97031 131.04081 202.01975 1.000 84.10022 848 LEU A C 1
ATOM 13285 O O . LEU A 1 848 ? 160.79299 130.20989 201.62162 1.000 89.77384 848 LEU A O 1
ATOM 13301 N N . ALA A 1 849 ? 158.71612 131.07371 201.56642 1.000 84.62701 849 ALA A N 1
ATOM 13302 C CA . ALA A 1 849 ? 158.27397 130.11917 200.55810 1.000 83.65032 849 ALA A CA 1
ATOM 13303 C C . ALA A 1 849 ? 159.06067 130.26557 199.26709 1.000 83.79829 849 ALA A C 1
ATOM 13304 O O . ALA A 1 849 ? 159.40188 129.26228 198.63293 1.000 85.18096 849 ALA A O 1
ATOM 13311 N N . GLY A 1 850 ? 159.36525 131.49766 198.86316 1.000 87.50104 850 GLY A N 1
ATOM 13312 C CA . GLY A 1 850 ? 160.12614 131.70117 197.64531 1.000 88.60738 850 GLY A CA 1
ATOM 13313 C C . GLY A 1 850 ? 161.48816 131.04442 197.66557 1.000 84.90495 850 GLY A C 1
ATOM 13314 O O . GLY A 1 850 ? 162.06684 130.80294 196.60309 1.000 84.27339 850 GLY A O 1
ATOM 13318 N N . ARG A 1 851 ? 162.01883 130.75486 198.85231 1.000 96.47712 851 ARG A N 1
ATOM 13319 C CA . ARG A 1 851 ? 163.31699 130.09720 198.93757 1.000 99.97814 851 ARG A CA 1
ATOM 13320 C C . ARG A 1 851 ? 163.25498 128.67225 198.40538 1.000 103.33923 851 ARG A C 1
ATOM 13321 O O . ARG A 1 851 ? 164.15412 128.23522 197.67878 1.000 105.21568 851 ARG A O 1
ATOM 13342 N N . ILE A 1 852 ? 162.20164 127.93244 198.75340 1.000 99.03792 852 ILE A N 1
ATOM 13343 C CA . ILE A 1 852 ? 162.17529 126.50395 198.47256 1.000 97.79919 852 ILE A CA 1
ATOM 13344 C C . ILE A 1 852 ? 162.28372 126.27193 196.97464 1.000 101.81300 852 ILE A C 1
ATOM 13345 O O . ILE A 1 852 ? 161.53641 126.85645 196.18137 1.000 104.62416 852 ILE A O 1
ATOM 13361 N N . ARG A 1 853 ? 163.22094 125.41290 196.58038 1.000 114.83861 853 ARG A N 1
ATOM 13362 C CA . ARG A 1 853 ? 163.40223 125.04461 195.17992 1.000 116.42445 853 ARG A CA 1
ATOM 13363 C C . ARG A 1 853 ? 163.52937 126.28860 194.30747 1.000 116.88280 853 ARG A C 1
ATOM 13364 O O . ARG A 1 853 ? 162.93021 126.39810 193.23659 1.000 118.73455 853 ARG A O 1
ATOM 13385 N N . ARG A 1 854 ? 164.33148 127.23936 194.78267 1.000 110.97969 854 ARG A N 1
ATOM 13386 C CA . ARG A 1 854 ? 164.49328 128.49635 194.06292 1.000 112.48860 854 ARG A CA 1
ATOM 13387 C C . ARG A 1 854 ? 165.05428 128.26632 192.66712 1.000 112.19587 854 ARG A C 1
ATOM 13388 O O . ARG A 1 854 ? 164.62019 128.90643 191.70354 1.000 113.42158 854 ARG A O 1
ATOM 13409 N N . HIS A 1 855 ? 166.02063 127.35692 192.53639 1.000 123.12982 855 HIS A N 1
ATOM 13410 C CA . HIS A 1 855 ? 166.71656 127.14808 191.27587 1.000 122.84957 855 HIS A CA 1
ATOM 13411 C C . HIS A 1 855 ? 166.40629 125.81894 190.60629 1.000 125.22971 855 HIS A C 1
ATOM 13412 O O . HIS A 1 855 ? 166.69297 125.67125 189.41456 1.000 123.48980 855 HIS A O 1
ATOM 13426 N N . ARG A 1 856 ? 165.83901 124.85601 191.32781 1.000 129.96532 856 ARG A N 1
ATOM 13427 C CA . ARG A 1 856 ? 165.61308 123.51366 190.80540 1.000 127.60036 856 ARG A CA 1
ATOM 13428 C C . ARG A 1 856 ? 164.15796 123.37279 190.37715 1.000 127.80302 856 ARG A C 1
ATOM 13429 O O . ARG A 1 856 ? 163.24938 123.48133 191.20731 1.000 126.23867 856 ARG A O 1
ATOM 13450 N N . SER A 1 857 ? 163.94319 123.11176 189.09009 1.000 136.71715 857 SER A N 1
ATOM 13451 C CA . SER A 1 857 ? 162.60003 122.97371 188.55182 1.000 137.25319 857 SER A CA 1
ATOM 13452 C C . SER A 1 857 ? 162.05303 121.57810 188.84182 1.000 136.23127 857 SER A C 1
ATOM 13453 O O . SER A 1 857 ? 162.70628 120.73693 189.46447 1.000 135.07461 857 SER A O 1
ATOM 13461 N N . GLY A 1 858 ? 160.83349 121.33208 188.38411 1.000 126.57115 858 GLY A N 1
ATOM 13462 C CA . GLY A 1 858 ? 160.14298 120.09892 188.68297 1.000 125.25504 858 GLY A CA 1
ATOM 13463 C C . GLY A 1 858 ? 159.56257 120.10334 190.08577 1.000 126.08852 858 GLY A C 1
ATOM 13464 O O . GLY A 1 858 ? 159.93133 120.90060 190.94631 1.000 128.57750 858 GLY A O 1
ATOM 13468 N N . PHE A 1 859 ? 158.62899 119.18481 190.31540 1.000 115.80042 859 PHE A N 1
ATOM 13469 C CA . PHE A 1 859 ? 158.00245 119.07671 191.62548 1.000 116.94664 859 PHE A CA 1
ATOM 13470 C C . PHE A 1 859 ? 157.29064 117.73902 191.72579 1.000 118.87538 859 PHE A C 1
ATOM 13471 O O . PHE A 1 859 ? 156.50241 117.38602 190.84466 1.000 117.92786 859 PHE A O 1
ATOM 13488 N N . SER A 1 860 ? 157.56710 117.00388 192.80165 1.000 134.55159 860 SER A N 1
ATOM 13489 C CA . SER A 1 860 ? 156.96406 115.69307 192.99282 1.000 134.15907 860 SER A CA 1
ATOM 13490 C C . SER A 1 860 ? 155.53087 115.77260 193.49675 1.000 132.94693 860 SER A C 1
ATOM 13491 O O . SER A 1 860 ? 154.87887 114.73094 193.61869 1.000 131.09416 860 SER A O 1
ATOM 13499 N N . GLY A 1 861 ? 155.03105 116.96538 193.80324 1.000 125.63933 861 GLY A N 1
ATOM 13500 C CA . GLY A 1 861 ? 153.68202 117.11835 194.29701 1.000 122.57309 861 GLY A CA 1
ATOM 13501 C C . GLY A 1 861 ? 153.51417 116.83374 195.77051 1.000 122.92639 861 GLY A C 1
ATOM 13502 O O . GLY A 1 861 ? 152.38658 116.90752 196.27363 1.000 120.21002 861 GLY A O 1
ATOM 13506 N N . GLU A 1 862 ? 154.58943 116.51002 196.47594 1.000 124.33637 862 GLU A N 1
ATOM 13507 C CA . GLU A 1 862 ? 154.51792 116.20687 197.89445 1.000 124.37293 862 GLU A CA 1
ATOM 13508 C C . GLU A 1 862 ? 154.75842 117.46953 198.71547 1.000 122.44131 862 GLU A C 1
ATOM 13509 O O . GLU A 1 862 ? 155.53526 118.34862 198.33844 1.000 120.90601 862 GLU A O 1
ATOM 13521 N N . ALA A 1 863 ? 154.07337 117.54859 199.85331 1.000 115.23627 863 ALA A N 1
ATOM 13522 C CA . ALA A 1 863 ? 154.23495 118.69129 200.73993 1.000 113.08584 863 ALA A CA 1
ATOM 13523 C C . ALA A 1 863 ? 155.68960 118.82131 201.16714 1.000 115.10653 863 ALA A C 1
ATOM 13524 O O . ALA A 1 863 ? 156.32384 117.84047 201.56528 1.000 113.84566 863 ALA A O 1
ATOM 13531 N N . ASN A 1 864 ? 156.21851 120.04538 201.08135 1.000 110.02245 864 ASN A N 1
ATOM 13532 C CA . ASN A 1 864 ? 157.61357 120.29599 201.42111 1.000 104.40849 864 ASN A CA 1
ATOM 13533 C C . ASN A 1 864 ? 157.78596 121.59129 202.20348 1.000 100.83619 864 ASN A C 1
ATOM 13534 O O . ASN A 1 864 ? 158.87965 122.16510 202.19773 1.000 103.47868 864 ASN A O 1
ATOM 13545 N N . LEU A 1 865 ? 156.73309 122.08030 202.85232 1.000 89.76855 865 LEU A N 1
ATOM 13546 C CA . LEU A 1 865 ? 156.81587 123.31570 203.62897 1.000 88.17694 865 LEU A CA 1
ATOM 13547 C C . LEU A 1 865 ? 155.79414 123.20932 204.75837 1.000 83.94266 865 LEU A C 1
ATOM 13548 O O . LEU A 1 865 ? 154.62925 123.57173 204.59245 1.000 82.77513 865 LEU A O 1
ATOM 13564 N N . TYR A 1 866 ? 156.24501 122.71579 205.90139 1.000 81.86422 866 TYR A N 1
ATOM 13565 C CA . TYR A 1 866 ? 155.36515 122.63342 207.04863 1.000 84.98114 866 TYR A CA 1
ATOM 13566 C C . TYR A 1 866 ? 155.09652 124.02939 207.59229 1.000 87.33630 866 TYR A C 1
ATOM 13567 O O . TYR A 1 866 ? 155.71322 125.01223 207.18090 1.000 92.71611 866 TYR A O 1
ATOM 13585 N N . LEU A 1 867 ? 154.13269 124.11350 208.50078 1.000 80.51301 867 LEU A N 1
ATOM 13586 C CA . LEU A 1 867 ? 153.82485 125.35508 209.19298 1.000 79.38220 867 LEU A CA 1
ATOM 13587 C C . LEU A 1 867 ? 153.34216 125.01485 210.58865 1.000 81.42099 867 LEU A C 1
ATOM 13588 O O . LEU A 1 867 ? 152.52731 124.10405 210.75530 1.000 85.56611 867 LEU A O 1
ATOM 13604 N N . LEU A 1 868 ? 153.84438 125.73149 211.58642 1.000 92.31919 868 LEU A N 1
ATOM 13605 C CA . LEU A 1 868 ? 153.36356 125.51984 212.94138 1.000 99.61460 868 LEU A CA 1
ATOM 13606 C C . LEU A 1 868 ? 151.97471 126.12178 213.09947 1.000 103.36206 868 LEU A C 1
ATOM 13607 O O . LEU A 1 868 ? 151.71552 127.24839 212.67039 1.000 99.74976 868 LEU A O 1
ATOM 13623 N N . SER A 1 869 ? 151.07613 125.35858 213.72311 1.000 111.10998 869 SER A N 1
ATOM 13624 C CA . SER A 1 869 ? 149.70679 125.82772 213.89765 1.000 106.83005 869 SER A CA 1
ATOM 13625 C C . SER A 1 869 ? 149.66925 127.12000 214.69845 1.000 108.40454 869 SER A C 1
ATOM 13626 O O . SER A 1 869 ? 148.88453 128.02452 214.39504 1.000 110.17826 869 SER A O 1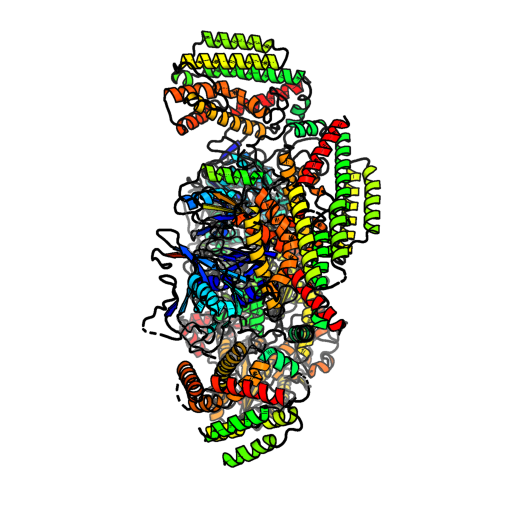
ATOM 13634 N N . ARG A 1 870 ? 150.50138 127.22265 215.72879 1.000 113.43435 870 ARG A N 1
ATOM 13635 C CA . ARG A 1 870 ? 150.56499 128.40705 216.56883 1.000 112.12580 870 ARG A CA 1
ATOM 13636 C C . ARG A 1 870 ? 152.01143 128.85139 216.70269 1.000 116.79709 870 ARG A C 1
ATOM 13637 O O . ARG A 1 870 ? 152.92490 128.02250 216.72384 1.000 118.45646 870 ARG A O 1
ATOM 13658 N N . ASN A 1 871 ? 152.21437 130.16185 216.77769 1.000 120.61714 871 ASN A N 1
ATOM 13659 C CA . ASN A 1 871 ? 153.54702 130.69386 217.00908 1.000 118.79208 871 ASN A CA 1
ATOM 13660 C C . ASN A 1 871 ? 153.95206 130.49701 218.46704 1.000 120.91190 871 ASN A C 1
ATOM 13661 O O . ASN A 1 871 ? 153.12203 130.25162 219.34577 1.000 122.96183 871 ASN A O 1
ATOM 13672 N N . ILE A 1 872 ? 155.25692 130.61361 218.71689 1.000 123.44552 872 ILE A N 1
ATOM 13673 C CA . ILE A 1 872 ? 155.78901 130.32366 220.04542 1.000 122.17943 872 ILE A CA 1
ATOM 13674 C C . ILE A 1 872 ? 155.17183 131.24658 221.08540 1.000 123.12605 872 ILE A C 1
ATOM 13675 O O . ILE A 1 872 ? 154.86759 130.82635 222.20815 1.000 123.18190 872 ILE A O 1
ATOM 13691 N N . ARG A 1 873 ? 154.98103 132.51802 220.73485 1.000 129.92038 873 ARG A N 1
ATOM 13692 C CA . ARG A 1 873 ? 154.43542 133.46699 221.69730 1.000 130.37267 873 ARG A CA 1
ATOM 13693 C C . ARG A 1 873 ? 153.05935 133.03140 222.17980 1.000 128.74714 873 ARG A C 1
ATOM 13694 O O . ARG A 1 873 ? 152.72423 133.20034 223.35783 1.000 125.82504 873 ARG A O 1
ATOM 13715 N N . SER A 1 874 ? 152.24716 132.46656 221.28597 1.000 127.93214 874 SER A N 1
ATOM 13716 C CA . SER A 1 874 ? 150.95359 131.94174 221.70639 1.000 126.74582 874 SER A CA 1
ATOM 13717 C C . SER A 1 874 ? 151.12467 130.80863 222.70680 1.000 125.95903 874 SER A C 1
ATOM 13718 O O . SER A 1 874 ? 150.41894 130.75366 223.72026 1.000 124.56047 874 SER A O 1
ATOM 13726 N N . LEU A 1 875 ? 152.06685 129.89951 222.44653 1.000 131.36076 875 LEU A N 1
ATOM 13727 C CA . LEU A 1 875 ? 152.29122 128.79525 223.37151 1.000 131.86084 875 LEU A CA 1
ATOM 13728 C C . LEU A 1 875 ? 152.63971 129.30022 224.76060 1.000 132.86552 875 LEU A C 1
ATOM 13729 O O . LEU A 1 875 ? 152.36699 128.61928 225.75527 1.000 132.98810 875 LEU A O 1
ATOM 13745 N N . GLU A 1 876 ? 153.23241 130.48479 224.85070 1.000 139.16180 876 GLU A N 1
ATOM 13746 C CA . GLU A 1 876 ? 153.56700 131.08984 226.12908 1.000 139.98772 876 GLU A CA 1
ATOM 13747 C C . GLU A 1 876 ? 152.42849 131.93131 226.69230 1.000 140.02936 876 GLU A C 1
ATOM 13748 O O . GLU A 1 876 ? 152.60916 132.58068 227.72712 1.000 135.19310 876 GLU A O 1
ATOM 13760 N N . GLY A 1 877 ? 151.26803 131.93274 226.04449 1.000 135.41246 877 GLY A N 1
ATOM 13761 C CA . GLY A 1 877 ? 150.12619 132.67266 226.55081 1.000 131.72434 877 GLY A CA 1
ATOM 13762 C C . GLY A 1 877 ? 150.32048 134.17183 226.54720 1.000 132.11948 877 GLY A C 1
ATOM 13763 O O . GLY A 1 877 ? 149.98388 134.83902 227.53385 1.000 130.06478 877 GLY A O 1
ATOM 13767 N N . GLN A 1 878 ? 150.85683 134.71934 225.46066 1.000 141.20563 878 GLN A N 1
ATOM 13768 C CA . GLN A 1 878 ? 151.10439 136.14954 225.33644 1.000 142.22572 878 GLN A CA 1
ATOM 13769 C C . GLN A 1 878 ? 150.04877 136.76118 224.42426 1.000 141.64130 878 GLN A C 1
ATOM 13770 O O . GLN A 1 878 ? 149.85768 136.30097 223.29391 1.000 138.66548 878 GLN A O 1
ATOM 13784 N N . ASN A 1 879 ? 149.36872 137.79273 224.91649 1.000 136.87041 879 ASN A N 1
ATOM 13785 C CA . ASN A 1 879 ? 148.35435 138.50584 224.15129 1.000 136.60337 879 ASN A CA 1
ATOM 13786 C C . ASN A 1 879 ? 148.77335 139.96311 224.01658 1.000 136.67244 879 ASN A C 1
ATOM 13787 O O . ASN A 1 879 ? 148.98192 140.63397 225.04254 1.000 134.08789 879 ASN A O 1
ATOM 13798 N N . PRO A 1 880 ? 148.91835 140.50713 222.79781 1.000 132.81954 880 PRO A N 1
ATOM 13799 C CA . PRO A 1 880 ? 148.71090 139.87900 221.48300 1.000 129.49052 880 PRO A CA 1
ATOM 13800 C C . PRO A 1 880 ? 149.80105 138.86820 221.16128 1.000 127.69965 880 PRO A C 1
ATOM 13801 O O . PRO A 1 880 ? 150.86783 138.88854 221.76683 1.000 127.82519 880 PRO A O 1
ATOM 13812 N N . ALA A 1 881 ? 149.55541 137.96452 220.21551 1.000 119.69789 881 ALA A N 1
ATOM 13813 C CA . ALA A 1 881 ? 150.51883 136.92367 219.88415 1.000 119.11701 881 ALA A CA 1
ATOM 13814 C C . ALA A 1 881 ? 151.42034 137.32188 218.72233 1.000 120.17250 881 ALA A C 1
ATOM 13815 O O . ALA A 1 881 ? 152.63259 137.09843 218.77201 1.000 123.43571 881 ALA A O 1
ATOM 13822 N N . PHE A 1 882 ? 150.84466 137.90123 217.66935 1.000 110.93639 882 PHE A N 1
ATOM 13823 C CA . PHE A 1 882 ? 151.59619 138.28357 216.47389 1.000 109.92973 882 PHE A CA 1
ATOM 13824 C C . PHE A 1 882 ? 152.12483 139.70222 216.65999 1.000 111.40450 882 PHE A C 1
ATOM 13825 O O . PHE A 1 882 ? 151.61685 140.67504 216.09855 1.000 114.93439 882 PHE A O 1
ATOM 13842 N N . GLN A 1 883 ? 153.17637 139.81418 217.46678 1.000 119.71452 883 GLN A N 1
ATOM 13843 C CA . GLN A 1 883 ? 153.74459 141.10640 217.81611 1.000 119.06229 883 GLN A CA 1
ATOM 13844 C C . GLN A 1 883 ? 155.24947 140.96886 217.96629 1.000 119.96912 883 GLN A C 1
ATOM 13845 O O . GLN A 1 883 ? 155.73182 139.99385 218.54634 1.000 122.37415 883 GLN A O 1
ATOM 13859 N N . ARG A 1 884 ? 155.98166 141.95641 217.46048 1.000 114.38136 884 ARG A N 1
ATOM 13860 C CA . ARG A 1 884 ? 157.42865 141.98775 217.61754 1.000 116.91861 884 ARG A CA 1
ATOM 13861 C C . ARG A 1 884 ? 158.04316 140.66851 217.16862 1.000 116.43699 884 ARG A C 1
ATOM 13862 O O . ARG A 1 884 ? 158.49251 139.87519 218.00331 1.000 117.17013 884 ARG A O 1
ATOM 13883 N N . PRO A 1 885 ? 158.05333 140.37905 215.86787 1.000 98.43666 885 PRO A N 1
ATOM 13884 C CA . PRO A 1 885 ? 157.43655 141.12773 214.77462 1.000 97.06954 885 PRO A CA 1
ATOM 13885 C C . PRO A 1 885 ? 155.96446 140.78893 214.66362 1.000 100.03572 885 PRO A C 1
ATOM 13886 O O . PRO A 1 885 ? 155.51161 139.82786 215.27063 1.000 101.41161 885 PRO A O 1
ATOM 13897 N N . GLY A 1 886 ? 155.19525 141.55517 213.91598 1.000 103.87567 886 GLY A N 1
ATOM 13898 C CA . GLY A 1 886 ? 153.79143 141.25426 213.72279 1.000 102.11410 886 GLY A CA 1
ATOM 13899 C C . GLY A 1 886 ? 152.97910 142.52948 213.66897 1.000 103.98745 886 GLY A C 1
ATOM 13900 O O . GLY A 1 886 ? 153.47588 143.62394 213.91585 1.000 105.65608 886 GLY A O 1
ATOM 13904 N N . PHE A 1 887 ? 151.69661 142.35455 213.34749 1.000 94.13941 887 PHE A N 1
ATOM 13905 C CA . PHE A 1 887 ? 150.76769 143.46666 213.23481 1.000 89.29028 887 PHE A CA 1
ATOM 13906 C C . PHE A 1 887 ? 149.70395 143.48369 214.31703 1.000 88.63784 887 PHE A C 1
ATOM 13907 O O . PHE A 1 887 ? 149.11351 144.53936 214.55981 1.000 88.87805 887 PHE A O 1
ATOM 13924 N N . GLU A 1 888 ? 149.44706 142.35684 214.96854 1.000 109.46723 888 GLU A N 1
ATOM 13925 C CA . GLU A 1 888 ? 148.44032 142.32603 216.01478 1.000 112.11915 888 GLU A CA 1
ATOM 13926 C C . GLU A 1 888 ? 148.75564 143.38576 217.05801 1.000 113.49555 888 GLU A C 1
ATOM 13927 O O . GLU A 1 888 ? 149.88741 143.48647 217.53788 1.000 113.69252 888 GLU A O 1
ATOM 13939 N N . THR A 1 889 ? 147.75543 144.18234 217.39816 1.000 116.93299 889 THR A N 1
ATOM 13940 C CA . THR A 1 889 ? 147.89335 145.24730 218.37574 1.000 119.55973 889 THR A CA 1
ATOM 13941 C C . THR A 1 889 ? 146.60669 145.33530 219.17731 1.000 121.64051 889 THR A C 1
ATOM 13942 O O . THR A 1 889 ? 145.56172 144.84146 218.73980 1.000 123.40018 889 THR A O 1
ATOM 13953 N N . PRO A 1 890 ? 146.64861 145.95791 220.35781 1.000 126.40249 890 PRO A N 1
ATOM 13954 C CA . PRO A 1 890 ? 145.41527 146.06988 221.15343 1.000 125.21554 890 PRO A CA 1
ATOM 13955 C C . PRO A 1 890 ? 144.28322 146.73384 220.39672 1.000 123.35266 890 PRO A C 1
ATOM 13956 O O . PRO A 1 890 ? 143.12305 146.33364 220.54580 1.000 122.62479 890 PRO A O 1
ATOM 13967 N N . ASP A 1 891 ? 144.59038 147.74147 219.57926 1.000 116.66869 891 ASP A N 1
ATOM 13968 C CA . ASP A 1 891 ? 143.55925 148.39463 218.78504 1.000 117.14447 891 ASP A CA 1
ATOM 13969 C C . ASP A 1 891 ? 143.05716 147.51307 217.65394 1.000 115.42147 891 ASP A C 1
ATOM 13970 O O . ASP A 1 891 ? 141.97676 147.77306 217.11718 1.000 114.00869 891 ASP A O 1
ATOM 13979 N N . PHE A 1 892 ? 143.81053 146.48763 217.27519 1.000 109.21771 892 PHE A N 1
ATOM 13980 C CA . PHE A 1 892 ? 143.42976 145.58133 216.19516 1.000 109.60520 892 PHE A CA 1
ATOM 13981 C C . PHE A 1 892 ? 143.60681 144.14702 216.66878 1.000 109.57258 892 PHE A C 1
ATOM 13982 O O . PHE A 1 892 ? 144.49362 143.42586 216.19978 1.000 105.38726 892 PHE A O 1
ATOM 13999 N N . PRO A 1 893 ? 142.77192 143.69925 217.59978 1.000 115.96683 893 PRO A N 1
ATOM 14000 C CA . PRO A 1 893 ? 142.91664 142.34109 218.12678 1.000 113.79362 893 PRO A CA 1
ATOM 14001 C C . PRO A 1 893 ? 142.45051 141.29827 217.12461 1.000 114.25077 893 PRO A C 1
ATOM 14002 O O . PRO A 1 893 ? 141.80926 141.59927 216.11649 1.000 113.70579 893 PRO A O 1
ATOM 14013 N N . LEU A 1 894 ? 142.80592 140.04997 217.41433 1.000 122.04429 894 LEU A N 1
ATOM 14014 C CA . LEU A 1 894 ? 142.40216 138.90026 216.61824 1.000 122.98033 894 LEU A CA 1
ATOM 14015 C C . LEU A 1 894 ? 141.67122 137.91699 217.51928 1.000 124.35294 894 LEU A C 1
ATOM 14016 O O . LEU A 1 894 ? 142.11580 137.65023 218.64023 1.000 124.21010 894 LEU A O 1
ATOM 14032 N N . ASP A 1 895 ? 140.54753 137.38631 217.03308 1.000 125.63851 895 ASP A N 1
ATOM 14033 C CA . ASP A 1 895 ? 139.72795 136.51045 217.86401 1.000 121.96581 895 ASP A CA 1
ATOM 14034 C C . ASP A 1 895 ? 140.48026 135.24027 218.23587 1.000 119.89983 895 ASP A C 1
ATOM 14035 O O . ASP A 1 895 ? 140.59534 134.89610 219.41711 1.000 118.27116 895 ASP A O 1
ATOM 14044 N N . SER A 1 896 ? 141.01297 134.53777 217.24034 1.000 120.63193 896 SER A N 1
ATOM 14045 C CA . SER A 1 896 ? 141.67079 133.25558 217.44874 1.000 121.55816 896 SER A CA 1
ATOM 14046 C C . SER A 1 896 ? 143.05535 133.29042 216.82767 1.000 123.64504 896 SER A C 1
ATOM 14047 O O . SER A 1 896 ? 143.20852 133.68687 215.66860 1.000 121.12254 896 SER A O 1
ATOM 14055 N N . HIS A 1 897 ? 144.05743 132.86720 217.59706 1.000 130.40669 897 HIS A N 1
ATOM 14056 C CA . HIS A 1 897 ? 145.42990 132.84432 217.11315 1.000 128.82387 897 HIS A CA 1
ATOM 14057 C C . HIS A 1 897 ? 145.75057 131.59695 216.30392 1.000 126.45599 897 HIS A C 1
ATOM 14058 O O . HIS A 1 897 ? 146.76762 131.57906 215.60462 1.000 127.67609 897 HIS A O 1
ATOM 14072 N N . ASP A 1 898 ? 144.91243 130.56737 216.36905 1.000 116.31526 898 ASP A N 1
ATOM 14073 C CA . ASP A 1 898 ? 145.19498 129.33743 215.64632 1.000 116.67562 898 ASP A CA 1
ATOM 14074 C C . ASP A 1 898 ? 145.30206 129.61037 214.15370 1.000 117.88810 898 ASP A C 1
ATOM 14075 O O . ASP A 1 898 ? 144.49786 130.34734 213.57905 1.000 117.35180 898 ASP A O 1
ATOM 14084 N N . LEU A 1 899 ? 146.31293 129.00943 213.52605 1.000 113.64985 899 LEU A N 1
ATOM 14085 C CA . LEU A 1 899 ? 146.49832 129.16400 212.09010 1.000 110.87058 899 LEU A CA 1
ATOM 14086 C C . LEU A 1 899 ? 145.45882 128.39951 211.28533 1.000 110.53152 899 LEU A C 1
ATOM 14087 O O . LEU A 1 899 ? 145.21756 128.74416 210.12465 1.000 110.50615 899 LEU A O 1
ATOM 14103 N N . HIS A 1 900 ? 144.84018 127.37300 211.87099 1.000 111.01227 900 HIS A N 1
ATOM 14104 C CA . HIS A 1 900 ? 143.82566 126.61744 211.14799 1.000 109.03718 900 HIS A CA 1
ATOM 14105 C C . HIS A 1 900 ? 142.67785 127.51300 210.71524 1.000 109.06239 900 HIS A C 1
ATOM 14106 O O . HIS A 1 900 ? 142.07938 127.29140 209.65733 1.000 106.97394 900 HIS A O 1
ATOM 14120 N N . ASP A 1 901 ? 142.36227 128.52991 211.51616 1.000 113.43932 901 ASP A N 1
ATOM 14121 C CA . ASP A 1 901 ? 141.20796 129.38066 211.28372 1.000 112.35469 901 ASP A CA 1
ATOM 14122 C C . ASP A 1 901 ? 141.55644 130.71901 210.65571 1.000 111.47867 901 ASP A C 1
ATOM 14123 O O . ASP A 1 901 ? 140.66442 131.37453 210.10945 1.000 110.95208 901 ASP A O 1
ATOM 14132 N N . LEU A 1 902 ? 142.81922 131.13608 210.71991 1.000 109.28786 902 LEU A N 1
ATOM 14133 C CA . LEU A 1 902 ? 143.24170 132.43951 210.23370 1.000 107.85232 902 LEU A CA 1
ATOM 14134 C C . LEU A 1 902 ? 143.67847 132.42880 208.77826 1.000 105.99936 902 LEU A C 1
ATOM 14135 O O . LEU A 1 902 ? 143.96305 133.49704 208.23038 1.000 104.07458 902 LEU A O 1
ATOM 14151 N N . LEU A 1 903 ? 143.74111 131.26687 208.14007 1.000 109.87939 903 LEU A N 1
ATOM 14152 C CA . LEU A 1 903 ? 144.24717 131.15894 206.78140 1.000 112.53175 903 LEU A CA 1
ATOM 14153 C C . LEU A 1 903 ? 143.27786 130.37286 205.91459 1.000 111.03109 903 LEU A C 1
ATOM 14154 O O . LEU A 1 903 ? 142.81565 129.29371 206.30052 1.000 106.73494 903 LEU A O 1
ATOM 14170 N N . ASP A 1 904 ? 142.98976 130.91244 204.73746 1.000 114.28015 904 ASP A N 1
ATOM 14171 C CA . ASP A 1 904 ? 142.13376 130.21517 203.78707 1.000 116.10964 904 ASP A CA 1
ATOM 14172 C C . ASP A 1 904 ? 142.77518 128.88972 203.39625 1.000 115.28696 904 ASP A C 1
ATOM 14173 O O . ASP A 1 904 ? 143.98295 128.84563 203.15116 1.000 113.74387 904 ASP A O 1
ATOM 14182 N N . PRO A 1 905 ? 142.01592 127.79405 203.32625 1.000 111.38510 905 PRO A N 1
ATOM 14183 C CA . PRO A 1 905 ? 142.64288 126.51524 202.96849 1.000 109.45341 905 PRO A CA 1
ATOM 14184 C C . PRO A 1 905 ? 142.99390 126.42011 201.49733 1.000 107.73782 905 PRO A C 1
ATOM 14185 O O . PRO A 1 905 ? 143.83654 125.59628 201.12254 1.000 105.86816 905 PRO A O 1
ATOM 14196 N N . ALA A 1 906 ? 142.37039 127.23478 200.64303 1.000 104.45424 906 ALA A N 1
ATOM 14197 C CA . ALA A 1 906 ? 142.73192 127.22725 199.22976 1.000 101.96169 906 ALA A CA 1
ATOM 14198 C C . ALA A 1 906 ? 144.17360 127.67128 199.03342 1.000 103.52764 906 ALA A C 1
ATOM 14199 O O . ALA A 1 906 ? 144.90581 127.09812 198.21998 1.000 102.21182 906 ALA A O 1
ATOM 14206 N N . LEU A 1 907 ? 144.60126 128.68573 199.78222 1.000 106.36156 907 LEU A N 1
ATOM 14207 C CA . LEU A 1 907 ? 145.93699 129.24195 199.61047 1.000 107.45460 907 LEU A CA 1
ATOM 14208 C C . LEU A 1 907 ? 147.02979 128.21655 199.88901 1.000 107.84618 907 LEU A C 1
ATOM 14209 O O . LEU A 1 907 ? 148.13687 128.35109 199.35962 1.000 108.86691 907 LEU A O 1
ATOM 14225 N N . LEU A 1 908 ? 146.74036 127.18640 200.68643 1.000 105.66287 908 LEU A N 1
ATOM 14226 C CA . LEU A 1 908 ? 147.77017 126.21591 201.03896 1.000 100.48787 908 LEU A CA 1
ATOM 14227 C C . LEU A 1 908 ? 148.39128 125.60096 199.79329 1.000 102.08213 908 LEU A C 1
ATOM 14228 O O . LEU A 1 908 ? 149.61802 125.48515 199.69243 1.000 98.57746 908 LEU A O 1
ATOM 14244 N N . ALA A 1 909 ? 147.56124 125.21506 198.82495 1.000 111.69816 909 ALA A N 1
ATOM 14245 C CA . ALA A 1 909 ? 148.06752 124.53313 197.64195 1.000 111.88922 909 ALA A CA 1
ATOM 14246 C C . ALA A 1 909 ? 148.87581 125.45234 196.74176 1.000 106.13906 909 ALA A C 1
ATOM 14247 O O . ALA A 1 909 ? 149.57772 124.96293 195.85269 1.000 104.37680 909 ALA A O 1
ATOM 14254 N N . ARG A 1 910 ? 148.79356 126.76326 196.94372 1.000 106.62232 910 ARG A N 1
ATOM 14255 C CA . ARG A 1 910 ? 149.51071 127.71034 196.09522 1.000 106.51484 910 ARG A CA 1
ATOM 14256 C C . ARG A 1 910 ? 149.75310 128.97564 196.90305 1.000 107.42527 910 ARG A C 1
ATOM 14257 O O . ARG A 1 910 ? 148.81111 129.72583 197.16989 1.000 109.01402 910 ARG A O 1
ATOM 14278 N N . ILE A 1 911 ? 151.00734 129.21909 197.27373 1.000 100.62683 911 ILE A N 1
ATOM 14279 C CA . ILE A 1 911 ? 151.38313 130.36544 198.09349 1.000 97.95073 911 ILE A CA 1
ATOM 14280 C C . ILE A 1 911 ? 152.21842 131.29649 197.23136 1.000 99.61137 911 ILE A C 1
ATOM 14281 O O . ILE A 1 911 ? 153.25382 130.88919 196.69198 1.000 100.16163 911 ILE A O 1
ATOM 14297 N N . ASP A 1 912 ? 151.77669 132.54114 197.10591 1.000 95.92261 912 ASP A N 1
ATOM 14298 C CA . ASP A 1 912 ? 152.45574 133.51253 196.26179 1.000 95.20687 912 ASP A CA 1
ATOM 14299 C C . ASP A 1 912 ? 152.10799 134.90860 196.76441 1.000 97.70157 912 ASP A C 1
ATOM 14300 O O . ASP A 1 912 ? 151.59498 135.07536 197.87556 1.000 98.72567 912 ASP A O 1
ATOM 14309 N N . ALA A 1 913 ? 152.40368 135.91891 195.94821 1.000 91.46027 913 ALA A N 1
ATOM 14310 C CA . ALA A 1 913 ? 152.14903 137.30678 196.31189 1.000 92.16560 913 ALA A CA 1
ATOM 14311 C C . ALA A 1 913 ? 150.75200 137.77676 195.94232 1.000 91.37389 913 ALA A C 1
ATOM 14312 O O . ALA A 1 913 ? 150.40855 138.92342 196.24100 1.000 91.38168 913 ALA A O 1
ATOM 14319 N N . SER A 1 914 ? 149.94521 136.93690 195.30261 1.000 81.84000 914 SER A N 1
ATOM 14320 C CA . SER A 1 914 ? 148.58250 137.34218 194.97092 1.000 79.81171 914 SER A CA 1
ATOM 14321 C C . SER A 1 914 ? 147.80949 137.82877 196.18537 1.000 83.74518 914 SER A C 1
ATOM 14322 O O . SER A 1 914 ? 147.16437 138.88659 196.09430 1.000 90.34625 914 SER A O 1
ATOM 14330 N N . PRO A 1 915 ? 147.81339 137.13920 197.32706 1.000 73.19112 915 PRO A N 1
ATOM 14331 C CA . PRO A 1 915 ? 146.99401 137.60883 198.45136 1.000 74.27070 915 PRO A CA 1
ATOM 14332 C C . PRO A 1 915 ? 147.40983 138.96177 198.98203 1.000 75.69913 915 PRO A C 1
ATOM 14333 O O . PRO A 1 915 ? 146.60954 139.60913 199.66553 1.000 74.71166 915 PRO A O 1
ATOM 14344 N N . ARG A 1 916 ? 148.62722 139.41602 198.69319 1.000 80.35981 916 ARG A N 1
ATOM 14345 C CA . ARG A 1 916 ? 149.15490 140.64552 199.27047 1.000 76.96761 916 ARG A CA 1
ATOM 14346 C C . ARG A 1 916 ? 148.98324 141.85437 198.35997 1.000 77.89588 916 ARG A C 1
ATOM 14347 O O . ARG A 1 916 ? 148.66885 142.94389 198.84125 1.000 79.89613 916 ARG A O 1
ATOM 14368 N N . ILE A 1 917 ? 149.17799 141.69099 197.05431 1.000 79.05139 917 ILE A N 1
ATOM 14369 C CA . ILE A 1 917 ? 149.28330 142.83724 196.15875 1.000 77.37888 917 ILE A CA 1
ATOM 14370 C C . ILE A 1 917 ? 147.91339 143.40974 195.81445 1.000 79.35154 917 ILE A C 1
ATOM 14371 O O . ILE A 1 917 ? 147.82137 144.41698 195.10543 1.000 78.38315 917 ILE A O 1
ATOM 14387 N N . VAL A 1 918 ? 146.84015 142.78505 196.30275 1.000 84.44014 918 VAL A N 1
ATOM 14388 C CA . VAL A 1 918 ? 145.48856 143.28040 196.07644 1.000 82.85120 918 VAL A CA 1
ATOM 14389 C C . VAL A 1 918 ? 144.74706 143.30922 197.40047 1.000 86.73225 918 VAL A C 1
ATOM 14390 O O . VAL A 1 918 ? 145.04674 142.55218 198.32397 1.000 95.96835 918 VAL A O 1
ATOM 14403 N N . GLU A 1 919 ? 143.75321 144.18606 197.47577 1.000 89.10846 919 GLU A N 1
ATOM 14404 C CA . GLU A 1 919 ? 142.98680 144.36424 198.70182 1.000 90.54188 919 GLU A CA 1
ATOM 14405 C C . GLU A 1 919 ? 141.62187 143.71563 198.54436 1.000 94.53392 919 GLU A C 1
ATOM 14406 O O . GLU A 1 919 ? 140.81259 144.18727 197.73128 1.000 97.70666 919 GLU A O 1
ATOM 14418 N N . PRO A 1 920 ? 141.31574 142.64547 199.27270 1.000 107.49103 920 PRO A N 1
ATOM 14419 C CA . PRO A 1 920 ? 139.98724 142.03955 199.15434 1.000 110.86432 920 PRO A CA 1
ATOM 14420 C C . PRO A 1 920 ? 138.90081 142.95438 199.69310 1.000 110.75588 920 PRO A C 1
ATOM 14421 O O . PRO A 1 920 ? 139.12661 143.76594 200.59383 1.000 108.27093 920 PRO A O 1
ATOM 14432 N N . PHE A 1 921 ? 137.70464 142.81029 199.12406 1.000 117.04413 921 PHE A N 1
ATOM 14433 C CA . PHE A 1 921 ? 136.52136 143.51935 199.58558 1.000 116.87123 921 PHE A CA 1
ATOM 14434 C C . PHE A 1 921 ? 135.38928 142.51090 199.73869 1.000 117.79533 921 PHE A C 1
ATOM 14435 O O . PHE A 1 921 ? 135.07079 141.79571 198.77377 1.000 117.21831 921 PHE A O 1
ATOM 14452 N N . PRO A 1 922 ? 134.73918 142.42477 200.91079 1.000 119.41610 922 PRO A N 1
ATOM 14453 C CA . PRO A 1 922 ? 134.91877 143.20965 202.14504 1.000 119.35481 922 PRO A CA 1
ATOM 14454 C C . PRO A 1 922 ? 136.09016 142.75954 203.01045 1.000 115.28647 922 PRO A C 1
ATOM 14455 O O . PRO A 1 922 ? 136.57392 141.64077 202.88460 1.000 114.02991 922 PRO A O 1
ATOM 14466 N N . LEU A 1 923 ? 136.55319 143.62337 203.90973 1.000 101.85245 923 LEU A N 1
ATOM 14467 C CA . LEU A 1 923 ? 137.64958 143.29578 204.80744 1.000 104.98952 923 LEU A CA 1
ATOM 14468 C C . LEU A 1 923 ? 137.10440 142.72591 206.10794 1.000 108.27648 923 LEU A C 1
ATOM 14469 O O . LEU A 1 923 ? 136.09415 143.20213 206.63045 1.000 106.92471 923 LEU A O 1
ATOM 14485 N N . PHE A 1 924 ? 137.79174 141.71446 206.63627 1.000 117.83501 924 PHE A N 1
ATOM 14486 C CA . PHE A 1 924 ? 137.42342 141.06532 207.89402 1.000 115.85884 924 PHE A CA 1
ATOM 14487 C C . PHE A 1 924 ? 138.63679 141.10968 208.81092 1.000 113.48159 924 PHE A C 1
ATOM 14488 O O . PHE A 1 924 ? 139.35159 140.11094 208.96734 1.000 111.48427 924 PHE A O 1
ATOM 14505 N N . PRO A 1 925 ? 138.89508 142.25622 209.44276 1.000 118.40095 925 PRO A N 1
ATOM 14506 C CA . PRO A 1 925 ? 140.13292 142.40156 210.22464 1.000 120.79237 925 PRO A CA 1
ATOM 14507 C C . PRO A 1 925 ? 140.23926 141.45324 211.40228 1.000 119.81474 925 PRO A C 1
ATOM 14508 O O . PRO A 1 925 ? 141.35061 141.23063 211.89480 1.000 118.90639 925 PRO A O 1
ATOM 14519 N N . ARG A 1 926 ? 139.13253 140.89446 211.87852 1.000 121.74332 926 ARG A N 1
ATOM 14520 C CA . ARG A 1 926 ? 139.13837 140.06235 213.07196 1.000 119.99536 926 ARG A CA 1
ATOM 14521 C C . ARG A 1 926 ? 139.29682 138.57888 212.77100 1.000 118.99555 926 ARG A C 1
ATOM 14522 O O . ARG A 1 926 ? 139.28874 137.77098 213.70405 1.000 119.06681 926 ARG A O 1
ATOM 14543 N N . SER A 1 927 ? 139.43780 138.19681 211.50346 1.000 112.61090 927 SER A N 1
ATOM 14544 C CA . SER A 1 927 ? 139.49900 136.78327 211.15908 1.000 112.87049 927 SER A CA 1
ATOM 14545 C C . SER A 1 927 ? 140.68086 136.45217 210.26049 1.000 112.21210 927 SER A C 1
ATOM 14546 O O . SER A 1 927 ? 141.24589 135.35981 210.35721 1.000 113.03104 927 SER A O 1
ATOM 14554 N N . ARG A 1 928 ? 141.06660 137.37689 209.38862 1.000 113.00325 928 ARG A N 1
ATOM 14555 C CA . ARG A 1 928 ? 142.03211 137.09880 208.33552 1.000 116.21533 928 ARG A CA 1
ATOM 14556 C C . ARG A 1 928 ? 143.28432 137.94294 208.52091 1.000 113.98457 928 ARG A C 1
ATOM 14557 O O . ARG A 1 928 ? 143.20483 139.14710 208.78083 1.000 116.18556 928 ARG A O 1
ATOM 14578 N N . LEU A 1 929 ? 144.44154 137.29895 208.37161 1.000 93.69423 929 LEU A N 1
ATOM 14579 C CA . LEU A 1 929 ? 145.71386 137.98174 208.57724 1.000 93.12434 929 LEU A CA 1
ATOM 14580 C C . LEU A 1 929 ? 145.91459 139.09185 207.55060 1.000 96.60433 929 LEU A C 1
ATOM 14581 O O . LEU A 1 929 ? 146.20484 140.24535 207.90299 1.000 103.56887 929 LEU A O 1
ATOM 14597 N N . VAL A 1 930 ? 145.75001 138.75963 206.26967 1.000 89.47884 930 VAL A N 1
ATOM 14598 C CA . VAL A 1 930 ? 145.91364 139.74955 205.21396 1.000 93.01624 930 VAL A CA 1
ATOM 14599 C C . VAL A 1 930 ? 144.89339 140.86677 205.36691 1.000 95.08736 930 VAL A C 1
ATOM 14600 O O . VAL A 1 930 ? 145.18734 142.03338 205.07412 1.000 95.28353 930 VAL A O 1
ATOM 14613 N N . ASP A 1 931 ? 143.68502 140.54252 205.82610 1.000 104.03468 931 ASP A N 1
ATOM 14614 C CA . ASP A 1 931 ? 142.70875 141.59314 206.07812 1.000 103.62255 931 ASP A CA 1
ATOM 14615 C C . ASP A 1 931 ? 143.22654 142.56641 207.12333 1.000 103.23846 931 ASP A C 1
ATOM 14616 O O . ASP A 1 931 ? 143.11920 143.78450 206.95543 1.000 107.08550 931 ASP A O 1
ATOM 14625 N N . LEU A 1 932 ? 143.80265 142.04788 208.20549 1.000 96.97136 932 LEU A N 1
ATOM 14626 C CA . LEU A 1 932 ? 144.32025 142.91523 209.25730 1.000 94.37148 932 LEU A CA 1
ATOM 14627 C C . LEU A 1 932 ? 145.41575 143.82460 208.72228 1.000 92.01307 932 LEU A C 1
ATOM 14628 O O . LEU A 1 932 ? 145.43250 145.03207 208.99465 1.000 93.50297 932 LEU A O 1
ATOM 14644 N N . GLU A 1 933 ? 146.34959 143.25672 207.96074 1.000 93.08234 933 GLU A N 1
ATOM 14645 C CA . GLU A 1 933 ? 147.44814 144.06536 207.44274 1.000 93.33673 933 GLU A CA 1
ATOM 14646 C C . GLU A 1 933 ? 146.94312 145.15015 206.50239 1.000 89.78112 933 GLU A C 1
ATOM 14647 O O . GLU A 1 933 ? 147.36482 146.31184 206.59541 1.000 90.66277 933 GLU A O 1
ATOM 14659 N N . HIS A 1 934 ? 146.03311 144.79816 205.59472 1.000 81.42411 934 HIS A N 1
ATOM 14660 C CA . HIS A 1 934 ? 145.50517 145.79977 204.67986 1.000 79.10248 934 HIS A CA 1
ATOM 14661 C C . HIS A 1 934 ? 144.74980 146.87654 205.44222 1.000 78.08310 934 HIS A C 1
ATOM 14662 O O . HIS A 1 934 ? 144.84608 148.06453 205.11534 1.000 82.12980 934 HIS A O 1
ATOM 14676 N N . ARG A 1 935 ? 144.00449 146.48441 206.47474 1.000 91.45380 935 ARG A N 1
ATOM 14677 C CA . ARG A 1 935 ? 143.27105 147.46296 207.26474 1.000 95.26830 935 ARG A CA 1
ATOM 14678 C C . ARG A 1 935 ? 144.22286 148.45249 207.91748 1.000 94.35929 935 ARG A C 1
ATOM 14679 O O . ARG A 1 935 ? 144.00928 149.66735 207.85676 1.000 93.71222 935 ARG A O 1
ATOM 14700 N N . ARG A 1 936 ? 145.28727 147.95155 208.54410 1.000 92.31211 936 ARG A N 1
ATOM 14701 C CA . ARG A 1 936 ? 146.21836 148.84762 209.22416 1.000 91.11115 936 ARG A CA 1
ATOM 14702 C C . ARG A 1 936 ? 146.89458 149.78762 208.23323 1.000 91.43282 936 ARG A C 1
ATOM 14703 O O . ARG A 1 936 ? 147.01216 150.99676 208.48030 1.000 87.24642 936 ARG A O 1
ATOM 14724 N N . LEU A 1 937 ? 147.34622 149.24801 207.09838 1.000 87.04598 937 LEU A N 1
ATOM 14725 C CA . LEU A 1 937 ? 148.02172 150.08690 206.11470 1.000 77.89631 937 LEU A CA 1
ATOM 14726 C C . LEU A 1 937 ? 147.09356 151.16914 205.58669 1.000 80.52937 937 LEU A C 1
ATOM 14727 O O . LEU A 1 937 ? 147.48983 152.33271 205.47279 1.000 84.98094 937 LEU A O 1
ATOM 14743 N N . ARG A 1 938 ? 145.85268 150.81050 205.25628 1.000 94.55311 938 ARG A N 1
ATOM 14744 C CA . ARG A 1 938 ? 144.91967 151.81350 204.76073 1.000 88.29312 938 ARG A CA 1
ATOM 14745 C C . ARG A 1 938 ? 144.62547 152.85535 205.82565 1.000 87.59006 938 ARG A C 1
ATOM 14746 O O . ARG A 1 938 ? 144.55855 154.05216 205.52800 1.000 88.55158 938 ARG A O 1
ATOM 14767 N N . ALA A 1 939 ? 144.45269 152.42271 207.07464 1.000 95.62664 939 ALA A N 1
ATOM 14768 C CA . ALA A 1 939 ? 144.13771 153.36622 208.13758 1.000 100.79393 939 ALA A CA 1
ATOM 14769 C C . ALA A 1 939 ? 145.25200 154.38365 208.31538 1.000 102.19375 939 ALA A C 1
ATOM 14770 O O . ALA A 1 939 ? 144.99033 155.58566 208.43462 1.000 103.90916 939 ALA A O 1
ATOM 14777 N N . LEU A 1 940 ? 146.50119 153.92846 208.31603 1.000 95.87637 940 LEU A N 1
ATOM 14778 C CA . LEU A 1 940 ? 147.60010 154.82544 208.64695 1.000 94.28441 940 LEU A CA 1
ATOM 14779 C C . LEU A 1 940 ? 148.07828 155.62955 207.44607 1.000 91.23346 940 LEU A C 1
ATOM 14780 O O . LEU A 1 940 ? 148.18917 156.85584 207.52284 1.000 87.56158 940 LEU A O 1
ATOM 14796 N N . MET A 1 941 ? 148.36103 154.95608 206.33197 1.000 91.93178 941 MET A N 1
ATOM 14797 C CA . MET A 1 941 ? 149.04849 155.61055 205.22538 1.000 86.34837 941 MET A CA 1
ATOM 14798 C C . MET A 1 941 ? 148.22785 156.76581 204.66610 1.000 89.59678 941 MET A C 1
ATOM 14799 O O . MET A 1 941 ? 148.72389 157.89023 204.54480 1.000 91.48268 941 MET A O 1
ATOM 14813 N N . LEU A 1 942 ? 146.96667 156.51366 204.33090 1.000 100.15013 942 LEU A N 1
ATOM 14814 C CA . LEU A 1 942 ? 146.15613 157.48336 203.60834 1.000 99.14000 942 LEU A CA 1
ATOM 14815 C C . LEU A 1 942 ? 144.89729 157.92480 204.33644 1.000 101.69223 942 LEU A C 1
ATOM 14816 O O . LEU A 1 942 ? 144.48444 159.07301 204.16600 1.000 102.61311 942 LEU A O 1
ATOM 14832 N N . ALA A 1 943 ? 144.27808 157.06362 205.13828 1.000 118.34264 943 ALA A N 1
ATOM 14833 C CA . ALA A 1 943 ? 143.06249 157.45563 205.83063 1.000 118.25162 943 ALA A CA 1
ATOM 14834 C C . ALA A 1 943 ? 143.38237 158.49824 206.89661 1.000 121.58932 943 ALA A C 1
ATOM 14835 O O . ALA A 1 943 ? 144.53986 158.73353 207.25199 1.000 119.95215 943 ALA A O 1
ATOM 14842 N N . ASP A 1 944 ? 142.33168 159.13243 207.40793 1.000 152.75438 944 ASP A N 1
ATOM 14843 C CA . ASP A 1 944 ? 142.46977 160.25200 208.32726 1.000 155.93844 944 ASP A CA 1
ATOM 14844 C C . ASP A 1 944 ? 142.27379 159.85326 209.78563 1.000 156.42058 944 ASP A C 1
ATOM 14845 O O . ASP A 1 944 ? 142.12901 160.73167 210.64197 1.000 155.93197 944 ASP A O 1
ATOM 14854 N N . ASP A 1 945 ? 142.28277 158.55763 210.09161 1.000 146.77791 945 ASP A N 1
ATOM 14855 C CA . ASP A 1 945 ? 142.14495 158.06357 211.46106 1.000 145.60529 945 ASP A CA 1
ATOM 14856 C C . ASP A 1 945 ? 143.30583 157.12652 211.75928 1.000 146.55350 945 ASP A C 1
ATOM 14857 O O . ASP A 1 945 ? 143.11041 155.92981 212.00476 1.000 141.95191 945 ASP A O 1
ATOM 14866 N N . PRO A 1 946 ? 144.53225 157.64365 211.75701 1.000 155.97555 946 PRO A N 1
ATOM 14867 C CA . PRO A 1 946 ? 145.69322 156.80572 212.06619 1.000 154.19292 946 PRO A CA 1
ATOM 14868 C C . PRO A 1 946 ? 145.67831 156.38963 213.52565 1.000 155.46596 946 PRO A C 1
ATOM 14869 O O . PRO A 1 946 ? 145.57370 157.24578 214.41741 1.000 153.52066 946 PRO A O 1
ATOM 14880 N N . PRO A 1 947 ? 145.78289 155.09201 213.81743 1.000 161.73959 947 PRO A N 1
ATOM 14881 C CA . PRO A 1 947 ? 145.64532 154.64780 215.21041 1.000 160.80948 947 PRO A CA 1
ATOM 14882 C C . PRO A 1 947 ? 146.67350 155.30140 216.12249 1.000 162.32671 947 PRO A C 1
ATOM 14883 O O . PRO A 1 947 ? 147.83781 155.47892 215.75720 1.000 161.98802 947 PRO A O 1
ATOM 14894 N N . SER A 1 948 ? 146.21895 155.67417 217.31855 1.000 167.38834 948 SER A N 1
ATOM 14895 C CA . SER A 1 948 ? 147.03435 156.12842 218.44044 1.000 164.70003 948 SER A CA 1
ATOM 14896 C C . SER A 1 948 ? 147.71104 157.47034 218.19283 1.000 163.27592 948 SER A C 1
ATOM 14897 O O . SER A 1 948 ? 148.29236 158.03152 219.12945 1.000 162.96903 948 SER A O 1
ATOM 14905 N N . SER A 1 949 ? 147.64252 158.01234 216.99085 1.000 143.29828 949 SER A N 1
ATOM 14906 C CA . SER A 1 949 ? 148.28653 159.28301 216.68288 1.000 140.67919 949 SER A CA 1
ATOM 14907 C C . SER A 1 949 ? 147.29543 160.34450 216.25178 1.000 138.30842 949 SER A C 1
ATOM 14908 O O . SER A 1 949 ? 147.38313 161.48494 216.71104 1.000 137.19334 949 SER A O 1
ATOM 14916 N N . LEU A 1 950 ? 146.35124 159.99910 215.38571 1.000 131.13920 950 LEU A N 1
ATOM 14917 C CA . LEU A 1 950 ? 145.40144 160.96073 214.85437 1.000 133.51873 950 LEU A CA 1
ATOM 14918 C C . LEU A 1 950 ? 146.10602 162.10133 214.13100 1.000 134.47963 950 LEU A C 1
ATOM 14919 O O . LEU A 1 950 ? 145.50751 163.15579 213.89813 1.000 134.77439 950 LEU A O 1
ATOM 14935 N N . LEU A 1 951 ? 147.37306 161.90502 213.76328 1.000 106.33701 951 LEU A N 1
ATOM 14936 C CA . LEU A 1 951 ? 148.16308 162.89708 213.03568 1.000 100.46440 951 LEU A CA 1
ATOM 14937 C C . LEU A 1 951 ? 148.43009 162.33864 211.64364 1.000 95.79345 951 LEU A C 1
ATOM 14938 O O . LEU A 1 951 ? 149.29420 161.47600 211.46688 1.000 95.07749 951 LEU A O 1
ATOM 14954 N N . GLY A 1 952 ? 147.68571 162.82921 210.65856 1.000 84.86845 952 GLY A N 1
ATOM 14955 C CA . GLY A 1 952 ? 147.86774 162.34107 209.30463 1.000 87.25739 952 GLY A CA 1
ATOM 14956 C C . GLY A 1 952 ? 149.24541 162.69688 208.77306 1.000 90.86245 952 GLY A C 1
ATOM 14957 O O . GLY A 1 952 ? 149.77528 163.77683 209.03489 1.000 91.11294 952 GLY A O 1
ATOM 14961 N N . VAL A 1 953 ? 149.82378 161.76648 208.01082 1.000 82.04396 953 VAL A N 1
ATOM 14962 C CA . VAL A 1 953 ? 151.14793 162.01309 207.44001 1.000 76.93147 953 VAL A CA 1
ATOM 14963 C C . VAL A 1 953 ? 151.14901 163.26398 206.58498 1.000 74.25655 953 VAL A C 1
ATOM 14964 O O . VAL A 1 953 ? 152.09152 164.06192 206.69680 1.000 79.15508 953 VAL A O 1
ATOM 14977 N N . PRO A 1 954 ? 150.15082 163.52796 205.73685 1.000 63.09826 954 PRO A N 1
ATOM 14978 C CA . PRO A 1 954 ? 150.19905 164.73468 204.90002 1.000 66.15915 954 PRO A CA 1
ATOM 14979 C C . PRO A 1 954 ? 150.39991 166.02277 205.67579 1.000 71.12929 954 PRO A C 1
ATOM 14980 O O . PRO A 1 954 ? 150.54510 167.07665 205.04768 1.000 74.01857 954 PRO A O 1
ATOM 14991 N N . LEU A 1 955 ? 150.40475 165.98711 207.00763 1.000 72.20367 955 LEU A N 1
ATOM 14992 C CA . LEU A 1 955 ? 150.76432 167.18002 207.76098 1.000 74.41268 955 LEU A CA 1
ATOM 14993 C C . LEU A 1 955 ? 152.16965 167.65146 207.42033 1.000 73.16940 955 LEU A C 1
ATOM 14994 O O . LEU A 1 955 ? 152.46446 168.84568 207.52476 1.000 76.48389 955 LEU A O 1
ATOM 15010 N N . TRP A 1 956 ? 153.04928 166.73745 207.01322 1.000 55.20997 956 TRP A N 1
ATOM 15011 C CA . TRP A 1 956 ? 154.43318 167.11038 206.75287 1.000 54.56624 956 TRP A CA 1
ATOM 15012 C C . TRP A 1 956 ? 154.55621 168.07315 205.58173 1.000 56.99729 956 TRP A C 1
ATOM 15013 O O . TRP A 1 956 ? 155.53554 168.82108 205.51591 1.000 52.97496 956 TRP A O 1
ATOM 15034 N N . TRP A 1 957 ? 153.59017 168.08375 204.66129 1.000 60.77187 957 TRP A N 1
ATOM 15035 C CA . TRP A 1 957 ? 153.63103 169.00265 203.53421 1.000 67.02707 957 TRP A CA 1
ATOM 15036 C C . TRP A 1 957 ? 152.35930 169.81508 203.35849 1.000 65.40651 957 TRP A C 1
ATOM 15037 O O . TRP A 1 957 ? 152.25706 170.56175 202.38066 1.000 59.66487 957 TRP A O 1
ATOM 15058 N N . GLN A 1 958 ? 151.39135 169.69003 204.26172 1.000 73.85600 958 GLN A N 1
ATOM 15059 C CA . GLN A 1 958 ? 150.22010 170.55200 204.25355 1.000 70.75885 958 GLN A CA 1
ATOM 15060 C C . GLN A 1 958 ? 150.34415 171.71800 205.21800 1.000 74.10413 958 GLN A C 1
ATOM 15061 O O . GLN A 1 958 ? 149.56637 172.67155 205.11649 1.000 84.75420 958 GLN A O 1
ATOM 15075 N N . THR A 1 959 ? 151.28382 171.65888 206.15307 1.000 77.22792 959 THR A N 1
ATOM 15076 C CA . THR A 1 959 ? 151.50493 172.72128 207.11574 1.000 83.05479 959 THR A CA 1
ATOM 15077 C C . THR A 1 959 ? 152.99605 172.96335 207.27812 1.000 86.84450 959 THR A C 1
ATOM 15078 O O . THR A 1 959 ? 153.79442 172.03498 207.12946 1.000 89.36166 959 THR A O 1
ATOM 15089 N N . PRO A 1 960 ? 153.40428 174.18918 207.60591 1.000 79.31545 960 PRO A N 1
ATOM 15090 C CA . PRO A 1 960 ? 154.83400 174.43613 207.82654 1.000 73.43292 960 PRO A CA 1
ATOM 15091 C C . PRO A 1 960 ? 155.34473 173.73896 209.07402 1.000 70.35130 960 PRO A C 1
ATOM 15092 O O . PRO A 1 960 ? 155.80958 174.38876 210.01230 1.000 73.46394 960 PRO A O 1
ATOM 15103 N N . ALA A 1 961 ? 155.26468 172.41056 209.09254 1.000 65.87188 961 ALA A N 1
ATOM 15104 C CA . ALA A 1 961 ? 155.69216 171.64125 210.25055 1.000 65.64457 961 ALA A CA 1
ATOM 15105 C C . ALA A 1 961 ? 157.16655 171.28168 210.21289 1.000 61.87170 961 ALA A C 1
ATOM 15106 O O . ALA A 1 961 ? 157.67931 170.75925 211.20572 1.000 65.27199 961 ALA A O 1
ATOM 15113 N N . SER A 1 962 ? 157.85549 171.53410 209.10156 1.000 48.13949 962 SER A N 1
ATOM 15114 C CA . SER A 1 962 ? 159.28226 171.25784 209.03484 1.000 50.33806 962 SER A CA 1
ATOM 15115 C C . SER A 1 962 ? 160.12483 172.36965 209.64045 1.000 57.02366 962 SER A C 1
ATOM 15116 O O . SER A 1 962 ? 161.30936 172.15051 209.90862 1.000 52.72055 962 SER A O 1
ATOM 15124 N N . LEU A 1 963 ? 159.55027 173.55333 209.86150 1.000 57.30289 963 LEU A N 1
ATOM 15125 C CA . LEU A 1 963 ? 160.29325 174.61786 210.52011 1.000 50.48785 963 LEU A CA 1
ATOM 15126 C C . LEU A 1 963 ? 160.54674 174.31254 211.98444 1.000 56.58745 963 LEU A C 1
ATOM 15127 O O . LEU A 1 963 ? 161.36810 174.98864 212.60824 1.000 64.08192 963 LEU A O 1
ATOM 15143 N N . SER A 1 964 ? 159.85750 173.32312 212.54532 1.000 66.14163 964 SER A N 1
ATOM 15144 C CA . SER A 1 964 ? 160.03117 172.93146 213.93395 1.000 66.27259 964 SER A CA 1
ATOM 15145 C C . SER A 1 964 ? 160.02507 171.41690 214.03009 1.000 65.47133 964 SER A C 1
ATOM 15146 O O . SER A 1 964 ? 159.23499 170.74955 213.35978 1.000 66.48952 964 SER A O 1
ATOM 15154 N N . GLY A 1 965 ? 160.89748 170.87987 214.87199 1.000 69.23693 965 GLY A N 1
ATOM 15155 C CA . GLY A 1 965 ? 160.99108 169.44426 215.02714 1.000 72.07340 965 GLY A CA 1
ATOM 15156 C C . GLY A 1 965 ? 159.89533 168.88045 215.90398 1.000 79.04906 965 GLY A C 1
ATOM 15157 O O . GLY A 1 965 ? 160.15429 168.44973 217.03022 1.000 82.98455 965 GLY A O 1
ATOM 15161 N N . ALA A 1 966 ? 158.66401 168.87712 215.39945 1.000 83.86735 966 ALA A N 1
ATOM 15162 C CA . ALA A 1 966 ? 157.51376 168.38310 216.14388 1.000 75.54455 966 ALA A CA 1
ATOM 15163 C C . ALA A 1 966 ? 157.07298 167.00178 215.68433 1.000 76.80647 966 ALA A C 1
ATOM 15164 O O . ALA A 1 966 ? 156.90581 166.09850 216.50577 1.000 85.16365 966 ALA A O 1
ATOM 15171 N N . LEU A 1 967 ? 156.88191 166.82117 214.37780 1.000 71.55505 967 LEU A N 1
ATOM 15172 C CA . LEU A 1 967 ? 156.41291 165.53886 213.86615 1.000 68.91601 967 LEU A CA 1
ATOM 15173 C C . LEU A 1 967 ? 157.42337 164.43370 214.13344 1.000 73.76221 967 LEU A C 1
ATOM 15174 O O . LEU A 1 967 ? 157.04637 163.27955 214.35866 1.000 71.80827 967 LEU A O 1
ATOM 15190 N N . GLN A 1 968 ? 158.71351 164.76701 214.11866 1.000 76.02284 968 GLN A N 1
ATOM 15191 C CA . GLN A 1 968 ? 159.74432 163.75987 214.32858 1.000 73.62047 968 GLN A CA 1
ATOM 15192 C C . GLN A 1 968 ? 159.66418 163.13252 215.71100 1.000 74.42905 968 GLN A C 1
ATOM 15193 O O . GLN A 1 968 ? 160.27451 162.08351 215.93688 1.000 70.11125 968 GLN A O 1
ATOM 15207 N N . THR A 1 969 ? 158.93784 163.74961 216.64134 1.000 82.63768 969 THR A N 1
ATOM 15208 C CA . THR A 1 969 ? 158.80926 163.21666 217.99127 1.000 82.62927 969 THR A CA 1
ATOM 15209 C C . THR A 1 969 ? 157.52164 162.42691 218.19032 1.000 78.13325 969 THR A C 1
ATOM 15210 O O . THR A 1 969 ? 157.52739 161.40557 218.88293 1.000 81.27678 969 THR A O 1
ATOM 15221 N N . SER A 1 970 ? 156.41139 162.87859 217.60589 1.000 81.56315 970 SER A N 1
ATOM 15222 C CA . SER A 1 970 ? 155.14912 162.17080 217.78975 1.000 86.49507 970 SER A CA 1
ATOM 15223 C C . SER A 1 970 ? 155.09751 160.88220 216.98232 1.000 87.21804 970 SER A C 1
ATOM 15224 O O . SER A 1 970 ? 154.31203 159.98568 217.30447 1.000 87.31465 970 SER A O 1
ATOM 15232 N N . GLN A 1 971 ? 155.90523 160.77080 215.93263 1.000 85.05996 971 GLN A N 1
ATOM 15233 C CA . GLN A 1 971 ? 155.95710 159.57639 215.09164 1.000 83.24268 971 GLN A CA 1
ATOM 15234 C C . GLN A 1 971 ? 157.41336 159.17066 214.93358 1.000 81.04179 971 GLN A C 1
ATOM 15235 O O . GLN A 1 971 ? 157.94959 159.14777 213.82149 1.000 85.28436 971 GLN A O 1
ATOM 15249 N N . PRO A 1 972 ? 158.07371 158.81585 216.02262 1.000 68.59532 972 PRO A N 1
ATOM 15250 C CA . PRO A 1 972 ? 159.52186 158.59970 215.96006 1.000 67.66165 972 PRO A CA 1
ATOM 15251 C C . PRO A 1 972 ? 159.90293 157.45906 215.03838 1.000 69.80492 972 PRO A C 1
ATOM 15252 O O . PRO A 1 972 ? 159.03754 156.78943 214.47060 1.000 73.02197 972 PRO A O 1
ATOM 15263 N N . PHE A 1 973 ? 161.20324 157.24576 214.87835 1.000 65.43029 973 PHE A N 1
ATOM 15264 C CA . PHE A 1 973 ? 161.74747 156.23940 213.98111 1.000 66.46200 973 PHE A CA 1
ATOM 15265 C C . PHE A 1 973 ? 162.56208 155.24763 214.79425 1.000 74.70743 973 PHE A C 1
ATOM 15266 O O . PHE A 1 973 ? 163.43254 155.64923 215.57140 1.000 74.10704 973 PHE A O 1
ATOM 15283 N N . ARG A 1 974 ? 162.28041 153.95819 214.62264 1.000 80.92912 974 ARG A N 1
ATOM 15284 C CA . ARG A 1 974 ? 163.01295 152.91261 215.33324 1.000 75.91030 974 ARG A CA 1
ATOM 15285 C C . ARG A 1 974 ? 162.99885 153.15816 216.83890 1.000 81.09651 974 ARG A C 1
ATOM 15286 O O . ARG A 1 974 ? 163.99363 152.93831 217.53015 1.000 78.73960 974 ARG A O 1
ATOM 15307 N N . ALA A 1 975 ? 161.86869 153.62866 217.35344 1.000 95.42291 975 ALA A N 1
ATOM 15308 C CA . ALA A 1 975 ? 161.75074 153.85192 218.78416 1.000 93.15801 975 ALA A CA 1
ATOM 15309 C C . ALA A 1 975 ? 161.65917 152.52245 219.52107 1.000 99.63286 975 ALA A C 1
ATOM 15310 O O . ALA A 1 975 ? 161.32067 151.48348 218.94741 1.000 101.73691 975 ALA A O 1
ATOM 15317 N N . GLY A 1 976 ? 161.97363 152.56311 220.80582 1.000 116.03918 976 GLY A N 1
ATOM 15318 C CA . GLY A 1 976 ? 161.90920 151.39443 221.64943 1.000 118.19422 976 GLY A CA 1
ATOM 15319 C C . GLY A 1 976 ? 163.05703 151.38939 222.62932 1.000 121.11699 976 GLY A C 1
ATOM 15320 O O . GLY A 1 976 ? 163.73784 152.39625 222.81502 1.000 118.06908 976 GLY A O 1
ATOM 15324 N N . ALA A 1 977 ? 163.26906 150.23469 223.25556 1.000 143.53217 977 ALA A N 1
ATOM 15325 C CA . ALA A 1 977 ? 164.32640 150.11430 224.24832 1.000 143.16040 977 ALA A CA 1
ATOM 15326 C C . ALA A 1 977 ? 165.67803 150.42612 223.62170 1.000 142.36299 977 ALA A C 1
ATOM 15327 O O . ALA A 1 977 ? 166.00370 149.95048 222.53085 1.000 140.00317 977 ALA A O 1
ATOM 15334 N N . LYS A 1 978 ? 166.46551 151.23509 224.31997 1.000 141.19839 978 LYS A N 1
ATOM 15335 C CA . LYS A 1 978 ? 167.78545 151.59534 223.83148 1.000 141.10746 978 LYS A CA 1
ATOM 15336 C C . LYS A 1 978 ? 168.70363 150.37727 223.82870 1.000 141.11972 978 LYS A C 1
ATOM 15337 O O . LYS A 1 978 ? 168.55983 149.45937 224.63942 1.000 140.46681 978 LYS A O 1
ATOM 15356 N N . GLU A 1 979 ? 169.65766 150.37881 222.90369 1.000 140.66769 979 GLU A N 1
ATOM 15357 C CA . GLU A 1 979 ? 170.63095 149.30712 222.76839 1.000 140.91464 979 GLU A CA 1
ATOM 15358 C C . GLU A 1 979 ? 172.03601 149.87104 222.92538 1.000 142.98959 979 GLU A C 1
ATOM 15359 O O . GLU A 1 979 ? 172.26760 151.06529 222.71909 1.000 141.52377 979 GLU A O 1
ATOM 15371 N N . ARG A 1 980 ? 172.97504 149.00231 223.29397 1.000 143.64365 980 ARG A N 1
ATOM 15372 C CA . ARG A 1 980 ? 174.35567 149.40030 223.51790 1.000 140.84329 980 ARG A CA 1
ATOM 15373 C C . ARG A 1 980 ? 175.29454 148.50770 222.72237 1.000 142.12702 980 ARG A C 1
ATOM 15374 O O . ARG A 1 980 ? 175.00619 147.33282 222.48147 1.000 143.46241 980 ARG A O 1
ATOM 15395 N N . CYS A 1 981 ? 176.43093 149.07824 222.33037 1.000 131.30511 981 CYS A N 1
ATOM 15396 C CA . CYS A 1 981 ? 177.40846 148.39990 221.49109 1.000 129.40837 981 CYS A CA 1
ATOM 15397 C C . CYS A 1 981 ? 178.48522 147.75949 222.35535 1.000 131.82701 981 CYS A C 1
ATOM 15398 O O . CYS A 1 981 ? 179.06805 148.41916 223.22023 1.000 135.57672 981 CYS A O 1
ATOM 15406 N N . TYR A 1 982 ? 178.74374 146.47947 222.11551 1.000 131.27689 982 TYR A N 1
ATOM 15407 C CA . TYR A 1 982 ? 179.76760 145.71302 222.80780 1.000 130.13886 982 TYR A CA 1
ATOM 15408 C C . TYR A 1 982 ? 180.76478 145.17415 221.78963 1.000 129.78378 982 TYR A C 1
ATOM 15409 O O . TYR A 1 982 ? 180.58379 145.31008 220.57723 1.000 129.66470 982 TYR A O 1
ATOM 15427 N N . ALA A 1 983 ? 181.83108 144.55491 222.29044 1.000 127.75439 983 ALA A N 1
ATOM 15428 C CA . ALA A 1 983 ? 182.84363 143.99067 221.41017 1.000 128.85291 983 ALA A CA 1
ATOM 15429 C C . ALA A 1 983 ? 183.84244 143.19102 222.23014 1.000 129.54057 983 ALA A C 1
ATOM 15430 O O . ALA A 1 983 ? 184.07969 143.47488 223.40676 1.000 126.38642 983 ALA A O 1
ATOM 15437 N N . LEU A 1 984 ? 184.43302 142.18906 221.58063 1.000 129.07276 984 LEU A N 1
ATOM 15438 C CA . LEU A 1 984 ? 185.47441 141.35382 222.17562 1.000 127.99722 984 LEU A CA 1
ATOM 15439 C C . LEU A 1 984 ? 186.82173 141.92207 221.74817 1.000 130.88803 984 LEU A C 1
ATOM 15440 O O . LEU A 1 984 ? 187.27619 141.69248 220.62468 1.000 131.12965 984 LEU A O 1
ATOM 15456 N N . LEU A 1 985 ? 187.46094 142.66575 222.65086 1.000 137.75927 985 LEU A N 1
ATOM 15457 C CA . LEU A 1 985 ? 188.70444 143.35125 222.33082 1.000 135.02071 985 LEU A CA 1
ATOM 15458 C C . LEU A 1 985 ? 189.87851 142.64318 222.98405 1.000 136.25821 985 LEU A C 1
ATOM 15459 O O . LEU A 1 985 ? 189.81817 142.34270 224.18440 1.000 137.77145 985 LEU A O 1
ATOM 15475 N N . PRO A 1 986 ? 190.94696 142.34080 222.24898 1.000 144.75373 986 PRO A N 1
ATOM 15476 C CA . PRO A 1 986 ? 192.14136 141.78532 222.89243 1.000 146.82108 986 PRO A CA 1
ATOM 15477 C C . PRO A 1 986 ? 192.80735 142.81063 223.79713 1.000 148.85475 986 PRO A C 1
ATOM 15478 O O . PRO A 1 986 ? 192.70594 144.02021 223.58136 1.000 150.98984 986 PRO A O 1
ATOM 15489 N N . ASP A 1 987 ? 193.50650 142.31357 224.81549 1.000 169.41078 987 ASP A N 1
ATOM 15490 C CA . ASP A 1 987 ? 194.22678 143.20158 225.71740 1.000 170.46837 987 ASP A CA 1
ATOM 15491 C C . ASP A 1 987 ? 195.30755 143.96488 224.96330 1.000 170.87799 987 ASP A C 1
ATOM 15492 O O . ASP A 1 987 ? 195.89271 143.47015 223.99631 1.000 169.82393 987 ASP A O 1
ATOM 15501 N N . GLU A 1 988 ? 195.57517 145.18630 225.42734 1.000 176.83951 988 GLU A N 1
ATOM 15502 C CA . GLU A 1 988 ? 196.52935 146.05080 224.74215 1.000 176.93450 988 GLU A CA 1
ATOM 15503 C C . GLU A 1 988 ? 197.90846 145.40609 224.67613 1.000 178.34629 988 GLU A C 1
ATOM 15504 O O . GLU A 1 988 ? 198.56679 145.42628 223.62993 1.000 178.35618 988 GLU A O 1
ATOM 15516 N N . ASP A 1 989 ? 198.36233 144.82469 225.78655 1.000 183.04677 989 ASP A N 1
ATOM 15517 C CA . ASP A 1 989 ? 199.69717 144.24754 225.86156 1.000 181.57992 989 ASP A CA 1
ATOM 15518 C C . ASP A 1 989 ? 199.71723 142.73767 225.67746 1.000 180.38685 989 ASP A C 1
ATOM 15519 O O . ASP A 1 989 ? 200.78771 142.17882 225.41423 1.000 179.98873 989 ASP A O 1
ATOM 15528 N N . ASP A 1 990 ? 198.57552 142.06819 225.80691 1.000 169.51891 990 ASP A N 1
ATOM 15529 C CA . ASP A 1 990 ? 198.48024 140.61954 225.64208 1.000 168.62007 990 ASP A CA 1
ATOM 15530 C C . ASP A 1 990 ? 197.42560 140.33973 224.57799 1.000 168.18263 990 ASP A C 1
ATOM 15531 O O . ASP A 1 990 ? 196.22426 140.37670 224.85910 1.000 168.13531 990 ASP A O 1
ATOM 15540 N N . GLU A 1 991 ? 197.87289 140.05965 223.35327 1.000 163.82410 991 GLU A N 1
ATOM 15541 C CA . GLU A 1 991 ? 196.93151 139.75254 222.28420 1.000 163.16229 991 GLU A CA 1
ATOM 15542 C C . GLU A 1 991 ? 196.12678 138.49337 222.57382 1.000 162.45511 991 GLU A C 1
ATOM 15543 O O . GLU A 1 991 ? 195.00700 138.35611 222.06940 1.000 161.65253 991 GLU A O 1
ATOM 15555 N N . GLU A 1 992 ? 196.66311 137.57726 223.37819 1.000 161.22391 992 GLU A N 1
ATOM 15556 C CA . GLU A 1 992 ? 195.97612 136.32502 223.65623 1.000 160.87958 992 GLU A CA 1
ATOM 15557 C C . GLU A 1 992 ? 194.87222 136.47294 224.69158 1.000 159.43042 992 GLU A C 1
ATOM 15558 O O . GLU A 1 992 ? 194.13219 135.51067 224.92102 1.000 158.33072 992 GLU A O 1
ATOM 15570 N N . ARG A 1 993 ? 194.74203 137.63763 225.31841 1.000 163.09728 993 ARG A N 1
ATOM 15571 C CA . ARG A 1 993 ? 193.69879 137.88260 226.30388 1.000 164.58274 993 ARG A CA 1
ATOM 15572 C C . ARG A 1 993 ? 192.60870 138.73013 225.66131 1.000 164.37653 993 ARG A C 1
ATOM 15573 O O . ARG A 1 993 ? 192.86708 139.86097 225.23704 1.000 164.59941 993 ARG A O 1
ATOM 15594 N N . LEU A 1 994 ? 191.39530 138.18938 225.60422 1.000 148.41968 994 LEU A N 1
ATOM 15595 C CA . LEU A 1 994 ? 190.24700 138.87214 225.02475 1.000 145.85056 994 LEU A CA 1
ATOM 15596 C C . LEU A 1 994 ? 189.35423 139.38031 226.14529 1.000 146.96848 994 LEU A C 1
ATOM 15597 O O . LEU A 1 994 ? 188.98069 138.61749 227.04275 1.000 146.11173 994 LEU A O 1
ATOM 15613 N N . HIS A 1 995 ? 189.01193 140.66168 226.08748 1.000 159.08669 995 HIS A N 1
ATOM 15614 C CA . HIS A 1 995 ? 188.22753 141.31592 227.12197 1.000 159.08522 995 HIS A CA 1
ATOM 15615 C C . HIS A 1 995 ? 186.85732 141.68664 226.57539 1.000 157.49910 995 HIS A C 1
ATOM 15616 O O . HIS A 1 995 ? 186.72380 142.05989 225.40535 1.000 158.35985 995 HIS A O 1
ATOM 15630 N N . PHE A 1 996 ? 185.84090 141.57387 227.42505 1.000 134.60065 996 PHE A N 1
ATOM 15631 C CA . PHE A 1 996 ? 184.48596 141.98659 227.07375 1.000 134.22739 996 PHE A CA 1
ATOM 15632 C C . PHE A 1 996 ? 184.31659 143.42835 227.53018 1.000 133.31401 996 PHE A C 1
ATOM 15633 O O . PHE A 1 996 ? 184.11294 143.69730 228.71602 1.000 132.50524 996 PHE A O 1
ATOM 15650 N N . SER A 1 997 ? 184.40157 144.35950 226.58544 1.000 143.97009 997 SER A N 1
ATOM 15651 C CA . SER A 1 997 ? 184.39891 145.78209 226.88280 1.000 147.61395 997 SER A CA 1
ATOM 15652 C C . SER A 1 997 ? 183.18112 146.45272 226.26514 1.000 146.86260 997 SER A C 1
ATOM 15653 O O . SER A 1 997 ? 182.67390 146.02948 225.22253 1.000 145.84305 997 SER A O 1
ATOM 15661 N N . ARG A 1 998 ? 182.72215 147.50752 226.92626 1.000 141.78003 998 ARG A N 1
ATOM 15662 C CA . ARG A 1 998 ? 181.58578 148.29617 226.48650 1.000 136.99955 998 ARG A CA 1
ATOM 15663 C C . ARG A 1 998 ? 182.08935 149.55873 225.80518 1.000 137.69039 998 ARG A C 1
ATOM 15664 O O . ARG A 1 998 ? 183.19274 150.03285 226.08602 1.000 142.26572 998 ARG A O 1
ATOM 15685 N N . TYR A 1 999 ? 181.28537 150.09190 224.89212 1.000 137.05505 999 TYR A N 1
ATOM 15686 C CA . TYR A 1 999 ? 181.64494 151.30603 224.16961 1.000 141.33098 999 TYR A CA 1
ATOM 15687 C C . TYR A 1 999 ? 181.17970 152.51754 224.96346 1.000 143.17069 999 TYR A C 1
ATOM 15688 O O . TYR A 1 999 ? 179.98405 152.82279 225.00190 1.000 141.90905 999 TYR A O 1
ATOM 15706 N N . GLU A 1 1000 ? 182.12444 153.20930 225.58681 1.000 152.90570 1000 GLU A N 1
ATOM 15707 C CA . GLU A 1 1000 ? 181.83437 154.44995 226.28590 1.000 151.50823 1000 GLU A CA 1
ATOM 15708 C C . GLU A 1 1000 ? 182.03212 155.61710 225.31885 1.000 151.39152 1000 GLU A C 1
ATOM 15709 O O . GLU A 1 1000 ? 182.22379 155.42034 224.11603 1.000 148.90799 1000 GLU A O 1
ATOM 15721 N N . GLU A 1 1001 ? 182.00142 156.84285 225.83752 1.000 161.98452 1001 GLU A N 1
ATOM 15722 C CA . GLU A 1 1001 ? 182.04675 158.04657 225.00923 1.000 162.48629 1001 GLU A CA 1
ATOM 15723 C C . GLU A 1 1001 ? 183.43683 158.14889 224.38788 1.000 163.08336 1001 GLU A C 1
ATOM 15724 O O . GLU A 1 1001 ? 184.31609 158.87956 224.85041 1.000 162.58876 1001 GLU A O 1
ATOM 15736 N N . GLY A 1 1002 ? 183.63878 157.38927 223.31474 1.000 150.25918 1002 GLY A N 1
ATOM 15737 C CA . GLY A 1 1002 ? 184.90111 157.39769 222.60982 1.000 146.56945 1002 GLY A CA 1
ATOM 15738 C C . GLY A 1 1002 ? 185.99355 156.56797 223.24340 1.000 146.89986 1002 GLY A C 1
ATOM 15739 O O . GLY A 1 1002 ? 187.12782 156.59051 222.74913 1.000 146.10854 1002 GLY A O 1
ATOM 15743 N N . THR A 1 1003 ? 185.69911 155.84727 224.32281 1.000 156.43123 1003 THR A N 1
ATOM 15744 C CA . THR A 1 1003 ? 186.65767 154.95662 224.95774 1.000 156.84243 1003 THR A CA 1
ATOM 15745 C C . THR A 1 1003 ? 185.97138 153.64190 225.29936 1.000 155.18490 1003 THR A C 1
ATOM 15746 O O . THR A 1 1003 ? 184.78043 153.60951 225.61746 1.000 155.33498 1003 THR A O 1
ATOM 15757 N N . TRP A 1 1004 ? 186.73159 152.55518 225.22886 1.000 138.96443 1004 TRP A N 1
ATOM 15758 C CA . TRP A 1 1004 ? 186.23502 151.23105 225.57525 1.000 138.94354 1004 TRP A CA 1
ATOM 15759 C C . TRP A 1 1004 ? 186.65030 150.92461 227.00687 1.000 139.58403 1004 TRP A C 1
ATOM 15760 O O . TRP A 1 1004 ? 187.84578 150.90807 227.31850 1.000 138.85104 1004 TRP A O 1
ATOM 15781 N N . SER A 1 1005 ? 185.67154 150.68100 227.86972 1.000 148.01186 1005 SER A N 1
ATOM 15782 C CA . SER A 1 1005 ? 185.91918 150.32079 229.25757 1.000 146.85431 1005 SER A CA 1
ATOM 15783 C C . SER A 1 1005 ? 185.74097 148.81947 229.41275 1.000 147.23401 1005 SER A C 1
ATOM 15784 O O . SER A 1 1005 ? 184.74698 148.25790 228.94203 1.000 150.88650 1005 SER A O 1
ATOM 15792 N N . ASN A 1 1006 ? 186.70585 148.17272 230.05814 1.000 148.39075 1006 ASN A N 1
ATOM 15793 C CA . ASN A 1 1006 ? 186.59576 146.74267 230.29573 1.000 150.06151 1006 ASN A CA 1
ATOM 15794 C C . ASN A 1 1006 ? 185.38938 146.44416 231.17393 1.000 151.48350 1006 ASN A C 1
ATOM 15795 O O . ASN A 1 1006 ? 185.12887 147.13613 232.16079 1.000 153.23883 1006 ASN A O 1
ATOM 15806 N N . GLN A 1 1007 ? 184.64842 145.40512 230.80218 1.000 144.11201 1007 GLN A N 1
ATOM 15807 C CA . GLN A 1 1007 ? 183.48456 144.95703 231.55412 1.000 143.71463 1007 GLN A CA 1
ATOM 15808 C C . GLN A 1 1007 ? 183.50509 143.44314 231.68233 1.000 145.24888 1007 GLN A C 1
ATOM 15809 O O . GLN A 1 1007 ? 182.47130 142.77606 231.57271 1.000 146.71798 1007 GLN A O 1
ATOM 15823 N N . ASP A 1 1008 ? 184.68864 142.88041 231.93190 1.000 151.30313 1008 ASP A N 1
ATOM 15824 C CA . ASP A 1 1008 ? 184.83840 141.43068 231.93862 1.000 153.10564 1008 ASP A CA 1
ATOM 15825 C C . ASP A 1 1008 ? 183.97524 140.76783 233.00179 1.000 152.36280 1008 ASP A C 1
ATOM 15826 O O . ASP A 1 1008 ? 183.71654 139.56304 232.91300 1.000 151.34490 1008 ASP A O 1
ATOM 15835 N N . ASN A 1 1009 ? 183.52686 141.52427 234.00320 1.000 140.16333 1009 ASN A N 1
ATOM 15836 C CA . ASN A 1 1009 ? 182.64737 140.96931 235.02243 1.000 139.59854 1009 ASN A CA 1
ATOM 15837 C C . ASN A 1 1009 ? 181.32959 140.48177 234.44297 1.000 138.39681 1009 ASN A C 1
ATOM 15838 O O . ASN A 1 1009 ? 180.76575 139.50554 234.94884 1.000 134.93704 1009 ASN A O 1
ATOM 15849 N N . LEU A 1 1010 ? 180.83316 141.12964 233.39335 1.000 134.41070 1010 LEU A N 1
ATOM 15850 C CA . LEU A 1 1010 ? 179.50321 140.86230 232.86589 1.000 133.89190 1010 LEU A CA 1
ATOM 15851 C C . LEU A 1 1010 ? 179.42437 139.57411 232.06129 1.000 133.71656 1010 LEU A C 1
ATOM 15852 O O . LEU A 1 1010 ? 178.31996 139.07018 231.83688 1.000 136.26869 1010 LEU A O 1
ATOM 15868 N N . LEU A 1 1011 ? 180.55412 139.01818 231.64420 1.000 130.11035 1011 LEU A N 1
ATOM 15869 C CA . LEU A 1 1011 ? 180.57492 137.89473 230.72381 1.000 132.55783 1011 LEU A CA 1
ATOM 15870 C C . LEU A 1 1011 ? 180.78691 136.59123 231.48177 1.000 132.43963 1011 LEU A C 1
ATOM 15871 O O . LEU A 1 1011 ? 181.31028 136.57692 232.59933 1.000 129.76877 1011 LEU A O 1
ATOM 15887 N N . ARG A 1 1012 ? 180.36191 135.49418 230.86211 1.000 132.53939 1012 ARG A N 1
ATOM 15888 C CA . ARG A 1 1012 ? 180.46959 134.17698 231.46593 1.000 132.12745 1012 ARG A CA 1
ATOM 15889 C C . ARG A 1 1012 ? 180.49094 133.13770 230.35862 1.000 132.69942 1012 ARG A C 1
ATOM 15890 O O . ARG A 1 1012 ? 179.96993 133.36763 229.26461 1.000 132.05506 1012 ARG A O 1
ATOM 15911 N N . ASN A 1 1013 ? 181.10169 131.99526 230.65047 1.000 132.01047 1013 ASN A N 1
ATOM 15912 C CA . ASN A 1 1013 ? 181.22076 130.92008 229.68035 1.000 130.59106 1013 ASN A CA 1
ATOM 15913 C C . ASN A 1 1013 ? 180.10925 129.89721 229.86376 1.000 130.84704 1013 ASN A C 1
ATOM 15914 O O . ASN A 1 1013 ? 179.67902 129.60729 230.98281 1.000 129.95300 1013 ASN A O 1
ATOM 15925 N N . LEU A 1 1014 ? 179.65164 129.34900 228.74117 1.000 127.66412 1014 LEU A N 1
ATOM 15926 C CA . LEU A 1 1014 ? 178.60163 128.34364 228.71309 1.000 125.71263 1014 LEU A CA 1
ATOM 15927 C C . LEU A 1 1014 ? 179.11477 127.09865 228.01018 1.000 124.20427 1014 LEU A C 1
ATOM 15928 O O . LEU A 1 1014 ? 179.87133 127.18981 227.03908 1.000 122.49840 1014 LEU A O 1
ATOM 15944 N N . ASP A 1 1015 ? 178.68906 125.94103 228.49917 1.000 132.18896 1015 ASP A N 1
ATOM 15945 C CA . ASP A 1 1015 ? 179.15498 124.65240 228.01129 1.000 131.74176 1015 ASP A CA 1
ATOM 15946 C C . ASP A 1 1015 ? 178.11684 124.00690 227.10005 1.000 130.85047 1015 ASP A C 1
ATOM 15947 O O . ASP A 1 1015 ? 176.92619 124.32636 227.14509 1.000 129.74116 1015 ASP A O 1
ATOM 15956 N N . LEU A 1 1016 ? 178.59032 123.07620 226.27205 1.000 125.84801 1016 LEU A N 1
ATOM 15957 C CA . LEU A 1 1016 ? 177.76015 122.40161 225.28599 1.000 126.19675 1016 LEU A CA 1
ATOM 15958 C C . LEU A 1 1016 ? 177.89239 120.89415 225.43880 1.000 126.38373 1016 LEU A C 1
ATOM 15959 O O . LEU A 1 1016 ? 178.94259 120.38157 225.83305 1.000 126.58361 1016 LEU A O 1
ATOM 15975 N N . THR A 1 1017 ? 176.81013 120.19028 225.12000 1.000 132.69102 1017 THR A N 1
ATOM 15976 C CA . THR A 1 1017 ? 176.78010 118.73655 225.12800 1.000 132.66454 1017 THR A CA 1
ATOM 15977 C C . THR A 1 1017 ? 176.25630 118.24363 223.78763 1.000 133.16171 1017 THR A C 1
ATOM 15978 O O . THR A 1 1017 ? 175.37314 118.85928 223.18604 1.000 135.26198 1017 THR A O 1
ATOM 15989 N N . TYR A 1 1018 ? 176.80453 117.12467 223.32496 1.000 130.86773 1018 TYR A N 1
ATOM 15990 C CA . TYR A 1 1018 ? 176.50674 116.60058 222.00182 1.000 130.99142 1018 TYR A CA 1
ATOM 15991 C C . TYR A 1 1018 ? 175.88497 115.21567 222.10837 1.000 134.28157 1018 TYR A C 1
ATOM 15992 O O . TYR A 1 1018 ? 176.00724 114.53604 223.13246 1.000 134.06509 1018 TYR A O 1
ATOM 16010 N N . GLY A 1 1019 ? 175.20376 114.81353 221.03833 1.000 139.68532 1019 GLY A N 1
ATOM 16011 C CA . GLY A 1 1019 ? 174.58275 113.51317 220.96025 1.000 137.72782 1019 GLY A CA 1
ATOM 16012 C C . GLY A 1 1019 ? 175.20525 112.64509 219.88429 1.000 135.85725 1019 GLY A C 1
ATOM 16013 O O . GLY A 1 1019 ? 176.33618 112.87519 219.44588 1.000 133.97578 1019 GLY A O 1
ATOM 16017 N N . PRO A 1 1020 ? 174.47949 111.61719 219.44720 1.000 126.24381 1020 PRO A N 1
ATOM 16018 C CA . PRO A 1 1020 ? 175.00835 110.72835 218.40756 1.000 124.41146 1020 PRO A CA 1
ATOM 16019 C C . PRO A 1 1020 ? 174.78685 111.26873 217.00472 1.000 124.17205 1020 PRO A C 1
ATOM 16020 O O . PRO A 1 1020 ? 173.74267 111.84481 216.69350 1.000 123.29742 1020 PRO A O 1
ATOM 16031 N N . ARG A 1 1021 ? 175.79426 111.06969 216.15476 1.000 135.47730 1021 ARG A N 1
ATOM 16032 C CA . ARG A 1 1021 ? 175.69305 111.36381 214.72529 1.000 135.70891 1021 ARG A CA 1
ATOM 16033 C C . ARG A 1 1021 ? 175.25176 112.80342 214.48589 1.000 136.17093 1021 ARG A C 1
ATOM 16034 O O . ARG A 1 1021 ? 174.47548 113.09509 213.57314 1.000 135.20435 1021 ARG A O 1
ATOM 16055 N N . ILE A 1 1022 ? 175.76383 113.71489 215.30792 1.000 126.91958 1022 ILE A N 1
ATOM 16056 C CA . ILE A 1 1022 ? 175.39604 115.12330 215.25870 1.000 126.58396 1022 ILE A CA 1
ATOM 16057 C C . ILE A 1 1022 ? 176.65947 115.96660 215.29833 1.000 126.11412 1022 ILE A C 1
ATOM 16058 O O . ILE A 1 1022 ? 177.55132 115.72756 216.11872 1.000 126.83869 1022 ILE A O 1
ATOM 16074 N N . GLN A 1 1023 ? 176.72934 116.95965 214.41635 1.000 117.13340 1023 GLN A N 1
ATOM 16075 C CA . GLN A 1 1023 ? 177.87394 117.85540 214.36551 1.000 113.56690 1023 GLN A CA 1
ATOM 16076 C C . GLN A 1 1023 ? 177.42986 119.17072 213.74649 1.000 113.43144 1023 GLN A C 1
ATOM 16077 O O . GLN A 1 1023 ? 176.35450 119.26367 213.15164 1.000 117.21187 1023 GLN A O 1
ATOM 16091 N N . THR A 1 1024 ? 178.26976 120.18816 213.90152 1.000 103.82182 1024 THR A N 1
ATOM 16092 C CA . THR A 1 1024 ? 178.00284 121.51395 213.36662 1.000 106.35569 1024 THR A CA 1
ATOM 16093 C C . THR A 1 1024 ? 178.79929 121.73763 212.08845 1.000 105.02759 1024 THR A C 1
ATOM 16094 O O . THR A 1 1024 ? 179.82280 121.09341 211.85139 1.000 104.82366 1024 THR A O 1
ATOM 16105 N N . TRP A 1 1025 ? 178.31583 122.66127 211.26285 1.000 111.71578 1025 TRP A N 1
ATOM 16106 C CA . TRP A 1 1025 ? 178.98896 123.02496 210.02513 1.000 111.68884 1025 TRP A CA 1
ATOM 16107 C C . TRP A 1 1025 ? 178.82130 124.51687 209.78579 1.000 114.72479 1025 TRP A C 1
ATOM 16108 O O . TRP A 1 1025 ? 177.87830 125.14215 210.27232 1.000 119.09169 1025 TRP A O 1
ATOM 16129 N N . GLY A 1 1026 ? 179.75283 125.08529 209.02863 1.000 110.62105 1026 GLY A N 1
ATOM 16130 C CA . GLY A 1 1026 ? 179.69998 126.49678 208.72180 1.000 110.18979 1026 GLY A CA 1
ATOM 16131 C C . GLY A 1 1026 ? 180.19605 127.41100 209.81728 1.000 109.45421 1026 GLY A C 1
ATOM 16132 O O . GLY A 1 1026 ? 180.07236 128.63265 209.68340 1.000 107.06194 1026 GLY A O 1
ATOM 16136 N N . THR A 1 1027 ? 180.75293 126.86588 210.89460 1.000 119.37529 1027 THR A N 1
ATOM 16137 C CA . THR A 1 1027 ? 181.22966 127.68920 211.99347 1.000 120.94571 1027 THR A CA 1
ATOM 16138 C C . THR A 1 1027 ? 182.51830 128.41398 211.60509 1.000 120.86389 1027 THR A C 1
ATOM 16139 O O . THR A 1 1027 ? 183.13800 128.13990 210.57387 1.000 120.95379 1027 THR A O 1
ATOM 16150 N N . VAL A 1 1028 ? 182.92166 129.35286 212.45713 1.000 108.56676 1028 VAL A N 1
ATOM 16151 C CA . VAL A 1 1028 ? 184.02232 130.26191 212.16886 1.000 107.63056 1028 VAL A CA 1
ATOM 16152 C C . VAL A 1 1028 ? 184.92555 130.35318 213.38935 1.000 109.52660 1028 VAL A C 1
ATOM 16153 O O . VAL A 1 1028 ? 184.46729 130.19491 214.52581 1.000 110.70662 1028 VAL A O 1
ATOM 16166 N N . ASN A 1 1029 ? 186.21132 130.60536 213.15209 1.000 126.75620 1029 ASN A N 1
ATOM 16167 C CA . ASN A 1 1029 ? 187.17339 130.84994 214.22069 1.000 129.81302 1029 ASN A CA 1
ATOM 16168 C C . ASN A 1 1029 ? 187.31594 132.35784 214.40053 1.000 127.96361 1029 ASN A C 1
ATOM 16169 O O . ASN A 1 1029 ? 187.87032 133.04453 213.53604 1.000 126.13743 1029 ASN A O 1
ATOM 16180 N N . TYR A 1 1030 ? 186.83019 132.87067 215.53235 1.000 123.13534 1030 TYR A N 1
ATOM 16181 C CA . TYR A 1 1030 ? 186.79787 134.31523 215.73816 1.000 123.41717 1030 TYR A CA 1
ATOM 16182 C C . TYR A 1 1030 ? 188.19492 134.91824 215.67936 1.000 124.16074 1030 TYR A C 1
ATOM 16183 O O . TYR A 1 1030 ? 188.43006 135.89287 214.95680 1.000 124.93032 1030 TYR A O 1
ATOM 16201 N N . ARG A 1 1031 ? 189.13891 134.35712 216.43528 1.000 130.33784 1031 ARG A N 1
ATOM 16202 C CA . ARG A 1 1031 ? 190.47437 134.94193 216.48179 1.000 129.23700 1031 ARG A CA 1
ATOM 16203 C C . ARG A 1 1031 ? 191.15442 134.86586 215.12142 1.000 130.24838 1031 ARG A C 1
ATOM 16204 O O . ARG A 1 1031 ? 191.73203 135.85062 214.64328 1.000 131.32334 1031 ARG A O 1
ATOM 16225 N N . GLU A 1 1032 ? 191.10243 133.69648 214.48350 1.000 130.07485 1032 GLU A N 1
ATOM 16226 C CA . GLU A 1 1032 ? 191.73873 133.54974 213.18109 1.000 131.48229 1032 GLU A CA 1
ATOM 16227 C C . GLU A 1 1032 ? 191.08257 134.45818 212.15492 1.000 133.85117 1032 GLU A C 1
ATOM 16228 O O . GLU A 1 1032 ? 191.76614 135.05627 211.31745 1.000 134.18872 1032 GLU A O 1
ATOM 16240 N N . GLU A 1 1033 ? 189.75359 134.56262 212.19253 1.000 129.12326 1033 GLU A N 1
ATOM 16241 C CA . GLU A 1 1033 ? 189.06382 135.43651 211.25212 1.000 128.64125 1033 GLU A CA 1
ATOM 16242 C C . GLU A 1 1033 ? 189.47050 136.88779 211.45350 1.000 129.14064 1033 GLU A C 1
ATOM 16243 O O . GLU A 1 1033 ? 189.68494 137.62101 210.48133 1.000 128.22739 1033 GLU A O 1
ATOM 16255 N N . LEU A 1 1034 ? 189.57836 137.32227 212.71025 1.000 133.54894 1034 LEU A N 1
ATOM 16256 C CA . LEU A 1 1034 ? 190.02479 138.68335 212.98473 1.000 132.53729 1034 LEU A CA 1
ATOM 16257 C C . LEU A 1 1034 ? 191.43143 138.91624 212.45731 1.000 133.11942 1034 LEU A C 1
ATOM 16258 O O . LEU A 1 1034 ? 191.71254 139.95559 211.84860 1.000 133.80287 1034 LEU A O 1
ATOM 16274 N N . VAL A 1 1035 ? 192.33284 137.96226 212.68553 1.000 136.76012 1035 VAL A N 1
ATOM 16275 C CA . VAL A 1 1035 ? 193.69434 138.11699 212.18632 1.000 135.42183 1035 VAL A CA 1
ATOM 16276 C C . VAL A 1 1035 ? 193.68339 138.21885 210.66854 1.000 135.67354 1035 VAL A C 1
ATOM 16277 O O . VAL A 1 1035 ? 194.38311 139.05204 210.07970 1.000 135.08219 1035 VAL A O 1
ATOM 16290 N N . ALA A 1 1036 ? 192.88455 137.37686 210.01231 1.000 134.83120 1036 ALA A N 1
ATOM 16291 C CA . ALA A 1 1036 ? 192.82105 137.39825 208.55626 1.000 135.66798 1036 ALA A CA 1
ATOM 16292 C C . ALA A 1 1036 ? 192.30048 138.73497 208.04644 1.000 139.04641 1036 ALA A C 1
ATOM 16293 O O . ALA A 1 1036 ? 192.83847 139.29416 207.08307 1.000 138.30896 1036 ALA A O 1
ATOM 16300 N N . MET A 1 1037 ? 191.24877 139.26102 208.67701 1.000 142.68273 1037 MET A N 1
ATOM 16301 C CA . MET A 1 1037 ? 190.69789 140.54149 208.24599 1.000 141.94829 1037 MET A CA 1
ATOM 16302 C C . MET A 1 1037 ? 191.70541 141.66440 208.44005 1.000 140.28379 1037 MET A C 1
ATOM 16303 O O . MET A 1 1037 ? 191.86105 142.52701 207.56766 1.000 138.23266 1037 MET A O 1
ATOM 16317 N N . ALA A 1 1038 ? 192.40364 141.67060 209.57713 1.000 145.90474 1038 ALA A N 1
ATOM 16318 C CA . ALA A 1 1038 ? 193.42846 142.68413 209.79681 1.000 145.44246 1038 ALA A CA 1
ATOM 16319 C C . ALA A 1 1038 ? 194.51680 142.58948 208.73911 1.000 145.31305 1038 ALA A C 1
ATOM 16320 O O . ALA A 1 1038 ? 194.98213 143.61058 208.21983 1.000 143.39237 1038 ALA A O 1
ATOM 16327 N N . GLY A 1 1039 ? 194.93250 141.36877 208.40350 1.000 146.52963 1039 GLY A N 1
ATOM 16328 C CA . GLY A 1 1039 ? 195.93454 141.20560 207.36648 1.000 147.41156 1039 GLY A CA 1
ATOM 16329 C C . GLY A 1 1039 ? 195.46960 141.73610 206.02511 1.000 148.76162 1039 GLY A C 1
ATOM 16330 O O . GLY A 1 1039 ? 196.20845 142.44256 205.33580 1.000 147.90558 1039 GLY A O 1
ATOM 16334 N N . ARG A 1 1040 ? 194.23500 141.41260 205.63860 1.000 145.47407 1040 ARG A N 1
ATOM 16335 C CA . ARG A 1 1040 ? 193.72664 141.90790 204.36358 1.000 144.17320 1040 ARG A CA 1
ATOM 16336 C C . ARG A 1 1040 ? 193.63959 143.42759 204.36056 1.000 143.63789 1040 ARG A C 1
ATOM 16337 O O . ARG A 1 1040 ? 193.97222 144.07207 203.35914 1.000 141.72637 1040 ARG A O 1
ATOM 16358 N N . GLU A 1 1041 ? 193.20556 144.01952 205.47005 1.000 150.61817 1041 GLU A N 1
ATOM 16359 C CA . GLU A 1 1041 ? 193.00625 145.45973 205.54606 1.000 150.98219 1041 GLU A CA 1
ATOM 16360 C C . GLU A 1 1041 ? 194.26822 146.22340 205.92361 1.000 152.28052 1041 GLU A C 1
ATOM 16361 O O . GLU A 1 1041 ? 194.22402 147.45473 206.00489 1.000 152.40445 1041 GLU A O 1
ATOM 16373 N N . ASP A 1 1042 ? 195.38572 145.53625 206.15007 1.000 153.03664 1042 ASP A N 1
ATOM 16374 C CA . ASP A 1 1042 ? 196.65105 146.19141 206.47601 1.000 152.08294 1042 ASP A CA 1
ATOM 16375 C C . ASP A 1 1042 ? 196.48928 147.10923 207.68363 1.000 151.07543 1042 ASP A C 1
ATOM 16376 O O . ASP A 1 1042 ? 196.95972 148.24875 207.70015 1.000 148.33534 1042 ASP A O 1
ATOM 16385 N N . LEU A 1 1043 ? 195.81374 146.59911 208.70843 1.000 140.14629 1043 LEU A N 1
ATOM 16386 C CA . LEU A 1 1043 ? 195.48978 147.38487 209.88648 1.000 140.47387 1043 LEU A CA 1
ATOM 16387 C C . LEU A 1 1043 ? 195.96982 146.66714 211.13851 1.000 140.36687 1043 LEU A C 1
ATOM 16388 O O . LEU A 1 1043 ? 196.15632 145.44847 211.15425 1.000 137.50847 1043 LEU A O 1
ATOM 16404 N N . ASP A 1 1044 ? 196.17277 147.45099 212.19278 1.000 152.11865 1044 ASP A N 1
ATOM 16405 C CA . ASP A 1 1044 ? 196.48692 146.88369 213.49443 1.000 152.21037 1044 ASP A CA 1
ATOM 16406 C C . ASP A 1 1044 ? 195.35977 145.96147 213.93715 1.000 150.55752 1044 ASP A C 1
ATOM 16407 O O . ASP A 1 1044 ? 194.18140 146.23582 213.69862 1.000 153.63663 1044 ASP A O 1
ATOM 16416 N N . LEU A 1 1045 ? 195.72693 144.85453 214.58255 1.000 135.34826 1045 LEU A N 1
ATOM 16417 C CA . LEU A 1 1045 ? 194.72100 143.87538 214.97741 1.000 137.27741 1045 LEU A CA 1
ATOM 16418 C C . LEU A 1 1045 ? 193.69784 144.48576 215.93038 1.000 138.81364 1045 LEU A C 1
ATOM 16419 O O . LEU A 1 1045 ? 192.48664 144.28593 215.76646 1.000 141.44211 1045 LEU A O 1
ATOM 16435 N N . ARG A 1 1046 ? 194.16096 145.24320 216.92599 1.000 141.91213 1046 ARG A N 1
ATOM 16436 C CA . ARG A 1 1046 ? 193.23029 145.86657 217.85935 1.000 141.50548 1046 ARG A CA 1
ATOM 16437 C C . ARG A 1 1046 ? 192.29566 146.83139 217.14563 1.000 143.61888 1046 ARG A C 1
ATOM 16438 O O . ARG A 1 1046 ? 191.08952 146.85484 217.41614 1.000 145.74549 1046 ARG A O 1
ATOM 16459 N N . GLN A 1 1047 ? 192.83390 147.64861 216.24165 1.000 144.01908 1047 GLN A N 1
ATOM 16460 C CA . GLN A 1 1047 ? 191.98582 148.58508 215.51573 1.000 142.93790 1047 GLN A CA 1
ATOM 16461 C C . GLN A 1 1047 ? 190.95227 147.85073 214.67448 1.000 145.29107 1047 GLN A C 1
ATOM 16462 O O . GLN A 1 1047 ? 189.80182 148.29032 214.57463 1.000 144.15125 1047 GLN A O 1
ATOM 16476 N N . CYS A 1 1048 ? 191.34690 146.74126 214.04559 1.000 139.98946 1048 CYS A N 1
ATOM 16477 C CA . CYS A 1 1048 ? 190.39956 145.97397 213.24347 1.000 135.84915 1048 CYS A CA 1
ATOM 16478 C C . CYS A 1 1048 ? 189.28905 145.39915 214.11082 1.000 135.36748 1048 CYS A C 1
ATOM 16479 O O . CYS A 1 1048 ? 188.11534 145.40807 213.71904 1.000 135.68805 1048 CYS A O 1
ATOM 16487 N N . ALA A 1 1049 ? 189.63921 144.89077 215.29393 1.000 132.21144 1049 ALA A N 1
ATOM 16488 C CA . ALA A 1 1049 ? 188.61202 144.40162 216.20690 1.000 130.36838 1049 ALA A CA 1
ATOM 16489 C C . ALA A 1 1049 ? 187.68508 145.53034 216.63644 1.000 129.85148 1049 ALA A C 1
ATOM 16490 O O . ALA A 1 1049 ? 186.47246 145.33312 216.76982 1.000 129.07863 1049 ALA A O 1
ATOM 16497 N N . MET A 1 1050 ? 188.23926 146.72099 216.86370 1.000 136.46081 1050 MET A N 1
ATOM 16498 C CA . MET A 1 1050 ? 187.40475 147.87267 217.19206 1.000 134.81706 1050 MET A CA 1
ATOM 16499 C C . MET A 1 1050 ? 186.43618 148.19306 216.06129 1.000 135.69015 1050 MET A C 1
ATOM 16500 O O . MET A 1 1050 ? 185.24734 148.43213 216.29845 1.000 135.95479 1050 MET A O 1
ATOM 16514 N N . ARG A 1 1051 ? 186.92888 148.20160 214.82280 1.000 115.71060 1051 ARG A N 1
ATOM 16515 C CA . ARG A 1 1051 ? 186.10956 148.65386 213.70413 1.000 108.01275 1051 ARG A CA 1
ATOM 16516 C C . ARG A 1 1051 ? 185.02986 147.64153 213.34841 1.000 110.26591 1051 ARG A C 1
ATOM 16517 O O . ARG A 1 1051 ? 183.87159 148.01615 213.13785 1.000 111.57934 1051 ARG A O 1
ATOM 16538 N N . TYR A 1 1052 ? 185.38253 146.35574 213.27719 1.000 107.42141 1052 TYR A N 1
ATOM 16539 C CA . TYR A 1 1052 ? 184.49630 145.35533 212.69962 1.000 104.11467 1052 TYR A CA 1
ATOM 16540 C C . TYR A 1 1052 ? 183.88750 144.39562 213.70739 1.000 102.42313 1052 TYR A C 1
ATOM 16541 O O . TYR A 1 1052 ? 182.89226 143.74569 213.38265 1.000 105.71282 1052 TYR A O 1
ATOM 16559 N N . GLY A 1 1053 ? 184.44153 144.28774 214.90698 1.000 99.64301 1053 GLY A N 1
ATOM 16560 C CA . GLY A 1 1053 ? 183.99096 143.27023 215.83399 1.000 102.38450 1053 GLY A CA 1
ATOM 16561 C C . GLY A 1 1053 ? 182.79846 143.68741 216.66554 1.000 102.54936 1053 GLY A C 1
ATOM 16562 O O . GLY A 1 1053 ? 182.46508 143.03195 217.65536 1.000 102.07263 1053 GLY A O 1
ATOM 16566 N N . GLU A 1 1054 ? 182.14291 144.77171 216.26989 1.000 110.35340 1054 GLU A N 1
ATOM 16567 C CA . GLU A 1 1054 ? 181.04978 145.31980 217.05763 1.000 108.93887 1054 GLU A CA 1
ATOM 16568 C C . GLU A 1 1054 ? 179.88047 144.34738 217.13070 1.000 110.70965 1054 GLU A C 1
ATOM 16569 O O . GLU A 1 1054 ? 179.59926 143.60187 216.19029 1.000 115.91210 1054 GLU A O 1
ATOM 16581 N N . VAL A 1 1055 ? 179.19937 144.36343 218.27131 1.000 114.39652 1055 VAL A N 1
ATOM 16582 C CA . VAL A 1 1055 ? 177.96106 143.61731 218.46202 1.000 116.16078 1055 VAL A CA 1
ATOM 16583 C C . VAL A 1 1055 ? 177.05195 144.44065 219.35909 1.000 121.85805 1055 VAL A C 1
ATOM 16584 O O . VAL A 1 1055 ? 177.51683 145.11079 220.28482 1.000 127.38577 1055 VAL A O 1
ATOM 16597 N N . ARG A 1 1056 ? 175.75369 144.38713 219.08456 1.000 122.06539 1056 ARG A N 1
ATOM 16598 C CA . ARG A 1 1056 ? 174.75883 145.15999 219.81221 1.000 119.91492 1056 ARG A CA 1
ATOM 16599 C C . ARG A 1 1056 ? 173.94351 144.23298 220.69792 1.000 117.81024 1056 ARG A C 1
ATOM 16600 O O . ARG A 1 1056 ? 173.73327 143.06576 220.35979 1.000 122.68171 1056 ARG A O 1
ATOM 16621 N N . LEU A 1 1057 ? 173.49712 144.74863 221.83808 1.000 116.42018 1057 LEU A N 1
ATOM 16622 C CA . LEU A 1 1057 ? 172.70598 143.94923 222.75696 1.000 118.27827 1057 LEU A CA 1
ATOM 16623 C C . LEU A 1 1057 ? 171.79998 144.86357 223.56159 1.000 121.99757 1057 LEU A C 1
ATOM 16624 O O . LEU A 1 1057 ? 172.03189 146.07002 223.66214 1.000 121.63230 1057 LEU A O 1
ATOM 16640 N N . ARG A 1 1058 ? 170.75624 144.27148 224.12867 1.000 131.26135 1058 ARG A N 1
ATOM 16641 C CA . ARG A 1 1058 ? 169.86929 144.98119 225.03388 1.000 130.81316 1058 ARG A CA 1
ATOM 16642 C C . ARG A 1 1058 ? 170.39684 144.87705 226.45705 1.000 131.00251 1058 ARG A C 1
ATOM 16643 O O . ARG A 1 1058 ? 170.91757 143.83932 226.87445 1.000 129.63346 1058 ARG A O 1
ATOM 16664 N N . GLU A 1 1059 ? 170.25151 145.96747 227.20179 1.000 141.30889 1059 GLU A N 1
ATOM 16665 C CA . GLU A 1 1059 ? 170.80023 146.03277 228.54841 1.000 143.40894 1059 GLU A CA 1
ATOM 16666 C C . GLU A 1 1059 ? 170.23963 144.91608 229.41849 1.000 141.97386 1059 GLU A C 1
ATOM 16667 O O . GLU A 1 1059 ? 169.03264 144.65883 229.42386 1.000 139.81207 1059 GLU A O 1
ATOM 16679 N N . ASN A 1 1060 ? 171.12969 144.24656 230.14812 1.000 134.46287 1060 ASN A N 1
ATOM 16680 C CA . ASN A 1 1060 ? 170.74927 143.22772 231.11605 1.000 134.38732 1060 ASN A CA 1
ATOM 16681 C C . ASN A 1 1060 ? 171.63037 143.36951 232.34408 1.000 136.77836 1060 ASN A C 1
ATOM 16682 O O . ASN A 1 1060 ? 172.84789 143.52572 232.22012 1.000 135.91278 1060 ASN A O 1
ATOM 16693 N N . THR A 1 1061 ? 171.01400 143.31636 233.52514 1.000 140.25424 1061 THR A N 1
ATOM 16694 C CA . THR A 1 1061 ? 171.77689 143.46482 234.76010 1.000 139.27073 1061 THR A CA 1
ATOM 16695 C C . THR A 1 1061 ? 172.74924 142.31006 234.95791 1.000 138.59358 1061 THR A C 1
ATOM 16696 O O . THR A 1 1061 ? 173.90770 142.52345 235.33105 1.000 137.65824 1061 THR A O 1
ATOM 16707 N N . GLN A 1 1062 ? 172.30314 141.08504 234.70826 1.000 142.48171 1062 GLN A N 1
ATOM 16708 C CA . GLN A 1 1062 ? 173.08086 139.90023 235.03780 1.000 142.40518 1062 GLN A CA 1
ATOM 16709 C C . GLN A 1 1062 ? 174.10711 139.54436 233.97301 1.000 143.02316 1062 GLN A C 1
ATOM 16710 O O . GLN A 1 1062 ? 174.89420 138.61639 234.18202 1.000 142.68336 1062 GLN A O 1
ATOM 16724 N N . GLY A 1 1063 ? 174.12429 140.25028 232.84790 1.000 136.62154 1063 GLY A N 1
ATOM 16725 C CA . GLY A 1 1063 ? 175.08807 139.96613 231.80500 1.000 135.09117 1063 GLY A CA 1
ATOM 16726 C C . GLY A 1 1063 ? 174.60307 138.93808 230.80451 1.000 133.89912 1063 GLY A C 1
ATOM 16727 O O . GLY A 1 1063 ? 173.39614 138.74135 230.63869 1.000 135.61919 1063 GLY A O 1
ATOM 16731 N N . TRP A 1 1064 ? 175.54198 138.27383 230.13274 1.000 125.68425 1064 TRP A N 1
ATOM 16732 C CA . TRP A 1 1064 ? 175.23559 137.30740 229.08868 1.000 126.88175 1064 TRP A CA 1
ATOM 16733 C C . TRP A 1 1064 ? 176.10441 136.07162 229.27585 1.000 128.14756 1064 TRP A C 1
ATOM 16734 O O . TRP A 1 1064 ? 176.92037 135.98934 230.19783 1.000 125.00163 1064 TRP A O 1
ATOM 16755 N N . SER A 1 1065 ? 175.91117 135.10021 228.38762 1.000 131.63950 1065 SER A N 1
ATOM 16756 C CA . SER A 1 1065 ? 176.77506 133.93601 228.26486 1.000 128.85098 1065 SER A CA 1
ATOM 16757 C C . SER A 1 1065 ? 177.11813 133.75319 226.79453 1.000 126.09598 1065 SER A C 1
ATOM 16758 O O . SER A 1 1065 ? 176.26213 133.94057 225.92514 1.000 124.60671 1065 SER A O 1
ATOM 16766 N N . TYR A 1 1066 ? 178.36653 133.39032 226.51519 1.000 117.73871 1066 TYR A N 1
ATOM 16767 C CA . TYR A 1 1066 ? 178.87657 133.37074 225.15404 1.000 118.06834 1066 TYR A CA 1
ATOM 16768 C C . TYR A 1 1066 ? 179.41487 131.99557 224.78882 1.000 117.76448 1066 TYR A C 1
ATOM 16769 O O . TYR A 1 1066 ? 179.89805 131.24736 225.64251 1.000 115.67160 1066 TYR A O 1
ATOM 16787 N N . HIS A 1 1067 ? 179.30985 131.66959 223.50061 1.000 118.29943 1067 HIS A N 1
ATOM 16788 C CA . HIS A 1 1067 ? 179.95193 130.51389 222.91165 1.000 117.48263 1067 HIS A CA 1
ATOM 16789 C C . HIS A 1 1067 ? 180.20509 130.84250 221.44868 1.000 118.08891 1067 HIS A C 1
ATOM 16790 O O . HIS A 1 1067 ? 179.34646 131.46759 220.81077 1.000 119.51943 1067 HIS A O 1
ATOM 16804 N N . PRO A 1 1068 ? 181.34886 130.44410 220.88776 1.000 119.05049 1068 PRO A N 1
ATOM 16805 C CA . PRO A 1 1068 ? 181.65023 130.83100 219.50032 1.000 117.61739 1068 PRO A CA 1
ATOM 16806 C C . PRO A 1 1068 ? 180.65793 130.30473 218.48159 1.000 119.63802 1068 PRO A C 1
ATOM 16807 O O . PRO A 1 1068 ? 180.61248 130.83009 217.36356 1.000 117.24818 1068 PRO A O 1
ATOM 16818 N N . TYR A 1 1069 ? 179.87038 129.28419 218.81841 1.000 122.19714 1069 TYR A N 1
ATOM 16819 C CA . TYR A 1 1069 ? 178.94434 128.67919 217.86907 1.000 122.25059 1069 TYR A CA 1
ATOM 16820 C C . TYR A 1 1069 ? 177.51197 129.17998 217.99863 1.000 120.97435 1069 TYR A C 1
ATOM 16821 O O . TYR A 1 1069 ? 176.74206 129.04256 217.04274 1.000 117.56553 1069 TYR A O 1
ATOM 16839 N N . LEU A 1 1070 ? 177.13231 129.75232 219.14055 1.000 111.03297 1070 LEU A N 1
ATOM 16840 C CA . LEU A 1 1070 ? 175.77215 130.22552 219.34682 1.000 104.31678 1070 LEU A CA 1
ATOM 16841 C C . LEU A 1 1070 ? 175.65607 131.74052 219.39549 1.000 103.48843 1070 LEU A C 1
ATOM 16842 O O . LEU A 1 1070 ? 174.55644 132.26396 219.19039 1.000 104.21686 1070 LEU A O 1
ATOM 16858 N N . GLY A 1 1071 ? 176.74696 132.45526 219.64716 1.000 104.53031 1071 GLY A N 1
ATOM 16859 C CA . GLY A 1 1071 ? 176.68422 133.89330 219.79863 1.000 104.18599 1071 GLY A CA 1
ATOM 16860 C C . GLY A 1 1071 ? 176.54783 134.28988 221.25124 1.000 108.35332 1071 GLY A C 1
ATOM 16861 O O . GLY A 1 1071 ? 177.18604 133.69235 222.12063 1.000 112.65150 1071 GLY A O 1
ATOM 16865 N N . PHE A 1 1072 ? 175.71370 135.28443 221.53207 1.000 112.50245 1072 PHE A N 1
ATOM 16866 C CA . PHE A 1 1072 ? 175.50416 135.78208 222.88413 1.000 113.14286 1072 PHE A CA 1
ATOM 16867 C C . PHE A 1 1072 ? 174.11457 135.39385 223.36120 1.000 113.46038 1072 PHE A C 1
ATOM 16868 O O . PHE A 1 1072 ? 173.11735 135.70761 222.70348 1.000 111.15068 1072 PHE A O 1
ATOM 16885 N N . LYS A 1 1073 ? 174.05336 134.72200 224.50539 1.000 118.21101 1073 LYS A N 1
ATOM 16886 C CA . LYS A 1 1073 ? 172.80020 134.26822 225.08849 1.000 118.13432 1073 LYS A CA 1
ATOM 16887 C C . LYS A 1 1073 ? 172.56402 134.99557 226.40163 1.000 119.67940 1073 LYS A C 1
ATOM 16888 O O . LYS A 1 1073 ? 173.43836 135.01467 227.27293 1.000 120.72914 1073 LYS A O 1
ATOM 16907 N N . LYS A 1 1074 ? 171.38064 135.58119 226.54073 1.000 126.20222 1074 LYS A N 1
ATOM 16908 C CA . LYS A 1 1074 ? 171.06831 136.35821 227.72908 1.000 126.47582 1074 LYS A CA 1
ATOM 16909 C C . LYS A 1 1074 ? 171.10539 135.47155 228.96542 1.000 125.27706 1074 LYS A C 1
ATOM 16910 O O . LYS A 1 1074 ? 170.72288 134.29957 228.92334 1.000 120.45664 1074 LYS A O 1
ATOM 16929 N N . TYR A 1 1075 ? 171.57828 136.03840 230.07026 1.000 138.41243 1075 TYR A N 1
ATOM 16930 C CA . TYR A 1 1075 ? 171.66033 135.34183 231.34426 1.000 140.07146 1075 TYR A CA 1
ATOM 16931 C C . TYR A 1 1075 ? 170.90395 136.12373 232.40798 1.000 141.33791 1075 TYR A C 1
ATOM 16932 O O . TYR A 1 1075 ? 170.91728 137.35893 232.41350 1.000 139.78334 1075 TYR A O 1
ATOM 16950 N N . ASN A 1 1076 ? 170.24724 135.39571 233.30486 1.000 150.48838 1076 ASN A N 1
ATOM 16951 C CA . ASN A 1 1076 ? 169.46508 136.00280 234.37378 1.000 150.12439 1076 ASN A CA 1
ATOM 16952 C C . ASN A 1 1076 ? 169.82879 135.38845 235.72053 1.000 148.46966 1076 ASN A C 1
ATOM 16953 O O . ASN A 1 1076 ? 170.59419 134.42802 235.78768 1.000 146.21038 1076 ASN A O 1
ATOM 16965 N N . MET B 1 1 ? 152.38841 180.44399 143.18437 1.000 85.32412 1 MET B N 1
ATOM 16966 C CA . MET B 1 1 ? 153.28743 179.57382 142.38191 1.000 82.33979 1 MET B CA 1
ATOM 16967 C C . MET B 1 1 ? 154.46513 179.11246 143.22025 1.000 78.81755 1 MET B C 1
ATOM 16968 O O . MET B 1 1 ? 154.99594 179.87486 144.02098 1.000 79.29319 1 MET B O 1
ATOM 16984 N N . ASN B 1 2 ? 154.86855 177.86011 143.03647 1.000 73.86512 2 ASN B N 1
ATOM 16985 C CA . ASN B 1 2 ? 156.06241 177.32289 143.66855 1.000 72.61584 2 ASN B CA 1
ATOM 16986 C C . ASN B 1 2 ? 157.07484 176.97679 142.59153 1.000 66.92933 2 ASN B C 1
ATOM 16987 O O . ASN B 1 2 ? 156.70861 176.51085 141.51092 1.000 71.05445 2 ASN B O 1
ATOM 16998 N N . ILE B 1 3 ? 158.34943 177.20985 142.89706 1.000 59.09002 3 ILE B N 1
ATOM 16999 C CA . ILE B 1 3 ? 159.41966 177.13761 141.91828 1.000 63.68750 3 ILE B CA 1
ATOM 17000 C C . ILE B 1 3 ? 160.53838 176.27262 142.47353 1.000 64.39245 3 ILE B C 1
ATOM 17001 O O . ILE B 1 3 ? 160.62612 176.02723 143.67605 1.000 59.63152 3 ILE B O 1
ATOM 17017 N N . LEU B 1 4 ? 161.40090 175.80972 141.57477 1.000 57.86821 4 LEU B N 1
ATOM 17018 C CA . LEU B 1 4 ? 162.57278 175.02326 141.93266 1.000 53.83946 4 LEU B CA 1
ATOM 17019 C C . LEU B 1 4 ? 163.78943 175.66639 141.28745 1.000 62.60732 4 LEU B C 1
ATOM 17020 O O . LEU B 1 4 ? 163.82561 175.83132 140.06557 1.000 66.46473 4 LEU B O 1
ATOM 17036 N N . LEU B 1 5 ? 164.78282 176.01702 142.09783 1.000 57.53667 5 LEU B N 1
ATOM 17037 C CA . LEU B 1 5 ? 165.97941 176.70470 141.63118 1.000 57.37142 5 LEU B CA 1
ATOM 17038 C C . LEU B 1 5 ? 167.19300 175.81255 141.82599 1.000 61.49637 5 LEU B C 1
ATOM 17039 O O . LEU B 1 5 ? 167.41235 175.29694 142.92378 1.000 73.85855 5 LEU B O 1
ATOM 17055 N N . VAL B 1 6 ? 167.98636 175.64984 140.77101 1.000 49.60250 6 VAL B N 1
ATOM 17056 C CA . VAL B 1 6 ? 169.18147 174.81733 140.79451 1.000 41.92583 6 VAL B CA 1
ATOM 17057 C C . VAL B 1 6 ? 170.37393 175.67866 140.42103 1.000 44.37899 6 VAL B C 1
ATOM 17058 O O . VAL B 1 6 ? 170.34376 176.37939 139.40622 1.000 54.83460 6 VAL B O 1
ATOM 17071 N N . SER B 1 7 ? 171.42455 175.61027 141.22632 1.000 59.86167 7 SER B N 1
ATOM 17072 C CA . SER B 1 7 ? 172.62221 176.41917 141.04869 1.000 66.97211 7 SER B CA 1
ATOM 17073 C C . SER B 1 7 ? 173.75172 175.54832 140.52356 1.000 70.98565 7 SER B C 1
ATOM 17074 O O . SER B 1 7 ? 174.14940 174.58475 141.18173 1.000 77.26003 7 SER B O 1
ATOM 17082 N N . GLN B 1 8 ? 174.27664 175.89493 139.35242 1.000 62.95998 8 GLN B N 1
ATOM 17083 C CA . GLN B 1 8 ? 175.45338 175.24001 138.79848 1.000 64.39080 8 GLN B CA 1
ATOM 17084 C C . GLN B 1 8 ? 176.68995 176.11521 138.90176 1.000 72.58700 8 GLN B C 1
ATOM 17085 O O . GLN B 1 8 ? 177.66970 175.87957 138.19091 1.000 76.08590 8 GLN B O 1
ATOM 17099 N N . CYS B 1 9 ? 176.66863 177.11222 139.77628 1.000 81.28778 9 CYS B N 1
ATOM 17100 C CA . CYS B 1 9 ? 177.71566 178.11108 139.80301 1.000 82.58937 9 CYS B CA 1
ATOM 17101 C C . CYS B 1 9 ? 179.05901 177.45572 140.08108 1.000 75.15501 9 CYS B C 1
ATOM 17102 O O . CYS B 1 9 ? 179.15610 176.25819 140.34126 1.000 72.92226 9 CYS B O 1
ATOM 17110 N N . GLU B 1 10 ? 180.11129 178.26165 140.00306 1.000 81.55823 10 GLU B N 1
ATOM 17111 C CA . GLU B 1 10 ? 181.46539 177.75474 140.13024 1.000 86.03771 10 GLU B CA 1
ATOM 17112 C C . GLU B 1 10 ? 182.37048 178.79856 140.76381 1.000 84.40371 10 GLU B C 1
ATOM 17113 O O . GLU B 1 10 ? 182.23378 179.99834 140.51650 1.000 83.30481 10 GLU B O 1
ATOM 17125 N N . LYS B 1 11 ? 183.30419 178.32372 141.57993 1.000 79.08189 11 LYS B N 1
ATOM 17126 C CA . LYS B 1 11 ? 184.36489 179.15952 142.14912 1.000 77.10001 11 LYS B CA 1
ATOM 17127 C C . LYS B 1 11 ? 183.70270 180.32214 142.88679 1.000 80.85455 11 LYS B C 1
ATOM 17128 O O . LYS B 1 11 ? 182.77535 180.08379 143.67480 1.000 82.26607 11 LYS B O 1
ATOM 17147 N N . ARG B 1 12 ? 184.12208 181.57074 142.67297 1.000 87.57333 12 ARG B N 1
ATOM 17148 C CA . ARG B 1 12 ? 183.62351 182.66512 143.49624 1.000 82.81506 12 ARG B CA 1
ATOM 17149 C C . ARG B 1 12 ? 182.12557 182.86457 143.32390 1.000 88.42851 12 ARG B C 1
ATOM 17150 O O . ARG B 1 12 ? 181.43248 183.22682 144.27991 1.000 86.26139 12 ARG B O 1
ATOM 17171 N N . ALA B 1 13 ? 181.60456 182.64993 142.11750 1.000 85.33684 13 ALA B N 1
ATOM 17172 C CA . ALA B 1 13 ? 180.18814 182.90671 141.88754 1.000 82.92758 13 ALA B CA 1
ATOM 17173 C C . ALA B 1 13 ? 179.32197 182.09431 142.83422 1.000 80.20878 13 ALA B C 1
ATOM 17174 O O . ALA B 1 13 ? 178.21000 182.50425 143.17737 1.000 79.31278 13 ALA B O 1
ATOM 17181 N N . LEU B 1 14 ? 179.81511 180.93808 143.27115 1.000 75.76943 14 LEU B N 1
ATOM 17182 C CA . LEU B 1 14 ? 179.00905 180.07653 144.12499 1.000 72.52330 14 LEU B CA 1
ATOM 17183 C C . LEU B 1 14 ? 178.62036 180.78920 145.41284 1.000 73.93615 14 LEU B C 1
ATOM 17184 O O . LEU B 1 14 ? 177.45215 180.77052 145.81898 1.000 81.30871 14 LEU B O 1
ATOM 17200 N N . SER B 1 15 ? 179.57953 181.44142 146.06056 1.000 66.26413 15 SER B N 1
ATOM 17201 C CA . SER B 1 15 ? 179.28846 182.10050 147.32565 1.000 65.84528 15 SER B CA 1
ATOM 17202 C C . SER B 1 15 ? 178.28712 183.22979 147.13488 1.000 71.67528 15 SER B C 1
ATOM 17203 O O . SER B 1 15 ? 177.37509 183.41275 147.94800 1.000 75.71993 15 SER B O 1
ATOM 17211 N N . GLU B 1 16 ? 178.43073 183.99508 146.05625 1.000 73.08935 16 GLU B N 1
ATOM 17212 C CA . GLU B 1 16 ? 177.53272 185.12296 145.84504 1.000 71.56429 16 GLU B CA 1
ATOM 17213 C C . GLU B 1 16 ? 176.09610 184.65586 145.64577 1.000 74.35126 16 GLU B C 1
ATOM 17214 O O . GLU B 1 16 ? 175.17888 185.11895 146.33453 1.000 82.22831 16 GLU B O 1
ATOM 17226 N N . THR B 1 17 ? 175.87859 183.72526 144.71456 1.000 65.07760 17 THR B N 1
ATOM 17227 C CA . THR B 1 17 ? 174.52347 183.24475 144.47477 1.000 49.36803 17 THR B CA 1
ATOM 17228 C C . THR B 1 17 ? 173.94668 182.58492 145.71366 1.000 59.36552 17 THR B C 1
ATOM 17229 O O . THR B 1 17 ? 172.75265 182.72031 145.99533 1.000 62.33480 17 THR B O 1
ATOM 17240 N N . ARG B 1 18 ? 174.77059 181.86798 146.47324 1.000 65.94352 18 ARG B N 1
ATOM 17241 C CA . ARG B 1 18 ? 174.26769 181.27672 147.70400 1.000 59.23112 18 ARG B CA 1
ATOM 17242 C C . ARG B 1 18 ? 173.82985 182.36148 148.67094 1.000 56.40733 18 ARG B C 1
ATOM 17243 O O . ARG B 1 18 ? 172.84405 182.20426 149.39558 1.000 65.66607 18 ARG B O 1
ATOM 17264 N N . ARG B 1 19 ? 174.55680 183.47560 148.69638 1.000 60.34897 19 ARG B N 1
ATOM 17265 C CA . ARG B 1 19 ? 174.18900 184.57564 149.57651 1.000 61.28105 19 ARG B CA 1
ATOM 17266 C C . ARG B 1 19 ? 172.86027 185.19556 149.16685 1.000 64.22402 19 ARG B C 1
ATOM 17267 O O . ARG B 1 19 ? 172.01996 185.50524 150.01669 1.000 61.91288 19 ARG B O 1
ATOM 17288 N N . ILE B 1 20 ? 172.65725 185.40108 147.86412 1.000 69.41661 20 ILE B N 1
ATOM 17289 C CA . ILE B 1 20 ? 171.45788 186.10424 147.40883 1.000 63.18174 20 ILE B CA 1
ATOM 17290 C C . ILE B 1 20 ? 170.22681 185.22113 147.55786 1.000 64.38316 20 ILE B C 1
ATOM 17291 O O . ILE B 1 20 ? 169.18345 185.66178 148.04808 1.000 65.60851 20 ILE B O 1
ATOM 17307 N N . LEU B 1 21 ? 170.32350 183.96390 147.12182 1.000 61.60614 21 LEU B N 1
ATOM 17308 C CA . LEU B 1 21 ? 169.14683 183.10086 147.08201 1.000 55.48785 21 LEU B CA 1
ATOM 17309 C C . LEU B 1 21 ? 168.69272 182.70418 148.47677 1.000 55.88693 21 LEU B C 1
ATOM 17310 O O . LEU B 1 21 ? 167.51575 182.39902 148.68134 1.000 53.56910 21 LEU B O 1
ATOM 17326 N N . ASP B 1 22 ? 169.60671 182.70854 149.44376 1.000 72.17848 22 ASP B N 1
ATOM 17327 C CA . ASP B 1 22 ? 169.28442 182.26949 150.79474 1.000 72.58128 22 ASP B CA 1
ATOM 17328 C C . ASP B 1 22 ? 168.31976 183.20454 151.49947 1.000 72.83577 22 ASP B C 1
ATOM 17329 O O . ASP B 1 22 ? 167.80518 182.85248 152.56278 1.000 75.85525 22 ASP B O 1
ATOM 17338 N N . GLN B 1 23 ? 168.08464 184.39580 150.95654 1.000 69.14060 23 GLN B N 1
ATOM 17339 C CA . GLN B 1 23 ? 167.16201 185.31600 151.60532 1.000 66.03920 23 GLN B CA 1
ATOM 17340 C C . GLN B 1 23 ? 165.71772 184.93320 151.32615 1.000 70.27304 23 GLN B C 1
ATOM 17341 O O . GLN B 1 23 ? 164.82338 185.29803 152.09432 1.000 75.37780 23 GLN B O 1
ATOM 17355 N N . PHE B 1 24 ? 165.47591 184.17695 150.25566 1.000 54.64225 24 PHE B N 1
ATOM 17356 C CA . PHE B 1 24 ? 164.13786 183.96365 149.72183 1.000 58.28150 24 PHE B CA 1
ATOM 17357 C C . PHE B 1 24 ? 163.58564 182.56532 149.92610 1.000 62.62587 24 PHE B C 1
ATOM 17358 O O . PHE B 1 24 ? 162.36595 182.40802 149.95849 1.000 67.78578 24 PHE B O 1
ATOM 17375 N N . ALA B 1 25 ? 164.43135 181.54865 150.05705 1.000 64.61484 25 ALA B N 1
ATOM 17376 C CA . ALA B 1 25 ? 163.94583 180.17976 150.10221 1.000 63.02050 25 ALA B CA 1
ATOM 17377 C C . ALA B 1 25 ? 164.77027 179.36833 151.08451 1.000 65.64107 25 ALA B C 1
ATOM 17378 O O . ALA B 1 25 ? 165.85464 179.78151 151.49529 1.000 79.67246 25 ALA B O 1
ATOM 17385 N N . GLU B 1 26 ? 164.23395 178.21686 151.47281 1.000 60.22312 26 GLU B N 1
ATOM 17386 C CA . GLU B 1 26 ? 164.98666 177.26884 152.27263 1.000 69.15358 26 GLU B CA 1
ATOM 17387 C C . GLU B 1 26 ? 165.79028 176.34030 151.36801 1.000 75.63777 26 GLU B C 1
ATOM 17388 O O . GLU B 1 26 ? 165.44158 176.10129 150.21166 1.000 79.77116 26 GLU B O 1
ATOM 17400 N N . ARG B 1 27 ? 166.87026 175.79371 151.91194 1.000 59.88158 27 ARG B N 1
ATOM 17401 C CA . ARG B 1 27 ? 167.75143 174.90038 151.17183 1.000 52.09773 27 ARG B CA 1
ATOM 17402 C C . ARG B 1 27 ? 167.21161 173.48512 151.28264 1.000 57.99611 27 ARG B C 1
ATOM 17403 O O . ARG B 1 27 ? 167.05829 172.96064 152.38711 1.000 69.86871 27 ARG B O 1
ATOM 17424 N N . ARG B 1 28 ? 166.91356 172.87159 150.14612 1.000 55.59049 28 ARG B N 1
ATOM 17425 C CA . ARG B 1 28 ? 166.60244 171.45329 150.11535 1.000 55.48634 28 ARG B CA 1
ATOM 17426 C C . ARG B 1 28 ? 167.79727 170.60739 149.70626 1.000 56.56381 28 ARG B C 1
ATOM 17427 O O . ARG B 1 28 ? 167.65153 169.39315 149.55756 1.000 63.70204 28 ARG B O 1
ATOM 17448 N N . GLY B 1 29 ? 168.96307 171.20863 149.51122 1.000 54.87853 29 GLY B N 1
ATOM 17449 C CA . GLY B 1 29 ? 170.12297 170.44090 149.10681 1.000 55.85404 29 GLY B CA 1
ATOM 17450 C C . GLY B 1 29 ? 171.33386 171.32970 148.94613 1.000 61.03653 29 GLY B C 1
ATOM 17451 O O . GLY B 1 29 ? 171.27547 172.53909 149.16256 1.000 66.25915 29 GLY B O 1
ATOM 17455 N N . GLU B 1 30 ? 172.43867 170.70812 148.54084 1.000 57.74173 30 GLU B N 1
ATOM 17456 C CA . GLU B 1 30 ? 173.69656 171.43741 148.43957 1.000 59.78952 30 GLU B CA 1
ATOM 17457 C C . GLU B 1 30 ? 173.60399 172.56897 147.42388 1.000 56.78813 30 GLU B C 1
ATOM 17458 O O . GLU B 1 30 ? 174.32530 173.56706 147.52861 1.000 51.59327 30 GLU B O 1
ATOM 17462 N N . ARG B 1 31 ? 172.74892 172.41793 146.41198 1.000 58.21014 31 ARG B N 1
ATOM 17463 C CA . ARG B 1 31 ? 172.57505 173.44998 145.39913 1.000 49.12822 31 ARG B CA 1
ATOM 17464 C C . ARG B 1 31 ? 171.12860 173.56572 144.95092 1.000 57.31425 31 ARG B C 1
ATOM 17465 O O . ARG B 1 31 ? 170.86964 173.89537 143.79239 1.000 62.01209 31 ARG B O 1
ATOM 17486 N N . THR B 1 32 ? 170.17313 173.30105 145.83515 1.000 57.43863 32 THR B N 1
ATOM 17487 C CA . THR B 1 32 ? 168.76412 173.31218 145.47642 1.000 44.10085 32 THR B CA 1
ATOM 17488 C C . THR B 1 32 ? 167.96941 174.12593 146.48366 1.000 47.51029 32 THR B C 1
ATOM 17489 O O . THR B 1 32 ? 168.11804 173.93916 147.69288 1.000 58.81575 32 THR B O 1
ATOM 17500 N N . TRP B 1 33 ? 167.12307 175.01772 145.97658 1.000 49.95957 33 TRP B N 1
ATOM 17501 C CA . TRP B 1 33 ? 166.16796 175.77327 146.77143 1.000 49.02272 33 TRP B CA 1
ATOM 17502 C C . TRP B 1 33 ? 164.77962 175.54956 146.19515 1.000 59.54089 33 TRP B C 1
ATOM 17503 O O . TRP B 1 33 ? 164.62848 175.32580 144.99399 1.000 64.73920 33 TRP B O 1
ATOM 17524 N N . GLN B 1 34 ? 163.76095 175.61054 147.04847 1.000 58.91540 34 GLN B N 1
ATOM 17525 C CA . GLN B 1 34 ? 162.39603 175.38251 146.57860 1.000 58.05523 34 GLN B CA 1
ATOM 17526 C C . GLN B 1 34 ? 161.40347 175.93057 147.58810 1.000 58.90110 34 GLN B C 1
ATOM 17527 O O . GLN B 1 34 ? 161.35871 175.44870 148.72164 1.000 65.17232 34 GLN B O 1
ATOM 17541 N N . THR B 1 35 ? 160.59656 176.91126 147.17849 1.000 68.26062 35 THR B N 1
ATOM 17542 C CA . THR B 1 35 ? 159.59308 177.50230 148.05515 1.000 70.69509 35 THR B CA 1
ATOM 17543 C C . THR B 1 35 ? 158.56492 178.23430 147.21145 1.000 71.79419 35 THR B C 1
ATOM 17544 O O . THR B 1 35 ? 158.84890 178.57458 146.06018 1.000 77.35134 35 THR B O 1
ATOM 17555 N N . PRO B 1 36 ? 157.37573 178.49853 147.75105 1.000 59.39453 36 PRO B N 1
ATOM 17556 C CA . PRO B 1 36 ? 156.39906 179.32200 147.03115 1.000 56.58351 36 PRO B CA 1
ATOM 17557 C C . PRO B 1 36 ? 156.78147 180.79064 147.05025 1.000 60.30890 36 PRO B C 1
ATOM 17558 O O . PRO B 1 36 ? 157.41405 181.27456 147.98956 1.000 67.54395 36 PRO B O 1
ATOM 17569 N N . ILE B 1 37 ? 156.36641 181.51341 146.00955 1.000 66.73605 37 ILE B N 1
ATOM 17570 C CA . ILE B 1 37 ? 156.73452 182.91736 145.86640 1.000 68.11524 37 ILE B CA 1
ATOM 17571 C C . ILE B 1 37 ? 155.77800 183.56344 144.88024 1.000 71.98797 37 ILE B C 1
ATOM 17572 O O . ILE B 1 37 ? 155.14775 182.88055 144.07196 1.000 72.21943 37 ILE B O 1
ATOM 17588 N N . THR B 1 38 ? 155.66963 184.88902 144.95052 1.000 77.33959 38 THR B N 1
ATOM 17589 C CA . THR B 1 38 ? 154.83209 185.66200 144.04600 1.000 74.02978 38 THR B CA 1
ATOM 17590 C C . THR B 1 38 ? 155.66031 186.23639 142.90131 1.000 76.64249 38 THR B C 1
ATOM 17591 O O . THR B 1 38 ? 156.88812 186.29231 142.95147 1.000 81.74665 38 THR B O 1
ATOM 17602 N N . GLN B 1 39 ? 154.96157 186.69698 141.86425 1.000 77.55686 39 GLN B N 1
ATOM 17603 C CA . GLN B 1 39 ? 155.64439 187.13458 140.65322 1.000 78.06950 39 GLN B CA 1
ATOM 17604 C C . GLN B 1 39 ? 156.57238 188.31014 140.92659 1.000 82.22181 39 GLN B C 1
ATOM 17605 O O . GLN B 1 39 ? 157.68989 188.36190 140.40167 1.000 89.65820 39 GLN B O 1
ATOM 17619 N N . ALA B 1 40 ? 156.12599 189.27582 141.72598 1.000 77.01408 40 ALA B N 1
ATOM 17620 C CA . ALA B 1 40 ? 156.96592 190.43599 142.00055 1.000 78.88114 40 ALA B CA 1
ATOM 17621 C C . ALA B 1 40 ? 158.25382 190.02612 142.70230 1.000 81.94606 40 ALA B C 1
ATOM 17622 O O . ALA B 1 40 ? 159.34864 190.47559 142.33793 1.000 85.81477 40 ALA B O 1
ATOM 17629 N N . GLY B 1 41 ? 158.14258 189.17480 143.71977 1.000 83.32210 41 GLY B N 1
ATOM 17630 C CA . GLY B 1 41 ? 159.33442 188.71166 144.40421 1.000 85.07615 41 GLY B CA 1
ATOM 17631 C C . GLY B 1 41 ? 160.26551 187.96592 143.47363 1.000 83.29723 41 GLY B C 1
ATOM 17632 O O . GLY B 1 41 ? 161.48573 188.10037 143.55831 1.000 78.87871 41 GLY B O 1
ATOM 17636 N N . LEU B 1 42 ? 159.70092 187.17360 142.56721 1.000 80.33192 42 LEU B N 1
ATOM 17637 C CA . LEU B 1 42 ? 160.52661 186.45165 141.61187 1.000 69.76080 42 LEU B CA 1
ATOM 17638 C C . LEU B 1 42 ? 161.26688 187.40952 140.69261 1.000 75.50012 42 LEU B C 1
ATOM 17639 O O . LEU B 1 42 ? 162.44519 187.20086 140.38253 1.000 88.40540 42 LEU B O 1
ATOM 17655 N N . ASP B 1 43 ? 160.59019 188.45806 140.22913 1.000 85.39758 43 ASP B N 1
ATOM 17656 C CA . ASP B 1 43 ? 161.26113 189.43075 139.37721 1.000 91.83574 43 ASP B CA 1
ATOM 17657 C C . ASP B 1 43 ? 162.38345 190.12650 140.13006 1.000 94.22126 43 ASP B C 1
ATOM 17658 O O . ASP B 1 43 ? 163.46366 190.35965 139.57411 1.000 91.82172 43 ASP B O 1
ATOM 17667 N N . THR B 1 44 ? 162.15265 190.46102 141.39952 1.000 85.29180 44 THR B N 1
ATOM 17668 C CA . THR B 1 44 ? 163.22229 191.04802 142.20030 1.000 80.14648 44 THR B CA 1
ATOM 17669 C C . THR B 1 44 ? 164.39114 190.08376 142.33083 1.000 85.77697 44 THR B C 1
ATOM 17670 O O . THR B 1 44 ? 165.55624 190.48303 142.24008 1.000 91.14150 44 THR B O 1
ATOM 17681 N N . LEU B 1 45 ? 164.09308 188.80706 142.56499 1.000 78.58767 45 LEU B N 1
ATOM 17682 C CA . LEU B 1 45 ? 165.13105 187.78621 142.64008 1.000 77.21870 45 LEU B CA 1
ATOM 17683 C C . LEU B 1 45 ? 165.98272 187.78119 141.38199 1.000 71.31850 45 LEU B C 1
ATOM 17684 O O . LEU B 1 45 ? 167.21744 187.84675 141.44074 1.000 70.83255 45 LEU B O 1
ATOM 17700 N N . ARG B 1 46 ? 165.32761 187.70978 140.22800 1.000 73.97530 46 ARG B N 1
ATOM 17701 C CA . ARG B 1 46 ? 166.05754 187.66205 138.97019 1.000 77.20898 46 ARG B CA 1
ATOM 17702 C C . ARG B 1 46 ? 166.90255 188.91137 138.78009 1.000 80.20341 46 ARG B C 1
ATOM 17703 O O . ARG B 1 46 ? 168.06421 188.82807 138.36461 1.000 84.01503 46 ARG B O 1
ATOM 17724 N N . ARG B 1 47 ? 166.33699 190.08166 139.07140 1.000 79.34035 47 ARG B N 1
ATOM 17725 C CA . ARG B 1 47 ? 167.07852 191.31964 138.87222 1.000 84.88582 47 ARG B CA 1
ATOM 17726 C C . ARG B 1 47 ? 168.31032 191.36528 139.76369 1.000 84.23842 47 ARG B C 1
ATOM 17727 O O . ARG B 1 47 ? 169.41159 191.70519 139.31171 1.000 81.72467 47 ARG B O 1
ATOM 17748 N N . LEU B 1 48 ? 168.14445 191.01345 141.03792 1.000 71.22461 48 LEU B N 1
ATOM 17749 C CA . LEU B 1 48 ? 169.27130 191.03157 141.96054 1.000 63.31724 48 LEU B CA 1
ATOM 17750 C C . LEU B 1 48 ? 170.36006 190.08513 141.49028 1.000 70.44043 48 LEU B C 1
ATOM 17751 O O . LEU B 1 48 ? 171.54980 190.41119 141.54105 1.000 71.25555 48 LEU B O 1
ATOM 17767 N N . LEU B 1 49 ? 169.96785 188.90066 141.02359 1.000 80.90536 49 LEU B N 1
ATOM 17768 C CA . LEU B 1 49 ? 170.95311 187.9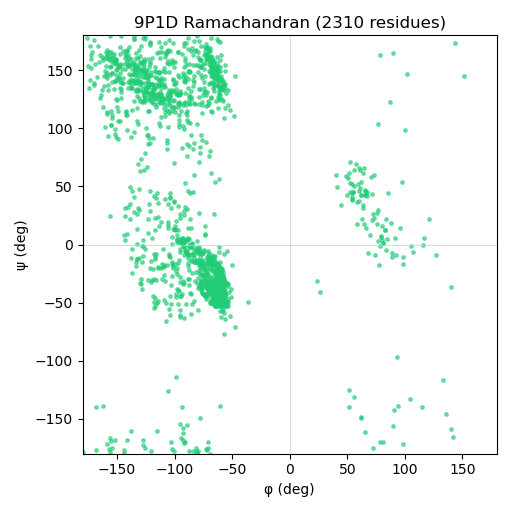4211 140.53668 1.000 77.19740 49 LEU B CA 1
ATOM 17769 C C . LEU B 1 49 ? 171.70091 188.49530 139.33313 1.000 77.09144 49 LEU B C 1
ATOM 17770 O O . LEU B 1 49 ? 172.92767 188.38018 139.23824 1.000 71.47420 49 LEU B O 1
ATOM 17786 N N . LYS B 1 50 ? 170.97136 189.10337 138.39932 1.000 83.72694 50 LYS B N 1
ATOM 17787 C CA . LYS B 1 50 ? 171.60891 189.63780 137.20391 1.000 80.47420 50 LYS B CA 1
ATOM 17788 C C . LYS B 1 50 ? 172.60477 190.72902 137.55901 1.000 85.20510 50 LYS B C 1
ATOM 17789 O O . LYS B 1 50 ? 173.69441 190.79724 136.98182 1.000 83.19148 50 LYS B O 1
ATOM 17808 N N . LYS B 1 51 ? 172.25011 191.59136 138.51175 1.000 90.70372 51 LYS B N 1
ATOM 17809 C CA . LYS B 1 51 ? 173.06578 192.76789 138.79151 1.000 89.68845 51 LYS B CA 1
ATOM 17810 C C . LYS B 1 51 ? 174.50045 192.38896 139.13974 1.000 88.67238 51 LYS B C 1
ATOM 17811 O O . LYS B 1 51 ? 175.45335 192.89783 138.54268 1.000 87.48899 51 LYS B O 1
ATOM 17830 N N . SER B 1 52 ? 174.67311 191.48401 140.10146 1.000 89.52285 52 SER B N 1
ATOM 17831 C CA . SER B 1 52 ? 175.98510 191.15945 140.64555 1.000 93.41030 52 SER B CA 1
ATOM 17832 C C . SER B 1 52 ? 176.56518 189.87992 140.05819 1.000 92.84731 52 SER B C 1
ATOM 17833 O O . SER B 1 52 ? 177.54525 189.35102 140.59067 1.000 86.74113 52 SER B O 1
ATOM 17841 N N . ALA B 1 53 ? 175.98822 189.37757 138.97211 1.000 91.19840 53 ALA B N 1
ATOM 17842 C CA . ALA B 1 53 ? 176.44644 188.12137 138.40177 1.000 89.54331 53 ALA B CA 1
ATOM 17843 C C . ALA B 1 53 ? 177.88451 188.24424 137.92441 1.000 90.37651 53 ALA B C 1
ATOM 17844 O O . ALA B 1 53 ? 178.41075 189.34299 137.73790 1.000 88.34683 53 ALA B O 1
ATOM 17851 N N . ARG B 1 54 ? 178.52531 187.09812 137.74671 1.000 95.62759 54 ARG B N 1
ATOM 17852 C CA . ARG B 1 54 ? 179.88133 187.01113 137.23119 1.000 91.64257 54 ARG B CA 1
ATOM 17853 C C . ARG B 1 54 ? 179.90848 186.04658 136.05416 1.000 91.58533 54 ARG B C 1
ATOM 17854 O O . ARG B 1 54 ? 178.87216 185.59257 135.56854 1.000 95.52149 54 ARG B O 1
ATOM 17875 N N . ARG B 1 55 ? 181.11601 185.74309 135.58554 1.000 93.84212 55 ARG B N 1
ATOM 17876 C CA . ARG B 1 55 ? 181.25168 184.90442 134.40149 1.000 99.62310 55 ARG B CA 1
ATOM 17877 C C . ARG B 1 55 ? 180.81660 183.47116 134.68322 1.000 101.96485 55 ARG B C 1
ATOM 17878 O O . ARG B 1 55 ? 180.27469 182.79081 133.80453 1.000 97.61344 55 ARG B O 1
ATOM 17899 N N . ASN B 1 56 ? 181.04376 182.99349 135.90765 1.000 93.78290 56 ASN B N 1
ATOM 17900 C CA . ASN B 1 56 ? 180.77872 181.59477 136.21706 1.000 83.84525 56 ASN B CA 1
ATOM 17901 C C . ASN B 1 56 ? 179.34857 181.34460 136.66887 1.000 86.63070 56 ASN B C 1
ATOM 17902 O O . ASN B 1 56 ? 178.93713 180.18462 136.74582 1.000 87.17135 56 ASN B O 1
ATOM 17913 N N . THR B 1 57 ? 178.58052 182.38714 136.96208 1.000 82.77081 57 THR B N 1
ATOM 17914 C CA . THR B 1 57 ? 177.24462 182.18551 137.49897 1.000 79.49946 57 THR B CA 1
ATOM 17915 C C . THR B 1 57 ? 176.40147 181.35864 136.54300 1.000 77.32914 57 THR B C 1
ATOM 17916 O O . THR B 1 57 ? 176.48919 181.50928 135.32394 1.000 76.55649 57 THR B O 1
ATOM 17927 N N . ALA B 1 58 ? 175.59661 180.46504 137.11125 1.000 71.20155 58 ALA B N 1
ATOM 17928 C CA . ALA B 1 58 ? 174.67158 179.64827 136.33407 1.000 70.52040 58 ALA B CA 1
ATOM 17929 C C . ALA B 1 58 ? 173.53539 179.26791 137.27609 1.000 72.09033 58 ALA B C 1
ATOM 17930 O O . ALA B 1 58 ? 173.74931 178.52165 138.23230 1.000 73.48961 58 ALA B O 1
ATOM 17937 N N . VAL B 1 59 ? 172.34913 179.81169 137.02511 1.000 66.13254 59 VAL B N 1
ATOM 17938 C CA . VAL B 1 59 ? 171.17099 179.55135 137.84006 1.000 58.58964 59 VAL B CA 1
ATOM 17939 C C . VAL B 1 59 ? 169.98835 179.33167 136.91409 1.000 61.16500 59 VAL B C 1
ATOM 17940 O O . VAL B 1 59 ? 169.86286 180.00434 135.88733 1.000 69.96073 59 VAL B O 1
ATOM 17953 N N . ALA B 1 60 ? 169.12695 178.38811 137.27158 1.000 59.26709 60 ALA B N 1
ATOM 17954 C CA . ALA B 1 60 ? 167.95389 178.06062 136.48224 1.000 59.29713 60 ALA B CA 1
ATOM 17955 C C . ALA B 1 60 ? 166.73762 178.02801 137.38619 1.000 69.27907 60 ALA B C 1
ATOM 17956 O O . ALA B 1 60 ? 166.84241 177.72799 138.57539 1.000 76.45936 60 ALA B O 1
ATOM 17963 N N . CYS B 1 61 ? 165.57875 178.34020 136.81457 1.000 77.52731 61 CYS B N 1
ATOM 17964 C CA . CYS B 1 61 ? 164.33410 178.38385 137.56714 1.000 74.87400 61 CYS B CA 1
ATOM 17965 C C . CYS B 1 61 ? 163.25947 177.62963 136.80861 1.000 72.65332 61 CYS B C 1
ATOM 17966 O O . CYS B 1 61 ? 163.02339 177.90227 135.62993 1.000 75.46928 61 CYS B O 1
ATOM 17974 N N . HIS B 1 62 ? 162.60589 176.69706 137.49152 1.000 61.24655 62 HIS B N 1
ATOM 17975 C CA . HIS B 1 62 ? 161.51990 175.91361 136.93184 1.000 64.78739 62 HIS B CA 1
ATOM 17976 C C . HIS B 1 62 ? 160.23253 176.26888 137.65643 1.000 64.66833 62 HIS B C 1
ATOM 17977 O O . HIS B 1 62 ? 160.24451 176.59464 138.84446 1.000 67.81898 62 HIS B O 1
ATOM 17991 N N . TRP B 1 63 ? 159.12018 176.19977 136.93748 1.000 72.97184 63 TRP B N 1
ATOM 17992 C CA . TRP B 1 63 ? 157.81321 176.53072 137.48153 1.000 68.03287 63 TRP B CA 1
ATOM 17993 C C . TRP B 1 63 ? 156.92312 175.30397 137.40216 1.000 72.63683 63 TRP B C 1
ATOM 17994 O O . TRP B 1 63 ? 156.81343 174.68536 136.34162 1.000 87.59770 63 TRP B O 1
ATOM 18015 N N . ILE B 1 64 ? 156.29514 174.95259 138.51893 1.000 76.66301 64 ILE B N 1
ATOM 18016 C CA . ILE B 1 64 ? 155.35777 173.81742 138.55486 1.000 83.40764 64 ILE B CA 1
ATOM 18017 C C . ILE B 1 64 ? 153.99007 174.39177 138.20636 1.000 88.31477 64 ILE B C 1
ATOM 18018 O O . ILE B 1 64 ? 153.18101 174.74786 139.06455 1.000 85.46646 64 ILE B O 1
ATOM 18034 N N . ARG B 1 65 ? 153.71758 174.47114 136.90316 1.000 103.19446 65 ARG B N 1
ATOM 18035 C CA . ARG B 1 65 ? 152.51722 175.15922 136.43702 1.000 99.25202 65 ARG B CA 1
ATOM 18036 C C . ARG B 1 65 ? 151.25412 174.48134 136.94809 1.000 101.48694 65 ARG B C 1
ATOM 18037 O O . ARG B 1 65 ? 150.27832 175.15049 137.30350 1.000 106.00691 65 ARG B O 1
ATOM 18041 N N . GLY B 1 66 ? 151.24123 173.15569 136.97521 1.000 102.00183 66 GLY B N 1
ATOM 18042 C CA . GLY B 1 66 ? 150.04032 172.45644 137.37672 1.000 105.92455 66 GLY B CA 1
ATOM 18043 C C . GLY B 1 66 ? 150.27708 171.01830 137.77383 1.000 105.69985 66 GLY B C 1
ATOM 18044 O O . GLY B 1 66 ? 151.25432 170.70472 138.45869 1.000 103.27644 66 GLY B O 1
ATOM 18048 N N . ARG B 1 67 ? 149.36890 170.13925 137.36000 1.000 106.54429 67 ARG B N 1
ATOM 18049 C CA . ARG B 1 67 ? 149.50197 168.71693 137.63124 1.000 104.93907 67 ARG B CA 1
ATOM 18050 C C . ARG B 1 67 ? 150.22131 168.03095 136.47779 1.000 105.44597 67 ARG B C 1
ATOM 18051 O O . ARG B 1 67 ? 149.77097 168.08969 135.33074 1.000 104.01930 67 ARG B O 1
ATOM 18055 N N . ASP B 1 68 ? 151.34068 167.38286 136.78486 1.000 103.19542 68 ASP B N 1
ATOM 18056 C CA . ASP B 1 68 ? 152.08213 166.59348 135.80691 1.000 104.17968 68 ASP B CA 1
ATOM 18057 C C . ASP B 1 68 ? 152.53289 167.44885 134.62436 1.000 104.80502 68 ASP B C 1
ATOM 18058 O O . ASP B 1 68 ? 152.29995 167.11968 133.46029 1.000 101.75620 68 ASP B O 1
ATOM 18062 N N . HIS B 1 69 ? 153.19211 168.56331 134.93062 1.000 98.27692 69 HIS B N 1
ATOM 18063 C CA . HIS B 1 69 ? 153.64948 169.46643 133.88497 1.000 96.65712 69 HIS B CA 1
ATOM 18064 C C . HIS B 1 69 ? 154.48312 170.57350 134.51533 1.000 92.62497 69 HIS B C 1
ATOM 18065 O O . HIS B 1 69 ? 154.08814 171.14385 135.53322 1.000 88.42043 69 HIS B O 1
ATOM 18079 N N . SER B 1 70 ? 155.63021 170.87141 133.90904 1.000 82.33001 70 SER B N 1
ATOM 18080 C CA . SER B 1 70 ? 156.54610 171.85566 134.46639 1.000 82.42135 70 SER B CA 1
ATOM 18081 C C . SER B 1 70 ? 157.27954 172.56907 133.33834 1.000 84.78028 70 SER B C 1
ATOM 18082 O O . SER B 1 70 ? 157.48067 172.01648 132.25529 1.000 85.41549 70 SER B O 1
ATOM 18090 N N . GLU B 1 71 ? 157.70057 173.80193 133.61477 1.000 83.72567 71 GLU B N 1
ATOM 18091 C CA . GLU B 1 71 ? 158.24591 174.68130 132.59283 1.000 80.67223 71 GLU B CA 1
ATOM 18092 C C . GLU B 1 71 ? 159.51437 175.34984 133.09835 1.000 80.40547 71 GLU B C 1
ATOM 18093 O O . GLU B 1 71 ? 159.70533 175.54061 134.30054 1.000 84.86921 71 GLU B O 1
ATOM 18105 N N . LEU B 1 72 ? 160.37350 175.72381 132.15431 1.000 68.77155 72 LEU B N 1
ATOM 18106 C CA . LEU B 1 72 ? 161.62382 176.41121 132.44420 1.000 68.05252 72 LEU B CA 1
ATOM 18107 C C . LEU B 1 72 ? 161.44369 177.89767 132.18075 1.000 74.52735 72 LEU B C 1
ATOM 18108 O O . LEU B 1 72 ? 161.07638 178.29324 131.07152 1.000 75.40902 72 LEU B O 1
ATOM 18124 N N . LEU B 1 73 ? 161.72160 178.71726 133.19264 1.000 81.78326 73 LEU B N 1
ATOM 18125 C CA . LEU B 1 73 ? 161.42775 180.14411 133.12042 1.000 77.89151 73 LEU B CA 1
ATOM 18126 C C . LEU B 1 73 ? 162.59650 180.94724 132.55514 1.000 81.57596 73 LEU B C 1
ATOM 18127 O O . LEU B 1 73 ? 162.41155 181.75535 131.64189 1.000 88.94612 73 LEU B O 1
ATOM 18143 N N . TRP B 1 74 ? 163.79657 180.76056 133.09447 1.000 74.10532 74 TRP B N 1
ATOM 18144 C CA . TRP B 1 74 ? 164.93719 181.52379 132.60940 1.000 75.68699 74 TRP B CA 1
ATOM 18145 C C . TRP B 1 74 ? 166.22131 180.91128 133.14247 1.000 73.77630 74 TRP B C 1
ATOM 18146 O O . TRP B 1 74 ? 166.20440 180.01028 133.98112 1.000 74.63988 74 TRP B O 1
ATOM 18167 N N . ILE B 1 75 ? 167.34024 181.40837 132.62314 1.000 73.75317 75 ILE B N 1
ATOM 18168 C CA . ILE B 1 75 ? 168.67121 181.05863 133.09909 1.000 76.40888 75 ILE B CA 1
ATOM 18169 C C . ILE B 1 75 ? 169.51292 182.32318 133.12991 1.000 75.02110 75 ILE B C 1
ATOM 18170 O O . ILE B 1 75 ? 169.43554 183.15071 132.21746 1.000 81.05639 75 ILE B O 1
ATOM 18186 N N . VAL B 1 76 ? 170.31121 182.47575 134.17984 1.000 71.66167 76 VAL B N 1
ATOM 18187 C CA . VAL B 1 76 ? 171.16382 183.64308 134.37004 1.000 67.63402 76 VAL B CA 1
ATOM 18188 C C . VAL B 1 76 ? 172.61116 183.18180 134.34516 1.000 75.00898 76 VAL B C 1
ATOM 18189 O O . VAL B 1 76 ? 173.00149 182.30330 135.12082 1.000 85.99694 76 VAL B O 1
ATOM 18202 N N . GLY B 1 77 ? 173.40689 183.77717 133.47205 1.000 80.54346 77 GLY B N 1
ATOM 18203 C CA . GLY B 1 77 ? 174.80977 183.42180 133.34912 1.000 76.80190 77 GLY B CA 1
ATOM 18204 C C . GLY B 1 77 ? 175.05943 182.57572 132.10952 1.000 82.46472 77 GLY B C 1
ATOM 18205 O O . GLY B 1 77 ? 174.58756 182.90212 131.02353 1.000 81.85639 77 GLY B O 1
ATOM 18209 N N . ASP B 1 78 ? 175.80329 181.48693 132.27944 1.000 95.92972 78 ASP B N 1
ATOM 18210 C CA . ASP B 1 78 ? 176.13698 180.60939 131.16514 1.000 94.57684 78 ASP B CA 1
ATOM 18211 C C . ASP B 1 78 ? 175.03550 179.57526 130.98574 1.000 90.16306 78 ASP B C 1
ATOM 18212 O O . ASP B 1 78 ? 174.69463 178.85370 131.92673 1.000 86.39889 78 ASP B O 1
ATOM 18216 N N . ALA B 1 79 ? 174.47885 179.50586 129.78402 1.000 84.28360 79 ALA B N 1
ATOM 18217 C CA . ALA B 1 79 ? 173.48947 178.49586 129.44965 1.000 85.57617 79 ALA B CA 1
ATOM 18218 C C . ALA B 1 79 ? 174.11748 177.23795 128.87289 1.000 86.56274 79 ALA B C 1
ATOM 18219 O O . ALA B 1 79 ? 173.38902 176.32713 128.47224 1.000 92.03834 79 ALA B O 1
ATOM 18226 N N . SER B 1 80 ? 175.44655 177.16924 128.80657 1.000 83.93127 80 SER B N 1
ATOM 18227 C CA . SER B 1 80 ? 176.09208 175.96891 128.29416 1.000 87.21309 80 SER B CA 1
ATOM 18228 C C . SER B 1 80 ? 175.92596 174.79631 129.24581 1.000 88.39502 80 SER B C 1
ATOM 18229 O O . SER B 1 80 ? 175.93670 173.64106 128.80956 1.000 90.88094 80 SER B O 1
ATOM 18237 N N . ARG B 1 81 ? 175.78475 175.06591 130.54268 1.000 83.07613 81 ARG B N 1
ATOM 18238 C CA . ARG B 1 81 ? 175.65879 173.97935 131.50895 1.000 80.79632 81 ARG B CA 1
ATOM 18239 C C . ARG B 1 81 ? 174.35159 173.22408 131.31101 1.000 82.07527 81 ARG B C 1
ATOM 18240 O O . ARG B 1 81 ? 174.33133 171.98988 131.28495 1.000 80.29661 81 ARG B O 1
ATOM 18261 N N . PHE B 1 82 ? 173.25145 173.94859 131.16528 1.000 67.78820 82 PHE B N 1
ATOM 18262 C CA . PHE B 1 82 ? 171.94859 173.34086 130.96963 1.000 59.04794 82 PHE B CA 1
ATOM 18263 C C . PHE B 1 82 ? 171.66115 173.19137 129.48682 1.000 61.02059 82 PHE B C 1
ATOM 18264 O O . PHE B 1 82 ? 172.17901 173.94215 128.65945 1.000 71.10683 82 PHE B O 1
ATOM 18281 N N . ASN B 1 83 ? 170.83638 172.20632 129.15372 1.000 68.91729 83 ASN B N 1
ATOM 18282 C CA . ASN B 1 83 ? 170.35743 172.05075 127.79115 1.000 67.42680 83 ASN B CA 1
ATOM 18283 C C . ASN B 1 83 ? 169.05109 172.82411 127.64066 1.000 70.40025 83 ASN B C 1
ATOM 18284 O O . ASN B 1 83 ? 168.65354 173.59026 128.51977 1.000 72.15545 83 ASN B O 1
ATOM 18295 N N . ALA B 1 84 ? 168.36021 172.62235 126.52074 1.000 75.13508 84 ALA B N 1
ATOM 18296 C CA . ALA B 1 84 ? 167.17377 173.42032 126.23498 1.000 72.90050 84 ALA B CA 1
ATOM 18297 C C . ALA B 1 84 ? 166.09462 173.22404 127.29115 1.000 73.16780 84 ALA B C 1
ATOM 18298 O O . ALA B 1 84 ? 165.45552 174.19129 127.71680 1.000 66.93703 84 ALA B O 1
ATOM 18305 N N . GLN B 1 85 ? 165.86757 171.98128 127.71969 1.000 78.16022 85 GLN B N 1
ATOM 18306 C CA . GLN B 1 85 ? 164.82252 171.68388 128.69276 1.000 72.69179 85 GLN B CA 1
ATOM 18307 C C . GLN B 1 85 ? 165.21578 172.00373 130.12621 1.000 71.57369 85 GLN B C 1
ATOM 18308 O O . GLN B 1 85 ? 164.33431 172.04019 130.98866 1.000 65.35412 85 GLN B O 1
ATOM 18322 N N . GLY B 1 86 ? 166.49653 172.23271 130.40439 1.000 69.80197 86 GLY B N 1
ATOM 18323 C CA . GLY B 1 86 ? 166.95291 172.53863 131.74344 1.000 69.52963 86 GLY B CA 1
ATOM 18324 C C . GLY B 1 86 ? 167.70534 171.43188 132.44917 1.000 68.66458 86 GLY B C 1
ATOM 18325 O O . GLY B 1 86 ? 168.22137 171.66552 133.54648 1.000 68.38572 86 GLY B O 1
ATOM 18329 N N . ALA B 1 87 ? 167.78784 170.24265 131.86302 1.000 61.04198 87 ALA B N 1
ATOM 18330 C CA . ALA B 1 87 ? 168.53998 169.15547 132.46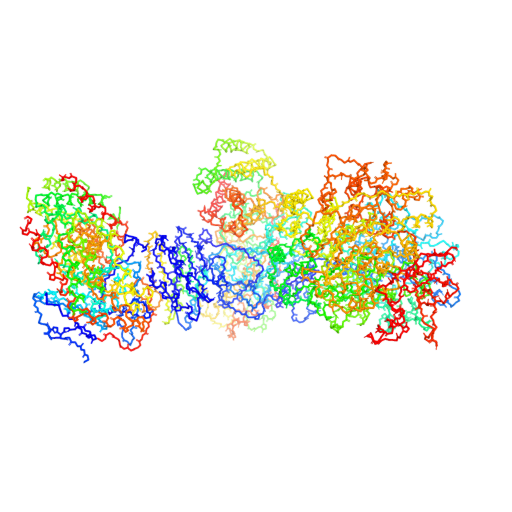384 1.000 55.16264 87 ALA B CA 1
ATOM 18331 C C . ALA B 1 87 ? 170.03094 169.48143 132.43993 1.000 62.50387 87 ALA B C 1
ATOM 18332 O O . ALA B 1 87 ? 170.46049 170.50935 131.91677 1.000 76.99538 87 ALA B O 1
ATOM 18339 N N . VAL B 1 88 ? 170.83669 168.59237 133.00976 1.000 57.34224 88 VAL B N 1
ATOM 18340 C CA . VAL B 1 88 ? 172.27064 168.83556 133.14107 1.000 60.81405 88 VAL B CA 1
ATOM 18341 C C . VAL B 1 88 ? 173.02472 167.59365 132.67575 1.000 65.72066 88 VAL B C 1
ATOM 18342 O O . VAL B 1 88 ? 172.55164 166.47340 132.90439 1.000 62.74115 88 VAL B O 1
ATOM 18355 N N . PRO B 1 89 ? 174.18208 167.72413 132.02384 1.000 67.32204 89 PRO B N 1
ATOM 18356 C CA . PRO B 1 89 ? 174.92645 166.52763 131.61985 1.000 63.13195 89 PRO B CA 1
ATOM 18357 C C . PRO B 1 89 ? 175.39106 165.72722 132.82277 1.000 58.02195 89 PRO B C 1
ATOM 18358 O O . PRO B 1 89 ? 175.72005 166.28084 133.87175 1.000 57.70255 89 PRO B O 1
ATOM 18369 N N . THR B 1 90 ? 175.42006 164.40579 132.65467 1.000 65.59083 90 THR B N 1
ATOM 18370 C CA . THR B 1 90 ? 175.80159 163.52579 133.75184 1.000 68.37265 90 THR B CA 1
ATOM 18371 C C . THR B 1 90 ? 177.31435 163.41690 133.88165 1.000 69.61503 90 THR B C 1
ATOM 18372 O O . THR B 1 90 ? 177.83509 163.22028 134.98415 1.000 67.71719 90 THR B O 1
ATOM 18383 N N . ASN B 1 91 ? 178.03452 163.51936 132.76831 1.000 77.68310 91 ASN B N 1
ATOM 18384 C CA . ASN B 1 91 ? 179.48290 163.39922 132.77826 1.000 72.68880 91 ASN B CA 1
ATOM 18385 C C . ASN B 1 91 ? 180.05488 164.19362 131.61772 1.000 78.47703 91 ASN B C 1
ATOM 18386 O O . ASN B 1 91 ? 179.34108 164.57421 130.68929 1.000 83.04170 91 ASN B O 1
ATOM 18397 N N . ARG B 1 92 ? 181.35702 164.44540 131.68571 1.000 91.02500 92 ARG B N 1
ATOM 18398 C CA . ARG B 1 92 ? 182.08693 165.10175 130.61358 1.000 93.44094 92 ARG B CA 1
ATOM 18399 C C . ARG B 1 92 ? 183.36825 164.33131 130.34816 1.000 95.80960 92 ARG B C 1
ATOM 18400 O O . ARG B 1 92 ? 183.82292 163.55165 131.18670 1.000 94.41647 92 ARG B O 1
ATOM 18421 N N . THR B 1 93 ? 183.93687 164.53991 129.16390 1.000 106.85142 93 THR B N 1
ATOM 18422 C CA . THR B 1 93 ? 185.18360 163.88224 128.79713 1.000 106.07279 93 THR B CA 1
ATOM 18423 C C . THR B 1 93 ? 185.85090 164.67910 127.69378 1.000 108.54178 93 THR B C 1
ATOM 18424 O O . THR B 1 93 ? 185.19070 165.06397 126.72633 1.000 109.56427 93 THR B O 1
ATOM 18435 N N . CYS B 1 94 ? 187.15271 164.92560 127.83968 1.000 117.15235 94 CYS B N 1
ATOM 18436 C CA . CYS B 1 94 ? 187.88686 165.60171 126.77742 1.000 118.81242 94 CYS B CA 1
ATOM 18437 C C . CYS B 1 94 ? 188.16720 164.66323 125.61380 1.000 118.79446 94 CYS B C 1
ATOM 18438 O O . CYS B 1 94 ? 188.30469 165.11415 124.47184 1.000 117.30234 94 CYS B O 1
ATOM 18446 N N . ARG B 1 95 ? 188.24748 163.36532 125.88280 1.000 122.43039 95 ARG B N 1
ATOM 18447 C CA . ARG B 1 95 ? 188.53142 162.38269 124.84658 1.000 124.36375 95 ARG B CA 1
ATOM 18448 C C . ARG B 1 95 ? 187.36182 162.27710 123.88057 1.000 124.72370 95 ARG B C 1
ATOM 18449 O O . ARG B 1 95 ? 186.22766 162.02349 124.29559 1.000 126.00779 95 ARG B O 1
ATOM 18470 N N . ASP B 1 96 ? 187.63786 162.44637 122.59146 1.000 118.92100 96 ASP B N 1
ATOM 18471 C CA . ASP B 1 96 ? 186.60411 162.25608 121.58606 1.000 117.89006 96 ASP B CA 1
ATOM 18472 C C . ASP B 1 96 ? 186.09462 160.82339 121.64555 1.000 121.06259 96 ASP B C 1
ATOM 18473 O O . ASP B 1 96 ? 186.88204 159.87703 121.73681 1.000 116.77228 96 ASP B O 1
ATOM 18477 N N . ILE B 1 97 ? 184.77137 160.66420 121.62584 1.000 119.60822 97 ILE B N 1
ATOM 18478 C CA . ILE B 1 97 ? 184.17062 159.33561 121.63585 1.000 114.17066 97 ILE B CA 1
ATOM 18479 C C . ILE B 1 97 ? 183.25979 159.16864 120.42747 1.000 111.51742 97 ILE B C 1
ATOM 18480 O O . ILE B 1 97 ? 183.09763 158.05928 119.90874 1.000 109.01680 97 ILE B O 1
ATOM 18496 N N . LEU B 1 98 ? 182.66700 160.26938 119.96308 1.000 108.04349 98 LEU B N 1
ATOM 18497 C CA . LEU B 1 98 ? 181.65175 160.17513 118.92021 1.000 108.34053 98 LEU B CA 1
ATOM 18498 C C . LEU B 1 98 ? 182.24303 159.64152 117.62233 1.000 108.86580 98 LEU B C 1
ATOM 18499 O O . LEU B 1 98 ? 181.74157 158.66659 117.05242 1.000 108.07699 98 LEU B O 1
ATOM 18515 N N . ARG B 1 99 ? 183.31986 160.25975 117.14879 1.000 115.98385 99 ARG B N 1
ATOM 18516 C CA . ARG B 1 99 ? 183.98668 159.81974 115.92549 1.000 115.03199 99 ARG B CA 1
ATOM 18517 C C . ARG B 1 99 ? 182.99592 159.47780 114.81683 1.000 112.53507 99 ARG B C 1
ATOM 18518 O O . ARG B 1 99 ? 182.67092 160.31992 113.98040 1.000 110.58269 99 ARG B O 1
ATOM 18539 N N . SER C 2 7 ? 162.57946 198.60701 149.64037 1.000 101.57046 24 SER E N 1
ATOM 18540 C CA . SER C 2 7 ? 162.41774 198.62406 148.16217 1.000 100.54691 24 SER E CA 1
ATOM 18541 C C . SER C 2 7 ? 162.84966 197.29415 147.55686 1.000 103.22554 24 SER E C 1
ATOM 18542 O O . SER C 2 7 ? 162.18415 196.75885 146.66967 1.000 98.62291 24 SER E O 1
ATOM 18546 N N . GLU C 2 8 ? 163.97829 196.77063 148.03903 1.000 105.31098 25 GLU E N 1
ATOM 18547 C CA . GLU C 2 8 ? 164.49252 195.50119 147.53685 1.000 101.01681 25 GLU E CA 1
ATOM 18548 C C . GLU C 2 8 ? 164.04479 194.34028 148.41353 1.000 100.76999 25 GLU E C 1
ATOM 18549 O O . GLU C 2 8 ? 163.43734 193.38220 147.92608 1.000 101.53470 25 GLU E O 1
ATOM 18553 N N . LEU C 2 9 ? 164.34805 194.40332 149.70932 1.000 91.94566 26 LEU E N 1
ATOM 18554 C CA . LEU C 2 9 ? 163.94585 193.33312 150.61513 1.000 90.46346 26 LEU E CA 1
ATOM 18555 C C . LEU C 2 9 ? 162.43134 193.30412 150.79400 1.000 91.42270 26 LEU E C 1
ATOM 18556 O O . LEU C 2 9 ? 161.81699 192.23100 150.80908 1.000 83.63785 26 LEU E O 1
ATOM 18560 N N . LYS C 2 10 ? 161.81031 194.47543 150.91707 1.000 90.28664 27 LYS E N 1
ATOM 18561 C CA . LYS C 2 10 ? 160.38381 194.57840 151.19664 1.000 84.84594 27 LYS E CA 1
ATOM 18562 C C . LYS C 2 10 ? 159.52447 194.53568 149.94088 1.000 90.67381 27 LYS E C 1
ATOM 18563 O O . LYS C 2 10 ? 158.38645 195.01126 149.97427 1.000 87.82540 27 LYS E O 1
ATOM 18567 N N . THR C 2 11 ? 160.03260 193.98322 148.83895 1.000 93.04776 28 THR E N 1
ATOM 18568 C CA . THR C 2 11 ? 159.22927 193.89117 147.62551 1.000 83.70374 28 THR E CA 1
ATOM 18569 C C . THR C 2 11 ? 157.97819 193.05504 147.86308 1.000 84.48450 28 THR E C 1
ATOM 18570 O O . THR C 2 11 ? 156.87466 193.44380 147.46765 1.000 87.88434 28 THR E O 1
ATOM 18574 N N . ILE C 2 12 ? 158.12532 191.90582 148.52065 1.000 61.35368 29 ILE E N 1
ATOM 18575 C CA . ILE C 2 12 ? 156.97897 191.03957 148.75936 1.000 59.01923 29 ILE E CA 1
ATOM 18576 C C . ILE C 2 12 ? 156.11341 191.64637 149.85246 1.000 59.58120 29 ILE E C 1
ATOM 18577 O O . ILE C 2 12 ? 156.60845 192.04219 150.91414 1.000 57.59720 29 ILE E O 1
ATOM 18593 N N . LEU C 2 13 ? 154.81553 191.72865 149.59128 1.000 65.08054 30 LEU E N 1
ATOM 18594 C CA . LEU C 2 13 ? 153.87819 192.24164 150.57417 1.000 63.19135 30 LEU E CA 1
ATOM 18595 C C . LEU C 2 13 ? 153.79074 191.29149 151.75768 1.000 64.45894 30 LEU E C 1
ATOM 18596 O O . LEU C 2 13 ? 154.05887 190.09623 151.64102 1.000 70.36161 30 LEU E O 1
ATOM 18612 N N . HIS C 2 14 ? 153.41228 191.83151 152.91342 1.000 52.47005 31 HIS E N 1
ATOM 18613 C CA . HIS C 2 14 ? 153.34613 190.99443 154.10248 1.000 51.23243 31 HIS E CA 1
ATOM 18614 C C . HIS C 2 14 ? 152.29672 189.90811 153.96349 1.000 55.59049 31 HIS E C 1
ATOM 18615 O O . HIS C 2 14 ? 152.41499 188.85113 154.58905 1.000 57.40550 31 HIS E O 1
ATOM 18629 N N . SER C 2 15 ? 151.26712 190.14289 153.15896 1.000 64.82927 32 SER E N 1
ATOM 18630 C CA . SER C 2 15 ? 150.16096 189.20416 153.04861 1.000 61.57635 32 SER E CA 1
ATOM 18631 C C . SER C 2 15 ? 150.41030 188.10385 152.03056 1.000 63.83901 32 SER E C 1
ATOM 18632 O O . SER C 2 15 ? 149.53797 187.25273 151.84429 1.000 69.51891 32 SER E O 1
ATOM 18640 N N . LYS C 2 16 ? 151.56074 188.10116 151.36398 1.000 58.75858 33 LYS E N 1
ATOM 18641 C CA . LYS C 2 16 ? 151.88809 187.07591 150.38703 1.000 60.46038 33 LYS E CA 1
ATOM 18642 C C . LYS C 2 16 ? 153.09242 186.23306 150.77657 1.000 59.95737 33 LYS E C 1
ATOM 18643 O O . LYS C 2 16 ? 153.37925 185.24551 150.09360 1.000 58.22161 33 LYS E O 1
ATOM 18647 N N . ARG C 2 17 ? 153.81052 186.60056 151.83328 1.000 51.32520 34 ARG E N 1
ATOM 18648 C CA . ARG C 2 17 ? 154.90342 185.77453 152.32014 1.000 50.09868 34 ARG E CA 1
ATOM 18649 C C . ARG C 2 17 ? 154.34915 184.48417 152.90432 1.000 57.05829 34 ARG E C 1
ATOM 18650 O O . ARG C 2 17 ? 153.17613 184.40030 153.27079 1.000 63.21304 34 ARG E O 1
ATOM 18671 N N . ALA C 2 18 ? 155.20322 183.46531 152.98532 1.000 57.66761 35 ALA E N 1
ATOM 18672 C CA . ALA C 2 18 ? 154.75345 182.10926 153.26879 1.000 59.13192 35 ALA E CA 1
ATOM 18673 C C . ALA C 2 18 ? 155.15875 181.56833 154.63136 1.000 63.36295 35 ALA E C 1
ATOM 18674 O O . ALA C 2 18 ? 154.42936 180.74668 155.18666 1.000 70.83565 35 ALA E O 1
ATOM 18681 N N . ASN C 2 19 ? 156.28363 181.99400 155.19032 1.000 56.37298 36 ASN E N 1
ATOM 18682 C CA . ASN C 2 19 ? 156.89911 181.29292 156.30755 1.000 52.28301 36 ASN E CA 1
ATOM 18683 C C . ASN C 2 19 ? 156.61724 181.98018 157.63424 1.000 52.34810 36 ASN E C 1
ATOM 18684 O O . ASN C 2 19 ? 156.57126 183.20806 157.71404 1.000 60.97645 36 ASN E O 1
ATOM 18695 N N . LEU C 2 20 ? 156.41882 181.17088 158.66997 1.000 48.71215 37 LEU E N 1
ATOM 18696 C CA . LEU C 2 20 ? 156.32706 181.62333 160.04972 1.000 45.61010 37 LEU E CA 1
ATOM 18697 C C . LEU C 2 20 ? 157.11492 180.65410 160.91162 1.000 53.88437 37 LEU E C 1
ATOM 18698 O O . LEU C 2 20 ? 156.99512 179.43901 160.74234 1.000 65.18218 37 LEU E O 1
ATOM 18714 N N . TYR C 2 21 ? 157.90840 181.17834 161.84090 1.000 51.76082 38 TYR E N 1
ATOM 18715 C CA . TYR C 2 21 ? 158.90599 180.37524 162.52913 1.000 47.52695 38 TYR E CA 1
ATOM 18716 C C . TYR C 2 21 ? 158.68993 180.39286 164.03256 1.000 49.00598 38 TYR E C 1
ATOM 18717 O O . TYR C 2 21 ? 158.13934 181.34322 164.58904 1.000 54.23646 38 TYR E O 1
ATOM 18735 N N . TYR C 2 22 ? 159.13587 179.31973 164.67879 1.000 51.27799 39 TYR E N 1
ATOM 18736 C CA . TYR C 2 22 ? 159.02379 179.16809 166.12664 1.000 50.72968 39 TYR E CA 1
ATOM 18737 C C . TYR C 2 22 ? 160.20643 178.32776 166.58446 1.000 52.11740 39 TYR E C 1
ATOM 18738 O O . TYR C 2 22 ? 160.21866 177.11423 166.36999 1.000 57.31916 39 TYR E O 1
ATOM 18756 N N . LEU C 2 23 ? 161.18537 178.95938 167.21913 1.000 41.19081 40 LEU E N 1
ATOM 18757 C CA . LEU C 2 23 ? 162.47647 178.34427 167.47244 1.000 32.78297 40 LEU E CA 1
ATOM 18758 C C . LEU C 2 23 ? 162.64658 178.00947 168.94785 1.000 41.78711 40 LEU E C 1
ATOM 18759 O O . LEU C 2 23 ? 161.95078 178.53847 169.81437 1.000 56.97643 40 LEU E O 1
ATOM 18775 N N . GLN C 2 24 ? 163.59521 177.11734 169.22315 1.000 45.08432 41 GLN E N 1
ATOM 18776 C CA . GLN C 2 24 ? 163.90399 176.70925 170.58473 1.000 42.05577 41 GLN E CA 1
ATOM 18777 C C . GLN C 2 24 ? 165.30859 176.12793 170.62479 1.000 50.18992 41 GLN E C 1
ATOM 18778 O O . GLN C 2 24 ? 165.72801 175.44769 169.68796 1.000 55.53033 41 GLN E O 1
ATOM 18792 N N . HIS C 2 25 ? 166.02225 176.39244 171.71627 1.000 52.21647 42 HIS E N 1
ATOM 18793 C CA . HIS C 2 25 ? 167.35053 175.82976 171.94679 1.000 46.02698 42 HIS E CA 1
ATOM 18794 C C . HIS C 2 25 ? 168.29104 176.13363 170.78615 1.000 46.91950 42 HIS E C 1
ATOM 18795 O O . HIS C 2 25 ? 169.03716 175.27340 170.32201 1.000 59.20638 42 HIS E O 1
ATOM 18809 N N . CYS C 2 26 ? 168.26722 177.37831 170.32189 1.000 40.74170 43 CYS E N 1
ATOM 18810 C CA . CYS C 2 26 ? 169.06317 177.76706 169.16870 1.000 37.16159 43 CYS E CA 1
ATOM 18811 C C . CYS C 2 26 ? 169.60434 179.16763 169.38765 1.000 45.28238 43 CYS E C 1
ATOM 18812 O O . CYS C 2 26 ? 169.11810 179.91212 170.23862 1.000 57.57229 43 CYS E O 1
ATOM 18820 N N . ARG C 2 27 ? 170.62655 179.51860 168.61711 1.000 34.21525 44 ARG E N 1
ATOM 18821 C CA . ARG C 2 27 ? 171.20440 180.85343 168.64488 1.000 39.11969 44 ARG E CA 1
ATOM 18822 C C . ARG C 2 27 ? 171.05571 181.49164 167.27557 1.000 37.76261 44 ARG E C 1
ATOM 18823 O O . ARG C 2 27 ? 171.41908 180.88313 166.26825 1.000 47.52835 44 ARG E O 1
ATOM 18844 N N . VAL C 2 28 ? 170.53533 182.71154 167.24003 1.000 24.87605 45 VAL E N 1
ATOM 18845 C CA . VAL C 2 28 ? 170.31978 183.42891 165.99016 1.000 19.77015 45 VAL E CA 1
ATOM 18846 C C . VAL C 2 28 ? 171.47678 184.39664 165.79246 1.000 31.25971 45 VAL E C 1
ATOM 18847 O O . VAL C 2 28 ? 171.81449 185.16186 166.69834 1.000 38.07336 45 VAL E O 1
ATOM 18860 N N . LEU C 2 29 ? 172.09034 184.36433 164.61376 1.000 33.43030 46 LEU E N 1
ATOM 18861 C CA . LEU C 2 29 ? 173.25418 185.19218 164.34342 1.000 33.40595 46 LEU E CA 1
ATOM 18862 C C . LEU C 2 29 ? 173.40848 185.36303 162.84462 1.000 37.35714 46 LEU E C 1
ATOM 18863 O O . LEU C 2 29 ? 172.77121 184.66642 162.05545 1.000 39.19938 46 LEU E O 1
ATOM 18879 N N . VAL C 2 30 ? 174.26984 186.29550 162.46172 1.000 41.55539 47 VAL E N 1
ATOM 18880 C CA . VAL C 2 30 ? 174.60028 186.52780 161.06186 1.000 34.97644 47 VAL E CA 1
ATOM 18881 C C . VAL C 2 30 ? 175.86395 185.75052 160.72554 1.000 42.68993 47 VAL E C 1
ATOM 18882 O O . VAL C 2 30 ? 176.86248 185.82658 161.44773 1.000 43.40083 47 VAL E O 1
ATOM 18895 N N . ASN C 2 31 ? 175.82179 184.99558 159.63222 1.000 45.74111 48 ASN E N 1
ATOM 18896 C CA . ASN C 2 31 ? 176.96697 184.22489 159.16127 1.000 37.26248 48 ASN E CA 1
ATOM 18897 C C . ASN C 2 31 ? 177.13231 184.46492 157.67178 1.000 45.03071 48 ASN E C 1
ATOM 18898 O O . ASN C 2 31 ? 176.24753 184.12101 156.88726 1.000 47.21186 48 ASN E O 1
ATOM 18909 N N . GLY C 2 32 ? 178.25694 185.04752 157.27889 1.000 46.18040 49 GLY E N 1
ATOM 18910 C CA . GLY C 2 32 ? 178.51919 185.23504 155.86448 1.000 44.70867 49 GLY E CA 1
ATOM 18911 C C . GLY C 2 32 ? 177.46453 186.05216 155.15507 1.000 41.29407 49 GLY E C 1
ATOM 18912 O O . GLY C 2 32 ? 177.14817 185.77767 153.99342 1.000 41.77577 49 GLY E O 1
ATOM 18916 N N . GLY C 2 33 ? 176.92185 187.06256 155.82308 1.000 42.63961 50 GLY E N 1
ATOM 18917 C CA . GLY C 2 33 ? 175.94069 187.92503 155.20224 1.000 41.38967 50 GLY E CA 1
ATOM 18918 C C . GLY C 2 33 ? 174.52743 187.39660 155.20256 1.000 43.99469 50 GLY E C 1
ATOM 18919 O O . GLY C 2 33 ? 173.67627 187.95131 154.50806 1.000 54.20284 50 GLY E O 1
ATOM 18923 N N . ARG C 2 34 ? 174.24518 186.34475 155.96611 1.000 35.42058 51 ARG E N 1
ATOM 18924 C CA . ARG C 2 34 ? 172.91530 185.75965 156.03828 1.000 35.44664 51 ARG E CA 1
ATOM 18925 C C . ARG C 2 34 ? 172.52840 185.52515 157.48727 1.000 42.30021 51 ARG E C 1
ATOM 18926 O O . ARG C 2 34 ? 173.38497 185.32728 158.34839 1.000 42.54145 51 ARG E O 1
ATOM 18947 N N . VAL C 2 35 ? 171.22604 185.54026 157.74425 1.000 45.51858 52 VAL E N 1
ATOM 18948 C CA . VAL C 2 35 ? 170.68859 185.32580 159.08200 1.000 45.86439 52 VAL E CA 1
ATOM 18949 C C . VAL C 2 35 ? 170.38360 183.84508 159.24011 1.000 39.66612 52 VAL E C 1
ATOM 18950 O O . VAL C 2 35 ? 169.57897 183.28765 158.49052 1.000 47.50288 52 VAL E O 1
ATOM 18963 N N . GLU C 2 36 ? 171.01768 183.20947 160.21881 1.000 30.34004 53 GLU E N 1
ATOM 18964 C CA . GLU C 2 36 ? 170.90070 181.77621 160.42170 1.000 36.97013 53 GLU E CA 1
ATOM 18965 C C . GLU C 2 36 ? 170.75976 181.49399 161.90463 1.000 34.44681 53 GLU E C 1
ATOM 18966 O O . GLU C 2 36 ? 171.10683 182.32826 162.73848 1.000 44.93207 53 GLU E O 1
ATOM 18978 N N . TYR C 2 37 ? 170.23690 180.31769 162.22904 1.000 21.63776 54 TYR E N 1
ATOM 18979 C CA . TYR C 2 37 ? 170.12829 179.86798 163.60737 1.000 25.13645 54 TYR E CA 1
ATOM 18980 C C . TYR C 2 37 ? 170.84046 178.53593 163.76411 1.000 39.43367 54 TYR E C 1
ATOM 18981 O O . TYR C 2 37 ? 170.68194 177.64396 162.92901 1.000 46.48403 54 TYR E O 1
ATOM 18999 N N . VAL C 2 38 ? 171.62039 178.40614 164.83377 1.000 44.40887 55 VAL E N 1
ATOM 19000 C CA . VAL C 2 38 ? 172.51057 177.27007 165.03450 1.000 30.22643 55 VAL E CA 1
ATOM 19001 C C . VAL C 2 38 ? 171.94010 176.36839 166.11401 1.000 39.38353 55 VAL E C 1
ATOM 19002 O O . VAL C 2 38 ? 171.63096 176.83142 167.21626 1.000 54.14142 55 VAL E O 1
ATOM 19015 N N . THR C 2 39 ? 171.82315 175.08188 165.81150 1.000 44.90248 56 THR E N 1
ATOM 19016 C CA . THR C 2 39 ? 171.42431 174.07921 166.78525 1.000 48.58724 56 THR E CA 1
ATOM 19017 C C . THR C 2 39 ? 172.63377 173.25918 167.21048 1.000 55.98563 56 THR E C 1
ATOM 19018 O O . THR C 2 39 ? 173.74016 173.42154 166.69635 1.000 60.11427 56 THR E O 1
ATOM 19029 N N . ASP C 2 40 ? 172.40815 172.36470 168.16700 1.000 67.63874 57 ASP E N 1
ATOM 19030 C CA . ASP C 2 40 ? 173.45259 171.51612 168.72436 1.000 68.62554 57 ASP E CA 1
ATOM 19031 C C . ASP C 2 40 ? 173.10442 170.05484 168.49089 1.000 73.57411 57 ASP E C 1
ATOM 19032 O O . ASP C 2 40 ? 171.94929 169.65553 168.65838 1.000 77.18474 57 ASP E O 1
ATOM 19041 N N . GLU C 2 41 ? 174.10561 169.25756 168.11584 1.000 68.42815 58 GLU E N 1
ATOM 19042 C CA . GLU C 2 41 ? 173.90180 167.83779 167.85665 1.000 62.08751 58 GLU E CA 1
ATOM 19043 C C . GLU C 2 41 ? 174.95493 166.97788 168.54382 1.000 69.19062 58 GLU E C 1
ATOM 19044 O O . GLU C 2 41 ? 175.24410 165.87322 168.07595 1.000 68.79635 58 GLU E O 1
ATOM 19056 N N . GLY C 2 42 ? 175.53260 167.45516 169.64122 1.000 78.65472 59 GLY E N 1
ATOM 19057 C CA . GLY C 2 42 ? 176.54626 166.69348 170.34034 1.000 80.28966 59 GLY E CA 1
ATOM 19058 C C . GLY C 2 42 ? 177.94608 167.04590 169.88858 1.000 79.40235 59 GLY E C 1
ATOM 19059 O O . GLY C 2 42 ? 178.53472 168.02207 170.36077 1.000 78.01049 59 GLY E O 1
ATOM 19063 N N . ARG C 2 43 ? 178.49174 166.25032 168.97294 1.000 83.21418 60 ARG E N 1
ATOM 19064 C CA . ARG C 2 43 ? 179.84448 166.46289 168.48143 1.000 84.04448 60 ARG E CA 1
ATOM 19065 C C . ARG C 2 43 ? 179.90863 167.41982 167.30081 1.000 85.61127 60 ARG E C 1
ATOM 19066 O O . ARG C 2 43 ? 180.98721 167.58763 166.72465 1.000 84.39176 60 ARG E O 1
ATOM 19070 N N . HIS C 2 44 ? 178.79289 168.02543 166.90540 1.000 79.07719 61 HIS E N 1
ATOM 19071 C CA . HIS C 2 44 ? 178.80499 168.97008 165.80052 1.000 77.89490 61 HIS E CA 1
ATOM 19072 C C . HIS C 2 44 ? 177.66125 169.95793 165.96093 1.000 74.17313 61 HIS E C 1
ATOM 19073 O O . HIS C 2 44 ? 176.67373 169.68039 166.64298 1.000 77.84296 61 HIS E O 1
ATOM 19087 N N . SER C 2 45 ? 177.80542 171.11257 165.32128 1.000 59.74927 62 SER E N 1
ATOM 19088 C CA . SER C 2 45 ? 176.77665 172.13936 165.29146 1.000 64.28654 62 SER E CA 1
ATOM 19089 C C . SER C 2 45 ? 176.38977 172.40239 163.84710 1.000 69.69197 62 SER E C 1
ATOM 19090 O O . SER C 2 45 ? 177.23305 172.32898 162.95152 1.000 73.96519 62 SER E O 1
ATOM 19098 N N . HIS C 2 46 ? 175.11724 172.70535 163.62234 1.000 48.45717 63 HIS E N 1
ATOM 19099 C CA . HIS C 2 46 ? 174.58457 172.92255 162.28743 1.000 44.10991 63 HIS E CA 1
ATOM 19100 C C . HIS C 2 46 ? 174.08911 174.35177 162.14199 1.000 50.64800 63 HIS E C 1
ATOM 19101 O O . HIS C 2 46 ? 173.55962 174.93032 163.09126 1.000 59.16411 63 HIS E O 1
ATOM 19115 N N . TYR C 2 47 ? 174.26663 174.91736 160.95298 1.000 46.14535 64 TYR E N 1
ATOM 19116 C CA . TYR C 2 47 ? 173.74255 176.23279 160.61531 1.000 37.11336 64 TYR E CA 1
ATOM 19117 C C . TYR C 2 47 ? 172.54520 176.04131 159.69729 1.000 42.31923 64 TYR E C 1
ATOM 19118 O O . TYR C 2 47 ? 172.66627 175.39494 158.65469 1.000 51.23872 64 TYR E O 1
ATOM 19136 N N . TRP C 2 48 ? 171.40399 176.61026 160.06928 1.000 44.06502 65 TRP E N 1
ATOM 19137 C CA . TRP C 2 48 ? 170.20364 176.59341 159.24593 1.000 38.41595 65 TRP E CA 1
ATOM 19138 C C . TRP C 2 48 ? 169.84951 178.01699 158.84536 1.000 40.85283 65 TRP E C 1
ATOM 19139 O O . TRP C 2 48 ? 169.93159 178.93356 159.66383 1.000 52.38370 65 TRP E O 1
ATOM 19160 N N . ASN C 2 49 ? 169.45474 178.20427 157.59199 1.000 36.50423 66 ASN E N 1
ATOM 19161 C CA . ASN C 2 49 ? 169.20003 179.53917 157.07207 1.000 36.50188 66 ASN E CA 1
ATOM 19162 C C . ASN C 2 49 ? 167.74268 179.93346 157.26074 1.000 45.41789 66 ASN E C 1
ATOM 19163 O O . ASN C 2 49 ? 166.85617 179.08969 157.39004 1.000 57.73128 66 ASN E O 1
ATOM 19174 N N . ILE C 2 50 ? 167.50445 181.24565 157.25896 1.000 36.17312 67 ILE E N 1
ATOM 19175 C CA . ILE C 2 50 ? 166.17727 181.80901 157.45610 1.000 32.33602 67 ILE E CA 1
ATOM 19176 C C . ILE C 2 50 ? 165.89554 182.74580 156.29097 1.000 39.87730 67 ILE E C 1
ATOM 19177 O O . ILE C 2 50 ? 166.67508 183.66562 156.03778 1.000 51.75637 67 ILE E O 1
ATOM 19193 N N . PRO C 2 51 ? 164.80723 182.56018 155.54153 1.000 37.73437 68 PRO E N 1
ATOM 19194 C CA . PRO C 2 51 ? 164.52158 183.45349 154.40520 1.000 36.42570 68 PRO E CA 1
ATOM 19195 C C . PRO C 2 51 ? 163.79442 184.72652 154.82845 1.000 39.99196 68 PRO E C 1
ATOM 19196 O O . PRO C 2 51 ? 162.58203 184.86232 154.72712 1.000 44.69694 68 PRO E O 1
ATOM 19207 N N . ILE C 2 52 ? 164.55807 185.70677 155.31341 1.000 40.52435 69 ILE E N 1
ATOM 19208 C CA . ILE C 2 52 ? 163.94756 186.88127 155.93150 1.000 38.77562 69 ILE E CA 1
ATOM 19209 C C . ILE C 2 52 ? 163.04260 187.60451 154.94724 1.000 42.16867 69 ILE E C 1
ATOM 19210 O O . ILE C 2 52 ? 162.09443 188.28845 155.34309 1.000 43.15219 69 ILE E O 1
ATOM 19226 N N . ALA C 2 53 ? 163.31676 187.47463 153.65264 1.000 46.85624 70 ALA E N 1
ATOM 19227 C CA . ALA C 2 53 ? 162.47674 188.13095 152.66140 1.000 40.86128 70 ALA E CA 1
ATOM 19228 C C . ALA C 2 53 ? 161.17390 187.38642 152.42390 1.000 45.56270 70 ALA E C 1
ATOM 19229 O O . ALA C 2 53 ? 160.34132 187.86270 151.65101 1.000 48.10192 70 ALA E O 1
ATOM 19236 N N . ASN C 2 54 ? 160.98770 186.22281 153.04714 1.000 54.90733 71 ASN E N 1
ATOM 19237 C CA . ASN C 2 54 ? 159.77002 185.43179 152.91093 1.000 51.78464 71 ASN E CA 1
ATOM 19238 C C . ASN C 2 54 ? 159.24049 185.01240 154.27645 1.000 53.10399 71 ASN E C 1
ATOM 19239 O O . ASN C 2 54 ? 158.60314 183.96878 154.40602 1.000 60.24906 71 ASN E O 1
ATOM 19250 N N . THR C 2 55 ? 159.49210 185.81588 155.30365 1.000 43.58819 72 THR E N 1
ATOM 19251 C CA . THR C 2 55 ? 159.05470 185.52154 156.65810 1.000 45.19553 72 THR E CA 1
ATOM 19252 C C . THR C 2 55 ? 158.27492 186.71152 157.19403 1.000 41.53055 72 THR E C 1
ATOM 19253 O O . THR C 2 55 ? 158.54276 187.85797 156.83167 1.000 46.23964 72 THR E O 1
ATOM 19264 N N . THR C 2 56 ? 157.30067 186.43504 158.05513 1.000 36.03090 73 THR E N 1
ATOM 19265 C CA . THR C 2 56 ? 156.52124 187.48399 158.69364 1.000 40.29009 73 THR E CA 1
ATOM 19266 C C . THR C 2 56 ? 156.90864 187.69119 160.14854 1.000 48.48963 73 THR E C 1
ATOM 19267 O O . THR C 2 56 ? 157.26487 188.80681 160.53147 1.000 56.79717 73 THR E O 1
ATOM 19278 N N . SER C 2 57 ? 156.86590 186.64511 160.97247 1.000 38.53102 74 SER E N 1
ATOM 19279 C CA . SER C 2 57 ? 157.14623 186.76835 162.39423 1.000 33.83580 74 SER E CA 1
ATOM 19280 C C . SER C 2 57 ? 158.17882 185.73959 162.81948 1.000 41.72814 74 SER E C 1
ATOM 19281 O O . SER C 2 57 ? 158.54359 184.83957 162.06327 1.000 49.48523 74 SER E O 1
ATOM 19289 N N . LEU C 2 58 ? 158.63806 185.88789 164.05818 1.000 44.41449 75 LEU E N 1
ATOM 19290 C CA . LEU C 2 58 ? 159.68221 185.04704 164.62851 1.000 37.56705 75 LEU E CA 1
ATOM 19291 C C . LEU C 2 58 ? 159.43059 184.93517 166.11981 1.000 40.10165 75 LEU E C 1
ATOM 19292 O O . LEU C 2 58 ? 159.51399 185.93637 166.83267 1.000 49.37131 75 LEU E O 1
ATOM 19308 N N . LEU C 2 59 ? 159.12381 183.73429 166.59236 1.000 36.32525 76 LEU E N 1
ATOM 19309 C CA . LEU C 2 59 ? 158.84574 183.49472 168.00058 1.000 38.71167 76 LEU E CA 1
ATOM 19310 C C . LEU C 2 59 ? 159.96069 182.65513 168.59922 1.000 42.30148 76 LEU E C 1
ATOM 19311 O O . LEU C 2 59 ? 160.26761 181.57339 168.09193 1.000 43.38437 76 LEU E O 1
ATOM 19327 N N . LEU C 2 60 ? 160.55006 183.14882 169.68182 1.000 42.90934 77 LEU E N 1
ATOM 19328 C CA . LEU C 2 60 ? 161.69148 182.51834 170.32516 1.000 41.20885 77 LEU E CA 1
ATOM 19329 C C . LEU C 2 60 ? 161.27341 181.98373 171.68553 1.000 38.58002 77 LEU E C 1
ATOM 19330 O O . LEU C 2 60 ? 160.69814 182.71611 172.49246 1.000 45.40163 77 LEU E O 1
ATOM 19346 N N . GLY C 2 61 ? 161.57070 180.71465 171.93807 1.000 43.50462 78 GLY E N 1
ATOM 19347 C CA . GLY C 2 61 ? 161.05633 180.03659 173.10914 1.000 45.41993 78 GLY E CA 1
ATOM 19348 C C . GLY C 2 61 ? 162.02616 179.96357 174.26845 1.000 51.12191 78 GLY E C 1
ATOM 19349 O O . GLY C 2 61 ? 162.37402 180.98667 174.86096 1.000 55.12643 78 GLY E O 1
ATOM 19353 N N . THR C 2 62 ? 162.45280 178.75287 174.61136 1.000 51.61299 79 THR E N 1
ATOM 19354 C CA . THR C 2 62 ? 163.34586 178.52630 175.73514 1.000 50.98788 79 THR E CA 1
ATOM 19355 C C . THR C 2 62 ? 164.77367 178.32402 175.25626 1.000 46.89021 79 THR E C 1
ATOM 19356 O O . THR C 2 62 ? 165.01118 177.69302 174.22645 1.000 54.38175 79 THR E O 1
ATOM 19367 N N . GLY C 2 63 ? 165.72340 178.86003 176.01273 1.000 44.17231 80 GLY E N 1
ATOM 19368 C CA . GLY C 2 63 ? 167.12306 178.65877 175.70727 1.000 49.20738 80 GLY E CA 1
ATOM 19369 C C . GLY C 2 63 ? 167.52645 179.18911 174.35024 1.000 44.58206 80 GLY E C 1
ATOM 19370 O O . GLY C 2 63 ? 168.16984 178.48065 173.57362 1.000 48.17987 80 GLY E O 1
ATOM 19374 N N . THR C 2 64 ? 167.15166 180.42760 174.04940 1.000 38.26026 81 THR E N 1
ATOM 19375 C CA . THR C 2 64 ? 167.46103 181.06149 172.77831 1.000 44.73994 81 THR E CA 1
ATOM 19376 C C . THR C 2 64 ? 168.13778 182.40146 173.02512 1.000 51.11573 81 THR E C 1
ATOM 19377 O O . THR C 2 64 ? 168.02713 182.97681 174.10955 1.000 60.73272 81 THR E O 1
ATOM 19388 N N . SER C 2 65 ? 168.84879 182.89193 172.01295 1.000 36.31088 82 SER E N 1
ATOM 19389 C CA . SER C 2 65 ? 169.51602 184.18178 172.10158 1.000 41.74071 82 SER E CA 1
ATOM 19390 C C . SER C 2 65 ? 169.66991 184.74783 170.70178 1.000 37.73827 82 SER E C 1
ATOM 19391 O O . SER C 2 65 ? 169.55212 184.02691 169.71141 1.000 41.00954 82 SER E O 1
ATOM 19399 N N . ILE C 2 66 ? 169.93819 186.04748 170.62222 1.000 39.66143 83 ILE E N 1
ATOM 19400 C CA . ILE C 2 66 ? 170.01904 186.72532 169.33313 1.000 33.37449 83 ILE E CA 1
ATOM 19401 C C . ILE C 2 66 ? 170.98325 187.89408 169.45812 1.000 33.25720 83 ILE E C 1
ATOM 19402 O O . ILE C 2 66 ? 171.12891 188.47611 170.53365 1.000 43.88841 83 ILE E O 1
ATOM 19418 N N . THR C 2 67 ? 171.64365 188.23517 168.35639 1.000 27.83042 84 THR E N 1
ATOM 19419 C CA . THR C 2 67 ? 172.67788 189.25735 168.35714 1.000 32.61738 84 THR E CA 1
ATOM 19420 C C . THR C 2 67 ? 172.22564 190.50305 167.60392 1.000 34.21179 84 THR E C 1
ATOM 19421 O O . THR C 2 67 ? 171.24615 190.49042 166.85958 1.000 30.70716 84 THR E O 1
ATOM 19432 N N . GLN C 2 68 ? 172.96923 191.59131 167.80286 1.000 36.59567 85 GLN E N 1
ATOM 19433 C CA . GLN C 2 68 ? 172.53170 192.88894 167.29991 1.000 35.33235 85 GLN E CA 1
ATOM 19434 C C . GLN C 2 68 ? 172.56364 192.93876 165.77879 1.000 39.20154 85 GLN E C 1
ATOM 19435 O O . GLN C 2 68 ? 171.69459 193.55085 165.15212 1.000 45.21839 85 GLN E O 1
ATOM 19449 N N . ALA C 2 69 ? 173.56776 192.31697 165.16209 1.000 40.76708 86 ALA E N 1
ATOM 19450 C CA . ALA C 2 69 ? 173.63796 192.31150 163.70424 1.000 38.62819 86 ALA E CA 1
ATOM 19451 C C . ALA C 2 69 ? 172.43960 191.58980 163.10853 1.000 30.90422 86 ALA E C 1
ATOM 19452 O O . ALA C 2 69 ? 171.83972 192.04892 162.12903 1.000 35.77295 86 ALA E O 1
ATOM 19459 N N . ALA C 2 70 ? 172.06569 190.45844 163.69913 1.000 29.19177 87 ALA E N 1
ATOM 19460 C CA . ALA C 2 70 ? 170.88487 189.75037 163.23271 1.000 27.01348 87 ALA E CA 1
ATOM 19461 C C . ALA C 2 70 ? 169.64796 190.61942 163.35492 1.000 42.33524 87 ALA E C 1
ATOM 19462 O O . ALA C 2 70 ? 168.82995 190.67245 162.43382 1.000 49.36645 87 ALA E O 1
ATOM 19469 N N . MET C 2 71 ? 169.48964 191.31052 164.48449 1.000 47.77573 88 MET E N 1
ATOM 19470 C CA . MET C 2 71 ? 168.30209 192.13541 164.67843 1.000 33.53338 88 MET E CA 1
ATOM 19471 C C . MET C 2 71 ? 168.26474 193.27271 163.67285 1.000 32.37577 88 MET E C 1
ATOM 19472 O O . MET C 2 71 ? 167.20431 193.61400 163.14304 1.000 39.80964 88 MET E O 1
ATOM 19486 N N . ARG C 2 72 ? 169.41691 193.87612 163.39737 1.000 37.28528 89 ARG E N 1
ATOM 19487 C CA . ARG C 2 72 ? 169.46201 194.93233 162.39783 1.000 40.11697 89 ARG E CA 1
ATOM 19488 C C . ARG C 2 72 ? 169.06095 194.40694 161.03120 1.000 43.52930 89 ARG E C 1
ATOM 19489 O O . ARG C 2 72 ? 168.35465 195.08842 160.28161 1.000 45.62964 89 ARG E O 1
ATOM 19510 N N . GLU C 2 73 ? 169.51340 193.20334 160.67727 1.000 42.17677 90 GLU E N 1
ATOM 19511 C CA . GLU C 2 73 ? 169.09240 192.62358 159.40551 1.000 36.13818 90 GLU E CA 1
ATOM 19512 C C . GLU C 2 73 ? 167.59511 192.36119 159.38962 1.000 36.69053 90 GLU E C 1
ATOM 19513 O O . GLU C 2 73 ? 166.91831 192.65158 158.40011 1.000 47.98764 90 GLU E O 1
ATOM 19525 N N . LEU C 2 74 ? 167.05775 191.81422 160.47752 1.000 37.97564 91 LEU E N 1
ATOM 19526 C CA . LEU C 2 74 ? 165.63816 191.48372 160.51581 1.000 43.51668 91 LEU E CA 1
ATOM 19527 C C . LEU C 2 74 ? 164.78493 192.73313 160.35190 1.000 46.25606 91 LEU E C 1
ATOM 19528 O O . LEU C 2 74 ? 163.82046 192.74349 159.58277 1.000 46.93102 91 LEU E O 1
ATOM 19544 N N . ALA C 2 75 ? 165.13206 193.80320 161.06690 1.000 44.99726 92 ALA E N 1
ATOM 19545 C CA . ALA C 2 75 ? 164.32601 195.01798 161.03118 1.000 34.42367 92 ALA E CA 1
ATOM 19546 C C . ALA C 2 75 ? 164.28985 195.61290 159.63401 1.000 38.13512 92 ALA E C 1
ATOM 19547 O O . ALA C 2 75 ? 163.24574 196.08591 159.17666 1.000 46.45284 92 ALA E O 1
ATOM 19554 N N . ARG C 2 76 ? 165.42780 195.60773 158.93998 1.000 47.31963 93 ARG E N 1
ATOM 19555 C CA . ARG C 2 76 ? 165.47928 196.20761 157.61252 1.000 53.21618 93 ARG E CA 1
ATOM 19556 C C . ARG C 2 76 ? 164.46354 195.57624 156.67523 1.000 51.02064 93 ARG E C 1
ATOM 19557 O O . ARG C 2 76 ? 163.95150 196.24599 155.77341 1.000 57.83439 93 ARG E O 1
ATOM 19578 N N . ALA C 2 77 ? 164.16568 194.29557 156.86396 1.000 42.13655 94 ALA E N 1
ATOM 19579 C CA . ALA C 2 77 ? 163.19796 193.58898 156.04019 1.000 42.07044 94 ALA E CA 1
ATOM 19580 C C . ALA C 2 77 ? 161.79673 193.60460 156.62664 1.000 41.58805 94 ALA E C 1
ATOM 19581 O O . ALA C 2 77 ? 160.91133 192.93812 156.08720 1.000 48.79965 94 ALA E O 1
ATOM 19588 N N . GLY C 2 78 ? 161.57420 194.33221 157.71388 1.000 48.08840 95 GLY E N 1
ATOM 19589 C CA . GLY C 2 78 ? 160.25030 194.43788 158.28917 1.000 49.02535 95 GLY E CA 1
ATOM 19590 C C . GLY C 2 78 ? 159.70287 193.13793 158.83434 1.000 45.45037 95 GLY E C 1
ATOM 19591 O O . GLY C 2 78 ? 158.55730 192.78259 158.55460 1.000 51.05462 95 GLY E O 1
ATOM 19595 N N . VAL C 2 79 ? 160.50599 192.41591 159.60749 1.000 42.21346 96 VAL E N 1
ATOM 19596 C CA . VAL C 2 79 ? 160.10611 191.14898 160.20844 1.000 38.49417 96 VAL E CA 1
ATOM 19597 C C . VAL C 2 79 ? 160.04261 191.34363 161.71426 1.000 52.23141 96 VAL E C 1
ATOM 19598 O O . VAL C 2 79 ? 161.03059 191.75141 162.33368 1.000 59.61925 96 VAL E O 1
ATOM 19611 N N . LEU C 2 80 ? 158.89045 191.04812 162.30544 1.000 49.35226 97 LEU E N 1
ATOM 19612 C CA . LEU C 2 80 ? 158.73076 191.19973 163.74453 1.000 46.69852 97 LEU E CA 1
ATOM 19613 C C . LEU C 2 80 ? 159.40744 190.05630 164.48677 1.000 40.85918 97 LEU E C 1
ATOM 19614 O O . LEU C 2 80 ? 159.55680 188.95496 163.95684 1.000 41.06628 97 LEU E O 1
ATOM 19630 N N . VAL C 2 81 ? 159.82112 190.32566 165.72179 1.000 33.66989 98 VAL E N 1
ATOM 19631 C CA . VAL C 2 81 ? 160.44676 189.33541 166.58975 1.000 39.73231 98 VAL E CA 1
ATOM 19632 C C . VAL C 2 81 ? 159.78350 189.43317 167.95267 1.000 45.87913 98 VAL E C 1
ATOM 19633 O O . VAL C 2 81 ? 159.50228 190.53718 168.42569 1.000 58.49198 98 VAL E O 1
ATOM 19646 N N . GLY C 2 82 ? 159.52622 188.29129 168.57977 1.000 39.20739 99 GLY E N 1
ATOM 19647 C CA . GLY C 2 82 ? 158.89005 188.29858 169.88113 1.000 41.28480 99 GLY E CA 1
ATOM 19648 C C . GLY C 2 82 ? 159.23783 187.10453 170.73976 1.000 41.30043 99 GLY E C 1
ATOM 19649 O O . GLY C 2 82 ? 159.20683 185.96746 170.27073 1.000 46.93159 99 GLY E O 1
ATOM 19653 N N . PHE C 2 83 ? 159.56323 187.35022 172.00213 1.000 39.00270 100 PHE E N 1
ATOM 19654 C CA . PHE C 2 83 ? 159.95128 186.29612 172.92575 1.000 42.41787 100 PHE E CA 1
ATOM 19655 C C . PHE C 2 83 ? 158.71873 185.78055 173.65005 1.000 46.50531 100 PHE E C 1
ATOM 19656 O O . PHE C 2 83 ? 157.83389 186.55723 174.00801 1.000 58.51788 100 PHE E O 1
ATOM 19673 N N . CYS C 2 84 ? 158.66056 184.46954 173.86677 1.000 50.54210 101 CYS E N 1
ATOM 19674 C CA . CYS C 2 84 ? 157.48777 183.86036 174.47621 1.000 51.71779 101 CYS E CA 1
ATOM 19675 C C . CYS C 2 84 ? 157.90105 182.66311 175.31096 1.000 61.00563 101 CYS E C 1
ATOM 19676 O O . CYS C 2 84 ? 158.85729 181.96200 174.97977 1.000 69.36515 101 CYS E O 1
ATOM 19684 N N . GLY C 2 85 ? 157.16616 182.43052 176.39467 1.000 66.21723 102 GLY E N 1
ATOM 19685 C CA . GLY C 2 85 ? 157.38765 181.22384 177.17153 1.000 59.28178 102 GLY E CA 1
ATOM 19686 C C . GLY C 2 85 ? 157.14713 179.98872 176.32350 1.000 59.81732 102 GLY E C 1
ATOM 19687 O O . GLY C 2 85 ? 156.15231 179.88835 175.60442 1.000 60.16487 102 GLY E O 1
ATOM 19691 N N . GLY C 2 86 ? 158.07019 179.04079 176.40716 1.000 62.73694 103 GLY E N 1
ATOM 19692 C CA . GLY C 2 86 ? 158.02095 177.89971 175.51829 1.000 65.53009 103 GLY E CA 1
ATOM 19693 C C . GLY C 2 86 ? 156.78670 177.04822 175.73967 1.000 72.38271 103 GLY E C 1
ATOM 19694 O O . GLY C 2 86 ? 156.22750 176.98457 176.83278 1.000 77.59760 103 GLY E O 1
ATOM 19698 N N . GLY C 2 87 ? 156.35750 176.38570 174.67111 1.000 77.81457 104 GLY E N 1
ATOM 19699 C CA . GLY C 2 87 ? 155.28783 175.40251 174.77171 1.000 77.38053 104 GLY E CA 1
ATOM 19700 C C . GLY C 2 87 ? 153.93836 175.95945 175.16987 1.000 77.53299 104 GLY E C 1
ATOM 19701 O O . GLY C 2 87 ? 153.24251 175.35982 175.99778 1.000 79.49812 104 GLY E O 1
ATOM 19705 N N . GLY C 2 88 ? 153.54677 177.09473 174.60063 1.000 73.47138 105 GLY E N 1
ATOM 19706 C CA . GLY C 2 88 ? 152.23983 177.65152 174.84873 1.000 73.96626 105 GLY E CA 1
ATOM 19707 C C . GLY C 2 88 ? 152.07386 178.36646 176.17109 1.000 77.38916 105 GLY E C 1
ATOM 19708 O O . GLY C 2 88 ? 151.11125 179.12679 176.32675 1.000 83.02423 105 GLY E O 1
ATOM 19712 N N . THR C 2 89 ? 152.96405 178.15022 177.13367 1.000 69.17976 106 THR E N 1
ATOM 19713 C CA . THR C 2 89 ? 152.85460 178.84657 178.40292 1.000 69.57178 106 THR E CA 1
ATOM 19714 C C . THR C 2 89 ? 153.35295 180.28583 178.26208 1.000 69.49346 106 THR E C 1
ATOM 19715 O O . THR C 2 89 ? 154.19572 180.57786 177.41189 1.000 70.21724 106 THR E O 1
ATOM 19726 N N . PRO C 2 90 ? 152.85790 181.20217 179.08845 1.000 69.93996 107 PRO E N 1
ATOM 19727 C CA . PRO C 2 90 ? 153.24166 182.60631 178.93791 1.000 71.11364 107 PRO E CA 1
ATOM 19728 C C . PRO C 2 90 ? 154.69644 182.83246 179.30149 1.000 70.57387 107 PRO E C 1
ATOM 19729 O O . PRO C 2 90 ? 155.31024 182.06665 180.04373 1.000 73.30656 107 PRO E O 1
ATOM 19740 N N . LEU C 2 91 ? 155.24949 183.91331 178.75250 1.000 62.18200 108 LEU E N 1
ATOM 19741 C CA . LEU C 2 91 ? 156.61901 184.28997 179.07996 1.000 58.13136 108 LEU E CA 1
ATOM 19742 C C . LEU C 2 91 ? 156.80110 184.42111 180.58242 1.000 65.58918 108 LEU E C 1
ATOM 19743 O O . LEU C 2 91 ? 157.71136 183.82345 181.16554 1.000 70.64517 108 LEU E O 1
ATOM 19759 N N . PHE C 2 92 ? 155.93493 185.19232 181.22758 1.000 77.76848 109 PHE E N 1
ATOM 19760 C CA . PHE C 2 92 ? 156.05516 185.45606 182.65193 1.000 79.77376 109 PHE E CA 1
ATOM 19761 C C . PHE C 2 92 ? 154.66528 185.59706 183.24647 1.000 80.25048 109 PHE E C 1
ATOM 19762 O O . PHE C 2 92 ? 153.81886 186.29210 182.68090 1.000 83.40819 109 PHE E O 1
ATOM 19779 N N . SER C 2 93 ? 154.43311 184.94365 184.38023 1.000 88.96350 110 SER E N 1
ATOM 19780 C CA . SER C 2 93 ? 153.13918 184.97858 185.04594 1.000 86.95810 110 SER E CA 1
ATOM 19781 C C . SER C 2 93 ? 153.33889 185.06088 186.54938 1.000 88.21337 110 SER E C 1
ATOM 19782 O O . SER C 2 93 ? 154.23304 184.40985 187.09663 1.000 90.34933 110 SER E O 1
ATOM 19790 N N . ALA C 2 94 ? 152.50989 185.86327 187.20996 1.000 94.66605 111 ALA E N 1
ATOM 19791 C CA . ALA C 2 94 ? 152.56045 185.99384 188.65702 1.000 97.22305 111 ALA E CA 1
ATOM 19792 C C . ALA C 2 94 ? 151.34121 186.77466 189.11832 1.000 96.51835 111 ALA E C 1
ATOM 19793 O O . ALA C 2 94 ? 150.97567 187.78109 188.50614 1.000 98.88913 111 ALA E O 1
ATOM 19800 N N . ASN C 2 95 ? 150.72373 186.30844 190.20009 1.000 100.17746 112 ASN E N 1
ATOM 19801 C CA . ASN C 2 95 ? 149.53394 186.94739 190.76467 1.000 103.24110 112 ASN E CA 1
ATOM 19802 C C . ASN C 2 95 ? 148.53206 187.11699 189.62278 1.000 105.44959 112 ASN E C 1
ATOM 19803 O O . ASN C 2 95 ? 148.19748 186.12697 188.95788 1.000 105.22013 112 ASN E O 1
ATOM 19807 N N . GLU C 2 96 ? 148.03117 188.31976 189.36595 1.000 111.87013 113 GLU E N 1
ATOM 19808 C CA . GLU C 2 96 ? 147.16441 188.57027 188.22556 1.000 112.95464 113 GLU E CA 1
ATOM 19809 C C . GLU C 2 96 ? 147.93317 189.02915 186.99624 1.000 113.16979 113 GLU E C 1
ATOM 19810 O O . GLU C 2 96 ? 147.31832 189.26660 185.95214 1.000 115.62419 113 GLU E O 1
ATOM 19814 N N . VAL C 2 97 ? 149.24947 189.15905 187.09209 1.000 102.20204 114 VAL E N 1
ATOM 19815 C CA . VAL C 2 97 ? 150.05623 189.62572 185.97283 1.000 101.12088 114 VAL E CA 1
ATOM 19816 C C . VAL C 2 97 ? 150.17948 188.51450 184.94276 1.000 101.26211 114 VAL E C 1
ATOM 19817 O O . VAL C 2 97 ? 150.32329 187.33772 185.28945 1.000 103.96424 114 VAL E O 1
ATOM 19821 N N . ASP C 2 98 ? 150.10054 188.88413 183.66714 1.000 91.10876 115 ASP E N 1
ATOM 19822 C CA . ASP C 2 98 ? 150.34258 187.95700 182.57114 1.000 89.41572 115 ASP E CA 1
ATOM 19823 C C . ASP C 2 98 ? 151.01324 188.70327 181.43155 1.000 83.96736 115 ASP E C 1
ATOM 19824 O O . ASP C 2 98 ? 150.64009 189.83845 181.12622 1.000 87.22992 115 ASP E O 1
ATOM 19833 N N . VAL C 2 99 ? 152.00025 188.06545 180.80984 1.000 63.90519 116 VAL E N 1
ATOM 19834 C CA . VAL C 2 99 ? 152.67584 188.60285 179.63638 1.000 64.81398 116 VAL E CA 1
ATOM 19835 C C . VAL C 2 99 ? 152.95021 187.42471 178.71477 1.000 62.44139 116 VAL E C 1
ATOM 19836 O O . VAL C 2 99 ? 153.76386 186.55599 179.04270 1.000 68.17677 116 VAL E O 1
ATOM 19849 N N . GLU C 2 100 ? 152.26945 187.38323 177.57191 1.000 58.61278 117 GLU E N 1
ATOM 19850 C CA . GLU C 2 100 ? 152.41101 186.23899 176.68310 1.000 68.65270 117 GLU E CA 1
ATOM 19851 C C . GLU C 2 100 ? 153.59402 186.39894 175.74189 1.000 66.05479 117 GLU E C 1
ATOM 19852 O O . GLU C 2 100 ? 154.33199 185.43873 175.50714 1.000 63.59140 117 GLU E O 1
ATOM 19864 N N . VAL C 2 101 ? 153.78650 187.58653 175.18067 1.000 48.38074 118 VAL E N 1
ATOM 19865 C CA . VAL C 2 101 ? 154.89715 187.82769 174.26818 1.000 43.69590 118 VAL E CA 1
ATOM 19866 C C . VAL C 2 101 ? 155.41331 189.23799 174.49613 1.000 49.46143 118 VAL E C 1
ATOM 19867 O O . VAL C 2 101 ? 154.66592 190.12861 174.90607 1.000 56.52098 118 VAL E O 1
ATOM 19880 N N . SER C 2 102 ? 156.69833 189.43208 174.23672 1.000 46.66868 119 SER E N 1
ATOM 19881 C CA . SER C 2 102 ? 157.37452 190.70929 174.42652 1.000 49.14832 119 SER E CA 1
ATOM 19882 C C . SER C 2 102 ? 157.89892 191.15146 173.06704 1.000 49.60000 119 SER E C 1
ATOM 19883 O O . SER C 2 102 ? 159.01747 190.80696 172.68366 1.000 43.72852 119 SER E O 1
ATOM 19891 N N . TRP C 2 103 ? 157.09485 191.92790 172.34982 1.000 45.24921 120 TRP E N 1
ATOM 19892 C CA . TRP C 2 103 ? 157.34917 192.20418 170.94613 1.000 40.78307 120 TRP E CA 1
ATOM 19893 C C . TRP C 2 103 ? 158.44568 193.23734 170.76564 1.000 42.76204 120 TRP E C 1
ATOM 19894 O O . TRP C 2 103 ? 158.59071 194.16789 171.55731 1.000 51.96972 120 TRP E O 1
ATOM 19915 N N . LEU C 2 104 ? 159.21816 193.06041 169.69578 1.000 40.79719 121 LEU E N 1
ATOM 19916 C CA . LEU C 2 104 ? 160.24837 194.00292 169.26293 1.000 39.48904 121 LEU E CA 1
ATOM 19917 C C . LEU C 2 104 ? 159.88440 194.42076 167.84479 1.000 36.60928 121 LEU E C 1
ATOM 19918 O O . LEU C 2 104 ? 160.33482 193.81496 166.87356 1.000 43.08631 121 LEU E O 1
ATOM 19934 N N . THR C 2 105 ? 159.05675 195.44928 167.72961 1.000 37.89953 122 THR E N 1
ATOM 19935 C CA . THR C 2 105 ? 158.61926 195.89384 166.41852 1.000 42.60677 122 THR E CA 1
ATOM 19936 C C . THR C 2 105 ? 159.70564 196.74300 165.76297 1.000 46.99183 122 THR E C 1
ATOM 19937 O O . THR C 2 105 ? 160.45408 197.43233 166.45808 1.000 52.12976 122 THR E O 1
ATOM 19948 N N . PRO C 2 106 ? 159.82633 196.71046 164.43648 1.000 42.29302 123 PRO E N 1
ATOM 19949 C CA . PRO C 2 106 ? 160.77265 197.60695 163.76804 1.000 45.76831 123 PRO E CA 1
ATOM 19950 C C . PRO C 2 106 ? 160.37649 199.06735 163.91566 1.000 54.94764 123 PRO E C 1
ATOM 19951 O O . PRO C 2 106 ? 159.20005 199.40628 164.04286 1.000 54.38409 123 PRO E O 1
ATOM 19962 N N . GLN C 2 107 ? 161.38386 199.93897 163.89943 1.000 65.83349 124 GLN E N 1
ATOM 19963 C CA . GLN C 2 107 ? 161.16857 201.37636 163.93550 1.000 61.09549 124 GLN E CA 1
ATOM 19964 C C . GLN C 2 107 ? 161.84886 202.11789 162.79845 1.000 66.79413 124 GLN E C 1
ATOM 19965 O O . GLN C 2 107 ? 161.67666 203.33635 162.69207 1.000 66.26658 124 GLN E O 1
ATOM 19979 N N . SER C 2 108 ? 162.61727 201.43320 161.95573 1.000 78.85555 125 SER E N 1
ATOM 19980 C CA . SER C 2 108 ? 163.31023 202.09185 160.85925 1.000 80.15290 125 SER E CA 1
ATOM 19981 C C . SER C 2 108 ? 162.42767 202.30153 159.64057 1.000 80.86174 125 SER E C 1
ATOM 19982 O O . SER C 2 108 ? 162.86666 202.95281 158.68766 1.000 83.86960 125 SER E O 1
ATOM 19990 N N . GLU C 2 109 ? 161.21316 201.76553 159.63932 1.000 79.28176 126 GLU E N 1
ATOM 19991 C CA . GLU C 2 109 ? 160.31579 201.85606 158.50106 1.000 79.63968 126 GLU E CA 1
ATOM 19992 C C . GLU C 2 109 ? 159.22083 202.86909 158.79106 1.000 81.73085 126 GLU E C 1
ATOM 19993 O O . GLU C 2 109 ? 158.89930 203.14242 159.94915 1.000 85.60681 126 GLU E O 1
ATOM 20005 N N . TYR C 2 110 ? 158.65746 203.43404 157.72811 1.000 82.04937 127 TYR E N 1
ATOM 20006 C CA . TYR C 2 110 ? 157.59983 204.42861 157.83688 1.000 83.43032 127 TYR E CA 1
ATOM 20007 C C . TYR C 2 110 ? 156.34132 203.86782 157.19612 1.000 83.20933 127 TYR E C 1
ATOM 20008 O O . TYR C 2 110 ? 156.36868 203.44369 156.03673 1.000 83.28795 127 TYR E O 1
ATOM 20026 N N . ARG C 2 111 ? 155.25210 203.87281 157.94106 1.000 75.34334 128 ARG E N 1
ATOM 20027 C CA . ARG C 2 111 ? 154.02318 203.21855 157.53583 1.000 75.24854 128 ARG E CA 1
ATOM 20028 C C . ARG C 2 111 ? 152.96801 204.23948 157.14830 1.000 74.07200 128 ARG E C 1
ATOM 20029 O O . ARG C 2 111 ? 153.08840 205.42541 157.46377 1.000 72.20866 128 ARG E O 1
ATOM 20050 N N . PRO C 2 112 ? 151.90858 203.81003 156.46521 1.000 72.38248 129 PRO E N 1
ATOM 20051 C CA . PRO C 2 112 ? 150.91427 204.76763 155.97312 1.000 72.94814 129 PRO E CA 1
ATOM 20052 C C . PRO C 2 112 ? 150.26598 205.54014 157.10818 1.000 74.88689 129 PRO E C 1
ATOM 20053 O O . PRO C 2 112 ? 150.18057 205.06808 158.24191 1.000 80.39571 129 PRO E O 1
ATOM 20064 N N . THR C 2 113 ? 149.81359 206.75204 156.78969 1.000 69.74614 130 THR E N 1
ATOM 20065 C CA . THR C 2 113 ? 149.30061 207.66572 157.79891 1.000 72.24001 130 THR E CA 1
ATOM 20066 C C . THR C 2 113 ? 147.78071 207.77477 157.82378 1.000 76.73145 130 THR E C 1
ATOM 20067 O O . THR C 2 113 ? 147.23873 208.36448 158.76412 1.000 78.35023 130 THR E O 1
ATOM 20078 N N . GLU C 2 114 ? 147.07974 207.23456 156.82591 1.000 87.60132 131 GLU E N 1
ATOM 20079 C CA . GLU C 2 114 ? 145.62454 207.36186 156.79067 1.000 82.48928 131 GLU E CA 1
ATOM 20080 C C . GLU C 2 114 ? 144.96996 206.58375 157.92329 1.000 79.86721 131 GLU E C 1
ATOM 20081 O O . GLU C 2 114 ? 144.12703 207.11278 158.65815 1.000 85.26880 131 GLU E O 1
ATOM 20093 N N . TYR C 2 115 ? 145.34227 205.31704 158.07321 1.000 70.61702 132 TYR E N 1
ATOM 20094 C CA . TYR C 2 115 ? 144.61485 204.43599 158.97660 1.000 70.76441 132 TYR E CA 1
ATOM 20095 C C . TYR C 2 115 ? 144.81966 204.84787 160.42367 1.000 65.09764 132 TYR E C 1
ATOM 20096 O O . TYR C 2 115 ? 143.88352 204.81338 161.22580 1.000 65.01344 132 TYR E O 1
ATOM 20114 N N . LEU C 2 116 ? 146.03383 205.25813 160.77791 1.000 48.62208 133 LEU E N 1
ATOM 20115 C CA . LEU C 2 116 ? 146.26159 205.71726 162.14042 1.000 56.66883 133 LEU E CA 1
ATOM 20116 C C . LEU C 2 116 ? 145.39011 206.92289 162.45251 1.000 62.50468 133 LEU E C 1
ATOM 20117 O O . LEU C 2 116 ? 144.79316 207.00917 163.52883 1.000 60.91528 133 LEU E O 1
ATOM 20133 N N . GLN C 2 117 ? 145.31005 207.87322 161.52304 1.000 66.31609 134 GLN E N 1
ATOM 20134 C CA . GLN C 2 117 ? 144.54035 209.08408 161.78081 1.000 58.20013 134 GLN E CA 1
ATOM 20135 C C . GLN C 2 117 ? 143.05530 208.77598 161.88982 1.000 60.35469 134 GLN E C 1
ATOM 20136 O O . GLN C 2 117 ? 142.35571 209.33351 162.74034 1.000 63.20259 134 GLN E O 1
ATOM 20150 N N . ARG C 2 118 ? 142.54897 207.89401 161.03028 1.000 72.83053 135 ARG E N 1
ATOM 20151 C CA . ARG C 2 118 ? 141.14551 207.51497 161.13679 1.000 71.86946 135 ARG E CA 1
ATOM 20152 C C . ARG C 2 118 ? 140.87765 206.79270 162.44485 1.000 71.03810 135 ARG E C 1
ATOM 20153 O O . ARG C 2 118 ? 139.83764 207.00229 163.07524 1.000 74.98657 135 ARG E O 1
ATOM 20174 N N . TRP C 2 119 ? 141.80326 205.93109 162.86626 1.000 62.85298 136 TRP E N 1
ATOM 20175 C CA . TRP C 2 119 ? 141.59235 205.14194 164.07267 1.000 65.65416 136 TRP E CA 1
ATOM 20176 C C . TRP C 2 119 ? 141.62468 206.01358 165.31609 1.000 61.01222 136 TRP E C 1
ATOM 20177 O O . TRP C 2 119 ? 140.72002 205.95238 166.15287 1.000 62.87955 136 TRP E O 1
ATOM 20198 N N . VAL C 2 120 ? 142.65822 206.84232 165.45339 1.000 57.52372 137 VAL E N 1
ATOM 20199 C CA . VAL C 2 120 ? 142.77465 207.68918 166.62974 1.000 59.06269 137 VAL E CA 1
ATOM 20200 C C . VAL C 2 120 ? 141.67105 208.72654 166.70250 1.000 57.82892 137 VAL E C 1
ATOM 20201 O O . VAL C 2 120 ? 141.50074 209.36146 167.74538 1.000 61.76288 137 VAL E O 1
ATOM 20214 N N . GLY C 2 121 ? 140.91287 208.91054 165.62707 1.000 61.24336 138 GLY E N 1
ATOM 20215 C CA . GLY C 2 121 ? 139.84244 209.88392 165.62411 1.000 65.12803 138 GLY E CA 1
ATOM 20216 C C . GLY C 2 121 ? 138.57545 209.43640 166.30591 1.000 61.84338 138 GLY E C 1
ATOM 20217 O O . GLY C 2 121 ? 137.62191 210.21492 166.37881 1.000 61.20668 138 GLY E O 1
ATOM 20221 N N . PHE C 2 122 ? 138.53584 208.19938 166.79551 1.000 69.37499 139 PHE E N 1
ATOM 20222 C CA . PHE C 2 122 ? 137.39828 207.70450 167.55283 1.000 72.85851 139 PHE E CA 1
ATOM 20223 C C . PHE C 2 122 ? 137.77145 206.96416 168.82315 1.000 74.99633 139 PHE E C 1
ATOM 20224 O O . PHE C 2 122 ? 136.89783 206.77207 169.67242 1.000 76.45404 139 PHE E O 1
ATOM 20241 N N . TRP C 2 123 ? 139.02769 206.55807 168.99478 1.000 69.73476 140 TRP E N 1
ATOM 20242 C CA . TRP C 2 123 ? 139.37434 205.71870 170.13214 1.000 65.66505 140 TRP E CA 1
ATOM 20243 C C . TRP C 2 123 ? 139.07913 206.39847 171.45564 1.000 62.04788 140 TRP E C 1
ATOM 20244 O O . TRP C 2 123 ? 138.95561 205.71525 172.47536 1.000 66.23496 140 TRP E O 1
ATOM 20265 N N . PHE C 2 124 ? 138.96505 207.71813 171.46931 1.000 58.21375 141 PHE E N 1
ATOM 20266 C CA . PHE C 2 124 ? 138.65915 208.44506 172.68801 1.000 64.86499 141 PHE E CA 1
ATOM 20267 C C . PHE C 2 124 ? 137.17116 208.74230 172.82956 1.000 70.26474 141 PHE E C 1
ATOM 20268 O O . PHE C 2 124 ? 136.80450 209.71847 173.48919 1.000 73.55172 141 PHE E O 1
ATOM 20285 N N . ASP C 2 125 ? 136.31305 207.92626 172.22388 1.000 82.64987 142 ASP E N 1
ATOM 20286 C CA . ASP C 2 125 ? 134.86727 208.04912 172.34255 1.000 84.18507 142 ASP E CA 1
ATOM 20287 C C . ASP C 2 125 ? 134.27836 206.69128 172.70277 1.000 88.37236 142 ASP E C 1
ATOM 20288 O O . ASP C 2 125 ? 134.46369 205.71744 171.96659 1.000 94.09825 142 ASP E O 1
ATOM 20297 N N . GLU C 2 126 ? 133.54762 206.62788 173.81642 1.000 85.47006 143 GLU E N 1
ATOM 20298 C CA . GLU C 2 126 ? 133.07322 205.33631 174.30497 1.000 81.63990 143 GLU E CA 1
ATOM 20299 C C . GLU C 2 126 ? 132.13455 204.67174 173.30328 1.000 85.63951 143 GLU E C 1
ATOM 20300 O O . GLU C 2 126 ? 132.32963 203.50749 172.92816 1.000 86.10128 143 GLU E O 1
ATOM 20304 N N . GLU C 2 127 ? 131.11613 205.40221 172.84708 1.000 87.25448 144 GLU E N 1
ATOM 20305 C CA . GLU C 2 127 ? 130.08542 204.79126 172.01453 1.000 87.31821 144 GLU E CA 1
ATOM 20306 C C . GLU C 2 127 ? 130.66314 204.27403 170.70185 1.000 88.73520 144 GLU E C 1
ATOM 20307 O O . GLU C 2 127 ? 130.29091 203.18978 170.22995 1.000 89.32399 144 GLU E O 1
ATOM 20311 N N . LYS C 2 128 ? 131.56574 205.03805 170.08880 1.000 89.70300 145 LYS E N 1
ATOM 20312 C CA . LYS C 2 128 ? 132.19348 204.56504 168.86308 1.000 93.21312 145 LYS E CA 1
ATOM 20313 C C . LYS C 2 128 ? 133.01731 203.31230 169.11550 1.000 93.24397 145 LYS E C 1
ATOM 20314 O O . LYS C 2 128 ? 133.05769 202.41483 168.26512 1.000 95.44825 145 LYS E O 1
ATOM 20333 N N . ARG C 2 129 ? 133.65954 203.21685 170.27827 1.000 80.00165 146 ARG E N 1
ATOM 20334 C CA . ARG C 2 129 ? 134.36545 201.98748 170.61320 1.000 80.65726 146 ARG E CA 1
ATOM 20335 C C . ARG C 2 129 ? 133.39896 200.81382 170.72303 1.000 81.97771 146 ARG E C 1
ATOM 20336 O O . ARG C 2 129 ? 133.70040 199.70262 170.26693 1.000 81.89510 146 ARG E O 1
ATOM 20357 N N . LEU C 2 130 ? 132.22952 201.03879 171.32295 1.000 90.23238 147 LEU E N 1
ATOM 20358 C CA . LEU C 2 130 ? 131.23735 199.97124 171.40072 1.000 92.04392 147 LEU E CA 1
ATOM 20359 C C . LEU C 2 130 ? 130.81628 199.51501 170.01002 1.000 89.07176 147 LEU E C 1
ATOM 20360 O O . LEU C 2 130 ? 130.68254 198.31152 169.75205 1.000 91.49409 147 LEU E O 1
ATOM 20376 N N . VAL C 2 131 ? 130.59608 200.46386 169.10147 1.000 75.80206 148 VAL E N 1
ATOM 20377 C CA . VAL C 2 131 ? 130.20617 200.09999 167.74099 1.000 79.91752 148 VAL E CA 1
ATOM 20378 C C . VAL C 2 131 ? 131.30819 199.29144 167.06798 1.000 83.15123 148 VAL E C 1
ATOM 20379 O O . VAL C 2 131 ? 131.04068 198.30265 166.36921 1.000 85.87048 148 VAL E O 1
ATOM 20392 N N . ALA C 2 132 ? 132.56341 199.69872 167.25686 1.000 77.70033 149 ALA E N 1
ATOM 20393 C CA . ALA C 2 132 ? 133.66548 198.93878 166.67715 1.000 78.08095 149 ALA E CA 1
ATOM 20394 C C . ALA C 2 132 ? 133.68934 197.51284 167.21554 1.000 83.39493 149 ALA E C 1
ATOM 20395 O O . ALA C 2 132 ? 133.89485 196.55569 166.45806 1.000 80.34334 149 ALA E O 1
ATOM 20402 N N . ALA C 2 133 ? 133.47921 197.34878 168.52291 1.000 84.55263 150 ALA E N 1
ATOM 20403 C CA . ALA C 2 133 ? 133.47339 196.00671 169.09809 1.000 81.39507 150 ALA E CA 1
ATOM 20404 C C . ALA C 2 133 ? 132.35130 195.16164 168.50813 1.000 82.45053 150 ALA E C 1
ATOM 20405 O O . ALA C 2 133 ? 132.54279 193.97462 168.20346 1.000 83.06383 150 ALA E O 1
ATOM 20412 N N . ARG C 2 134 ? 131.16823 195.75315 168.34539 1.000 90.16648 151 ARG E N 1
ATOM 20413 C CA . ARG C 2 134 ? 130.06490 195.01188 167.74680 1.000 86.01606 151 ARG E CA 1
ATOM 20414 C C . ARG C 2 134 ? 130.42230 194.55533 166.34414 1.000 89.39065 151 ARG E C 1
ATOM 20415 O O . ARG C 2 134 ? 130.12072 193.42173 165.95184 1.000 95.40303 151 ARG E O 1
ATOM 20436 N N . HIS C 2 135 ? 131.05350 195.43176 165.56699 1.000 83.33383 152 HIS E N 1
ATOM 20437 C CA . HIS C 2 135 ? 131.46565 195.04337 164.22378 1.000 83.42432 152 HIS E CA 1
ATOM 20438 C C . HIS C 2 135 ? 132.45548 193.88686 164.27507 1.000 82.36894 152 HIS E C 1
ATOM 20439 O O . HIS C 2 135 ? 132.36597 192.93943 163.47981 1.000 82.73502 152 HIS E O 1
ATOM 20453 N N . PHE C 2 136 ? 133.41331 193.95374 165.19773 1.000 73.17083 153 PHE E N 1
ATOM 20454 C CA . PHE C 2 136 ? 134.36655 192.86184 165.34904 1.000 77.75554 153 PHE E CA 1
ATOM 20455 C C . PHE C 2 136 ? 133.63639 191.54020 165.56484 1.000 79.53651 153 PHE E C 1
ATOM 20456 O O . PHE C 2 136 ? 133.92873 190.53238 164.90595 1.000 76.86895 153 PHE E O 1
ATOM 20473 N N . GLN C 2 137 ? 132.66844 191.53150 166.48529 1.000 77.01765 154 GLN E N 1
ATOM 20474 C CA . GLN C 2 137 ? 131.96187 190.29050 166.80062 1.000 71.69921 154 GLN E CA 1
ATOM 20475 C C . GLN C 2 137 ? 131.14860 189.78774 165.61563 1.000 79.22628 154 GLN E C 1
ATOM 20476 O O . GLN C 2 137 ? 131.09351 188.57706 165.35959 1.000 82.40894 154 GLN E O 1
ATOM 20490 N N . ARG C 2 138 ? 130.48353 190.69305 164.90077 1.000 89.61721 155 ARG E N 1
ATOM 20491 C CA . ARG C 2 138 ? 129.71547 190.27772 163.73343 1.000 87.56815 155 ARG E CA 1
ATOM 20492 C C . ARG C 2 138 ? 130.61495 189.59347 162.71500 1.000 88.08198 155 ARG E C 1
ATOM 20493 O O . ARG C 2 138 ? 130.28512 188.51938 162.18830 1.000 91.18734 155 ARG E O 1
ATOM 20514 N N . ALA C 2 139 ? 131.76679 190.20203 162.43026 1.000 80.08422 156 ALA E N 1
ATOM 20515 C CA . ALA C 2 139 ? 132.69562 189.58788 161.49100 1.000 82.36809 156 ALA E CA 1
ATOM 20516 C C . ALA C 2 139 ? 133.13861 188.22114 161.98596 1.000 77.60610 156 ALA E C 1
ATOM 20517 O O . ALA C 2 139 ? 133.26011 187.27403 161.19915 1.000 76.48074 156 ALA E O 1
ATOM 20524 N N . ARG C 2 140 ? 133.38826 188.09879 163.28915 1.000 74.45891 157 ARG E N 1
ATOM 20525 C CA . ARG C 2 140 ? 133.81539 186.81501 163.83138 1.000 74.23521 157 ARG E CA 1
ATOM 20526 C C . ARG C 2 140 ? 132.77240 185.73939 163.58012 1.000 80.90943 157 ARG E C 1
ATOM 20527 O O . ARG C 2 140 ? 133.09663 184.63643 163.12715 1.000 81.48160 157 ARG E O 1
ATOM 20548 N N . LEU C 2 141 ? 131.50956 186.03791 163.88600 1.000 91.36168 158 LEU E N 1
ATOM 20549 C CA . LEU C 2 141 ? 130.46012 185.03843 163.70412 1.000 86.04713 158 LEU E CA 1
ATOM 20550 C C . LEU C 2 141 ? 130.33170 184.64349 162.24176 1.000 85.84772 158 LEU E C 1
ATOM 20551 O O . LEU C 2 141 ? 130.20393 183.45536 161.91450 1.000 85.74357 158 LEU E O 1
ATOM 20567 N N . GLU C 2 142 ? 130.36445 185.62925 161.34661 1.000 94.24684 159 GLU E N 1
ATOM 20568 C CA . GLU C 2 142 ? 130.25422 185.33419 159.92262 1.000 93.75685 159 GLU E CA 1
ATOM 20569 C C . GLU C 2 142 ? 131.38213 184.41585 159.46502 1.000 94.92412 159 GLU E C 1
ATOM 20570 O O . GLU C 2 142 ? 131.14966 183.43057 158.75156 1.000 96.28582 159 GLU E O 1
ATOM 20582 N N . ARG C 2 143 ? 132.61642 184.72111 159.86912 1.000 96.48560 160 ARG E N 1
ATOM 20583 C CA . ARG C 2 143 ? 133.74190 183.88489 159.46673 1.000 92.41237 160 ARG E CA 1
ATOM 20584 C C . ARG C 2 143 ? 133.61663 182.48578 160.05099 1.000 92.44117 160 ARG E C 1
ATOM 20585 O O . ARG C 2 143 ? 133.98823 181.50158 159.40413 1.000 87.80281 160 ARG E O 1
ATOM 20606 N N . ILE C 2 144 ? 133.11937 182.37752 161.28500 1.000 93.06330 161 ILE E N 1
ATOM 20607 C CA . ILE C 2 144 ? 132.95575 181.06496 161.90496 1.000 87.69708 161 ILE E CA 1
ATOM 20608 C C . ILE C 2 144 ? 131.99559 180.21857 161.08715 1.000 87.27274 161 ILE E C 1
ATOM 20609 O O . ILE C 2 144 ? 132.26098 179.04672 160.79092 1.000 88.75161 161 ILE E O 1
ATOM 20625 N N . ARG C 2 145 ? 130.85683 180.80288 160.71754 1.000 94.48460 162 ARG E N 1
ATOM 20626 C CA . ARG C 2 145 ? 129.88962 180.07372 159.90700 1.000 92.19414 162 ARG E CA 1
ATOM 20627 C C . ARG C 2 145 ? 130.51203 179.65561 158.58611 1.000 90.82880 162 ARG E C 1
ATOM 20628 O O . ARG C 2 145 ? 130.37448 178.50578 158.15291 1.000 90.99006 162 ARG E O 1
ATOM 20649 N N . HIS C 2 146 ? 131.22058 180.57884 157.93815 1.000 97.58085 163 HIS E N 1
ATOM 20650 C CA . HIS C 2 146 ? 131.84953 180.26030 156.66257 1.000 99.82172 163 HIS E CA 1
ATOM 20651 C C . HIS C 2 146 ? 132.80059 179.08011 156.80300 1.000 99.23212 163 HIS E C 1
ATOM 20652 O O . HIS C 2 146 ? 132.71485 178.10459 156.05124 1.000 101.16322 163 HIS E O 1
ATOM 20666 N N . SER C 2 147 ? 133.70308 179.14139 157.77993 1.000 92.42211 164 SER E N 1
ATOM 20667 C CA . SER C 2 147 ? 134.71311 178.09871 157.91732 1.000 93.32799 164 SER E CA 1
ATOM 20668 C C . SER C 2 147 ? 134.08685 176.75713 158.26262 1.000 92.75899 164 SER E C 1
ATOM 20669 O O . SER C 2 147 ? 134.50255 175.71895 157.73868 1.000 93.30239 164 SER E O 1
ATOM 20677 N N . TRP C 2 148 ? 133.09262 176.75153 159.14732 1.000 91.40567 165 TRP E N 1
ATOM 20678 C CA . TRP C 2 148 ? 132.55388 175.49258 159.63812 1.000 88.93342 165 TRP E CA 1
ATOM 20679 C C . TRP C 2 148 ? 131.54797 174.85278 158.69383 1.000 92.58210 165 TRP E C 1
ATOM 20680 O O . TRP C 2 148 ? 131.34837 173.63600 158.76874 1.000 93.10226 165 TRP E O 1
ATOM 20701 N N . LEU C 2 149 ? 130.90282 175.62623 157.81838 1.000 96.37955 166 LEU E N 1
ATOM 20702 C CA . LEU C 2 149 ? 129.87021 175.08449 156.94957 1.000 96.94558 166 LEU E CA 1
ATOM 20703 C C . LEU C 2 149 ? 130.18210 175.24048 155.46999 1.000 96.87040 166 LEU E C 1
ATOM 20704 O O . LEU C 2 149 ? 129.32921 174.91240 154.63897 1.000 95.58239 166 LEU E O 1
ATOM 20720 N N . GLU C 2 150 ? 131.36800 175.72644 155.11119 1.000 106.07072 167 GLU E N 1
ATOM 20721 C CA . GLU C 2 150 ? 131.71046 175.94136 153.71622 1.000 107.43916 167 GLU E CA 1
ATOM 20722 C C . GLU C 2 150 ? 133.07501 175.40004 153.32731 1.000 110.04953 167 GLU E C 1
ATOM 20723 O O . GLU C 2 150 ? 133.36572 175.33573 152.12856 1.000 112.29394 167 GLU E O 1
ATOM 20727 N N . ASP C 2 151 ? 133.91911 175.01994 154.28152 1.000 106.87302 168 ASP E N 1
ATOM 20728 C CA . ASP C 2 151 ? 135.21340 174.42077 153.97728 1.000 106.01220 168 ASP E CA 1
ATOM 20729 C C . ASP C 2 151 ? 135.02041 172.91546 153.87025 1.000 104.95663 168 ASP E C 1
ATOM 20730 O O . ASP C 2 151 ? 134.72653 172.24912 154.86669 1.000 106.21307 168 ASP E O 1
ATOM 20734 N N . ARG C 2 152 ? 135.16427 172.38324 152.65752 1.000 103.79967 169 ARG E N 1
ATOM 20735 C CA . ARG C 2 152 ? 135.02780 170.94979 152.44701 1.000 106.41594 169 ARG E CA 1
ATOM 20736 C C . ARG C 2 152 ? 136.26032 170.17646 152.89211 1.000 107.78229 169 ARG E C 1
ATOM 20737 O O . ARG C 2 152 ? 136.17821 168.95708 153.06998 1.000 104.55151 169 ARG E O 1
ATOM 20741 N N . VAL C 2 153 ? 137.39646 170.85109 153.07532 1.000 107.26777 170 VAL E N 1
ATOM 20742 C CA . VAL C 2 153 ? 138.59956 170.15999 153.52962 1.000 107.85060 170 VAL E CA 1
ATOM 20743 C C . VAL C 2 153 ? 138.39770 169.60751 154.93238 1.000 107.87604 170 VAL E C 1
ATOM 20744 O O . VAL C 2 153 ? 138.77564 168.46850 155.22814 1.000 107.09935 170 VAL E O 1
ATOM 20757 N N . LEU C 2 154 ? 137.81403 170.40848 155.82283 1.000 104.74945 171 LEU E N 1
ATOM 20758 C CA . LEU C 2 154 ? 137.54716 169.93102 157.17315 1.000 102.21437 171 LEU E CA 1
ATOM 20759 C C . LEU C 2 154 ? 136.56383 168.77065 157.15381 1.000 103.86486 171 LEU E C 1
ATOM 20760 O O . LEU C 2 154 ? 136.72185 167.79881 157.90099 1.000 105.96477 171 LEU E O 1
ATOM 20776 N N . ARG C 2 155 ? 135.53618 168.85465 156.30929 1.000 109.15054 172 ARG E N 1
ATOM 20777 C CA . ARG C 2 155 ? 134.59358 167.74919 156.19887 1.000 110.41028 172 ARG E CA 1
ATOM 20778 C C . ARG C 2 155 ? 135.29454 166.48273 155.73272 1.000 111.31376 172 ARG E C 1
ATOM 20779 O O . ARG C 2 155 ? 135.05760 165.39724 156.27443 1.000 110.94705 172 ARG E O 1
ATOM 20783 N N . ASP C 2 156 ? 136.16839 166.60188 154.73210 1.000 109.84581 173 ASP E N 1
ATOM 20784 C CA . ASP C 2 156 ? 136.90352 165.43688 154.25520 1.000 110.51268 173 ASP E CA 1
ATOM 20785 C C . ASP C 2 156 ? 137.80171 164.86479 155.34032 1.000 109.23997 173 ASP E C 1
ATOM 20786 O O . ASP C 2 156 ? 137.88648 163.64232 155.49683 1.000 110.93054 173 ASP E O 1
ATOM 20790 N N . ALA C 2 157 ? 138.47725 165.72818 156.09785 1.000 105.27443 174 ALA E N 1
ATOM 20791 C CA . ALA C 2 157 ? 139.34301 165.25945 157.16980 1.000 107.07571 174 ALA E CA 1
ATOM 20792 C C . ALA C 2 157 ? 138.57139 164.51478 158.24842 1.000 107.85778 174 ALA E C 1
ATOM 20793 O O . ALA C 2 157 ? 139.17042 163.72652 158.98756 1.000 106.73065 174 ALA E O 1
ATOM 20800 N N . GLY C 2 158 ? 137.26585 164.74697 158.35734 1.000 104.70613 175 GLY E N 1
ATOM 20801 C CA . GLY C 2 158 ? 136.45097 164.04201 159.32498 1.000 104.77924 175 GLY E CA 1
ATOM 20802 C C . GLY C 2 158 ? 135.74850 164.95348 160.30677 1.000 102.18760 175 GLY E C 1
ATOM 20803 O O . GLY C 2 158 ? 135.36419 164.51648 161.39394 1.000 103.37292 175 GLY E O 1
ATOM 20807 N N . PHE C 2 159 ? 135.57001 166.21968 159.94217 1.000 97.52842 176 PHE E N 1
ATOM 20808 C CA . PHE C 2 159 ? 134.89712 167.18223 160.80970 1.000 102.72019 176 PHE E CA 1
ATOM 20809 C C . PHE C 2 159 ? 133.43399 167.25753 160.39374 1.000 105.04609 176 PHE E C 1
ATOM 20810 O O . PHE C 2 159 ? 133.09586 167.86715 159.37763 1.000 102.14798 176 PHE E O 1
ATOM 20827 N N . ALA C 2 160 ? 132.56182 166.63538 161.18398 1.000 116.04950 177 ALA E N 1
ATOM 20828 C CA . ALA C 2 160 ? 131.13122 166.58973 160.91216 1.000 116.69678 177 ALA E CA 1
ATOM 20829 C C . ALA C 2 160 ? 130.37044 167.19544 162.08131 1.000 114.91314 177 ALA E C 1
ATOM 20830 O O . ALA C 2 160 ? 130.55059 166.77287 163.22740 1.000 112.70479 177 ALA E O 1
ATOM 20837 N N . VAL C 2 161 ? 129.50897 168.16653 161.78941 1.000 112.95398 178 VAL E N 1
ATOM 20838 C CA . VAL C 2 161 ? 128.73261 168.85858 162.81188 1.000 112.92711 178 VAL E CA 1
ATOM 20839 C C . VAL C 2 161 ? 127.28913 168.97071 162.34365 1.000 113.94482 178 VAL E C 1
ATOM 20840 O O . VAL C 2 161 ? 127.02409 169.21540 161.16195 1.000 114.68269 178 VAL E O 1
ATOM 20844 N N . ASP C 2 162 ? 126.35550 168.78822 163.27514 1.000 121.90919 179 ASP E N 1
ATOM 20845 C CA . ASP C 2 162 ? 124.94037 168.92903 162.95904 1.000 120.88556 179 ASP E CA 1
ATOM 20846 C C . ASP C 2 162 ? 124.62291 170.37955 162.62914 1.000 118.73605 179 ASP E C 1
ATOM 20847 O O . ASP C 2 162 ? 124.69528 171.25380 163.49790 1.000 118.85051 179 ASP E O 1
ATOM 20851 N N . ALA C 2 163 ? 124.24307 170.62887 161.37585 1.000 108.96249 180 ALA E N 1
ATOM 20852 C CA . ALA C 2 163 ? 124.04420 172.00078 160.92534 1.000 112.32003 180 ALA E CA 1
ATOM 20853 C C . ALA C 2 163 ? 123.01937 172.72636 161.78607 1.000 112.89259 180 ALA E C 1
ATOM 20854 O O . ALA C 2 163 ? 123.19586 173.90603 162.11222 1.000 109.19778 180 ALA E O 1
ATOM 20861 N N . THR C 2 164 ? 121.94492 172.03638 162.17026 1.000 113.06369 181 THR E N 1
ATOM 20862 C CA . THR C 2 164 ? 120.85212 172.70078 162.87321 1.000 110.75696 181 THR E CA 1
ATOM 20863 C C . THR C 2 164 ? 121.31663 173.28477 164.20056 1.000 109.84741 181 THR E C 1
ATOM 20864 O O . THR C 2 164 ? 120.95550 174.41516 164.54985 1.000 109.45682 181 THR E O 1
ATOM 20875 N N . ALA C 2 165 ? 122.10882 172.52674 164.96026 1.000 112.43793 182 ALA E N 1
ATOM 20876 C CA . ALA C 2 165 ? 122.58675 173.02400 166.24644 1.000 113.91531 182 ALA E CA 1
ATOM 20877 C C . ALA C 2 165 ? 123.46938 174.25048 166.06477 1.000 112.22178 182 ALA E C 1
ATOM 20878 O O . ALA C 2 165 ? 123.35609 175.22887 166.81497 1.000 108.99883 182 ALA E O 1
ATOM 20885 N N . LEU C 2 166 ? 124.36139 174.21313 165.07537 1.000 103.57638 183 LEU E N 1
ATOM 20886 C CA . LEU C 2 166 ? 125.21663 175.36293 164.82269 1.000 101.67367 183 LEU E CA 1
ATOM 20887 C C . LEU C 2 166 ? 124.38186 176.58085 164.46388 1.000 104.99936 183 LEU E C 1
ATOM 20888 O O . LEU C 2 166 ? 124.63845 177.68648 164.95400 1.000 108.84370 183 LEU E O 1
ATOM 20904 N N . ALA C 2 167 ? 123.37451 176.39730 163.60914 1.000 106.73505 184 ALA E N 1
ATOM 20905 C CA . ALA C 2 167 ? 122.52411 177.51815 163.22974 1.000 106.86188 184 ALA E CA 1
ATOM 20906 C C . ALA C 2 167 ? 121.80665 178.08807 164.44240 1.000 105.52209 184 ALA E C 1
ATOM 20907 O O . ALA C 2 167 ? 121.73690 179.31003 164.61824 1.000 105.25731 184 ALA E O 1
ATOM 20914 N N . VAL C 2 168 ? 121.28005 177.21664 165.30053 1.000 108.77491 185 VAL E N 1
ATOM 20915 C CA . VAL C 2 168 ? 120.57807 177.68684 166.49006 1.000 109.85077 185 VAL E CA 1
ATOM 20916 C C . VAL C 2 168 ? 121.52107 178.50359 167.36327 1.000 110.38594 185 VAL E C 1
ATOM 20917 O O . VAL C 2 168 ? 121.19100 179.61317 167.80492 1.000 109.52869 185 VAL E O 1
ATOM 20930 N N . ALA C 2 169 ? 122.71940 177.97270 167.60962 1.000 110.60342 186 ALA E N 1
ATOM 20931 C CA . ALA C 2 169 ? 123.65696 178.65894 168.49067 1.000 110.19765 186 ALA E CA 1
ATOM 20932 C C . ALA C 2 169 ? 124.05761 180.01310 167.92230 1.000 108.81566 186 ALA E C 1
ATOM 20933 O O . ALA C 2 169 ? 124.04907 181.02312 168.63683 1.000 104.15782 186 ALA E O 1
ATOM 20940 N N . VAL C 2 170 ? 124.40282 180.05876 166.63502 1.000 107.49982 187 VAL E N 1
ATOM 20941 C CA . VAL C 2 170 ? 124.87550 181.30816 166.04688 1.000 105.75060 187 VAL E CA 1
ATOM 20942 C C . VAL C 2 170 ? 123.75697 182.34044 166.02790 1.000 108.45578 187 VAL E C 1
ATOM 20943 O O . VAL C 2 170 ? 123.98331 183.52618 166.28710 1.000 105.97639 187 VAL E O 1
ATOM 20956 N N . GLU C 2 171 ? 122.53490 181.91639 165.70119 1.000 117.89122 188 GLU E N 1
ATOM 20957 C CA . GLU C 2 171 ? 121.43090 182.86780 165.67054 1.000 117.55347 188 GLU E CA 1
ATOM 20958 C C . GLU C 2 171 ? 121.15041 183.42314 167.05902 1.000 114.06432 188 GLU E C 1
ATOM 20959 O O . GLU C 2 171 ? 120.94400 184.63361 167.22281 1.000 114.79143 188 GLU E O 1
ATOM 20971 N N . ASP C 2 172 ? 121.15017 182.56035 168.07640 1.000 105.54209 189 ASP E N 1
ATOM 20972 C CA . ASP C 2 172 ? 120.94731 183.05206 169.43203 1.000 108.84755 189 ASP E CA 1
ATOM 20973 C C . ASP C 2 172 ? 122.04399 184.03292 169.81788 1.000 110.62920 189 ASP E C 1
ATOM 20974 O O . ASP C 2 172 ? 121.77005 185.08203 170.41573 1.000 109.67905 189 ASP E O 1
ATOM 20978 N N . SER C 2 173 ? 123.29463 183.71404 169.47315 1.000 109.42743 190 SER E N 1
ATOM 20979 C CA . SER C 2 173 ? 124.40168 184.60157 169.81257 1.000 109.73908 190 SER E CA 1
ATOM 20980 C C . SER C 2 173 ? 124.25881 185.95015 169.12306 1.000 108.39670 190 SER E C 1
ATOM 20981 O O . SER C 2 173 ? 124.44502 186.99861 169.74971 1.000 106.81107 190 SER E O 1
ATOM 20985 N N . ALA C 2 174 ? 123.91949 185.94335 167.83567 1.000 104.31700 191 ALA E N 1
ATOM 20986 C CA . ALA C 2 174 ? 123.76477 187.19407 167.10658 1.000 104.31272 191 ALA E CA 1
ATOM 20987 C C . ALA C 2 174 ? 122.65786 188.03645 167.71736 1.000 102.51480 191 ALA E C 1
ATOM 20988 O O . ALA C 2 174 ? 122.80488 189.25231 167.88255 1.000 98.94798 191 ALA E O 1
ATOM 20995 N N . ARG C 2 175 ? 121.53862 187.40417 168.07061 1.000 110.98280 192 ARG E N 1
ATOM 20996 C CA . ARG C 2 175 ? 120.46931 188.14741 168.72510 1.000 111.58043 192 ARG E CA 1
ATOM 20997 C C . ARG C 2 175 ? 120.95752 188.77270 170.02411 1.000 110.25007 192 ARG E C 1
ATOM 20998 O O . ARG C 2 175 ? 120.77272 189.97370 170.25320 1.000 105.23767 192 ARG E O 1
ATOM 21002 N N . ALA C 2 176 ? 121.60487 187.97805 170.87822 1.000 117.23713 193 ALA E N 1
ATOM 21003 C CA . ALA C 2 176 ? 122.06441 188.50067 172.16036 1.000 117.13230 193 ALA E CA 1
ATOM 21004 C C . ALA C 2 176 ? 123.13683 189.56600 171.97409 1.000 118.99311 193 ALA E C 1
ATOM 21005 O O . ALA C 2 176 ? 123.13065 190.59050 172.66623 1.000 119.52967 193 ALA E O 1
ATOM 21012 N N . LEU C 2 177 ? 124.06906 189.34380 171.04524 1.000 113.99320 194 LEU E N 1
ATOM 21013 C CA . LEU C 2 177 ? 125.19618 190.26005 170.90393 1.000 111.96640 194 LEU E CA 1
ATOM 21014 C C . LEU C 2 177 ? 124.73590 191.65569 170.50460 1.000 111.50381 194 LEU E C 1
ATOM 21015 O O . LEU C 2 177 ? 125.07987 192.64271 171.16465 1.000 107.80917 194 LEU E O 1
ATOM 21019 N N . GLU C 2 178 ? 123.93656 191.75864 169.44266 1.000 113.45702 195 GLU E N 1
ATOM 21020 C CA . GLU C 2 178 ? 123.55445 193.07016 168.93642 1.000 112.70011 195 GLU E CA 1
ATOM 21021 C C . GLU C 2 178 ? 122.76913 193.87925 169.95804 1.000 111.11447 195 GLU E C 1
ATOM 21022 O O . GLU C 2 178 ? 122.68438 195.10409 169.82643 1.000 109.02353 195 GLU E O 1
ATOM 21026 N N . GLN C 2 179 ? 122.19496 193.23263 170.96804 1.000 108.24614 196 GLN E N 1
ATOM 21027 C CA . GLN C 2 179 ? 121.41667 193.91969 171.98660 1.000 108.71345 196 GLN E CA 1
ATOM 21028 C C . GLN C 2 179 ? 122.24922 194.30669 173.20294 1.000 111.30839 196 GLN E C 1
ATOM 21029 O O . GLN C 2 179 ? 121.70604 194.87285 174.15558 1.000 111.38179 196 GLN E O 1
ATOM 21033 N N . ALA C 2 180 ? 123.54699 194.03533 173.18763 1.000 116.59088 197 ALA E N 1
ATOM 21034 C CA . ALA C 2 180 ? 124.39067 194.29574 174.34637 1.000 117.47236 197 ALA E CA 1
ATOM 21035 C C . ALA C 2 180 ? 124.39420 195.78453 174.68293 1.000 116.70780 197 ALA E C 1
ATOM 21036 O O . ALA C 2 180 ? 124.62745 196.61006 173.78867 1.000 115.28678 197 ALA E O 1
ATOM 21043 N N . PRO C 2 181 ? 124.14209 196.17398 175.93754 1.000 117.76122 198 PRO E N 1
ATOM 21044 C CA . PRO C 2 181 ? 124.07639 197.60467 176.26273 1.000 116.70138 198 PRO E CA 1
ATOM 21045 C C . PRO C 2 181 ? 125.42122 198.22181 176.61621 1.000 114.72339 198 PRO E C 1
ATOM 21046 O O . PRO C 2 181 ? 125.63502 199.41740 176.39352 1.000 113.16099 198 PRO E O 1
ATOM 21057 N N . ASN C 2 182 ? 126.33174 197.42454 177.17234 1.000 116.18296 199 ASN E N 1
ATOM 21058 C CA . ASN C 2 182 ? 127.61998 197.91847 177.63775 1.000 116.33361 199 ASN E CA 1
ATOM 21059 C C . ASN C 2 182 ? 128.66596 196.83155 177.43240 1.000 116.04546 199 ASN E C 1
ATOM 21060 O O . ASN C 2 182 ? 128.36476 195.72816 176.96876 1.000 115.87198 199 ASN E O 1
ATOM 21064 N N . HIS C 2 183 ? 129.90907 197.14393 177.79837 1.000 111.15127 200 HIS E N 1
ATOM 21065 C CA . HIS C 2 183 ? 131.00940 196.23047 177.51206 1.000 111.28189 200 HIS E CA 1
ATOM 21066 C C . HIS C 2 183 ? 130.82710 194.89444 178.21983 1.000 113.73528 200 HIS E C 1
ATOM 21067 O O . HIS C 2 183 ? 131.04139 193.83377 177.61932 1.000 112.27889 200 HIS E O 1
ATOM 21071 N N . GLU C 2 184 ? 130.42262 194.92222 179.49006 1.000 120.68347 201 GLU E N 1
ATOM 21072 C CA . GLU C 2 184 ? 130.39229 193.69430 180.27696 1.000 122.10702 201 GLU E CA 1
ATOM 21073 C C . GLU C 2 184 ? 129.45137 192.66692 179.66574 1.000 123.87769 201 GLU E C 1
ATOM 21074 O O . GLU C 2 184 ? 129.76674 191.46948 179.62566 1.000 121.76669 201 GLU E O 1
ATOM 21086 N N . HIS C 2 185 ? 128.28474 193.10963 179.19652 1.000 126.06777 202 HIS E N 1
ATOM 21087 C CA . HIS C 2 185 ? 127.37145 192.18241 178.54267 1.000 123.68221 202 HIS E CA 1
ATOM 21088 C C . HIS C 2 185 ? 128.02675 191.56107 177.32031 1.000 122.49803 202 HIS E C 1
ATOM 21089 O O . HIS C 2 185 ? 127.87154 190.36236 177.06339 1.000 120.62012 202 HIS E O 1
ATOM 21093 N N . LEU C 2 186 ? 128.77173 192.36030 176.55802 1.000 110.48211 203 LEU E N 1
ATOM 21094 C CA . LEU C 2 186 ? 129.46117 191.82548 175.39183 1.000 110.73259 203 LEU E CA 1
ATOM 21095 C C . LEU C 2 186 ? 130.46678 190.75878 175.79830 1.000 113.25554 203 LEU E C 1
ATOM 21096 O O . LEU C 2 186 ? 130.53944 189.69008 175.18157 1.000 113.62824 203 LEU E O 1
ATOM 21112 N N . LEU C 2 187 ? 131.24954 191.02758 176.84320 1.000 112.41809 204 LEU E N 1
ATOM 21113 C CA . LEU C 2 187 ? 132.25102 190.05554 177.26982 1.000 112.18922 204 LEU E CA 1
ATOM 21114 C C . LEU C 2 187 ? 131.59576 188.75413 177.71461 1.000 112.98852 204 LEU E C 1
ATOM 21115 O O . LEU C 2 187 ? 132.02911 187.65839 177.32882 1.000 109.18623 204 LEU E O 1
ATOM 21131 N N . THR C 2 188 ? 130.53810 188.85700 178.51833 1.000 119.33063 205 THR E N 1
ATOM 21132 C CA . THR C 2 188 ? 129.87240 187.65962 179.01553 1.000 117.35694 205 THR E CA 1
ATOM 21133 C C . THR C 2 188 ? 129.23546 186.87296 177.87816 1.000 115.92452 205 THR E C 1
ATOM 21134 O O . THR C 2 188 ? 129.29392 185.63686 177.85446 1.000 115.95468 205 THR E O 1
ATOM 21145 N N . GLU C 2 189 ? 128.61961 187.56947 176.92384 1.000 111.79239 206 GLU E N 1
ATOM 21146 C CA . GLU C 2 189 ? 128.00995 186.87890 175.79679 1.000 112.19375 206 GLU E CA 1
ATOM 21147 C C . GLU C 2 189 ? 129.06959 186.18652 174.95112 1.000 113.43042 206 GLU E C 1
ATOM 21148 O O . GLU C 2 189 ? 128.85588 185.07016 174.46121 1.000 113.79669 206 GLU E O 1
ATOM 21160 N N . GLU C 2 190 ? 130.21998 186.83539 174.76947 1.000 112.05529 207 GLU E N 1
ATOM 21161 C CA . GLU C 2 190 ? 131.31589 186.20660 174.04441 1.000 112.75997 207 GLU E CA 1
ATOM 21162 C C . GLU C 2 190 ? 131.76966 184.93690 174.75157 1.000 110.76766 207 GLU E C 1
ATOM 21163 O O . GLU C 2 190 ? 132.04280 183.91771 174.10665 1.000 107.41279 207 GLU E O 1
ATOM 21175 N N . ALA C 2 191 ? 131.85656 184.97927 176.08125 1.000 114.09983 208 ALA E N 1
ATOM 21176 C CA . ALA C 2 191 ? 132.21248 183.77440 176.82490 1.000 114.85117 208 ALA E CA 1
ATOM 21177 C C . ALA C 2 191 ? 131.18113 182.67205 176.61060 1.000 114.59889 208 ALA E C 1
ATOM 21178 O O . ALA C 2 191 ? 131.53514 181.49780 176.42956 1.000 114.22712 208 ALA E O 1
ATOM 21185 N N . ARG C 2 192 ? 129.89749 183.02854 176.64500 1.000 115.42754 209 ARG E N 1
ATOM 21186 C CA . ARG C 2 192 ? 128.85496 182.02974 176.43835 1.000 115.83933 209 ARG E CA 1
ATOM 21187 C C . ARG C 2 192 ? 129.01194 181.36973 175.07482 1.000 114.14885 209 ARG E C 1
ATOM 21188 O O . ARG C 2 192 ? 128.94837 180.13906 174.94832 1.000 110.16976 209 ARG E O 1
ATOM 21209 N N . LEU C 2 193 ? 129.22671 182.18327 174.04011 1.000 108.58466 210 LEU E N 1
ATOM 21210 C CA . LEU C 2 193 ? 129.41413 181.64414 172.69745 1.000 106.95377 210 LEU E CA 1
ATOM 21211 C C . LEU C 2 193 ? 130.63880 180.74404 172.63933 1.000 104.29756 210 LEU E C 1
ATOM 21212 O O . LEU C 2 193 ? 130.62693 179.70528 171.96751 1.000 104.10366 210 LEU E O 1
ATOM 21228 N N . SER C 2 194 ? 131.71227 181.13449 173.32629 1.000 104.32263 211 SER E N 1
ATOM 21229 C CA . SER C 2 194 ? 132.91674 180.31517 173.33368 1.000 104.77374 211 SER E CA 1
ATOM 21230 C C . SER C 2 194 ? 132.63376 178.94226 173.92435 1.000 105.35138 211 SER E C 1
ATOM 21231 O O . SER C 2 194 ? 133.03665 177.91622 173.36212 1.000 104.91917 211 SER E O 1
ATOM 21239 N N . LYS C 2 195 ? 131.92738 178.90540 175.05414 1.000 110.91307 212 LYS E N 1
ATOM 21240 C CA . LYS C 2 195 ? 131.60306 177.62636 175.68005 1.000 110.65594 212 LYS E CA 1
ATOM 21241 C C . LYS C 2 195 ? 130.72941 176.77532 174.76646 1.000 110.38878 212 LYS E C 1
ATOM 21242 O O . LYS C 2 195 ? 130.95472 175.56424 174.61596 1.000 106.49899 212 LYS E O 1
ATOM 21261 N N . ARG C 2 196 ? 129.72474 177.39349 174.14585 1.000 112.35387 213 ARG E N 1
ATOM 21262 C CA . ARG C 2 196 ? 128.85078 176.64567 173.25063 1.000 110.93349 213 ARG E CA 1
ATOM 21263 C C . ARG C 2 196 ? 129.64228 176.03895 172.10211 1.000 109.64850 213 ARG E C 1
ATOM 21264 O O . ARG C 2 196 ? 129.44653 174.86889 171.74521 1.000 108.01557 213 ARG E O 1
ATOM 21285 N N . LEU C 2 197 ? 130.54417 176.82122 171.51134 1.000 99.25980 214 LEU E N 1
ATOM 21286 C CA . LEU C 2 197 ? 131.34229 176.30803 170.40823 1.000 96.71788 214 LEU E CA 1
ATOM 21287 C C . LEU C 2 197 ? 132.24825 175.17909 170.87248 1.000 96.34199 214 LEU E C 1
ATOM 21288 O O . LEU C 2 197 ? 132.47068 174.21408 170.13583 1.000 97.21850 214 LEU E O 1
ATOM 21304 N N . PHE C 2 198 ? 132.78950 175.27963 172.08686 1.000 98.19520 215 PHE E N 1
ATOM 21305 C CA . PHE C 2 198 ? 133.57549 174.16953 172.61670 1.000 97.23801 215 PHE E CA 1
ATOM 21306 C C . PHE C 2 198 ? 132.74388 172.89750 172.63500 1.000 95.66151 215 PHE E C 1
ATOM 21307 O O . PHE C 2 198 ? 133.18426 171.83736 172.17061 1.000 93.87935 215 PHE E O 1
ATOM 21324 N N . LYS C 2 199 ? 131.53070 172.99184 173.17869 1.000 104.49437 216 LYS E N 1
ATOM 21325 C CA . LYS C 2 199 ? 130.65115 171.82817 173.24418 1.000 104.18263 216 LYS E CA 1
ATOM 21326 C C . LYS C 2 199 ? 130.43524 171.24645 171.85168 1.000 103.67632 216 LYS E C 1
ATOM 21327 O O . LYS C 2 199 ? 130.62647 170.04345 171.62456 1.000 98.38902 216 LYS E O 1
ATOM 21346 N N . LEU C 2 200 ? 130.05733 172.09905 170.89907 1.000 106.47412 217 LEU E N 1
ATOM 21347 C CA . LEU C 2 200 ? 129.74227 171.61486 169.55856 1.000 104.41265 217 LEU E CA 1
ATOM 21348 C C . LEU C 2 200 ? 130.94863 170.94808 168.91294 1.000 103.99755 217 LEU E C 1
ATOM 21349 O O . LEU C 2 200 ? 130.82897 169.87217 168.31319 1.000 105.48794 217 LEU E O 1
ATOM 21365 N N . ALA C 2 201 ? 132.12210 171.57098 169.02726 1.000 102.70253 218 ALA E N 1
ATOM 21366 C CA . ALA C 2 201 ? 133.32049 171.00474 168.42318 1.000 101.36109 218 ALA E CA 1
ATOM 21367 C C . ALA C 2 201 ? 133.65391 169.65613 169.03572 1.000 99.40606 218 ALA E C 1
ATOM 21368 O O . ALA C 2 201 ? 134.01056 168.71280 168.32151 1.000 96.81989 218 ALA E O 1
ATOM 21375 N N . ALA C 2 202 ? 133.54357 169.54187 170.35940 1.000 102.87914 219 ALA E N 1
ATOM 21376 C CA . ALA C 2 202 ? 133.80890 168.25832 170.99542 1.000 103.76345 219 ALA E CA 1
ATOM 21377 C C . ALA C 2 202 ? 132.84889 167.19772 170.48366 1.000 106.77771 219 ALA E C 1
ATOM 21378 O O . ALA C 2 202 ? 133.25095 166.06135 170.20993 1.000 105.87809 219 ALA E O 1
ATOM 21385 N N . GLN C 2 203 ? 131.57423 167.55677 170.33463 1.000 107.14529 220 GLN E N 1
ATOM 21386 C CA . GLN C 2 203 ? 130.59492 166.59714 169.83568 1.000 104.41879 220 GLN E CA 1
ATOM 21387 C C . GLN C 2 203 ? 130.94481 166.14788 168.42178 1.000 100.03102 220 GLN E C 1
ATOM 21388 O O . GLN C 2 203 ? 130.84324 164.96039 168.09365 1.000 93.43289 220 GLN E O 1
ATOM 21402 N N . ALA C 2 204 ? 131.37886 167.08462 167.57797 1.000 107.81860 221 ALA E N 1
ATOM 21403 C CA . ALA C 2 204 ? 131.50505 166.80651 166.15083 1.000 106.41994 221 ALA E CA 1
ATOM 21404 C C . ALA C 2 204 ? 132.43386 165.62849 165.88829 1.000 105.76720 221 ALA E C 1
ATOM 21405 O O . ALA C 2 204 ? 132.13161 164.76040 165.06348 1.000 108.08465 221 ALA E O 1
ATOM 21412 N N . THR C 2 205 ? 133.57404 165.58225 166.57275 1.000 104.99869 222 THR E N 1
ATOM 21413 C CA . THR C 2 205 ? 134.58003 164.54342 166.35473 1.000 104.14502 222 THR E CA 1
ATOM 21414 C C . THR C 2 205 ? 134.59517 163.52063 167.47906 1.000 102.90170 222 THR E C 1
ATOM 21415 O O . THR C 2 205 ? 135.65630 163.01583 167.85041 1.000 99.71773 222 THR E O 1
ATOM 21426 N N . ARG C 2 206 ? 133.43002 163.21646 168.04670 1.000 109.21378 223 ARG E N 1
ATOM 21427 C CA . ARG C 2 206 ? 133.27882 162.12523 169.00191 1.000 111.83390 223 ARG E CA 1
ATOM 21428 C C . ARG C 2 206 ? 134.38666 162.10095 170.04710 1.000 111.41960 223 ARG E C 1
ATOM 21429 O O . ARG C 2 206 ? 134.78171 161.02747 170.51024 1.000 112.00316 223 ARG E O 1
ATOM 21450 N N . TYR C 2 207 ? 134.88678 163.27086 170.44117 1.000 105.23363 224 TYR E N 1
ATOM 21451 C CA . TYR C 2 207 ? 135.92880 163.30365 171.46114 1.000 106.69912 224 TYR E CA 1
ATOM 21452 C C . TYR C 2 207 ? 135.42019 162.76003 172.78927 1.000 106.40438 224 TYR E C 1
ATOM 21453 O O . TYR C 2 207 ? 136.14454 162.04663 173.49231 1.000 103.88385 224 TYR E O 1
ATOM 21471 N N . GLY C 2 208 ? 134.17740 163.08495 173.15012 1.000 111.79116 225 GLY E N 1
ATOM 21472 C CA . GLY C 2 208 ? 133.60035 162.68127 174.41713 1.000 112.35951 225 GLY E CA 1
ATOM 21473 C C . GLY C 2 208 ? 133.31411 163.89445 175.29245 1.000 112.84741 225 GLY E C 1
ATOM 21474 O O . GLY C 2 208 ? 132.85750 164.92887 174.81116 1.000 112.18552 225 GLY E O 1
ATOM 21478 N N . GLU C 2 209 ? 133.58874 163.74316 176.58575 1.000 120.03819 226 GLU E N 1
ATOM 21479 C CA . GLU C 2 209 ? 133.43266 164.83530 177.53559 1.000 121.83529 226 GLU E CA 1
ATOM 21480 C C . GLU C 2 209 ? 134.71570 165.65458 177.57758 1.000 122.22367 226 GLU E C 1
ATOM 21481 O O . GLU C 2 209 ? 135.80751 165.10103 177.74041 1.000 122.27616 226 GLU E O 1
ATOM 21485 N N . PHE C 2 210 ? 134.57948 166.96992 177.42490 1.000 112.81964 227 PHE E N 1
ATOM 21486 C CA . PHE C 2 210 ? 135.71257 167.88052 177.37867 1.000 110.16154 227 PHE E CA 1
ATOM 21487 C C . PHE C 2 210 ? 135.44107 169.07049 178.28143 1.000 108.47293 227 PHE E C 1
ATOM 21488 O O . PHE C 2 210 ? 134.31546 169.57250 178.33516 1.000 107.04054 227 PHE E O 1
ATOM 21505 N N . VAL C 2 211 ? 136.47365 169.51417 178.99314 1.000 112.84261 228 VAL E N 1
ATOM 21506 C CA . VAL C 2 211 ? 136.41957 170.73109 179.79471 1.000 114.74677 228 VAL E CA 1
ATOM 21507 C C . VAL C 2 211 ? 137.67239 171.54042 179.49606 1.000 112.62819 228 VAL E C 1
ATOM 21508 O O . VAL C 2 211 ? 138.78080 170.99459 179.48823 1.000 111.69518 228 VAL E O 1
ATOM 21521 N N . ARG C 2 212 ? 137.49823 172.83542 179.25171 1.000 105.29270 229 ARG E N 1
ATOM 21522 C CA . ARG C 2 212 ? 138.61004 173.70964 178.90835 1.000 105.17869 229 ARG E CA 1
ATOM 21523 C C . ARG C 2 212 ? 139.24771 174.26818 180.17294 1.000 108.74663 229 ARG E C 1
ATOM 21524 O O . ARG C 2 212 ? 138.57986 174.92405 180.97813 1.000 110.30050 229 ARG E O 1
ATOM 21545 N N . ALA C 2 213 ? 140.53898 174.01228 180.33711 1.000 115.37974 230 ALA E N 1
ATOM 21546 C CA . ALA C 2 213 ? 141.29880 174.55474 181.44830 1.000 115.44068 230 ALA E CA 1
ATOM 21547 C C . ALA C 2 213 ? 141.68074 176.00284 181.16065 1.000 115.77170 230 ALA E C 1
ATOM 21548 O O . ALA C 2 213 ? 141.30684 176.58251 180.14044 1.000 117.57451 230 ALA E O 1
ATOM 21555 N N . LYS C 2 214 ? 142.42394 176.59375 182.08853 1.000 124.67381 231 LYS E N 1
ATOM 21556 C CA . LYS C 2 214 ? 142.89486 177.96171 181.95774 1.000 124.70383 231 LYS E CA 1
ATOM 21557 C C . LYS C 2 214 ? 144.32611 178.05152 182.46303 1.000 127.37436 231 LYS E C 1
ATOM 21558 O O . LYS C 2 214 ? 144.75941 177.24886 183.29451 1.000 127.27609 231 LYS E O 1
ATOM 21562 N N . ARG C 2 215 ? 145.06100 179.03769 181.94951 1.000 139.77403 232 ARG E N 1
ATOM 21563 C CA . ARG C 2 215 ? 146.43441 179.29480 182.37246 1.000 141.06594 232 ARG E CA 1
ATOM 21564 C C . ARG C 2 215 ? 147.36500 178.13125 182.04596 1.000 140.46658 232 ARG E C 1
ATOM 21565 O O . ARG C 2 215 ? 148.32398 177.87428 182.77590 1.000 141.00350 232 ARG E O 1
ATOM 21569 N N . GLY C 2 216 ? 147.08967 177.40951 180.96351 1.000 125.67563 233 GLY E N 1
ATOM 21570 C CA . GLY C 2 216 ? 147.97673 176.34292 180.54920 1.000 123.38649 233 GLY E CA 1
ATOM 21571 C C . GLY C 2 216 ? 148.11291 175.21202 181.53823 1.000 125.77733 233 GLY E C 1
ATOM 21572 O O . GLY C 2 216 ? 149.10211 174.47822 181.49086 1.000 126.20046 233 GLY E O 1
ATOM 21576 N N . SER C 2 217 ? 147.14564 175.04195 182.43261 1.000 134.11970 234 SER E N 1
ATOM 21577 C CA . SER C 2 217 ? 147.18681 173.97237 183.41817 1.000 134.39021 234 SER E CA 1
ATOM 21578 C C . SER C 2 217 ? 146.63208 172.65885 182.88652 1.000 134.36462 234 SER E C 1
ATOM 21579 O O . SER C 2 217 ? 146.63387 171.66286 183.61697 1.000 134.07323 234 SER E O 1
ATOM 21587 N N . GLY C 2 218 ? 146.15427 172.63048 181.64550 1.000 123.25300 235 GLY E N 1
ATOM 21588 C CA . GLY C 2 218 ? 145.62347 171.40102 181.09611 1.000 122.32813 235 GLY E CA 1
ATOM 21589 C C . GLY C 2 218 ? 146.71218 170.37966 180.83017 1.000 121.07253 235 GLY E C 1
ATOM 21590 O O . GLY C 2 218 ? 147.85730 170.71317 180.52821 1.000 117.72401 235 GLY E O 1
ATOM 21594 N N . GLY C 2 219 ? 146.33787 169.10915 180.94665 1.000 118.74796 236 GLY E N 1
ATOM 21595 C CA . GLY C 2 219 ? 147.25761 168.01762 180.69871 1.000 117.96438 236 GLY E CA 1
ATOM 21596 C C . GLY C 2 219 ? 146.83337 167.16291 179.52353 1.000 117.27399 236 GLY E C 1
ATOM 21597 O O . GLY C 2 219 ? 147.67587 166.58857 178.82774 1.000 116.38884 236 GLY E O 1
ATOM 21601 N N . ASP C 2 220 ? 145.52735 167.06858 179.29378 1.000 109.49826 237 ASP E N 1
ATOM 21602 C CA . ASP C 2 220 ? 145.03331 166.30403 178.16248 1.000 108.36755 237 ASP E CA 1
ATOM 21603 C C . ASP C 2 220 ? 145.41782 166.98909 176.85259 1.000 108.00165 237 ASP E C 1
ATOM 21604 O O . ASP C 2 220 ? 145.58086 168.20990 176.80518 1.000 110.22750 237 ASP E O 1
ATOM 21613 N N . PRO C 2 221 ? 145.56335 166.22252 175.77082 1.000 102.19312 238 PRO E N 1
ATOM 21614 C CA . PRO C 2 221 ? 146.14967 166.79850 174.54838 1.000 105.07426 238 PRO E CA 1
ATOM 21615 C C . PRO C 2 221 ? 145.37483 167.97608 173.98615 1.000 105.89320 238 PRO E C 1
ATOM 21616 O O . PRO C 2 221 ? 145.97826 168.88014 173.39526 1.000 105.53354 238 PRO E O 1
ATOM 21627 N N . ALA C 2 222 ? 144.05012 167.98601 174.13154 1.000 103.68702 239 ALA E N 1
ATOM 21628 C CA . ALA C 2 222 ? 143.25544 169.05034 173.53082 1.000 100.45330 239 ALA E CA 1
ATOM 21629 C C . ALA C 2 222 ? 143.65360 170.40931 174.08611 1.000 100.81599 239 ALA E C 1
ATOM 21630 O O . ALA C 2 222 ? 143.87871 171.36233 173.33062 1.000 106.30817 239 ALA E O 1
ATOM 21637 N N . ASN C 2 223 ? 143.75257 170.51705 175.40895 1.000 99.13920 240 ASN E N 1
ATOM 21638 C CA . ASN C 2 223 ? 144.07310 171.80096 176.01817 1.000 101.92176 240 ASN E CA 1
ATOM 21639 C C . ASN C 2 223 ? 145.46230 172.27133 175.60952 1.000 103.04117 240 ASN E C 1
ATOM 21640 O O . ASN C 2 223 ? 145.66213 173.44661 175.28687 1.000 105.25020 240 ASN E O 1
ATOM 21651 N N . ARG C 2 224 ? 146.44056 171.36727 175.62251 1.000 99.26045 241 ARG E N 1
ATOM 21652 C CA . ARG C 2 224 ? 147.79593 171.75211 175.24452 1.000 100.20997 241 ARG E CA 1
ATOM 21653 C C . ARG C 2 224 ? 147.85348 172.20745 173.79386 1.000 99.77228 241 ARG E C 1
ATOM 21654 O O . ARG C 2 224 ? 148.50035 173.21272 173.47306 1.000 100.92381 241 ARG E O 1
ATOM 21675 N N . PHE C 2 225 ? 147.18119 171.48239 172.90117 1.000 90.20623 242 PHE E N 1
ATOM 21676 C CA . PHE C 2 225 ? 147.17456 171.87555 171.49951 1.000 87.14655 242 PHE E CA 1
ATOM 21677 C C . PHE C 2 225 ? 146.53210 173.24030 171.31479 1.000 85.54146 242 PHE E C 1
ATOM 21678 O O . PHE C 2 225 ? 147.03067 174.06586 170.54648 1.000 94.01836 242 PHE E O 1
ATOM 21695 N N . LEU C 2 226 ? 145.42401 173.50197 172.00360 1.000 79.99802 243 LEU E N 1
ATOM 21696 C CA . LEU C 2 226 ? 144.79926 174.81337 171.87786 1.000 81.03712 243 LEU E CA 1
ATOM 21697 C C . LEU C 2 226 ? 145.70372 175.91165 172.41988 1.000 84.77559 243 LEU E C 1
ATOM 21698 O O . LEU C 2 226 ? 145.84362 176.97329 171.79871 1.000 88.23863 243 LEU E O 1
ATOM 21714 N N . ASP C 2 227 ? 146.33402 175.67785 173.57309 1.000 85.15549 244 ASP E N 1
ATOM 21715 C CA . ASP C 2 227 ? 147.19404 176.70199 174.15514 1.000 85.49808 244 ASP E CA 1
ATOM 21716 C C . ASP C 2 227 ? 148.36500 177.01907 173.24160 1.000 86.84883 244 ASP E C 1
ATOM 21717 O O . ASP C 2 227 ? 148.74903 178.18385 173.09845 1.000 85.29500 244 ASP E O 1
ATOM 21726 N N . HIS C 2 228 ? 148.95838 175.99908 172.62283 1.000 73.93936 245 HIS E N 1
ATOM 21727 C CA . HIS C 2 228 ? 150.04368 176.26997 171.68867 1.000 68.97126 245 HIS E CA 1
ATOM 21728 C C . HIS C 2 228 ? 149.52821 176.94995 170.43034 1.000 66.09792 245 HIS E C 1
ATOM 21729 O O . HIS C 2 228 ? 150.17848 177.85284 169.89872 1.000 71.77647 245 HIS E O 1
ATOM 21743 N N . GLY C 2 229 ? 148.36123 176.53697 169.93862 1.000 72.65887 246 GLY E N 1
ATOM 21744 C CA . GLY C 2 229 ? 147.83173 177.12827 168.72692 1.000 71.47521 246 GLY E CA 1
ATOM 21745 C C . GLY C 2 229 ? 147.40265 178.56576 168.90814 1.000 74.18176 246 GLY E C 1
ATOM 21746 O O . GLY C 2 229 ? 147.22533 179.28983 167.92764 1.000 78.94911 246 GLY E O 1
ATOM 21750 N N . ASN C 2 230 ? 147.21717 179.00108 170.15166 1.000 75.55856 247 ASN E N 1
ATOM 21751 C CA . ASN C 2 230 ? 146.91306 180.40805 170.37720 1.000 70.29187 247 ASN E CA 1
ATOM 21752 C C . ASN C 2 230 ? 148.03001 181.31226 169.87841 1.000 69.70211 247 ASN E C 1
ATOM 21753 O O . ASN C 2 230 ? 147.75871 182.35172 169.27158 1.000 70.81046 247 ASN E O 1
ATOM 21764 N N . TYR C 2 231 ? 149.28720 180.93272 170.10633 1.000 63.57812 248 TYR E N 1
ATOM 21765 C CA . TYR C 2 231 ? 150.38618 181.86263 169.87217 1.000 59.74006 248 TYR E CA 1
ATOM 21766 C C . TYR C 2 231 ? 150.57415 182.17763 168.39374 1.000 66.23656 248 TYR E C 1
ATOM 21767 O O . TYR C 2 231 ? 150.96960 183.29777 168.04974 1.000 76.94791 248 TYR E O 1
ATOM 21785 N N . LEU C 2 232 ? 150.29907 181.22605 167.50430 1.000 60.47237 249 LEU E N 1
ATOM 21786 C CA . LEU C 2 232 ? 150.40273 181.52128 166.07927 1.000 63.21266 249 LEU E CA 1
ATOM 21787 C C . LEU C 2 232 ? 149.44964 182.64676 165.69398 1.000 61.31677 249 LEU E C 1
ATOM 21788 O O . LEU C 2 232 ? 149.80531 183.55555 164.92536 1.000 62.00968 249 LEU E O 1
ATOM 21804 N N . ALA C 2 233 ? 148.23327 182.60696 166.22835 1.000 55.45665 250 ALA E N 1
ATOM 21805 C CA . ALA C 2 233 ? 147.29815 183.69261 165.99266 1.000 55.26347 250 ALA E CA 1
ATOM 21806 C C . ALA C 2 233 ? 147.84357 185.00637 166.52992 1.000 56.39453 250 ALA E C 1
ATOM 21807 O O . ALA C 2 233 ? 147.65404 186.05748 165.91469 1.000 61.99826 250 ALA E O 1
ATOM 21814 N N . TYR C 2 234 ? 148.51838 184.97353 167.67923 1.000 62.24490 251 TYR E N 1
ATOM 21815 C CA . TYR C 2 234 ? 149.10002 186.19685 168.22134 1.000 60.72106 251 TYR E CA 1
ATOM 21816 C C . TYR C 2 234 ? 150.13253 186.77199 167.26444 1.000 62.39117 251 TYR E C 1
ATOM 21817 O O . TYR C 2 234 ? 150.17637 187.98459 167.03798 1.000 70.66782 251 TYR E O 1
ATOM 21835 N N . GLY C 2 235 ? 150.97906 185.91821 166.69280 1.000 47.16702 252 GLY E N 1
ATOM 21836 C CA . GLY C 2 235 ? 151.96200 186.41380 165.74244 1.000 43.95061 252 GLY E CA 1
ATOM 21837 C C . GLY C 2 235 ? 151.32079 187.05044 164.52352 1.000 50.27682 252 GLY E C 1
ATOM 21838 O O . GLY C 2 235 ? 151.71128 188.14538 164.09458 1.000 52.17685 252 GLY E O 1
ATOM 21842 N N . LEU C 2 236 ? 150.31997 186.38049 163.95143 1.000 51.61515 253 LEU E N 1
ATOM 21843 C CA . LEU C 2 236 ? 149.65503 186.94514 162.78027 1.000 53.31387 253 LEU E CA 1
ATOM 21844 C C . LEU C 2 236 ? 148.96707 188.26336 163.11584 1.000 46.98598 253 LEU E C 1
ATOM 21845 O O . LEU C 2 236 ? 149.03005 189.22191 162.33810 1.000 56.05743 253 LEU E O 1
ATOM 21861 N N . ALA C 2 237 ? 148.30228 188.33413 164.26648 1.000 44.35668 254 ALA E N 1
ATOM 21862 C CA . ALA C 2 237 ? 147.63889 189.57061 164.65565 1.000 46.42893 254 ALA E CA 1
ATOM 21863 C C . ALA C 2 237 ? 148.64063 190.69595 164.84224 1.000 47.52782 254 ALA E C 1
ATOM 21864 O O . ALA C 2 237 ? 148.38591 191.83863 164.44583 1.000 56.00625 254 ALA E O 1
ATOM 21871 N N . ALA C 2 238 ? 149.78203 190.39871 165.45817 1.000 42.28957 255 ALA E N 1
ATOM 21872 C CA . ALA C 2 238 ? 150.78585 191.42993 165.67380 1.000 46.95278 255 ALA E CA 1
ATOM 21873 C C . ALA C 2 238 ? 151.28202 191.98833 164.35113 1.000 52.02413 255 ALA E C 1
ATOM 21874 O O . ALA C 2 238 ? 151.36663 193.20932 164.17332 1.000 56.57328 255 ALA E O 1
ATOM 21881 N N . THR C 2 239 ? 151.60672 191.11384 163.39741 1.000 51.53449 256 THR E N 1
ATOM 21882 C CA . THR C 2 239 ? 152.11504 191.63646 162.13103 1.000 54.55616 256 THR E CA 1
ATOM 21883 C C . THR C 2 239 ? 151.03200 192.40308 161.37939 1.000 54.47823 256 THR E C 1
ATOM 21884 O O . THR C 2 239 ? 151.32130 193.41644 160.73024 1.000 47.93427 256 THR E O 1
ATOM 21895 N N . ALA C 2 240 ? 149.77747 191.94444 161.45777 1.000 56.56573 257 ALA E N 1
ATOM 21896 C CA . ALA C 2 240 ? 148.69415 192.65604 160.78549 1.000 46.43450 257 ALA E CA 1
ATOM 21897 C C . ALA C 2 240 ? 148.50561 194.04916 161.36483 1.000 42.20576 257 ALA E C 1
ATOM 21898 O O . ALA C 2 240 ? 148.29996 195.01368 160.62402 1.000 52.05882 257 ALA E O 1
ATOM 21905 N N . THR C 2 241 ? 148.55796 194.17917 162.68772 1.000 45.05873 258 THR E N 1
ATOM 21906 C CA . THR C 2 241 ? 148.44067 195.50574 163.28013 1.000 52.59505 258 THR E CA 1
ATOM 21907 C C . THR C 2 241 ? 149.61803 196.39015 162.89254 1.000 53.13020 258 THR E C 1
ATOM 21908 O O . THR C 2 241 ? 149.43401 197.57050 162.58445 1.000 50.61988 258 THR E O 1
ATOM 21919 N N . TRP C 2 242 ? 150.83705 195.84911 162.90327 1.000 57.16450 259 TRP E N 1
ATOM 21920 C CA . TRP C 2 242 ? 151.99124 196.67435 162.56102 1.000 51.32988 259 TRP E CA 1
ATOM 21921 C C . TRP C 2 242 ? 151.90317 197.18549 161.13040 1.000 49.57694 259 TRP E C 1
ATOM 21922 O O . TRP C 2 242 ? 152.15847 198.36391 160.86845 1.000 46.94010 259 TRP E O 1
ATOM 21943 N N . VAL C 2 243 ? 151.53349 196.31852 160.18526 1.000 55.01607 260 VAL E N 1
ATOM 21944 C CA . VAL C 2 243 ? 151.64458 196.69454 158.77522 1.000 52.35909 260 VAL E CA 1
ATOM 21945 C C . VAL C 2 243 ? 150.81656 197.93699 158.47494 1.000 56.66071 260 VAL E C 1
ATOM 21946 O O . VAL C 2 243 ? 151.16043 198.72782 157.58995 1.000 53.83628 260 VAL E O 1
ATOM 21959 N N . LEU C 2 244 ? 149.71236 198.12913 159.19779 1.000 64.10829 261 LEU E N 1
ATOM 21960 C CA . LEU C 2 244 ? 148.86187 199.29532 158.99000 1.000 55.39783 261 LEU E CA 1
ATOM 21961 C C . LEU C 2 244 ? 149.31880 200.52092 159.76629 1.000 53.69530 261 LEU E C 1
ATOM 21962 O O . LEU C 2 244 ? 148.77657 201.60452 159.54120 1.000 53.64879 261 LEU E O 1
ATOM 21978 N N . GLY C 2 245 ? 150.28802 200.38791 160.66468 1.000 58.23494 262 GLY E N 1
ATOM 21979 C CA . GLY C 2 245 ? 150.75345 201.53579 161.41206 1.000 60.15450 262 GLY E CA 1
ATOM 21980 C C . GLY C 2 245 ? 149.92741 201.88365 162.62456 1.000 60.21511 262 GLY E C 1
ATOM 21981 O O . GLY C 2 245 ? 149.97417 203.02541 163.08045 1.000 60.19517 262 GLY E O 1
ATOM 21985 N N . ILE C 2 246 ? 149.17179 200.93407 163.16522 1.000 53.88469 263 ILE E N 1
ATOM 21986 C CA . ILE C 2 246 ? 148.34918 201.17096 164.34961 1.000 47.86192 263 ILE E CA 1
ATOM 21987 C C . ILE C 2 246 ? 149.09938 200.67529 165.58162 1.000 55.68630 263 ILE E C 1
ATOM 21988 O O . ILE C 2 246 ? 149.58858 199.53905 165.58144 1.000 59.04269 263 ILE E O 1
ATOM 22004 N N . PRO C 2 247 ? 149.22885 201.47097 166.64275 1.000 55.25842 264 PRO E N 1
ATOM 22005 C CA . PRO C 2 247 ? 149.92573 200.98292 167.83727 1.000 58.81525 264 PRO E CA 1
ATOM 22006 C C . PRO C 2 247 ? 149.20454 199.80722 168.47763 1.000 59.42409 264 PRO E C 1
ATOM 22007 O O . PRO C 2 247 ? 147.98223 199.68358 168.40681 1.000 56.45175 264 PRO E O 1
ATOM 22018 N N . HIS C 2 248 ? 149.98833 198.93713 169.11703 1.000 59.07355 265 HIS E N 1
ATOM 22019 C CA . HIS C 2 248 ? 149.43378 197.75775 169.76778 1.000 53.19169 265 HIS E CA 1
ATOM 22020 C C . HIS C 2 248 ? 148.60777 198.09792 170.99555 1.000 51.38887 265 HIS E C 1
ATOM 22021 O O . HIS C 2 248 ? 147.79693 197.27359 171.42189 1.000 57.87967 265 HIS E O 1
ATOM 22035 N N . GLY C 2 249 ? 148.80134 199.27098 171.58608 1.000 50.07855 266 GLY E N 1
ATOM 22036 C CA . GLY C 2 249 ? 148.15255 199.56597 172.84908 1.000 57.36765 266 GLY E CA 1
ATOM 22037 C C . GLY C 2 249 ? 146.69900 199.97069 172.76225 1.000 57.81784 266 GLY E C 1
ATOM 22038 O O . GLY C 2 249 ? 145.99289 199.89901 173.77107 1.000 56.92242 266 GLY E O 1
ATOM 22042 N N . LEU C 2 250 ? 146.22885 200.37764 171.58695 1.000 58.37332 267 LEU E N 1
ATOM 22043 C CA . LEU C 2 250 ? 144.88373 200.92974 171.43800 1.000 57.39997 267 LEU E CA 1
ATOM 22044 C C . LEU C 2 250 ? 143.84824 199.81470 171.29787 1.000 64.23530 267 LEU E C 1
ATOM 22045 O O . LEU C 2 250 ? 143.12082 199.72206 170.31482 1.000 70.95759 267 LEU E O 1
ATOM 22061 N N . ALA C 2 251 ? 143.77711 198.96991 172.31932 1.000 68.80168 268 ALA E N 1
ATOM 22062 C CA . ALA C 2 251 ? 142.77765 197.91568 172.33418 1.000 65.77622 268 ALA E CA 1
ATOM 22063 C C . ALA C 2 251 ? 141.38496 198.51480 172.48726 1.000 70.79092 268 ALA E C 1
ATOM 22064 O O . ALA C 2 251 ? 141.21313 199.63228 172.97654 1.000 75.10959 268 ALA E O 1
ATOM 22071 N N . VAL C 2 252 ? 140.37935 197.75852 172.05479 1.000 76.55218 269 VAL E N 1
ATOM 22072 C CA . VAL C 2 252 ? 139.00721 198.24791 172.08517 1.000 73.31956 269 VAL E CA 1
ATOM 22073 C C . VAL C 2 252 ? 138.13120 197.35926 172.95534 1.000 76.73798 269 VAL E C 1
ATOM 22074 O O . VAL C 2 252 ? 137.16968 197.83881 173.56339 1.000 83.56630 269 VAL E O 1
ATOM 22087 N N . LEU C 2 253 ? 138.44453 196.06559 173.02503 1.000 81.12741 270 LEU E N 1
ATOM 22088 C CA . LEU C 2 253 ? 137.64043 195.12191 173.79539 1.000 82.81995 270 LEU E CA 1
ATOM 22089 C C . LEU C 2 253 ? 138.39105 194.48332 174.95196 1.000 81.60888 270 LEU E C 1
ATOM 22090 O O . LEU C 2 253 ? 137.90867 194.52489 176.08831 1.000 84.20767 270 LEU E O 1
ATOM 22106 N N . HIS C 2 254 ? 139.55555 193.89135 174.70528 1.000 81.31702 271 HIS E N 1
ATOM 22107 C CA . HIS C 2 254 ? 140.23445 193.08401 175.71145 1.000 80.72737 271 HIS E CA 1
ATOM 22108 C C . HIS C 2 254 ? 141.21930 193.87045 176.56322 1.000 84.62501 271 HIS E C 1
ATOM 22109 O O . HIS C 2 254 ? 141.81828 193.29369 177.47523 1.000 82.40961 271 HIS E O 1
ATOM 22123 N N . GLY C 2 255 ? 141.38652 195.16689 176.31455 1.000 91.79559 272 GLY E N 1
ATOM 22124 C CA . GLY C 2 255 ? 142.42675 195.90721 177.00470 1.000 89.10256 272 GLY E CA 1
ATOM 22125 C C . GLY C 2 255 ? 142.29689 195.86376 178.51273 1.000 89.67932 272 GLY E C 1
ATOM 22126 O O . GLY C 2 255 ? 143.29969 195.92425 179.22709 1.000 91.28435 272 GLY E O 1
ATOM 22130 N N . LYS C 2 256 ? 141.07122 195.74389 179.02015 1.000 101.14913 273 LYS E N 1
ATOM 22131 C CA . LYS C 2 256 ? 140.85672 195.84265 180.45834 1.000 102.28519 273 LYS E CA 1
ATOM 22132 C C . LYS C 2 256 ? 141.61690 194.78074 181.23937 1.000 99.57224 273 LYS E C 1
ATOM 22133 O O . LYS C 2 256 ? 141.85033 194.96298 182.43845 1.000 98.68962 273 LYS E O 1
ATOM 22137 N N . THR C 2 257 ? 142.00558 193.67976 180.59867 1.000 98.21549 274 THR E N 1
ATOM 22138 C CA . THR C 2 257 ? 142.64353 192.57321 181.29575 1.000 100.55439 274 THR E CA 1
ATOM 22139 C C . THR C 2 257 ? 144.07462 192.30185 180.84943 1.000 100.59575 274 THR E C 1
ATOM 22140 O O . THR C 2 257 ? 144.78277 191.55490 181.53281 1.000 104.17383 274 THR E O 1
ATOM 22144 N N . ARG C 2 258 ? 144.52275 192.87894 179.73955 1.000 87.46087 275 ARG E N 1
ATOM 22145 C CA . ARG C 2 258 ? 145.83922 192.59301 179.19377 1.000 87.30570 275 ARG E CA 1
ATOM 22146 C C . ARG C 2 258 ? 146.56018 193.89692 178.89126 1.000 89.13435 275 ARG E C 1
ATOM 22147 O O . ARG C 2 258 ? 145.96712 194.97713 178.89173 1.000 91.29476 275 ARG E O 1
ATOM 22168 N N . ARG C 2 259 ? 147.85961 193.78236 178.63307 1.000 81.61551 276 ARG E N 1
ATOM 22169 C CA . ARG C 2 259 ? 148.68164 194.90460 178.20453 1.000 77.54025 276 ARG E CA 1
ATOM 22170 C C . ARG C 2 259 ? 148.95787 194.76437 176.71485 1.000 73.91030 276 ARG E C 1
ATOM 22171 O O . ARG C 2 259 ? 149.50176 193.74756 176.27501 1.000 69.47273 276 ARG E O 1
ATOM 22192 N N . GLY C 2 260 ? 148.60516 195.79059 175.94831 1.000 83.07894 277 GLY E N 1
ATOM 22193 C CA . GLY C 2 260 ? 148.69446 195.71658 174.50408 1.000 84.89033 277 GLY E CA 1
ATOM 22194 C C . GLY C 2 260 ? 147.61007 194.82314 173.94726 1.000 83.06118 277 GLY E C 1
ATOM 22195 O O . GLY C 2 260 ? 147.89437 193.81957 173.29029 1.000 77.97598 277 GLY E O 1
ATOM 22199 N N . GLY C 2 261 ? 146.35636 195.18692 174.20604 1.000 71.40905 278 GLY E N 1
ATOM 22200 C CA . GLY C 2 261 ? 145.23831 194.30788 173.93871 1.000 64.35692 278 GLY E CA 1
ATOM 22201 C C . GLY C 2 261 ? 144.83392 194.16524 172.49211 1.000 62.60109 278 GLY E C 1
ATOM 22202 O O . GLY C 2 261 ? 144.26230 193.13191 172.13811 1.000 68.85185 278 GLY E O 1
ATOM 22206 N N . LEU C 2 262 ? 145.11660 195.14969 171.63943 1.000 57.05696 279 LEU E N 1
ATOM 22207 C CA . LEU C 2 262 ? 144.59472 195.08273 170.28018 1.000 61.07600 279 LEU E CA 1
ATOM 22208 C C . LEU C 2 262 ? 145.03556 193.80989 169.57575 1.000 62.67169 279 LEU E C 1
ATOM 22209 O O . LEU C 2 262 ? 144.30773 193.29054 168.72237 1.000 74.03631 279 LEU E O 1
ATOM 22225 N N . VAL C 2 263 ? 146.20471 193.27903 169.92521 1.000 54.72059 280 VAL E N 1
ATOM 22226 C CA . VAL C 2 263 ? 146.63752 192.01459 169.34085 1.000 53.73106 280 VAL E CA 1
ATOM 22227 C C . VAL C 2 263 ? 145.64652 190.91119 169.68325 1.000 56.79021 280 VAL E C 1
ATOM 22228 O O . VAL C 2 263 ? 145.26571 190.10635 168.82631 1.000 64.89689 280 VAL E O 1
ATOM 22241 N N . PHE C 2 264 ? 145.21038 190.85443 170.94263 1.000 66.66772 281 PHE E N 1
ATOM 22242 C CA . PHE C 2 264 ? 144.24568 189.83107 171.32861 1.000 70.18674 281 PHE E CA 1
ATOM 22243 C C . PHE C 2 264 ? 142.90408 190.05262 170.64906 1.000 68.88047 281 PHE E C 1
ATOM 22244 O O . PHE C 2 264 ? 142.27433 189.09882 170.18178 1.000 76.62972 281 PHE E O 1
ATOM 22261 N N . ASP C 2 265 ? 142.44687 191.30066 170.57925 1.000 56.96972 282 ASP E N 1
ATOM 22262 C CA . ASP C 2 265 ? 141.18940 191.57103 169.89724 1.000 52.74516 282 ASP E CA 1
ATOM 22263 C C . ASP C 2 265 ? 141.22657 191.05835 168.46868 1.000 58.02290 282 ASP E C 1
ATOM 22264 O O . ASP C 2 265 ? 140.35394 190.29208 168.05089 1.000 61.80691 282 ASP E O 1
ATOM 22273 N N . VAL C 2 266 ? 142.24234 191.45570 167.70231 1.000 60.66777 283 VAL E N 1
ATOM 22274 C CA . VAL C 2 266 ? 142.26254 191.06950 166.29799 1.000 58.48433 283 VAL E CA 1
ATOM 22275 C C . VAL C 2 266 ? 142.61550 189.60164 166.12176 1.000 60.29465 283 VAL E C 1
ATOM 22276 O O . VAL C 2 266 ? 142.37148 189.04329 165.04752 1.000 64.44552 283 VAL E O 1
ATOM 22289 N N . ALA C 2 267 ? 143.17877 188.95386 167.14176 1.000 55.23828 284 ALA E N 1
ATOM 22290 C CA . ALA C 2 267 ? 143.43630 187.52298 167.04568 1.000 51.44998 284 ALA E CA 1
ATOM 22291 C C . ALA C 2 267 ? 142.15828 186.70326 167.14514 1.000 59.01148 284 ALA E C 1
ATOM 22292 O O . ALA C 2 267 ? 142.07336 185.62489 166.55153 1.000 60.35089 284 ALA E O 1
ATOM 22299 N N . ASP C 2 268 ? 141.15645 187.19611 167.87489 1.000 72.68675 285 ASP E N 1
ATOM 22300 C CA . ASP C 2 268 ? 139.95129 186.40692 168.10357 1.000 70.53527 285 ASP E CA 1
ATOM 22301 C C . ASP C 2 268 ? 139.22866 186.08316 166.80834 1.000 67.65668 285 ASP E C 1
ATOM 22302 O O . ASP C 2 268 ? 138.46686 185.11412 166.75226 1.000 72.42246 285 ASP E O 1
ATOM 22311 N N . LEU C 2 269 ? 139.44778 186.86790 165.75878 1.000 66.61618 286 LEU E N 1
ATOM 22312 C CA . LEU C 2 269 ? 138.73139 186.61869 164.51831 1.000 71.96218 286 LEU E CA 1
ATOM 22313 C C . LEU C 2 269 ? 139.04018 185.24444 163.94492 1.000 71.72295 286 LEU E C 1
ATOM 22314 O O . LEU C 2 269 ? 138.26028 184.73689 163.13407 1.000 73.82795 286 LEU E O 1
ATOM 22330 N N . ILE C 2 270 ? 140.14326 184.62381 164.35405 1.000 66.82088 287 ILE E N 1
ATOM 22331 C CA . ILE C 2 270 ? 140.62822 183.41651 163.69713 1.000 64.93025 287 ILE E CA 1
ATOM 22332 C C . ILE C 2 270 ? 140.87062 182.30022 164.70452 1.000 70.25491 287 ILE E C 1
ATOM 22333 O O . ILE C 2 270 ? 141.10556 181.14960 164.32542 1.000 76.82170 287 ILE E O 1
ATOM 22349 N N . LYS C 2 271 ? 140.80642 182.61899 165.99390 1.000 74.89991 288 LYS E N 1
ATOM 22350 C CA . LYS C 2 271 ? 141.14388 181.62422 167.00195 1.000 73.24241 288 LYS E CA 1
ATOM 22351 C C . LYS C 2 271 ? 140.08816 180.53431 167.11350 1.000 76.39899 288 LYS E C 1
ATOM 22352 O O . LYS C 2 271 ? 140.32707 179.52988 167.78896 1.000 79.30438 288 LYS E O 1
ATOM 22371 N N . ASP C 2 272 ? 138.92427 180.70950 166.48355 1.000 81.11674 289 ASP E N 1
ATOM 22372 C CA . ASP C 2 272 ? 137.86327 179.71226 166.52104 1.000 79.65675 289 ASP E CA 1
ATOM 22373 C C . ASP C 2 272 ? 137.45961 179.17685 165.15927 1.000 79.98799 289 ASP E C 1
ATOM 22374 O O . ASP C 2 272 ? 136.75722 178.16477 165.10493 1.000 82.93274 289 ASP E O 1
ATOM 22383 N N . SER C 2 273 ? 137.86224 179.82230 164.06732 1.000 79.05458 290 SER E N 1
ATOM 22384 C CA . SER C 2 273 ? 137.45127 179.35723 162.74892 1.000 76.89163 290 SER E CA 1
ATOM 22385 C C . SER C 2 273 ? 138.31002 178.19457 162.27192 1.000 76.20952 290 SER E C 1
ATOM 22386 O O . SER C 2 273 ? 137.82426 177.31731 161.55042 1.000 80.05662 290 SER E O 1
ATOM 22394 N N . LEU C 2 274 ? 139.58848 178.17348 162.64768 1.000 76.32492 291 LEU E N 1
ATOM 22395 C CA . LEU C 2 274 ? 140.50421 177.13489 162.19056 1.000 79.40566 291 LEU E CA 1
ATOM 22396 C C . LEU C 2 274 ? 141.34606 176.50450 163.28453 1.000 82.18131 291 LEU E C 1
ATOM 22397 O O . LEU C 2 274 ? 141.98727 175.48295 163.01540 1.000 82.15638 291 LEU E O 1
ATOM 22413 N N . ILE C 2 275 ? 141.39724 177.07319 164.48752 1.000 78.05753 292 ILE E N 1
ATOM 22414 C CA . ILE C 2 275 ? 142.24301 176.50162 165.52833 1.000 77.58888 292 ILE E CA 1
ATOM 22415 C C . ILE C 2 275 ? 141.52120 175.36273 166.23494 1.000 83.63405 292 ILE E C 1
ATOM 22416 O O . ILE C 2 275 ? 142.08130 174.27941 166.43267 1.000 80.42013 292 ILE E O 1
ATOM 22432 N N . LEU C 2 276 ? 140.27938 175.59469 166.64620 1.000 87.44426 293 LEU E N 1
ATOM 22433 C CA . LEU C 2 276 ? 139.57138 174.58968 167.43463 1.000 83.22270 293 LEU E CA 1
ATOM 22434 C C . LEU C 2 276 ? 139.38517 173.28883 166.66825 1.000 82.92277 293 LEU E C 1
ATOM 22435 O O . LEU C 2 276 ? 139.74806 172.22020 167.19957 1.000 89.25635 293 LEU E O 1
ATOM 22451 N N . PRO C 2 277 ? 138.85486 173.29147 165.44400 1.000 79.78906 294 PRO E N 1
ATOM 22452 C CA . PRO C 2 277 ? 138.72333 172.02323 164.71889 1.000 81.81988 294 PRO E CA 1
ATOM 22453 C C . PRO C 2 277 ? 140.03999 171.30514 164.53700 1.000 83.23872 294 PRO E C 1
ATOM 22454 O O . PRO C 2 277 ? 140.09611 170.07935 164.67475 1.000 88.26198 294 PRO E O 1
ATOM 22465 N N . GLN C 2 278 ? 141.11135 172.03349 164.23521 1.000 77.94889 295 GLN E N 1
ATOM 22466 C CA . GLN C 2 278 ? 142.37318 171.36643 163.95141 1.000 78.26622 295 GLN E CA 1
ATOM 22467 C C . GLN C 2 278 ? 142.98307 170.78538 165.21674 1.000 79.62247 295 GLN E C 1
ATOM 22468 O O . GLN C 2 278 ? 143.55197 169.68935 165.18904 1.000 89.42412 295 GLN E O 1
ATOM 22482 N N . ALA C 2 279 ? 142.87289 171.49751 166.33765 1.000 76.32694 296 ALA E N 1
ATOM 22483 C CA . ALA C 2 279 ? 143.34732 170.94640 167.60034 1.000 78.43652 296 ALA E CA 1
ATOM 22484 C C . ALA C 2 279 ? 142.61308 169.65837 167.93083 1.000 83.42278 296 ALA E C 1
ATOM 22485 O O . ALA C 2 279 ? 143.22855 168.65942 168.32466 1.000 87.77257 296 ALA E O 1
ATOM 22492 N N . PHE C 2 280 ? 141.28772 169.65621 167.76675 1.000 88.94196 297 PHE E N 1
ATOM 22493 C CA . PHE C 2 280 ? 140.53139 168.45089 168.09337 1.000 84.50669 297 PHE E CA 1
ATOM 22494 C C . PHE C 2 280 ? 140.87948 167.30715 167.15149 1.000 78.34502 297 PHE E C 1
ATOM 22495 O O . PHE C 2 280 ? 141.06131 166.16531 167.58917 1.000 82.08842 297 PHE E O 1
ATOM 22512 N N . LEU C 2 281 ? 140.98951 167.59198 165.85615 1.000 77.27200 298 LEU E N 1
ATOM 22513 C CA . LEU C 2 281 ? 141.36256 166.55108 164.90909 1.000 81.43189 298 LEU E CA 1
ATOM 22514 C C . LEU C 2 281 ? 142.70741 165.94526 165.28061 1.000 86.12748 298 LEU E C 1
ATOM 22515 O O . LEU C 2 281 ? 142.86680 164.71940 165.30798 1.000 91.00564 298 LEU E O 1
ATOM 22531 N N . SER C 2 282 ? 143.69063 166.79281 165.58203 1.000 90.55041 299 SER E N 1
ATOM 22532 C CA . SER C 2 282 ? 145.01478 166.28327 165.90902 1.000 88.42740 299 SER E CA 1
ATOM 22533 C C . SER C 2 282 ? 144.98066 165.43624 167.17126 1.000 90.44547 299 SER E C 1
ATOM 22534 O O . SER C 2 282 ? 145.56757 164.34939 167.21334 1.000 91.39449 299 SER E O 1
ATOM 22542 N N . ALA C 2 283 ? 144.28823 165.90517 168.20989 1.000 94.64433 300 ALA E N 1
ATOM 22543 C CA . ALA C 2 283 ? 144.21755 165.11796 169.43482 1.000 92.71661 300 ALA E CA 1
ATOM 22544 C C . ALA C 2 283 ? 143.57675 163.76491 169.16647 1.000 93.20315 300 ALA E C 1
ATOM 22545 O O . ALA C 2 283 ? 144.01384 162.74427 169.70822 1.000 93.21502 300 ALA E O 1
ATOM 22552 N N . MET C 2 284 ? 142.54448 163.73310 168.32159 1.000 95.55460 301 MET E N 1
ATOM 22553 C CA . MET C 2 284 ? 141.93120 162.45800 167.96721 1.000 92.06577 301 MET E CA 1
ATOM 22554 C C . MET C 2 284 ? 142.92546 161.55375 167.24992 1.000 93.71897 301 MET E C 1
ATOM 22555 O O . MET C 2 284 ? 142.95511 160.34102 167.48662 1.000 91.00764 301 MET E O 1
ATOM 22559 N N . ARG C 2 285 ? 143.74330 162.12233 166.36168 1.000 102.12130 302 ARG E N 1
ATOM 22560 C CA . ARG C 2 285 ? 144.75621 161.33031 165.67209 1.000 101.37786 302 ARG E CA 1
ATOM 22561 C C . ARG C 2 285 ? 145.90527 160.91301 166.57602 1.000 100.24844 302 ARG E C 1
ATOM 22562 O O . ARG C 2 285 ? 146.69283 160.04732 166.18208 1.000 97.18081 302 ARG E O 1
ATOM 22583 N N . GLY C 2 286 ? 146.02679 161.49462 167.76433 1.000 106.30584 303 GLY E N 1
ATOM 22584 C CA . GLY C 2 286 ? 147.14966 161.16275 168.61362 1.000 105.24389 303 GLY E CA 1
ATOM 22585 C C . GLY C 2 286 ? 148.46617 161.72801 168.14416 1.000 105.48309 303 GLY E C 1
ATOM 22586 O O . GLY C 2 286 ? 149.51649 161.15699 168.44236 1.000 106.46062 303 GLY E O 1
ATOM 22590 N N . ASP C 2 287 ? 148.44072 162.83194 167.40476 1.000 98.84613 304 ASP E N 1
ATOM 22591 C CA . ASP C 2 287 ? 149.66613 163.44151 166.92174 1.000 99.59251 304 ASP E CA 1
ATOM 22592 C C . ASP C 2 287 ? 150.41063 164.11664 168.07152 1.000 103.50623 304 ASP E C 1
ATOM 22593 O O . ASP C 2 287 ? 150.01758 164.04073 169.23842 1.000 101.26840 304 ASP E O 1
ATOM 22597 N N . GLU C 2 288 ? 151.50934 164.77896 167.72488 1.000 111.10285 305 GLU E N 1
ATOM 22598 C CA . GLU C 2 288 ? 152.34136 165.48386 168.68385 1.000 107.36510 305 GLU E CA 1
ATOM 22599 C C . GLU C 2 288 ? 152.40655 166.96471 168.31222 1.000 105.49127 305 GLU E C 1
ATOM 22600 O O . GLU C 2 288 ? 151.79556 167.41880 167.34218 1.000 102.95790 305 GLU E O 1
ATOM 22612 N N . GLU C 2 289 ? 153.17537 167.72752 169.09149 1.000 95.78217 306 GLU E N 1
ATOM 22613 C CA . GLU C 2 289 ? 153.17646 169.17552 168.92270 1.000 93.81734 306 GLU E CA 1
ATOM 22614 C C . GLU C 2 289 ? 153.61839 169.57097 167.52104 1.000 94.88744 306 GLU E C 1
ATOM 22615 O O . GLU C 2 289 ? 152.99231 170.42579 166.88464 1.000 96.27233 306 GLU E O 1
ATOM 22619 N N . GLN C 2 290 ? 154.68693 168.95624 167.01515 1.000 90.50061 307 GLN E N 1
ATOM 22620 C CA . GLN C 2 290 ? 155.20885 169.36028 165.71500 1.000 88.70563 307 GLN E CA 1
ATOM 22621 C C . GLN C 2 290 ? 154.17474 169.15366 164.61753 1.000 91.06578 307 GLN E C 1
ATOM 22622 O O . GLN C 2 290 ? 153.97281 170.03222 163.76967 1.000 92.20337 307 GLN E O 1
ATOM 22626 N N . ASP C 2 291 ? 153.50724 167.99875 164.61599 1.000 88.67874 308 ASP E N 1
ATOM 22627 C CA . ASP C 2 291 ? 152.53925 167.71047 163.56359 1.000 88.95140 308 ASP E CA 1
ATOM 22628 C C . ASP C 2 291 ? 151.35997 168.67103 163.61890 1.000 88.54586 308 ASP E C 1
ATOM 22629 O O . ASP C 2 291 ? 150.90347 169.16951 162.58090 1.000 87.80957 308 ASP E O 1
ATOM 22633 N N . PHE C 2 292 ? 150.84484 168.93795 164.81989 1.000 82.67013 309 PHE E N 1
ATOM 22634 C CA . PHE C 2 292 ? 149.74414 169.88493 164.93594 1.000 84.26962 309 PHE E CA 1
ATOM 22635 C C . PHE C 2 292 ? 150.16314 171.26368 164.45465 1.000 84.50015 309 PHE E C 1
ATOM 22636 O O . PHE C 2 292 ? 149.41709 171.92831 163.72746 1.000 84.26352 309 PHE E O 1
ATOM 22653 N N . ARG C 2 293 ? 151.35542 171.71094 164.84351 1.000 77.55778 310 ARG E N 1
ATOM 22654 C CA . ARG C 2 293 ? 151.81640 173.02205 164.41022 1.000 74.11483 310 ARG E CA 1
ATOM 22655 C C . ARG C 2 293 ? 151.89180 173.09136 162.89290 1.000 78.52715 310 ARG E C 1
ATOM 22656 O O . ARG C 2 293 ? 151.44338 174.06738 162.28060 1.000 81.54462 310 ARG E O 1
ATOM 22677 N N . GLN C 2 294 ? 152.44701 172.05541 162.26347 1.000 85.96216 311 GLN E N 1
ATOM 22678 C CA . GLN C 2 294 ? 152.59134 172.08439 160.81221 1.000 87.19960 311 GLN E CA 1
ATOM 22679 C C . GLN C 2 294 ? 151.23576 172.09882 160.12160 1.000 88.75123 311 GLN E C 1
ATOM 22680 O O . GLN C 2 294 ? 151.01256 172.87502 159.18020 1.000 91.01319 311 GLN E O 1
ATOM 22694 N N . ALA C 2 295 ? 150.31292 171.25216 160.57574 1.000 86.17242 312 ALA E N 1
ATOM 22695 C CA . ALA C 2 295 ? 148.99482 171.22731 159.95739 1.000 90.49689 312 ALA E CA 1
ATOM 22696 C C . ALA C 2 295 ? 148.29509 172.56799 160.11643 1.000 87.44756 312 ALA E C 1
ATOM 22697 O O . ALA C 2 295 ? 147.69488 173.08187 159.16488 1.000 87.50213 312 ALA E O 1
ATOM 22704 N N . CYS C 2 296 ? 148.36914 173.15809 161.30919 1.000 74.18383 313 CYS E N 1
ATOM 22705 C CA . CYS C 2 296 ? 147.69918 174.43079 161.53122 1.000 72.45208 313 CYS E CA 1
ATOM 22706 C C . CYS C 2 296 ? 148.29207 175.52706 160.66190 1.000 74.04183 313 CYS E C 1
ATOM 22707 O O . CYS C 2 296 ? 147.55619 176.34309 160.09989 1.000 80.29133 313 CYS E O 1
ATOM 22715 N N . LEU C 2 297 ? 149.61906 175.58221 160.55152 1.000 68.15761 314 LEU E N 1
ATOM 22716 C CA . LEU C 2 297 ? 150.22710 176.61745 159.72280 1.000 68.84527 314 LEU E CA 1
ATOM 22717 C C . LEU C 2 297 ? 149.81921 176.46117 158.26461 1.000 69.25226 314 LEU E C 1
ATOM 22718 O O . LEU C 2 297 ? 149.49374 177.44816 157.59072 1.000 65.91679 314 LEU E O 1
ATOM 22734 N N . ASP C 2 298 ? 149.81797 175.22829 157.75812 1.000 87.65493 315 ASP E N 1
ATOM 22735 C CA . ASP C 2 298 ? 149.36645 175.02072 156.38803 1.000 89.07605 315 ASP E CA 1
ATOM 22736 C C . ASP C 2 298 ? 147.92337 175.46934 156.22060 1.000 89.35560 315 ASP E C 1
ATOM 22737 O O . ASP C 2 298 ? 147.57285 176.11197 155.22322 1.000 91.81717 315 ASP E O 1
ATOM 22746 N N . ASN C 2 299 ? 147.07078 175.13875 157.18933 1.000 89.00992 316 ASN E N 1
ATOM 22747 C CA . ASN C 2 299 ? 145.66195 175.49597 157.08598 1.000 88.36072 316 ASN E CA 1
ATOM 22748 C C . ASN C 2 299 ? 145.47596 177.00846 157.06511 1.000 89.93749 316 ASN E C 1
ATOM 22749 O O . ASN C 2 299 ? 144.70196 177.53876 156.25773 1.000 91.76534 316 ASN E O 1
ATOM 22760 N N . LEU C 2 300 ? 146.18119 177.72185 157.94326 1.000 78.60015 317 LEU E N 1
ATOM 22761 C CA . LEU C 2 300 ? 146.09231 179.17669 157.93949 1.000 75.96141 317 LEU E CA 1
ATOM 22762 C C . LEU C 2 300 ? 146.54376 179.74383 156.60477 1.000 76.87009 317 LEU E C 1
ATOM 22763 O O . LEU C 2 300 ? 145.86825 180.59960 156.02364 1.000 74.41778 317 LEU E O 1
ATOM 22779 N N . SER C 2 301 ? 147.67697 179.26856 156.09127 1.000 83.17989 318 SER E N 1
ATOM 22780 C CA . SER C 2 301 ? 148.16422 179.79183 154.82249 1.000 79.90245 318 SER E CA 1
ATOM 22781 C C . SER C 2 301 ? 147.15540 179.55152 153.71183 1.000 75.56534 318 SER E C 1
ATOM 22782 O O . SER C 2 301 ? 146.98376 180.39480 152.82606 1.000 72.73013 318 SER E O 1
ATOM 22790 N N . ARG C 2 302 ? 146.48624 178.39921 153.73208 1.000 91.55955 319 ARG E N 1
ATOM 22791 C CA . ARG C 2 302 ? 145.49975 178.11451 152.69609 1.000 93.69828 319 ARG E CA 1
ATOM 22792 C C . ARG C 2 302 ? 144.25562 178.97867 152.84908 1.000 89.97358 319 ARG E C 1
ATOM 22793 O O . ARG C 2 302 ? 143.60998 179.31076 151.84969 1.000 90.91260 319 ARG E O 1
ATOM 22814 N N . ALA C 2 303 ? 143.89203 179.33782 154.07697 1.000 75.43830 320 ALA E N 1
ATOM 22815 C CA . ALA C 2 303 ? 142.71037 180.15925 154.29843 1.000 79.41431 320 ALA E CA 1
ATOM 22816 C C . ALA C 2 303 ? 142.97408 181.65098 154.14158 1.000 79.63829 320 ALA E C 1
ATOM 22817 O O . ALA C 2 303 ? 142.02123 182.43600 154.16555 1.000 76.21127 320 ALA E O 1
ATOM 22824 N N . GLN C 2 304 ? 144.23053 182.06488 153.99297 1.000 78.56736 321 GLN E N 1
ATOM 22825 C CA . GLN C 2 304 ? 144.57483 183.47495 153.84278 1.000 72.25497 321 GLN E CA 1
ATOM 22826 C C . GLN C 2 304 ? 144.02847 184.28678 155.01629 1.000 71.42505 321 GLN E C 1
ATOM 22827 O O . GLN C 2 304 ? 143.16115 185.14480 154.86524 1.000 74.44739 321 GLN E O 1
ATOM 22841 N N . ALA C 2 305 ? 144.54751 183.98443 156.20621 1.000 69.15156 322 ALA E N 1
ATOM 22842 C CA . ALA C 2 305 ? 144.05292 184.64269 157.40942 1.000 72.76822 322 ALA E CA 1
ATOM 22843 C C . ALA C 2 305 ? 144.55357 186.07750 157.51305 1.000 72.01940 322 ALA E C 1
ATOM 22844 O O . ALA C 2 305 ? 143.78832 186.98263 157.86699 1.000 71.44080 322 ALA E O 1
ATOM 22851 N N . LEU C 2 306 ? 145.83211 186.30917 157.21457 1.000 62.29186 323 LEU E N 1
ATOM 22852 C CA . LEU C 2 306 ? 146.39233 187.64362 157.39414 1.000 62.99811 323 LEU E CA 1
ATOM 22853 C C . LEU C 2 306 ? 145.66364 188.65753 156.52720 1.000 60.18375 323 LEU E C 1
ATOM 22854 O O . LEU C 2 306 ? 145.36094 189.77515 156.97249 1.000 60.43665 323 LEU E O 1
ATOM 22870 N N . ASP C 2 307 ? 145.37161 188.28369 155.28419 1.000 62.32654 324 ASP E N 1
ATOM 22871 C CA . ASP C 2 307 ? 144.59445 189.15801 154.42173 1.000 62.32130 324 ASP E CA 1
ATOM 22872 C C . ASP C 2 307 ? 143.26671 189.51290 155.06714 1.000 66.87771 324 ASP E C 1
ATOM 22873 O O . ASP C 2 307 ? 142.84660 190.67421 155.03977 1.000 72.66854 324 ASP E O 1
ATOM 22882 N N . PHE C 2 308 ? 142.59174 188.52593 155.65659 1.000 68.02937 325 PHE E N 1
ATOM 22883 C CA . PHE C 2 308 ? 141.30140 188.78841 156.28210 1.000 66.35888 325 PHE E CA 1
ATOM 22884 C C . PHE C 2 308 ? 141.43446 189.74985 157.45338 1.000 65.72793 325 PHE E C 1
ATOM 22885 O O . PHE C 2 308 ? 140.60484 190.64967 157.62158 1.000 66.21661 325 PHE E O 1
ATOM 22902 N N . MET C 2 309 ? 142.45908 189.56881 158.28529 1.000 62.24368 326 MET E N 1
ATOM 22903 C CA . MET C 2 309 ? 142.63808 190.46056 159.42730 1.000 62.32777 326 MET E CA 1
ATOM 22904 C C . MET C 2 309 ? 142.84470 191.89610 158.96461 1.000 64.92006 326 MET E C 1
ATOM 22905 O O . MET C 2 309 ? 142.23843 192.83600 159.50048 1.000 61.39503 326 MET E O 1
ATOM 22919 N N . ILE C 2 310 ? 143.69773 192.08381 157.95680 1.000 67.88165 327 ILE E N 1
ATOM 22920 C CA . ILE C 2 310 ? 143.94138 193.43051 157.44742 1.000 62.78134 327 ILE E CA 1
ATOM 22921 C C . ILE C 2 310 ? 142.65944 194.02037 156.87689 1.000 63.38455 327 ILE E C 1
ATOM 22922 O O . ILE C 2 310 ? 142.33575 195.19494 157.10679 1.000 71.21220 327 ILE E O 1
ATOM 22938 N N . ASP C 2 311 ? 141.91401 193.21999 156.11753 1.000 64.37303 328 ASP E N 1
ATOM 22939 C CA . ASP C 2 311 ? 140.68389 193.71388 155.52035 1.000 65.65480 328 ASP E CA 1
ATOM 22940 C C . ASP C 2 311 ? 139.70146 194.15733 156.59370 1.000 63.94038 328 ASP E C 1
ATOM 22941 O O . ASP C 2 311 ? 139.08337 195.22427 156.48447 1.000 67.78559 328 ASP E O 1
ATOM 22950 N N . THR C 2 312 ? 139.55563 193.35988 157.64947 1.000 57.56517 329 THR E N 1
ATOM 22951 C CA . THR C 2 312 ? 138.62775 193.72151 158.71165 1.000 61.47211 329 THR E CA 1
ATOM 22952 C C . THR C 2 312 ? 139.05192 195.00731 159.40142 1.000 67.92809 329 THR E C 1
ATOM 22953 O O . THR C 2 312 ? 138.20912 195.85434 159.71546 1.000 74.38929 329 THR E O 1
ATOM 22964 N N . LEU C 2 313 ? 140.34655 195.16774 159.67487 1.000 66.00351 330 LEU E N 1
ATOM 22965 C CA . LEU C 2 313 ? 140.78289 196.38859 160.34655 1.000 60.01360 330 LEU E CA 1
ATOM 22966 C C . LEU C 2 313 ? 140.49341 197.61269 159.48804 1.000 61.40712 330 LEU E C 1
ATOM 22967 O O . LEU C 2 313 ? 139.99477 198.63537 159.98162 1.000 61.91308 330 LEU E O 1
ATOM 22983 N N . LYS C 2 314 ? 140.78843 197.52274 158.19085 1.000 68.73655 331 LYS E N 1
ATOM 22984 C CA . LYS C 2 314 ? 140.48909 198.63448 157.29518 1.000 64.88841 331 LYS E CA 1
ATOM 22985 C C . LYS C 2 314 ? 139.00354 198.95962 157.31671 1.000 67.93042 331 LYS E C 1
ATOM 22986 O O . LYS C 2 314 ? 138.61080 200.12963 157.38346 1.000 68.46937 331 LYS E O 1
ATOM 23005 N N . ASP C 2 315 ? 138.15888 197.92929 157.25600 1.000 84.46013 332 ASP E N 1
ATOM 23006 C CA . ASP C 2 315 ? 136.71978 198.16286 157.21829 1.000 84.93793 332 ASP E CA 1
ATOM 23007 C C . ASP C 2 315 ? 136.22759 198.81363 158.50179 1.000 81.49157 332 ASP E C 1
ATOM 23008 O O . ASP C 2 315 ? 135.38694 199.71840 158.46223 1.000 86.71802 332 ASP E O 1
ATOM 23017 N N . VAL C 2 316 ? 136.72050 198.35532 159.65080 1.000 73.48713 333 VAL E N 1
ATOM 23018 C CA . VAL C 2 316 ? 136.27446 198.92080 160.92049 1.000 73.00805 333 VAL E CA 1
ATOM 23019 C C . VAL C 2 316 ? 136.65412 200.39312 160.99933 1.000 79.01625 333 VAL E C 1
ATOM 23020 O O . VAL C 2 316 ? 135.84159 201.24528 161.38071 1.000 79.72772 333 VAL E O 1
ATOM 23033 N N . ALA C 2 317 ? 137.89457 200.71829 160.62455 1.000 83.74166 334 ALA E N 1
ATOM 23034 C CA . ALA C 2 317 ? 138.31034 202.11714 160.63924 1.000 79.80240 334 ALA E CA 1
ATOM 23035 C C . ALA C 2 317 ? 137.45381 202.95662 159.69955 1.000 83.16672 334 ALA E C 1
ATOM 23036 O O . ALA C 2 317 ? 137.00795 204.05391 160.06273 1.000 87.70962 334 ALA E O 1
ATOM 23043 N N . GLN C 2 318 ? 137.21030 202.45794 158.48565 1.000 90.40146 335 GLN E N 1
ATOM 23044 C CA . GLN C 2 318 ? 136.44844 203.23219 157.51266 1.000 86.64456 335 GLN E CA 1
ATOM 23045 C C . GLN C 2 318 ? 135.02977 203.48259 157.99861 1.000 86.18032 335 GLN E C 1
ATOM 23046 O O . GLN C 2 318 ? 134.51157 204.59456 157.86768 1.000 85.75099 335 GLN E O 1
ATOM 23060 N N . ARG C 2 319 ? 134.37623 202.45744 158.54485 1.000 100.52815 336 ARG E N 1
ATOM 23061 C CA . ARG C 2 319 ? 133.00985 202.63382 159.02575 1.000 102.59490 336 ARG E CA 1
ATOM 23062 C C . ARG C 2 319 ? 132.96537 203.57567 160.21757 1.000 99.54036 336 ARG E C 1
ATOM 23063 O O . ARG C 2 319 ? 132.03246 204.37709 160.34780 1.000 98.73326 336 ARG E O 1
ATOM 23084 N N . SER C 2 320 ? 133.96260 203.49566 161.09950 1.000 101.32408 337 SER E N 1
ATOM 23085 C CA . SER C 2 320 ? 134.03746 204.44762 162.19992 1.000 101.68729 337 SER E CA 1
ATOM 23086 C C . SER C 2 320 ? 134.11283 205.87536 161.68005 1.000 100.92443 337 SER E C 1
ATOM 23087 O O . SER C 2 320 ? 133.39342 206.75943 162.15754 1.000 100.32051 337 SER E O 1
ATOM 23095 N N . THR C 2 321 ? 134.97294 206.12001 160.69425 1.000 109.92959 338 THR E N 1
ATOM 23096 C CA . THR C 2 321 ? 135.04547 207.45914 160.12134 1.000 110.73796 338 THR E CA 1
ATOM 23097 C C . THR C 2 321 ? 133.71763 207.85934 159.49372 1.000 111.16671 338 THR E C 1
ATOM 23098 O O . THR C 2 321 ? 133.22231 208.96719 159.72645 1.000 110.82449 338 THR E O 1
ATOM 23109 N N . VAL C 2 322 ? 133.11925 206.96104 158.71177 1.000 123.96333 339 VAL E N 1
ATOM 23110 C CA . VAL C 2 322 ? 131.93857 207.31071 157.92633 1.000 125.50992 339 VAL E CA 1
ATOM 23111 C C . VAL C 2 322 ? 130.77138 207.67018 158.83630 1.000 123.52184 339 VAL E C 1
ATOM 23112 O O . VAL C 2 322 ? 130.06558 208.65784 158.60190 1.000 121.23845 339 VAL E O 1
ATOM 23125 N N . SER C 2 323 ? 130.54159 206.87334 159.88236 1.000 130.40149 340 SER E N 1
ATOM 23126 C CA . SER C 2 323 ? 129.40918 207.15098 160.75822 1.000 130.34677 340 SER E CA 1
ATOM 23127 C C . SER C 2 323 ? 129.44712 208.58435 161.26544 1.000 132.65978 340 SER E C 1
ATOM 23128 O O . SER C 2 323 ? 128.39664 209.21762 161.42015 1.000 131.44432 340 SER E O 1
ATOM 23136 N N . ALA C 2 324 ? 130.63999 209.11409 161.51321 1.000 140.75196 341 ALA E N 1
ATOM 23137 C CA . ALA C 2 324 ? 130.79240 210.49259 161.95856 1.000 140.48065 341 ALA E CA 1
ATOM 23138 C C . ALA C 2 324 ? 130.40065 211.45551 160.84312 1.000 138.32298 341 ALA E C 1
ATOM 23139 O O . ALA C 2 324 ? 130.25393 211.05648 159.68833 1.000 135.77343 341 ALA E O 1
ATOM 23147 N N . LEU D 2 13 ? 174.90094 207.30865 179.62101 1.000 72.83160 30 LEU F N 1
ATOM 23148 C CA . LEU D 2 13 ? 173.55829 207.93685 179.74607 1.000 76.33989 30 LEU F CA 1
ATOM 23149 C C . LEU D 2 13 ? 173.41443 209.06944 178.73625 1.000 76.71685 30 LEU F C 1
ATOM 23150 O O . LEU D 2 13 ? 173.96569 210.14869 178.92675 1.000 80.04487 30 LEU F O 1
ATOM 23166 N N . HIS D 2 14 ? 172.67383 208.81715 177.65494 1.000 75.33142 31 HIS F N 1
ATOM 23167 C CA . HIS D 2 14 ? 172.54460 209.81641 176.59853 1.000 77.18381 31 HIS F CA 1
ATOM 23168 C C . HIS D 2 14 ? 171.84100 211.07062 177.10016 1.000 78.87134 31 HIS F C 1
ATOM 23169 O O . HIS D 2 14 ? 172.27609 212.19222 176.81697 1.000 81.20589 31 HIS F O 1
ATOM 23183 N N . SER D 2 15 ? 170.74619 210.90603 177.83918 1.000 80.42954 32 SER F N 1
ATOM 23184 C CA . SER D 2 15 ? 169.96923 212.03576 178.33141 1.000 86.18120 32 SER F CA 1
ATOM 23185 C C . SER D 2 15 ? 169.63936 211.82948 179.79907 1.000 83.12495 32 SER F C 1
ATOM 23186 O O . SER D 2 15 ? 169.19995 210.74532 180.19446 1.000 79.87642 32 SER F O 1
ATOM 23194 N N . LYS D 2 16 ? 169.84984 212.87515 180.60071 1.000 86.73088 33 LYS F N 1
ATOM 23195 C CA . LYS D 2 16 ? 169.50586 212.80281 182.01584 1.000 85.75761 33 LYS F CA 1
ATOM 23196 C C . LYS D 2 16 ? 168.00260 212.67192 182.20978 1.000 86.17119 33 LYS F C 1
ATOM 23197 O O . LYS D 2 16 ? 167.54392 211.94941 183.10098 1.000 84.45510 33 LYS F O 1
ATOM 23201 N N . ARG D 2 17 ? 167.21970 213.38296 181.39812 1.000 92.97164 34 ARG F N 1
ATOM 23202 C CA . ARG D 2 17 ? 165.76873 213.33625 181.53941 1.000 93.94905 34 ARG F CA 1
ATOM 23203 C C . ARG D 2 17 ? 165.21803 211.95765 181.20540 1.000 93.41795 34 ARG F C 1
ATOM 23204 O O . ARG D 2 17 ? 164.35104 211.43871 181.91733 1.000 92.93847 34 ARG F O 1
ATOM 23225 N N . ALA D 2 18 ? 165.70595 211.34858 180.12424 1.000 92.92856 35 ALA F N 1
ATOM 23226 C CA . ALA D 2 18 ? 165.12405 210.09359 179.66128 1.000 94.06820 35 ALA F CA 1
ATOM 23227 C C . ALA D 2 18 ? 165.56341 208.90804 180.51131 1.000 91.04002 35 ALA F C 1
ATOM 23228 O O . ALA D 2 18 ? 164.80714 207.94137 180.65315 1.000 95.93974 35 ALA F O 1
ATOM 23235 N N . ASN D 2 19 ? 166.77029 208.95226 181.07696 1.000 62.11484 36 ASN F N 1
ATOM 23236 C CA . ASN D 2 19 ? 167.28134 207.85149 181.89071 1.000 59.94192 36 ASN F CA 1
ATOM 23237 C C . ASN D 2 19 ? 167.63304 206.64686 181.02346 1.000 62.24314 36 ASN F C 1
ATOM 23238 O O . ASN D 2 19 ? 167.33084 205.50792 181.36776 1.000 64.53392 36 ASN F O 1
ATOM 23249 N N . LEU D 2 20 ? 168.28914 206.90615 179.89966 1.000 63.33311 37 LEU F N 1
ATOM 23250 C CA . LEU D 2 20 ? 168.49714 205.92552 178.84588 1.000 60.81813 37 LEU F CA 1
ATOM 23251 C C . LEU D 2 20 ? 169.97200 205.56105 178.75961 1.000 60.22326 37 LEU F C 1
ATOM 23252 O O . LEU D 2 20 ? 170.81234 206.43425 178.53038 1.000 69.65083 37 LEU F O 1
ATOM 23268 N N . TYR D 2 21 ? 170.28367 204.27754 178.91375 1.000 47.40435 38 TYR F N 1
ATOM 23269 C CA . TYR D 2 21 ? 171.66362 203.81570 178.91964 1.000 45.22695 38 TYR F CA 1
ATOM 23270 C C . TYR D 2 21 ? 171.99083 203.10014 177.61642 1.000 51.24272 38 TYR F C 1
ATOM 23271 O O . TYR D 2 21 ? 171.10983 202.60393 176.91503 1.000 63.74470 38 TYR F O 1
ATOM 23289 N N . TYR D 2 22 ? 173.28244 203.03943 177.30739 1.000 45.29833 39 TYR F N 1
ATOM 23290 C CA . TYR D 2 22 ? 173.77502 202.46699 176.06241 1.000 39.82735 39 TYR F CA 1
ATOM 23291 C C . TYR D 2 22 ? 174.82289 201.41567 176.39042 1.000 44.52895 39 TYR F C 1
ATOM 23292 O O . TYR D 2 22 ? 175.73322 201.67618 177.18180 1.000 47.92999 39 TYR F O 1
ATOM 23310 N N . LEU D 2 23 ? 174.69577 200.23266 175.79101 1.000 34.84912 40 LEU F N 1
ATOM 23311 C CA . LEU D 2 23 ? 175.56978 199.10473 176.08148 1.000 37.92267 40 LEU F CA 1
ATOM 23312 C C . LEU D 2 23 ? 176.24917 198.61964 174.81258 1.000 40.53053 40 LEU F C 1
ATOM 23313 O O . LEU D 2 23 ? 175.62996 198.56508 173.75111 1.000 47.58654 40 LEU F O 1
ATOM 23329 N N . GLN D 2 24 ? 177.52007 198.24913 174.93441 1.000 43.36221 41 GLN F N 1
ATOM 23330 C CA . GLN D 2 24 ? 178.30152 197.77958 173.80261 1.000 40.40653 41 GLN F CA 1
ATOM 23331 C C . GLN D 2 24 ? 179.36205 196.80668 174.29268 1.000 47.31273 41 GLN F C 1
ATOM 23332 O O . GLN D 2 24 ? 179.75118 196.83164 175.46197 1.000 58.14653 41 GLN F O 1
ATOM 23346 N N . HIS D 2 25 ? 179.83037 195.95328 173.38292 1.000 48.70290 42 HIS F N 1
ATOM 23347 C CA . HIS D 2 25 ? 180.84940 194.95496 173.69218 1.000 45.95561 42 HIS F CA 1
ATOM 23348 C C . HIS D 2 25 ? 180.48546 194.18852 174.95538 1.000 43.55854 42 HIS F C 1
ATOM 23349 O O . HIS D 2 25 ? 181.22039 194.19225 175.94067 1.000 52.24102 42 HIS F O 1
ATOM 23363 N N . CYS D 2 26 ? 179.33083 193.53313 174.93556 1.000 43.47778 43 CYS F N 1
ATOM 23364 C CA . CYS D 2 26 ? 178.82493 192.90359 176.14459 1.000 45.11327 43 CYS F CA 1
ATOM 23365 C C . CYS D 2 26 ? 177.80867 191.82947 175.79610 1.000 37.36581 43 CYS F C 1
ATOM 23366 O O . CYS D 2 26 ? 177.06814 191.96136 174.82250 1.000 42.79444 43 CYS F O 1
ATOM 23374 N N . ARG D 2 27 ? 177.79083 190.76452 176.58921 1.000 26.40882 44 ARG F N 1
ATOM 23375 C CA . ARG D 2 27 ? 176.77707 189.72587 176.49494 1.000 29.63529 44 ARG F CA 1
ATOM 23376 C C . ARG D 2 27 ? 175.91071 189.76443 177.74038 1.000 39.72430 44 ARG F C 1
ATOM 23377 O O . ARG D 2 27 ? 176.42069 189.61933 178.85296 1.000 44.58858 44 ARG F O 1
ATOM 23398 N N . VAL D 2 28 ? 174.60724 189.92466 177.55634 1.000 44.78235 45 VAL F N 1
ATOM 23399 C CA . VAL D 2 28 ? 173.66877 190.03734 178.66470 1.000 35.35141 45 VAL F CA 1
ATOM 23400 C C . VAL D 2 28 ? 173.06416 188.66210 178.89568 1.000 33.50661 45 VAL F C 1
ATOM 23401 O O . VAL D 2 28 ? 172.40074 188.11100 178.01412 1.000 36.47308 45 VAL F O 1
ATOM 23414 N N . LEU D 2 29 ? 173.29131 188.10094 180.07865 1.000 42.19854 46 LEU F N 1
ATOM 23415 C CA . LEU D 2 29 ? 172.78176 186.78291 180.42068 1.000 48.27780 46 LEU F CA 1
ATOM 23416 C C . LEU D 2 29 ? 172.46580 186.74854 181.90648 1.000 49.10807 46 LEU F C 1
ATOM 23417 O O . LEU D 2 29 ? 172.80920 187.66568 182.65290 1.000 53.80127 46 LEU F O 1
ATOM 23433 N N . VAL D 2 30 ? 171.79800 185.68030 182.32963 1.000 42.98936 47 VAL F N 1
ATOM 23434 C CA . VAL D 2 30 ? 171.30815 185.53806 183.69523 1.000 40.69502 47 VAL F CA 1
ATOM 23435 C C . VAL D 2 30 ? 171.97488 184.33308 184.34324 1.000 46.33249 47 VAL F C 1
ATOM 23436 O O . VAL D 2 30 ? 172.08024 183.26629 183.72876 1.000 53.52887 47 VAL F O 1
ATOM 23449 N N . ASN D 2 31 ? 172.42660 184.50963 185.58343 1.000 51.54982 48 ASN F N 1
ATOM 23450 C CA . ASN D 2 31 ? 173.07066 183.46063 186.36369 1.000 53.20436 48 ASN F CA 1
ATOM 23451 C C . ASN D 2 31 ? 172.44819 183.44211 187.74750 1.000 50.06782 48 ASN F C 1
ATOM 23452 O O . ASN D 2 31 ? 172.73802 184.31520 188.56836 1.000 54.34651 48 ASN F O 1
ATOM 23463 N N . GLY D 2 32 ? 171.61806 182.44426 188.01724 1.000 45.67314 49 GLY F N 1
ATOM 23464 C CA . GLY D 2 32 ? 170.98462 182.36826 189.32020 1.000 50.29824 49 GLY F CA 1
ATOM 23465 C C . GLY D 2 32 ? 169.99445 183.47762 189.59436 1.000 55.28111 49 GLY F C 1
ATOM 23466 O O . GLY D 2 32 ? 169.96871 184.02127 190.70325 1.000 57.31608 49 GLY F O 1
ATOM 23470 N N . GLY D 2 33 ? 169.17311 183.82569 188.60941 1.000 53.84243 50 GLY F N 1
ATOM 23471 C CA . GLY D 2 33 ? 168.10035 184.77541 188.82541 1.000 50.17931 50 GLY F CA 1
ATOM 23472 C C . GLY D 2 33 ? 168.48527 186.23319 188.75295 1.000 49.61910 50 GLY F C 1
ATOM 23473 O O . GLY D 2 33 ? 167.68772 187.08725 189.14240 1.000 50.95918 50 GLY F O 1
ATOM 23477 N N . ARG D 2 34 ? 169.67668 186.55123 188.26233 1.000 50.95034 51 ARG F N 1
ATOM 23478 C CA . ARG D 2 34 ? 170.14563 187.92492 188.19259 1.000 46.91998 51 ARG F CA 1
ATOM 23479 C C . ARG D 2 34 ? 170.79427 188.15437 186.83800 1.000 52.41096 51 ARG F C 1
ATOM 23480 O O . ARG D 2 34 ? 171.52177 187.29108 186.34473 1.000 58.16634 51 ARG F O 1
ATOM 23501 N N . VAL D 2 35 ? 170.53488 189.31323 186.23798 1.000 44.16019 52 VAL F N 1
ATOM 23502 C CA . VAL D 2 35 ? 171.08492 189.61964 184.92166 1.000 43.29789 52 VAL F CA 1
ATOM 23503 C C . VAL D 2 35 ? 172.54110 190.02681 185.08348 1.000 46.77837 52 VAL F C 1
ATOM 23504 O O . VAL D 2 35 ? 172.87753 190.83242 185.95624 1.000 51.59571 52 VAL F O 1
ATOM 23517 N N . GLU D 2 36 ? 173.40867 189.47344 184.24437 1.000 49.38557 53 GLU F N 1
ATOM 23518 C CA . GLU D 2 36 ? 174.84150 189.67644 184.36262 1.000 44.18176 53 GLU F CA 1
ATOM 23519 C C . GLU D 2 36 ? 175.42530 190.04179 183.00998 1.000 48.32629 53 GLU F C 1
ATOM 23520 O O . GLU D 2 36 ? 175.03855 189.48735 181.98037 1.000 50.82399 53 GLU F O 1
ATOM 23532 N N . TYR D 2 37 ? 176.37392 190.97046 183.02809 1.000 47.15362 54 TYR F N 1
ATOM 23533 C CA . TYR D 2 37 ? 177.09280 191.40597 181.83937 1.000 46.10012 54 TYR F CA 1
ATOM 23534 C C . TYR D 2 37 ? 178.48734 190.80608 181.87672 1.000 42.65488 54 TYR F C 1
ATOM 23535 O O . TYR D 2 37 ? 179.16818 190.88703 182.90257 1.000 40.65568 54 TYR F O 1
ATOM 23553 N N . VAL D 2 38 ? 178.91167 190.20995 180.76818 1.000 53.14582 55 VAL F N 1
ATOM 23554 C CA . VAL D 2 38 ? 180.27338 189.71376 180.62027 1.000 55.38347 55 VAL F CA 1
ATOM 23555 C C . VAL D 2 38 ? 180.94179 190.52631 179.52634 1.000 53.60375 55 VAL F C 1
ATOM 23556 O O . VAL D 2 38 ? 180.48077 190.54226 178.38065 1.000 57.70753 55 VAL F O 1
ATOM 23569 N N . THR D 2 39 ? 182.02968 191.19494 179.88148 1.000 48.49479 56 THR F N 1
ATOM 23570 C CA . THR D 2 39 ? 182.74635 192.06052 178.96103 1.000 45.88198 56 THR F CA 1
ATOM 23571 C C . THR D 2 39 ? 184.17213 192.19532 179.46010 1.000 53.87609 56 THR F C 1
ATOM 23572 O O . THR D 2 39 ? 184.45982 191.96275 180.63488 1.000 62.15774 56 THR F O 1
ATOM 23583 N N . ASP D 2 40 ? 185.06728 192.57757 178.55481 1.000 56.39590 57 ASP F N 1
ATOM 23584 C CA . ASP D 2 40 ? 186.40336 192.95234 178.98264 1.000 59.44947 57 ASP F CA 1
ATOM 23585 C C . ASP D 2 40 ? 186.29393 194.06047 180.01729 1.000 65.49952 57 ASP F C 1
ATOM 23586 O O . ASP D 2 40 ? 185.37483 194.88035 179.97731 1.000 67.07873 57 ASP F O 1
ATOM 23590 N N . GLU D 2 41 ? 187.24663 194.09601 180.93962 1.000 76.69034 58 GLU F N 1
ATOM 23591 C CA . GLU D 2 41 ? 187.19427 194.87301 182.17225 1.000 78.23769 58 GLU F CA 1
ATOM 23592 C C . GLU D 2 41 ? 186.45552 194.11316 183.26736 1.000 81.66218 58 GLU F C 1
ATOM 23593 O O . GLU D 2 41 ? 186.22458 194.68265 184.33851 1.000 83.62468 58 GLU F O 1
ATOM 23597 N N . GLY D 2 42 ? 186.04915 192.87056 183.02549 1.000 80.06751 59 GLY F N 1
ATOM 23598 C CA . GLY D 2 42 ? 185.63143 191.99127 184.10578 1.000 76.56914 59 GLY F CA 1
ATOM 23599 C C . GLY D 2 42 ? 184.60584 192.62229 185.01679 1.000 80.80141 59 GLY F C 1
ATOM 23600 O O . GLY D 2 42 ? 183.69590 193.32829 184.57212 1.000 80.24816 59 GLY F O 1
ATOM 23604 N N . ARG D 2 43 ? 184.75699 192.37934 186.31903 1.000 80.87861 60 ARG F N 1
ATOM 23605 C CA . ARG D 2 43 ? 183.80940 192.88485 187.30254 1.000 79.26489 60 ARG F CA 1
ATOM 23606 C C . ARG D 2 43 ? 184.17983 194.29148 187.74485 1.000 80.86888 60 ARG F C 1
ATOM 23607 O O . ARG D 2 43 ? 184.12340 194.61126 188.93558 1.000 80.90925 60 ARG F O 1
ATOM 23611 N N . HIS D 2 44 ? 184.53477 195.14163 186.78732 1.000 89.68999 61 HIS F N 1
ATOM 23612 C CA . HIS D 2 44 ? 184.73995 196.55624 187.05341 1.000 87.50346 61 HIS F CA 1
ATOM 23613 C C . HIS D 2 44 ? 184.01443 197.44380 186.06245 1.000 86.51876 61 HIS F C 1
ATOM 23614 O O . HIS D 2 44 ? 183.93044 198.65160 186.29981 1.000 85.36928 61 HIS F O 1
ATOM 23628 N N . SER D 2 45 ? 183.48967 196.89904 184.96846 1.000 72.70833 62 SER F N 1
ATOM 23629 C CA . SER D 2 45 ? 182.71187 197.69973 184.04183 1.000 71.42619 62 SER F CA 1
ATOM 23630 C C . SER D 2 45 ? 181.56086 198.35620 184.78148 1.000 65.73609 62 SER F C 1
ATOM 23631 O O . SER D 2 45 ? 180.91516 197.73931 185.62876 1.000 60.94016 62 SER F O 1
ATOM 23639 N N . HIS D 2 46 ? 181.31264 199.61749 184.46274 1.000 61.66184 63 HIS F N 1
ATOM 23640 C CA . HIS D 2 46 ? 180.28244 200.38619 185.14327 1.000 59.78840 63 HIS F CA 1
ATOM 23641 C C . HIS D 2 46 ? 178.88409 199.98456 184.73256 1.000 61.11855 63 HIS F C 1
ATOM 23642 O O . HIS D 2 46 ? 177.93269 200.66968 185.10619 1.000 64.34250 63 HIS F O 1
ATOM 23656 N N . TYR D 2 47 ? 178.71887 198.89767 183.98163 1.000 51.12361 64 TYR F N 1
ATOM 23657 C CA . TYR D 2 47 ? 177.37743 198.42673 183.67839 1.000 48.72511 64 TYR F CA 1
ATOM 23658 C C . TYR D 2 47 ? 176.69260 197.82679 184.89714 1.000 50.19194 64 TYR F C 1
ATOM 23659 O O . TYR D 2 47 ? 175.49163 197.55637 184.84198 1.000 53.73587 64 TYR F O 1
ATOM 23677 N N . TRP D 2 48 ? 177.42083 197.59957 185.98873 1.000 50.87411 65 TRP F N 1
ATOM 23678 C CA . TRP D 2 48 ? 176.82052 197.03797 187.19108 1.000 49.15851 65 TRP F CA 1
ATOM 23679 C C . TRP D 2 48 ? 176.08620 198.07258 188.02662 1.000 51.28826 65 TRP F C 1
ATOM 23680 O O . TRP D 2 48 ? 175.45910 197.70180 189.02173 1.000 60.37465 65 TRP F O 1
ATOM 23701 N N . ASN D 2 49 ? 176.15348 199.34798 187.66006 1.000 47.69690 66 ASN F N 1
ATOM 23702 C CA . ASN D 2 49 ? 175.48918 200.42618 188.38220 1.000 48.99253 66 ASN F CA 1
ATOM 23703 C C . ASN D 2 49 ? 174.30766 200.96420 187.58845 1.000 52.38747 66 ASN F C 1
ATOM 23704 O O . ASN D 2 49 ? 174.05995 202.16859 187.55212 1.000 56.51964 66 ASN F O 1
ATOM 23715 N N . ILE D 2 50 ? 173.57287 200.07245 186.93663 1.000 46.67690 67 ILE F N 1
ATOM 23716 C CA . ILE D 2 50 ? 172.42440 200.45961 186.12833 1.000 44.54870 67 ILE F CA 1
ATOM 23717 C C . ILE D 2 50 ? 171.17286 200.07038 186.90190 1.000 47.83221 67 ILE F C 1
ATOM 23718 O O . ILE D 2 50 ? 170.80194 198.89020 186.91460 1.000 57.98068 67 ILE F O 1
ATOM 23734 N N . PRO D 2 51 ? 170.50567 201.00465 187.57132 1.000 42.57758 68 PRO F N 1
ATOM 23735 C CA . PRO D 2 51 ? 169.28823 200.64141 188.30028 1.000 40.26405 68 PRO F CA 1
ATOM 23736 C C . PRO D 2 51 ? 168.29291 199.92877 187.40985 1.000 45.79375 68 PRO F C 1
ATOM 23737 O O . PRO D 2 51 ? 167.84245 200.48970 186.40889 1.000 49.75525 68 PRO F O 1
ATOM 23748 N N . ILE D 2 52 ? 167.94603 198.69652 187.75754 1.000 42.36508 69 ILE F N 1
ATOM 23749 C CA . ILE D 2 52 ? 166.90659 197.94862 187.06528 1.000 39.42246 69 ILE F CA 1
ATOM 23750 C C . ILE D 2 52 ? 165.60915 198.22602 187.81180 1.000 48.07854 69 ILE F C 1
ATOM 23751 O O . ILE D 2 52 ? 165.33440 197.63130 188.85585 1.000 56.80951 69 ILE F O 1
ATOM 23767 N N . ALA D 2 53 ? 164.81482 199.14490 187.27909 1.000 46.12774 70 ALA F N 1
ATOM 23768 C CA . ALA D 2 53 ? 163.55341 199.52463 187.88401 1.000 45.06638 70 ALA F CA 1
ATOM 23769 C C . ALA D 2 53 ? 162.65721 200.06127 186.78103 1.000 46.31350 70 ALA F C 1
ATOM 23770 O O . ALA D 2 53 ? 163.02394 200.04999 185.60504 1.000 54.84209 70 ALA F O 1
ATOM 23777 N N . ASN D 2 54 ? 161.48008 200.55135 187.16093 1.000 53.04105 71 ASN F N 1
ATOM 23778 C CA . ASN D 2 54 ? 160.55573 201.08651 186.17125 1.000 56.39573 71 ASN F CA 1
ATOM 23779 C C . ASN D 2 54 ? 161.15317 202.24024 185.38723 1.000 60.84718 71 ASN F C 1
ATOM 23780 O O . ASN D 2 54 ? 160.71352 202.50733 184.26530 1.000 64.30892 71 ASN F O 1
ATOM 23791 N N . THR D 2 55 ? 162.14566 202.92204 185.94622 1.000 57.71650 72 THR F N 1
ATOM 23792 C CA . THR D 2 55 ? 162.66701 204.16711 185.39608 1.000 58.05223 72 THR F CA 1
ATOM 23793 C C . THR D 2 55 ? 163.99503 203.96362 184.68681 1.000 55.90284 72 THR F C 1
ATOM 23794 O O . THR D 2 55 ? 164.93799 204.72953 184.88760 1.000 65.37718 72 THR F O 1
ATOM 23805 N N . THR D 2 56 ? 164.10266 202.91730 183.87464 1.000 43.22731 73 THR F N 1
ATOM 23806 C CA . THR D 2 56 ? 165.30207 202.63819 183.10329 1.000 48.44818 73 THR F CA 1
ATOM 23807 C C . THR D 2 56 ? 164.91344 202.14504 181.72005 1.000 49.01038 73 THR F C 1
ATOM 23808 O O . THR D 2 56 ? 163.82131 201.61246 181.52032 1.000 59.46430 73 THR F O 1
ATOM 23819 N N . SER D 2 57 ? 165.81144 202.34396 180.76148 1.000 36.67957 74 SER F N 1
ATOM 23820 C CA . SER D 2 57 ? 165.65042 201.81106 179.41888 1.000 37.05298 74 SER F CA 1
ATOM 23821 C C . SER D 2 57 ? 167.02489 201.48447 178.86906 1.000 41.38431 74 SER F C 1
ATOM 23822 O O . SER D 2 57 ? 167.97482 202.23753 179.08491 1.000 51.54601 74 SER F O 1
ATOM 23830 N N . LEU D 2 58 ? 167.13004 200.36756 178.16021 1.000 36.53221 75 LEU F N 1
ATOM 23831 C CA . LEU D 2 58 ? 168.40797 199.85319 177.69327 1.000 26.17096 75 LEU F CA 1
ATOM 23832 C C . LEU D 2 58 ? 168.46910 199.92059 176.17842 1.000 26.93801 75 LEU F C 1
ATOM 23833 O O . LEU D 2 58 ? 167.49568 199.58683 175.50088 1.000 44.97804 75 LEU F O 1
ATOM 23849 N N . LEU D 2 59 ? 169.61242 200.34221 175.65238 1.000 21.69417 76 LEU F N 1
ATOM 23850 C CA . LEU D 2 59 ? 169.85840 200.37487 174.21608 1.000 25.05211 76 LEU F CA 1
ATOM 23851 C C . LEU D 2 59 ? 171.15395 199.62314 173.95233 1.000 37.50207 76 LEU F C 1
ATOM 23852 O O . LEU D 2 59 ? 172.20254 199.98104 174.49557 1.000 40.03102 76 LEU F O 1
ATOM 23868 N N . LEU D 2 60 ? 171.08113 198.59150 173.11660 1.000 37.47676 77 LEU F N 1
ATOM 23869 C CA . LEU D 2 60 ? 172.21652 197.72609 172.83431 1.000 31.08073 77 LEU F CA 1
ATOM 23870 C C . LEU D 2 60 ? 172.80566 198.05848 171.46997 1.000 29.44158 77 LEU F C 1
ATOM 23871 O O . LEU D 2 60 ? 172.08828 198.08140 170.46871 1.000 36.97473 77 LEU F O 1
ATOM 23887 N N . GLY D 2 61 ? 174.11538 198.29482 171.43448 1.000 37.42238 78 GLY F N 1
ATOM 23888 C CA . GLY D 2 61 ? 174.77850 198.82410 170.25594 1.000 39.50284 78 GLY F CA 1
ATOM 23889 C C . GLY D 2 61 ? 175.60541 197.80965 169.49556 1.000 43.55904 78 GLY F C 1
ATOM 23890 O O . GLY D 2 61 ? 175.08981 196.76162 169.10431 1.000 43.52030 78 GLY F O 1
ATOM 23894 N N . THR D 2 62 ? 176.88007 198.11277 169.26034 1.000 37.55027 79 THR F N 1
ATOM 23895 C CA . THR D 2 62 ? 177.72650 197.22778 168.47083 1.000 39.58236 79 THR F CA 1
ATOM 23896 C C . THR D 2 62 ? 178.30929 196.11650 169.33321 1.000 46.48110 79 THR F C 1
ATOM 23897 O O . THR D 2 62 ? 178.78666 196.36315 170.44258 1.000 46.89267 79 THR F O 1
ATOM 23908 N N . GLY D 2 63 ? 178.29080 194.89322 168.80735 1.000 50.28560 80 GLY F N 1
ATOM 23909 C CA . GLY D 2 63 ? 178.82255 193.74182 169.50878 1.000 40.13170 80 GLY F CA 1
ATOM 23910 C C . GLY D 2 63 ? 178.06483 193.40697 170.77435 1.000 41.20600 80 GLY F C 1
ATOM 23911 O O . GLY D 2 63 ? 178.61802 193.51091 171.86969 1.000 54.42384 80 GLY F O 1
ATOM 23915 N N . THR D 2 64 ? 176.80497 192.99822 170.64695 1.000 31.45554 81 THR F N 1
ATOM 23916 C CA . THR D 2 64 ? 175.97162 192.74603 171.81073 1.000 23.84102 81 THR F CA 1
ATOM 23917 C C . THR D 2 64 ? 174.96788 191.64980 171.48952 1.000 33.15630 81 THR F C 1
ATOM 23918 O O . THR D 2 64 ? 174.59091 191.45948 170.33302 1.000 48.17010 81 THR F O 1
ATOM 23929 N N . SER D 2 65 ? 174.53900 190.92933 172.52490 1.000 24.77459 82 SER F N 1
ATOM 23930 C CA . SER D 2 65 ? 173.53119 189.88851 172.38127 1.000 35.39970 82 SER F CA 1
ATOM 23931 C C . SER D 2 65 ? 172.75196 189.77044 173.67821 1.000 38.70406 82 SER F C 1
ATOM 23932 O O . SER D 2 65 ? 173.26550 190.10984 174.74349 1.000 42.06290 82 SER F O 1
ATOM 23940 N N . ILE D 2 66 ? 171.52307 189.27171 173.58777 1.000 37.54351 83 ILE F N 1
ATOM 23941 C CA . ILE D 2 66 ? 170.62764 189.18718 174.73370 1.000 32.06877 83 ILE F CA 1
ATOM 23942 C C . ILE D 2 66 ? 169.94157 187.83148 174.70096 1.000 33.19686 83 ILE F C 1
ATOM 23943 O O . ILE D 2 66 ? 169.48120 187.39325 173.64274 1.000 44.33101 83 ILE F O 1
ATOM 23959 N N . THR D 2 67 ? 169.87359 187.17117 175.85062 1.000 36.86083 84 THR F N 1
ATOM 23960 C CA . THR D 2 67 ? 169.24543 185.86615 175.94950 1.000 36.10933 84 THR F CA 1
ATOM 23961 C C . THR D 2 67 ? 167.76756 186.01490 176.28790 1.000 41.92190 84 THR F C 1
ATOM 23962 O O . THR D 2 67 ? 167.32130 187.05138 176.77692 1.000 48.12284 84 THR F O 1
ATOM 23973 N N . GLN D 2 68 ? 167.00001 184.95818 176.01816 1.000 42.29672 85 GLN F N 1
ATOM 23974 C CA . GLN D 2 68 ? 165.56740 185.00465 176.29604 1.000 45.18989 85 GLN F CA 1
ATOM 23975 C C . GLN D 2 68 ? 165.29426 185.11608 177.79017 1.000 51.30369 85 GLN F C 1
ATOM 23976 O O . GLN D 2 68 ? 164.37953 185.83532 178.21107 1.000 54.51518 85 GLN F O 1
ATOM 23990 N N . ALA D 2 69 ? 166.07140 184.40748 178.60967 1.000 47.50403 86 ALA F N 1
ATOM 23991 C CA . ALA D 2 69 ? 165.89635 184.49931 180.05424 1.000 48.67956 86 ALA F CA 1
ATOM 23992 C C . ALA D 2 69 ? 166.16055 185.90944 180.56164 1.000 42.20519 86 ALA F C 1
ATOM 23993 O O . ALA D 2 69 ? 165.45457 186.39750 181.45512 1.000 46.48853 86 ALA F O 1
ATOM 24000 N N . ALA D 2 70 ? 167.16956 186.57912 180.00801 1.000 32.94773 87 ALA F N 1
ATOM 24001 C CA . ALA D 2 70 ? 167.44816 187.94694 180.41715 1.000 31.07230 87 ALA F CA 1
ATOM 24002 C C . ALA D 2 70 ? 166.25437 188.84211 180.15671 1.000 30.66164 87 ALA F C 1
ATOM 24003 O O . ALA D 2 70 ? 165.91593 189.69100 180.98613 1.000 42.03576 87 ALA F O 1
ATOM 24010 N N . MET D 2 71 ? 165.60124 188.68077 179.00916 1.000 31.35994 88 MET F N 1
ATOM 24011 C CA . MET D 2 71 ? 164.49046 189.57090 178.72224 1.000 35.62340 88 MET F CA 1
ATOM 24012 C C . MET D 2 71 ? 163.25048 189.17740 179.50656 1.000 40.86044 88 MET F C 1
ATOM 24013 O O . MET D 2 71 ? 162.42297 190.03928 179.80932 1.000 44.99584 88 MET F O 1
ATOM 24027 N N . ARG D 2 72 ? 163.12154 187.90999 179.89787 1.000 44.27814 89 ARG F N 1
ATOM 24028 C CA . ARG D 2 72 ? 162.09809 187.56731 180.88262 1.000 43.66472 89 ARG F CA 1
ATOM 24029 C C . ARG D 2 72 ? 162.32054 188.32651 182.18426 1.000 39.63965 89 ARG F C 1
ATOM 24030 O O . ARG D 2 72 ? 161.38256 188.89258 182.75346 1.000 35.77984 89 ARG F O 1
ATOM 24051 N N . GLU D 2 73 ? 163.55789 188.34652 182.67855 1.000 42.72394 90 GLU F N 1
ATOM 24052 C CA . GLU D 2 73 ? 163.82084 189.06362 183.92478 1.000 33.79188 90 GLU F CA 1
ATOM 24053 C C . GLU D 2 73 ? 163.56504 190.55626 183.76974 1.000 44.46477 90 GLU F C 1
ATOM 24054 O O . GLU D 2 73 ? 162.95328 191.18571 184.64097 1.000 56.14177 90 GLU F O 1
ATOM 24066 N N . LEU D 2 74 ? 164.02039 191.14019 182.66305 1.000 47.26666 91 LEU F N 1
ATOM 24067 C CA . LEU D 2 74 ? 163.80097 192.56371 182.43608 1.000 40.69777 91 LEU F CA 1
ATOM 24068 C C . LEU D 2 74 ? 162.31549 192.88937 182.36844 1.000 39.99434 91 LEU F C 1
ATOM 24069 O O . LEU D 2 74 ? 161.86608 193.87821 182.95406 1.000 48.84098 91 LEU F O 1
ATOM 24085 N N . ALA D 2 75 ? 161.53298 192.06880 181.66488 1.000 35.64760 92 ALA F N 1
ATOM 24086 C CA . ALA D 2 75 ? 160.09188 192.28321 181.61741 1.000 37.38185 92 ALA F CA 1
ATOM 24087 C C . ALA D 2 75 ? 159.46983 192.14651 182.99774 1.000 43.26649 92 ALA F C 1
ATOM 24088 O O . ALA D 2 75 ? 158.53139 192.87195 183.33890 1.000 44.43630 92 ALA F O 1
ATOM 24095 N N . ARG D 2 76 ? 159.96765 191.21047 183.80281 1.000 50.84946 93 ARG F N 1
ATOM 24096 C CA . ARG D 2 76 ? 159.47241 191.08303 185.16654 1.000 47.44330 93 ARG F CA 1
ATOM 24097 C C . ARG D 2 76 ? 159.72583 192.35612 185.95720 1.000 48.42160 93 ARG F C 1
ATOM 24098 O O . ARG D 2 76 ? 158.88023 192.77838 186.75086 1.000 52.11012 93 ARG F O 1
ATOM 24119 N N . ALA D 2 77 ? 160.89388 192.97233 185.77060 1.000 47.95600 94 ALA F N 1
ATOM 24120 C CA . ALA D 2 77 ? 161.20478 194.21265 186.47294 1.000 43.92853 94 ALA F CA 1
ATOM 24121 C C . ALA D 2 77 ? 160.51213 195.42761 185.87503 1.000 44.56582 94 ALA F C 1
ATOM 24122 O O . ALA D 2 77 ? 160.18483 196.35818 186.61390 1.000 42.73886 94 ALA F O 1
ATOM 24129 N N . GLY D 2 78 ? 160.27052 195.43800 184.56956 1.000 55.73136 95 GLY F N 1
ATOM 24130 C CA . GLY D 2 78 ? 159.64435 196.57278 183.92218 1.000 51.47239 95 GLY F CA 1
ATOM 24131 C C . GLY D 2 78 ? 160.62828 197.51123 183.25964 1.000 48.25889 95 GLY F C 1
ATOM 24132 O O . GLY D 2 78 ? 160.61226 198.71537 183.51699 1.000 52.14810 95 GLY F O 1
ATOM 24136 N N . VAL D 2 79 ? 161.48543 196.97317 182.39841 1.000 36.93901 96 VAL F N 1
ATOM 24137 C CA . VAL D 2 79 ? 162.50816 197.74273 181.70228 1.000 34.82334 96 VAL F CA 1
ATOM 24138 C C . VAL D 2 79 ? 162.31964 197.55599 180.20604 1.000 43.49056 96 VAL F C 1
ATOM 24139 O O . VAL D 2 79 ? 162.22734 196.42251 179.72696 1.000 45.04788 96 VAL F O 1
ATOM 24152 N N . LEU D 2 80 ? 162.25364 198.65907 179.47097 1.000 44.00545 97 LEU F N 1
ATOM 24153 C CA . LEU D 2 80 ? 162.15557 198.58522 178.02300 1.000 40.81095 97 LEU F CA 1
ATOM 24154 C C . LEU D 2 80 ? 163.51556 198.25574 177.42902 1.000 38.77134 97 LEU F C 1
ATOM 24155 O O . LEU D 2 80 ? 164.55113 198.45648 178.06203 1.000 45.47205 97 LEU F O 1
ATOM 24171 N N . VAL D 2 81 ? 163.50847 197.72683 176.21009 1.000 31.60326 98 VAL F N 1
ATOM 24172 C CA . VAL D 2 81 ? 164.72567 197.28251 175.54451 1.000 32.61085 98 VAL F CA 1
ATOM 24173 C C . VAL D 2 81 ? 164.67160 197.69185 174.08266 1.000 34.74705 98 VAL F C 1
ATOM 24174 O O . VAL D 2 81 ? 163.61389 197.62511 173.45076 1.000 39.21557 98 VAL F O 1
ATOM 24187 N N . GLY D 2 82 ? 165.80725 198.10869 173.54540 1.000 36.25180 99 GLY F N 1
ATOM 24188 C CA . GLY D 2 82 ? 165.88265 198.49630 172.14795 1.000 34.85982 99 GLY F CA 1
ATOM 24189 C C . GLY D 2 82 ? 167.26145 198.22922 171.59641 1.000 35.31890 99 GLY F C 1
ATOM 24190 O O . GLY D 2 82 ? 168.25486 198.25924 172.32558 1.000 45.45974 99 GLY F O 1
ATOM 24194 N N . PHE D 2 83 ? 167.32072 197.95555 170.29692 1.000 33.06131 100 PHE F N 1
ATOM 24195 C CA . PHE D 2 83 ? 168.57498 197.68528 169.59887 1.000 34.49248 100 PHE F CA 1
ATOM 24196 C C . PHE D 2 83 ? 168.87500 198.88159 168.70688 1.000 39.88156 100 PHE F C 1
ATOM 24197 O O . PHE D 2 83 ? 168.18229 199.11188 167.71675 1.000 47.78792 100 PHE F O 1
ATOM 24214 N N . CYS D 2 84 ? 169.90800 199.64104 169.05218 1.000 36.46376 101 CYS F N 1
ATOM 24215 C CA . CYS D 2 84 ? 170.31531 200.78273 168.25437 1.000 32.24987 101 CYS F CA 1
ATOM 24216 C C . CYS D 2 84 ? 171.50992 200.40850 167.39092 1.000 28.87139 101 CYS F C 1
ATOM 24217 O O . CYS D 2 84 ? 171.96751 199.26884 167.38168 1.000 45.92747 101 CYS F O 1
ATOM 24225 N N . GLY D 2 85 ? 172.02480 201.38125 166.64396 1.000 39.70268 102 GLY F N 1
ATOM 24226 C CA . GLY D 2 85 ? 173.17855 201.18344 165.80028 1.000 45.61734 102 GLY F CA 1
ATOM 24227 C C . GLY D 2 85 ? 174.44076 201.74739 166.42948 1.000 46.57310 102 GLY F C 1
ATOM 24228 O O . GLY D 2 85 ? 174.45124 202.24319 167.54922 1.000 58.25585 102 GLY F O 1
ATOM 24232 N N . GLY D 2 86 ? 175.51851 201.67353 165.66570 1.000 42.95204 103 GLY F N 1
ATOM 24233 C CA . GLY D 2 86 ? 176.79891 202.13153 166.15668 1.000 47.07002 103 GLY F CA 1
ATOM 24234 C C . GLY D 2 86 ? 176.76565 203.53213 166.72688 1.000 51.42867 103 GLY F C 1
ATOM 24235 O O . GLY D 2 86 ? 176.51614 204.49694 166.00267 1.000 50.55670 103 GLY F O 1
ATOM 24239 N N . GLY D 2 87 ? 177.02299 203.65641 168.02617 1.000 53.54486 104 GLY F N 1
ATOM 24240 C CA . GLY D 2 87 ? 177.12742 204.94330 168.67687 1.000 52.47575 104 GLY F CA 1
ATOM 24241 C C . GLY D 2 87 ? 175.84677 205.47508 169.27984 1.000 48.73528 104 GLY F C 1
ATOM 24242 O O . GLY D 2 87 ? 175.89488 206.47323 170.00684 1.000 42.34233 104 GLY F O 1
ATOM 24246 N N . GLY D 2 88 ? 174.71052 204.83984 169.01775 1.000 48.98732 105 GLY F N 1
ATOM 24247 C CA . GLY D 2 88 ? 173.42559 205.31114 169.50055 1.000 45.19029 105 GLY F CA 1
ATOM 24248 C C . GLY D 2 88 ? 172.46264 205.72647 168.41157 1.000 50.66432 105 GLY F C 1
ATOM 24249 O O . GLY D 2 88 ? 171.34030 206.13881 168.73095 1.000 49.46856 105 GLY F O 1
ATOM 24253 N N . THR D 2 89 ? 172.83556 205.63915 167.13920 1.000 50.73639 106 THR F N 1
ATOM 24254 C CA . THR D 2 89 ? 171.97080 206.03325 166.04035 1.000 51.16417 106 THR F CA 1
ATOM 24255 C C . THR D 2 89 ? 172.33277 205.19978 164.82586 1.000 53.02557 106 THR F C 1
ATOM 24256 O O . THR D 2 89 ? 173.51770 204.94114 164.59396 1.000 53.34032 106 THR F O 1
ATOM 24267 N N . PRO D 2 90 ? 171.35093 204.77300 164.02650 1.000 47.09222 107 PRO F N 1
ATOM 24268 C CA . PRO D 2 90 ? 169.90361 204.96628 164.14355 1.000 43.56643 107 PRO F CA 1
ATOM 24269 C C . PRO D 2 90 ? 169.24529 203.90082 164.99758 1.000 45.73022 107 PRO F C 1
ATOM 24270 O O . PRO D 2 90 ? 169.92256 203.03210 165.52441 1.000 48.62254 107 PRO F O 1
ATOM 24281 N N . LEU D 2 91 ? 167.92532 203.94313 165.14777 1.000 44.84826 108 LEU F N 1
ATOM 24282 C CA . LEU D 2 91 ? 167.19232 202.93054 165.89338 1.000 44.40795 108 LEU F CA 1
ATOM 24283 C C . LEU D 2 91 ? 166.65884 201.88239 164.92799 1.000 43.33379 108 LEU F C 1
ATOM 24284 O O . LEU D 2 91 ? 166.03317 202.22180 163.92201 1.000 49.90863 108 LEU F O 1
ATOM 24300 N N . PHE D 2 92 ? 166.90873 200.61168 165.23435 1.000 40.87800 109 PHE F N 1
ATOM 24301 C CA . PHE D 2 92 ? 166.50347 199.50753 164.37399 1.000 42.68445 109 PHE F CA 1
ATOM 24302 C C . PHE D 2 92 ? 165.18737 198.88991 164.82518 1.000 49.18993 109 PHE F C 1
ATOM 24303 O O . PHE D 2 92 ? 164.27241 198.71311 164.01903 1.000 57.51590 109 PHE F O 1
ATOM 24320 N N . SER D 2 93 ? 165.08607 198.54300 166.10336 1.000 47.40041 110 SER F N 1
ATOM 24321 C CA . SER D 2 93 ? 163.88771 197.93685 166.65729 1.000 42.66026 110 SER F CA 1
ATOM 24322 C C . SER D 2 93 ? 163.84228 198.24180 168.14200 1.000 46.35915 110 SER F C 1
ATOM 24323 O O . SER D 2 93 ? 164.86424 198.57368 168.74237 1.000 55.32123 110 SER F O 1
ATOM 24331 N N . ALA D 2 94 ? 162.66108 198.13256 168.73481 1.000 43.31369 111 ALA F N 1
ATOM 24332 C CA . ALA D 2 94 ? 162.53205 198.32766 170.17543 1.000 45.61427 111 ALA F CA 1
ATOM 24333 C C . ALA D 2 94 ? 161.13764 197.90300 170.60119 1.000 46.16192 111 ALA F C 1
ATOM 24334 O O . ALA D 2 94 ? 160.30012 197.53390 169.77456 1.000 56.98167 111 ALA F O 1
ATOM 24341 N N . ASN D 2 95 ? 160.89859 197.95547 171.90688 1.000 38.45312 112 ASN F N 1
ATOM 24342 C CA . ASN D 2 95 ? 159.58137 197.69860 172.45801 1.000 44.82276 112 ASN F CA 1
ATOM 24343 C C . ASN D 2 95 ? 158.65399 198.85752 172.11314 1.000 55.49382 112 ASN F C 1
ATOM 24344 O O . ASN D 2 95 ? 159.01999 199.78408 171.38852 1.000 65.26970 112 ASN F O 1
ATOM 24355 N N . GLU D 2 96 ? 157.43408 198.81005 172.63489 1.000 69.31215 113 GLU F N 1
ATOM 24356 C CA . GLU D 2 96 ? 156.44365 199.85348 172.41876 1.000 70.18716 113 GLU F CA 1
ATOM 24357 C C . GLU D 2 96 ? 155.84370 200.26196 173.75364 1.000 68.27000 113 GLU F C 1
ATOM 24358 O O . GLU D 2 96 ? 155.74096 199.44663 174.67326 1.000 74.54703 113 GLU F O 1
ATOM 24370 N N . VAL D 2 97 ? 155.44692 201.52590 173.85155 1.000 63.64914 114 VAL F N 1
ATOM 24371 C CA . VAL D 2 97 ? 154.91733 202.10561 175.07856 1.000 66.50758 114 VAL F CA 1
ATOM 24372 C C . VAL D 2 97 ? 153.40281 202.17870 174.96030 1.000 72.80030 114 VAL F C 1
ATOM 24373 O O . VAL D 2 97 ? 152.87627 202.62905 173.93674 1.000 76.84064 114 VAL F O 1
ATOM 24386 N N . ASP D 2 98 ? 152.70427 201.73166 175.99884 1.000 80.88059 115 ASP F N 1
ATOM 24387 C CA . ASP D 2 98 ? 151.25236 201.79073 176.00851 1.000 81.28751 115 ASP F CA 1
ATOM 24388 C C . ASP D 2 98 ? 150.77348 203.13150 176.56376 1.000 77.64686 115 ASP F C 1
ATOM 24389 O O . ASP D 2 98 ? 151.53700 203.90665 177.14132 1.000 79.02837 115 ASP F O 1
ATOM 24393 N N . VAL D 2 99 ? 149.48243 203.39164 176.39462 1.000 73.73309 116 VAL F N 1
ATOM 24394 C CA . VAL D 2 99 ? 148.88531 204.66483 176.75758 1.000 74.99770 116 VAL F CA 1
ATOM 24395 C C . VAL D 2 99 ? 148.32085 204.56517 178.16693 1.000 83.07710 116 VAL F C 1
ATOM 24396 O O . VAL D 2 99 ? 148.14993 203.47839 178.72106 1.000 91.52991 116 VAL F O 1
ATOM 24409 N N . GLU D 2 100 ? 148.03653 205.72004 178.76612 1.000 89.07744 117 GLU F N 1
ATOM 24410 C CA . GLU D 2 100 ? 147.48868 205.79814 180.11796 1.000 90.30419 117 GLU F CA 1
ATOM 24411 C C . GLU D 2 100 ? 146.18056 206.57406 180.06901 1.000 92.32244 117 GLU F C 1
ATOM 24412 O O . GLU D 2 100 ? 146.17642 207.77231 179.77160 1.000 95.29378 117 GLU F O 1
ATOM 24424 N N . VAL D 2 101 ? 145.07471 205.89595 180.37246 1.000 102.07148 118 VAL F N 1
ATOM 24425 C CA . VAL D 2 101 ? 143.74724 206.49523 180.36287 1.000 103.11114 118 VAL F CA 1
ATOM 24426 C C . VAL D 2 101 ? 142.96321 205.93851 181.54431 1.000 102.37505 118 VAL F C 1
ATOM 24427 O O . VAL D 2 101 ? 143.36766 204.96765 182.18429 1.000 103.41136 118 VAL F O 1
ATOM 24440 N N . SER D 2 102 ? 141.82232 206.56953 181.83065 1.000 98.28377 119 SER F N 1
ATOM 24441 C CA . SER D 2 102 ? 140.97843 206.10362 182.92659 1.000 97.70830 119 SER F CA 1
ATOM 24442 C C . SER D 2 102 ? 140.59712 204.64324 182.73215 1.000 97.91740 119 SER F C 1
ATOM 24443 O O . SER D 2 102 ? 140.72050 203.82843 183.65261 1.000 99.84886 119 SER F O 1
ATOM 24451 N N . TRP D 2 103 ? 140.12538 204.29506 181.54045 1.000 97.88717 120 TRP F N 1
ATOM 24452 C CA . TRP D 2 103 ? 139.92848 202.90141 181.18657 1.000 100.52578 120 TRP F CA 1
ATOM 24453 C C . TRP D 2 103 ? 141.26719 202.31804 180.74968 1.000 103.18996 120 TRP F C 1
ATOM 24454 O O . TRP D 2 103 ? 142.29848 202.99304 180.77146 1.000 102.83670 120 TRP F O 1
ATOM 24475 N N . LEU D 2 104 ? 141.26830 201.04897 180.34371 1.000 105.63839 121 LEU F N 1
ATOM 24476 C CA . LEU D 2 104 ? 142.48799 200.39089 179.87713 1.000 102.41598 121 LEU F CA 1
ATOM 24477 C C . LEU D 2 104 ? 143.56243 200.43334 180.96918 1.000 103.06153 121 LEU F C 1
ATOM 24478 O O . LEU D 2 104 ? 144.57219 201.13179 180.87470 1.000 104.59056 121 LEU F O 1
ATOM 24494 N N . THR D 2 105 ? 143.29823 199.67522 182.03301 1.000 97.59302 122 THR F N 1
ATOM 24495 C CA . THR D 2 105 ? 144.10476 199.70339 183.25069 1.000 100.67531 122 THR F CA 1
ATOM 24496 C C . THR D 2 105 ? 144.61012 198.30244 183.57999 1.000 101.68013 122 THR F C 1
ATOM 24497 O O . THR D 2 105 ? 144.23578 197.71489 184.60311 1.000 102.75369 122 THR F O 1
ATOM 24508 N N . PRO D 2 106 ? 145.48392 197.74954 182.74705 1.000 98.26340 123 PRO F N 1
ATOM 24509 C CA . PRO D 2 106 ? 146.06186 196.43754 183.04277 1.000 98.15002 123 PRO F CA 1
ATOM 24510 C C . PRO D 2 106 ? 147.07705 196.50573 184.17256 1.000 95.66400 123 PRO F C 1
ATOM 24511 O O . PRO D 2 106 ? 147.62275 197.55990 184.50180 1.000 89.39622 123 PRO F O 1
ATOM 24522 N N . GLN D 2 107 ? 147.32259 195.34240 184.76540 1.000 87.50707 124 GLN F N 1
ATOM 24523 C CA . GLN D 2 107 ? 148.28092 195.19487 185.85622 1.000 84.92735 124 GLN F CA 1
ATOM 24524 C C . GLN D 2 107 ? 149.60250 194.72769 185.25652 1.000 86.40216 124 GLN F C 1
ATOM 24525 O O . GLN D 2 107 ? 149.73070 193.57970 184.82515 1.000 88.31527 124 GLN F O 1
ATOM 24529 N N . SER D 2 108 ? 150.58035 195.62961 185.21693 1.000 78.72551 125 SER F N 1
ATOM 24530 C CA . SER D 2 108 ? 151.90974 195.31939 184.71633 1.000 76.26101 125 SER F CA 1
ATOM 24531 C C . SER D 2 108 ? 152.88147 196.34308 185.27787 1.000 73.99303 125 SER F C 1
ATOM 24532 O O . SER D 2 108 ? 152.47670 197.41147 185.74055 1.000 76.98820 125 SER F O 1
ATOM 24540 N N . GLU D 2 109 ? 154.17044 196.00853 185.23697 1.000 63.08202 126 GLU F N 1
ATOM 24541 C CA . GLU D 2 109 ? 155.16686 196.88169 185.84877 1.000 71.43792 126 GLU F CA 1
ATOM 24542 C C . GLU D 2 109 ? 155.46959 198.09224 184.97499 1.000 73.10814 126 GLU F C 1
ATOM 24543 O O . GLU D 2 109 ? 155.77482 199.17204 185.49084 1.000 75.32290 126 GLU F O 1
ATOM 24555 N N . TYR D 2 110 ? 155.38931 197.93914 183.65821 1.000 63.40432 127 TYR F N 1
ATOM 24556 C CA . TYR D 2 110 ? 155.77648 199.01437 182.75782 1.000 60.06865 127 TYR F CA 1
ATOM 24557 C C . TYR D 2 110 ? 155.00047 200.28473 183.06960 1.000 60.64859 127 TYR F C 1
ATOM 24558 O O . TYR D 2 110 ? 153.78610 200.24937 183.27530 1.000 64.91148 127 TYR F O 1
ATOM 24576 N N . ARG D 2 111 ? 155.70609 201.40605 183.10650 1.000 70.66623 128 ARG F N 1
ATOM 24577 C CA . ARG D 2 111 ? 155.04887 202.68536 183.35665 1.000 75.79886 128 ARG F CA 1
ATOM 24578 C C . ARG D 2 111 ? 154.53200 203.26740 182.04552 1.000 75.16392 128 ARG F C 1
ATOM 24579 O O . ARG D 2 111 ? 155.30982 203.41417 181.09664 1.000 79.60410 128 ARG F O 1
ATOM 24600 N N . PRO D 2 112 ? 153.24826 203.59903 181.94134 1.000 70.00546 129 PRO F N 1
ATOM 24601 C CA . PRO D 2 112 ? 152.70896 204.10549 180.67752 1.000 70.71212 129 PRO F CA 1
ATOM 24602 C C . PRO D 2 112 ? 152.92671 205.60526 180.52938 1.000 73.38106 129 PRO F C 1
ATOM 24603 O O . PRO D 2 112 ? 153.30180 206.30498 181.46885 1.000 74.24470 129 PRO F O 1
ATOM 24614 N N . THR D 2 113 ? 152.66298 206.09217 179.31927 1.000 82.18692 130 THR F N 1
ATOM 24615 C CA . THR D 2 113 ? 152.81407 207.49839 178.97564 1.000 82.01996 130 THR F CA 1
ATOM 24616 C C . THR D 2 113 ? 151.45462 208.16424 178.82291 1.000 85.06921 130 THR F C 1
ATOM 24617 O O . THR D 2 113 ? 150.42186 207.50499 178.69048 1.000 86.20089 130 THR F O 1
ATOM 24628 N N . GLU D 2 114 ? 151.47183 209.49722 178.83485 1.000 91.98545 131 GLU F N 1
ATOM 24629 C CA . GLU D 2 114 ? 150.25216 210.28491 178.74934 1.000 89.83187 131 GLU F CA 1
ATOM 24630 C C . GLU D 2 114 ? 150.27664 211.33062 177.64949 1.000 90.32139 131 GLU F C 1
ATOM 24631 O O . GLU D 2 114 ? 149.28062 212.04066 177.48277 1.000 89.78585 131 GLU F O 1
ATOM 24643 N N . TYR D 2 115 ? 151.37520 211.45834 176.90636 1.000 79.46169 132 TYR F N 1
ATOM 24644 C CA . TYR D 2 115 ? 151.49327 212.56249 175.96647 1.000 76.65369 132 TYR F CA 1
ATOM 24645 C C . TYR D 2 115 ? 150.70730 212.32196 174.68923 1.000 76.80026 132 TYR F C 1
ATOM 24646 O O . TYR D 2 115 ? 150.42603 213.28146 173.96619 1.000 77.87323 132 TYR F O 1
ATOM 24664 N N . LEU D 2 116 ? 150.34565 211.07374 174.38640 1.000 56.37525 133 LEU F N 1
ATOM 24665 C CA . LEU D 2 116 ? 149.55258 210.82778 173.18798 1.000 52.48208 133 LEU F CA 1
ATOM 24666 C C . LEU D 2 116 ? 148.17699 211.46908 173.30531 1.000 59.71654 133 LEU F C 1
ATOM 24667 O O . LEU D 2 116 ? 147.64625 211.99750 172.32374 1.000 69.72149 133 LEU F O 1
ATOM 24683 N N . GLN D 2 117 ? 147.57982 211.43810 174.49664 1.000 71.26153 134 GLN F N 1
ATOM 24684 C CA . GLN D 2 117 ? 146.27103 212.05649 174.66559 1.000 72.66328 134 GLN F CA 1
ATOM 24685 C C . GLN D 2 117 ? 146.36832 213.55320 174.41157 1.000 72.98228 134 GLN F C 1
ATOM 24686 O O . GLN D 2 117 ? 145.59065 214.11728 173.63580 1.000 75.83794 134 GLN F O 1
ATOM 24700 N N . ARG D 2 118 ? 147.32928 214.21521 175.05619 1.000 73.76594 135 ARG F N 1
ATOM 24701 C CA . ARG D 2 118 ? 147.45117 215.66061 174.91070 1.000 71.86635 135 ARG F CA 1
ATOM 24702 C C . ARG D 2 118 ? 147.77442 216.02724 173.47277 1.000 73.64254 135 ARG F C 1
ATOM 24703 O O . ARG D 2 118 ? 147.25954 217.01825 172.94464 1.000 74.37847 135 ARG F O 1
ATOM 24724 N N . TRP D 2 119 ? 148.62244 215.23370 172.81942 1.000 72.01292 136 TRP F N 1
ATOM 24725 C CA . TRP D 2 119 ? 148.95664 215.49488 171.42550 1.000 68.83197 136 TRP F CA 1
ATOM 24726 C C . TRP D 2 119 ? 147.72759 215.37650 170.53540 1.000 70.29728 136 TRP F C 1
ATOM 24727 O O . TRP D 2 119 ? 147.43910 216.26907 169.73379 1.000 78.32485 136 TRP F O 1
ATOM 24748 N N . VAL D 2 120 ? 146.98469 214.27756 170.66185 1.000 58.28275 137 VAL F N 1
ATOM 24749 C CA . VAL D 2 120 ? 145.80172 214.10052 169.83578 1.000 53.97736 137 VAL F CA 1
ATOM 24750 C C . VAL D 2 120 ? 144.72265 215.10705 170.18859 1.000 57.42407 137 VAL F C 1
ATOM 24751 O O . VAL D 2 120 ? 143.80536 215.33027 169.39424 1.000 61.84855 137 VAL F O 1
ATOM 24764 N N . GLY D 2 121 ? 144.80720 215.73095 171.35968 1.000 67.95007 138 GLY F N 1
ATOM 24765 C CA . GLY D 2 121 ? 143.78464 216.67151 171.77190 1.000 75.27075 138 GLY F CA 1
ATOM 24766 C C . GLY D 2 121 ? 143.76873 217.96061 170.98616 1.000 72.63430 138 GLY F C 1
ATOM 24767 O O . GLY D 2 121 ? 142.78855 218.70646 171.07988 1.000 70.85107 138 GLY F O 1
ATOM 24771 N N . PHE D 2 122 ? 144.82028 218.24051 170.21991 1.000 71.02920 139 PHE F N 1
ATOM 24772 C CA . PHE D 2 122 ? 144.88100 219.43924 169.39584 1.000 72.52462 139 PHE F CA 1
ATOM 24773 C C . PHE D 2 122 ? 145.23531 219.19129 167.94205 1.000 70.13520 139 PHE F C 1
ATOM 24774 O O . PHE D 2 122 ? 145.01182 220.08636 167.12239 1.000 75.54360 139 PHE F O 1
ATOM 24791 N N . TRP D 2 123 ? 145.75033 218.01856 167.58296 1.000 69.23961 140 TRP F N 1
ATOM 24792 C CA . TRP D 2 123 ? 146.18435 217.79349 166.21051 1.000 70.62976 140 TRP F CA 1
ATOM 24793 C C . TRP D 2 123 ? 145.03769 217.91010 165.21892 1.000 70.55479 140 TRP F C 1
ATOM 24794 O O . TRP D 2 123 ? 145.28470 218.05189 164.01782 1.000 70.99090 140 TRP F O 1
ATOM 24815 N N . PHE D 2 124 ? 143.79420 217.84841 165.68746 1.000 70.69592 141 PHE F N 1
ATOM 24816 C CA . PHE D 2 124 ? 142.63999 217.94649 164.80596 1.000 72.19223 141 PHE F CA 1
ATOM 24817 C C . PHE D 2 124 ? 142.15182 219.37723 164.62102 1.000 77.75071 141 PHE F C 1
ATOM 24818 O O . PHE D 2 124 ? 141.23458 219.60494 163.82574 1.000 79.87220 141 PHE F O 1
ATOM 24835 N N . ASP D 2 125 ? 142.73464 220.33767 165.33485 1.000 87.33735 142 ASP F N 1
ATOM 24836 C CA . ASP D 2 125 ? 142.38210 221.74837 165.20627 1.000 86.17274 142 ASP F CA 1
ATOM 24837 C C . ASP D 2 125 ? 143.45960 222.43505 164.37581 1.000 88.21390 142 ASP F C 1
ATOM 24838 O O . ASP D 2 125 ? 144.60654 222.55237 164.81569 1.000 92.12391 142 ASP F O 1
ATOM 24847 N N . GLU D 2 126 ? 143.09445 222.91554 163.18671 1.000 92.50221 143 GLU F N 1
ATOM 24848 C CA . GLU D 2 126 ? 144.11413 223.39847 162.26018 1.000 95.73671 143 GLU F CA 1
ATOM 24849 C C . GLU D 2 126 ? 144.90925 224.55285 162.85934 1.000 97.19910 143 GLU F C 1
ATOM 24850 O O . GLU D 2 126 ? 146.13592 224.61301 162.71459 1.000 96.28740 143 GLU F O 1
ATOM 24862 N N . GLU D 2 127 ? 144.23212 225.48064 163.53365 1.000 95.66322 144 GLU F N 1
ATOM 24863 C CA . GLU D 2 127 ? 144.92641 226.65064 164.05900 1.000 96.12435 144 GLU F CA 1
ATOM 24864 C C . GLU D 2 127 ? 145.94156 226.25689 165.12359 1.000 98.90390 144 GLU F C 1
ATOM 24865 O O . GLU D 2 127 ? 147.03726 226.82916 165.19177 1.000 101.42714 144 GLU F O 1
ATOM 24877 N N . LYS D 2 128 ? 145.59614 225.29403 165.97538 1.000 88.21126 145 LYS F N 1
ATOM 24878 C CA . LYS D 2 128 ? 146.55233 224.85112 166.97953 1.000 84.23555 145 LYS F CA 1
ATOM 24879 C C . LYS D 2 128 ? 147.76178 224.21103 166.31514 1.000 84.62328 145 LYS F C 1
ATOM 24880 O O . LYS D 2 128 ? 148.89903 224.38005 166.77213 1.000 91.77964 145 LYS F O 1
ATOM 24899 N N . ARG D 2 129 ? 147.53942 223.49346 165.21563 1.000 79.77871 146 ARG F N 1
ATOM 24900 C CA . ARG D 2 129 ? 148.65998 222.97200 164.44537 1.000 86.70661 146 ARG F CA 1
ATOM 24901 C C . ARG D 2 129 ? 149.52132 224.10814 163.91511 1.000 87.71412 146 ARG F C 1
ATOM 24902 O O . ARG D 2 129 ? 150.75388 224.00742 163.88478 1.000 88.02140 146 ARG F O 1
ATOM 24923 N N . LEU D 2 130 ? 148.88620 225.19620 163.48137 1.000 87.93460 147 LEU F N 1
ATOM 24924 C CA . LEU D 2 130 ? 149.64407 226.35303 163.02409 1.000 86.09573 147 LEU F CA 1
ATOM 24925 C C . LEU D 2 130 ? 150.52079 226.89655 164.14243 1.000 87.25800 147 LEU F C 1
ATOM 24926 O O . LEU D 2 130 ? 151.69963 227.20815 163.92902 1.000 92.62501 147 LEU F O 1
ATOM 24942 N N . VAL D 2 131 ? 149.96427 227.00513 165.34647 1.000 81.83350 148 VAL F N 1
ATOM 24943 C CA . VAL D 2 131 ? 150.75182 227.49344 166.47545 1.000 85.21508 148 VAL F CA 1
ATOM 24944 C C . VAL D 2 131 ? 151.94272 226.57615 166.72243 1.000 90.07652 148 VAL F C 1
ATOM 24945 O O . VAL D 2 131 ? 153.06651 227.03592 166.97029 1.000 91.31540 148 VAL F O 1
ATOM 24958 N N . ALA D 2 132 ? 151.71366 225.26378 166.67125 1.000 88.69078 149 ALA F N 1
ATOM 24959 C CA . ALA D 2 132 ? 152.80077 224.32036 166.90805 1.000 83.77542 149 ALA F CA 1
ATOM 24960 C C . ALA D 2 132 ? 153.89538 224.47120 165.86208 1.000 85.15648 149 ALA F C 1
ATOM 24961 O O . ALA D 2 132 ? 155.09047 224.43359 166.18630 1.000 91.44704 149 ALA F O 1
ATOM 24968 N N . ALA D 2 133 ? 153.50746 224.62395 164.59703 1.000 77.93491 150 ALA F N 1
ATOM 24969 C CA . ALA D 2 133 ? 154.49915 224.82435 163.54872 1.000 81.97807 150 ALA F CA 1
ATOM 24970 C C . ALA D 2 133 ? 155.30173 226.08698 163.80622 1.000 87.02029 150 ALA F C 1
ATOM 24971 O O . ALA D 2 133 ? 156.52413 226.11567 163.60430 1.000 89.80002 150 ALA F O 1
ATOM 24978 N N . ARG D 2 134 ? 154.62706 227.14536 164.25198 1.000 93.69577 151 ARG F N 1
ATOM 24979 C CA . ARG D 2 134 ? 155.33900 228.36535 164.60672 1.000 95.02795 151 ARG F CA 1
ATOM 24980 C C . ARG D 2 134 ? 156.37258 228.09343 165.68804 1.000 96.31474 151 ARG F C 1
ATOM 24981 O O . ARG D 2 134 ? 157.51413 228.55721 165.59807 1.000 97.02760 151 ARG F O 1
ATOM 25002 N N . HIS D 2 135 ? 155.99094 227.34135 166.71838 1.000 97.31215 152 HIS F N 1
ATOM 25003 C CA . HIS D 2 135 ? 156.93123 227.05931 167.79810 1.000 94.83104 152 HIS F CA 1
ATOM 25004 C C . HIS D 2 135 ? 158.13805 226.28461 167.28898 1.000 92.04472 152 HIS F C 1
ATOM 25005 O O . HIS D 2 135 ? 159.27733 226.57119 167.67561 1.000 92.30700 152 HIS F O 1
ATOM 25019 N N . PHE D 2 136 ? 157.91035 225.29145 166.42871 1.000 79.25598 153 PHE F N 1
ATOM 25020 C CA . PHE D 2 136 ? 159.02957 224.52330 165.88915 1.000 78.54093 153 PHE F CA 1
ATOM 25021 C C . PHE D 2 136 ? 159.98102 225.42414 165.11017 1.000 85.64476 153 PHE F C 1
ATOM 25022 O O . PHE D 2 136 ? 161.20722 225.36961 165.28868 1.000 85.27446 153 PHE F O 1
ATOM 25039 N N . GLN D 2 137 ? 159.42763 226.26485 164.23489 1.000 93.41286 154 GLN F N 1
ATOM 25040 C CA . GLN D 2 137 ? 160.26957 227.15073 163.43810 1.000 94.29749 154 GLN F CA 1
ATOM 25041 C C . GLN D 2 137 ? 161.04765 228.10627 164.33061 1.000 94.61600 154 GLN F C 1
ATOM 25042 O O . GLN D 2 137 ? 162.22711 228.39199 164.08588 1.000 94.09832 154 GLN F O 1
ATOM 25056 N N . ARG D 2 138 ? 160.39255 228.62320 165.36696 1.000 97.85816 155 ARG F N 1
ATOM 25057 C CA . ARG D 2 138 ? 161.06264 229.53050 166.28578 1.000 98.01747 155 ARG F CA 1
ATOM 25058 C C . ARG D 2 138 ? 162.22024 228.83435 166.98148 1.000 100.63500 155 ARG F C 1
ATOM 25059 O O . ARG D 2 138 ? 163.30995 229.40196 167.11762 1.000 103.64304 155 ARG F O 1
ATOM 25080 N N . ALA D 2 139 ? 162.00652 227.59589 167.41971 1.000 90.84822 156 ALA F N 1
ATOM 25081 C CA . ALA D 2 139 ? 163.08159 226.85423 168.06292 1.000 88.84544 156 ALA F CA 1
ATOM 25082 C C . ALA D 2 139 ? 164.25998 226.67938 167.11571 1.000 88.13733 156 ALA F C 1
ATOM 25083 O O . ALA D 2 139 ? 165.41951 226.86586 167.50611 1.000 89.55911 156 ALA F O 1
ATOM 25090 N N . ARG D 2 140 ? 163.98516 226.32328 165.85919 1.000 85.72456 157 ARG F N 1
ATOM 25091 C CA . ARG D 2 140 ? 165.08297 226.12182 164.91545 1.000 90.47183 157 ARG F CA 1
ATOM 25092 C C . ARG D 2 140 ? 165.85822 227.41059 164.67520 1.000 93.88383 157 ARG F C 1
ATOM 25093 O O . ARG D 2 140 ? 167.09639 227.41478 164.68534 1.000 96.47785 157 ARG F O 1
ATOM 25114 N N . LEU D 2 141 ? 165.14982 228.51368 164.42492 1.000 101.26528 158 LEU F N 1
ATOM 25115 C CA . LEU D 2 141 ? 165.84831 229.76253 164.14361 1.000 100.10878 158 LEU F CA 1
ATOM 25116 C C . LEU D 2 141 ? 166.59899 230.24722 165.37313 1.000 102.34688 158 LEU F C 1
ATOM 25117 O O . LEU D 2 141 ? 167.60261 230.95642 165.25627 1.000 103.44821 158 LEU F O 1
ATOM 25133 N N . GLU D 2 142 ? 166.12417 229.88593 166.56511 1.000 101.33850 159 GLU F N 1
ATOM 25134 C CA . GLU D 2 142 ? 166.85936 230.23141 167.77416 1.000 100.65233 159 GLU F CA 1
ATOM 25135 C C . GLU D 2 142 ? 168.15508 229.44083 167.85295 1.000 101.00803 159 GLU F C 1
ATOM 25136 O O . GLU D 2 142 ? 169.22823 230.00581 168.08983 1.000 100.27304 159 GLU F O 1
ATOM 25148 N N . ARG D 2 143 ? 168.07495 228.12639 167.65343 1.000 97.59784 160 ARG F N 1
ATOM 25149 C CA . ARG D 2 143 ? 169.25195 227.28538 167.84931 1.000 98.28142 160 ARG F CA 1
ATOM 25150 C C . ARG D 2 143 ? 170.29626 227.53104 166.77075 1.000 98.87440 160 ARG F C 1
ATOM 25151 O O . ARG D 2 143 ? 171.49888 227.35061 167.00925 1.000 99.28518 160 ARG F O 1
ATOM 25172 N N . ILE D 2 144 ? 169.86196 227.92760 165.57449 1.000 100.63360 161 ILE F N 1
ATOM 25173 C CA . ILE D 2 144 ? 170.82346 228.22424 164.51865 1.000 98.23794 161 ILE F CA 1
ATOM 25174 C C . ILE D 2 144 ? 171.77705 229.31264 164.98354 1.000 97.24157 161 ILE F C 1
ATOM 25175 O O . ILE D 2 144 ? 172.98762 229.24551 164.74900 1.000 100.24466 161 ILE F O 1
ATOM 25191 N N . ARG D 2 145 ? 171.24452 230.32817 165.66243 1.000 100.83027 162 ARG F N 1
ATOM 25192 C CA . ARG D 2 145 ? 172.07990 231.43065 166.11854 1.000 105.03912 162 ARG F CA 1
ATOM 25193 C C . ARG D 2 145 ? 173.15360 230.93310 167.06988 1.000 104.55836 162 ARG F C 1
ATOM 25194 O O . ARG D 2 145 ? 174.34038 231.22942 166.89866 1.000 104.79718 162 ARG F O 1
ATOM 25215 N N . HIS D 2 146 ? 172.74790 230.18919 168.09680 1.000 106.80547 163 HIS F N 1
ATOM 25216 C CA . HIS D 2 146 ? 173.70561 229.70427 169.07979 1.000 106.31792 163 HIS F CA 1
ATOM 25217 C C . HIS D 2 146 ? 174.78214 228.87198 168.40399 1.000 104.76612 163 HIS F C 1
ATOM 25218 O O . HIS D 2 146 ? 175.98083 229.11215 168.59153 1.000 105.00450 163 HIS F O 1
ATOM 25232 N N . SER D 2 147 ? 174.36597 227.92099 167.56480 1.000 112.74578 164 SER F N 1
ATOM 25233 C CA . SER D 2 147 ? 175.32608 227.03773 166.91291 1.000 115.58467 164 SER F CA 1
ATOM 25234 C C . SER D 2 147 ? 176.30692 227.82385 166.05667 1.000 117.86428 164 SER F C 1
ATOM 25235 O O . SER D 2 147 ? 177.51829 227.58350 166.10357 1.000 117.85828 164 SER F O 1
ATOM 25243 N N . TRP D 2 148 ? 175.80536 228.77535 165.27047 1.000 113.81160 165 TRP F N 1
ATOM 25244 C CA . TRP D 2 148 ? 176.63085 229.43972 164.27495 1.000 108.75642 165 TRP F CA 1
ATOM 25245 C C . TRP D 2 148 ? 177.42298 230.61025 164.82897 1.000 113.14883 165 TRP F C 1
ATOM 25246 O O . TRP D 2 148 ? 178.33858 231.08837 164.15189 1.000 113.01862 165 TRP F O 1
ATOM 25267 N N . LEU D 2 149 ? 177.09976 231.08764 166.02801 1.000 120.78344 166 LEU F N 1
ATOM 25268 C CA . LEU D 2 149 ? 177.77838 232.24828 166.58772 1.000 117.47101 166 LEU F CA 1
ATOM 25269 C C . LEU D 2 149 ? 178.52808 231.93685 167.87051 1.000 115.96198 166 LEU F C 1
ATOM 25270 O O . LEU D 2 149 ? 179.73224 232.20236 167.95536 1.000 113.13129 166 LEU F O 1
ATOM 25274 N N . GLU D 2 150 ? 177.85685 231.37409 168.87522 1.000 128.35598 167 GLU F N 1
ATOM 25275 C CA . GLU D 2 150 ? 178.46589 231.31005 170.19727 1.000 128.86727 167 GLU F CA 1
ATOM 25276 C C . GLU D 2 150 ? 179.55759 230.25270 170.28637 1.000 130.76701 167 GLU F C 1
ATOM 25277 O O . GLU D 2 150 ? 180.50416 230.41712 171.06386 1.000 129.64293 167 GLU F O 1
ATOM 25281 N N . ASP D 2 151 ? 179.45459 229.17686 169.50658 1.000 135.16220 168 ASP F N 1
ATOM 25282 C CA . ASP D 2 151 ? 180.36271 228.04601 169.65460 1.000 133.27387 168 ASP F CA 1
ATOM 25283 C C . ASP D 2 151 ? 181.81288 228.47828 169.49495 1.000 134.65610 168 ASP F C 1
ATOM 25284 O O . ASP D 2 151 ? 182.25407 228.79998 168.38725 1.000 135.13124 168 ASP F O 1
ATOM 25288 N N . ARG D 2 152 ? 182.56490 228.47796 170.59748 1.000 142.61181 169 ARG F N 1
ATOM 25289 C CA . ARG D 2 152 ? 183.98805 228.78593 170.51503 1.000 142.77315 169 ARG F CA 1
ATOM 25290 C C . ARG D 2 152 ? 184.75168 227.65256 169.84498 1.000 142.26773 169 ARG F C 1
ATOM 25291 O O . ARG D 2 152 ? 185.72123 227.89337 169.11627 1.000 141.72507 169 ARG F O 1
ATOM 25295 N N . VAL D 2 153 ? 184.32912 226.40919 170.07839 1.000 132.35432 170 VAL F N 1
ATOM 25296 C CA . VAL D 2 153 ? 184.97137 225.27750 169.41946 1.000 131.27182 170 VAL F CA 1
ATOM 25297 C C . VAL D 2 153 ? 184.78773 225.37363 167.91322 1.000 131.33037 170 VAL F C 1
ATOM 25298 O O . VAL D 2 153 ? 185.73380 225.17711 167.14208 1.000 131.31659 170 VAL F O 1
ATOM 25302 N N . LEU D 2 154 ? 183.57046 225.68733 167.46905 1.000 130.04760 171 LEU F N 1
ATOM 25303 C CA . LEU D 2 154 ? 183.33626 225.86155 166.04116 1.000 131.02593 171 LEU F CA 1
ATOM 25304 C C . LEU D 2 154 ? 184.15861 227.01859 165.49599 1.000 132.09115 171 LEU F C 1
ATOM 25305 O O . LEU D 2 154 ? 184.71915 226.92896 164.39814 1.000 130.13821 171 LEU F O 1
ATOM 25309 N N . ARG D 2 155 ? 184.24828 228.11398 166.25306 1.000 138.21861 172 ARG F N 1
ATOM 25310 C CA . ARG D 2 155 ? 185.05127 229.24709 165.80879 1.000 137.85443 172 ARG F CA 1
ATOM 25311 C C . ARG D 2 155 ? 186.50280 228.83568 165.60584 1.000 138.92083 172 ARG F C 1
ATOM 25312 O O . ARG D 2 155 ? 187.13305 229.21848 164.61308 1.000 135.79999 172 ARG F O 1
ATOM 25316 N N . ASP D 2 156 ? 187.04952 228.05015 166.53487 1.000 134.68359 173 ASP F N 1
ATOM 25317 C CA . ASP D 2 156 ? 188.40523 227.54357 166.37350 1.000 131.02684 173 ASP F CA 1
ATOM 25318 C C . ASP D 2 156 ? 188.49518 226.47735 165.29031 1.000 132.47017 173 ASP F C 1
ATOM 25319 O O . ASP D 2 156 ? 189.60146 226.16434 164.83989 1.000 132.91676 173 ASP F O 1
ATOM 25323 N N . ALA D 2 157 ? 187.36231 225.91063 164.86658 1.000 131.78676 174 ALA F N 1
ATOM 25324 C CA . ALA D 2 157 ? 187.39956 224.84805 163.86629 1.000 130.64999 174 ALA F CA 1
ATOM 25325 C C . ALA D 2 157 ? 187.98911 225.34211 162.55306 1.000 130.40210 174 ALA F C 1
ATOM 25326 O O . ALA D 2 157 ? 188.80922 224.65281 161.93637 1.000 129.53077 174 ALA F O 1
ATOM 25333 N N . GLY D 2 158 ? 187.58588 226.52943 162.10720 1.000 127.13653 175 GLY F N 1
ATOM 25334 C CA . GLY D 2 158 ? 188.15843 227.10723 160.90709 1.000 128.03005 175 GLY F CA 1
ATOM 25335 C C . GLY D 2 158 ? 187.17918 227.81075 159.98923 1.000 128.11861 175 GLY F C 1
ATOM 25336 O O . GLY D 2 158 ? 187.52770 228.83273 159.39181 1.000 129.10914 175 GLY F O 1
ATOM 25340 N N . PHE D 2 159 ? 185.95990 227.29781 159.85802 1.000 121.47157 176 PHE F N 1
ATOM 25341 C CA . PHE D 2 159 ? 184.98789 227.94500 158.98657 1.000 121.05149 176 PHE F CA 1
ATOM 25342 C C . PHE D 2 159 ? 184.51402 229.23129 159.65356 1.000 124.21478 176 PHE F C 1
ATOM 25343 O O . PHE D 2 159 ? 184.14423 229.22963 160.83196 1.000 125.26898 176 PHE F O 1
ATOM 25360 N N . ALA D 2 160 ? 184.57034 230.33808 158.91573 1.000 130.32442 177 ALA F N 1
ATOM 25361 C CA . ALA D 2 160 ? 184.37803 231.66566 159.48902 1.000 130.90851 177 ALA F CA 1
ATOM 25362 C C . ALA D 2 160 ? 182.97575 232.17001 159.17701 1.000 129.41960 177 ALA F C 1
ATOM 25363 O O . ALA D 2 160 ? 182.62019 232.35033 158.00831 1.000 128.47658 177 ALA F O 1
ATOM 25370 N N . VAL D 2 161 ? 182.19213 232.41773 160.22015 1.000 136.99718 178 VAL F N 1
ATOM 25371 C CA . VAL D 2 161 ? 180.82202 232.89187 160.08016 1.000 138.56627 178 VAL F CA 1
ATOM 25372 C C . VAL D 2 161 ? 180.81298 234.40413 160.24527 1.000 141.11613 178 VAL F C 1
ATOM 25373 O O . VAL D 2 161 ? 181.24139 234.92791 161.28195 1.000 139.75281 178 VAL F O 1
ATOM 25377 N N . ASP D 2 162 ? 180.32358 235.10657 159.22792 1.000 151.13879 179 ASP F N 1
ATOM 25378 C CA . ASP D 2 162 ? 180.18547 236.55492 159.28320 1.000 149.46480 179 ASP F CA 1
ATOM 25379 C C . ASP D 2 162 ? 178.93632 236.89272 160.08549 1.000 149.63328 179 ASP F C 1
ATOM 25380 O O . ASP D 2 162 ? 177.82952 236.48104 159.72343 1.000 150.80193 179 ASP F O 1
ATOM 25384 N N . ALA D 2 163 ? 179.11438 237.64285 161.17239 1.000 149.14132 180 ALA F N 1
ATOM 25385 C CA . ALA D 2 163 ? 177.98627 237.94894 162.04367 1.000 150.51052 180 ALA F CA 1
ATOM 25386 C C . ALA D 2 163 ? 176.91771 238.74415 161.30684 1.000 149.52589 180 ALA F C 1
ATOM 25387 O O . ALA D 2 163 ? 175.71923 238.50157 161.48626 1.000 147.91483 180 ALA F O 1
ATOM 25394 N N . THR D 2 164 ? 177.33141 239.69823 160.47261 1.000 151.61428 181 THR F N 1
ATOM 25395 C CA . THR D 2 164 ? 176.37433 240.62129 159.87215 1.000 152.59952 181 THR F CA 1
ATOM 25396 C C . THR D 2 164 ? 175.38216 239.89398 158.97198 1.000 152.49192 181 THR F C 1
ATOM 25397 O O . THR D 2 164 ? 174.16411 240.04608 159.12259 1.000 152.84667 181 THR F O 1
ATOM 25408 N N . ALA D 2 165 ? 175.88448 239.10338 158.02138 1.000 148.25988 182 ALA F N 1
ATOM 25409 C CA . ALA D 2 165 ? 174.99491 238.45781 157.06132 1.000 148.13003 182 ALA F CA 1
ATOM 25410 C C . ALA D 2 165 ? 174.08769 237.44606 157.74588 1.000 149.12703 182 ALA F C 1
ATOM 25411 O O . ALA D 2 165 ? 172.89158 237.36258 157.43873 1.000 149.47918 182 ALA F O 1
ATOM 25418 N N . LEU D 2 166 ? 174.64173 236.65874 158.66928 1.000 149.65733 183 LEU F N 1
ATOM 25419 C CA . LEU D 2 166 ? 173.83078 235.67752 159.37892 1.000 149.42073 183 LEU F CA 1
ATOM 25420 C C . LEU D 2 166 ? 172.74839 236.35925 160.20148 1.000 149.24299 183 LEU F C 1
ATOM 25421 O O . LEU D 2 166 ? 171.60280 235.89811 160.23437 1.000 149.00222 183 LEU F O 1
ATOM 25425 N N . ALA D 2 167 ? 173.09273 237.45746 160.87801 1.000 142.01137 184 ALA F N 1
ATOM 25426 C CA . ALA D 2 167 ? 172.09129 238.19531 161.63785 1.000 142.25540 184 ALA F CA 1
ATOM 25427 C C . ALA D 2 167 ? 171.00956 238.74281 160.72050 1.000 141.61187 184 ALA F C 1
ATOM 25428 O O . ALA D 2 167 ? 169.81858 238.68610 161.04771 1.000 140.21533 184 ALA F O 1
ATOM 25435 N N . VAL D 2 168 ? 171.40365 239.27446 159.56331 1.000 143.02809 185 VAL F N 1
ATOM 25436 C CA . VAL D 2 168 ? 170.42288 239.81571 158.62775 1.000 144.34660 185 VAL F CA 1
ATOM 25437 C C . VAL D 2 168 ? 169.45964 238.72198 158.18838 1.000 144.81082 185 VAL F C 1
ATOM 25438 O O . VAL D 2 168 ? 168.23622 238.90527 158.19417 1.000 145.20206 185 VAL F O 1
ATOM 25442 N N . ALA D 2 169 ? 169.99882 237.56041 157.81270 1.000 138.53130 186 ALA F N 1
ATOM 25443 C CA . ALA D 2 169 ? 169.14622 236.47266 157.34358 1.000 137.87564 186 ALA F CA 1
ATOM 25444 C C . ALA D 2 169 ? 168.24376 235.95202 158.45770 1.000 137.15781 186 ALA F C 1
ATOM 25445 O O . ALA D 2 169 ? 167.06185 235.67017 158.22678 1.000 133.59947 186 ALA F O 1
ATOM 25452 N N . VAL D 2 170 ? 168.77934 235.81461 159.67314 1.000 132.70328 187 VAL F N 1
ATOM 25453 C CA . VAL D 2 170 ? 167.97524 235.30946 160.78154 1.000 130.76429 187 VAL F CA 1
ATOM 25454 C C . VAL D 2 170 ? 166.84508 236.27667 161.09989 1.000 130.56221 187 VAL F C 1
ATOM 25455 O O . VAL D 2 170 ? 165.69996 235.86414 161.31741 1.000 130.08518 187 VAL F O 1
ATOM 25459 N N . GLU D 2 171 ? 167.14228 237.57766 161.13126 1.000 127.42076 188 GLU F N 1
ATOM 25460 C CA . GLU D 2 171 ? 166.09713 238.56211 161.38959 1.000 128.90654 188 GLU F CA 1
ATOM 25461 C C . GLU D 2 171 ? 165.04730 238.55237 160.28596 1.000 131.14344 188 GLU F C 1
ATOM 25462 O O . GLU D 2 171 ? 163.84231 238.62926 160.56118 1.000 131.52715 188 GLU F O 1
ATOM 25466 N N . ASP D 2 172 ? 165.48305 238.46266 159.02775 1.000 123.98455 189 ASP F N 1
ATOM 25467 C CA . ASP D 2 172 ? 164.52904 238.44196 157.92686 1.000 122.12381 189 ASP F CA 1
ATOM 25468 C C . ASP D 2 172 ? 163.61676 237.22802 158.02119 1.000 122.36361 189 ASP F C 1
ATOM 25469 O O . ASP D 2 172 ? 162.39801 237.34116 157.84111 1.000 120.75169 189 ASP F O 1
ATOM 25473 N N . SER D 2 173 ? 164.18811 236.05657 158.31210 1.000 120.83067 190 SER F N 1
ATOM 25474 C CA . SER D 2 173 ? 163.37396 234.85509 158.45697 1.000 121.47441 190 SER F CA 1
ATOM 25475 C C . SER D 2 173 ? 162.40933 234.98721 159.62545 1.000 121.40389 190 SER F C 1
ATOM 25476 O O . SER D 2 173 ? 161.23880 234.60275 159.52098 1.000 120.39961 190 SER F O 1
ATOM 25480 N N . ALA D 2 174 ? 162.87959 235.53507 160.74757 1.000 117.75441 191 ALA F N 1
ATOM 25481 C CA . ALA D 2 174 ? 162.00124 235.71378 161.89523 1.000 118.95537 191 ALA F CA 1
ATOM 25482 C C . ALA D 2 174 ? 160.81922 236.59816 161.53562 1.000 118.61776 191 ALA F C 1
ATOM 25483 O O . ALA D 2 174 ? 159.67315 236.29166 161.88319 1.000 116.48294 191 ALA F O 1
ATOM 25490 N N . ARG D 2 175 ? 161.07477 237.69400 160.82324 1.000 121.22514 192 ARG F N 1
ATOM 25491 C CA . ARG D 2 175 ? 159.97351 238.53634 160.37487 1.000 119.69843 192 ARG F CA 1
ATOM 25492 C C . ARG D 2 175 ? 159.03378 237.75787 159.46381 1.000 120.32427 192 ARG F C 1
ATOM 25493 O O . ARG D 2 175 ? 157.80925 237.81652 159.62493 1.000 119.65981 192 ARG F O 1
ATOM 25497 N N . ALA D 2 176 ? 159.58999 237.00542 158.51142 1.000 119.71062 193 ALA F N 1
ATOM 25498 C CA . ALA D 2 176 ? 158.75212 236.25510 157.58190 1.000 119.33909 193 ALA F CA 1
ATOM 25499 C C . ALA D 2 176 ? 157.94394 235.18559 158.30431 1.000 119.45090 193 ALA F C 1
ATOM 25500 O O . ALA D 2 176 ? 156.75687 234.99243 158.01639 1.000 117.84042 193 ALA F O 1
ATOM 25507 N N . LEU D 2 177 ? 158.56956 234.47661 159.24475 1.000 118.00884 194 LEU F N 1
ATOM 25508 C CA . LEU D 2 177 ? 157.86804 233.40577 159.94395 1.000 117.42142 194 LEU F CA 1
ATOM 25509 C C . LEU D 2 177 ? 156.70158 233.94784 160.75992 1.000 116.82676 194 LEU F C 1
ATOM 25510 O O . LEU D 2 177 ? 155.63238 233.33038 160.81035 1.000 116.94350 194 LEU F O 1
ATOM 25514 N N . GLU D 2 178 ? 156.88360 235.09810 161.40776 1.000 110.25945 195 GLU F N 1
ATOM 25515 C CA . GLU D 2 178 ? 155.80972 235.64661 162.22767 1.000 108.95079 195 GLU F CA 1
ATOM 25516 C C . GLU D 2 178 ? 154.59366 236.01948 161.38853 1.000 110.05240 195 GLU F C 1
ATOM 25517 O O . GLU D 2 178 ? 153.47991 236.10758 161.91864 1.000 108.12627 195 GLU F O 1
ATOM 25521 N N . GLN D 2 179 ? 154.77950 236.23281 160.08404 1.000 108.65049 196 GLN F N 1
ATOM 25522 C CA . GLN D 2 179 ? 153.71813 236.71094 159.20622 1.000 106.17978 196 GLN F CA 1
ATOM 25523 C C . GLN D 2 179 ? 153.31877 235.68598 158.14779 1.000 109.92847 196 GLN F C 1
ATOM 25524 O O . GLN D 2 179 ? 153.00305 236.06482 157.01593 1.000 110.22654 196 GLN F O 1
ATOM 25528 N N . ALA D 2 180 ? 153.33297 234.40042 158.48528 1.000 119.22985 197 ALA F N 1
ATOM 25529 C CA . ALA D 2 180 ? 152.91108 233.36589 157.54393 1.000 119.01720 197 ALA F CA 1
ATOM 25530 C C . ALA D 2 180 ? 151.47627 232.94371 157.84573 1.000 120.08383 197 ALA F C 1
ATOM 25531 O O . ALA D 2 180 ? 151.22356 232.37411 158.91341 1.000 119.44840 197 ALA F O 1
ATOM 25538 N N . PRO D 2 181 ? 150.51079 233.20279 156.94994 1.000 118.60736 198 PRO F N 1
ATOM 25539 C CA . PRO D 2 181 ? 149.11174 232.87099 157.25916 1.000 117.08536 198 PRO F CA 1
ATOM 25540 C C . PRO D 2 181 ? 148.78936 231.38822 157.13895 1.000 119.27212 198 PRO F C 1
ATOM 25541 O O . PRO D 2 181 ? 148.06345 230.83950 157.97321 1.000 115.77580 198 PRO F O 1
ATOM 25552 N N . ASN D 2 182 ? 149.30989 230.73496 156.10284 1.000 128.91669 199 ASN F N 1
ATOM 25553 C CA . ASN D 2 182 ? 149.02788 229.33483 155.81950 1.000 124.31070 199 ASN F CA 1
ATOM 25554 C C . ASN D 2 182 ? 150.32220 228.52995 155.80271 1.000 123.79913 199 ASN F C 1
ATOM 25555 O O . ASN D 2 182 ? 151.42748 229.07411 155.85275 1.000 124.12653 199 ASN F O 1
ATOM 25559 N N . HIS D 2 183 ? 150.16850 227.20759 155.72031 1.000 121.91920 200 HIS F N 1
ATOM 25560 C CA . HIS D 2 183 ? 151.32589 226.32273 155.79961 1.000 122.82650 200 HIS F CA 1
ATOM 25561 C C . HIS D 2 183 ? 152.27689 226.54277 154.63037 1.000 123.11323 200 HIS F C 1
ATOM 25562 O O . HIS D 2 183 ? 153.50102 226.50886 154.80282 1.000 121.08569 200 HIS F O 1
ATOM 25566 N N . GLU D 2 184 ? 151.73519 226.76546 153.43166 1.000 120.72439 201 GLU F N 1
ATOM 25567 C CA . GLU D 2 184 ? 152.58539 226.88162 152.25138 1.000 120.61376 201 GLU F CA 1
ATOM 25568 C C . GLU D 2 184 ? 153.54960 228.05521 152.37727 1.000 122.44228 201 GLU F C 1
ATOM 25569 O O . GLU D 2 184 ? 154.72085 227.95314 151.99044 1.000 120.10050 201 GLU F O 1
ATOM 25573 N N . HIS D 2 185 ? 153.07459 229.18286 152.90718 1.000 122.51530 202 HIS F N 1
ATOM 25574 C CA . HIS D 2 185 ? 153.96157 230.32071 153.11584 1.000 121.91890 202 HIS F CA 1
ATOM 25575 C C . HIS D 2 185 ? 155.07175 229.97008 154.09849 1.000 123.55231 202 HIS F C 1
ATOM 25576 O O . HIS D 2 185 ? 156.22753 230.37108 153.91280 1.000 122.17966 202 HIS F O 1
ATOM 25580 N N . LEU D 2 186 ? 154.74045 229.22503 155.15509 1.000 117.52136 203 LEU F N 1
ATOM 25581 C CA . LEU D 2 186 ? 155.76575 228.80388 156.10193 1.000 115.02992 203 LEU F CA 1
ATOM 25582 C C . LEU D 2 186 ? 156.79692 227.91458 155.42257 1.000 116.38256 203 LEU F C 1
ATOM 25583 O O . LEU D 2 186 ? 158.00067 228.04317 155.67126 1.000 117.76355 203 LEU F O 1
ATOM 25587 N N . LEU D 2 187 ? 156.34548 227.00968 154.55385 1.000 113.66371 204 LEU F N 1
ATOM 25588 C CA . LEU D 2 187 ? 157.28412 226.15947 153.82924 1.000 113.20549 204 LEU F CA 1
ATOM 25589 C C . LEU D 2 187 ? 158.19348 226.99047 152.93455 1.000 112.69249 204 LEU F C 1
ATOM 25590 O O . LEU D 2 187 ? 159.40106 226.73562 152.85081 1.000 110.25264 204 LEU F O 1
ATOM 25594 N N . THR D 2 188 ? 157.62756 227.98445 152.24954 1.000 117.37553 205 THR F N 1
ATOM 25595 C CA . THR D 2 188 ? 158.43970 228.83908 151.39014 1.000 118.40767 205 THR F CA 1
ATOM 25596 C C . THR D 2 188 ? 159.47620 229.60447 152.20246 1.000 119.69712 205 THR F C 1
ATOM 25597 O O . THR D 2 188 ? 160.63632 229.72984 151.78896 1.000 118.68039 205 THR F O 1
ATOM 25601 N N . GLU D 2 189 ? 159.07503 230.12950 153.36074 1.000 113.09517 206 GLU F N 1
ATOM 25602 C CA . GLU D 2 189 ? 160.02812 230.82391 154.21855 1.000 112.14629 206 GLU F CA 1
ATOM 25603 C C . GLU D 2 189 ? 161.12639 229.87872 154.68387 1.000 116.42193 206 GLU F C 1
ATOM 25604 O O . GLU D 2 189 ? 162.30468 230.25678 154.74002 1.000 120.01745 206 GLU F O 1
ATOM 25608 N N . GLU D 2 190 ? 160.75737 228.64379 155.02697 1.000 116.08701 207 GLU F N 1
ATOM 25609 C CA . GLU D 2 190 ? 161.75247 227.66355 155.44257 1.000 114.58072 207 GLU F CA 1
ATOM 25610 C C . GLU D 2 190 ? 162.75158 227.40675 154.32601 1.000 117.03419 207 GLU F C 1
ATOM 25611 O O . GLU D 2 190 ? 163.96470 227.35108 154.55868 1.000 115.44595 207 GLU F O 1
ATOM 25615 N N . ALA D 2 191 ? 162.25309 227.24781 153.09972 1.000 120.87788 208 ALA F N 1
ATOM 25616 C CA . ALA D 2 191 ? 163.14043 227.00877 151.96789 1.000 119.75632 208 ALA F CA 1
ATOM 25617 C C . ALA D 2 191 ? 164.07473 228.18819 151.75207 1.000 118.86204 208 ALA F C 1
ATOM 25618 O O . ALA D 2 191 ? 165.26953 228.00748 151.48444 1.000 114.87724 208 ALA F O 1
ATOM 25625 N N . ARG D 2 192 ? 163.54627 229.40702 151.86059 1.000 121.85435 209 ARG F N 1
ATOM 25626 C CA . ARG D 2 192 ? 164.38787 230.58336 151.68280 1.000 122.70829 209 ARG F CA 1
ATOM 25627 C C . ARG D 2 192 ? 165.50099 230.61689 152.72060 1.000 121.56760 209 ARG F C 1
ATOM 25628 O O . ARG D 2 192 ? 166.67378 230.82652 152.38147 1.000 121.44966 209 ARG F O 1
ATOM 25632 N N . LEU D 2 193 ? 165.15367 230.39965 153.99124 1.000 119.58142 210 LEU F N 1
ATOM 25633 C CA . LEU D 2 193 ? 166.16619 230.42127 155.04194 1.000 118.73067 210 LEU F CA 1
ATOM 25634 C C . LEU D 2 193 ? 167.20250 229.33032 154.82136 1.000 118.62910 210 LEU F C 1
ATOM 25635 O O . LEU D 2 193 ? 168.40360 229.55367 155.01432 1.000 116.56225 210 LEU F O 1
ATOM 25639 N N . SER D 2 194 ? 166.75614 228.14021 154.41954 1.000 125.44805 211 SER F N 1
ATOM 25640 C CA . SER D 2 194 ? 167.68833 227.04687 154.17871 1.000 126.07901 211 SER F CA 1
ATOM 25641 C C . SER D 2 194 ? 168.66181 227.40077 153.06419 1.000 127.07870 211 SER F C 1
ATOM 25642 O O . SER D 2 194 ? 169.87257 227.18372 153.18905 1.000 125.13490 211 SER F O 1
ATOM 25646 N N . LYS D 2 195 ? 168.14947 227.95523 151.96386 1.000 127.39354 212 LYS F N 1
ATOM 25647 C CA . LYS D 2 195 ? 169.01974 228.31421 150.84945 1.000 127.13445 212 LYS F CA 1
ATOM 25648 C C . LYS D 2 195 ? 170.02316 229.38165 151.26568 1.000 128.60920 212 LYS F C 1
ATOM 25649 O O . LYS D 2 195 ? 171.21530 229.29438 150.94361 1.000 127.29040 212 LYS F O 1
ATOM 25653 N N . ARG D 2 196 ? 169.55706 230.39987 151.99083 1.000 129.10378 213 ARG F N 1
ATOM 25654 C CA . ARG D 2 196 ? 170.45660 231.47027 152.40488 1.000 127.51076 213 ARG F CA 1
ATOM 25655 C C . ARG D 2 196 ? 171.54053 230.94564 153.33605 1.000 126.85037 213 ARG F C 1
ATOM 25656 O O . ARG D 2 196 ? 172.70930 231.33177 153.21936 1.000 126.72208 213 ARG F O 1
ATOM 25660 N N . LEU D 2 197 ? 171.17217 230.07247 154.27558 1.000 121.40226 214 LEU F N 1
ATOM 25661 C CA . LEU D 2 197 ? 172.16217 229.49974 155.18250 1.000 122.68019 214 LEU F CA 1
ATOM 25662 C C . LEU D 2 197 ? 173.16170 228.63857 154.42116 1.000 120.64819 214 LEU F C 1
ATOM 25663 O O . LEU D 2 197 ? 174.36791 228.67007 154.69707 1.000 120.28060 214 LEU F O 1
ATOM 25679 N N . PHE D 2 198 ? 172.67186 227.85325 153.46015 1.000 117.17842 215 PHE F N 1
ATOM 25680 C CA . PHE D 2 198 ? 173.55802 227.09293 152.58854 1.000 118.24104 215 PHE F CA 1
ATOM 25681 C C . PHE D 2 198 ? 174.58016 228.00811 151.93428 1.000 117.90153 215 PHE F C 1
ATOM 25682 O O . PHE D 2 198 ? 175.78464 227.72769 151.94040 1.000 115.60912 215 PHE F O 1
ATOM 25699 N N . LYS D 2 199 ? 174.10804 229.11480 151.36096 1.000 123.80945 216 LYS F N 1
ATOM 25700 C CA . LYS D 2 199 ? 175.00620 230.03068 150.66694 1.000 124.94807 216 LYS F CA 1
ATOM 25701 C C . LYS D 2 199 ? 176.02292 230.62991 151.62740 1.000 122.58282 216 LYS F C 1
ATOM 25702 O O . LYS D 2 199 ? 177.21063 230.74723 151.30324 1.000 120.21092 216 LYS F O 1
ATOM 25706 N N . LEU D 2 200 ? 175.57013 231.02748 152.81499 1.000 121.94673 217 LEU F N 1
ATOM 25707 C CA . LEU D 2 200 ? 176.47698 231.64165 153.77615 1.000 122.61146 217 LEU F CA 1
ATOM 25708 C C . LEU D 2 200 ? 177.57036 230.66607 154.18516 1.000 123.98671 217 LEU F C 1
ATOM 25709 O O . LEU D 2 200 ? 178.75455 231.02132 154.23072 1.000 121.56808 217 LEU F O 1
ATOM 25713 N N . ALA D 2 201 ? 177.19192 229.42140 154.47734 1.000 125.96885 218 ALA F N 1
ATOM 25714 C CA . ALA D 2 201 ? 178.19123 228.42724 154.85030 1.000 125.06324 218 ALA F CA 1
ATOM 25715 C C . ALA D 2 201 ? 179.14909 228.15738 153.69946 1.000 124.91478 218 ALA F C 1
ATOM 25716 O O . ALA D 2 201 ? 180.35676 228.00565 153.91417 1.000 123.98312 218 ALA F O 1
ATOM 25723 N N . ALA D 2 202 ? 178.63130 228.08808 152.47075 1.000 132.48890 219 ALA F N 1
ATOM 25724 C CA . ALA D 2 202 ? 179.50037 227.84477 151.32534 1.000 133.98443 219 ALA F CA 1
ATOM 25725 C C . ALA D 2 202 ? 180.51882 228.96451 151.16856 1.000 134.92665 219 ALA F C 1
ATOM 25726 O O . ALA D 2 202 ? 181.70107 228.71086 150.90777 1.000 131.83546 219 ALA F O 1
ATOM 25733 N N . GLN D 2 203 ? 180.07878 230.21245 151.32944 1.000 139.70661 220 GLN F N 1
ATOM 25734 C CA . GLN D 2 203 ? 181.01167 231.33184 151.27084 1.000 138.89073 220 GLN F CA 1
ATOM 25735 C C . GLN D 2 203 ? 182.03808 231.24389 152.39212 1.000 135.78877 220 GLN F C 1
ATOM 25736 O O . GLN D 2 203 ? 183.22917 231.49849 152.17844 1.000 135.65359 220 GLN F O 1
ATOM 25740 N N . ALA D 2 204 ? 181.59284 230.88214 153.59657 1.000 127.90930 221 ALA F N 1
ATOM 25741 C CA . ALA D 2 204 ? 182.50610 230.80448 154.73083 1.000 129.35351 221 ALA F CA 1
ATOM 25742 C C . ALA D 2 204 ? 183.57222 229.73794 154.51356 1.000 130.38536 221 ALA F C 1
ATOM 25743 O O . ALA D 2 204 ? 184.74056 229.93556 154.86671 1.000 128.89947 221 ALA F O 1
ATOM 25750 N N . THR D 2 205 ? 183.18727 228.59535 153.94416 1.000 132.30332 222 THR F N 1
ATOM 25751 C CA . THR D 2 205 ? 184.10296 227.46933 153.81167 1.000 130.57877 222 THR F CA 1
ATOM 25752 C C . THR D 2 205 ? 185.00584 227.56577 152.59035 1.000 132.15697 222 THR F C 1
ATOM 25753 O O . THR D 2 205 ? 185.96094 226.78926 152.48533 1.000 130.08169 222 THR F O 1
ATOM 25757 N N . ARG D 2 206 ? 184.73162 228.48632 151.66843 1.000 136.48913 223 ARG F N 1
ATOM 25758 C CA . ARG D 2 206 ? 185.47660 228.61040 150.42037 1.000 135.16694 223 ARG F CA 1
ATOM 25759 C C . ARG D 2 206 ? 185.27138 227.41018 149.50538 1.000 136.26032 223 ARG F C 1
ATOM 25760 O O . ARG D 2 206 ? 186.01659 227.22946 148.53815 1.000 137.36459 223 ARG F O 1
ATOM 25764 N N . TYR D 2 207 ? 184.26460 226.58440 149.79503 1.000 135.96441 224 TYR F N 1
ATOM 25765 C CA . TYR D 2 207 ? 184.01231 225.39850 148.98400 1.000 136.68593 224 TYR F CA 1
ATOM 25766 C C . TYR D 2 207 ? 183.62779 225.77335 147.55981 1.000 136.52672 224 TYR F C 1
ATOM 25767 O O . TYR D 2 207 ? 183.89272 225.01824 146.61735 1.000 133.82498 224 TYR F O 1
ATOM 25785 N N . GLY D 2 208 ? 183.00038 226.92761 147.38505 1.000 147.84565 225 GLY F N 1
ATOM 25786 C CA . GLY D 2 208 ? 182.46180 227.32487 146.10149 1.000 148.03232 225 GLY F CA 1
ATOM 25787 C C . GLY D 2 208 ? 180.97641 227.04424 146.01119 1.000 149.03296 225 GLY F C 1
ATOM 25788 O O . GLY D 2 208 ? 180.31288 226.67113 146.98282 1.000 149.41011 225 GLY F O 1
ATOM 25792 N N . GLU D 2 209 ? 180.44977 227.22813 144.80372 1.000 134.68954 226 GLU F N 1
ATOM 25793 C CA . GLU D 2 209 ? 179.02824 227.01442 144.56870 1.000 133.19703 226 GLU F CA 1
ATOM 25794 C C . GLU D 2 209 ? 178.63636 225.58198 144.90886 1.000 133.16194 226 GLU F C 1
ATOM 25795 O O . GLU D 2 209 ? 179.31189 224.62849 144.51444 1.000 133.42998 226 GLU F O 1
ATOM 25799 N N . PHE D 2 210 ? 177.53499 225.43771 145.64304 1.000 124.14172 227 PHE F N 1
ATOM 25800 C CA . PHE D 2 210 ? 177.05060 224.13526 146.07274 1.000 122.67840 227 PHE F CA 1
ATOM 25801 C C . PHE D 2 210 ? 175.53409 224.09617 145.95764 1.000 123.13593 227 PHE F C 1
ATOM 25802 O O . PHE D 2 210 ? 174.86549 225.13169 146.00644 1.000 121.31993 227 PHE F O 1
ATOM 25806 N N . VAL D 2 211 ? 174.99738 222.88389 145.79912 1.000 127.15717 228 VAL F N 1
ATOM 25807 C CA . VAL D 2 211 ? 173.56273 222.66716 145.66531 1.000 127.21603 228 VAL F CA 1
ATOM 25808 C C . VAL D 2 211 ? 173.18619 221.38451 146.39356 1.000 124.55516 228 VAL F C 1
ATOM 25809 O O . VAL D 2 211 ? 174.04102 220.58146 146.77239 1.000 123.18942 228 VAL F O 1
ATOM 25822 N N . ARG D 2 212 ? 171.88244 221.20262 146.58731 1.000 116.54390 229 ARG F N 1
ATOM 25823 C CA . ARG D 2 212 ? 171.33693 220.03268 147.27032 1.000 117.79706 229 ARG F CA 1
ATOM 25824 C C . ARG D 2 212 ? 170.68289 219.14159 146.22108 1.000 119.89009 229 ARG F C 1
ATOM 25825 O O . ARG D 2 212 ? 169.47928 219.23804 145.96966 1.000 117.08253 229 ARG F O 1
ATOM 25846 N N . ALA D 2 213 ? 171.47547 218.25880 145.62419 1.000 141.12362 230 ALA F N 1
ATOM 25847 C CA . ALA D 2 213 ? 170.98259 217.43095 144.53466 1.000 141.21569 230 ALA F CA 1
ATOM 25848 C C . ALA D 2 213 ? 169.86620 216.51516 145.01495 1.000 141.02486 230 ALA F C 1
ATOM 25849 O O . ALA D 2 213 ? 169.86655 216.05127 146.15831 1.000 140.78520 230 ALA F O 1
ATOM 25856 N N . LYS D 2 214 ? 168.90859 216.25885 144.12885 1.000 147.02326 231 LYS F N 1
ATOM 25857 C CA . LYS D 2 214 ? 167.79971 215.37682 144.45423 1.000 146.55534 231 LYS F CA 1
ATOM 25858 C C . LYS D 2 214 ? 168.22384 213.92080 144.32837 1.000 148.14030 231 LYS F C 1
ATOM 25859 O O . LYS D 2 214 ? 169.14726 213.58063 143.58374 1.000 149.15740 231 LYS F O 1
ATOM 25863 N N . ARG D 2 215 ? 167.53639 213.05855 145.07708 1.000 147.83791 232 ARG F N 1
ATOM 25864 C CA . ARG D 2 215 ? 167.78905 211.61965 145.07076 1.000 146.96593 232 ARG F CA 1
ATOM 25865 C C . ARG D 2 215 ? 169.13095 211.28856 145.71367 1.000 149.56819 232 ARG F C 1
ATOM 25866 O O . ARG D 2 215 ? 169.57799 210.13913 145.67308 1.000 148.52256 232 ARG F O 1
ATOM 25887 N N . GLY D 2 216 ? 169.78279 212.27960 146.31718 1.000 152.92921 233 GLY F N 1
ATOM 25888 C CA . GLY D 2 216 ? 171.16610 212.11288 146.72249 1.000 150.16362 233 GLY F CA 1
ATOM 25889 C C . GLY D 2 216 ? 172.09882 211.89111 145.55453 1.000 150.48647 233 GLY F C 1
ATOM 25890 O O . GLY D 2 216 ? 173.08402 211.15694 145.68064 1.000 148.69008 233 GLY F O 1
ATOM 25894 N N . SER D 2 217 ? 171.81161 212.51297 144.40988 1.000 155.93025 234 SER F N 1
ATOM 25895 C CA . SER D 2 217 ? 172.60366 212.26275 143.21115 1.000 155.44999 234 SER F CA 1
ATOM 25896 C C . SER D 2 217 ? 173.93657 213.00085 143.24313 1.000 156.66084 234 SER F C 1
ATOM 25897 O O . SER D 2 217 ? 174.84877 212.65855 142.48131 1.000 157.15230 234 SER F O 1
ATOM 25901 N N . GLY D 2 218 ? 174.07245 214.00445 144.10740 1.000 149.61195 235 GLY F N 1
ATOM 25902 C CA . GLY D 2 218 ? 175.28295 214.80151 144.15056 1.000 148.10472 235 GLY F CA 1
ATOM 25903 C C . GLY D 2 218 ? 176.52245 213.97274 144.41091 1.000 147.85963 235 GLY F C 1
ATOM 25904 O O . GLY D 2 218 ? 176.60043 213.25913 145.41479 1.000 146.61500 235 GLY F O 1
ATOM 25908 N N . GLY D 2 219 ? 177.50169 214.06392 143.51472 1.000 140.73567 236 GLY F N 1
ATOM 25909 C CA . GLY D 2 219 ? 178.71699 213.28428 143.64015 1.000 140.26238 236 GLY F CA 1
ATOM 25910 C C . GLY D 2 219 ? 179.78167 213.97238 144.46591 1.000 139.95383 236 GLY F C 1
ATOM 25911 O O . GLY D 2 219 ? 180.73800 213.33382 144.91246 1.000 138.72062 236 GLY F O 1
ATOM 25915 N N . ASP D 2 220 ? 179.62510 215.27395 144.68306 1.000 130.56509 237 ASP F N 1
ATOM 25916 C CA . ASP D 2 220 ? 180.61383 216.01347 145.44454 1.000 128.57830 237 ASP F CA 1
ATOM 25917 C C . ASP D 2 220 ? 180.60703 215.54434 146.89919 1.000 131.04198 237 ASP F C 1
ATOM 25918 O O . ASP D 2 220 ? 179.58029 215.08261 147.40530 1.000 133.31405 237 ASP F O 1
ATOM 25922 N N . PRO D 2 221 ? 181.73924 215.65118 147.59724 1.000 126.27201 238 PRO F N 1
ATOM 25923 C CA . PRO D 2 221 ? 181.77509 215.20410 149.00157 1.000 126.48012 238 PRO F CA 1
ATOM 25924 C C . PRO D 2 221 ? 180.73864 215.87723 149.88670 1.000 125.61746 238 PRO F C 1
ATOM 25925 O O . PRO D 2 221 ? 180.21604 215.24846 150.81873 1.000 124.96511 238 PRO F O 1
ATOM 25936 N N . ALA D 2 222 ? 180.42819 217.14588 149.62474 1.000 115.17894 239 ALA F N 1
ATOM 25937 C CA . ALA D 2 222 ? 179.43013 217.83555 150.42906 1.000 115.59413 239 ALA F CA 1
ATOM 25938 C C . ALA D 2 222 ? 178.09817 217.09947 150.39140 1.000 117.56492 239 ALA F C 1
ATOM 25939 O O . ALA D 2 222 ? 177.42138 216.96546 151.41596 1.000 119.83478 239 ALA F O 1
ATOM 25946 N N . ASN D 2 223 ? 177.70171 216.61420 149.21422 1.000 106.30754 240 ASN F N 1
ATOM 25947 C CA . ASN D 2 223 ? 176.43206 215.90361 149.10578 1.000 104.58041 240 ASN F CA 1
ATOM 25948 C C . ASN D 2 223 ? 176.41833 214.66796 149.99618 1.000 107.58352 240 ASN F C 1
ATOM 25949 O O . ASN D 2 223 ? 175.46028 214.43394 150.74684 1.000 109.39056 240 ASN F O 1
ATOM 25953 N N . ARG D 2 224 ? 177.47817 213.86158 149.92603 1.000 106.14556 241 ARG F N 1
ATOM 25954 C CA . ARG D 2 224 ? 177.52678 212.64505 150.72793 1.000 104.77474 241 ARG F CA 1
ATOM 25955 C C . ARG D 2 224 ? 177.50123 212.96999 152.21330 1.000 105.02541 241 ARG F C 1
ATOM 25956 O O . ARG D 2 224 ? 176.78489 212.32460 152.99010 1.000 108.42060 241 ARG F O 1
ATOM 25960 N N . PHE D 2 225 ? 178.27187 213.97210 152.62775 1.000 96.92906 242 PHE F N 1
ATOM 25961 C CA . PHE D 2 225 ? 178.29746 214.33219 154.03850 1.000 99.68631 242 PHE F CA 1
ATOM 25962 C C . PHE D 2 225 ? 176.92551 214.79410 154.50956 1.000 100.03340 242 PHE F C 1
ATOM 25963 O O . PHE D 2 225 ? 176.47682 214.43465 155.60588 1.000 99.84409 242 PHE F O 1
ATOM 25980 N N . LEU D 2 226 ? 176.24281 215.59883 153.69589 1.000 93.97452 243 LEU F N 1
ATOM 25981 C CA . LEU D 2 226 ? 174.92778 216.08511 154.08947 1.000 93.25084 243 LEU F CA 1
ATOM 25982 C C . LEU D 2 226 ? 173.94972 214.92784 154.23216 1.000 92.90712 243 LEU F C 1
ATOM 25983 O O . LEU D 2 226 ? 173.18456 214.86108 155.20248 1.000 95.86705 243 LEU F O 1
ATOM 25999 N N . ASP D 2 227 ? 173.97373 213.98833 153.28259 1.000 90.15612 244 ASP F N 1
ATOM 26000 C CA . ASP D 2 227 ? 173.08349 212.83762 153.39635 1.000 90.47546 244 ASP F CA 1
ATOM 26001 C C . ASP D 2 227 ? 173.37129 212.03275 154.65577 1.000 89.86886 244 ASP F C 1
ATOM 26002 O O . ASP D 2 227 ? 172.43640 211.60942 155.34917 1.000 92.51728 244 ASP F O 1
ATOM 26011 N N . HIS D 2 228 ? 174.64572 211.81292 154.97360 1.000 80.98781 245 HIS F N 1
ATOM 26012 C CA . HIS D 2 228 ? 174.96619 210.99245 156.13520 1.000 84.86217 245 HIS F CA 1
ATOM 26013 C C . HIS D 2 228 ? 174.54025 211.67865 157.43009 1.000 87.50750 245 HIS F C 1
ATOM 26014 O O . HIS D 2 228 ? 173.95367 211.04557 158.32074 1.000 88.12102 245 HIS F O 1
ATOM 26028 N N . GLY D 2 229 ? 174.81796 212.97429 157.55190 1.000 78.94213 246 GLY F N 1
ATOM 26029 C CA . GLY D 2 229 ? 174.35859 213.69831 158.72389 1.000 76.12404 246 GLY F CA 1
ATOM 26030 C C . GLY D 2 229 ? 172.85160 213.65440 158.86636 1.000 75.64138 246 GLY F C 1
ATOM 26031 O O . GLY D 2 229 ? 172.32198 213.50052 159.97163 1.000 76.57814 246 GLY F O 1
ATOM 26035 N N . ASN D 2 230 ? 172.13935 213.78788 157.74627 1.000 74.25600 247 ASN F N 1
ATOM 26036 C CA . ASN D 2 230 ? 170.68600 213.68422 157.76514 1.000 69.14949 247 ASN F CA 1
ATOM 26037 C C . ASN D 2 230 ? 170.24018 212.33856 158.31084 1.000 74.88948 247 ASN F C 1
ATOM 26038 O O . ASN D 2 230 ? 169.31885 212.25788 159.13053 1.000 73.90890 247 ASN F O 1
ATOM 26049 N N . TYR D 2 231 ? 170.86796 211.26443 157.83868 1.000 81.21813 248 TYR F N 1
ATOM 26050 C CA . TYR D 2 231 ? 170.49201 209.92873 158.28854 1.000 79.57728 248 TYR F CA 1
ATOM 26051 C C . TYR D 2 231 ? 170.68422 209.79126 159.79469 1.000 76.96729 248 TYR F C 1
ATOM 26052 O O . TYR D 2 231 ? 169.79960 209.29339 160.51153 1.000 76.25695 248 TYR F O 1
ATOM 26070 N N . LEU D 2 232 ? 171.81798 210.27405 160.29796 1.000 68.00460 249 LEU F N 1
ATOM 26071 C CA . LEU D 2 232 ? 172.07231 210.20532 161.73322 1.000 63.91757 249 LEU F CA 1
ATOM 26072 C C . LEU D 2 232 ? 171.02428 210.98715 162.52273 1.000 67.37271 249 LEU F C 1
ATOM 26073 O O . LEU D 2 232 ? 170.50416 210.50388 163.54120 1.000 65.83600 249 LEU F O 1
ATOM 26089 N N . ALA D 2 233 ? 170.69538 212.19804 162.06622 1.000 69.49590 250 ALA F N 1
ATOM 26090 C CA . ALA D 2 233 ? 169.73766 213.02003 162.79891 1.000 60.10412 250 ALA F CA 1
ATOM 26091 C C . ALA D 2 233 ? 168.35065 212.39283 162.79563 1.000 61.66059 250 ALA F C 1
ATOM 26092 O O . ALA D 2 233 ? 167.63808 212.44565 163.80553 1.000 64.84926 250 ALA F O 1
ATOM 26099 N N . TYR D 2 234 ? 167.93663 211.80656 161.66818 1.000 65.35395 251 TYR F N 1
ATOM 26100 C CA . TYR D 2 234 ? 166.64411 211.12897 161.64839 1.000 60.07321 251 TYR F CA 1
ATOM 26101 C C . TYR D 2 234 ? 166.61987 209.99109 162.65085 1.000 57.70354 251 TYR F C 1
ATOM 26102 O O . TYR D 2 234 ? 165.62530 209.79930 163.35910 1.000 64.00683 251 TYR F O 1
ATOM 26120 N N . GLY D 2 235 ? 167.70001 209.21704 162.72662 1.000 59.54725 252 GLY F N 1
ATOM 26121 C CA . GLY D 2 235 ? 167.74327 208.16898 163.73370 1.000 63.24092 252 GLY F CA 1
ATOM 26122 C C . GLY D 2 235 ? 167.55883 208.71782 165.13522 1.000 60.49351 252 GLY F C 1
ATOM 26123 O O . GLY D 2 235 ? 166.78502 208.17987 165.93721 1.000 59.76108 252 GLY F O 1
ATOM 26127 N N . LEU D 2 236 ? 168.25725 209.80614 165.44498 1.000 59.86692 253 LEU F N 1
ATOM 26128 C CA . LEU D 2 236 ? 168.16395 210.37480 166.78493 1.000 58.31293 253 LEU F CA 1
ATOM 26129 C C . LEU D 2 236 ? 166.73671 210.82301 167.08697 1.000 60.31592 253 LEU F C 1
ATOM 26130 O O . LEU D 2 236 ? 166.20905 210.58559 168.18186 1.000 62.86614 253 LEU F O 1
ATOM 26146 N N . ALA D 2 237 ? 166.08471 211.46328 166.11765 1.000 59.99098 254 ALA F N 1
ATOM 26147 C CA . ALA D 2 237 ? 164.71346 211.91528 166.33866 1.000 60.82498 254 ALA F CA 1
ATOM 26148 C C . ALA D 2 237 ? 163.76322 210.73723 166.53126 1.000 56.21532 254 ALA F C 1
ATOM 26149 O O . ALA D 2 237 ? 162.80385 210.82011 167.31061 1.000 56.58478 254 ALA F O 1
ATOM 26156 N N . ALA D 2 238 ? 163.98922 209.64295 165.80389 1.000 49.75318 255 ALA F N 1
ATOM 26157 C CA . ALA D 2 238 ? 163.17108 208.45304 166.00587 1.000 43.93934 255 ALA F CA 1
ATOM 26158 C C . ALA D 2 238 ? 163.29754 207.95875 167.43550 1.000 44.78523 255 ALA F C 1
ATOM 26159 O O . ALA D 2 238 ? 162.29875 207.61350 168.08098 1.000 52.83952 255 ALA F O 1
ATOM 26166 N N . THR D 2 239 ? 164.52566 207.93042 167.95468 1.000 57.16111 256 THR F N 1
ATOM 26167 C CA . THR D 2 239 ? 164.70667 207.58056 169.36138 1.000 56.30930 256 THR F CA 1
ATOM 26168 C C . THR D 2 239 ? 163.90114 208.51322 170.25164 1.000 56.87093 256 THR F C 1
ATOM 26169 O O . THR D 2 239 ? 163.27911 208.08204 171.22853 1.000 56.95937 256 THR F O 1
ATOM 26180 N N . ALA D 2 240 ? 163.92225 209.80851 169.93492 1.000 62.86249 257 ALA F N 1
ATOM 26181 C CA . ALA D 2 240 ? 163.23718 210.78981 170.77119 1.000 58.87290 257 ALA F CA 1
ATOM 26182 C C . ALA D 2 240 ? 161.74457 210.49653 170.85911 1.000 55.96760 257 ALA F C 1
ATOM 26183 O O . ALA D 2 240 ? 161.17581 210.37353 171.95418 1.000 56.53283 257 ALA F O 1
ATOM 26190 N N . THR D 2 241 ? 161.09300 210.36046 169.70370 1.000 58.10432 258 THR F N 1
ATOM 26191 C CA . THR D 2 241 ? 159.65055 210.12852 169.71971 1.000 54.27448 258 THR F CA 1
ATOM 26192 C C . THR D 2 241 ? 159.32994 208.80602 170.39811 1.000 53.65732 258 THR F C 1
ATOM 26193 O O . THR D 2 241 ? 158.36448 208.71075 171.16214 1.000 56.43712 258 THR F O 1
ATOM 26204 N N . TRP D 2 242 ? 160.13546 207.76848 170.14794 1.000 53.42875 259 TRP F N 1
ATOM 26205 C CA . TRP D 2 242 ? 159.87153 206.49773 170.81442 1.000 53.61019 259 TRP F CA 1
ATOM 26206 C C . TRP D 2 242 ? 159.92381 206.64985 172.32402 1.000 55.50648 259 TRP F C 1
ATOM 26207 O O . TRP D 2 242 ? 159.04390 206.15516 173.03467 1.000 55.68375 259 TRP F O 1
ATOM 26228 N N . VAL D 2 243 ? 160.94562 207.33402 172.83594 1.000 59.83027 260 VAL F N 1
ATOM 26229 C CA . VAL D 2 243 ? 161.05446 207.51107 174.27951 1.000 52.07707 260 VAL F CA 1
ATOM 26230 C C . VAL D 2 243 ? 159.81833 208.21488 174.80616 1.000 51.85600 260 VAL F C 1
ATOM 26231 O O . VAL D 2 243 ? 159.24347 207.81810 175.82431 1.000 53.56593 260 VAL F O 1
ATOM 26244 N N . LEU D 2 244 ? 159.38234 209.26798 174.11671 1.000 58.97512 261 LEU F N 1
ATOM 26245 C CA . LEU D 2 244 ? 158.24574 210.02127 174.63324 1.000 62.22785 261 LEU F CA 1
ATOM 26246 C C . LEU D 2 244 ? 156.94460 209.23742 174.49576 1.000 65.96076 261 LEU F C 1
ATOM 26247 O O . LEU D 2 244 ? 156.13489 209.20970 175.42843 1.000 65.05211 261 LEU F O 1
ATOM 26263 N N . GLY D 2 245 ? 156.72306 208.59334 173.34966 1.000 64.05040 262 GLY F N 1
ATOM 26264 C CA . GLY D 2 245 ? 155.55434 207.75591 173.14590 1.000 51.97530 262 GLY F CA 1
ATOM 26265 C C . GLY D 2 245 ? 154.59852 208.20997 172.06279 1.000 51.51970 262 GLY F C 1
ATOM 26266 O O . GLY D 2 245 ? 153.53660 207.59721 171.91465 1.000 54.72469 262 GLY F O 1
ATOM 26270 N N . ILE D 2 246 ? 154.92262 209.25492 171.30755 1.000 55.33100 263 ILE F N 1
ATOM 26271 C CA . ILE D 2 246 ? 154.05132 209.74832 170.24253 1.000 56.69648 263 ILE F CA 1
ATOM 26272 C C . ILE D 2 246 ? 154.26430 208.88503 169.00252 1.000 63.40167 263 ILE F C 1
ATOM 26273 O O . ILE D 2 246 ? 155.33223 208.27417 168.86444 1.000 68.56536 263 ILE F O 1
ATOM 26289 N N . PRO D 2 247 ? 153.29457 208.77256 168.09697 1.000 65.26996 264 PRO F N 1
ATOM 26290 C CA . PRO D 2 247 ? 153.52526 208.02826 166.85593 1.000 63.02255 264 PRO F CA 1
ATOM 26291 C C . PRO D 2 247 ? 154.20190 208.87877 165.79093 1.000 65.97033 264 PRO F C 1
ATOM 26292 O O . PRO D 2 247 ? 154.22077 210.10679 165.85038 1.000 68.19979 264 PRO F O 1
ATOM 26303 N N . HIS D 2 248 ? 154.75191 208.19065 164.78912 1.000 67.19351 265 HIS F N 1
ATOM 26304 C CA . HIS D 2 248 ? 155.50784 208.87685 163.74472 1.000 68.03046 265 HIS F CA 1
ATOM 26305 C C . HIS D 2 248 ? 154.59184 209.57548 162.74851 1.000 62.85829 265 HIS F C 1
ATOM 26306 O O . HIS D 2 248 ? 154.94415 210.62874 162.21074 1.000 64.55103 265 HIS F O 1
ATOM 26320 N N . GLY D 2 249 ? 153.42469 208.99649 162.47190 1.000 58.70671 266 GLY F N 1
ATOM 26321 C CA . GLY D 2 249 ? 152.56812 209.53135 161.42668 1.000 61.48118 266 GLY F CA 1
ATOM 26322 C C . GLY D 2 249 ? 151.97440 210.88940 161.74700 1.000 66.49721 266 GLY F C 1
ATOM 26323 O O . GLY D 2 249 ? 151.75446 211.70108 160.84468 1.000 64.37622 266 GLY F O 1
ATOM 26327 N N . LEU D 2 250 ? 151.71377 211.16376 163.02490 1.000 71.12461 267 LEU F N 1
ATOM 26328 C CA . LEU D 2 250 ? 150.99643 212.37282 163.42906 1.000 66.42617 267 LEU F CA 1
ATOM 26329 C C . LEU D 2 250 ? 151.89613 213.58008 163.19059 1.000 68.35553 267 LEU F C 1
ATOM 26330 O O . LEU D 2 250 ? 152.46961 214.16665 164.10918 1.000 69.54670 267 LEU F O 1
ATOM 26346 N N . ALA D 2 251 ? 152.01177 213.96308 161.92406 1.000 68.97959 268 ALA F N 1
ATOM 26347 C CA . ALA D 2 251 ? 152.85108 215.09370 161.56150 1.000 68.32449 268 ALA F CA 1
ATOM 26348 C C . ALA D 2 251 ? 152.23581 216.39262 162.06319 1.000 68.22429 268 ALA F C 1
ATOM 26349 O O . ALA D 2 251 ? 151.03273 216.47512 162.31914 1.000 72.89737 268 ALA F O 1
ATOM 26356 N N . VAL D 2 252 ? 153.07642 217.41271 162.21244 1.000 73.96672 269 VAL F N 1
ATOM 26357 C CA . VAL D 2 252 ? 152.65291 218.72053 162.69419 1.000 80.09817 269 VAL F CA 1
ATOM 26358 C C . VAL D 2 252 ? 152.81349 219.79056 161.62045 1.000 80.58272 269 VAL F C 1
ATOM 26359 O O . VAL D 2 252 ? 151.88881 220.55871 161.35857 1.000 86.04190 269 VAL F O 1
ATOM 26372 N N . LEU D 2 253 ? 153.97703 219.84887 160.97871 1.000 79.27213 270 LEU F N 1
ATOM 26373 C CA . LEU D 2 253 ? 154.24632 220.85123 159.95681 1.000 80.21811 270 LEU F CA 1
ATOM 26374 C C . LEU D 2 253 ? 154.04544 220.30261 158.54948 1.000 85.48256 270 LEU F C 1
ATOM 26375 O O . LEU D 2 253 ? 153.41586 220.95152 157.71073 1.000 85.42549 270 LEU F O 1
ATOM 26391 N N . HIS D 2 254 ? 154.55657 219.10636 158.28115 1.000 89.38903 271 HIS F N 1
ATOM 26392 C CA . HIS D 2 254 ? 154.45906 218.52113 156.95776 1.000 87.70445 271 HIS F CA 1
ATOM 26393 C C . HIS D 2 254 ? 152.99632 218.29293 156.58295 1.000 86.84359 271 HIS F C 1
ATOM 26394 O O . HIS D 2 254 ? 152.07654 218.51752 157.37136 1.000 85.88948 271 HIS F O 1
ATOM 26408 N N . GLY D 2 255 ? 152.78922 217.84393 155.34858 1.000 90.86006 272 GLY F N 1
ATOM 26409 C CA . GLY D 2 255 ? 151.45366 217.47120 154.92900 1.000 92.79856 272 GLY F CA 1
ATOM 26410 C C . GLY D 2 255 ? 150.97290 216.22956 155.65315 1.000 93.58443 272 GLY F C 1
ATOM 26411 O O . GLY D 2 255 ? 151.76137 215.38931 156.08421 1.000 94.01715 272 GLY F O 1
ATOM 26415 N N . LYS D 2 256 ? 149.65112 216.10882 155.77579 1.000 88.46460 273 LYS F N 1
ATOM 26416 C CA . LYS D 2 256 ? 149.08103 214.97932 156.50132 1.000 85.65745 273 LYS F CA 1
ATOM 26417 C C . LYS D 2 256 ? 149.36403 213.65463 155.80941 1.000 88.74922 273 LYS F C 1
ATOM 26418 O O . LYS D 2 256 ? 149.18208 212.59788 156.42137 1.000 89.64890 273 LYS F O 1
ATOM 26437 N N . THR D 2 257 ? 149.79852 213.68668 154.54924 1.000 93.59593 274 THR F N 1
ATOM 26438 C CA . THR D 2 257 ? 149.96784 212.45905 153.77994 1.000 93.49249 274 THR F CA 1
ATOM 26439 C C . THR D 2 257 ? 151.38667 211.91299 153.88612 1.000 93.10604 274 THR F C 1
ATOM 26440 O O . THR D 2 257 ? 151.59777 210.69824 153.81093 1.000 93.73003 274 THR F O 1
ATOM 26451 N N . ARG D 2 258 ? 152.37332 212.79021 154.04490 1.000 96.69660 275 ARG F N 1
ATOM 26452 C CA . ARG D 2 258 ? 153.76586 212.36319 154.00569 1.000 97.09282 275 ARG F CA 1
ATOM 26453 C C . ARG D 2 258 ? 154.13428 211.50153 155.20495 1.000 97.02510 275 ARG F C 1
ATOM 26454 O O . ARG D 2 258 ? 154.15370 211.97882 156.34278 1.000 99.27568 275 ARG F O 1
ATOM 26475 N N . ARG D 2 259 ? 154.45427 210.23655 154.94688 1.000 86.44996 276 ARG F N 1
ATOM 26476 C CA . ARG D 2 259 ? 154.74775 209.29541 156.01840 1.000 86.81929 276 ARG F CA 1
ATOM 26477 C C . ARG D 2 259 ? 156.02155 209.68150 156.75774 1.000 86.56875 276 ARG F C 1
ATOM 26478 O O . ARG D 2 259 ? 156.99364 210.14727 156.16016 1.000 85.51292 276 ARG F O 1
ATOM 26499 N N . GLY D 2 260 ? 156.01375 209.47104 158.06963 1.000 72.38145 277 GLY F N 1
ATOM 26500 C CA . GLY D 2 260 ? 157.16122 209.80748 158.88677 1.000 69.18874 277 GLY F CA 1
ATOM 26501 C C . GLY D 2 260 ? 157.34420 211.28798 159.10300 1.000 66.32699 277 GLY F C 1
ATOM 26502 O O . GLY D 2 260 ? 158.45097 211.72979 159.41323 1.000 64.78680 277 GLY F O 1
ATOM 26506 N N . GLY D 2 261 ? 156.27839 212.07021 158.96443 1.000 68.84719 278 GLY F N 1
ATOM 26507 C CA . GLY D 2 261 ? 156.42892 213.51241 159.02785 1.000 72.91546 278 GLY F CA 1
ATOM 26508 C C . GLY D 2 261 ? 157.02310 213.98849 160.33902 1.000 73.43098 278 GLY F C 1
ATOM 26509 O O . GLY D 2 261 ? 157.92793 214.82673 160.35727 1.000 81.37754 278 GLY F O 1
ATOM 26513 N N . LEU D 2 262 ? 156.52398 213.46341 161.45637 1.000 59.49896 279 LEU F N 1
ATOM 26514 C CA . LEU D 2 262 ? 156.93084 214.00244 162.74732 1.000 58.91871 279 LEU F CA 1
ATOM 26515 C C . LEU D 2 262 ? 158.41869 213.79385 162.98589 1.000 64.74387 279 LEU F C 1
ATOM 26516 O O . LEU D 2 262 ? 159.07941 214.63338 163.60871 1.000 70.17832 279 LEU F O 1
ATOM 26532 N N . VAL D 2 263 ? 158.97092 212.68862 162.49026 1.000 61.31911 280 VAL F N 1
ATOM 26533 C CA . VAL D 2 263 ? 160.39636 212.43432 162.67612 1.000 60.74735 280 VAL F CA 1
ATOM 26534 C C . VAL D 2 263 ? 161.21753 213.53023 162.00897 1.000 64.26083 280 VAL F C 1
ATOM 26535 O O . VAL D 2 263 ? 162.19414 214.03104 162.57451 1.000 69.05965 280 VAL F O 1
ATOM 26548 N N . PHE D 2 264 ? 160.83605 213.91909 160.79137 1.000 68.41572 281 PHE F N 1
ATOM 26549 C CA . PHE D 2 264 ? 161.59277 214.95501 160.09557 1.000 70.41575 281 PHE F CA 1
ATOM 26550 C C . PHE D 2 264 ? 161.34872 216.32323 160.71002 1.000 67.25291 281 PHE F C 1
ATOM 26551 O O . PHE D 2 264 ? 162.25758 217.15879 160.74939 1.000 74.16773 281 PHE F O 1
ATOM 26568 N N . ASP D 2 265 ? 160.13165 216.58250 161.18648 1.000 62.45688 282 ASP F N 1
ATOM 26569 C CA . ASP D 2 265 ? 159.88676 217.85321 161.85657 1.000 65.19452 282 ASP F CA 1
ATOM 26570 C C . ASP D 2 265 ? 160.78163 217.99932 163.07586 1.000 67.79158 282 ASP F C 1
ATOM 26571 O O . ASP D 2 265 ? 161.44254 219.02654 163.25380 1.000 77.57060 282 ASP F O 1
ATOM 26580 N N . VAL D 2 266 ? 160.83381 216.97259 163.92223 1.000 66.16291 283 VAL F N 1
ATOM 26581 C CA . VAL D 2 266 ? 161.67166 217.06312 165.11231 1.000 65.63248 283 VAL F CA 1
ATOM 26582 C C . VAL D 2 266 ? 163.14557 217.05083 164.72645 1.000 62.58432 283 VAL F C 1
ATOM 26583 O O . VAL D 2 266 ? 163.96820 217.72784 165.35059 1.000 66.65128 283 VAL F O 1
ATOM 26596 N N . ALA D 2 267 ? 163.50622 216.27896 163.70087 1.000 66.35580 284 ALA F N 1
ATOM 26597 C CA . ALA D 2 267 ? 164.90541 216.20111 163.29389 1.000 68.32040 284 ALA F CA 1
ATOM 26598 C C . ALA D 2 267 ? 165.41328 217.54476 162.79278 1.000 74.45038 284 ALA F C 1
ATOM 26599 O O . ALA D 2 267 ? 166.58355 217.88791 162.99114 1.000 72.79812 284 ALA F O 1
ATOM 26606 N N . ASP D 2 268 ? 164.55248 218.31591 162.13000 1.000 79.70129 285 ASP F N 1
ATOM 26607 C CA . ASP D 2 268 ? 164.97768 219.59776 161.58428 1.000 74.62312 285 ASP F CA 1
ATOM 26608 C C . ASP D 2 268 ? 165.44224 220.55954 162.66517 1.000 73.53214 285 ASP F C 1
ATOM 26609 O O . ASP D 2 268 ? 166.17460 221.50514 162.36213 1.000 79.05738 285 ASP F O 1
ATOM 26618 N N . LEU D 2 269 ? 165.03775 220.34376 163.91570 1.000 67.30951 286 LEU F N 1
ATOM 26619 C CA . LEU D 2 269 ? 165.41706 221.26445 164.97900 1.000 70.36985 286 LEU F CA 1
ATOM 26620 C C . LEU D 2 269 ? 166.92978 221.37517 165.09852 1.000 75.27291 286 LEU F C 1
ATOM 26621 O O . LEU D 2 269 ? 167.46715 222.46340 165.33023 1.000 77.63065 286 LEU F O 1
ATOM 26637 N N . ILE D 2 270 ? 167.63331 220.26059 164.94133 1.000 77.10784 287 ILE F N 1
ATOM 26638 C CA . ILE D 2 270 ? 169.07156 220.22452 165.15406 1.000 77.80375 287 ILE F CA 1
ATOM 26639 C C . ILE D 2 270 ? 169.85413 220.11857 163.85515 1.000 79.47770 287 ILE F C 1
ATOM 26640 O O . ILE D 2 270 ? 171.05829 220.41603 163.85363 1.000 80.65134 287 ILE F O 1
ATOM 26656 N N . LYS D 2 271 ? 169.22099 219.71598 162.75581 1.000 77.40555 288 LYS F N 1
ATOM 26657 C CA . LYS D 2 271 ? 169.96214 219.41788 161.53799 1.000 78.32072 288 LYS F CA 1
ATOM 26658 C C . LYS D 2 271 ? 170.71248 220.63777 161.02670 1.000 74.37989 288 LYS F C 1
ATOM 26659 O O . LYS D 2 271 ? 171.93658 220.60873 160.86915 1.000 83.66926 288 LYS F O 1
ATOM 26678 N N . ASP D 2 272 ? 169.99315 221.72626 160.76476 1.000 73.70191 289 ASP F N 1
ATOM 26679 C CA . ASP D 2 272 ? 170.62110 222.88626 160.14743 1.000 79.36388 289 ASP F CA 1
ATOM 26680 C C . ASP D 2 272 ? 171.59115 223.58797 161.08694 1.000 80.47656 289 ASP F C 1
ATOM 26681 O O . ASP D 2 272 ? 172.36309 224.43926 160.63778 1.000 77.60215 289 ASP F O 1
ATOM 26690 N N . SER D 2 273 ? 171.57789 223.24872 162.37246 1.000 93.36736 290 SER F N 1
ATOM 26691 C CA . SER D 2 273 ? 172.45579 223.89124 163.34066 1.000 92.62135 290 SER F CA 1
ATOM 26692 C C . SER D 2 273 ? 173.67087 223.04813 163.69828 1.000 88.62630 290 SER F C 1
ATOM 26693 O O . SER D 2 273 ? 174.66262 223.59192 164.19466 1.000 86.51278 290 SER F O 1
ATOM 26701 N N . LEU D 2 274 ? 173.62009 221.73713 163.46774 1.000 81.36079 291 LEU F N 1
ATOM 26702 C CA . LEU D 2 274 ? 174.70840 220.83366 163.82175 1.000 75.84724 291 LEU F CA 1
ATOM 26703 C C . LEU D 2 274 ? 175.34352 220.15115 162.62149 1.000 79.69936 291 LEU F C 1
ATOM 26704 O O . LEU D 2 274 ? 176.57119 220.08934 162.53129 1.000 85.84464 291 LEU F O 1
ATOM 26720 N N . ILE D 2 275 ? 174.54492 219.61729 161.69712 1.000 76.92086 292 ILE F N 1
ATOM 26721 C CA . ILE D 2 275 ? 175.11825 218.86290 160.58759 1.000 73.86445 292 ILE F CA 1
ATOM 26722 C C . ILE D 2 275 ? 175.84225 219.78918 159.62126 1.000 79.11846 292 ILE F C 1
ATOM 26723 O O . ILE D 2 275 ? 176.91459 219.45361 159.10749 1.000 80.08174 292 ILE F O 1
ATOM 26739 N N . LEU D 2 276 ? 175.27177 220.95894 159.35018 1.000 92.34255 293 LEU F N 1
ATOM 26740 C CA . LEU D 2 276 ? 175.72784 221.77863 158.23249 1.000 91.04766 293 LEU F CA 1
ATOM 26741 C C . LEU D 2 276 ? 177.19456 222.16932 158.36140 1.000 91.86499 293 LEU F C 1
ATOM 26742 O O . LEU D 2 276 ? 177.96076 221.98780 157.40919 1.000 94.97109 293 LEU F O 1
ATOM 26758 N N . PRO D 2 277 ? 177.63250 222.71100 159.49748 1.000 93.38769 294 PRO F N 1
ATOM 26759 C CA . PRO D 2 277 ? 179.06094 223.04884 159.61391 1.000 96.84426 294 PRO F CA 1
ATOM 26760 C C . PRO D 2 277 ? 179.97633 221.84930 159.44128 1.000 96.68270 294 PRO F C 1
ATOM 26761 O O . PRO D 2 277 ? 181.02219 221.95066 158.78196 1.000 98.63839 294 PRO F O 1
ATOM 26772 N N . GLN D 2 278 ? 179.59568 220.70582 160.01208 1.000 93.78872 295 GLN F N 1
ATOM 26773 C CA . GLN D 2 278 ? 180.49200 219.55643 160.05795 1.000 96.21400 295 GLN F CA 1
ATOM 26774 C C . GLN D 2 278 ? 180.77020 219.01464 158.66283 1.000 96.08433 295 GLN F C 1
ATOM 26775 O O . GLN D 2 278 ? 181.89917 218.61976 158.35033 1.000 101.02288 295 GLN F O 1
ATOM 26789 N N . ALA D 2 279 ? 179.74802 218.97178 157.81223 1.000 89.92793 296 ALA F N 1
ATOM 26790 C CA . ALA D 2 279 ? 179.93897 218.43807 156.47013 1.000 93.67800 296 ALA F CA 1
ATOM 26791 C C . ALA D 2 279 ? 180.96541 219.25698 155.69959 1.000 99.44993 296 ALA F C 1
ATOM 26792 O O . ALA D 2 279 ? 181.86791 218.70621 155.05718 1.000 103.31228 296 ALA F O 1
ATOM 26799 N N . PHE D 2 280 ? 180.84832 220.58211 155.76082 1.000 106.48616 297 PHE F N 1
ATOM 26800 C CA . PHE D 2 280 ? 181.77963 221.43795 155.03708 1.000 106.56718 297 PHE F CA 1
ATOM 26801 C C . PHE D 2 280 ? 183.17462 221.34683 155.63297 1.000 106.51994 297 PHE F C 1
ATOM 26802 O O . PHE D 2 280 ? 184.17176 221.33751 154.90456 1.000 107.42966 297 PHE F O 1
ATOM 26819 N N . LEU D 2 281 ? 183.27146 221.27939 156.96129 1.000 103.91861 298 LEU F N 1
ATOM 26820 C CA . LEU D 2 281 ? 184.58891 221.12985 157.56694 1.000 102.50656 298 LEU F CA 1
ATOM 26821 C C . LEU D 2 281 ? 185.26326 219.85375 157.07964 1.000 101.50503 298 LEU F C 1
ATOM 26822 O O . LEU D 2 281 ? 186.43791 219.86871 156.68940 1.000 102.70320 298 LEU F O 1
ATOM 26838 N N . SER D 2 282 ? 184.52695 218.74179 157.07295 1.000 108.34943 299 SER F N 1
ATOM 26839 C CA . SER D 2 282 ? 185.10007 217.47968 156.62226 1.000 111.12326 299 SER F CA 1
ATOM 26840 C C . SER D 2 282 ? 185.49577 217.55337 155.15567 1.000 113.91232 299 SER F C 1
ATOM 26841 O O . SER D 2 282 ? 186.57583 217.09364 154.76882 1.000 117.80363 299 SER F O 1
ATOM 26849 N N . ALA D 2 283 ? 184.63699 218.13666 154.31905 1.000 114.63081 300 ALA F N 1
ATOM 26850 C CA . ALA D 2 283 ? 184.96923 218.24918 152.90363 1.000 114.98043 300 ALA F CA 1
ATOM 26851 C C . ALA D 2 283 ? 186.24447 219.05847 152.71692 1.000 114.93764 300 ALA F C 1
ATOM 26852 O O . ALA D 2 283 ? 187.10945 218.70219 151.90949 1.000 114.81599 300 ALA F O 1
ATOM 26859 N N . MET D 2 284 ? 186.38272 220.15191 153.46897 1.000 115.36185 301 MET F N 1
ATOM 26860 C CA . MET D 2 284 ? 187.59501 220.95692 153.38454 1.000 116.30554 301 MET F CA 1
ATOM 26861 C C . MET D 2 284 ? 188.81749 220.14515 153.78705 1.000 117.25672 301 MET F C 1
ATOM 26862 O O . MET D 2 284 ? 189.84285 220.16996 153.09665 1.000 115.49600 301 MET F O 1
ATOM 26876 N N . ARG D 2 285 ? 188.72859 219.41213 154.89871 1.000 118.92746 302 ARG F N 1
ATOM 26877 C CA . ARG D 2 285 ? 189.83910 218.55685 155.29932 1.000 115.38620 302 ARG F CA 1
ATOM 26878 C C . ARG D 2 285 ? 189.88781 217.26660 154.49128 1.000 116.76112 302 ARG F C 1
ATOM 26879 O O . ARG D 2 285 ? 190.87988 216.53629 154.57638 1.000 116.32341 302 ARG F O 1
ATOM 26883 N N . GLY D 2 286 ? 188.84652 216.96926 153.71959 1.000 122.46921 303 GLY F N 1
ATOM 26884 C CA . GLY D 2 286 ? 188.84822 215.77838 152.88183 1.000 122.26192 303 GLY F CA 1
ATOM 26885 C C . GLY D 2 286 ? 188.96205 214.48196 153.65406 1.000 123.96251 303 GLY F C 1
ATOM 26886 O O . GLY D 2 286 ? 189.69421 213.57561 153.23754 1.000 124.11849 303 GLY F O 1
ATOM 26890 N N . ASP D 2 287 ? 188.24269 214.36561 154.76554 1.000 121.26307 304 ASP F N 1
ATOM 26891 C CA . ASP D 2 287 ? 188.35114 213.19735 155.62144 1.000 119.96999 304 ASP F CA 1
ATOM 26892 C C . ASP D 2 287 ? 187.50502 212.04696 155.07933 1.000 120.87672 304 ASP F C 1
ATOM 26893 O O . ASP D 2 287 ? 186.67021 212.21360 154.18704 1.000 119.46470 304 ASP F O 1
ATOM 26902 N N . GLU D 2 288 ? 187.73458 210.86157 155.63704 1.000 111.55538 305 GLU F N 1
ATOM 26903 C CA . GLU D 2 288 ? 186.99646 209.67319 155.24728 1.000 108.14611 305 GLU F CA 1
ATOM 26904 C C . GLU D 2 288 ? 185.63491 209.64579 155.93429 1.000 106.63786 305 GLU F C 1
ATOM 26905 O O . GLU D 2 288 ? 185.27809 210.53573 156.70869 1.000 108.48267 305 GLU F O 1
ATOM 26909 N N . GLU D 2 289 ? 184.86368 208.59983 155.64028 1.000 101.23763 306 GLU F N 1
ATOM 26910 C CA . GLU D 2 289 ? 183.51377 208.50780 156.18521 1.000 102.92594 306 GLU F CA 1
ATOM 26911 C C . GLU D 2 289 ? 183.53567 208.25386 157.68669 1.000 104.15383 306 GLU F C 1
ATOM 26912 O O . GLU D 2 289 ? 182.78314 208.87785 158.44159 1.000 100.45466 306 GLU F O 1
ATOM 26924 N N . GLN D 2 290 ? 184.38820 207.33428 158.14144 1.000 106.78809 307 GLN F N 1
ATOM 26925 C CA . GLN D 2 290 ? 184.36212 206.95785 159.55116 1.000 106.65119 307 GLN F CA 1
ATOM 26926 C C . GLN D 2 290 ? 184.67612 208.14915 160.44252 1.000 106.48671 307 GLN F C 1
ATOM 26927 O O . GLN D 2 290 ? 184.00911 208.36766 161.46194 1.000 107.68923 307 GLN F O 1
ATOM 26941 N N . ASP D 2 291 ? 185.69567 208.92763 160.08124 1.000 102.25768 308 ASP F N 1
ATOM 26942 C CA . ASP D 2 291 ? 186.04810 210.08231 160.89461 1.000 101.22770 308 ASP F CA 1
ATOM 26943 C C . ASP D 2 291 ? 184.91989 211.10042 160.90729 1.000 98.04389 308 ASP F C 1
ATOM 26944 O O . ASP D 2 291 ? 184.63222 211.70438 161.94549 1.000 97.58425 308 ASP F O 1
ATOM 26953 N N . PHE D 2 292 ? 184.27713 211.31776 159.75969 1.000 84.02581 309 PHE F N 1
ATOM 26954 C CA . PHE D 2 292 ? 183.15263 212.24329 159.71798 1.000 87.43552 309 PHE F CA 1
ATOM 26955 C C . PHE D 2 292 ? 182.03182 211.77470 160.63318 1.000 92.31425 309 PHE F C 1
ATOM 26956 O O . PHE D 2 292 ? 181.42924 212.57293 161.36052 1.000 95.52296 309 PHE F O 1
ATOM 26973 N N . ARG D 2 293 ? 181.73160 210.47700 160.60069 1.000 82.01596 310 ARG F N 1
ATOM 26974 C CA . ARG D 2 293 ? 180.68651 209.93477 161.45860 1.000 79.61644 310 ARG F CA 1
ATOM 26975 C C . ARG D 2 293 ? 181.03495 210.14620 162.92155 1.000 77.18058 310 ARG F C 1
ATOM 26976 O O . ARG D 2 293 ? 180.19110 210.55667 163.72816 1.000 76.61829 310 ARG F O 1
ATOM 26997 N N . GLN D 2 294 ? 182.28556 209.87308 163.28068 1.000 84.44468 311 GLN F N 1
ATOM 26998 C CA . GLN D 2 294 ? 182.70311 210.05052 164.66300 1.000 86.22122 311 GLN F CA 1
ATOM 26999 C C . GLN D 2 294 ? 182.57660 211.50856 165.07951 1.000 85.02800 311 GLN F C 1
ATOM 27000 O O . GLN D 2 294 ? 182.13657 211.81460 166.19375 1.000 80.89913 311 GLN F O 1
ATOM 27014 N N . ALA D 2 295 ? 182.96368 212.42580 164.19288 1.000 86.29224 312 ALA F N 1
ATOM 27015 C CA . ALA D 2 295 ? 182.86826 213.84556 164.50766 1.000 87.13703 312 ALA F CA 1
ATOM 27016 C C . ALA D 2 295 ? 181.41991 214.26038 164.71525 1.000 84.81514 312 ALA F C 1
ATOM 27017 O O . ALA D 2 295 ? 181.09946 215.00081 165.65332 1.000 84.66299 312 ALA F O 1
ATOM 27024 N N . CYS D 2 296 ? 180.52639 213.79377 163.84306 1.000 83.40250 313 CYS F N 1
ATOM 27025 C CA . CYS D 2 296 ? 179.11558 214.12930 163.99559 1.000 85.34511 313 CYS F CA 1
ATOM 27026 C C . CYS D 2 296 ? 178.58415 213.61868 165.32476 1.000 87.22013 313 CYS F C 1
ATOM 27027 O O . CYS D 2 296 ? 177.87407 214.33496 166.03878 1.000 88.63599 313 CYS F O 1
ATOM 27035 N N . LEU D 2 297 ? 178.91955 212.37721 165.67682 1.000 79.50369 314 LEU F N 1
ATOM 27036 C CA . LEU D 2 297 ? 178.43359 211.82413 166.93522 1.000 78.24544 314 LEU F CA 1
ATOM 27037 C C . LEU D 2 297 ? 178.97000 212.61854 168.11773 1.000 78.50997 314 LEU F C 1
ATOM 27038 O O . LEU D 2 297 ? 178.23971 212.90252 169.07442 1.000 76.20048 314 LEU F O 1
ATOM 27054 N N . ASP D 2 298 ? 180.24979 212.98875 168.06974 1.000 85.75705 315 ASP F N 1
ATOM 27055 C CA . ASP D 2 298 ? 180.83616 213.74981 169.16625 1.000 84.92957 315 ASP F CA 1
ATOM 27056 C C . ASP D 2 298 ? 180.14564 215.09784 169.32372 1.000 81.33452 315 ASP F C 1
ATOM 27057 O O . ASP D 2 298 ? 179.83770 215.52790 170.44239 1.000 82.16775 315 ASP F O 1
ATOM 27061 N N . ASN D 2 299 ? 179.89366 215.78311 168.20925 1.000 81.26858 316 ASN F N 1
ATOM 27062 C CA . ASN D 2 299 ? 179.24195 217.08472 168.28839 1.000 82.78229 316 ASN F CA 1
ATOM 27063 C C . ASN D 2 299 ? 177.81586 216.94788 168.80044 1.000 83.25140 316 ASN F C 1
ATOM 27064 O O . ASN D 2 299 ? 177.35563 217.75681 169.61382 1.000 89.51836 316 ASN F O 1
ATOM 27075 N N . LEU D 2 300 ? 177.09808 215.92309 168.33965 1.000 71.51997 317 LEU F N 1
ATOM 27076 C CA . LEU D 2 300 ? 175.74277 215.70422 168.82937 1.000 74.44852 317 LEU F CA 1
ATOM 27077 C C . LEU D 2 300 ? 175.74641 215.46974 170.33144 1.000 73.44134 317 LEU F C 1
ATOM 27078 O O . LEU D 2 300 ? 174.91786 216.02349 171.06131 1.000 69.51720 317 LEU F O 1
ATOM 27094 N N . SER D 2 301 ? 176.68205 214.65470 170.81525 1.000 79.12696 318 SER F N 1
ATOM 27095 C CA . SER D 2 301 ? 176.74630 214.38375 172.24605 1.000 76.37289 318 SER F CA 1
ATOM 27096 C C . SER D 2 301 ? 177.05830 215.64949 173.03303 1.000 77.95279 318 SER F C 1
ATOM 27097 O O . SER D 2 301 ? 176.43324 215.92213 174.06254 1.000 84.15752 318 SER F O 1
ATOM 27105 N N . ARG D 2 302 ? 178.03161 216.43593 172.57070 1.000 89.86915 319 ARG F N 1
ATOM 27106 C CA . ARG D 2 302 ? 178.39902 217.63740 173.31358 1.000 88.92493 319 ARG F CA 1
ATOM 27107 C C . ARG D 2 302 ? 177.25124 218.63538 173.34755 1.000 86.46419 319 ARG F C 1
ATOM 27108 O O . ARG D 2 302 ? 176.96443 219.22879 174.39310 1.000 83.98637 319 ARG F O 1
ATOM 27129 N N . ALA D 2 303 ? 176.58418 218.83827 172.21092 1.000 89.21399 320 ALA F N 1
ATOM 27130 C CA . ALA D 2 303 ? 175.46468 219.76747 172.16559 1.000 87.84644 320 ALA F CA 1
ATOM 27131 C C . ALA D 2 303 ? 174.26364 219.25753 172.94483 1.000 86.37711 320 ALA F C 1
ATOM 27132 O O . ALA D 2 303 ? 173.32183 220.02279 173.17097 1.000 86.43307 320 ALA F O 1
ATOM 27139 N N . GLN D 2 304 ? 174.27070 217.98819 173.35348 1.000 79.88366 321 GLN F N 1
ATOM 27140 C CA . GLN D 2 304 ? 173.17402 217.40876 174.12632 1.000 76.30740 321 GLN F CA 1
ATOM 27141 C C . GLN D 2 304 ? 171.85051 217.57541 173.38259 1.000 74.13512 321 GLN F C 1
ATOM 27142 O O . GLN D 2 304 ? 170.85355 218.05118 173.92761 1.000 77.36011 321 GLN F O 1
ATOM 27156 N N . ALA D 2 305 ? 171.85099 217.17558 172.11189 1.000 69.65685 322 ALA F N 1
ATOM 27157 C CA . ALA D 2 305 ? 170.69222 217.40064 171.25803 1.000 77.45731 322 ALA F CA 1
ATOM 27158 C C . ALA D 2 305 ? 169.45575 216.68689 171.78994 1.000 75.49300 322 ALA F C 1
ATOM 27159 O O . ALA D 2 305 ? 168.39823 217.30020 171.98120 1.000 70.84470 322 ALA F O 1
ATOM 27166 N N . LEU D 2 306 ? 169.57973 215.38452 172.05028 1.000 61.81511 323 LEU F N 1
ATOM 27167 C CA . LEU D 2 306 ? 168.41374 214.57680 172.39170 1.000 54.75281 323 LEU F CA 1
ATOM 27168 C C . LEU D 2 306 ? 167.62666 215.20126 173.53735 1.000 58.89973 323 LEU F C 1
ATOM 27169 O O . LEU D 2 306 ? 166.38866 215.22413 173.52395 1.000 68.75876 323 LEU F O 1
ATOM 27185 N N . ASP D 2 307 ? 168.33146 215.73111 174.53379 1.000 60.13028 324 ASP F N 1
ATOM 27186 C CA . ASP D 2 307 ? 167.64654 216.40407 175.62623 1.000 62.29585 324 ASP F CA 1
ATOM 27187 C C . ASP D 2 307 ? 166.81723 217.56777 175.10769 1.000 70.90054 324 ASP F C 1
ATOM 27188 O O . ASP D 2 307 ? 165.67440 217.76496 175.53618 1.000 74.11077 324 ASP F O 1
ATOM 27192 N N . PHE D 2 308 ? 167.37437 218.35359 174.18599 1.000 76.64276 325 PHE F N 1
ATOM 27193 C CA . PHE D 2 308 ? 166.64782 219.50978 173.67225 1.000 77.02647 325 PHE F CA 1
ATOM 27194 C C . PHE D 2 308 ? 165.40959 219.07727 172.89673 1.000 71.50449 325 PHE F C 1
ATOM 27195 O O . PHE D 2 308 ? 164.33555 219.67805 173.02600 1.000 66.87048 325 PHE F O 1
ATOM 27212 N N . MET D 2 309 ? 165.54282 218.03455 172.07803 1.000 63.00507 326 MET F N 1
ATOM 27213 C CA . MET D 2 309 ? 164.39439 217.56067 171.31002 1.000 61.71374 326 MET F CA 1
ATOM 27214 C C . MET D 2 309 ? 163.27592 217.10861 172.24322 1.000 66.03737 326 MET F C 1
ATOM 27215 O O . MET D 2 309 ? 162.10528 217.47425 172.06104 1.000 71.83310 326 MET F O 1
ATOM 27229 N N . ILE D 2 310 ? 163.62496 216.33547 173.27319 1.000 64.13504 327 ILE F N 1
ATOM 27230 C CA . ILE D 2 310 ? 162.61641 215.86187 174.21716 1.000 59.41605 327 ILE F CA 1
ATOM 27231 C C . ILE D 2 310 ? 161.96525 217.03432 174.94017 1.000 60.69901 327 ILE F C 1
ATOM 27232 O O . ILE D 2 310 ? 160.73477 217.08876 175.09444 1.000 69.89465 327 ILE F O 1
ATOM 27248 N N . ASP D 2 311 ? 162.77624 217.98716 175.40308 1.000 55.76542 328 ASP F N 1
ATOM 27249 C CA . ASP D 2 311 ? 162.23094 219.12148 176.13572 1.000 61.49169 328 ASP F CA 1
ATOM 27250 C C . ASP D 2 311 ? 161.25227 219.90681 175.27736 1.000 61.08752 328 ASP F C 1
ATOM 27251 O O . ASP D 2 311 ? 160.16005 220.25748 175.73534 1.000 64.78111 328 ASP F O 1
ATOM 27255 N N . THR D 2 312 ? 161.61736 220.17891 174.02309 1.000 59.37791 329 THR F N 1
ATOM 27256 C CA . THR D 2 312 ? 160.72756 220.93375 173.14730 1.000 60.75008 329 THR F CA 1
ATOM 27257 C C . THR D 2 312 ? 159.42655 220.18757 172.90962 1.000 62.16394 329 THR F C 1
ATOM 27258 O O . THR D 2 312 ? 158.34195 220.78878 172.91037 1.000 67.38771 329 THR F O 1
ATOM 27269 N N . LEU D 2 313 ? 159.51481 218.87737 172.67698 1.000 69.19037 330 LEU F N 1
ATOM 27270 C CA . LEU D 2 313 ? 158.30824 218.11133 172.39508 1.000 66.77695 330 LEU F CA 1
ATOM 27271 C C . LEU D 2 313 ? 157.35420 218.12573 173.58095 1.000 65.32509 330 LEU F C 1
ATOM 27272 O O . LEU D 2 313 ? 156.13759 218.23665 173.40138 1.000 63.33202 330 LEU F O 1
ATOM 27288 N N . LYS D 2 314 ? 157.87781 218.00782 174.80202 1.000 65.80790 331 LYS F N 1
ATOM 27289 C CA . LYS D 2 314 ? 156.99938 218.12821 175.96467 1.000 58.73096 331 LYS F CA 1
ATOM 27290 C C . LYS D 2 314 ? 156.44684 219.54306 176.09955 1.000 70.88519 331 LYS F C 1
ATOM 27291 O O . LYS D 2 314 ? 155.28196 219.72959 176.47732 1.000 79.57539 331 LYS F O 1
ATOM 27310 N N . ASP D 2 315 ? 157.27248 220.55136 175.81183 1.000 84.32602 332 ASP F N 1
ATOM 27311 C CA . ASP D 2 315 ? 156.85473 221.93412 176.01254 1.000 86.56184 332 ASP F CA 1
ATOM 27312 C C . ASP D 2 315 ? 155.68027 222.28765 175.11409 1.000 79.68203 332 ASP F C 1
ATOM 27313 O O . ASP D 2 315 ? 154.77084 223.01986 175.52374 1.000 78.36677 332 ASP F O 1
ATOM 27322 N N . VAL D 2 316 ? 155.68969 221.79303 173.87732 1.000 79.49092 333 VAL F N 1
ATOM 27323 C CA . VAL D 2 316 ? 154.57810 222.07940 172.97225 1.000 83.21381 333 VAL F CA 1
ATOM 27324 C C . VAL D 2 316 ? 153.26610 221.60326 173.58286 1.000 86.64271 333 VAL F C 1
ATOM 27325 O O . VAL D 2 316 ? 152.27301 222.34126 173.62336 1.000 92.78921 333 VAL F O 1
ATOM 27338 N N . ALA D 2 317 ? 153.24254 220.35967 174.06594 1.000 83.63687 334 ALA F N 1
ATOM 27339 C CA . ALA D 2 317 ? 152.02036 219.81714 174.64863 1.000 84.53174 334 ALA F CA 1
ATOM 27340 C C . ALA D 2 317 ? 151.61490 220.58977 175.89479 1.000 84.56191 334 ALA F C 1
ATOM 27341 O O . ALA D 2 317 ? 150.42558 220.85426 176.11558 1.000 84.41560 334 ALA F O 1
ATOM 27348 N N . GLN D 2 318 ? 152.58873 220.94881 176.73055 1.000 86.57826 335 GLN F N 1
ATOM 27349 C CA . GLN D 2 318 ? 152.27026 221.70435 177.93624 1.000 86.73881 335 GLN F CA 1
ATOM 27350 C C . GLN D 2 318 ? 151.59171 223.01849 177.58316 1.000 91.19645 335 GLN F C 1
ATOM 27351 O O . GLN D 2 318 ? 150.58107 223.39289 178.18690 1.000 93.55256 335 GLN F O 1
ATOM 27365 N N . ARG D 2 319 ? 152.13976 223.73664 176.60318 1.000 96.83903 336 ARG F N 1
ATOM 27366 C CA . ARG D 2 319 ? 151.54908 225.01009 176.20717 1.000 97.72426 336 ARG F CA 1
ATOM 27367 C C . ARG D 2 319 ? 150.16070 224.81221 175.61502 1.000 97.66422 336 ARG F C 1
ATOM 27368 O O . ARG D 2 319 ? 149.24042 225.59142 175.89241 1.000 98.05947 336 ARG F O 1
ATOM 27389 N N . SER D 2 320 ? 149.98787 223.77146 174.79865 1.000 98.74268 337 SER F N 1
ATOM 27390 C CA . SER D 2 320 ? 148.68258 223.52341 174.19506 1.000 100.16881 337 SER F CA 1
ATOM 27391 C C . SER D 2 320 ? 147.62380 223.25046 175.25486 1.000 100.82238 337 SER F C 1
ATOM 27392 O O . SER D 2 320 ? 146.47934 223.70105 175.12791 1.000 97.14491 337 SER F O 1
ATOM 27400 N N . THR D 2 321 ? 147.97692 222.49290 176.29699 1.000 106.36194 338 THR F N 1
ATOM 27401 C CA . THR D 2 321 ? 147.00018 222.19716 177.34288 1.000 106.27804 338 THR F CA 1
ATOM 27402 C C . THR D 2 321 ? 146.77198 223.39244 178.26064 1.000 107.33476 338 THR F C 1
ATOM 27403 O O . THR D 2 321 ? 145.65255 223.59797 178.74196 1.000 106.93238 338 THR F O 1
ATOM 27414 N N . VAL D 2 322 ? 147.81485 224.18267 178.52770 1.000 115.54265 339 VAL F N 1
ATOM 27415 C CA . VAL D 2 322 ? 147.65332 225.36174 179.37588 1.000 116.07434 339 VAL F CA 1
ATOM 27416 C C . VAL D 2 322 ? 146.73477 226.37041 178.70043 1.000 115.81956 339 VAL F C 1
ATOM 27417 O O . VAL D 2 322 ? 145.84412 226.94980 179.33324 1.000 112.97258 339 VAL F O 1
ATOM 27430 N N . SER D 2 323 ? 146.94135 226.59771 177.40092 1.000 124.90571 340 SER F N 1
ATOM 27431 C CA . SER D 2 323 ? 146.10545 227.54309 176.67262 1.000 123.99321 340 SER F CA 1
ATOM 27432 C C . SER D 2 323 ? 144.68905 227.02461 176.46609 1.000 123.86115 340 SER F C 1
ATOM 27433 O O . SER D 2 323 ? 143.79477 227.81496 176.14796 1.000 123.01640 340 SER F O 1
ATOM 27441 N N . ALA D 2 324 ? 144.46282 225.72754 176.64009 1.000 126.35455 341 ALA F N 1
ATOM 27442 C CA . ALA D 2 324 ? 143.13322 225.15643 176.46798 1.000 125.94356 341 ALA F CA 1
ATOM 27443 C C . ALA D 2 324 ? 142.15450 225.76316 177.46429 1.000 124.39102 341 ALA F C 1
ATOM 27444 O O . ALA D 2 324 ? 142.55277 226.44472 178.40656 1.000 124.43876 341 ALA F O 1
ATOM 29332 N N . THR G 2 11 ? 156.63106 147.68202 135.28885 1.000 87.35765 28 THR C N 1
ATOM 29333 C CA . THR G 2 11 ? 156.11001 148.09741 136.62198 1.000 89.42113 28 THR C CA 1
ATOM 29334 C C . THR G 2 11 ? 155.14750 149.27453 136.51302 1.000 91.93767 28 THR C C 1
ATOM 29335 O O . THR G 2 11 ? 154.23531 149.40990 137.32474 1.000 95.25445 28 THR C O 1
ATOM 29346 N N . ILE G 2 12 ? 155.35549 150.13010 135.51622 1.000 81.89669 29 ILE C N 1
ATOM 29347 C CA . ILE G 2 12 ? 154.49496 151.27971 135.26455 1.000 78.28169 29 ILE C CA 1
ATOM 29348 C C . ILE G 2 12 ? 153.75475 151.03553 133.96031 1.000 80.87667 29 ILE C C 1
ATOM 29349 O O . ILE G 2 12 ? 154.37091 150.69121 132.94605 1.000 80.08895 29 ILE C O 1
ATOM 29365 N N . LEU G 2 13 ? 152.43717 151.20293 133.99014 1.000 83.08631 30 LEU C N 1
ATOM 29366 C CA . LEU G 2 13 ? 151.64293 150.98893 132.79170 1.000 79.98449 30 LEU C CA 1
ATOM 29367 C C . LEU G 2 13 ? 152.10412 151.92034 131.68233 1.000 80.08551 30 LEU C C 1
ATOM 29368 O O . LEU G 2 13 ? 152.43573 153.08361 131.92042 1.000 82.64320 30 LEU C O 1
ATOM 29384 N N . HIS G 2 14 ? 152.12032 151.39657 130.45721 1.000 69.99037 31 HIS C N 1
ATOM 29385 C CA . HIS G 2 14 ? 152.67615 152.15118 129.34330 1.000 71.14918 31 HIS C CA 1
ATOM 29386 C C . HIS G 2 14 ? 151.97064 153.48532 129.16534 1.000 66.38675 31 HIS C C 1
ATOM 29387 O O . HIS G 2 14 ? 152.57693 154.44842 128.68612 1.000 63.78094 31 HIS C O 1
ATOM 29401 N N . SER G 2 15 ? 150.69452 153.56381 129.53562 1.000 75.12894 32 SER C N 1
ATOM 29402 C CA . SER G 2 15 ? 149.99512 154.84068 129.47678 1.000 77.07029 32 SER C CA 1
ATOM 29403 C C . SER G 2 15 ? 150.58771 155.83575 130.46481 1.000 75.84187 32 SER C C 1
ATOM 29404 O O . SER G 2 15 ? 150.69054 157.03108 130.16989 1.000 80.01587 32 SER C O 1
ATOM 29412 N N . LYS G 2 16 ? 150.97694 155.36218 131.64736 1.000 76.54614 33 LYS C N 1
ATOM 29413 C CA . LYS G 2 16 ? 151.45393 156.26953 132.68369 1.000 80.15650 33 LYS C CA 1
ATOM 29414 C C . LYS G 2 16 ? 152.81358 156.86349 132.33288 1.000 81.90120 33 LYS C C 1
ATOM 29415 O O . LYS G 2 16 ? 153.08536 158.02542 132.65493 1.000 82.99997 33 LYS C O 1
ATOM 29434 N N . ARG G 2 17 ? 153.68386 156.09023 131.68525 1.000 70.92645 34 ARG C N 1
ATOM 29435 C CA . ARG G 2 17 ? 155.00344 156.59626 131.33201 1.000 67.55442 34 ARG C CA 1
ATOM 29436 C C . ARG G 2 17 ? 154.86457 157.89570 130.55633 1.000 68.06820 34 ARG C C 1
ATOM 29437 O O . ARG G 2 17 ? 154.05936 157.99446 129.62841 1.000 69.24853 34 ARG C O 1
ATOM 29441 N N . ALA G 2 18 ? 155.65428 158.89734 130.94303 1.000 49.46820 35 ALA C N 1
ATOM 29442 C CA . ALA G 2 18 ? 155.43550 160.26984 130.50250 1.000 57.75118 35 ALA C CA 1
ATOM 29443 C C . ALA G 2 18 ? 156.63254 160.85687 129.76418 1.000 55.94993 35 ALA C C 1
ATOM 29444 O O . ALA G 2 18 ? 157.03293 161.98668 130.05186 1.000 56.20534 35 ALA C O 1
ATOM 29451 N N . ASN G 2 19 ? 157.21881 160.12717 128.82195 1.000 53.66420 36 ASN C N 1
ATOM 29452 C CA . ASN G 2 19 ? 158.35625 160.63445 128.07013 1.000 53.65888 36 ASN C CA 1
ATOM 29453 C C . ASN G 2 19 ? 158.40301 159.99179 126.69606 1.000 57.41617 36 ASN C C 1
ATOM 29454 O O . ASN G 2 19 ? 158.11672 158.80096 126.55202 1.000 60.58115 36 ASN C O 1
ATOM 29465 N N . LEU G 2 20 ? 158.75503 160.78730 125.69243 1.000 57.00093 37 LEU C N 1
ATOM 29466 C CA . LEU G 2 20 ? 158.97224 160.31324 124.33485 1.000 48.89923 37 LEU C CA 1
ATOM 29467 C C . LEU G 2 20 ? 160.07907 161.15164 123.72289 1.000 49.92995 37 LEU C C 1
ATOM 29468 O O . LEU G 2 20 ? 159.98978 162.38155 123.71332 1.000 64.60181 37 LEU C O 1
ATOM 29484 N N . TYR G 2 21 ? 161.11301 160.49568 123.21391 1.000 42.04382 38 TYR C N 1
ATOM 29485 C CA . TYR G 2 21 ? 162.32423 161.16717 122.77139 1.000 47.35791 38 TYR C CA 1
ATOM 29486 C C . TYR G 2 21 ? 162.43767 161.13211 121.25536 1.000 52.68411 38 TYR C C 1
ATOM 29487 O O . TYR G 2 21 ? 161.93115 160.21629 120.60343 1.000 57.56878 38 TYR C O 1
ATOM 29505 N N . TYR G 2 22 ? 163.10469 162.13965 120.70293 1.000 54.05305 39 TYR C N 1
ATOM 29506 C CA . TYR G 2 22 ? 163.41902 162.20622 119.27877 1.000 47.15349 39 TYR C CA 1
ATOM 29507 C C . TYR G 2 22 ? 164.82289 162.78440 119.16105 1.000 50.37104 39 TYR C C 1
ATOM 29508 O O . TYR G 2 22 ? 165.00085 164.00374 119.21572 1.000 56.58047 39 TYR C O 1
ATOM 29526 N N . LEU G 2 23 ? 165.81199 161.91471 118.99489 1.000 48.19144 40 LEU C N 1
ATOM 29527 C CA . LEU G 2 23 ? 167.20787 162.30789 119.09728 1.000 47.71435 40 LEU C CA 1
ATOM 29528 C C . LEU G 2 23 ? 167.81355 162.58441 117.72618 1.000 41.27782 40 LEU C C 1
ATOM 29529 O O . LEU G 2 23 ? 167.26572 162.21870 116.68560 1.000 41.12668 40 LEU C O 1
ATOM 29545 N N . GLN G 2 24 ? 168.97412 163.23423 117.74565 1.000 50.09417 41 GLN C N 1
ATOM 29546 C CA . GLN G 2 24 ? 169.62797 163.68800 116.52744 1.000 45.83920 41 GLN C CA 1
ATOM 29547 C C . GLN G 2 24 ? 171.09255 163.94604 116.83865 1.000 52.68717 41 GLN C C 1
ATOM 29548 O O . GLN G 2 24 ? 171.40697 164.53946 117.87242 1.000 57.16437 41 GLN C O 1
ATOM 29562 N N . HIS G 2 25 ? 171.98163 163.50247 115.95394 1.000 51.34928 42 HIS C N 1
ATOM 29563 C CA . HIS G 2 25 ? 173.41436 163.74423 116.10186 1.000 51.46653 42 HIS C CA 1
ATOM 29564 C C . HIS G 2 25 ? 173.89248 163.31696 117.48797 1.000 42.57004 42 HIS C C 1
ATOM 29565 O O . HIS G 2 25 ? 174.37504 164.12044 118.28321 1.000 43.50918 42 HIS C O 1
ATOM 29579 N N . CYS G 2 26 ? 173.74009 162.02786 117.77052 1.000 40.95736 43 CYS C N 1
ATOM 29580 C CA . CYS G 2 26 ? 174.04188 161.51454 119.09479 1.000 38.43661 43 CYS C CA 1
ATOM 29581 C C . CYS G 2 26 ? 174.22864 160.00994 119.03132 1.000 40.78391 43 CYS C C 1
ATOM 29582 O O . CYS G 2 26 ? 173.54200 159.31655 118.27945 1.000 48.85649 43 CYS C O 1
ATOM 29590 N N . ARG G 2 27 ? 175.14674 159.51153 119.84868 1.000 22.78441 44 ARG C N 1
ATOM 29591 C CA . ARG G 2 27 ? 175.41487 158.08665 119.95666 1.000 27.90183 44 ARG C CA 1
ATOM 29592 C C . ARG G 2 27 ? 174.78574 157.54233 121.22765 1.000 22.33988 44 ARG C C 1
ATOM 29593 O O . ARG G 2 27 ? 174.96565 158.11658 122.30408 1.000 35.79829 44 ARG C O 1
ATOM 29614 N N . VAL G 2 28 ? 174.05534 156.44030 121.10356 1.000 7.73020 45 VAL C N 1
ATOM 29615 C CA . VAL G 2 28 ? 173.37035 155.83374 122.23805 1.000 4.67902 45 VAL C CA 1
ATOM 29616 C C . VAL G 2 28 ? 174.20065 154.66015 122.73101 1.000 20.65063 45 VAL C C 1
ATOM 29617 O O . VAL G 2 28 ? 174.39845 153.68373 122.00358 1.000 30.79635 45 VAL C O 1
ATOM 29630 N N . LEU G 2 29 ? 174.66416 154.74278 123.97483 1.000 28.19398 46 LEU C N 1
ATOM 29631 C CA . LEU G 2 29 ? 175.55073 153.73928 124.54248 1.000 21.44335 46 LEU C CA 1
ATOM 29632 C C . LEU G 2 29 ? 175.23569 153.57589 126.01774 1.000 20.44595 46 LEU C C 1
ATOM 29633 O O . LEU G 2 29 ? 174.54442 154.39669 126.61727 1.000 39.56936 46 LEU C O 1
ATOM 29649 N N . VAL G 2 30 ? 175.76047 152.50606 126.60317 1.000 7.77012 47 VAL C N 1
ATOM 29650 C CA . VAL G 2 30 ? 175.60593 152.22149 128.02281 1.000 17.34559 47 VAL C CA 1
ATOM 29651 C C . VAL G 2 30 ? 176.87098 152.66776 128.73135 1.000 30.86207 47 VAL C C 1
ATOM 29652 O O . VAL G 2 30 ? 177.97777 152.45977 128.22483 1.000 34.75842 47 VAL C O 1
ATOM 29665 N N . ASN G 2 31 ? 176.70831 153.29271 129.89321 1.000 35.65632 48 ASN C N 1
ATOM 29666 C CA . ASN G 2 31 ? 177.82819 153.84751 130.64132 1.000 31.63828 48 ASN C CA 1
ATOM 29667 C C . ASN G 2 31 ? 177.57619 153.63478 132.12227 1.000 34.69355 48 ASN C C 1
ATOM 29668 O O . ASN G 2 31 ? 176.64422 154.21499 132.68147 1.000 30.32895 48 ASN C O 1
ATOM 29679 N N . GLY G 2 32 ? 178.40442 152.81066 132.75396 1.000 41.71725 49 GLY C N 1
ATOM 29680 C CA . GLY G 2 32 ? 178.24499 152.54363 134.17030 1.000 38.58069 49 GLY C CA 1
ATOM 29681 C C . GLY G 2 32 ? 176.91705 151.92427 134.53054 1.000 40.90521 49 GLY C C 1
ATOM 29682 O O . GLY G 2 32 ? 176.35664 152.24577 135.58106 1.000 47.70561 49 GLY C O 1
ATOM 29686 N N . GLY G 2 33 ? 176.39715 151.03764 133.68800 1.000 37.55209 50 GLY C N 1
ATOM 29687 C CA . GLY G 2 33 ? 175.12647 150.39361 133.94403 1.000 32.84598 50 GLY C CA 1
ATOM 29688 C C . GLY G 2 33 ? 173.90602 151.20504 133.58149 1.000 26.69712 50 GLY C C 1
ATOM 29689 O O . GLY G 2 33 ? 172.78676 150.73184 133.79268 1.000 34.21328 50 GLY C O 1
ATOM 29693 N N . ARG G 2 34 ? 174.07874 152.40241 133.03824 1.000 24.43857 51 ARG C N 1
ATOM 29694 C CA . ARG G 2 34 ? 172.97398 153.28091 132.69809 1.000 34.19071 51 ARG C CA 1
ATOM 29695 C C . ARG G 2 34 ? 172.95147 153.50253 131.19564 1.000 32.40618 51 ARG C C 1
ATOM 29696 O O . ARG G 2 34 ? 173.98489 153.42501 130.52975 1.000 36.24785 51 ARG C O 1
ATOM 29717 N N . VAL G 2 35 ? 171.76648 153.77985 130.66564 1.000 16.57526 52 VAL C N 1
ATOM 29718 C CA . VAL G 2 35 ? 171.59485 154.04996 129.24475 1.000 12.71756 52 VAL C CA 1
ATOM 29719 C C . VAL G 2 35 ? 171.63749 155.55842 129.05773 1.000 24.40219 52 VAL C C 1
ATOM 29720 O O . VAL G 2 35 ? 170.81971 156.28186 129.62665 1.000 40.85665 52 VAL C O 1
ATOM 29733 N N . GLU G 2 36 ? 172.58797 156.03440 128.25874 1.000 23.18663 53 GLU C N 1
ATOM 29734 C CA . GLU G 2 36 ? 172.77277 157.45691 128.01979 1.000 21.40185 53 GLU C CA 1
ATOM 29735 C C . GLU G 2 36 ? 173.12988 157.66561 126.56053 1.000 16.20028 53 GLU C C 1
ATOM 29736 O O . GLU G 2 36 ? 173.58199 156.74049 125.88804 1.000 35.95718 53 GLU C O 1
ATOM 29748 N N . TYR G 2 37 ? 172.90751 158.87689 126.06556 1.000 14.04052 54 TYR C N 1
ATOM 29749 C CA . TYR G 2 37 ? 173.25891 159.23026 124.69768 1.000 15.77014 54 TYR C CA 1
ATOM 29750 C C . TYR G 2 37 ? 174.19217 160.42744 124.70721 1.000 26.80786 54 TYR C C 1
ATOM 29751 O O . TYR G 2 37 ? 173.98900 161.36755 125.47828 1.000 38.90778 54 TYR C O 1
ATOM 29769 N N . VAL G 2 38 ? 175.20516 160.39194 123.84695 1.000 33.18460 55 VAL C N 1
ATOM 29770 C CA . VAL G 2 38 ? 176.30850 161.34459 123.87760 1.000 25.78367 55 VAL C CA 1
ATOM 29771 C C . VAL G 2 38 ? 176.20029 162.27123 122.67849 1.000 35.06765 55 VAL C C 1
ATOM 29772 O O . VAL G 2 38 ? 175.92422 161.82304 121.56070 1.000 43.14769 55 VAL C O 1
ATOM 29785 N N . THR G 2 39 ? 176.40866 163.56316 122.91328 1.000 46.08523 56 THR C N 1
ATOM 29786 C CA . THR G 2 39 ? 176.39166 164.58034 121.87560 1.000 42.82413 56 THR C CA 1
ATOM 29787 C C . THR G 2 39 ? 177.62633 165.45596 122.01106 1.000 46.94058 56 THR C C 1
ATOM 29788 O O . THR G 2 39 ? 177.94545 165.93128 123.10160 1.000 50.87532 56 THR C O 1
ATOM 29799 N N . ASP G 2 40 ? 178.30584 165.69366 120.89624 1.000 63.72534 57 ASP C N 1
ATOM 29800 C CA . ASP G 2 40 ? 179.52159 166.49300 120.90780 1.000 68.38548 57 ASP C CA 1
ATOM 29801 C C . ASP G 2 40 ? 179.19927 167.93744 121.25198 1.000 75.31391 57 ASP C C 1
ATOM 29802 O O . ASP G 2 40 ? 178.06456 168.39084 121.08842 1.000 80.61689 57 ASP C O 1
ATOM 29811 N N . GLU G 2 41 ? 180.20550 168.64926 121.75399 1.000 81.45885 58 GLU C N 1
ATOM 29812 C CA . GLU G 2 41 ? 180.07527 170.06028 122.07667 1.000 77.80177 58 GLU C CA 1
ATOM 29813 C C . GLU G 2 41 ? 181.28608 170.88294 121.65694 1.000 80.76272 58 GLU C C 1
ATOM 29814 O O . GLU G 2 41 ? 181.19723 172.11501 121.65034 1.000 82.97364 58 GLU C O 1
ATOM 29826 N N . GLY G 2 42 ? 182.39177 170.25058 121.27093 1.000 71.63886 59 GLY C N 1
ATOM 29827 C CA . GLY G 2 42 ? 183.62799 170.95819 121.00719 1.000 66.62129 59 GLY C CA 1
ATOM 29828 C C . GLY G 2 42 ? 184.80806 170.28078 121.66958 1.000 66.22360 59 GLY C C 1
ATOM 29829 O O . GLY G 2 42 ? 185.14924 169.14627 121.32677 1.000 65.53809 59 GLY C O 1
ATOM 29833 N N . ARG G 2 43 ? 185.45027 170.96870 122.61370 1.000 80.27750 60 ARG C N 1
ATOM 29834 C CA . ARG G 2 43 ? 186.59003 170.37963 123.30920 1.000 86.05202 60 ARG C CA 1
ATOM 29835 C C . ARG G 2 43 ? 186.17680 169.13534 124.08211 1.000 84.73582 60 ARG C C 1
ATOM 29836 O O . ARG G 2 43 ? 186.87988 168.11894 124.06956 1.000 85.05436 60 ARG C O 1
ATOM 29840 N N . HIS G 2 44 ? 185.04139 169.19885 124.76402 1.000 64.05063 61 HIS C N 1
ATOM 29841 C CA . HIS G 2 44 ? 184.55212 168.09903 125.57731 1.000 62.02908 61 HIS C CA 1
ATOM 29842 C C . HIS G 2 44 ? 183.27037 167.52504 124.98363 1.000 62.65539 61 HIS C C 1
ATOM 29843 O O . HIS G 2 44 ? 182.62881 168.12505 124.12161 1.000 68.37739 61 HIS C O 1
ATOM 29847 N N . SER G 2 45 ? 182.89995 166.34272 125.46254 1.000 48.80602 62 SER C N 1
ATOM 29848 C CA . SER G 2 45 ? 181.67107 165.67793 125.06249 1.000 51.17401 62 SER C CA 1
ATOM 29849 C C . SER G 2 45 ? 180.80618 165.43991 126.28988 1.000 56.74544 62 SER C C 1
ATOM 29850 O O . SER G 2 45 ? 181.30622 165.36334 127.41353 1.000 56.43183 62 SER C O 1
ATOM 29858 N N . HIS G 2 46 ? 179.50347 165.32421 126.06763 1.000 42.77715 63 HIS C N 1
ATOM 29859 C CA . HIS G 2 46 ? 178.52161 165.31978 127.13884 1.000 41.06561 63 HIS C CA 1
ATOM 29860 C C . HIS G 2 46 ? 177.70310 164.03844 127.11360 1.000 41.22019 63 HIS C C 1
ATOM 29861 O O . HIS G 2 46 ? 177.42983 163.48529 126.04701 1.000 41.77387 63 HIS C O 1
ATOM 29875 N N . TYR G 2 47 ? 177.32292 163.56999 128.29808 1.000 38.92861 64 TYR C N 1
ATOM 29876 C CA . TYR G 2 47 ? 176.51613 162.36889 128.47036 1.000 26.60442 64 TYR C CA 1
ATOM 29877 C C . TYR G 2 47 ? 175.18454 162.75910 129.09862 1.000 38.86467 64 TYR C C 1
ATOM 29878 O O . TYR G 2 47 ? 175.15569 163.25073 130.23028 1.000 46.27367 64 TYR C O 1
ATOM 29896 N N . TRP G 2 48 ? 174.08916 162.51722 128.38531 1.000 34.33434 65 TRP C N 1
ATOM 29897 C CA . TRP G 2 48 ? 172.74559 162.78130 128.88398 1.000 30.74102 65 TRP C CA 1
ATOM 29898 C C . TRP G 2 48 ? 172.02900 161.46010 129.10575 1.000 31.58860 65 TRP C C 1
ATOM 29899 O O . TRP G 2 48 ? 172.08299 160.57452 128.24861 1.000 38.84001 65 TRP C O 1
ATOM 29920 N N . ASN G 2 49 ? 171.36010 161.32821 130.24648 1.000 29.14608 66 ASN C N 1
ATOM 29921 C CA . ASN G 2 49 ? 170.76857 160.05273 130.61987 1.000 25.57352 66 ASN C CA 1
ATOM 29922 C C . ASN G 2 49 ? 169.31861 159.95446 130.16489 1.000 16.40483 66 ASN C C 1
ATOM 29923 O O . ASN G 2 49 ? 168.58852 160.94439 130.12438 1.000 30.22303 66 ASN C O 1
ATOM 29934 N N . ILE G 2 50 ? 168.90800 158.73590 129.83124 1.000 11.60015 67 ILE C N 1
ATOM 29935 C CA . ILE G 2 50 ? 167.56926 158.41355 129.35388 1.000 14.95271 67 ILE C CA 1
ATOM 29936 C C . ILE G 2 50 ? 166.85879 157.63250 130.45677 1.000 31.07416 67 ILE C C 1
ATOM 29937 O O . ILE G 2 50 ? 167.30777 156.53539 130.81083 1.000 51.87473 67 ILE C O 1
ATOM 29953 N N . PRO G 2 51 ? 165.76212 158.13234 131.02414 1.000 12.25957 68 PRO C N 1
ATOM 29954 C CA . PRO G 2 51 ? 165.08148 157.37221 132.07873 1.000 13.30687 68 PRO C CA 1
ATOM 29955 C C . PRO G 2 51 ? 164.23733 156.24049 131.52065 1.000 24.18868 68 PRO C C 1
ATOM 29956 O O . PRO G 2 51 ? 163.03007 156.41134 131.34389 1.000 40.27483 68 PRO C O 1
ATOM 29967 N N . ILE G 2 52 ? 164.84271 155.08189 131.24731 1.000 23.90884 69 ILE C N 1
ATOM 29968 C CA . ILE G 2 52 ? 164.15822 154.05802 130.45746 1.000 22.74752 69 ILE C CA 1
ATOM 29969 C C . ILE G 2 52 ? 162.86011 153.63589 131.12835 1.000 30.84057 69 ILE C C 1
ATOM 29970 O O . ILE G 2 52 ? 161.84367 153.40787 130.46458 1.000 35.50932 69 ILE C O 1
ATOM 29986 N N . ALA G 2 53 ? 162.86743 153.53274 132.45286 1.000 33.85077 70 ALA C N 1
ATOM 29987 C CA . ALA G 2 53 ? 161.68791 153.04073 133.14910 1.000 35.52702 70 ALA C CA 1
ATOM 29988 C C . ALA G 2 53 ? 160.52803 154.02123 133.11358 1.000 33.81920 70 ALA C C 1
ATOM 29989 O O . ALA G 2 53 ? 159.43798 153.67289 133.57412 1.000 39.21763 70 ALA C O 1
ATOM 29996 N N . ASN G 2 54 ? 160.73679 155.23334 132.60451 1.000 28.60567 71 ASN C N 1
ATOM 29997 C CA . ASN G 2 54 ? 159.68701 156.23390 132.47029 1.000 27.89438 71 ASN C CA 1
ATOM 29998 C C . ASN G 2 54 ? 159.50342 156.67566 131.02282 1.000 38.40791 71 ASN C C 1
ATOM 29999 O O . ASN G 2 54 ? 159.10006 157.80908 130.76599 1.000 46.45414 71 ASN C O 1
ATOM 30010 N N . THR G 2 55 ? 159.78962 155.79966 130.06756 1.000 38.35845 72 THR C N 1
ATOM 30011 C CA . THR G 2 55 ? 159.69212 156.13647 128.65660 1.000 33.12916 72 THR C CA 1
ATOM 30012 C C . THR G 2 55 ? 158.79390 155.12699 127.95759 1.000 43.18276 72 THR C C 1
ATOM 30013 O O . THR G 2 55 ? 158.72147 153.96411 128.36254 1.000 46.79938 72 THR C O 1
ATOM 30024 N N . THR G 2 56 ? 158.09146 155.58389 126.92183 1.000 39.12917 73 THR C N 1
ATOM 30025 C CA . THR G 2 56 ? 157.24021 154.71078 126.12663 1.000 27.54479 73 THR C CA 1
ATOM 30026 C C . THR G 2 56 ? 157.91631 154.26596 124.84064 1.000 33.97131 73 THR C C 1
ATOM 30027 O O . THR G 2 56 ? 157.81213 153.09694 124.46036 1.000 52.07016 73 THR C O 1
ATOM 30038 N N . SER G 2 57 ? 158.59462 155.17559 124.15159 1.000 39.13354 74 SER C N 1
ATOM 30039 C CA . SER G 2 57 ? 159.26655 154.83039 122.90913 1.000 45.39933 74 SER C CA 1
ATOM 30040 C C . SER G 2 57 ? 160.37957 155.83284 122.66437 1.000 47.19462 74 SER C C 1
ATOM 30041 O O . SER G 2 57 ? 160.43784 156.88982 123.29387 1.000 51.37959 74 SER C O 1
ATOM 30049 N N . LEU G 2 58 ? 161.26623 155.48143 121.74572 1.000 36.71583 75 LEU C N 1
ATOM 30050 C CA . LEU G 2 58 ? 162.42567 156.29447 121.42672 1.000 29.38955 75 LEU C CA 1
ATOM 30051 C C . LEU G 2 58 ? 162.55988 156.37905 119.91850 1.000 29.80462 75 LEU C C 1
ATOM 30052 O O . LEU G 2 58 ? 162.35297 155.38859 119.21536 1.000 34.03149 75 LEU C O 1
ATOM 30068 N N . LEU G 2 59 ? 162.89411 157.56343 119.42456 1.000 37.78570 76 LEU C N 1
ATOM 30069 C CA . LEU G 2 59 ? 163.05217 157.80538 117.99949 1.000 42.82770 76 LEU C CA 1
ATOM 30070 C C . LEU G 2 59 ? 164.48286 158.23285 117.72897 1.000 45.82115 76 LEU C C 1
ATOM 30071 O O . LEU G 2 59 ? 165.00670 159.11985 118.40863 1.000 44.06753 76 LEU C O 1
ATOM 30087 N N . LEU G 2 60 ? 165.10915 157.60849 116.74195 1.000 36.93934 77 LEU C N 1
ATOM 30088 C CA . LEU G 2 60 ? 166.47653 157.92906 116.36555 1.000 42.32739 77 LEU C CA 1
ATOM 30089 C C . LEU G 2 60 ? 166.45696 158.62960 115.01612 1.000 45.95549 77 LEU C C 1
ATOM 30090 O O . LEU G 2 60 ? 165.93208 158.08770 114.03971 1.000 42.75883 77 LEU C O 1
ATOM 30106 N N . GLY G 2 61 ? 167.01999 159.82875 114.96867 1.000 61.41446 78 GLY C N 1
ATOM 30107 C CA . GLY G 2 61 ? 167.07290 160.61831 113.75900 1.000 57.67928 78 GLY C CA 1
ATOM 30108 C C . GLY G 2 61 ? 168.34848 160.38750 112.98057 1.000 61.19660 78 GLY C C 1
ATOM 30109 O O . GLY G 2 61 ? 169.01798 159.36084 113.11449 1.000 60.79622 78 GLY C O 1
ATOM 30113 N N . THR G 2 62 ? 168.68366 161.36517 112.14636 1.000 70.09166 79 THR C N 1
ATOM 30114 C CA . THR G 2 62 ? 169.87830 161.26414 111.32292 1.000 76.77469 79 THR C CA 1
ATOM 30115 C C . THR G 2 62 ? 171.13456 161.46823 112.15962 1.000 65.67190 79 THR C C 1
ATOM 30116 O O . THR G 2 62 ? 171.15846 162.25647 113.10651 1.000 62.53261 79 THR C O 1
ATOM 30127 N N . GLY G 2 63 ? 172.18987 160.74674 111.79487 1.000 53.16532 80 GLY C N 1
ATOM 30128 C CA . GLY G 2 63 ? 173.46826 160.91889 112.44959 1.000 57.99385 80 GLY C CA 1
ATOM 30129 C C . GLY G 2 63 ? 173.57979 160.28627 113.81322 1.000 57.02720 80 GLY C C 1
ATOM 30130 O O . GLY G 2 63 ? 174.31645 160.79892 114.65818 1.000 59.58836 80 GLY C O 1
ATOM 30134 N N . THR G 2 64 ? 172.86503 159.19666 114.06365 1.000 47.67615 81 THR C N 1
ATOM 30135 C CA . THR G 2 64 ? 172.88253 158.52593 115.35273 1.000 42.59454 81 THR C CA 1
ATOM 30136 C C . THR G 2 64 ? 173.18807 157.04790 115.16689 1.000 47.06203 81 THR C C 1
ATOM 30137 O O . THR G 2 64 ? 172.89921 156.47167 114.11560 1.000 51.59812 81 THR C O 1
ATOM 30148 N N . SER G 2 65 ? 173.78043 156.44153 116.18843 1.000 29.17247 82 SER C N 1
ATOM 30149 C CA . SER G 2 65 ? 174.10888 155.02736 116.17363 1.000 34.51953 82 SER C CA 1
ATOM 30150 C C . SER G 2 65 ? 173.80868 154.43112 117.53581 1.000 25.32975 82 SER C C 1
ATOM 30151 O O . SER G 2 65 ? 173.69685 155.14945 118.53022 1.000 23.90069 82 SER C O 1
ATOM 30159 N N . ILE G 2 66 ? 173.67810 153.10968 117.57440 1.000 28.19171 83 ILE C N 1
ATOM 30160 C CA . ILE G 2 66 ? 173.32822 152.40321 118.79679 1.000 26.67661 83 ILE C CA 1
ATOM 30161 C C . ILE G 2 66 ? 174.22965 151.18951 118.95046 1.000 31.44765 83 ILE C C 1
ATOM 30162 O O . ILE G 2 66 ? 174.71364 150.62438 117.96659 1.000 38.46605 83 ILE C O 1
ATOM 30178 N N . THR G 2 67 ? 174.44933 150.78585 120.19590 1.000 27.00605 84 THR C N 1
ATOM 30179 C CA . THR G 2 67 ? 175.29452 149.64912 120.52037 1.000 30.96897 84 THR C CA 1
ATOM 30180 C C . THR G 2 67 ? 174.44208 148.53713 121.11306 1.000 34.69907 84 THR C C 1
ATOM 30181 O O . THR G 2 67 ? 173.51994 148.79018 121.89133 1.000 29.95517 84 THR C O 1
ATOM 30192 N N . GLN G 2 68 ? 174.76552 147.29555 120.75403 1.000 37.80162 85 GLN C N 1
ATOM 30193 C CA . GLN G 2 68 ? 173.89919 146.18609 121.13302 1.000 37.40457 85 GLN C CA 1
ATOM 30194 C C . GLN G 2 68 ? 173.68720 146.14335 122.63772 1.000 34.36434 85 GLN C C 1
ATOM 30195 O O . GLN G 2 68 ? 172.61415 145.74834 123.11055 1.000 42.71569 85 GLN C O 1
ATOM 30209 N N . ALA G 2 69 ? 174.69537 146.55095 123.40911 1.000 29.37142 86 ALA C N 1
ATOM 30210 C CA . ALA G 2 69 ? 174.56240 146.51475 124.85890 1.000 34.24751 86 ALA C CA 1
ATOM 30211 C C . ALA G 2 69 ? 173.44916 147.43069 125.33488 1.000 30.76141 86 ALA C C 1
ATOM 30212 O O . ALA G 2 69 ? 172.84204 147.17423 126.37834 1.000 33.22562 86 ALA C O 1
ATOM 30219 N N . ALA G 2 70 ? 173.17622 148.50809 124.59677 1.000 34.99221 87 ALA C N 1
ATOM 30220 C CA . ALA G 2 70 ? 172.05786 149.37699 124.94649 1.000 35.29001 87 ALA C CA 1
ATOM 30221 C C . ALA G 2 70 ? 170.72813 148.75930 124.53648 1.000 46.83698 87 ALA C C 1
ATOM 30222 O O . ALA G 2 70 ? 169.73228 148.87773 125.26151 1.000 43.48734 87 ALA C O 1
ATOM 30229 N N . MET G 2 71 ? 170.68739 148.11251 123.37090 1.000 47.32182 88 MET C N 1
ATOM 30230 C CA . MET G 2 71 ? 169.45595 147.47082 122.93035 1.000 31.65553 88 MET C CA 1
ATOM 30231 C C . MET G 2 71 ? 169.03167 146.38828 123.90820 1.000 27.26641 88 MET C C 1
ATOM 30232 O O . MET G 2 71 ? 167.83700 146.19750 124.15701 1.000 39.56716 88 MET C O 1
ATOM 30246 N N . ARG G 2 72 ? 169.99804 145.66700 124.47134 1.000 30.97932 89 ARG C N 1
ATOM 30247 C CA . ARG G 2 72 ? 169.69037 144.66914 125.48774 1.000 38.86606 89 ARG C CA 1
ATOM 30248 C C . ARG G 2 72 ? 168.88851 145.28063 126.62998 1.000 47.15655 89 ARG C C 1
ATOM 30249 O O . ARG G 2 72 ? 167.81518 144.78586 126.98920 1.000 59.58642 89 ARG C O 1
ATOM 30270 N N . GLU G 2 73 ? 169.38552 146.37985 127.19974 1.000 40.13813 90 GLU C N 1
ATOM 30271 C CA . GLU G 2 73 ? 168.69534 147.00673 128.32354 1.000 34.04781 90 GLU C CA 1
ATOM 30272 C C . GLU G 2 73 ? 167.34245 147.55696 127.90151 1.000 27.89491 90 GLU C C 1
ATOM 30273 O O . GLU G 2 73 ? 166.34133 147.39475 128.61097 1.000 34.53668 90 GLU C O 1
ATOM 30285 N N . LEU G 2 74 ? 167.29330 148.22244 126.74720 1.000 31.87748 91 LEU C N 1
ATOM 30286 C CA . LEU G 2 74 ? 166.03948 148.81871 126.30235 1.000 37.34842 91 LEU C CA 1
ATOM 30287 C C . LEU G 2 74 ? 164.95571 147.76035 126.16668 1.000 37.31098 91 LEU C C 1
ATOM 30288 O O . LEU G 2 74 ? 163.84322 147.92432 126.67761 1.000 40.10006 91 LEU C O 1
ATOM 30304 N N . ALA G 2 75 ? 165.26698 146.65492 125.49159 1.000 33.40031 92 ALA C N 1
ATOM 30305 C CA . ALA G 2 75 ? 164.27893 145.59774 125.33956 1.000 25.68982 92 ALA C CA 1
ATOM 30306 C C . ALA G 2 75 ? 163.95222 144.95575 126.67802 1.000 23.25874 92 ALA C C 1
ATOM 30307 O O . ALA G 2 75 ? 162.80593 144.56794 126.91967 1.000 37.70520 92 ALA C O 1
ATOM 30314 N N . ARG G 2 76 ? 164.93721 144.83178 127.56722 1.000 26.97367 93 ARG C N 1
ATOM 30315 C CA . ARG G 2 76 ? 164.65282 144.24316 128.86913 1.000 40.35318 93 ARG C CA 1
ATOM 30316 C C . ARG G 2 76 ? 163.61356 145.06629 129.61596 1.000 46.93396 93 ARG C C 1
ATOM 30317 O O . ARG G 2 76 ? 162.69411 144.51613 130.22981 1.000 49.82015 93 ARG C O 1
ATOM 30338 N N . ALA G 2 77 ? 163.73588 146.39219 129.56718 1.000 46.13332 94 ALA C N 1
ATOM 30339 C CA . ALA G 2 77 ? 162.80187 147.25633 130.28126 1.000 41.70921 94 ALA C CA 1
ATOM 30340 C C . ALA G 2 77 ? 161.44207 147.36227 129.60737 1.000 36.31799 94 ALA C C 1
ATOM 30341 O O . ALA G 2 77 ? 160.50100 147.85466 130.23610 1.000 39.49841 94 ALA C O 1
ATOM 30348 N N . GLY G 2 78 ? 161.31456 146.92123 128.35639 1.000 41.32053 95 GLY C N 1
ATOM 30349 C CA . GLY G 2 78 ? 160.06878 147.00359 127.62490 1.000 43.12684 95 GLY C CA 1
ATOM 30350 C C . GLY G 2 78 ? 159.95265 148.17163 126.66815 1.000 32.56289 95 GLY C C 1
ATOM 30351 O O . GLY G 2 78 ? 159.01874 148.19561 125.86085 1.000 36.06751 95 GLY C O 1
ATOM 30355 N N . VAL G 2 79 ? 160.86928 149.13764 126.71920 1.000 33.43255 96 VAL C N 1
ATOM 30356 C CA . VAL G 2 79 ? 160.75679 150.29229 125.84326 1.000 32.35692 96 VAL C CA 1
ATOM 30357 C C . VAL G 2 79 ? 160.81160 149.82955 124.39480 1.000 38.69014 96 VAL C C 1
ATOM 30358 O O . VAL G 2 79 ? 161.27812 148.72844 124.08665 1.000 48.86859 96 VAL C O 1
ATOM 30371 N N . LEU G 2 80 ? 160.30141 150.66609 123.50102 1.000 45.68418 97 LEU C N 1
ATOM 30372 C CA . LEU G 2 80 ? 160.28159 150.38969 122.07357 1.000 47.76648 97 LEU C CA 1
ATOM 30373 C C . LEU G 2 80 ? 161.25662 151.32049 121.36603 1.000 52.26870 97 LEU C C 1
ATOM 30374 O O . LEU G 2 80 ? 161.48025 152.44778 121.81201 1.000 54.33502 97 LEU C O 1
ATOM 30390 N N . VAL G 2 81 ? 161.84247 150.84670 120.26821 1.000 41.89157 98 VAL C N 1
ATOM 30391 C CA . VAL G 2 81 ? 162.83411 151.61059 119.52000 1.000 42.25327 98 VAL C CA 1
ATOM 30392 C C . VAL G 2 81 ? 162.45198 151.62498 118.04907 1.000 47.57418 98 VAL C C 1
ATOM 30393 O O . VAL G 2 81 ? 161.74859 150.73536 117.56321 1.000 50.81787 98 VAL C O 1
ATOM 30406 N N . GLY G 2 82 ? 162.92581 152.63927 117.33432 1.000 41.75141 99 GLY C N 1
ATOM 30407 C CA . GLY G 2 82 ? 162.65573 152.72927 115.91299 1.000 46.61680 99 GLY C CA 1
ATOM 30408 C C . GLY G 2 82 ? 163.55155 153.74628 115.25004 1.000 48.13508 99 GLY C C 1
ATOM 30409 O O . GLY G 2 82 ? 164.06298 154.66588 115.89374 1.000 48.21348 99 GLY C O 1
ATOM 30413 N N . PHE G 2 83 ? 163.72612 153.57771 113.94277 1.000 48.85186 100 PHE C N 1
ATOM 30414 C CA . PHE G 2 83 ? 164.58532 154.43353 113.13605 1.000 50.71484 100 PHE C CA 1
ATOM 30415 C C . PHE G 2 83 ? 163.73786 155.20735 112.13701 1.000 54.03495 100 PHE C C 1
ATOM 30416 O O . PHE G 2 83 ? 162.84716 154.63659 111.50071 1.000 58.59122 100 PHE C O 1
ATOM 30433 N N . CYS G 2 84 ? 164.02415 156.49800 111.99457 1.000 51.97566 101 CYS C N 1
ATOM 30434 C CA . CYS G 2 84 ? 163.30230 157.36771 111.08065 1.000 55.74424 101 CYS C CA 1
ATOM 30435 C C . CYS G 2 84 ? 164.29227 158.04541 110.14484 1.000 59.71688 101 CYS C C 1
ATOM 30436 O O . CYS G 2 84 ? 165.49009 157.75343 110.15781 1.000 54.18778 101 CYS C O 1
ATOM 30444 N N . GLY G 2 85 ? 163.77554 158.94946 109.31924 1.000 69.10886 102 GLY C N 1
ATOM 30445 C CA . GLY G 2 85 ? 164.59425 159.63592 108.33924 1.000 64.42271 102 GLY C CA 1
ATOM 30446 C C . GLY G 2 85 ? 165.15361 160.94646 108.85192 1.000 65.70822 102 GLY C C 1
ATOM 30447 O O . GLY G 2 85 ? 164.45803 161.96008 108.87540 1.000 66.37480 102 GLY C O 1
ATOM 30451 N N . GLU G 2 100 ? 158.09585 154.14371 105.97787 1.000 88.82390 117 GLU C N 1
ATOM 30452 C CA . GLU G 2 100 ? 158.88786 155.31973 106.31223 1.000 89.08265 117 GLU C CA 1
ATOM 30453 C C . GLU G 2 100 ? 159.76629 155.06666 107.52582 1.000 85.40905 117 GLU C C 1
ATOM 30454 O O . GLU G 2 100 ? 160.96490 155.33528 107.49885 1.000 84.74833 117 GLU C O 1
ATOM 30466 N N . VAL G 2 101 ? 159.16750 154.53604 108.58626 1.000 69.22970 118 VAL C N 1
ATOM 30467 C CA . VAL G 2 101 ? 159.83737 154.36522 109.86670 1.000 69.51024 118 VAL C CA 1
ATOM 30468 C C . VAL G 2 101 ? 159.91274 152.88125 110.18682 1.000 69.75773 118 VAL C C 1
ATOM 30469 O O . VAL G 2 101 ? 158.89159 152.18594 110.18897 1.000 72.46558 118 VAL C O 1
ATOM 30482 N N . SER G 2 102 ? 161.11841 152.40420 110.48154 1.000 65.22432 119 SER C N 1
ATOM 30483 C CA . SER G 2 102 ? 161.35611 151.00770 110.81755 1.000 68.14789 119 SER C CA 1
ATOM 30484 C C . SER G 2 102 ? 161.39741 150.85525 112.32933 1.000 65.43514 119 SER C C 1
ATOM 30485 O O . SER G 2 102 ? 162.14051 151.56874 113.00994 1.000 59.21987 119 SER C O 1
ATOM 30493 N N . TRP G 2 103 ? 160.61463 149.91605 112.84373 1.000 59.48104 120 TRP C N 1
ATOM 30494 C CA . TRP G 2 103 ? 160.44142 149.71991 114.27234 1.000 56.54049 120 TRP C CA 1
ATOM 30495 C C . TRP G 2 103 ? 161.02050 148.38235 114.69812 1.000 57.75785 120 TRP C C 1
ATOM 30496 O O . TRP G 2 103 ? 160.83020 147.36979 114.02039 1.000 60.10849 120 TRP C O 1
ATOM 30517 N N . LEU G 2 104 ? 161.72479 148.38794 115.82483 1.000 51.58384 121 LEU C N 1
ATOM 30518 C CA . LEU G 2 104 ? 162.23279 147.17649 116.45033 1.000 50.01517 121 LEU C CA 1
ATOM 30519 C C . LEU G 2 104 ? 161.44256 146.93863 117.72722 1.000 49.03086 121 LEU C C 1
ATOM 30520 O O . LEU G 2 104 ? 161.44244 147.78435 118.62663 1.000 51.61342 121 LEU C O 1
ATOM 30536 N N . THR G 2 105 ? 160.77833 145.79119 117.80524 1.000 47.31468 122 THR C N 1
ATOM 30537 C CA . THR G 2 105 ? 159.89465 145.47706 118.91007 1.000 47.05491 122 THR C CA 1
ATOM 30538 C C . THR G 2 105 ? 160.56588 144.47887 119.83356 1.000 47.12253 122 THR C C 1
ATOM 30539 O O . THR G 2 105 ? 161.01785 143.42919 119.36181 1.000 51.49446 122 THR C O 1
ATOM 30550 N N . PRO G 2 106 ? 160.64738 144.74028 121.13443 1.000 46.88402 123 PRO C N 1
ATOM 30551 C CA . PRO G 2 106 ? 161.30983 143.78234 122.03143 1.000 57.02262 123 PRO C CA 1
ATOM 30552 C C . PRO G 2 106 ? 160.59765 142.43884 122.04714 1.000 54.19268 123 PRO C C 1
ATOM 30553 O O . PRO G 2 106 ? 159.43967 142.33373 122.45255 1.000 48.50494 123 PRO C O 1
ATOM 30564 N N . GLN G 2 107 ? 161.30810 141.40136 121.61231 1.000 67.39921 124 GLN C N 1
ATOM 30565 C CA . GLN G 2 107 ? 160.75763 140.05500 121.56967 1.000 67.93531 124 GLN C CA 1
ATOM 30566 C C . GLN G 2 107 ? 160.96745 139.27923 122.85890 1.000 69.45236 124 GLN C C 1
ATOM 30567 O O . GLN G 2 107 ? 160.42099 138.18130 122.99529 1.000 74.01029 124 GLN C O 1
ATOM 30581 N N . SER G 2 108 ? 161.72527 139.81464 123.80593 1.000 76.43141 125 SER C N 1
ATOM 30582 C CA . SER G 2 108 ? 162.07509 139.07585 125.01051 1.000 77.70511 125 SER C CA 1
ATOM 30583 C C . SER G 2 108 ? 160.96952 139.08169 126.05666 1.000 80.30606 125 SER C C 1
ATOM 30584 O O . SER G 2 108 ? 161.16840 138.53000 127.14308 1.000 81.98977 125 SER C O 1
ATOM 30588 N N . GLU G 2 109 ? 159.81780 139.67462 125.76231 1.000 73.02800 126 GLU C N 1
ATOM 30589 C CA . GLU G 2 109 ? 158.71598 139.75310 126.70613 1.000 70.99133 126 GLU C CA 1
ATOM 30590 C C . GLU G 2 109 ? 157.52397 138.97922 126.16429 1.000 78.74146 126 GLU C C 1
ATOM 30591 O O . GLU G 2 109 ? 157.32198 138.88707 124.95036 1.000 78.26131 126 GLU C O 1
ATOM 30595 N N . TYR G 2 110 ? 156.74157 138.41516 127.07783 1.000 90.52079 127 TYR C N 1
ATOM 30596 C CA . TYR G 2 110 ? 155.58391 137.60223 126.73252 1.000 90.18647 127 TYR C CA 1
ATOM 30597 C C . TYR G 2 110 ? 154.31837 138.41044 126.98370 1.000 89.37077 127 TYR C C 1
ATOM 30598 O O . TYR G 2 110 ? 154.07648 138.85725 128.10959 1.000 90.55037 127 TYR C O 1
ATOM 30616 N N . ARG G 2 111 ? 153.51577 138.58454 125.94632 1.000 94.87417 128 ARG C N 1
ATOM 30617 C CA . ARG G 2 111 ? 152.34547 139.44257 125.96205 1.000 97.42276 128 ARG C CA 1
ATOM 30618 C C . ARG G 2 111 ? 151.06614 138.62397 126.00488 1.000 95.93155 128 ARG C C 1
ATOM 30619 O O . ARG G 2 111 ? 151.07404 137.41363 125.75824 1.000 94.09438 128 ARG C O 1
ATOM 30640 N N . PRO G 2 112 ? 149.93776 139.25572 126.32168 1.000 108.53776 129 PRO C N 1
ATOM 30641 C CA . PRO G 2 112 ? 148.66610 138.52912 126.30881 1.000 112.63488 129 PRO C CA 1
ATOM 30642 C C . PRO G 2 112 ? 148.33950 138.03100 124.91110 1.000 111.68746 129 PRO C C 1
ATOM 30643 O O . PRO G 2 112 ? 148.74241 138.62136 123.90709 1.000 111.63005 129 PRO C O 1
ATOM 30654 N N . THR G 2 113 ? 147.59778 136.92659 124.85584 1.000 123.18796 130 THR C N 1
ATOM 30655 C CA . THR G 2 113 ? 147.29007 136.26170 123.59691 1.000 125.76382 130 THR C CA 1
ATOM 30656 C C . THR G 2 113 ? 145.84246 136.40837 123.15870 1.000 128.86576 130 THR C C 1
ATOM 30657 O O . THR G 2 113 ? 145.57864 136.43725 121.95512 1.000 129.44834 130 THR C O 1
ATOM 30668 N N . GLU G 2 114 ? 144.90216 136.51152 124.09911 1.000 134.54331 131 GLU C N 1
ATOM 30669 C CA . GLU G 2 114 ? 143.48802 136.48268 123.73545 1.000 134.98920 131 GLU C CA 1
ATOM 30670 C C . GLU G 2 114 ? 143.12169 137.62758 122.79667 1.000 134.65814 131 GLU C C 1
ATOM 30671 O O . GLU G 2 114 ? 142.40010 137.42423 121.81059 1.000 133.10870 131 GLU C O 1
ATOM 30683 N N . TYR G 2 115 ? 143.61138 138.83650 123.07704 1.000 130.04570 132 TYR C N 1
ATOM 30684 C CA . TYR G 2 115 ? 143.30863 139.96475 122.20253 1.000 127.25052 132 TYR C CA 1
ATOM 30685 C C . TYR G 2 115 ? 143.82055 139.71007 120.79065 1.000 128.40766 132 TYR C C 1
ATOM 30686 O O . TYR G 2 115 ? 143.11859 139.97426 119.80539 1.000 128.60882 132 TYR C O 1
ATOM 30704 N N . LEU G 2 116 ? 145.04064 139.18378 120.67382 1.000 127.16880 133 LEU C N 1
ATOM 30705 C CA . LEU G 2 116 ? 145.58512 138.86834 119.35928 1.000 125.89892 133 LEU C CA 1
ATOM 30706 C C . LEU G 2 116 ? 144.75556 137.79912 118.66735 1.000 126.31622 133 LEU C C 1
ATOM 30707 O O . LEU G 2 116 ? 144.53616 137.86501 117.45313 1.000 125.87155 133 LEU C O 1
ATOM 30723 N N . GLN G 2 117 ? 144.30925 136.78847 119.41614 1.000 131.70358 134 GLN C N 1
ATOM 30724 C CA . GLN G 2 117 ? 143.50353 135.73357 118.81207 1.000 132.30549 134 GLN C CA 1
ATOM 30725 C C . GLN G 2 117 ? 142.21012 136.30381 118.24843 1.000 132.97440 134 GLN C C 1
ATOM 30726 O O . GLN G 2 117 ? 141.80117 135.97118 117.12923 1.000 132.47658 134 GLN C O 1
ATOM 30740 N N . ARG G 2 118 ? 141.55597 137.17984 119.00852 1.000 136.32869 135 ARG C N 1
ATOM 30741 C CA . ARG G 2 118 ? 140.33782 137.80260 118.50720 1.000 135.47837 135 ARG C CA 1
ATOM 30742 C C . ARG G 2 118 ? 140.62532 138.63988 117.26862 1.000 135.60645 135 ARG C C 1
ATOM 30743 O O . ARG G 2 118 ? 139.86521 138.60112 116.29234 1.000 135.44540 135 ARG C O 1
ATOM 30764 N N . TRP G 2 119 ? 141.71977 139.40557 117.28699 1.000 129.40768 136 TRP C N 1
ATOM 30765 C CA . TRP G 2 119 ? 142.01926 140.26474 116.14616 1.000 129.92642 136 TRP C CA 1
ATOM 30766 C C . TRP G 2 119 ? 142.29598 139.44063 114.89841 1.000 130.85416 136 TRP C C 1
ATOM 30767 O O . TRP G 2 119 ? 141.86335 139.80731 113.80226 1.000 131.23063 136 TRP C O 1
ATOM 30788 N N . VAL G 2 120 ? 143.01665 138.32661 115.03932 1.000 137.75827 137 VAL C N 1
ATOM 30789 C CA . VAL G 2 120 ? 143.30700 137.49370 113.87610 1.000 138.40244 137 VAL C CA 1
ATOM 30790 C C . VAL G 2 120 ? 142.04296 136.79944 113.38704 1.000 136.97871 137 VAL C C 1
ATOM 30791 O O . VAL G 2 120 ? 141.84621 136.62690 112.17939 1.000 135.68707 137 VAL C O 1
ATOM 30804 N N . GLY G 2 121 ? 141.17201 136.37741 114.30635 1.000 134.71482 138 GLY C N 1
ATOM 30805 C CA . GLY G 2 121 ? 139.89516 135.82441 113.88480 1.000 135.47308 138 GLY C CA 1
ATOM 30806 C C . GLY G 2 121 ? 139.07888 136.82232 113.08716 1.000 135.23259 138 GLY C C 1
ATOM 30807 O O . GLY G 2 121 ? 138.42018 136.46421 112.10842 1.000 133.89381 138 GLY C O 1
ATOM 30811 N N . PHE G 2 122 ? 139.10544 138.08870 113.50279 1.000 143.79157 139 PHE C N 1
ATOM 30812 C CA . PHE G 2 122 ? 138.45648 139.14227 112.72693 1.000 143.44762 139 PHE C CA 1
ATOM 30813 C C . PHE G 2 122 ? 139.12615 139.33736 111.37083 1.000 141.49931 139 PHE C C 1
ATOM 30814 O O . PHE G 2 122 ? 138.44852 139.44797 110.34279 1.000 141.26499 139 PHE C O 1
ATOM 30831 N N . TRP G 2 123 ? 140.45621 139.37657 111.34987 1.000 133.24289 140 TRP C N 1
ATOM 30832 C CA . TRP G 2 123 ? 141.19483 139.75880 110.15452 1.000 134.13709 140 TRP C CA 1
ATOM 30833 C C . TRP G 2 123 ? 141.26596 138.64904 109.11472 1.000 133.44348 140 TRP C C 1
ATOM 30834 O O . TRP G 2 123 ? 141.49671 138.93915 107.93566 1.000 133.08608 140 TRP C O 1
ATOM 30855 N N . PHE G 2 124 ? 141.07017 137.39248 109.51441 1.000 130.08251 141 PHE C N 1
ATOM 30856 C CA . PHE G 2 124 ? 141.17168 136.29809 108.55554 1.000 130.64804 141 PHE C CA 1
ATOM 30857 C C . PHE G 2 124 ? 140.13045 136.43364 107.45377 1.000 131.76514 141 PHE C C 1
ATOM 30858 O O . PHE G 2 124 ? 140.44051 136.25368 106.27071 1.000 130.20815 141 PHE C O 1
ATOM 30862 N N . ASP G 2 125 ? 138.89519 136.76270 107.81924 1.000 145.21581 142 ASP C N 1
ATOM 30863 C CA . ASP G 2 125 ? 137.80694 136.86896 106.85842 1.000 145.59585 142 ASP C CA 1
ATOM 30864 C C . ASP G 2 125 ? 137.83535 138.23935 106.19674 1.000 146.09189 142 ASP C C 1
ATOM 30865 O O . ASP G 2 125 ? 137.75083 139.26724 106.87585 1.000 147.28440 142 ASP C O 1
ATOM 30874 N N . GLU G 2 126 ? 137.94842 138.24991 104.86898 1.000 148.59262 143 GLU C N 1
ATOM 30875 C CA . GLU G 2 126 ? 137.93303 139.51584 104.14778 1.000 148.92764 143 GLU C CA 1
ATOM 30876 C C . GLU G 2 126 ? 136.60424 140.23263 104.33980 1.000 150.43002 143 GLU C C 1
ATOM 30877 O O . GLU G 2 126 ? 136.56747 141.45963 104.48408 1.000 150.38849 143 GLU C O 1
ATOM 30881 N N . GLU G 2 127 ? 135.49914 139.48356 104.34098 1.000 152.00799 144 GLU C N 1
ATOM 30882 C CA . GLU G 2 127 ? 134.18939 140.09803 104.53478 1.000 151.13049 144 GLU C CA 1
ATOM 30883 C C . GLU G 2 127 ? 134.10780 140.79392 105.88692 1.000 151.55806 144 GLU C C 1
ATOM 30884 O O . GLU G 2 127 ? 133.72495 141.96655 105.97426 1.000 150.18565 144 GLU C O 1
ATOM 30888 N N . LYS G 2 128 ? 134.46687 140.08358 106.95774 1.000 153.67572 145 LYS C N 1
ATOM 30889 C CA . LYS G 2 128 ? 134.47772 140.70377 108.27720 1.000 153.26012 145 LYS C CA 1
ATOM 30890 C C . LYS G 2 128 ? 135.50290 141.82724 108.33996 1.000 153.70660 145 LYS C C 1
ATOM 30891 O O . LYS G 2 128 ? 135.24156 142.88554 108.92338 1.000 153.57617 145 LYS C O 1
ATOM 30895 N N . ARG G 2 129 ? 136.67551 141.61791 107.73669 1.000 153.98280 146 ARG C N 1
ATOM 30896 C CA . ARG G 2 129 ? 137.68408 142.67046 107.70097 1.000 153.45200 146 ARG C CA 1
ATOM 30897 C C . ARG G 2 129 ? 137.13174 143.94296 107.07779 1.000 155.19626 146 ARG C C 1
ATOM 30898 O O . ARG G 2 129 ? 137.54049 145.04782 107.45222 1.000 154.10230 146 ARG C O 1
ATOM 30902 N N . LEU G 2 130 ? 136.20559 143.80900 106.12776 1.000 171.17148 147 LEU C N 1
ATOM 30903 C CA . LEU G 2 130 ? 135.60121 144.98645 105.51584 1.000 171.77309 147 LEU C CA 1
ATOM 30904 C C . LEU G 2 130 ? 134.83901 145.80872 106.54689 1.000 172.08714 147 LEU C C 1
ATOM 30905 O O . LEU G 2 130 ? 134.90523 147.04372 106.54348 1.000 170.60075 147 LEU C O 1
ATOM 30909 N N . VAL G 2 131 ? 134.11325 145.14136 107.44261 1.000 161.65258 148 VAL C N 1
ATOM 30910 C CA . VAL G 2 131 ? 133.35306 145.86430 108.44789 1.000 158.98346 148 VAL C CA 1
ATOM 30911 C C . VAL G 2 131 ? 134.30126 146.56885 109.41246 1.000 158.42032 148 VAL C C 1
ATOM 30912 O O . VAL G 2 131 ? 135.46979 146.19898 109.57446 1.000 158.41379 148 VAL C O 1
ATOM 30916 N N . ALA G 2 132 ? 133.78538 147.61876 110.04874 1.000 152.90964 149 ALA C N 1
ATOM 30917 C CA . ALA G 2 132 ? 134.43996 148.37422 111.11166 1.000 153.83238 149 ALA C CA 1
ATOM 30918 C C . ALA G 2 132 ? 135.55940 149.27460 110.61136 1.000 155.19425 149 ALA C C 1
ATOM 30919 O O . ALA G 2 132 ? 136.06889 150.08587 111.39256 1.000 153.63135 149 ALA C O 1
ATOM 30926 N N . ALA G 2 133 ? 135.95799 149.17461 109.34181 1.000 153.99759 150 ALA C N 1
ATOM 30927 C CA . ALA G 2 133 ? 136.99557 150.06453 108.83235 1.000 151.76195 150 ALA C CA 1
ATOM 30928 C C . ALA G 2 133 ? 136.54294 151.51569 108.89998 1.000 150.89712 150 ALA C C 1
ATOM 30929 O O . ALA G 2 133 ? 137.33401 152.40823 109.22490 1.000 147.81119 150 ALA C O 1
ATOM 30936 N N . ARG G 2 134 ? 135.27147 151.77129 108.58861 1.000 152.46578 151 ARG C N 1
ATOM 30937 C CA . ARG G 2 134 ? 134.72000 153.10637 108.78141 1.000 151.07096 151 ARG C CA 1
ATOM 30938 C C . ARG G 2 134 ? 134.40145 153.37030 110.24658 1.000 150.61690 151 ARG C C 1
ATOM 30939 O O . ARG G 2 134 ? 134.16418 154.51990 110.62934 1.000 150.84582 151 ARG C O 1
ATOM 30943 N N . HIS G 2 135 ? 134.37760 152.32571 111.07597 1.000 138.90312 152 HIS C N 1
ATOM 30944 C CA . HIS G 2 135 ? 134.13505 152.52642 112.49970 1.000 137.08515 152 HIS C CA 1
ATOM 30945 C C . HIS G 2 135 ? 135.22342 153.39184 113.11890 1.000 135.42526 152 HIS C C 1
ATOM 30946 O O . HIS G 2 135 ? 134.93877 154.28686 113.92569 1.000 134.69177 152 HIS C O 1
ATOM 30950 N N . PHE G 2 136 ? 136.48002 153.13791 112.75411 1.000 136.74416 153 PHE C N 1
ATOM 30951 C CA . PHE G 2 136 ? 137.56972 153.96905 113.24853 1.000 139.09153 153 PHE C CA 1
ATOM 30952 C C . PHE G 2 136 ? 137.43709 155.39792 112.74201 1.000 137.86694 153 PHE C C 1
ATOM 30953 O O . PHE G 2 136 ? 137.71020 156.35259 113.47712 1.000 139.14246 153 PHE C O 1
ATOM 30957 N N . GLN G 2 137 ? 137.02468 155.56784 111.48527 1.000 123.30276 154 GLN C N 1
ATOM 30958 C CA . GLN G 2 137 ? 136.81354 156.91380 110.96657 1.000 122.07336 154 GLN C CA 1
ATOM 30959 C C . GLN G 2 137 ? 135.74267 157.63767 111.77088 1.000 122.96176 154 GLN C C 1
ATOM 30960 O O . GLN G 2 137 ? 135.88051 158.82690 112.07972 1.000 122.74682 154 GLN C O 1
ATOM 30964 N N . ARG G 2 138 ? 134.66699 156.92970 112.12057 1.000 122.60286 155 ARG C N 1
ATOM 30965 C CA . ARG G 2 138 ? 133.60588 157.52914 112.92407 1.000 122.15658 155 ARG C CA 1
ATOM 30966 C C . ARG G 2 138 ? 134.11464 157.91780 114.30489 1.000 120.64792 155 ARG C C 1
ATOM 30967 O O . ARG G 2 138 ? 133.79235 158.99730 114.81561 1.000 119.80496 155 ARG C O 1
ATOM 30971 N N . ALA G 2 139 ? 134.90051 157.04323 114.93154 1.000 114.88581 156 ALA C N 1
ATOM 30972 C CA . ALA G 2 139 ? 135.45320 157.37047 116.24047 1.000 111.31932 156 ALA C CA 1
ATOM 30973 C C . ALA G 2 139 ? 136.35437 158.59296 116.15691 1.000 112.71854 156 ALA C C 1
ATOM 30974 O O . ALA G 2 139 ? 136.30831 159.47061 117.02695 1.000 115.88266 156 ALA C O 1
ATOM 30981 N N . ARG G 2 140 ? 137.18128 158.66868 115.11345 1.000 116.76435 157 ARG C N 1
ATOM 30982 C CA . ARG G 2 140 ? 138.04734 159.82871 114.93941 1.000 118.54516 157 ARG C CA 1
ATOM 30983 C C . ARG G 2 140 ? 137.22965 161.09667 114.74048 1.000 121.83079 157 ARG C C 1
ATOM 30984 O O . ARG G 2 140 ? 137.56531 162.15349 115.28584 1.000 120.55995 157 ARG C O 1
ATOM 30988 N N . LEU G 2 141 ? 136.15511 161.01311 113.95464 1.000 125.33800 158 LEU C N 1
ATOM 30989 C CA . LEU G 2 141 ? 135.29867 162.17595 113.75265 1.000 123.00028 158 LEU C CA 1
ATOM 30990 C C . LEU G 2 141 ? 134.67714 162.63003 115.06658 1.000 122.61180 158 LEU C C 1
ATOM 30991 O O . LEU G 2 141 ? 134.62895 163.83145 115.36140 1.000 120.88576 158 LEU C O 1
ATOM 30995 N N . GLU G 2 142 ? 134.19620 161.68076 115.87031 1.000 120.55432 159 GLU C N 1
ATOM 30996 C CA . GLU G 2 142 ? 133.61476 162.03409 117.16062 1.000 119.26965 159 GLU C CA 1
ATOM 30997 C C . GLU G 2 142 ? 134.65174 162.68750 118.06187 1.000 117.36567 159 GLU C C 1
ATOM 30998 O O . GLU G 2 142 ? 134.35384 163.65884 118.76964 1.000 117.86035 159 GLU C O 1
ATOM 31002 N N . ARG G 2 143 ? 135.87659 162.16106 118.05418 1.000 113.61591 160 ARG C N 1
ATOM 31003 C CA . ARG G 2 143 ? 136.93940 162.76353 118.84818 1.000 115.51589 160 ARG C CA 1
ATOM 31004 C C . ARG G 2 143 ? 137.22693 164.18209 118.38279 1.000 113.50179 160 ARG C C 1
ATOM 31005 O O . ARG G 2 143 ? 137.43261 165.08116 119.20301 1.000 110.96864 160 ARG C O 1
ATOM 31009 N N . ILE G 2 144 ? 137.25240 164.40075 117.06834 1.000 111.69278 161 ILE C N 1
ATOM 31010 C CA . ILE G 2 144 ? 137.49413 165.74223 116.54620 1.000 112.47474 161 ILE C CA 1
ATOM 31011 C C . ILE G 2 144 ? 136.40262 166.68836 117.02026 1.000 114.09959 161 ILE C C 1
ATOM 31012 O O . ILE G 2 144 ? 136.67189 167.81126 117.46516 1.000 111.04034 161 ILE C O 1
ATOM 31016 N N . ARG G 2 145 ? 135.14982 166.24178 116.93655 1.000 127.42613 162 ARG C N 1
ATOM 31017 C CA . ARG G 2 145 ? 134.04009 167.08557 117.36361 1.000 127.45652 162 ARG C CA 1
ATOM 31018 C C . ARG G 2 145 ? 134.15085 167.43254 118.84168 1.000 125.31629 162 ARG C C 1
ATOM 31019 O O . ARG G 2 145 ? 133.97067 168.59189 119.23016 1.000 123.88371 162 ARG C O 1
ATOM 31023 N N . HIS G 2 146 ? 134.45664 166.44197 119.68142 1.000 119.93537 163 HIS C N 1
ATOM 31024 C CA . HIS G 2 146 ? 134.51949 166.69042 121.11852 1.000 117.49824 163 HIS C CA 1
ATOM 31025 C C . HIS G 2 146 ? 135.72010 167.55517 121.48299 1.000 117.75379 163 HIS C C 1
ATOM 31026 O O . HIS G 2 146 ? 135.65987 168.33918 122.43679 1.000 116.35609 163 HIS C O 1
ATOM 31030 N N . SER G 2 147 ? 136.82449 167.41522 120.74778 1.000 115.29735 164 SER C N 1
ATOM 31031 C CA . SER G 2 147 ? 138.02905 168.17055 121.06960 1.000 116.55593 164 SER C CA 1
ATOM 31032 C C . SER G 2 147 ? 137.91959 169.61654 120.61059 1.000 118.09329 164 SER C C 1
ATOM 31033 O O . SER G 2 147 ? 138.39454 170.52968 121.29572 1.000 118.14363 164 SER C O 1
ATOM 31037 N N . TRP G 2 148 ? 137.30829 169.84725 119.44709 1.000 121.32240 165 TRP C N 1
ATOM 31038 C CA . TRP G 2 148 ? 137.21625 171.20847 118.93225 1.000 121.58322 165 TRP C CA 1
ATOM 31039 C C . TRP G 2 148 ? 136.43770 172.10273 119.88794 1.000 125.10007 165 TRP C C 1
ATOM 31040 O O . TRP G 2 148 ? 136.84528 173.23815 120.16020 1.000 124.07197 165 TRP C O 1
ATOM 31044 N N . LEU G 2 149 ? 135.32479 171.60487 120.41593 1.000 133.82291 166 LEU C N 1
ATOM 31045 C CA . LEU G 2 149 ? 134.51039 172.36565 121.35446 1.000 132.10741 166 LEU C CA 1
ATOM 31046 C C . LEU G 2 149 ? 135.27453 172.62835 122.64793 1.000 131.96834 166 LEU C C 1
ATOM 31047 O O . LEU G 2 149 ? 134.77132 173.29443 123.55309 1.000 130.69996 166 LEU C O 1
ATOM 31051 N N . ARG G 2 152 ? 139.04771 174.19084 125.56271 1.000 166.31900 169 ARG C N 1
ATOM 31052 C CA . ARG G 2 152 ? 139.15657 175.64365 125.50883 1.000 167.95184 169 ARG C CA 1
ATOM 31053 C C . ARG G 2 152 ? 140.58211 176.08712 125.17620 1.000 168.05718 169 ARG C C 1
ATOM 31054 O O . ARG G 2 152 ? 140.86004 177.28314 125.07443 1.000 167.55645 169 ARG C O 1
ATOM 31058 N N . VAL G 2 153 ? 141.48604 175.11917 125.00918 1.000 173.03502 170 VAL C N 1
ATOM 31059 C CA . VAL G 2 153 ? 142.87790 175.45319 124.72184 1.000 172.83808 170 VAL C CA 1
ATOM 31060 C C . VAL G 2 153 ? 142.98989 176.16055 123.37803 1.000 173.39863 170 VAL C C 1
ATOM 31061 O O . VAL G 2 153 ? 143.66887 177.18774 123.25597 1.000 173.74569 170 VAL C O 1
ATOM 31065 N N . LEU G 2 154 ? 142.31541 175.63429 122.35095 1.000 179.53372 171 LEU C N 1
ATOM 31066 C CA . LEU G 2 154 ? 142.37408 176.26120 121.03381 1.000 180.05995 171 LEU C CA 1
ATOM 31067 C C . LEU G 2 154 ? 141.89503 177.70480 121.08632 1.000 179.89038 171 LEU C C 1
ATOM 31068 O O . LEU G 2 154 ? 142.25637 178.51212 120.22257 1.000 178.81428 171 LEU C O 1
ATOM 31072 N N . ARG G 2 155 ? 141.07200 178.04537 122.07866 1.000 178.17327 172 ARG C N 1
ATOM 31073 C CA . ARG G 2 155 ? 140.71698 179.44292 122.28446 1.000 177.29026 172 ARG C CA 1
ATOM 31074 C C . ARG G 2 155 ? 141.95504 180.27638 122.58864 1.000 177.66008 172 ARG C C 1
ATOM 31075 O O . ARG G 2 155 ? 142.11841 181.37908 122.05402 1.000 178.16467 172 ARG C O 1
ATOM 31079 N N . ASP G 2 156 ? 142.84222 179.76190 123.43406 1.000 171.40056 173 ASP C N 1
ATOM 31080 C CA . ASP G 2 156 ? 144.05971 180.47626 123.80182 1.000 170.73048 173 ASP C CA 1
ATOM 31081 C C . ASP G 2 156 ? 145.19538 180.15622 122.83453 1.000 168.89274 173 ASP C C 1
ATOM 31082 O O . ASP G 2 156 ? 146.12047 180.95111 122.66305 1.000 167.69633 173 ASP C O 1
ATOM 31086 N N . ASP G 2 162 ? 133.57510 178.54148 113.08039 1.000 162.84202 179 ASP C N 1
ATOM 31087 C CA . ASP G 2 162 ? 132.22317 178.68236 113.60916 1.000 163.82141 179 ASP C CA 1
ATOM 31088 C C . ASP G 2 162 ? 131.66257 177.32824 114.01598 1.000 164.61837 179 ASP C C 1
ATOM 31089 O O . ASP G 2 162 ? 131.92609 176.31623 113.36738 1.000 163.54793 179 ASP C O 1
ATOM 31093 N N . ALA G 2 163 ? 130.88270 177.31614 115.09841 1.000 168.18875 180 ALA C N 1
ATOM 31094 C CA . ALA G 2 163 ? 130.28806 176.06673 115.55800 1.000 168.03186 180 ALA C CA 1
ATOM 31095 C C . ALA G 2 163 ? 129.34676 175.49091 114.50820 1.000 168.89202 180 ALA C C 1
ATOM 31096 O O . ALA G 2 163 ? 129.33103 174.27630 114.27583 1.000 168.76857 180 ALA C O 1
ATOM 31103 N N . THR G 2 164 ? 128.55377 176.34797 113.86165 1.000 172.95302 181 THR C N 1
ATOM 31104 C CA . THR G 2 164 ? 127.63261 175.86784 112.83739 1.000 172.57501 181 THR C CA 1
ATOM 31105 C C . THR G 2 164 ? 128.38366 175.24672 111.66819 1.000 172.95140 181 THR C C 1
ATOM 31106 O O . THR G 2 164 ? 128.01769 174.16704 111.18970 1.000 173.19099 181 THR C O 1
ATOM 31110 N N . ALA G 2 165 ? 129.43947 175.91148 111.19472 1.000 173.63323 182 ALA C N 1
ATOM 31111 C CA . ALA G 2 165 ? 130.20647 175.37086 110.07758 1.000 172.84937 182 ALA C CA 1
ATOM 31112 C C . ALA G 2 165 ? 130.85888 174.04686 110.44927 1.000 173.08405 182 ALA C C 1
ATOM 31113 O O . 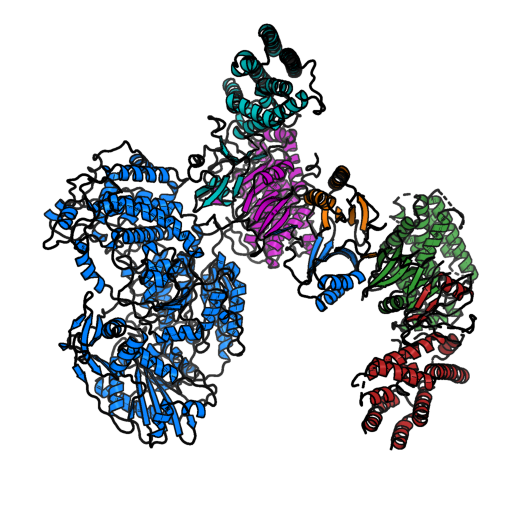ALA G 2 165 ? 130.86700 173.10231 109.65007 1.000 173.16041 182 ALA C O 1
ATOM 31120 N N . LEU G 2 166 ? 131.42013 173.96219 111.65764 1.000 176.09314 183 LEU C N 1
ATOM 31121 C CA . LEU G 2 166 ? 132.05527 172.72269 112.09168 1.000 176.91729 183 LEU C CA 1
ATOM 31122 C C . LEU G 2 166 ? 131.04150 171.59060 112.18948 1.000 175.96803 183 LEU C C 1
ATOM 31123 O O . LEU G 2 166 ? 131.31040 170.46376 111.75487 1.000 175.93819 183 LEU C O 1
ATOM 31127 N N . ALA G 2 167 ? 129.86845 171.87034 112.75752 1.000 171.46444 184 ALA C N 1
ATOM 31128 C CA . ALA G 2 167 ? 128.83521 170.84706 112.84065 1.000 171.43766 184 ALA C CA 1
ATOM 31129 C C . ALA G 2 167 ? 128.39887 170.40644 111.45245 1.000 172.82563 184 ALA C C 1
ATOM 31130 O O . ALA G 2 167 ? 128.17797 169.21420 111.21090 1.000 172.66071 184 ALA C O 1
ATOM 31137 N N . VAL G 2 168 ? 128.26633 171.35601 110.52550 1.000 178.74273 185 VAL C N 1
ATOM 31138 C CA . VAL G 2 168 ? 127.86518 171.01030 109.16646 1.000 178.50492 185 VAL C CA 1
ATOM 31139 C C . VAL G 2 168 ? 128.90171 170.10020 108.52601 1.000 177.88806 185 VAL C C 1
ATOM 31140 O O . VAL G 2 168 ? 128.56024 169.09816 107.88657 1.000 177.05491 185 VAL C O 1
ATOM 31144 N N . ALA G 2 169 ? 130.18353 170.43745 108.68121 1.000 180.62930 186 ALA C N 1
ATOM 31145 C CA . ALA G 2 169 ? 131.23732 169.61100 108.10292 1.000 181.00027 186 ALA C CA 1
ATOM 31146 C C . ALA G 2 169 ? 131.23583 168.21665 108.71466 1.000 181.81051 186 ALA C C 1
ATOM 31147 O O . ALA G 2 169 ? 131.39311 167.21677 108.00332 1.000 180.59186 186 ALA C O 1
ATOM 31154 N N . VAL G 2 170 ? 131.05150 168.12898 110.03377 1.000 187.18174 187 VAL C N 1
ATOM 31155 C CA . VAL G 2 170 ? 131.02784 166.82682 110.69553 1.000 187.19478 187 VAL C CA 1
ATOM 31156 C C . VAL G 2 170 ? 129.86293 165.98896 110.18388 1.000 186.77657 187 VAL C C 1
ATOM 31157 O O . VAL G 2 170 ? 130.01636 164.79616 109.89355 1.000 186.14227 187 VAL C O 1
ATOM 31161 N N . GLU G 2 171 ? 128.67763 166.59483 110.07667 1.000 178.47075 188 GLU C N 1
ATOM 31162 C CA . GLU G 2 171 ? 127.51150 165.86015 109.59782 1.000 177.60468 188 GLU C CA 1
ATOM 31163 C C . GLU G 2 171 ? 127.69792 165.40876 108.15503 1.000 178.35874 188 GLU C C 1
ATOM 31164 O O . GLU G 2 171 ? 127.34616 164.27738 107.79971 1.000 178.51606 188 GLU C O 1
ATOM 31168 N N . ASP G 2 172 ? 128.24145 166.28152 107.30418 1.000 173.08397 189 ASP C N 1
ATOM 31169 C CA . ASP G 2 172 ? 128.48667 165.89595 105.91988 1.000 172.26060 189 ASP C CA 1
ATOM 31170 C C . ASP G 2 172 ? 129.46711 164.73417 105.84797 1.000 172.71323 189 ASP C C 1
ATOM 31171 O O . ASP G 2 172 ? 129.26259 163.78150 105.08459 1.000 171.68848 189 ASP C O 1
ATOM 31175 N N . SER G 2 173 ? 130.53610 164.79063 106.64484 1.000 176.60818 190 SER C N 1
ATOM 31176 C CA . SER G 2 173 ? 131.50450 163.70192 106.65250 1.000 177.15527 190 SER C CA 1
ATOM 31177 C C . SER G 2 173 ? 130.86304 162.40301 107.12154 1.000 176.67346 190 SER C C 1
ATOM 31178 O O . SER G 2 173 ? 131.09452 161.33993 106.53462 1.000 176.03657 190 SER C O 1
ATOM 31182 N N . ALA G 2 174 ? 130.05002 162.46769 108.17737 1.000 172.19597 191 ALA C N 1
ATOM 31183 C CA . ALA G 2 174 ? 129.39934 161.26100 108.67454 1.000 171.49720 191 ALA C CA 1
ATOM 31184 C C . ALA G 2 174 ? 128.46739 160.67441 107.62572 1.000 171.09768 191 ALA C C 1
ATOM 31185 O O . ALA G 2 174 ? 128.43701 159.45582 107.42205 1.000 171.65336 191 ALA C O 1
ATOM 31192 N N . ARG G 2 175 ? 127.70272 161.52759 106.94407 1.000 171.13963 192 ARG C N 1
ATOM 31193 C CA . ARG G 2 175 ? 126.81599 161.03925 105.89556 1.000 172.01798 192 ARG C CA 1
ATOM 31194 C C . ARG G 2 175 ? 127.60949 160.38645 104.77196 1.000 173.23200 192 ARG C C 1
ATOM 31195 O O . ARG G 2 175 ? 127.21741 159.33440 104.25375 1.000 172.64572 192 ARG C O 1
ATOM 31199 N N . ALA G 2 176 ? 128.73191 160.99473 104.38166 1.000 175.38053 193 ALA C N 1
ATOM 31200 C CA . ALA G 2 176 ? 129.55742 160.40415 103.33354 1.000 175.11085 193 ALA C CA 1
ATOM 31201 C C . ALA G 2 176 ? 130.10491 159.04776 103.76128 1.000 175.29634 193 ALA C C 1
ATOM 31202 O O . ALA G 2 176 ? 130.10982 158.09473 102.97254 1.000 173.19126 193 ALA C O 1
ATOM 31209 N N . LEU G 2 177 ? 130.57406 158.94318 105.00765 1.000 178.75174 194 LEU C N 1
ATOM 31210 C CA . LEU G 2 177 ? 131.21728 157.71398 105.46385 1.000 178.46798 194 LEU C CA 1
ATOM 31211 C C . LEU G 2 177 ? 130.21973 156.56719 105.57741 1.000 177.18244 194 LEU C C 1
ATOM 31212 O O . LEU G 2 177 ? 130.45885 155.47110 105.05723 1.000 176.62077 194 LEU C O 1
ATOM 31216 N N . GLU G 2 178 ? 129.09969 156.79682 106.25476 1.000 169.31461 195 GLU C N 1
ATOM 31217 C CA . GLU G 2 178 ? 128.12072 155.73938 106.48055 1.000 169.21270 195 GLU C CA 1
ATOM 31218 C C . GLU G 2 178 ? 127.58195 155.22133 105.15350 1.000 170.54596 195 GLU C C 1
ATOM 31219 O O . GLU G 2 178 ? 128.24323 154.44297 104.46583 1.000 169.97675 195 GLU C O 1
ATOM 31231 N N . PRO G 2 181 ? 130.34664 152.80597 100.06608 1.000 179.09706 198 PRO C N 1
ATOM 31232 C CA . PRO G 2 181 ? 130.09013 151.41111 99.69033 1.000 178.31404 198 PRO C CA 1
ATOM 31233 C C . PRO G 2 181 ? 131.33601 150.53762 99.78209 1.000 178.88155 198 PRO C C 1
ATOM 31234 O O . PRO G 2 181 ? 131.30002 149.47214 100.39775 1.000 178.32994 198 PRO C O 1
ATOM 31245 N N . ASN G 2 182 ? 132.42610 150.99608 99.17700 1.000 187.36696 199 ASN C N 1
ATOM 31246 C CA . ASN G 2 182 ? 133.67618 150.25623 99.12581 1.000 187.79169 199 ASN C CA 1
ATOM 31247 C C . ASN G 2 182 ? 134.73501 150.96967 99.95636 1.000 188.18808 199 ASN C C 1
ATOM 31248 O O . ASN G 2 182 ? 134.55107 152.10335 100.40750 1.000 188.44994 199 ASN C O 1
ATOM 31259 N N . HIS G 2 183 ? 135.86329 150.28398 100.15169 1.000 193.38924 200 HIS C N 1
ATOM 31260 C CA . HIS G 2 183 ? 136.96610 150.88058 100.89481 1.000 194.29113 200 HIS C CA 1
ATOM 31261 C C . HIS G 2 183 ? 137.50129 152.12486 100.19933 1.000 194.85546 200 HIS C C 1
ATOM 31262 O O . HIS G 2 183 ? 137.87064 153.09562 100.87016 1.000 194.52235 200 HIS C O 1
ATOM 31276 N N . GLU G 2 184 ? 137.55553 152.11804 98.86482 1.000 198.22661 201 GLU C N 1
ATOM 31277 C CA . GLU G 2 184 ? 138.05565 153.28463 98.14345 1.000 197.39071 201 GLU C CA 1
ATOM 31278 C C . GLU G 2 184 ? 137.18087 154.50547 98.40091 1.000 197.56524 201 GLU C C 1
ATOM 31279 O O . GLU G 2 184 ? 137.68997 155.61796 98.59275 1.000 197.34290 201 GLU C O 1
ATOM 31283 N N . HIS G 2 185 ? 135.85996 154.31963 98.40623 1.000 193.20706 202 HIS C N 1
ATOM 31284 C CA . HIS G 2 185 ? 134.96879 155.42907 98.72260 1.000 191.95323 202 HIS C CA 1
ATOM 31285 C C . HIS G 2 185 ? 135.20924 155.92570 100.14037 1.000 192.54063 202 HIS C C 1
ATOM 31286 O O . HIS G 2 185 ? 135.16708 157.13332 100.39992 1.000 191.94162 202 HIS C O 1
ATOM 31290 N N . LEU G 2 186 ? 135.46077 155.00672 101.07433 1.000 198.89505 203 LEU C N 1
ATOM 31291 C CA . LEU G 2 186 ? 135.76397 155.41609 102.44037 1.000 199.07708 203 LEU C CA 1
ATOM 31292 C C . LEU G 2 186 ? 137.02736 156.26454 102.48475 1.000 199.58619 203 LEU C C 1
ATOM 31293 O O . LEU G 2 186 ? 137.07336 157.29295 103.17166 1.000 200.09483 203 LEU C O 1
ATOM 31297 N N . LEU G 2 187 ? 138.06270 155.85135 101.75217 1.000 195.51366 204 LEU C N 1
ATOM 31298 C CA . LEU G 2 187 ? 139.30146 156.62128 101.72760 1.000 195.33579 204 LEU C CA 1
ATOM 31299 C C . LEU G 2 187 ? 139.07445 158.00398 101.13129 1.000 195.08290 204 LEU C C 1
ATOM 31300 O O . LEU G 2 187 ? 139.60062 159.00327 101.63667 1.000 194.50924 204 LEU C O 1
ATOM 31304 N N . THR G 2 188 ? 138.29574 158.07942 100.05064 1.000 189.08274 205 THR C N 1
ATOM 31305 C CA . THR G 2 188 ? 138.00639 159.37362 99.44172 1.000 188.50730 205 THR C CA 1
ATOM 31306 C C . THR G 2 188 ? 137.23328 160.27063 100.40321 1.000 187.84827 205 THR C C 1
ATOM 31307 O O . THR G 2 188 ? 137.50359 161.47463 100.50038 1.000 186.96075 205 THR C O 1
ATOM 31311 N N . GLU G 2 189 ? 136.26632 159.70085 101.12451 1.000 185.28154 206 GLU C N 1
ATOM 31312 C CA . GLU G 2 189 ? 135.51676 160.48187 102.10190 1.000 185.05827 206 GLU C CA 1
ATOM 31313 C C . GLU G 2 189 ? 136.43043 160.99625 103.20629 1.000 186.20797 206 GLU C C 1
ATOM 31314 O O . GLU G 2 189 ? 136.31020 162.14860 103.63939 1.000 186.73415 206 GLU C O 1
ATOM 31318 N N . GLU G 2 190 ? 137.34729 160.15123 103.68044 1.000 184.11602 207 GLU C N 1
ATOM 31319 C CA . GLU G 2 190 ? 138.28378 160.58601 104.71059 1.000 183.24725 207 GLU C CA 1
ATOM 31320 C C . GLU G 2 190 ? 139.17840 161.70687 104.19624 1.000 183.56008 207 GLU C C 1
ATOM 31321 O O . GLU G 2 190 ? 139.46256 162.66896 104.91966 1.000 183.05433 207 GLU C O 1
ATOM 31325 N N . ALA G 2 191 ? 139.63757 161.59704 102.94820 1.000 177.66488 208 ALA C N 1
ATOM 31326 C CA . ALA G 2 191 ? 140.45739 162.65735 102.37091 1.000 177.04496 208 ALA C CA 1
ATOM 31327 C C . ALA G 2 191 ? 139.67510 163.95961 102.27651 1.000 176.86762 208 ALA C C 1
ATOM 31328 O O . ALA G 2 191 ? 140.21223 165.03965 102.55007 1.000 174.75129 208 ALA C O 1
ATOM 31335 N N . ARG G 2 192 ? 138.40245 163.87734 101.88428 1.000 174.97179 209 ARG C N 1
ATOM 31336 C CA . ARG G 2 192 ? 137.56981 165.07468 101.83274 1.000 174.18803 209 ARG C CA 1
ATOM 31337 C C . ARG G 2 192 ? 137.40643 165.68616 103.21793 1.000 173.03762 209 ARG C C 1
ATOM 31338 O O . ARG G 2 192 ? 137.46580 166.91159 103.37789 1.000 171.87183 209 ARG C O 1
ATOM 31342 N N . LEU G 2 193 ? 137.19051 164.84654 104.23123 1.000 168.23320 210 LEU C N 1
ATOM 31343 C CA . LEU G 2 193 ? 137.05319 165.35595 105.59071 1.000 168.01161 210 LEU C CA 1
ATOM 31344 C C . LEU G 2 193 ? 138.33036 166.04772 106.04182 1.000 168.39504 210 LEU C C 1
ATOM 31345 O O . LEU G 2 193 ? 138.28437 167.11343 106.66695 1.000 169.10075 210 LEU C O 1
ATOM 31349 N N . SER G 2 194 ? 139.48205 165.45089 105.73573 1.000 162.45255 211 SER C N 1
ATOM 31350 C CA . SER G 2 194 ? 140.75236 166.06536 106.10141 1.000 161.99863 211 SER C CA 1
ATOM 31351 C C . SER G 2 194 ? 140.94133 167.39406 105.38572 1.000 160.28503 211 SER C C 1
ATOM 31352 O O . SER G 2 194 ? 141.43236 168.36007 105.97750 1.000 158.48120 211 SER C O 1
ATOM 31356 N N . LYS G 2 195 ? 140.56605 167.45944 104.10684 1.000 155.15739 212 LYS C N 1
ATOM 31357 C CA . LYS G 2 195 ? 140.67763 168.71347 103.36966 1.000 154.84572 212 LYS C CA 1
ATOM 31358 C C . LYS G 2 195 ? 139.79254 169.79125 103.98308 1.000 156.69303 212 LYS C C 1
ATOM 31359 O O . LYS G 2 195 ? 140.21613 170.94414 104.14009 1.000 156.31317 212 LYS C O 1
ATOM 31363 N N . ARG G 2 196 ? 138.55770 169.43394 104.33893 1.000 158.21366 213 ARG C N 1
ATOM 31364 C CA . ARG G 2 196 ? 137.66167 170.40399 104.95890 1.000 157.06006 213 ARG C CA 1
ATOM 31365 C C . ARG G 2 196 ? 138.20976 170.87617 106.29918 1.000 156.96625 213 ARG C C 1
ATOM 31366 O O . ARG G 2 196 ? 138.16805 172.07303 106.61115 1.000 155.63260 213 ARG C O 1
ATOM 31370 N N . LEU G 2 197 ? 138.72527 169.94788 107.10754 1.000 153.03055 214 LEU C N 1
ATOM 31371 C CA . LEU G 2 197 ? 139.28764 170.32365 108.39953 1.000 151.79516 214 LEU C CA 1
ATOM 31372 C C . LEU G 2 197 ? 140.49690 171.23172 108.22603 1.000 151.69199 214 LEU C C 1
ATOM 31373 O O . LEU G 2 197 ? 140.67659 172.18989 108.98558 1.000 150.90460 214 LEU C O 1
ATOM 31377 N N . PHE G 2 198 ? 141.34476 170.93943 107.23750 1.000 152.72757 215 PHE C N 1
ATOM 31378 C CA . PHE G 2 198 ? 142.49697 171.79308 106.97344 1.000 152.92364 215 PHE C CA 1
ATOM 31379 C C . PHE G 2 198 ? 142.05801 173.19110 106.56202 1.000 152.72510 215 PHE C C 1
ATOM 31380 O O . PHE G 2 198 ? 142.63563 174.18900 107.00893 1.000 153.04502 215 PHE C O 1
ATOM 31384 N N . LYS G 2 199 ? 141.03715 173.28443 105.70807 1.000 146.98725 216 LYS C N 1
ATOM 31385 C CA . LYS G 2 199 ? 140.53863 174.59526 105.30655 1.000 146.06262 216 LYS C CA 1
ATOM 31386 C C . LYS G 2 199 ? 139.99128 175.36540 106.50219 1.000 148.07176 216 LYS C C 1
ATOM 31387 O O . LYS G 2 199 ? 140.26734 176.56143 106.66257 1.000 147.24367 216 LYS C O 1
ATOM 31391 N N . LEU G 2 200 ? 139.21580 174.69449 107.35649 1.000 150.49828 217 LEU C N 1
ATOM 31392 C CA . LEU G 2 200 ? 138.66114 175.36289 108.52974 1.000 150.23626 217 LEU C CA 1
ATOM 31393 C C . LEU G 2 200 ? 139.76508 175.83030 109.46998 1.000 149.57158 217 LEU C C 1
ATOM 31394 O O . LEU G 2 200 ? 139.70968 176.94568 110.00397 1.000 146.89017 217 LEU C O 1
ATOM 31398 N N . ALA G 2 201 ? 140.77456 174.98615 109.69050 1.000 151.20861 218 ALA C N 1
ATOM 31399 C CA . ALA G 2 201 ? 141.88510 175.36952 110.55278 1.000 150.96391 218 ALA C CA 1
ATOM 31400 C C . ALA G 2 201 ? 142.63440 176.56280 109.98006 1.000 150.89039 218 ALA C C 1
ATOM 31401 O O . ALA G 2 201 ? 142.98926 177.49228 110.71333 1.000 150.63629 218 ALA C O 1
ATOM 31408 N N . ALA G 2 202 ? 142.88071 176.55924 108.66848 1.000 149.51941 219 ALA C N 1
ATOM 31409 C CA . ALA G 2 202 ? 143.55218 177.69403 108.04729 1.000 148.54125 219 ALA C CA 1
ATOM 31410 C C . ALA G 2 202 ? 142.73238 178.96487 108.21531 1.000 149.54967 219 ALA C C 1
ATOM 31411 O O . ALA G 2 202 ? 143.28469 180.04026 108.47678 1.000 147.95070 219 ALA C O 1
ATOM 31418 N N . GLN G 2 203 ? 141.40924 178.86095 108.06801 1.000 152.61576 220 GLN C N 1
ATOM 31419 C CA . GLN G 2 203 ? 140.55348 180.02540 108.27501 1.000 152.32414 220 GLN C CA 1
ATOM 31420 C C . GLN G 2 203 ? 140.66100 180.54154 109.70403 1.000 151.98831 220 GLN C C 1
ATOM 31421 O O . GLN G 2 203 ? 140.81499 181.74814 109.92773 1.000 150.53994 220 GLN C O 1
ATOM 31425 N N . ALA G 2 204 ? 140.59073 179.64110 110.68600 1.000 142.65254 221 ALA C N 1
ATOM 31426 C CA . ALA G 2 204 ? 140.67873 180.07177 112.07715 1.000 140.21565 221 ALA C CA 1
ATOM 31427 C C . ALA G 2 204 ? 142.01744 180.74178 112.35242 1.000 139.91275 221 ALA C C 1
ATOM 31428 O O . ALA G 2 204 ? 142.07620 181.78319 113.01603 1.000 137.60308 221 ALA C O 1
ATOM 31435 N N . THR G 2 205 ? 143.10506 180.15904 111.84543 1.000 139.61815 222 THR C N 1
ATOM 31436 C CA . THR G 2 205 ? 144.42390 180.74819 112.04853 1.000 138.20701 222 THR C CA 1
ATOM 31437 C C . THR G 2 205 ? 144.54583 182.09128 111.34181 1.000 137.15208 222 THR C C 1
ATOM 31438 O O . THR G 2 205 ? 145.10315 183.04592 111.89698 1.000 135.61379 222 THR C O 1
ATOM 31442 N N . ARG G 2 206 ? 144.03489 182.18315 110.11538 1.000 140.17882 223 ARG C N 1
ATOM 31443 C CA . ARG G 2 206 ? 144.11588 183.36658 109.26491 1.000 142.34782 223 ARG C CA 1
ATOM 31444 C C . ARG G 2 206 ? 145.50468 183.53932 108.66477 1.000 142.40953 223 ARG C C 1
ATOM 31445 O O . ARG G 2 206 ? 145.90060 184.67745 108.36834 1.000 143.13064 223 ARG C O 1
ATOM 31449 N N . TYR G 2 207 ? 146.25922 182.46009 108.47995 1.000 136.22264 224 TYR C N 1
ATOM 31450 C CA . TYR G 2 207 ? 147.61387 182.55131 107.94396 1.000 137.02393 224 TYR C CA 1
ATOM 31451 C C . TYR G 2 207 ? 147.62463 183.24285 106.58461 1.000 137.05971 224 TYR C C 1
ATOM 31452 O O . TYR G 2 207 ? 148.23829 184.29790 106.41756 1.000 136.53211 224 TYR C O 1
ATOM 31456 N N . PHE G 2 210 ? 144.95367 176.77843 102.98007 1.000 136.90018 227 PHE C N 1
ATOM 31457 C CA . PHE G 2 210 ? 146.23596 176.10552 103.15035 1.000 137.18539 227 PHE C CA 1
ATOM 31458 C C . PHE G 2 210 ? 146.46282 175.07145 102.05387 1.000 136.76007 227 PHE C C 1
ATOM 31459 O O . PHE G 2 210 ? 145.51405 174.57125 101.45205 1.000 135.91407 227 PHE C O 1
ATOM 31463 N N . VAL G 2 211 ? 147.72978 174.75620 101.80152 1.000 130.71321 228 VAL C N 1
ATOM 31464 C CA . VAL G 2 211 ? 148.12328 173.75880 100.81457 1.000 130.21260 228 VAL C CA 1
ATOM 31465 C C . VAL G 2 211 ? 148.93513 172.68469 101.52422 1.000 130.73262 228 VAL C C 1
ATOM 31466 O O . VAL G 2 211 ? 149.92186 172.99264 102.20313 1.000 130.35850 228 VAL C O 1
ATOM 31470 N N . ARG G 2 212 ? 148.52202 171.43148 101.36508 1.000 127.43283 229 ARG C N 1
ATOM 31471 C CA . ARG G 2 212 ? 149.18868 170.31507 102.02570 1.000 126.31263 229 ARG C CA 1
ATOM 31472 C C . ARG G 2 212 ? 150.24179 169.69650 101.11526 1.000 126.80454 229 ARG C C 1
ATOM 31473 O O . ARG G 2 212 ? 150.21133 168.49712 100.84070 1.000 127.07487 229 ARG C O 1
ATOM 31477 N N . GLY G 2 219 ? 157.00694 173.76506 101.46843 1.000 148.91873 236 GLY C N 1
ATOM 31478 C CA . GLY G 2 219 ? 157.95481 174.81337 101.79886 1.000 149.57315 236 GLY C CA 1
ATOM 31479 C C . GLY G 2 219 ? 157.56333 175.59001 103.04059 1.000 149.70664 236 GLY C C 1
ATOM 31480 O O . GLY G 2 219 ? 158.42232 176.06935 103.78148 1.000 147.33340 236 GLY C O 1
ATOM 31484 N N . ASP G 2 220 ? 156.25843 175.71175 103.26857 1.000 150.97925 237 ASP C N 1
ATOM 31485 C CA . ASP G 2 220 ? 155.77162 176.44469 104.42316 1.000 150.57044 237 ASP C CA 1
ATOM 31486 C C . ASP G 2 220 ? 156.09645 175.68916 105.71214 1.000 150.45521 237 ASP C C 1
ATOM 31487 O O . ASP G 2 220 ? 156.24800 174.46448 105.70310 1.000 149.21051 237 ASP C O 1
ATOM 31491 N N . PRO G 2 221 ? 156.21567 176.39877 106.83738 1.000 146.90492 238 PRO C N 1
ATOM 31492 C CA . PRO G 2 221 ? 156.42172 175.70186 108.11670 1.000 146.71248 238 PRO C CA 1
ATOM 31493 C C . PRO G 2 221 ? 155.26949 174.79237 108.49880 1.000 145.03525 238 PRO C C 1
ATOM 31494 O O . PRO G 2 221 ? 155.48086 173.83070 109.24842 1.000 144.72079 238 PRO C O 1
ATOM 31505 N N . ALA G 2 222 ? 154.05766 175.06149 108.01004 1.000 141.64912 239 ALA C N 1
ATOM 31506 C CA . ALA G 2 222 ? 152.92398 174.21272 108.35371 1.000 142.72958 239 ALA C CA 1
ATOM 31507 C C . ALA G 2 222 ? 153.13267 172.79024 107.85485 1.000 142.28791 239 ALA C C 1
ATOM 31508 O O . ALA G 2 222 ? 152.82304 171.82649 108.56239 1.000 141.93930 239 ALA C O 1
ATOM 31515 N N . ASN G 2 223 ? 153.66305 172.63656 106.63918 1.000 140.35288 240 ASN C N 1
ATOM 31516 C CA . ASN G 2 223 ? 153.86626 171.29980 106.08785 1.000 140.08648 240 ASN C CA 1
ATOM 31517 C C . ASN G 2 223 ? 154.91212 170.52413 106.88010 1.000 140.13505 240 ASN C C 1
ATOM 31518 O O . ASN G 2 223 ? 154.71104 169.34711 107.20343 1.000 138.76578 240 ASN C O 1
ATOM 31522 N N . ARG G 2 224 ? 156.03961 171.16246 107.19820 1.000 133.44408 241 ARG C N 1
ATOM 31523 C CA . ARG G 2 224 ? 157.07341 170.47882 107.96780 1.000 131.79912 241 ARG C CA 1
ATOM 31524 C C . ARG G 2 224 ? 156.57096 170.12522 109.36082 1.000 132.40950 241 ARG C C 1
ATOM 31525 O O . ARG G 2 224 ? 156.85442 169.03589 109.87742 1.000 131.99024 241 ARG C O 1
ATOM 31529 N N . PHE G 2 225 ? 155.82940 171.03884 109.98931 1.000 129.71551 242 PHE C N 1
ATOM 31530 C CA . PHE G 2 225 ? 155.26128 170.74658 111.29876 1.000 128.83647 242 PHE C CA 1
ATOM 31531 C C . PHE G 2 225 ? 154.29161 169.57697 111.21751 1.000 128.20062 242 PHE C C 1
ATOM 31532 O O . PHE G 2 225 ? 154.26360 168.71920 112.10654 1.000 128.13740 242 PHE C O 1
ATOM 31536 N N . LEU G 2 226 ? 153.48777 169.52407 110.15518 1.000 133.53422 243 LEU C N 1
ATOM 31537 C CA . LEU G 2 226 ? 152.58601 168.39499 109.97190 1.000 134.29150 243 LEU C CA 1
ATOM 31538 C C . LEU G 2 226 ? 153.36468 167.09744 109.81711 1.000 134.15201 243 LEU C C 1
ATOM 31539 O O . LEU G 2 226 ? 152.97090 166.06203 110.36039 1.000 133.92340 243 LEU C O 1
ATOM 31543 N N . ASP G 2 227 ? 154.47308 167.13259 109.07642 1.000 123.72533 244 ASP C N 1
ATOM 31544 C CA . ASP G 2 227 ? 155.28307 165.92906 108.90997 1.000 123.32011 244 ASP C CA 1
ATOM 31545 C C . ASP G 2 227 ? 155.85022 165.45679 110.24353 1.000 123.23475 244 ASP C C 1
ATOM 31546 O O . ASP G 2 227 ? 155.80357 164.26082 110.56301 1.000 123.49957 244 ASP C O 1
ATOM 31550 N N . HIS G 2 228 ? 156.39172 166.38218 111.03733 1.000 109.58783 245 HIS C N 1
ATOM 31551 C CA . HIS G 2 228 ? 156.94937 165.99859 112.33113 1.000 108.50875 245 HIS C CA 1
ATOM 31552 C C . HIS G 2 228 ? 155.86746 165.44916 113.25272 1.000 110.65674 245 HIS C C 1
ATOM 31553 O O . HIS G 2 228 ? 156.06905 164.43146 113.93104 1.000 111.03465 245 HIS C O 1
ATOM 31557 N N . GLY G 2 229 ? 154.71036 166.10804 113.29133 1.000 110.55283 246 GLY C N 1
ATOM 31558 C CA . GLY G 2 229 ? 153.61708 165.59896 114.09721 1.000 108.45937 246 GLY C CA 1
ATOM 31559 C C . GLY G 2 229 ? 153.16500 164.22931 113.63713 1.000 106.37903 246 GLY C C 1
ATOM 31560 O O . GLY G 2 229 ? 152.81065 163.37615 114.45108 1.000 104.10204 246 GLY C O 1
ATOM 31564 N N . ASN G 2 230 ? 153.16909 164.00178 112.32349 1.000 102.59291 247 ASN C N 1
ATOM 31565 C CA . ASN G 2 230 ? 152.82419 162.68795 111.80121 1.000 102.80338 247 ASN C CA 1
ATOM 31566 C C . ASN G 2 230 ? 153.81530 161.64119 112.28042 1.000 103.01033 247 ASN C C 1
ATOM 31567 O O . ASN G 2 230 ? 153.42375 160.53139 112.65466 1.000 101.62171 247 ASN C O 1
ATOM 31571 N N . TYR G 2 231 ? 155.10652 161.97652 112.27922 1.000 103.80992 248 TYR C N 1
ATOM 31572 C CA . TYR G 2 231 ? 156.10160 161.03508 112.78601 1.000 103.09916 248 TYR C CA 1
ATOM 31573 C C . TYR G 2 231 ? 155.84454 160.70636 114.25376 1.000 104.48188 248 TYR C C 1
ATOM 31574 O O . TYR G 2 231 ? 155.85400 159.53233 114.65219 1.000 107.25583 248 TYR C O 1
ATOM 31578 N N . LEU G 2 232 ? 155.58990 161.73061 115.07072 1.000 95.05049 249 LEU C N 1
ATOM 31579 C CA . LEU G 2 232 ? 155.35161 161.48898 116.49227 1.000 93.82511 249 LEU C CA 1
ATOM 31580 C C . LEU G 2 232 ? 154.09496 160.64908 116.70797 1.000 90.88383 249 LEU C C 1
ATOM 31581 O O . LEU G 2 232 ? 154.08268 159.72348 117.53270 1.000 89.55174 249 LEU C O 1
ATOM 31585 N N . ALA G 2 233 ? 153.02447 160.95723 115.97857 1.000 81.57112 250 ALA C N 1
ATOM 31586 C CA . ALA G 2 233 ? 151.79990 160.18239 116.11679 1.000 82.19129 250 ALA C CA 1
ATOM 31587 C C . ALA G 2 233 ? 152.01656 158.74624 115.67075 1.000 84.80632 250 ALA C C 1
ATOM 31588 O O . ALA G 2 233 ? 151.45534 157.81746 116.25985 1.000 86.09008 250 ALA C O 1
ATOM 31595 N N . TYR G 2 234 ? 152.82024 158.54264 114.62726 1.000 85.89636 251 TYR C N 1
ATOM 31596 C CA . TYR G 2 234 ? 153.14296 157.18628 114.20752 1.000 89.42220 251 TYR C CA 1
ATOM 31597 C C . TYR G 2 234 ? 153.86491 156.44090 115.31935 1.000 89.22432 251 TYR C C 1
ATOM 31598 O O . TYR G 2 234 ? 153.60569 155.25459 115.55822 1.000 89.64804 251 TYR C O 1
ATOM 31602 N N . GLY G 2 235 ? 154.77307 157.12225 116.01405 1.000 82.63334 252 GLY C N 1
ATOM 31603 C CA . GLY G 2 235 ? 155.42244 156.49353 117.15221 1.000 81.84381 252 GLY C CA 1
ATOM 31604 C C . GLY G 2 235 ? 154.43530 156.09079 118.23219 1.000 84.62618 252 GLY C C 1
ATOM 31605 O O . GLY G 2 235 ? 154.47895 154.96722 118.74779 1.000 85.20328 252 GLY C O 1
ATOM 31609 N N . LEU G 2 236 ? 153.52247 156.99680 118.58101 1.000 73.51858 253 LEU C N 1
ATOM 31610 C CA . LEU G 2 236 ? 152.53597 156.67539 119.60827 1.000 67.88579 253 LEU C CA 1
ATOM 31611 C C . LEU G 2 236 ? 151.66592 155.49878 119.17908 1.000 74.15348 253 LEU C C 1
ATOM 31612 O O . LEU G 2 236 ? 151.33350 154.62911 119.99354 1.000 78.36390 253 LEU C O 1
ATOM 31616 N N . ALA G 2 237 ? 151.28601 155.45704 117.90111 1.000 78.46114 254 ALA C N 1
ATOM 31617 C CA . ALA G 2 237 ? 150.45137 154.36820 117.40295 1.000 79.82730 254 ALA C CA 1
ATOM 31618 C C . ALA G 2 237 ? 151.17807 153.03577 117.46086 1.000 77.15636 254 ALA C C 1
ATOM 31619 O O . ALA G 2 237 ? 150.59014 152.01522 117.83699 1.000 76.08024 254 ALA C O 1
ATOM 31626 N N . ALA G 2 238 ? 152.45074 153.01584 117.07159 1.000 71.81088 255 ALA C N 1
ATOM 31627 C CA . ALA G 2 238 ? 153.21465 151.78107 117.18214 1.000 74.23438 255 ALA C CA 1
ATOM 31628 C C . ALA G 2 238 ? 153.29181 151.32851 118.62987 1.000 69.29010 255 ALA C C 1
ATOM 31629 O O . ALA G 2 238 ? 153.13351 150.13794 118.92761 1.000 69.83123 255 ALA C O 1
ATOM 31636 N N . THR G 2 239 ? 153.52292 152.26815 119.54740 1.000 69.63039 256 THR C N 1
ATOM 31637 C CA . THR G 2 239 ? 153.58747 151.91108 120.96010 1.000 73.40036 256 THR C CA 1
ATOM 31638 C C . THR G 2 239 ? 152.27689 151.29257 121.42877 1.000 77.61273 256 THR C C 1
ATOM 31639 O O . THR G 2 239 ? 152.27049 150.25435 122.09926 1.000 79.73920 256 THR C O 1
ATOM 31643 N N . ALA G 2 240 ? 151.15090 151.91826 121.07978 1.000 85.57972 257 ALA C N 1
ATOM 31644 C CA . ALA G 2 240 ? 149.85587 151.39945 121.51160 1.000 80.34244 257 ALA C CA 1
ATOM 31645 C C . ALA G 2 240 ? 149.59169 150.01620 120.93186 1.000 76.73791 257 ALA C C 1
ATOM 31646 O O . ALA G 2 240 ? 149.16243 149.10380 121.64982 1.000 75.23896 257 ALA C O 1
ATOM 31653 N N . THR G 2 241 ? 149.84681 149.83793 119.63347 1.000 74.15741 258 THR C N 1
ATOM 31654 C CA . THR G 2 241 ? 149.59127 148.54575 119.00787 1.000 76.08888 258 THR C CA 1
ATOM 31655 C C . THR G 2 241 ? 150.44036 147.45495 119.64399 1.000 77.58067 258 THR C C 1
ATOM 31656 O O . THR G 2 241 ? 149.94147 146.36418 119.94378 1.000 71.21127 258 THR C O 1
ATOM 31660 N N . TRP G 2 242 ? 151.72415 147.73258 119.87605 1.000 87.42575 259 TRP C N 1
ATOM 31661 C CA . TRP G 2 242 ? 152.55506 146.75187 120.55917 1.000 86.97862 259 TRP C CA 1
ATOM 31662 C C . TRP G 2 242 ? 152.01987 146.45917 121.94954 1.000 84.41148 259 TRP C C 1
ATOM 31663 O O . TRP G 2 242 ? 151.99613 145.29833 122.36991 1.000 82.26008 259 TRP C O 1
ATOM 31684 N N . VAL G 2 243 ? 151.57795 147.49058 122.67125 1.000 80.86468 260 VAL C N 1
ATOM 31685 C CA . VAL G 2 243 ? 151.03241 147.27458 124.00539 1.000 76.78443 260 VAL C CA 1
ATOM 31686 C C . VAL G 2 243 ? 149.86654 146.30416 123.93923 1.000 80.70897 260 VAL C C 1
ATOM 31687 O O . VAL G 2 243 ? 149.75627 145.38508 124.75841 1.000 81.36618 260 VAL C O 1
ATOM 31691 N N . LEU G 2 244 ? 148.97872 146.48814 122.96295 1.000 88.33718 261 LEU C N 1
ATOM 31692 C CA . LEU G 2 244 ? 147.86978 145.55410 122.80917 1.000 86.10663 261 LEU C CA 1
ATOM 31693 C C . LEU G 2 244 ? 148.36073 144.15555 122.46520 1.000 80.40444 261 LEU C C 1
ATOM 31694 O O . LEU G 2 244 ? 147.86659 143.17250 123.02571 1.000 80.72625 261 LEU C O 1
ATOM 31698 N N . GLY G 2 245 ? 149.33533 144.04691 121.56851 1.000 82.62810 262 GLY C N 1
ATOM 31699 C CA . GLY G 2 245 ? 149.86093 142.76544 121.15555 1.000 91.93759 262 GLY C CA 1
ATOM 31700 C C . GLY G 2 245 ? 149.43633 142.30623 119.77849 1.000 92.18032 262 GLY C C 1
ATOM 31701 O O . GLY G 2 245 ? 149.87250 141.23424 119.34046 1.000 90.05498 262 GLY C O 1
ATOM 31705 N N . ILE G 2 246 ? 148.61267 143.07577 119.07722 1.000 96.02355 263 ILE C N 1
ATOM 31706 C CA . ILE G 2 246 ? 148.20098 142.71544 117.72444 1.000 96.99050 263 ILE C CA 1
ATOM 31707 C C . ILE G 2 246 ? 149.42123 142.80238 116.81574 1.000 97.60959 263 ILE C C 1
ATOM 31708 O O . ILE G 2 246 ? 150.34491 143.57740 117.09895 1.000 97.41001 263 ILE C O 1
ATOM 31712 N N . PRO G 2 247 ? 149.48245 142.03034 115.73337 1.000 105.33611 264 PRO C N 1
ATOM 31713 C CA . PRO G 2 247 ? 150.60751 142.16817 114.80389 1.000 103.84215 264 PRO C CA 1
ATOM 31714 C C . PRO G 2 247 ? 150.53956 143.48695 114.05288 1.000 105.26619 264 PRO C C 1
ATOM 31715 O O . PRO G 2 247 ? 149.46875 143.93038 113.63429 1.000 104.69934 264 PRO C O 1
ATOM 31726 N N . HIS G 2 248 ? 151.70277 144.11583 113.88433 1.000 110.70969 265 HIS C N 1
ATOM 31727 C CA . HIS G 2 248 ? 151.74524 145.40527 113.20537 1.000 111.50691 265 HIS C CA 1
ATOM 31728 C C . HIS G 2 248 ? 151.48840 145.26609 111.71154 1.000 111.01816 265 HIS C C 1
ATOM 31729 O O . HIS G 2 248 ? 150.88047 146.15329 111.10391 1.000 111.00982 265 HIS C O 1
ATOM 31733 N N . GLY G 2 249 ? 151.93401 144.16769 111.10432 1.000 120.50512 266 GLY C N 1
ATOM 31734 C CA . GLY G 2 249 ? 151.83768 144.05179 109.65825 1.000 123.36763 266 GLY C CA 1
ATOM 31735 C C . GLY G 2 249 ? 150.40801 144.12753 109.15821 1.000 123.36748 266 GLY C C 1
ATOM 31736 O O . GLY G 2 249 ? 150.10675 144.85078 108.20605 1.000 124.09500 266 GLY C O 1
ATOM 31740 N N . LEU G 2 250 ? 149.50790 143.38109 109.79128 1.000 120.06783 267 LEU C N 1
ATOM 31741 C CA . LEU G 2 250 ? 148.11009 143.39886 109.38479 1.000 120.95975 267 LEU C CA 1
ATOM 31742 C C . LEU G 2 250 ? 147.54388 144.80425 109.54620 1.000 123.43845 267 LEU C C 1
ATOM 31743 O O . LEU G 2 250 ? 147.73862 145.44389 110.58336 1.000 122.95926 267 LEU C O 1
ATOM 31747 N N . ALA G 2 251 ? 146.83819 145.28431 108.52242 1.000 125.99014 268 ALA C N 1
ATOM 31748 C CA . ALA G 2 251 ? 146.33595 146.65102 108.49050 1.000 126.68313 268 ALA C CA 1
ATOM 31749 C C . ALA G 2 251 ? 144.83572 146.65305 108.23551 1.000 128.13178 268 ALA C C 1
ATOM 31750 O O . ALA G 2 251 ? 144.21534 145.60534 108.04220 1.000 127.96551 268 ALA C O 1
ATOM 31757 N N . VAL G 2 252 ? 144.25748 147.85241 108.25842 1.000 132.75621 269 VAL C N 1
ATOM 31758 C CA . VAL G 2 252 ? 142.82027 148.02529 108.04927 1.000 130.69926 269 VAL C CA 1
ATOM 31759 C C . VAL G 2 252 ? 142.52016 148.63507 106.68474 1.000 131.55874 269 VAL C C 1
ATOM 31760 O O . VAL G 2 252 ? 141.93360 147.98283 105.81757 1.000 133.13993 269 VAL C O 1
ATOM 31764 N N . LEU G 2 253 ? 142.92495 149.88639 106.46793 1.000 126.12804 270 LEU C N 1
ATOM 31765 C CA . LEU G 2 253 ? 142.56291 150.63072 105.26822 1.000 126.55102 270 LEU C CA 1
ATOM 31766 C C . LEU G 2 253 ? 143.74991 151.06239 104.42315 1.000 128.56013 270 LEU C C 1
ATOM 31767 O O . LEU G 2 253 ? 143.56845 151.34517 103.23734 1.000 129.68962 270 LEU C O 1
ATOM 31771 N N . HIS G 2 254 ? 144.94902 151.13475 104.99531 1.000 124.83908 271 HIS C N 1
ATOM 31772 C CA . HIS G 2 254 ? 146.14868 151.50905 104.26128 1.000 124.10529 271 HIS C CA 1
ATOM 31773 C C . HIS G 2 254 ? 147.05691 150.31839 103.98112 1.000 123.97665 271 HIS C C 1
ATOM 31774 O O . HIS G 2 254 ? 148.23121 150.51203 103.65253 1.000 124.89548 271 HIS C O 1
ATOM 31778 N N . GLY G 2 255 ? 146.53854 149.09464 104.09431 1.000 128.62488 272 GLY C N 1
ATOM 31779 C CA . GLY G 2 255 ? 147.38856 147.92516 103.93637 1.000 131.69217 272 GLY C CA 1
ATOM 31780 C C . GLY G 2 255 ? 148.09630 147.89342 102.59622 1.000 133.70458 272 GLY C C 1
ATOM 31781 O O . GLY G 2 255 ? 149.28529 147.57617 102.51367 1.000 134.70928 272 GLY C O 1
ATOM 31785 N N . LYS G 2 256 ? 147.37302 148.21649 101.52412 1.000 136.32998 273 LYS C N 1
ATOM 31786 C CA . LYS G 2 256 ? 147.99765 148.24525 100.20694 1.000 135.81623 273 LYS C CA 1
ATOM 31787 C C . LYS G 2 256 ? 148.93260 149.43703 100.05599 1.000 134.72363 273 LYS C C 1
ATOM 31788 O O . LYS G 2 256 ? 149.85607 149.39857 99.23524 1.000 133.45223 273 LYS C O 1
ATOM 31792 N N . THR G 2 257 ? 148.71230 150.49909 100.83180 1.000 138.03452 274 THR C N 1
ATOM 31793 C CA . THR G 2 257 ? 149.49311 151.71873 100.65384 1.000 139.14951 274 THR C CA 1
ATOM 31794 C C . THR G 2 257 ? 150.96641 151.49231 100.97783 1.000 138.30150 274 THR C C 1
ATOM 31795 O O . THR G 2 257 ? 151.84458 151.79488 100.16190 1.000 136.40534 274 THR C O 1
ATOM 31799 N N . ARG G 2 258 ? 151.25893 150.95207 102.15913 1.000 136.63903 275 ARG C N 1
ATOM 31800 C CA . ARG G 2 258 ? 152.64003 150.83591 102.60984 1.000 136.29467 275 ARG C CA 1
ATOM 31801 C C . ARG G 2 258 ? 152.73172 149.76685 103.69027 1.000 135.94641 275 ARG C C 1
ATOM 31802 O O . ARG G 2 258 ? 151.72501 149.33393 104.25587 1.000 134.38491 275 ARG C O 1
ATOM 31806 N N . ARG G 2 259 ? 153.96499 149.34998 103.96947 1.000 125.67816 276 ARG C N 1
ATOM 31807 C CA . ARG G 2 259 ? 154.21287 148.32533 104.97259 1.000 124.13596 276 ARG C CA 1
ATOM 31808 C C . ARG G 2 259 ? 153.81872 148.82036 106.35745 1.000 124.03923 276 ARG C C 1
ATOM 31809 O O . ARG G 2 259 ? 153.91399 150.00976 106.66798 1.000 125.48156 276 ARG C O 1
ATOM 31813 N N . GLY G 2 260 ? 153.37561 147.88974 107.19615 1.000 118.71257 277 GLY C N 1
ATOM 31814 C CA . GLY G 2 260 ? 152.94380 148.25536 108.53462 1.000 119.96665 277 GLY C CA 1
ATOM 31815 C C . GLY G 2 260 ? 151.79674 149.24036 108.53092 1.000 121.17405 277 GLY C C 1
ATOM 31816 O O . GLY G 2 260 ? 151.82564 150.22821 109.27445 1.000 119.71432 277 GLY C O 1
ATOM 31820 N N . GLY G 2 261 ? 150.78274 148.99638 107.70035 1.000 119.99095 278 GLY C N 1
ATOM 31821 C CA . GLY G 2 261 ? 149.67881 149.92978 107.58284 1.000 119.58291 278 GLY C CA 1
ATOM 31822 C C . GLY G 2 261 ? 148.87738 150.10327 108.85529 1.000 117.90961 278 GLY C C 1
ATOM 31823 O O . GLY G 2 261 ? 148.24201 151.14692 109.03679 1.000 115.51675 278 GLY C O 1
ATOM 31827 N N . LEU G 2 262 ? 148.88458 149.10559 109.74126 1.000 108.54940 279 LEU C N 1
ATOM 31828 C CA . LEU G 2 262 ? 148.11382 149.21995 110.97435 1.000 106.70422 279 LEU C CA 1
ATOM 31829 C C . LEU G 2 262 ? 148.60113 150.38815 111.81920 1.000 106.47529 279 LEU C C 1
ATOM 31830 O O . LEU G 2 262 ? 147.79829 151.08821 112.44664 1.000 107.09736 279 LEU C O 1
ATOM 31834 N N . VAL G 2 263 ? 149.91537 150.60771 111.85865 1.000 103.77314 280 VAL C N 1
ATOM 31835 C CA . VAL G 2 263 ? 150.45661 151.72087 112.63274 1.000 100.61690 280 VAL C CA 1
ATOM 31836 C C . VAL G 2 263 ? 149.93073 153.04559 112.09278 1.000 104.31300 280 VAL C C 1
ATOM 31837 O O . VAL G 2 263 ? 149.47612 153.90836 112.85238 1.000 109.03208 280 VAL C O 1
ATOM 31841 N N . PHE G 2 264 ? 149.97562 153.22378 110.77053 1.000 103.86220 281 PHE C N 1
ATOM 31842 C CA . PHE G 2 264 ? 149.47045 154.45765 110.17602 1.000 102.19156 281 PHE C CA 1
ATOM 31843 C C . PHE G 2 264 ? 147.97673 154.62455 110.43503 1.000 102.56330 281 PHE C C 1
ATOM 31844 O O . PHE G 2 264 ? 147.50743 155.72875 110.74904 1.000 100.24207 281 PHE C O 1
ATOM 31848 N N . ASP G 2 265 ? 147.21185 153.53839 110.31235 1.000 99.54942 282 ASP C N 1
ATOM 31849 C CA . ASP G 2 265 ? 145.77448 153.62721 110.53885 1.000 98.82519 282 ASP C CA 1
ATOM 31850 C C . ASP G 2 265 ? 145.46718 154.03532 111.97282 1.000 100.77093 282 ASP C C 1
ATOM 31851 O O . ASP G 2 265 ? 144.63767 154.92054 112.20945 1.000 99.23685 282 ASP C O 1
ATOM 31855 N N . VAL G 2 266 ? 146.13516 153.41238 112.94458 1.000 93.30132 283 VAL C N 1
ATOM 31856 C CA . VAL G 2 266 ? 145.89124 153.75544 114.34021 1.000 85.89492 283 VAL C CA 1
ATOM 31857 C C . VAL G 2 266 ? 146.32284 155.18536 114.61516 1.000 87.39571 283 VAL C C 1
ATOM 31858 O O . VAL G 2 266 ? 145.68156 155.90205 115.38969 1.000 91.92961 283 VAL C O 1
ATOM 31862 N N . ALA G 2 267 ? 147.41845 155.62338 113.99541 1.000 87.04263 284 ALA C N 1
ATOM 31863 C CA . ALA G 2 267 ? 147.88061 156.98908 114.20359 1.000 87.94340 284 ALA C CA 1
ATOM 31864 C C . ALA G 2 267 ? 146.86635 157.99834 113.68751 1.000 90.06889 284 ALA C C 1
ATOM 31865 O O . ALA G 2 267 ? 146.65525 159.04596 114.31085 1.000 93.04018 284 ALA C O 1
ATOM 31872 N N . ASP G 2 268 ? 146.21070 157.68897 112.56493 1.000 93.46179 285 ASP C N 1
ATOM 31873 C CA . ASP G 2 268 ? 145.31152 158.65922 111.94269 1.000 95.06291 285 ASP C CA 1
ATOM 31874 C C . ASP G 2 268 ? 144.31785 159.23480 112.94543 1.000 93.99302 285 ASP C C 1
ATOM 31875 O O . ASP G 2 268 ? 144.00343 160.43414 112.90766 1.000 93.73448 285 ASP C O 1
ATOM 31879 N N . LEU G 2 269 ? 143.82006 158.39658 113.85622 1.000 79.86536 286 LEU C N 1
ATOM 31880 C CA . LEU G 2 269 ? 142.78944 158.83964 114.78740 1.000 79.76271 286 LEU C CA 1
ATOM 31881 C C . LEU G 2 269 ? 143.24029 160.07129 115.55924 1.000 79.46815 286 LEU C C 1
ATOM 31882 O O . LEU G 2 269 ? 142.53133 161.08187 115.60493 1.000 80.00447 286 LEU C O 1
ATOM 31886 N N . ILE G 2 270 ? 144.42390 160.01171 116.16854 1.000 94.06862 287 ILE C N 1
ATOM 31887 C CA . ILE G 2 270 ? 144.89573 161.14596 116.95545 1.000 96.79114 287 ILE C CA 1
ATOM 31888 C C . ILE G 2 270 ? 145.47123 162.22304 116.04687 1.000 100.02989 287 ILE C C 1
ATOM 31889 O O . ILE G 2 270 ? 145.44730 163.41623 116.38252 1.000 102.42435 287 ILE C O 1
ATOM 31893 N N . LYS G 2 271 ? 146.00550 161.82521 114.88753 1.000 102.25828 288 LYS C N 1
ATOM 31894 C CA . LYS G 2 271 ? 146.57657 162.80679 113.97387 1.000 99.22517 288 LYS C CA 1
ATOM 31895 C C . LYS G 2 271 ? 145.53721 163.84109 113.57888 1.000 102.20842 288 LYS C C 1
ATOM 31896 O O . LYS G 2 271 ? 145.75612 165.04699 113.74051 1.000 102.70546 288 LYS C O 1
ATOM 31900 N N . ASP G 2 272 ? 144.38017 163.38584 113.10042 1.000 103.62306 289 ASP C N 1
ATOM 31901 C CA . ASP G 2 272 ? 143.32329 164.32624 112.74395 1.000 104.51125 289 ASP C CA 1
ATOM 31902 C C . ASP G 2 272 ? 142.83592 165.09057 113.96800 1.000 102.63552 289 ASP C C 1
ATOM 31903 O O . ASP G 2 272 ? 142.55674 166.29232 113.89053 1.000 103.04657 289 ASP C O 1
ATOM 31907 N N . SER G 2 273 ? 142.73774 164.41013 115.11048 1.000 92.33151 290 SER C N 1
ATOM 31908 C CA . SER G 2 273 ? 142.13796 165.01693 116.29368 1.000 90.32106 290 SER C CA 1
ATOM 31909 C C . SER G 2 273 ? 142.94462 166.21317 116.78414 1.000 91.95030 290 SER C C 1
ATOM 31910 O O . SER G 2 273 ? 142.37561 167.25914 117.11556 1.000 91.08135 290 SER C O 1
ATOM 31914 N N . LEU G 2 274 ? 144.27041 166.08283 116.84580 1.000 112.27460 291 LEU C N 1
ATOM 31915 C CA . LEU G 2 274 ? 145.09112 167.10618 117.48812 1.000 115.55286 291 LEU C CA 1
ATOM 31916 C C . LEU G 2 274 ? 146.26401 167.61626 116.66210 1.000 114.74888 291 LEU C C 1
ATOM 31917 O O . LEU G 2 274 ? 146.64972 168.77652 116.84698 1.000 114.15770 291 LEU C O 1
ATOM 31921 N N . ILE G 2 275 ? 146.84781 166.81329 115.77291 1.000 117.31419 292 ILE C N 1
ATOM 31922 C CA . ILE G 2 275 ? 148.07081 167.23349 115.09576 1.000 117.34796 292 ILE C CA 1
ATOM 31923 C C . ILE G 2 275 ? 147.81879 168.48326 114.26075 1.000 120.00636 292 ILE C C 1
ATOM 31924 O O . ILE G 2 275 ? 148.63469 169.41218 114.24242 1.000 120.62182 292 ILE C O 1
ATOM 31928 N N . LEU G 2 276 ? 146.68775 168.52427 113.55323 1.000 123.95025 293 LEU C N 1
ATOM 31929 C CA . LEU G 2 276 ? 146.40601 169.65296 112.66656 1.000 123.91521 293 LEU C CA 1
ATOM 31930 C C . LEU G 2 276 ? 146.36649 170.98135 113.40987 1.000 123.88023 293 LEU C C 1
ATOM 31931 O O . LEU G 2 276 ? 147.19198 171.86465 113.11407 1.000 122.34939 293 LEU C O 1
ATOM 31935 N N . PRO G 2 277 ? 145.45142 171.20212 114.35664 1.000 124.06495 294 PRO C N 1
ATOM 31936 C CA . PRO G 2 277 ? 145.41187 172.51268 115.02329 1.000 123.61661 294 PRO C CA 1
ATOM 31937 C C . PRO G 2 277 ? 146.71239 172.86448 115.71192 1.000 123.75280 294 PRO C C 1
ATOM 31938 O O . PRO G 2 277 ? 147.13619 174.02696 115.68282 1.000 125.02164 294 PRO C O 1
ATOM 31949 N N . GLN G 2 278 ? 147.36068 171.88574 116.34064 1.000 126.15009 295 GLN C N 1
ATOM 31950 C CA . GLN G 2 278 ? 148.60366 172.17150 117.04170 1.000 127.90345 295 GLN C CA 1
ATOM 31951 C C . GLN G 2 278 ? 149.65422 172.68834 116.07369 1.000 126.07209 295 GLN C C 1
ATOM 31952 O O . GLN G 2 278 ? 150.29689 173.71299 116.32541 1.000 125.51121 295 GLN C O 1
ATOM 31956 N N . ALA G 2 279 ? 149.83423 171.99272 114.95039 1.000 131.56576 296 ALA C N 1
ATOM 31957 C CA . ALA G 2 279 ? 150.83146 172.41335 113.97452 1.000 132.71446 296 ALA C CA 1
ATOM 31958 C C . ALA G 2 279 ? 150.48810 173.78105 113.40727 1.000 133.78638 296 ALA C C 1
ATOM 31959 O O . ALA G 2 279 ? 151.36499 174.63660 113.24724 1.000 133.81804 296 ALA C O 1
ATOM 31966 N N . PHE G 2 280 ? 149.20850 174.00920 113.10235 1.000 138.40045 297 PHE C N 1
ATOM 31967 C CA . PHE G 2 280 ? 148.80567 175.29751 112.54617 1.000 137.87565 297 PHE C CA 1
ATOM 31968 C C . PHE G 2 280 ? 149.13047 176.43217 113.50996 1.000 136.88886 297 PHE C C 1
ATOM 31969 O O . PHE G 2 280 ? 149.77824 177.41737 113.13469 1.000 136.86841 297 PHE C O 1
ATOM 31973 N N . LEU G 2 281 ? 148.70310 176.30122 114.76745 1.000 129.48635 298 LEU C N 1
ATOM 31974 C CA . LEU G 2 281 ? 148.94382 177.35769 115.74429 1.000 128.24046 298 LEU C CA 1
ATOM 31975 C C . LEU G 2 281 ? 150.43535 177.55818 115.98024 1.000 131.47095 298 LEU C C 1
ATOM 31976 O O . LEU G 2 281 ? 150.92274 178.69393 116.01198 1.000 131.59589 298 LEU C O 1
ATOM 31980 N N . SER G 2 282 ? 151.18174 176.46206 116.14443 1.000 141.31489 299 SER C N 1
ATOM 31981 C CA . SER G 2 282 ? 152.60560 176.57795 116.43872 1.000 140.87749 299 SER C CA 1
ATOM 31982 C C . SER G 2 282 ? 153.35338 177.23988 115.29048 1.000 140.43544 299 SER C C 1
ATOM 31983 O O . SER G 2 282 ? 154.19694 178.11621 115.51298 1.000 138.58627 299 SER C O 1
ATOM 31987 N N . ALA G 2 283 ? 153.05829 176.83902 114.05263 1.000 142.60649 300 ALA C N 1
ATOM 31988 C CA . ALA G 2 283 ? 153.67433 177.49537 112.90871 1.000 141.51766 300 ALA C CA 1
ATOM 31989 C C . ALA G 2 283 ? 153.29348 178.96748 112.86328 1.000 144.06360 300 ALA C C 1
ATOM 31990 O O . ALA G 2 283 ? 154.13973 179.82761 112.59298 1.000 145.36220 300 ALA C O 1
ATOM 31997 N N . MET G 2 284 ? 152.02404 179.27965 113.14037 1.000 143.85554 301 MET C N 1
ATOM 31998 C CA . MET G 2 284 ? 151.59777 180.67401 113.15433 1.000 141.90816 301 MET C CA 1
ATOM 31999 C C . MET G 2 284 ? 152.35601 181.47394 114.20178 1.000 142.14335 301 MET C C 1
ATOM 32000 O O . MET G 2 284 ? 152.68598 182.64250 113.97192 1.000 142.56526 301 MET C O 1
ATOM 32004 N N . ARG G 2 285 ? 152.64244 180.86790 115.35314 1.000 139.14565 302 ARG C N 1
ATOM 32005 C CA . ARG G 2 285 ? 153.37667 181.56549 116.39889 1.000 139.58030 302 ARG C CA 1
ATOM 32006 C C . ARG G 2 285 ? 154.80308 181.90609 115.98940 1.000 139.47923 302 ARG C C 1
ATOM 32007 O O . ARG G 2 285 ? 155.42848 182.75343 116.63562 1.000 138.23466 302 ARG C O 1
ATOM 32011 N N . GLY G 2 286 ? 155.32501 181.28420 114.93690 1.000 138.66119 303 GLY C N 1
ATOM 32012 C CA . GLY G 2 286 ? 156.70708 181.48603 114.55523 1.000 138.03270 303 GLY C CA 1
ATOM 32013 C C . GLY G 2 286 ? 157.65213 180.84937 115.55150 1.000 140.07595 303 GLY C C 1
ATOM 32014 O O . GLY G 2 286 ? 158.50132 181.52754 116.13713 1.000 139.86462 303 GLY C O 1
ATOM 32018 N N . ASP G 2 287 ? 157.51092 179.54083 115.75001 1.000 143.08090 304 ASP C N 1
ATOM 32019 C CA . ASP G 2 287 ? 158.27041 178.80278 116.74661 1.000 141.95742 304 ASP C CA 1
ATOM 32020 C C . ASP G 2 287 ? 159.09105 177.71124 116.07457 1.000 140.94345 304 ASP C C 1
ATOM 32021 O O . ASP G 2 287 ? 158.68606 177.14404 115.05616 1.000 140.03725 304 ASP C O 1
ATOM 32025 N N . GLU G 2 288 ? 160.24515 177.41588 116.66576 1.000 133.41617 305 GLU C N 1
ATOM 32026 C CA . GLU G 2 288 ? 161.14963 176.42084 116.11350 1.000 132.63042 305 GLU C CA 1
ATOM 32027 C C . GLU G 2 288 ? 160.55317 175.02117 116.23036 1.000 132.97315 305 GLU C C 1
ATOM 32028 O O . GLU G 2 288 ? 159.54535 174.79567 116.90563 1.000 133.83825 305 GLU C O 1
ATOM 32032 N N . GLU G 2 289 ? 161.19983 174.06837 115.55584 1.000 130.46242 306 GLU C N 1
ATOM 32033 C CA . GLU G 2 289 ? 160.70413 172.69662 115.56039 1.000 130.25005 306 GLU C CA 1
ATOM 32034 C C . GLU G 2 289 ? 160.66366 172.12805 116.97142 1.000 129.68747 306 GLU C C 1
ATOM 32035 O O . GLU G 2 289 ? 159.70128 171.45163 117.34928 1.000 127.63779 306 GLU C O 1
ATOM 32039 N N . GLN G 2 290 ? 161.70276 172.38862 117.76597 1.000 128.36219 307 GLN C N 1
ATOM 32040 C CA . GLN G 2 290 ? 161.74464 171.84702 119.11993 1.000 128.46093 307 GLN C CA 1
ATOM 32041 C C . GLN G 2 290 ? 160.58529 172.37006 119.95807 1.000 129.52313 307 GLN C C 1
ATOM 32042 O O . GLN G 2 290 ? 159.96035 171.61262 120.71206 1.000 126.79798 307 GLN C O 1
ATOM 32046 N N . ASP G 2 291 ? 160.29015 173.66715 119.84867 1.000 125.36839 308 ASP C N 1
ATOM 32047 C CA . ASP G 2 291 ? 159.18333 174.23610 120.60796 1.000 122.96886 308 ASP C CA 1
ATOM 32048 C C . ASP G 2 291 ? 157.86150 173.61036 120.19195 1.000 123.63176 308 ASP C C 1
ATOM 32049 O O . ASP G 2 291 ? 157.03340 173.25648 121.04263 1.000 125.88253 308 ASP C O 1
ATOM 32053 N N . PHE G 2 292 ? 157.65169 173.44874 118.88534 1.000 125.47238 309 PHE C N 1
ATOM 32054 C CA . PHE G 2 292 ? 156.42178 172.82241 118.42167 1.000 127.40239 309 PHE C CA 1
ATOM 32055 C C . PHE G 2 292 ? 156.32447 171.40715 118.97436 1.000 124.58272 309 PHE C C 1
ATOM 32056 O O . PHE G 2 292 ? 155.25973 170.98144 119.43087 1.000 121.72984 309 PHE C O 1
ATOM 32073 N N . ARG G 2 293 ? 157.42923 170.66174 118.93887 1.000 118.12873 310 ARG C N 1
ATOM 32074 C CA . ARG G 2 293 ? 157.38960 169.27067 119.37281 1.000 120.42209 310 ARG C CA 1
ATOM 32075 C C . ARG G 2 293 ? 157.07956 169.16920 120.85979 1.000 120.84772 310 ARG C C 1
ATOM 32076 O O . ARG G 2 293 ? 156.28202 168.32135 121.28024 1.000 121.39183 310 ARG C O 1
ATOM 32097 N N . GLN G 2 294 ? 157.69995 170.02490 121.67352 1.000 119.17292 311 GLN C N 1
ATOM 32098 C CA . GLN G 2 294 ? 157.38856 170.02853 123.09833 1.000 119.33225 311 GLN C CA 1
ATOM 32099 C C . GLN G 2 294 ? 155.92283 170.36960 123.32759 1.000 119.10008 311 GLN C C 1
ATOM 32100 O O . GLN G 2 294 ? 155.25338 169.75156 124.16608 1.000 116.90869 311 GLN C O 1
ATOM 32104 N N . ALA G 2 295 ? 155.40104 171.34270 122.57781 1.000 121.15053 312 ALA C N 1
ATOM 32105 C CA . ALA G 2 295 ? 153.99560 171.70197 122.71836 1.000 120.99668 312 ALA C CA 1
ATOM 32106 C C . ALA G 2 295 ? 153.08857 170.53357 122.35520 1.000 121.35225 312 ALA C C 1
ATOM 32107 O O . ALA G 2 295 ? 152.09805 170.26532 123.04514 1.000 121.75848 312 ALA C O 1
ATOM 32114 N N . CYS G 2 296 ? 153.40575 169.83525 121.26545 1.000 115.25712 313 CYS C N 1
ATOM 32115 C CA . CYS G 2 296 ? 152.57993 168.71327 120.83384 1.000 115.67138 313 CYS C CA 1
ATOM 32116 C C . CYS G 2 296 ? 152.60958 167.59249 121.85833 1.000 114.25602 313 CYS C C 1
ATOM 32117 O O . CYS G 2 296 ? 151.57582 166.98285 122.15632 1.000 112.86327 313 CYS C O 1
ATOM 32121 N N . LEU G 2 297 ? 153.79041 167.30373 122.40566 1.000 104.83120 314 LEU C N 1
ATOM 32122 C CA . LEU G 2 297 ? 153.88723 166.29292 123.45046 1.000 103.06926 314 LEU C CA 1
ATOM 32123 C C . LEU G 2 297 ? 153.06265 166.68747 124.66623 1.000 104.15925 314 LEU C C 1
ATOM 32124 O O . LEU G 2 297 ? 152.37976 165.84725 125.26297 1.000 104.98780 314 LEU C O 1
ATOM 32140 N N . ASP G 2 298 ? 153.10617 167.96441 125.04589 1.000 108.10032 315 ASP C N 1
ATOM 32141 C CA . ASP G 2 298 ? 152.29808 168.41730 126.17077 1.000 108.11945 315 ASP C CA 1
ATOM 32142 C C . ASP G 2 298 ? 150.81420 168.22379 125.88617 1.000 109.33005 315 ASP C C 1
ATOM 32143 O O . ASP G 2 298 ? 150.06792 167.71350 126.72935 1.000 108.33948 315 ASP C O 1
ATOM 32147 N N . ASN G 2 299 ? 150.37086 168.61673 124.69050 1.000 105.16712 316 ASN C N 1
ATOM 32148 C CA . ASN G 2 299 ? 148.95305 168.51593 124.35578 1.000 102.50258 316 ASN C CA 1
ATOM 32149 C C . ASN G 2 299 ? 148.49173 167.06502 124.33950 1.000 101.79223 316 ASN C C 1
ATOM 32150 O O . ASN G 2 299 ? 147.41494 166.74142 124.85516 1.000 98.25152 316 ASN C O 1
ATOM 32154 N N . LEU G 2 300 ? 149.29328 166.17485 123.75085 1.000 97.70108 317 LEU C N 1
ATOM 32155 C CA . LEU G 2 300 ? 148.94372 164.75891 123.75298 1.000 97.17391 317 LEU C CA 1
ATOM 32156 C C . LEU G 2 300 ? 148.89667 164.21279 125.17200 1.000 97.60927 317 LEU C C 1
ATOM 32157 O O . LEU G 2 300 ? 148.00912 163.42308 125.51360 1.000 95.82148 317 LEU C O 1
ATOM 32161 N N . SER G 2 301 ? 149.85210 164.61552 126.01116 1.000 103.21926 318 SER C N 1
ATOM 32162 C CA . SER G 2 301 ? 149.85369 164.16268 127.39653 1.000 102.24794 318 SER C CA 1
ATOM 32163 C C . SER G 2 301 ? 148.62468 164.66444 128.13982 1.000 102.46062 318 SER C C 1
ATOM 32164 O O . SER G 2 301 ? 147.98716 163.90967 128.88320 1.000 102.23518 318 SER C O 1
ATOM 32168 N N . ARG G 2 302 ? 148.27346 165.93626 127.95053 1.000 104.71052 319 ARG C N 1
ATOM 32169 C CA . ARG G 2 302 ? 147.11755 166.49113 128.64089 1.000 107.56263 319 ARG C CA 1
ATOM 32170 C C . ARG G 2 302 ? 145.82360 165.81500 128.22179 1.000 106.86982 319 ARG C C 1
ATOM 32171 O O . ARG G 2 302 ? 144.86315 165.80030 128.99859 1.000 105.42203 319 ARG C O 1
ATOM 32175 N N . ALA G 2 303 ? 145.77773 165.25398 127.01675 1.000 105.53917 320 ALA C N 1
ATOM 32176 C CA . ALA G 2 303 ? 144.56541 164.65221 126.48532 1.000 106.41962 320 ALA C CA 1
ATOM 32177 C C . ALA G 2 303 ? 144.42977 163.17107 126.81430 1.000 105.10258 320 ALA C C 1
ATOM 32178 O O . ALA G 2 303 ? 143.37612 162.58888 126.53863 1.000 103.56255 320 ALA C O 1
ATOM 32185 N N . GLN G 2 304 ? 145.45025 162.55084 127.40363 1.000 97.61427 321 GLN C N 1
ATOM 32186 C CA . GLN G 2 304 ? 145.44211 161.10990 127.63848 1.000 98.81070 321 GLN C CA 1
ATOM 32187 C C . GLN G 2 304 ? 145.13045 160.36442 126.34145 1.000 100.68979 321 GLN C C 1
ATOM 32188 O O . GLN G 2 304 ? 144.21383 159.54370 126.26953 1.000 98.82260 321 GLN C O 1
ATOM 32192 N N . ALA G 2 305 ? 145.90600 160.67301 125.29905 1.000 108.57408 322 ALA C N 1
ATOM 32193 C CA . ALA G 2 305 ? 145.65064 160.09559 123.98404 1.000 107.78512 322 ALA C CA 1
ATOM 32194 C C . ALA G 2 305 ? 145.88789 158.59363 123.95929 1.000 103.97365 322 ALA C C 1
ATOM 32195 O O . ALA G 2 305 ? 145.15180 157.86653 123.28679 1.000 104.96123 322 ALA C O 1
ATOM 32202 N N . LEU G 2 306 ? 146.91436 158.11111 124.66027 1.000 100.81314 323 LEU C N 1
ATOM 32203 C CA . LEU G 2 306 ? 147.23061 156.68720 124.61774 1.000 101.40112 323 LEU C CA 1
ATOM 32204 C C . LEU G 2 306 ? 146.06969 155.85598 125.14281 1.000 100.49961 323 LEU C C 1
ATOM 32205 O O . LEU G 2 306 ? 145.72277 154.81577 124.56923 1.000 103.23157 323 LEU C O 1
ATOM 32209 N N . ASP G 2 307 ? 145.46315 156.29398 126.24612 1.000 98.15209 324 ASP C N 1
ATOM 32210 C CA . ASP G 2 307 ? 144.28286 155.60493 126.74976 1.000 101.77264 324 ASP C CA 1
ATOM 32211 C C . ASP G 2 307 ? 143.16654 155.62606 125.71475 1.000 106.76635 324 ASP C C 1
ATOM 32212 O O . ASP G 2 307 ? 142.49715 154.61096 125.48821 1.000 108.63864 324 ASP C O 1
ATOM 32216 N N . PHE G 2 308 ? 142.95817 156.77506 125.06976 1.000 109.72922 325 PHE C N 1
ATOM 32217 C CA . PHE G 2 308 ? 141.95403 156.87082 124.01739 1.000 106.33718 325 PHE C CA 1
ATOM 32218 C C . PHE G 2 308 ? 142.18276 155.80411 122.95724 1.000 105.87153 325 PHE C C 1
ATOM 32219 O O . PHE G 2 308 ? 141.27787 155.03055 122.62186 1.000 106.83060 325 PHE C O 1
ATOM 32236 N N . MET G 2 309 ? 143.40508 155.74404 122.43328 1.000 105.02797 326 MET C N 1
ATOM 32237 C CA . MET G 2 309 ? 143.70470 154.86283 121.31258 1.000 103.26004 326 MET C CA 1
ATOM 32238 C C . MET G 2 309 ? 143.57543 153.40092 121.71292 1.000 104.59957 326 MET C C 1
ATOM 32239 O O . MET G 2 309 ? 143.00064 152.59499 120.97227 1.000 108.99018 326 MET C O 1
ATOM 32253 N N . ILE G 2 310 ? 144.09372 153.03521 122.88652 1.000 111.18309 327 ILE C N 1
ATOM 32254 C CA . ILE G 2 310 ? 144.01780 151.63971 123.30796 1.000 109.40177 327 ILE C CA 1
ATOM 32255 C C . ILE G 2 310 ? 142.56839 151.23024 123.53860 1.000 114.00994 327 ILE C C 1
ATOM 32256 O O . ILE G 2 310 ? 142.13610 150.15410 123.10587 1.000 117.05082 327 ILE C O 1
ATOM 32272 N N . ASP G 2 311 ? 141.79052 152.07486 124.22097 1.000 121.12750 328 ASP C N 1
ATOM 32273 C CA . ASP G 2 311 ? 140.39475 151.73046 124.45603 1.000 119.10971 328 ASP C CA 1
ATOM 32274 C C . ASP G 2 311 ? 139.64412 151.59159 123.14194 1.000 119.58704 328 ASP C C 1
ATOM 32275 O O . ASP G 2 311 ? 138.84622 150.66473 122.97214 1.000 118.70432 328 ASP C O 1
ATOM 32284 N N . THR G 2 312 ? 139.88577 152.50090 122.19671 1.000 118.51141 329 THR C N 1
ATOM 32285 C CA . THR G 2 312 ? 139.18817 152.42408 120.91967 1.000 114.85725 329 THR C CA 1
ATOM 32286 C C . THR G 2 312 ? 139.56567 151.15818 120.16511 1.000 115.37346 329 THR C C 1
ATOM 32287 O O . THR G 2 312 ? 138.70954 150.51701 119.54781 1.000 120.73219 329 THR C O 1
ATOM 32298 N N . LEU G 2 313 ? 140.84437 150.78379 120.19599 1.000 118.58012 330 LEU C N 1
ATOM 32299 C CA . LEU G 2 313 ? 141.27110 149.56417 119.51951 1.000 118.15324 330 LEU C CA 1
ATOM 32300 C C . LEU G 2 313 ? 140.59659 148.34038 120.12797 1.000 120.06230 330 LEU C C 1
ATOM 32301 O O . LEU G 2 313 ? 140.07252 147.47640 119.40907 1.000 124.25357 330 LEU C O 1
ATOM 32317 N N . LYS G 2 314 ? 140.58015 148.26009 121.45979 1.000 122.02434 331 LYS C N 1
ATOM 32318 C CA . LYS G 2 314 ? 139.92204 147.13411 122.11209 1.000 122.94988 331 LYS C CA 1
ATOM 32319 C C . LYS G 2 314 ? 138.43536 147.10712 121.78315 1.000 127.83912 331 LYS C C 1
ATOM 32320 O O . LYS G 2 314 ? 137.86286 146.03794 121.54126 1.000 129.42377 331 LYS C O 1
ATOM 32339 N N . ASP G 2 315 ? 137.79152 148.27597 121.77813 1.000 142.62998 332 ASP C N 1
ATOM 32340 C CA . ASP G 2 315 ? 136.36469 148.34157 121.48687 1.000 143.57718 332 ASP C CA 1
ATOM 32341 C C . ASP G 2 315 ? 136.07457 147.88034 120.06613 1.000 144.61981 332 ASP C C 1
ATOM 32342 O O . ASP G 2 315 ? 135.09879 147.16073 119.82402 1.000 143.66479 332 ASP C O 1
ATOM 32351 N N . VAL G 2 316 ? 136.90855 148.29089 119.11099 1.000 146.50928 333 VAL C N 1
ATOM 32352 C CA . VAL G 2 316 ? 136.71938 147.86686 117.72817 1.000 143.11982 333 VAL C CA 1
ATOM 32353 C C . VAL G 2 316 ? 136.85780 146.35692 117.62473 1.000 141.62352 333 VAL C C 1
ATOM 32354 O O . VAL G 2 316 ? 136.07148 145.68734 116.94527 1.000 142.96798 333 VAL C O 1
ATOM 32367 N N . ALA G 2 317 ? 137.86915 145.79711 118.28935 1.000 141.36194 334 ALA C N 1
ATOM 32368 C CA . ALA G 2 317 ? 138.03807 144.34890 118.25102 1.000 143.47909 334 ALA C CA 1
ATOM 32369 C C . ALA G 2 317 ? 136.82684 143.63965 118.84646 1.000 145.47854 334 ALA C C 1
ATOM 32370 O O . ALA G 2 317 ? 136.32692 142.65956 118.27892 1.000 147.60554 334 ALA C O 1
ATOM 32377 N N . GLN G 2 318 ? 136.33722 144.12335 119.98889 1.000 150.97681 335 GLN C N 1
ATOM 32378 C CA . GLN G 2 318 ? 135.18699 143.48963 120.62505 1.000 150.39843 335 GLN C CA 1
ATOM 32379 C C . GLN G 2 318 ? 133.95676 143.55614 119.72957 1.000 150.56226 335 GLN C C 1
ATOM 32380 O O . GLN G 2 318 ? 133.23234 142.56568 119.58224 1.000 150.33803 335 GLN C O 1
ATOM 32394 N N . ARG G 2 319 ? 133.70433 144.71552 119.11982 1.000 148.16784 336 ARG C N 1
ATOM 32395 C CA . ARG G 2 319 ? 132.55129 144.84467 118.23559 1.000 149.11133 336 ARG C CA 1
ATOM 32396 C C . ARG G 2 319 ? 132.67997 143.92586 117.02890 1.000 149.76391 336 ARG C C 1
ATOM 32397 O O . ARG G 2 319 ? 131.70436 143.28602 116.61717 1.000 150.73960 336 ARG C O 1
ATOM 32418 N N . SER G 2 320 ? 133.87579 143.84926 116.44414 1.000 148.51139 337 SER C N 1
ATOM 32419 C CA . SER G 2 320 ? 134.07427 142.96416 115.30461 1.000 146.84427 337 SER C CA 1
ATOM 32420 C C . SER G 2 320 ? 133.80196 141.52070 115.69060 1.000 148.27095 337 SER C C 1
ATOM 32421 O O . SER G 2 320 ? 133.15686 140.77958 114.94102 1.000 149.53943 337 SER C O 1
ATOM 32429 N N . THR G 2 321 ? 134.27827 141.10482 116.86351 1.000 164.92616 338 THR C N 1
ATOM 32430 C CA . THR G 2 321 ? 133.97848 139.75819 117.33430 1.000 166.33432 338 THR C CA 1
ATOM 32431 C C . THR G 2 321 ? 132.48006 139.57270 117.51939 1.000 167.71295 338 THR C C 1
ATOM 32432 O O . THR G 2 321 ? 131.93665 138.50114 117.22741 1.000 168.14489 338 THR C O 1
ATOM 32436 N N . VAL G 2 322 ? 131.79767 140.60892 118.01051 1.000 178.54444 339 VAL C N 1
ATOM 32437 C CA . VAL G 2 322 ? 130.35483 140.52370 118.21852 1.000 178.57418 339 VAL C CA 1
ATOM 32438 C C . VAL G 2 322 ? 129.64383 140.28758 116.89453 1.000 178.75398 339 VAL C C 1
ATOM 32439 O O . VAL G 2 322 ? 128.71967 139.46950 116.80458 1.000 177.75470 339 VAL C O 1
ATOM 32443 N N . SER G 2 323 ? 130.06182 140.99815 115.84583 1.000 182.41787 340 SER C N 1
ATOM 32444 C CA . SER G 2 323 ? 129.45053 140.80618 114.53660 1.000 181.31417 340 SER C CA 1
ATOM 32445 C C . SER G 2 323 ? 129.61098 139.37829 114.03499 1.000 180.48238 340 SER C C 1
ATOM 32446 O O . SER G 2 323 ? 128.79351 138.92079 113.22973 1.000 179.88068 340 SER C O 1
ATOM 32450 N N . ALA G 2 324 ? 130.63721 138.66758 114.49081 1.000 177.68166 341 ALA C N 1
ATOM 32451 C CA . ALA G 2 324 ? 130.86288 137.28716 114.08100 1.000 176.53251 341 ALA C CA 1
ATOM 32452 C C . ALA G 2 324 ? 129.98775 136.33351 114.88784 1.000 176.28677 341 ALA C C 1
ATOM 32453 O O . ALA G 2 324 ? 129.24708 136.74595 115.77969 1.000 175.99456 341 ALA C O 1
ATOM 32461 N N . ALA H 2 18 ? 166.84939 130.00414 105.54952 1.000 68.93707 35 ALA D N 1
ATOM 32462 C CA . ALA H 2 18 ? 166.30333 131.38656 105.65937 1.000 68.03286 35 ALA D CA 1
ATOM 32463 C C . ALA H 2 18 ? 167.37875 132.42574 105.36282 1.000 69.21132 35 ALA D C 1
ATOM 32464 O O . ALA H 2 18 ? 167.08459 133.61120 105.22750 1.000 68.07998 35 ALA D O 1
ATOM 32471 N N . ASN H 2 19 ? 168.62653 131.97221 105.25083 1.000 60.05671 36 ASN D N 1
ATOM 32472 C CA . ASN H 2 19 ? 169.75778 132.84727 104.95795 1.000 53.87079 36 ASN D CA 1
ATOM 32473 C C . ASN H 2 19 ? 169.96874 133.85706 106.08741 1.000 57.98924 36 ASN D C 1
ATOM 32474 O O . ASN H 2 19 ? 169.88711 135.07232 105.90174 1.000 55.20365 36 ASN D O 1
ATOM 32478 N N . LEU H 2 20 ? 170.24497 133.32190 107.27338 1.000 63.39392 37 LEU D N 1
ATOM 32479 C CA . LEU H 2 20 ? 170.52798 134.11877 108.46025 1.000 58.34279 37 LEU D CA 1
ATOM 32480 C C . LEU H 2 20 ? 172.01845 134.04301 108.76257 1.000 55.84530 37 LEU D C 1
ATOM 32481 O O . LEU H 2 20 ? 172.53690 132.96620 109.07468 1.000 59.40129 37 LEU D O 1
ATOM 32485 N N . TYR H 2 21 ? 172.70043 135.18036 108.67072 1.000 47.77046 38 TYR D N 1
ATOM 32486 C CA . TYR H 2 21 ? 174.09715 135.29058 109.05293 1.000 43.10256 38 TYR D CA 1
ATOM 32487 C C . TYR H 2 21 ? 174.18653 135.93975 110.43084 1.000 50.40757 38 TYR D C 1
ATOM 32488 O O . TYR H 2 21 ? 173.18897 136.38864 110.99702 1.000 61.74417 38 TYR D O 1
ATOM 32492 N N . TYR H 2 22 ? 175.39614 135.99278 110.98173 1.000 33.26004 39 TYR D N 1
ATOM 32493 C CA . TYR H 2 22 ? 175.57741 136.51671 112.32839 1.000 26.03269 39 TYR D CA 1
ATOM 32494 C C . TYR H 2 22 ? 176.95518 137.14240 112.44787 1.000 32.13475 39 TYR D C 1
ATOM 32495 O O . TYR H 2 22 ? 177.96395 136.47904 112.19367 1.000 44.78724 39 TYR D O 1
ATOM 32499 N N . LEU H 2 23 ? 176.98666 138.40879 112.84988 1.000 41.79027 40 LEU D N 1
ATOM 32500 C CA . LEU H 2 23 ? 178.20942 139.17867 113.00681 1.000 35.62383 40 LEU D CA 1
ATOM 32501 C C . LEU H 2 23 ? 178.55317 139.29549 114.48536 1.000 33.19036 40 LEU D C 1
ATOM 32502 O O . LEU H 2 23 ? 177.73871 138.99125 115.35881 1.000 36.07111 40 LEU D O 1
ATOM 32518 N N . GLN H 2 24 ? 179.77697 139.73021 114.76538 1.000 43.61395 41 GLN D N 1
ATOM 32519 C CA . GLN H 2 24 ? 180.20872 139.85746 116.14818 1.000 45.41267 41 GLN D CA 1
ATOM 32520 C C . GLN H 2 24 ? 181.50675 140.64439 116.19426 1.000 40.15149 41 GLN D C 1
ATOM 32521 O O . GLN H 2 24 ? 182.35939 140.50635 115.31610 1.000 54.10419 41 GLN D O 1
ATOM 32535 N N . HIS H 2 25 ? 181.65045 141.46330 117.23577 1.000 31.88834 42 HIS D N 1
ATOM 32536 C CA . HIS H 2 25 ? 182.81637 142.32879 117.38916 1.000 47.19626 42 HIS D CA 1
ATOM 32537 C C . HIS H 2 25 ? 183.05491 143.12977 116.11281 1.000 49.00677 42 HIS D C 1
ATOM 32538 O O . HIS H 2 25 ? 184.12418 143.07146 115.50535 1.000 62.46275 42 HIS D O 1
ATOM 32552 N N . CYS H 2 26 ? 182.04024 143.88335 115.70149 1.000 40.16948 43 CYS D N 1
ATOM 32553 C CA . CYS H 2 26 ? 182.07917 144.54697 114.41028 1.000 45.60668 43 CYS D CA 1
ATOM 32554 C C . CYS H 2 26 ? 181.32486 145.86117 114.47090 1.000 41.29766 43 CYS D C 1
ATOM 32555 O O . CYS H 2 26 ? 180.43843 146.05031 115.30479 1.000 42.89410 43 CYS D O 1
ATOM 32563 N N . ARG H 2 27 ? 181.69268 146.76532 113.57302 1.000 44.83816 44 ARG D N 1
ATOM 32564 C CA . ARG H 2 27 ? 180.95680 147.99713 113.33918 1.000 43.55779 44 ARG D CA 1
ATOM 32565 C C . ARG H 2 27 ? 180.31712 147.92481 111.96389 1.000 52.30248 44 ARG D C 1
ATOM 32566 O O . ARG H 2 27 ? 180.94358 147.45382 111.01050 1.000 65.51050 44 ARG D O 1
ATOM 32587 N N . VAL H 2 28 ? 179.07513 148.38017 111.86476 1.000 42.09815 45 VAL D N 1
ATOM 32588 C CA . VAL H 2 28 ? 178.34351 148.40234 110.60552 1.000 35.66588 45 VAL D CA 1
ATOM 32589 C C . VAL H 2 28 ? 178.13116 149.86701 110.24805 1.000 35.51229 45 VAL D C 1
ATOM 32590 O O . VAL H 2 28 ? 177.28983 150.54936 110.83552 1.000 37.09509 45 VAL D O 1
ATOM 32603 N N . LEU H 2 29 ? 178.89843 150.35091 109.28020 1.000 41.55494 46 LEU D N 1
ATOM 32604 C CA . LEU H 2 29 ? 178.82420 151.72900 108.83232 1.000 40.22449 46 LEU D CA 1
ATOM 32605 C C . LEU H 2 29 ? 178.77814 151.75421 107.31416 1.000 50.59777 46 LEU D C 1
ATOM 32606 O O . LEU H 2 29 ? 179.30781 150.86014 106.65110 1.000 54.16503 46 LEU D O 1
ATOM 32622 N N . VAL H 2 30 ? 178.14687 152.78513 106.76455 1.000 55.65107 47 VAL D N 1
ATOM 32623 C CA . VAL H 2 30 ? 178.03732 152.95505 105.32167 1.000 56.30616 47 VAL D CA 1
ATOM 32624 C C . VAL H 2 30 ? 179.14236 153.89174 104.86055 1.000 58.61983 47 VAL D C 1
ATOM 32625 O O . VAL H 2 30 ? 179.32754 154.97681 105.42325 1.000 51.19146 47 VAL D O 1
ATOM 32638 N N . ASN H 2 31 ? 179.88657 153.46164 103.84595 1.000 73.27195 48 ASN D N 1
ATOM 32639 C CA . ASN H 2 31 ? 180.92914 154.26552 103.22708 1.000 72.29627 48 ASN D CA 1
ATOM 32640 C C . ASN H 2 31 ? 180.77095 154.17667 101.71971 1.000 71.13955 48 ASN D C 1
ATOM 32641 O O . ASN H 2 31 ? 180.61946 153.08054 101.17189 1.000 65.42934 48 ASN D O 1
ATOM 32652 N N . GLY H 2 32 ? 180.80398 155.32671 101.05459 1.000 71.35304 49 GLY D N 1
ATOM 32653 C CA . GLY H 2 32 ? 180.57419 155.35041 99.62707 1.000 74.92798 49 GLY D CA 1
ATOM 32654 C C . GLY H 2 32 ? 179.18611 154.92046 99.22457 1.000 78.41963 49 GLY D C 1
ATOM 32655 O O . GLY H 2 32 ? 178.96584 154.57935 98.06119 1.000 79.06696 49 GLY D O 1
ATOM 32659 N N . GLY H 2 33 ? 178.23832 154.92680 100.15819 1.000 75.38718 50 GLY D N 1
ATOM 32660 C CA . GLY H 2 33 ? 176.88136 154.51853 99.88417 1.000 76.29509 50 GLY D CA 1
ATOM 32661 C C . GLY H 2 33 ? 176.60727 153.04274 100.06812 1.000 79.42275 50 GLY D C 1
ATOM 32662 O O . GLY H 2 33 ? 175.44101 152.63438 99.99719 1.000 79.05477 50 GLY D O 1
ATOM 32666 N N . ARG H 2 34 ? 177.63320 152.23196 100.31025 1.000 75.43400 51 ARG D N 1
ATOM 32667 C CA . ARG H 2 34 ? 177.48360 150.79354 100.47861 1.000 76.64786 51 ARG D CA 1
ATOM 32668 C C . ARG H 2 34 ? 177.97243 150.40252 101.86359 1.000 68.55909 51 ARG D C 1
ATOM 32669 O O . ARG H 2 34 ? 178.99942 150.90635 102.32858 1.000 67.56524 51 ARG D O 1
ATOM 32673 N N . VAL H 2 35 ? 177.23776 149.50831 102.51868 1.000 38.10404 52 VAL D N 1
ATOM 32674 C CA . VAL H 2 35 ? 177.61143 149.06761 103.85612 1.000 34.05424 52 VAL D CA 1
ATOM 32675 C C . VAL H 2 35 ? 178.92306 148.30036 103.76827 1.000 45.21838 52 VAL D C 1
ATOM 32676 O O . VAL H 2 35 ? 179.08848 147.42079 102.91620 1.000 43.36211 52 VAL D O 1
ATOM 32680 N N . GLU H 2 36 ? 179.86612 148.63733 104.64414 1.000 51.08855 53 GLU D N 1
ATOM 32681 C CA . GLU H 2 36 ? 181.17223 147.98329 104.69541 1.000 51.43934 53 GLU D CA 1
ATOM 32682 C C . GLU H 2 36 ? 181.48689 147.69191 106.15732 1.000 46.80724 53 GLU D C 1
ATOM 32683 O O . GLU H 2 36 ? 181.98858 148.56201 106.87343 1.000 44.58379 53 GLU D O 1
ATOM 32687 N N . TYR H 2 37 ? 181.20391 146.46776 106.59233 1.000 49.83730 54 TYR D N 1
ATOM 32688 C CA . TYR H 2 37 ? 181.35559 146.13000 108.00129 1.000 49.38063 54 TYR D CA 1
ATOM 32689 C C . TYR H 2 37 ? 182.82598 146.13720 108.40716 1.000 52.19876 54 TYR D C 1
ATOM 32690 O O . TYR H 2 37 ? 183.69756 145.67453 107.66754 1.000 60.01754 54 TYR D O 1
ATOM 32708 N N . VAL H 2 38 ? 183.09268 146.66725 109.59966 1.000 49.40523 55 VAL D N 1
ATOM 32709 C CA . VAL H 2 38 ? 184.44304 146.86479 110.11594 1.000 60.81331 55 VAL D CA 1
ATOM 32710 C C . VAL H 2 38 ? 184.60360 146.04316 111.38725 1.000 56.68026 55 VAL D C 1
ATOM 32711 O O . VAL H 2 38 ? 183.76936 146.12727 112.29591 1.000 47.99959 55 VAL D O 1
ATOM 32724 N N . THR H 2 39 ? 185.67782 145.26109 111.45421 1.000 61.58659 56 THR D N 1
ATOM 32725 C CA . THR H 2 39 ? 185.94660 144.42917 112.61881 1.000 64.09754 56 THR D CA 1
ATOM 32726 C C . THR H 2 39 ? 187.43737 144.13250 112.67386 1.000 60.36642 56 THR D C 1
ATOM 32727 O O . THR H 2 39 ? 188.21116 144.56670 111.81795 1.000 58.71885 56 THR D O 1
ATOM 32731 N N . ASP H 2 40 ? 187.82904 143.38501 113.70028 1.000 63.65213 57 ASP D N 1
ATOM 32732 C CA . ASP H 2 40 ? 189.21887 142.98350 113.87452 1.000 67.81146 57 ASP D CA 1
ATOM 32733 C C . ASP H 2 40 ? 189.70175 142.15478 112.68949 1.000 66.38528 57 ASP D C 1
ATOM 32734 O O . ASP H 2 40 ? 189.97317 140.96166 112.82315 1.000 63.14065 57 ASP D O 1
ATOM 32738 N N . ASN H 2 49 ? 181.00303 136.83732 104.03404 1.000 105.52810 66 ASN D N 1
ATOM 32739 C CA . ASN H 2 49 ? 180.24269 137.96605 103.51177 1.000 108.14616 66 ASN D CA 1
ATOM 32740 C C . ASN H 2 49 ? 178.89739 137.50552 102.96618 1.000 107.74726 66 ASN D C 1
ATOM 32741 O O . ASN H 2 49 ? 178.79200 137.11122 101.80616 1.000 107.56688 66 ASN D O 1
ATOM 32745 N N . ILE H 2 50 ? 177.87200 137.55463 103.80466 1.000 110.27882 67 ILE D N 1
ATOM 32746 C CA . ILE H 2 50 ? 176.52972 137.17318 103.35412 1.000 109.48093 67 ILE D CA 1
ATOM 32747 C C . ILE H 2 50 ? 176.00143 138.24506 102.40522 1.000 111.51685 67 ILE D C 1
ATOM 32748 O O . ILE H 2 50 ? 175.94350 139.42797 102.78522 1.000 104.98551 67 ILE D O 1
ATOM 32752 N N . PRO H 2 51 ? 175.61198 137.89932 101.17941 1.000 118.83001 68 PRO D N 1
ATOM 32753 C CA . PRO H 2 51 ? 175.14700 138.92696 100.24165 1.000 116.26845 68 PRO D CA 1
ATOM 32754 C C . PRO H 2 51 ? 173.86262 139.58768 100.71139 1.000 113.28649 68 PRO D C 1
ATOM 32755 O O . PRO H 2 51 ? 172.98652 138.95240 101.30171 1.000 116.01416 68 PRO D O 1
ATOM 32766 N N . ILE H 2 52 ? 173.75103 140.87992 100.42074 1.000 96.01499 69 ILE D N 1
ATOM 32767 C CA . ILE H 2 52 ? 172.60408 141.67810 100.83781 1.000 98.48136 69 ILE D CA 1
ATOM 32768 C C . ILE H 2 52 ? 171.51930 141.52781 99.77737 1.000 99.28786 69 ILE D C 1
ATOM 32769 O O . ILE H 2 52 ? 171.60826 142.11442 98.69572 1.000 101.39901 69 ILE D O 1
ATOM 32773 N N . ALA H 2 53 ? 170.48876 140.74864 100.08961 1.000 78.14848 70 ALA D N 1
ATOM 32774 C CA . ALA H 2 53 ? 169.41208 140.48482 99.14584 1.000 75.16869 70 ALA D CA 1
ATOM 32775 C C . ALA H 2 53 ? 168.16537 140.10774 99.93317 1.000 71.28245 70 ALA D C 1
ATOM 32776 O O . ALA H 2 53 ? 168.16920 140.08209 101.16626 1.000 70.53798 70 ALA D O 1
ATOM 32783 N N . ASN H 2 54 ? 167.08987 139.80894 99.20216 1.000 76.90620 71 ASN D N 1
ATOM 32784 C CA . ASN H 2 54 ? 165.82205 139.48900 99.84951 1.000 80.98068 71 ASN D CA 1
ATOM 32785 C C . ASN H 2 54 ? 165.93708 138.23569 100.70638 1.000 80.93439 71 ASN D C 1
ATOM 32786 O O . ASN H 2 54 ? 165.38100 138.17463 101.80843 1.000 81.10087 71 ASN D O 1
ATOM 32790 N N . THR H 2 55 ? 166.64677 137.22058 100.21558 1.000 69.76049 72 THR D N 1
ATOM 32791 C CA . THR H 2 55 ? 166.75860 135.97657 100.96773 1.000 68.04672 72 THR D CA 1
ATOM 32792 C C . THR H 2 55 ? 167.51564 136.16760 102.27565 1.000 72.04940 72 THR D C 1
ATOM 32793 O O . THR H 2 55 ? 167.15879 135.55812 103.28966 1.000 75.10019 72 THR D O 1
ATOM 32797 N N . THR H 2 56 ? 168.55108 137.00084 102.27468 1.000 57.49242 73 THR D N 1
ATOM 32798 C CA . THR H 2 56 ? 169.44553 137.09748 103.41845 1.000 53.11224 73 THR D CA 1
ATOM 32799 C C . THR H 2 56 ? 168.77924 137.80088 104.59380 1.000 59.36586 73 THR D C 1
ATOM 32800 O O . THR H 2 56 ? 167.78595 138.51493 104.44351 1.000 59.18725 73 THR D O 1
ATOM 32804 N N . SER H 2 57 ? 169.33906 137.57420 105.78003 1.000 59.78610 74 SER D N 1
ATOM 32805 C CA . SER H 2 57 ? 168.92659 138.26301 106.99338 1.000 53.42300 74 SER D CA 1
ATOM 32806 C C . SER H 2 57 ? 170.13027 138.35755 107.91984 1.000 49.96547 74 SER D C 1
ATOM 32807 O O . SER H 2 57 ? 171.06199 137.55535 107.82694 1.000 50.44129 74 SER D O 1
ATOM 32815 N N . LEU H 2 58 ? 170.10379 139.33942 108.81504 1.000 39.44924 75 LEU D N 1
ATOM 32816 C CA . LEU H 2 58 ? 171.23117 139.63799 109.68417 1.000 30.84234 75 LEU D CA 1
ATOM 32817 C C . LEU H 2 58 ? 170.87812 139.38994 111.14275 1.000 27.16892 75 LEU D C 1
ATOM 32818 O O . LEU H 2 58 ? 169.71164 139.25015 111.51436 1.000 36.21300 75 LEU D O 1
ATOM 32834 N N . LEU H 2 59 ? 171.91956 139.33275 111.96699 1.000 24.18615 76 LEU D N 1
ATOM 32835 C CA . LEU H 2 59 ? 171.77248 139.07680 113.39626 1.000 27.18066 76 LEU D CA 1
ATOM 32836 C C . LEU H 2 59 ? 173.03392 139.59298 114.06986 1.000 27.82132 76 LEU D C 1
ATOM 32837 O O . LEU H 2 59 ? 174.11044 139.02622 113.87101 1.000 47.58690 76 LEU D O 1
ATOM 32853 N N . LEU H 2 60 ? 172.91072 140.65389 114.85812 1.000 16.51884 77 LEU D N 1
ATOM 32854 C CA . LEU H 2 60 ? 174.06736 141.28164 115.47924 1.000 20.41036 77 LEU D CA 1
ATOM 32855 C C . LEU H 2 60 ? 174.33058 140.66625 116.84633 1.000 19.39098 77 LEU D C 1
ATOM 32856 O O . LEU H 2 60 ? 173.41695 140.54109 117.66722 1.000 35.78096 77 LEU D O 1
ATOM 32872 N N . GLY H 2 61 ? 175.57805 140.29023 117.08318 1.000 11.36960 78 GLY D N 1
ATOM 32873 C CA . GLY H 2 61 ? 175.98954 139.58430 118.27975 1.000 24.48056 78 GLY D CA 1
ATOM 32874 C C . GLY H 2 61 ? 176.48988 140.52591 119.35061 1.000 24.62895 78 GLY D C 1
ATOM 32875 O O . GLY H 2 61 ? 175.92809 141.60290 119.57068 1.000 30.92663 78 GLY D O 1
ATOM 32879 N N . THR H 2 62 ? 177.55678 140.11761 120.02453 1.000 17.81656 79 THR D N 1
ATOM 32880 C CA . THR H 2 62 ? 178.10570 140.88086 121.13184 1.000 24.74798 79 THR D CA 1
ATOM 32881 C C . THR H 2 62 ? 179.14882 141.86763 120.62736 1.000 21.21309 79 THR D C 1
ATOM 32882 O O . THR H 2 62 ? 179.89205 141.57849 119.68735 1.000 31.86014 79 THR D O 1
ATOM 32893 N N . GLY H 2 63 ? 179.19969 143.03540 121.26011 1.000 20.98902 80 GLY D N 1
ATOM 32894 C CA . GLY H 2 63 ? 180.14017 144.06292 120.86557 1.000 25.23286 80 GLY D CA 1
ATOM 32895 C C . GLY H 2 63 ? 179.93291 144.51897 119.43846 1.000 24.55910 80 GLY D C 1
ATOM 32896 O O . GLY H 2 63 ? 180.80128 144.31744 118.58777 1.000 38.83961 80 GLY D O 1
ATOM 32900 N N . THR H 2 64 ? 178.78205 145.12479 119.15844 1.000 22.09748 81 THR D N 1
ATOM 32901 C CA . THR H 2 64 ? 178.43662 145.55044 117.81181 1.000 20.86108 81 THR D CA 1
ATOM 32902 C C . THR H 2 64 ? 177.73551 146.89814 117.86751 1.000 33.25097 81 THR D C 1
ATOM 32903 O O . THR H 2 64 ? 177.12281 147.25143 118.87687 1.000 42.15677 81 THR D O 1
ATOM 32914 N N . SER H 2 65 ? 177.82474 147.64620 116.76844 1.000 35.06269 82 SER D N 1
ATOM 32915 C CA . SER H 2 65 ? 177.13886 148.92439 116.65550 1.000 37.11419 82 SER D CA 1
ATOM 32916 C C . SER H 2 65 ? 176.77831 149.16820 115.20085 1.000 27.71661 82 SER D C 1
ATOM 32917 O O . SER H 2 65 ? 177.54078 148.83292 114.29282 1.000 29.28099 82 SER D O 1
ATOM 32925 N N . ILE H 2 66 ? 175.60887 149.76413 114.99239 1.000 18.29520 83 ILE D N 1
ATOM 32926 C CA . ILE H 2 66 ? 175.07716 150.02527 113.66074 1.000 22.24027 83 ILE D CA 1
ATOM 32927 C C . ILE H 2 66 ? 174.46694 151.41667 113.66193 1.000 32.03029 83 ILE D C 1
ATOM 32928 O O . ILE H 2 66 ? 173.73951 151.77501 114.59241 1.000 31.96564 83 ILE D O 1
ATOM 32944 N N . THR H 2 67 ? 174.75762 152.19950 112.62877 1.000 39.23174 84 THR D N 1
ATOM 32945 C CA . THR H 2 67 ? 174.26117 153.56320 112.57482 1.000 38.38120 84 THR D CA 1
ATOM 32946 C C . THR H 2 67 ? 172.93274 153.61956 111.83392 1.000 34.50721 84 THR D C 1
ATOM 32947 O O . THR H 2 67 ? 172.46397 152.63318 111.26343 1.000 34.66899 84 THR D O 1
ATOM 32958 N N . GLN H 2 68 ? 172.32149 154.80362 111.85474 1.000 42.35520 85 GLN D N 1
ATOM 32959 C CA . GLN H 2 68 ? 171.01886 154.96855 111.22323 1.000 48.46990 85 GLN D CA 1
ATOM 32960 C C . GLN H 2 68 ? 171.12175 154.84618 109.70952 1.000 48.14195 85 GLN D C 1
ATOM 32961 O O . GLN H 2 68 ? 170.23400 154.27699 109.06288 1.000 51.30005 85 GLN D O 1
ATOM 32975 N N . ALA H 2 69 ? 172.19678 155.37416 109.12427 1.000 35.26849 86 ALA D N 1
ATOM 32976 C CA . ALA H 2 69 ? 172.33516 155.34260 107.67309 1.000 37.51385 86 ALA D CA 1
ATOM 32977 C C . ALA H 2 69 ? 172.38699 153.91250 107.15644 1.000 37.85455 86 ALA D C 1
ATOM 32978 O O . ALA H 2 69 ? 171.71601 153.56708 106.17658 1.000 41.13425 86 ALA D O 1
ATOM 32985 N N . ALA H 2 70 ? 173.18360 153.06331 107.80202 1.000 30.85369 87 ALA D N 1
ATOM 32986 C CA . ALA H 2 70 ? 173.29356 151.68024 107.35517 1.000 44.83141 87 ALA D CA 1
ATOM 32987 C C . ALA H 2 70 ? 171.96056 150.96040 107.48846 1.000 41.33232 87 ALA D C 1
ATOM 32988 O O . ALA H 2 70 ? 171.56374 150.18861 106.60793 1.000 42.23016 87 ALA D O 1
ATOM 32995 N N . MET H 2 71 ? 171.26113 151.19071 108.59719 1.000 50.30797 88 MET D N 1
ATOM 32996 C CA . MET H 2 71 ? 169.96871 150.55155 108.79874 1.000 44.18529 88 MET D CA 1
ATOM 32997 C C . MET H 2 71 ? 168.99525 150.95989 107.70426 1.000 46.02368 88 MET D C 1
ATOM 32998 O O . MET H 2 71 ? 168.28567 150.11981 107.13736 1.000 45.40931 88 MET D O 1
ATOM 33012 N N . ARG H 2 72 ? 168.96102 152.24999 107.37782 1.000 48.85471 89 ARG D N 1
ATOM 33013 C CA . ARG H 2 72 ? 168.06993 152.70342 106.31869 1.000 52.57346 89 ARG D CA 1
ATOM 33014 C C . ARG H 2 72 ? 168.44613 152.06939 104.98499 1.000 53.64308 89 ARG D C 1
ATOM 33015 O O . ARG H 2 72 ? 167.56897 151.65726 104.21655 1.000 57.87070 89 ARG D O 1
ATOM 33036 N N . GLU H 2 73 ? 169.74550 151.98990 104.68492 1.000 51.38737 90 GLU D N 1
ATOM 33037 C CA . GLU H 2 73 ? 170.16453 151.40514 103.41339 1.000 52.06234 90 GLU D CA 1
ATOM 33038 C C . GLU H 2 73 ? 169.74492 149.94547 103.31761 1.000 44.27318 90 GLU D C 1
ATOM 33039 O O . GLU H 2 73 ? 169.23773 149.50074 102.28020 1.000 44.81939 90 GLU D O 1
ATOM 33051 N N . LEU H 2 74 ? 169.94965 149.18219 104.38959 1.000 49.19523 91 LEU D N 1
ATOM 33052 C CA . LEU H 2 74 ? 169.53372 147.78660 104.37396 1.000 51.22800 91 LEU D CA 1
ATOM 33053 C C . LEU H 2 74 ? 168.02981 147.67626 104.19163 1.000 51.55321 91 LEU D C 1
ATOM 33054 O O . LEU H 2 74 ? 167.55050 146.83600 103.42252 1.000 51.58351 91 LEU D O 1
ATOM 33070 N N . ALA H 2 75 ? 167.26559 148.52785 104.87514 1.000 44.02657 92 ALA D N 1
ATOM 33071 C CA . ALA H 2 75 ? 165.82080 148.50242 104.68938 1.000 50.92609 92 ALA D CA 1
ATOM 33072 C C . ALA H 2 75 ? 165.45919 148.76187 103.23386 1.000 51.45950 92 ALA D C 1
ATOM 33073 O O . ALA H 2 75 ? 164.56878 148.10696 102.68014 1.000 52.13078 92 ALA D O 1
ATOM 33080 N N . ARG H 2 76 ? 166.14334 149.71232 102.59552 1.000 52.52219 93 ARG D N 1
ATOM 33081 C CA . ARG H 2 76 ? 165.90114 149.96704 101.17872 1.000 52.37360 93 ARG D CA 1
ATOM 33082 C C . ARG H 2 76 ? 166.17162 148.71408 100.35916 1.000 48.18851 93 ARG D C 1
ATOM 33083 O O . ARG H 2 76 ? 165.36628 148.32658 99.50577 1.000 48.91549 93 ARG D O 1
ATOM 33104 N N . ALA H 2 77 ? 167.30860 148.06364 100.60879 1.000 47.25333 94 ALA D N 1
ATOM 33105 C CA . ALA H 2 77 ? 167.57790 146.78979 99.95422 1.000 51.17552 94 ALA D CA 1
ATOM 33106 C C . ALA H 2 77 ? 166.64968 145.69966 100.46666 1.000 53.69971 94 ALA D C 1
ATOM 33107 O O . ALA H 2 77 ? 166.28302 144.79333 99.71134 1.000 56.38199 94 ALA D O 1
ATOM 33114 N N . GLY H 2 78 ? 166.27337 145.76244 101.73965 1.000 50.13689 95 GLY D N 1
ATOM 33115 C CA . GLY H 2 78 ? 165.33458 144.81726 102.30738 1.000 55.70237 95 GLY D CA 1
ATOM 33116 C C . GLY H 2 78 ? 166.02185 143.72649 103.09729 1.000 52.97415 95 GLY D C 1
ATOM 33117 O O . GLY H 2 78 ? 166.50997 142.75066 102.52178 1.000 49.86779 95 GLY D O 1
ATOM 33121 N N . VAL H 2 79 ? 166.06195 143.87564 104.41771 1.000 49.92214 96 VAL D N 1
ATOM 33122 C CA . VAL H 2 79 ? 166.70366 142.90341 105.29499 1.000 38.99825 96 VAL D CA 1
ATOM 33123 C C . VAL H 2 79 ? 165.99802 142.93143 106.63811 1.000 45.46559 96 VAL D C 1
ATOM 33124 O O . VAL H 2 79 ? 165.54314 143.98455 107.09046 1.000 48.97005 96 VAL D O 1
ATOM 33137 N N . LEU H 2 80 ? 165.91477 141.77085 107.27816 1.000 39.70027 97 LEU D N 1
ATOM 33138 C CA . LEU H 2 80 ? 165.42049 141.66282 108.64312 1.000 33.21125 97 LEU D CA 1
ATOM 33139 C C . LEU H 2 80 ? 166.61061 141.66449 109.59070 1.000 41.77789 97 LEU D C 1
ATOM 33140 O O . LEU H 2 80 ? 167.58800 140.94450 109.36461 1.000 50.22317 97 LEU D O 1
ATOM 33144 N N . VAL H 2 81 ? 166.53083 142.47783 110.64263 1.000 40.54366 98 VAL D N 1
ATOM 33145 C CA . VAL H 2 81 ? 167.63639 142.66730 111.56861 1.000 38.65516 98 VAL D CA 1
ATOM 33146 C C . VAL H 2 81 ? 167.14046 142.45415 112.98922 1.000 26.18424 98 VAL D C 1
ATOM 33147 O O . VAL H 2 81 ? 165.95333 142.58443 113.28761 1.000 27.14709 98 VAL D O 1
ATOM 33160 N N . GLY H 2 82 ? 168.07517 142.12642 113.86984 1.000 6.54855 99 GLY D N 1
ATOM 33161 C CA . GLY H 2 82 ? 167.74662 141.90178 115.25873 1.000 21.65989 99 GLY D CA 1
ATOM 33162 C C . GLY H 2 82 ? 168.98247 141.78007 116.11816 1.000 23.20365 99 GLY D C 1
ATOM 33163 O O . GLY H 2 82 ? 169.96457 141.15152 115.71952 1.000 27.95671 99 GLY D O 1
ATOM 33167 N N . PHE H 2 83 ? 168.94870 142.37698 117.30130 1.000 16.69219 100 PHE D N 1
ATOM 33168 C CA . PHE H 2 83 ? 170.07974 142.34026 118.21674 1.000 12.28788 100 PHE D CA 1
ATOM 33169 C C . PHE H 2 83 ? 169.93500 141.11659 119.10912 1.000 12.60147 100 PHE D C 1
ATOM 33170 O O . PHE H 2 83 ? 169.02273 141.04694 119.93615 1.000 24.51086 100 PHE D O 1
ATOM 33187 N N . CYS H 2 84 ? 170.84005 140.16035 118.94613 1.000 7.47627 101 CYS D N 1
ATOM 33188 C CA . CYS H 2 84 ? 170.75712 138.86564 119.59898 1.000 18.81022 101 CYS D CA 1
ATOM 33189 C C . CYS H 2 84 ? 171.77537 138.76702 120.72509 1.000 20.66009 101 CYS D C 1
ATOM 33190 O O . CYS H 2 84 ? 172.69404 139.57919 120.84367 1.000 16.82934 101 CYS D O 1
ATOM 33198 N N . GLY H 2 85 ? 171.59891 137.74437 121.55727 1.000 14.15328 102 GLY D N 1
ATOM 33199 C CA . GLY H 2 85 ? 172.49574 137.50397 122.66277 1.000 16.78704 102 GLY D CA 1
ATOM 33200 C C . GLY H 2 85 ? 173.73364 136.73657 122.25048 1.000 30.42187 102 GLY D C 1
ATOM 33201 O O . GLY H 2 85 ? 173.87889 136.27988 121.11712 1.000 30.97521 102 GLY D O 1
ATOM 33205 N N . GLY H 2 86 ? 174.63549 136.57599 123.21898 1.000 48.16354 103 GLY D N 1
ATOM 33206 C CA . GLY H 2 86 ? 175.94238 135.99439 122.97572 1.000 45.78115 103 GLY D CA 1
ATOM 33207 C C . GLY H 2 86 ? 175.90590 134.70270 122.18959 1.000 50.21080 103 GLY D C 1
ATOM 33208 O O . GLY H 2 86 ? 175.45489 133.66893 122.68999 1.000 52.00081 103 GLY D O 1
ATOM 33212 N N . GLY H 2 87 ? 176.39202 134.75546 120.95249 1.000 44.59358 104 GLY D N 1
ATOM 33213 C CA . GLY H 2 87 ? 176.41589 133.60471 120.07774 1.000 35.05631 104 GLY D CA 1
ATOM 33214 C C . GLY H 2 87 ? 175.17451 133.40749 119.23836 1.000 35.34104 104 GLY D C 1
ATOM 33215 O O . GLY H 2 87 ? 175.20054 132.58751 118.31226 1.000 35.94689 104 GLY D O 1
ATOM 33219 N N . GLY H 2 88 ? 174.09898 134.13965 119.50982 1.000 40.42493 105 GLY D N 1
ATOM 33220 C CA . GLY H 2 88 ? 172.86445 134.00954 118.76448 1.000 42.24148 105 GLY D CA 1
ATOM 33221 C C . GLY H 2 88 ? 171.63566 133.77444 119.61191 1.000 34.59765 105 GLY D C 1
ATOM 33222 O O . GLY H 2 88 ? 170.52268 133.81041 119.07407 1.000 37.00776 105 GLY D O 1
ATOM 33226 N N . THR H 2 89 ? 171.78980 133.52622 120.90650 1.000 28.32510 106 THR D N 1
ATOM 33227 C CA . THR H 2 89 ? 170.66159 133.38820 121.81148 1.000 36.23718 106 THR D CA 1
ATOM 33228 C C . THR H 2 89 ? 170.98164 134.12333 123.10196 1.000 40.53805 106 THR D C 1
ATOM 33229 O O . THR H 2 89 ? 172.14526 134.16047 123.51676 1.000 46.96545 106 THR D O 1
ATOM 33233 N N . PRO H 2 90 ? 169.97775 134.72201 123.76095 1.000 31.03290 107 PRO D N 1
ATOM 33234 C CA . PRO H 2 90 ? 168.56383 134.85630 123.39114 1.000 27.64034 107 PRO D CA 1
ATOM 33235 C C . PRO H 2 90 ? 168.34968 135.99248 122.40291 1.000 34.30850 107 PRO D C 1
ATOM 33236 O O . PRO H 2 90 ? 169.30806 136.65076 122.01749 1.000 43.50055 107 PRO D O 1
ATOM 33247 N N . LEU H 2 91 ? 167.11778 136.24763 121.96955 1.000 21.58355 108 LEU D N 1
ATOM 33248 C CA . LEU H 2 91 ? 166.82751 137.36372 121.07884 1.000 22.76620 108 LEU D CA 1
ATOM 33249 C C . LEU H 2 91 ? 166.24397 138.51072 121.89244 1.000 28.48417 108 LEU D C 1
ATOM 33250 O O . LEU H 2 91 ? 165.42580 138.28635 122.78946 1.000 31.60219 108 LEU D O 1
ATOM 33266 N N . PHE H 2 92 ? 166.67582 139.73435 121.58712 1.000 33.26553 109 PHE D N 1
ATOM 33267 C CA . PHE H 2 92 ? 166.23892 140.91914 122.31873 1.000 29.49954 109 PHE D CA 1
ATOM 33268 C C . PHE H 2 92 ? 165.21365 141.73377 121.53433 1.000 33.35750 109 PHE D C 1
ATOM 33269 O O . PHE H 2 92 ? 164.08127 141.91997 121.98784 1.000 39.20806 109 PHE D O 1
ATOM 33286 N N . SER H 2 93 ? 165.59611 142.22403 120.36018 1.000 19.64114 110 SER D N 1
ATOM 33287 C CA . SER H 2 93 ? 164.72327 143.05857 119.55153 1.000 15.88229 110 SER D CA 1
ATOM 33288 C C . SER H 2 93 ? 164.81613 142.61355 118.10439 1.000 23.17075 110 SER D C 1
ATOM 33289 O O . SER H 2 93 ? 165.82006 142.03638 117.68473 1.000 37.49910 110 SER D O 1
ATOM 33293 N N . ALA H 2 94 ? 163.76178 142.88677 117.34234 1.000 20.74995 111 ALA D N 1
ATOM 33294 C CA . ALA H 2 94 ? 163.69684 142.41686 115.96715 1.000 27.01395 111 ALA D CA 1
ATOM 33295 C C . ALA H 2 94 ? 162.71378 143.27659 115.19240 1.000 33.11829 111 ALA D C 1
ATOM 33296 O O . ALA H 2 94 ? 161.91380 144.01139 115.77333 1.000 35.51856 111 ALA D O 1
ATOM 33303 N N . ASN H 2 95 ? 162.79207 143.17944 113.86806 1.000 44.54122 112 ASN D N 1
ATOM 33304 C CA . ASN H 2 95 ? 161.84844 143.85835 112.99795 1.000 45.28066 112 ASN D CA 1
ATOM 33305 C C . ASN H 2 95 ? 160.58879 143.01150 112.84958 1.000 46.10746 112 ASN D C 1
ATOM 33306 O O . ASN H 2 95 ? 160.45154 141.94290 113.44883 1.000 41.12942 112 ASN D O 1
ATOM 33310 N N . GLU H 2 96 ? 159.65351 143.49457 112.03750 1.000 56.86787 113 GLU D N 1
ATOM 33311 C CA . GLU H 2 96 ? 158.36040 142.85266 111.84530 1.000 56.17187 113 GLU D CA 1
ATOM 33312 C C . GLU H 2 96 ? 158.19331 142.48193 110.37990 1.000 62.37742 113 GLU D C 1
ATOM 33313 O O . GLU H 2 96 ? 158.46824 143.29722 109.49430 1.000 62.38194 113 GLU D O 1
ATOM 33317 N N . VAL H 2 97 ? 157.73860 141.25845 110.13064 1.000 58.55808 114 VAL D N 1
ATOM 33318 C CA . VAL H 2 97 ? 157.56412 140.76515 108.77158 1.000 55.78865 114 VAL D CA 1
ATOM 33319 C C . VAL H 2 97 ? 156.17475 141.10596 108.26096 1.000 54.18003 114 VAL D C 1
ATOM 33320 O O . VAL H 2 97 ? 155.41979 140.22022 107.86694 1.000 55.99637 114 VAL D O 1
ATOM 33324 N N . THR H 2 113 ? 156.35070 135.37726 103.44353 1.000 94.90319 130 THR D N 1
ATOM 33325 C CA . THR H 2 113 ? 155.99221 134.15498 104.14995 1.000 97.16102 130 THR D CA 1
ATOM 33326 C C . THR H 2 113 ? 154.49170 134.09093 104.37900 1.000 101.92200 130 THR D C 1
ATOM 33327 O O . THR H 2 113 ? 153.95760 134.76720 105.25469 1.000 100.69369 130 THR D O 1
ATOM 33331 N N . GLU H 2 114 ? 153.81480 133.26765 103.58547 1.000 111.20350 131 GLU D N 1
ATOM 33332 C CA . GLU H 2 114 ? 152.37407 133.09543 103.70487 1.000 112.23759 131 GLU D CA 1
ATOM 33333 C C . GLU H 2 114 ? 151.99207 132.07348 104.76428 1.000 110.15657 131 GLU D C 1
ATOM 33334 O O . GLU H 2 114 ? 150.79850 131.81275 104.94836 1.000 109.91370 131 GLU D O 1
ATOM 33338 N N . TYR H 2 115 ? 152.96997 131.49583 105.46398 1.000 102.01150 132 TYR D N 1
ATOM 33339 C CA . TYR H 2 115 ? 152.67375 130.45240 106.43610 1.000 101.81832 132 TYR D CA 1
ATOM 33340 C C . TYR H 2 115 ? 151.77759 130.96185 107.55316 1.000 102.04524 132 TYR D C 1
ATOM 33341 O O . TYR H 2 115 ? 151.14295 130.15594 108.24124 1.000 100.56324 132 TYR D O 1
ATOM 33359 N N . LEU H 2 116 ? 151.71321 132.27991 107.74993 1.000 99.96242 133 LEU D N 1
ATOM 33360 C CA . LEU H 2 116 ? 150.83619 132.82939 108.77664 1.000 99.34320 133 LEU D CA 1
ATOM 33361 C C . LEU H 2 116 ? 149.37655 132.51055 108.48306 1.000 104.08132 133 LEU D C 1
ATOM 33362 O O . LEU H 2 116 ? 148.62776 132.11253 109.38293 1.000 107.63465 133 LEU D O 1
ATOM 33366 N N . GLN H 2 117 ? 148.95087 132.68045 107.22894 1.000 100.81674 134 GLN D N 1
ATOM 33367 C CA . GLN H 2 117 ? 147.56236 132.39767 106.88050 1.000 96.43132 134 GLN D CA 1
ATOM 33368 C C . GLN H 2 117 ? 147.24316 130.91882 107.05020 1.000 97.63717 134 GLN D C 1
ATOM 33369 O O . GLN H 2 117 ? 146.19341 130.55954 107.59665 1.000 96.13860 134 GLN D O 1
ATOM 33373 N N . ARG H 2 118 ? 148.14174 130.04515 106.59607 1.000 107.93521 135 ARG D N 1
ATOM 33374 C CA . ARG H 2 118 ? 147.88508 128.61292 106.69507 1.000 107.59393 135 ARG D CA 1
ATOM 33375 C C . ARG H 2 118 ? 147.78261 128.17440 108.14852 1.000 106.87745 135 ARG D C 1
ATOM 33376 O O . ARG H 2 118 ? 146.90998 127.37354 108.50149 1.000 107.11949 135 ARG D O 1
ATOM 33397 N N . TRP H 2 119 ? 148.66136 128.68907 109.00831 1.000 96.95578 136 TRP D N 1
ATOM 33398 C CA . TRP H 2 119 ? 148.57923 128.35184 110.42400 1.000 97.76281 136 TRP D CA 1
ATOM 33399 C C . TRP H 2 119 ? 147.24762 128.79421 111.01083 1.000 98.77412 136 TRP D C 1
ATOM 33400 O O . TRP H 2 119 ? 146.62168 128.05508 111.77907 1.000 99.65826 136 TRP D O 1
ATOM 33421 N N . VAL H 2 120 ? 146.79623 129.99853 110.65867 1.000 95.90054 137 VAL D N 1
ATOM 33422 C CA . VAL H 2 120 ? 145.51369 130.47920 111.16066 1.000 95.39176 137 VAL D CA 1
ATOM 33423 C C . VAL H 2 120 ? 144.39295 129.55760 110.70304 1.000 94.88373 137 VAL D C 1
ATOM 33424 O O . VAL H 2 120 ? 143.51267 129.18506 111.48826 1.000 92.81498 137 VAL D O 1
ATOM 33428 N N . GLY H 2 121 ? 144.41045 129.16933 109.42767 1.000 96.33606 138 GLY D N 1
ATOM 33429 C CA . GLY H 2 121 ? 143.40501 128.24501 108.93491 1.000 96.62838 138 GLY D CA 1
ATOM 33430 C C . GLY H 2 121 ? 143.47599 126.88826 109.60470 1.000 95.80458 138 GLY D C 1
ATOM 33431 O O . GLY H 2 121 ? 142.47383 126.17245 109.67474 1.000 94.35510 138 GLY D O 1
ATOM 33435 N N . PHE H 2 122 ? 144.65488 126.51439 110.10527 1.000 91.51392 139 PHE D N 1
ATOM 33436 C CA . PHE H 2 122 ? 144.79583 125.22260 110.76617 1.000 91.32116 139 PHE D CA 1
ATOM 33437 C C . PHE H 2 122 ? 143.86297 125.09920 111.96237 1.000 89.87952 139 PHE D C 1
ATOM 33438 O O . PHE H 2 122 ? 143.43965 123.98981 112.30495 1.000 90.96419 139 PHE D O 1
ATOM 33442 N N . TRP H 2 123 ? 143.53681 126.21323 112.60885 1.000 89.30691 140 TRP D N 1
ATOM 33443 C CA . TRP H 2 123 ? 142.63532 126.19946 113.75449 1.000 88.67561 140 TRP D CA 1
ATOM 33444 C C . TRP H 2 123 ? 141.43715 127.10536 113.49877 1.000 88.30171 140 TRP D C 1
ATOM 33445 O O . TRP H 2 123 ? 141.46243 127.94251 112.59655 1.000 88.98464 140 TRP D O 1
ATOM 33449 N N . GLU H 2 126 ? 139.95148 121.20994 113.99600 1.000 120.43302 143 GLU D N 1
ATOM 33450 C CA . GLU H 2 126 ? 140.26664 121.80928 115.28709 1.000 121.12347 143 GLU D CA 1
ATOM 33451 C C . GLU H 2 126 ? 140.71278 120.75311 116.29088 1.000 122.08027 143 GLU D C 1
ATOM 33452 O O . GLU H 2 126 ? 140.57998 120.94131 117.49923 1.000 121.05539 143 GLU D O 1
ATOM 33456 N N . GLU H 2 127 ? 141.23492 119.63636 115.78288 1.000 129.97760 144 GLU D N 1
ATOM 33457 C CA . GLU H 2 127 ? 141.72662 118.53298 116.60949 1.000 130.74449 144 GLU D CA 1
ATOM 33458 C C . GLU H 2 127 ? 143.03323 118.03877 115.99579 1.000 131.03172 144 GLU D C 1
ATOM 33459 O O . GLU H 2 127 ? 143.02767 117.18534 115.10523 1.000 134.46823 144 GLU D O 1
ATOM 33463 N N . LYS H 2 128 ? 144.15461 118.58383 116.47154 1.000 123.21753 145 LYS D N 1
ATOM 33464 C CA . LYS H 2 128 ? 145.47179 118.16431 116.01017 1.000 123.46538 145 LYS D CA 1
ATOM 33465 C C . LYS H 2 128 ? 146.45189 118.06713 117.17104 1.000 126.79913 145 LYS D C 1
ATOM 33466 O O . LYS H 2 128 ? 147.64110 118.36339 117.00730 1.000 127.96982 145 LYS D O 1
ATOM 33470 N N . ARG H 2 129 ? 145.96760 117.65817 118.34765 1.000 137.08400 146 ARG D N 1
ATOM 33471 C CA . ARG H 2 129 ? 146.78001 117.70162 119.55967 1.000 139.07749 146 ARG D CA 1
ATOM 33472 C C . ARG H 2 129 ? 148.16107 117.10365 119.32529 1.000 139.16480 146 ARG D C 1
ATOM 33473 O O . ARG H 2 129 ? 149.16423 117.82253 119.27241 1.000 136.48923 146 ARG D O 1
ATOM 33477 N N . LEU H 2 130 ? 148.22856 115.78915 119.16069 1.000 144.00217 147 LEU D N 1
ATOM 33478 C CA . LEU H 2 130 ? 149.48128 115.12165 118.81133 1.000 143.18918 147 LEU D CA 1
ATOM 33479 C C . LEU H 2 130 ? 149.62235 115.01324 117.30094 1.000 144.61512 147 LEU D C 1
ATOM 33480 O O . LEU H 2 130 ? 149.83216 113.93671 116.74378 1.000 145.52868 147 LEU D O 1
ATOM 33484 N N . VAL H 2 131 ? 149.49061 116.15322 116.62118 1.000 136.69425 148 VAL D N 1
ATOM 33485 C CA . VAL H 2 131 ? 149.74375 116.18890 115.18680 1.000 135.59851 148 VAL D CA 1
ATOM 33486 C C . VAL H 2 131 ? 151.22490 115.97084 114.91452 1.000 133.63098 148 VAL D C 1
ATOM 33487 O O . VAL H 2 131 ? 151.60158 115.26487 113.97224 1.000 129.70563 148 VAL D O 1
ATOM 33491 N N . ALA H 2 132 ? 152.08874 116.57453 115.73203 1.000 135.52731 149 ALA D N 1
ATOM 33492 C CA . ALA H 2 132 ? 153.52145 116.34678 115.61145 1.000 135.51370 149 ALA D CA 1
ATOM 33493 C C . ALA H 2 132 ? 154.20775 116.17008 116.96096 1.000 137.22886 149 ALA D C 1
ATOM 33494 O O . ALA H 2 132 ? 155.41222 115.88804 116.98933 1.000 138.77146 149 ALA D O 1
ATOM 33501 N N . ALA H 2 133 ? 153.49038 116.31647 118.07682 1.000 140.49498 150 ALA D N 1
ATOM 33502 C CA . ALA H 2 133 ? 154.12348 116.16461 119.38276 1.000 140.34748 150 ALA D CA 1
ATOM 33503 C C . ALA H 2 133 ? 154.69413 114.76256 119.54751 1.000 140.59493 150 ALA D C 1
ATOM 33504 O O . ALA H 2 133 ? 155.82529 114.58749 120.01941 1.000 138.03315 150 ALA D O 1
ATOM 33511 N N . ARG H 2 134 ? 153.92524 113.74780 119.15297 1.000 147.37088 151 ARG D N 1
ATOM 33512 C CA . ARG H 2 134 ? 154.45064 112.38948 119.16299 1.000 147.39379 151 ARG D CA 1
ATOM 33513 C C . ARG H 2 134 ? 155.63801 112.27015 118.22162 1.000 146.99236 151 ARG D C 1
ATOM 33514 O O . ARG H 2 134 ? 156.64096 111.62493 118.54907 1.000 146.52102 151 ARG D O 1
ATOM 33518 N N . HIS H 2 135 ? 155.54117 112.88952 117.04415 1.000 151.52583 152 HIS D N 1
ATOM 33519 C CA . HIS H 2 135 ? 156.66920 112.89756 116.12213 1.000 151.41229 152 HIS D CA 1
ATOM 33520 C C . HIS H 2 135 ? 157.86824 113.59726 116.74337 1.000 151.61358 152 HIS D C 1
ATOM 33521 O O . HIS H 2 135 ? 159.01385 113.18633 116.53398 1.000 150.70918 152 HIS D O 1
ATOM 33525 N N . PHE H 2 136 ? 157.62429 114.66168 117.50995 1.000 153.53467 153 PHE D N 1
ATOM 33526 C CA . PHE H 2 136 ? 158.71998 115.34945 118.18408 1.000 152.16852 153 PHE D CA 1
ATOM 33527 C C . PHE H 2 136 ? 159.40425 114.43731 119.19349 1.000 151.00299 153 PHE D C 1
ATOM 33528 O O . PHE H 2 136 ? 160.63811 114.39697 119.26780 1.000 151.79383 153 PHE D O 1
ATOM 33532 N N . GLN H 2 137 ? 158.61979 113.69927 119.98153 1.000 143.19685 154 GLN D N 1
ATOM 33533 C CA . GLN H 2 137 ? 159.21073 112.76633 120.93616 1.000 143.82715 154 GLN D CA 1
ATOM 33534 C C . GLN H 2 137 ? 159.99819 111.67838 120.21748 1.000 143.20591 154 GLN D C 1
ATOM 33535 O O . GLN H 2 137 ? 161.08568 111.28524 120.66063 1.000 141.17772 154 GLN D O 1
ATOM 33539 N N . ARG H 2 138 ? 159.45974 111.17551 119.10607 1.000 145.83675 155 ARG D N 1
ATOM 33540 C CA . ARG H 2 138 ? 160.17487 110.16544 118.33610 1.000 146.44347 155 ARG D CA 1
ATOM 33541 C C . ARG H 2 138 ? 161.49547 110.71501 117.81683 1.000 143.22444 155 ARG D C 1
ATOM 33542 O O . ARG H 2 138 ? 162.52362 110.03053 117.85872 1.000 142.18927 155 ARG D O 1
ATOM 33546 N N . ALA H 2 139 ? 161.48471 111.95280 117.32259 1.000 146.09633 156 ALA D N 1
ATOM 33547 C CA . ALA H 2 139 ? 162.71481 112.57039 116.84518 1.000 147.49548 156 ALA D CA 1
ATOM 33548 C C . ALA H 2 139 ? 163.71923 112.72574 117.97647 1.000 146.04834 156 ALA D C 1
ATOM 33549 O O . ALA H 2 139 ? 164.92125 112.51327 117.78447 1.000 146.09165 156 ALA D O 1
ATOM 33556 N N . ARG H 2 140 ? 163.24656 113.11146 119.16203 1.000 144.50342 157 ARG D N 1
ATOM 33557 C CA . ARG H 2 140 ? 164.14821 113.24554 120.30040 1.000 143.92342 157 ARG D CA 1
ATOM 33558 C C . ARG H 2 140 ? 164.78615 111.90842 120.64803 1.000 143.61140 157 ARG D C 1
ATOM 33559 O O . ARG H 2 140 ? 165.99769 111.82933 120.88918 1.000 144.25641 157 ARG D O 1
ATOM 33563 N N . LEU H 2 141 ? 163.98479 110.84276 120.66988 1.000 145.50798 158 LEU D N 1
ATOM 33564 C CA . LEU H 2 141 ? 164.52996 109.52028 120.95549 1.000 147.48102 158 LEU D CA 1
ATOM 33565 C C . LEU H 2 141 ? 165.53925 109.10439 119.89267 1.000 148.63277 158 LEU D C 1
ATOM 33566 O O . LEU H 2 141 ? 166.59453 108.54209 120.21047 1.000 148.16423 158 LEU D O 1
ATOM 33570 N N . GLU H 2 142 ? 165.22856 109.36886 118.62172 1.000 146.97087 159 GLU D N 1
ATOM 33571 C CA . GLU H 2 142 ? 166.14497 109.01138 117.54484 1.000 144.23629 159 GLU D CA 1
ATOM 33572 C C . GLU H 2 142 ? 167.46291 109.76073 117.67633 1.000 144.29583 159 GLU D C 1
ATOM 33573 O O . GLU H 2 142 ? 168.53744 109.18129 117.48730 1.000 144.86968 159 GLU D O 1
ATOM 33577 N N . ARG H 2 143 ? 167.40076 111.05384 117.99389 1.000 147.05981 160 ARG D N 1
ATOM 33578 C CA . ARG H 2 143 ? 168.62427 111.82446 118.17905 1.000 146.42241 160 ARG D CA 1
ATOM 33579 C C . ARG H 2 143 ? 169.43305 111.28709 119.35119 1.000 147.80797 160 ARG D C 1
ATOM 33580 O O . ARG H 2 143 ? 170.65990 111.16052 119.26287 1.000 146.86455 160 ARG D O 1
ATOM 33584 N N . ILE H 2 144 ? 168.76226 110.95439 120.45662 1.000 149.37155 161 ILE D N 1
ATOM 33585 C CA . ILE H 2 144 ? 169.47061 110.40170 121.60748 1.000 146.86555 161 ILE D CA 1
ATOM 33586 C C . ILE H 2 144 ? 170.16500 109.10348 121.22193 1.000 148.83192 161 ILE D C 1
ATOM 33587 O O . ILE H 2 144 ? 171.31470 108.85796 121.60681 1.000 148.96486 161 ILE D O 1
ATOM 33591 N N . ARG H 2 145 ? 169.47784 108.25015 120.45805 1.000 157.18902 162 ARG D N 1
ATOM 33592 C CA . ARG H 2 145 ? 170.09610 107.01160 119.99294 1.000 157.35569 162 ARG D CA 1
ATOM 33593 C C . ARG H 2 145 ? 171.30054 107.29941 119.10571 1.000 157.33619 162 ARG D C 1
ATOM 33594 O O . ARG H 2 145 ? 172.33424 106.62864 119.21038 1.000 155.11941 162 ARG D O 1
ATOM 33598 N N . HIS H 2 146 ? 171.18064 108.28648 118.21555 1.000 161.51346 163 HIS D N 1
ATOM 33599 C CA . HIS H 2 146 ? 172.30611 108.68649 117.38040 1.000 160.10302 163 HIS D CA 1
ATOM 33600 C C . HIS H 2 146 ? 173.42028 109.33575 118.18875 1.000 160.31910 163 HIS D C 1
ATOM 33601 O O . HIS H 2 146 ? 174.55393 109.41783 117.70342 1.000 159.65629 163 HIS D O 1
ATOM 33605 N N . SER H 2 147 ? 173.12461 109.80539 119.39622 1.000 154.71745 164 SER D N 1
ATOM 33606 C CA . SER H 2 147 ? 174.14106 110.39010 120.26037 1.000 152.52870 164 SER D CA 1
ATOM 33607 C C . SER H 2 147 ? 173.99089 109.87862 121.69167 1.000 151.05326 164 SER D C 1
ATOM 33608 O O . SER H 2 147 ? 174.07481 108.67587 121.94494 1.000 149.99761 164 SER D O 1
ATOM 33612 N N . ALA H 2 165 ? 169.18389 98.25396 129.05296 1.000 227.04877 182 ALA D N 1
ATOM 33613 C CA . ALA H 2 165 ? 168.20063 98.84389 129.95216 1.000 227.44025 182 ALA D CA 1
ATOM 33614 C C . ALA H 2 165 ? 167.62713 100.12413 129.35538 1.000 227.58603 182 ALA D C 1
ATOM 33615 O O . ALA H 2 165 ? 166.42674 100.38090 129.44975 1.000 228.05500 182 ALA D O 1
ATOM 33622 N N . LEU H 2 166 ? 168.49584 100.92794 128.73862 1.000 229.37640 183 LEU D N 1
ATOM 33623 C CA . LEU H 2 166 ? 168.04608 102.19027 128.16289 1.000 230.06113 183 LEU D CA 1
ATOM 33624 C C . LEU H 2 166 ? 167.00897 101.95677 127.07259 1.000 230.72606 183 LEU D C 1
ATOM 33625 O O . LEU H 2 166 ? 165.98986 102.65644 127.01123 1.000 231.90794 183 LEU D O 1
ATOM 33629 N N . ALA H 2 167 ? 167.24798 100.97370 126.20362 1.000 225.39554 184 ALA D N 1
ATOM 33630 C CA . ALA H 2 167 ? 166.26397 100.65264 125.17770 1.000 224.79851 184 ALA D CA 1
ATOM 33631 C C . ALA H 2 167 ? 164.95413 100.20442 125.80924 1.000 225.10496 184 ALA D C 1
ATOM 33632 O O . ALA H 2 167 ? 163.87097 100.52725 125.30964 1.000 225.00286 184 ALA D O 1
ATOM 33639 N N . VAL H 2 168 ? 165.03422 99.46328 126.91591 1.000 230.70786 185 VAL D N 1
ATOM 33640 C CA . VAL H 2 168 ? 163.82546 99.03005 127.61005 1.000 231.18736 185 VAL D CA 1
ATOM 33641 C C . VAL H 2 168 ? 163.05069 100.23372 128.13009 1.000 231.69396 185 VAL D C 1
ATOM 33642 O O . VAL H 2 168 ? 161.82111 100.29872 128.00951 1.000 232.03185 185 VAL D O 1
ATOM 33646 N N . ALA H 2 169 ? 163.75256 101.20119 128.72537 1.000 233.78157 186 ALA D N 1
ATOM 33647 C CA . ALA H 2 169 ? 163.07945 102.40084 129.21109 1.000 233.23836 186 ALA D CA 1
ATOM 33648 C C . ALA H 2 169 ? 162.44025 103.16998 128.06364 1.000 233.30375 186 ALA D C 1
ATOM 33649 O O . ALA H 2 169 ? 161.31316 103.66346 128.18777 1.000 233.60304 186 ALA D O 1
ATOM 33656 N N . VAL H 2 170 ? 163.14265 103.27922 126.93452 1.000 232.32344 187 VAL D N 1
ATOM 33657 C CA . VAL H 2 170 ? 162.56582 103.94794 125.77222 1.000 231.58245 187 VAL D CA 1
ATOM 33658 C C . VAL H 2 170 ? 161.30137 103.22822 125.32900 1.000 231.36387 187 VAL D C 1
ATOM 33659 O O . VAL H 2 170 ? 160.29315 103.85955 124.99199 1.000 231.89863 187 VAL D O 1
ATOM 33663 N N . GLU H 2 171 ? 161.33564 101.89579 125.31982 1.000 229.67936 188 GLU D N 1
ATOM 33664 C CA . GLU H 2 171 ? 160.15196 101.13037 124.94976 1.000 229.93557 188 GLU D CA 1
ATOM 33665 C C . GLU H 2 171 ? 159.00096 101.41100 125.90455 1.000 230.55007 188 GLU D C 1
ATOM 33666 O O . GLU H 2 171 ? 157.85648 101.59759 125.47447 1.000 230.60938 188 GLU D O 1
ATOM 33670 N N . ASP H 2 172 ? 159.28533 101.44285 127.20750 1.000 232.41197 189 ASP D N 1
ATOM 33671 C CA . ASP H 2 172 ? 158.24610 101.76187 128.17920 1.000 232.12679 189 ASP D CA 1
ATOM 33672 C C . ASP H 2 172 ? 157.71402 103.17041 127.95944 1.000 231.78877 189 ASP D C 1
ATOM 33673 O O . ASP H 2 172 ? 156.50098 103.40337 128.02097 1.000 230.68985 189 ASP D O 1
ATOM 33677 N N . SER H 2 173 ? 158.61011 104.12564 127.70462 1.000 236.09147 190 SER D N 1
ATOM 33678 C CA . SER H 2 173 ? 158.17693 105.48208 127.39328 1.000 236.31566 190 SER D CA 1
ATOM 33679 C C . SER H 2 173 ? 157.55891 105.56675 126.00396 1.000 235.95260 190 SER D C 1
ATOM 33680 O O . SER H 2 173 ? 156.60471 106.32412 125.79759 1.000 236.78761 190 SER D O 1
ATOM 33684 N N . ALA H 2 174 ? 158.08004 104.79862 125.04421 1.000 227.32645 191 ALA D N 1
ATOM 33685 C CA . ALA H 2 174 ? 157.51743 104.80440 123.69988 1.000 226.25024 191 ALA D CA 1
ATOM 33686 C C . ALA H 2 174 ? 156.08828 104.28691 123.67776 1.000 225.93314 191 ALA D C 1
ATOM 33687 O O . ALA H 2 174 ? 155.37039 104.52465 122.70047 1.000 225.57516 191 ALA D O 1
ATOM 33694 N N . ARG H 2 175 ? 155.65922 103.58622 124.73015 1.000 225.28187 192 ARG D N 1
ATOM 33695 C CA . ARG H 2 175 ? 154.29200 103.08094 124.77043 1.000 225.43126 192 ARG D CA 1
ATOM 33696 C C . ARG H 2 175 ? 153.28684 104.21943 124.67543 1.000 226.65733 192 ARG D C 1
ATOM 33697 O O . ARG H 2 175 ? 152.29254 104.12162 123.94696 1.000 226.41467 192 ARG D O 1
ATOM 33701 N N . ALA H 2 176 ? 153.52842 105.31079 125.40429 1.000 235.51415 193 ALA D N 1
ATOM 33702 C CA . ALA H 2 176 ? 152.67182 106.48238 125.27027 1.000 235.65753 193 ALA D CA 1
ATOM 33703 C C . ALA H 2 176 ? 152.72004 107.03850 123.85600 1.000 236.10455 193 ALA D C 1
ATOM 33704 O O . ALA H 2 176 ? 151.73256 107.60702 123.37853 1.000 234.99123 193 ALA D O 1
ATOM 33711 N N . LEU H 2 177 ? 153.85242 106.87355 123.16794 1.000 233.45423 194 LEU D N 1
ATOM 33712 C CA . LEU H 2 177 ? 153.96154 107.35404 121.79475 1.000 232.01840 194 LEU D CA 1
ATOM 33713 C C . LEU H 2 177 ? 152.93267 106.68049 120.89784 1.000 231.12838 194 LEU D C 1
ATOM 33714 O O . LEU H 2 177 ? 152.34780 107.32249 120.01745 1.000 230.93144 194 LEU D O 1
ATOM 33718 N N . GLU H 2 178 ? 152.70547 105.38160 121.10038 1.000 221.92894 195 GLU D N 1
ATOM 33719 C CA . GLU H 2 178 ? 151.69484 104.67975 120.31776 1.000 221.66743 195 GLU D CA 1
ATOM 33720 C C . GLU H 2 178 ? 150.30531 105.25027 120.57500 1.000 222.08650 195 GLU D C 1
ATOM 33721 O O . GLU H 2 178 ? 149.51480 105.42578 119.64038 1.000 222.12696 195 GLU D O 1
ATOM 33725 N N . GLN H 2 179 ? 149.99129 105.55072 121.83206 1.000 216.97386 196 GLN D N 1
ATOM 33726 C CA . GLN H 2 179 ? 148.66751 106.04084 122.18878 1.000 216.11711 196 GLN D CA 1
ATOM 33727 C C . GLN H 2 179 ? 148.59597 107.55138 122.01213 1.000 215.98935 196 GLN D C 1
ATOM 33728 O O . GLN H 2 179 ? 149.48574 108.28051 122.45944 1.000 215.38993 196 GLN D O 1
ATOM 33732 N N . ALA H 2 180 ? 147.53587 108.01890 121.35573 1.000 216.02921 197 ALA D N 1
ATOM 33733 C CA . ALA H 2 180 ? 147.30113 109.44986 121.21153 1.000 216.99257 197 ALA D CA 1
ATOM 33734 C C . ALA H 2 180 ? 145.83499 109.79834 121.45095 1.000 216.16658 197 ALA D C 1
ATOM 33735 O O . ALA H 2 180 ? 145.25347 110.57063 120.67771 1.000 215.53438 197 ALA D O 1
ATOM 33742 N N . PRO H 2 181 ? 145.19974 109.27101 122.51140 1.000 213.27501 198 PRO D N 1
ATOM 33743 C CA . PRO H 2 181 ? 143.78730 109.59817 122.74593 1.000 212.89574 198 PRO D CA 1
ATOM 33744 C C . PRO H 2 181 ? 143.59374 111.01899 123.25125 1.000 213.15357 198 PRO D C 1
ATOM 33745 O O . PRO H 2 181 ? 142.67859 111.72130 122.81056 1.000 212.02667 198 PRO D O 1
ATOM 33756 N N . ASN H 2 182 ? 144.44797 111.44968 124.17797 1.000 224.13870 199 ASN D N 1
ATOM 33757 C CA . ASN H 2 182 ? 144.39716 112.80484 124.70881 1.000 224.54732 199 ASN D CA 1
ATOM 33758 C C . ASN H 2 182 ? 145.78256 113.18660 125.20969 1.000 225.51341 199 ASN D C 1
ATOM 33759 O O . ASN H 2 182 ? 146.52918 112.33360 125.69734 1.000 226.62128 199 ASN D O 1
ATOM 33763 N N . HIS H 2 183 ? 146.11587 114.47440 125.09071 1.000 222.75076 200 HIS D N 1
ATOM 33764 C CA . HIS H 2 183 ? 147.44580 114.94252 125.46745 1.000 222.39002 200 HIS D CA 1
ATOM 33765 C C . HIS H 2 183 ? 147.63284 115.00817 126.97783 1.000 222.92792 200 HIS D C 1
ATOM 33766 O O . HIS H 2 183 ? 148.76699 114.90710 127.46177 1.000 222.75987 200 HIS D O 1
ATOM 33770 N N . GLU H 2 184 ? 146.54713 115.18463 127.73357 1.000 219.23075 201 GLU D N 1
ATOM 33771 C CA . GLU H 2 184 ? 146.67134 115.28674 129.18295 1.000 218.66509 201 GLU D CA 1
ATOM 33772 C C . GLU H 2 184 ? 147.27983 114.02197 129.77076 1.000 219.29130 201 GLU D C 1
ATOM 33773 O O . GLU H 2 184 ? 148.17433 114.09134 130.62079 1.000 218.60765 201 GLU D O 1
ATOM 33777 N N . HIS H 2 185 ? 146.81382 112.85434 129.32503 1.000 235.29326 202 HIS D N 1
ATOM 33778 C CA . HIS H 2 185 ? 147.36029 111.60262 129.83784 1.000 236.05963 202 HIS D CA 1
ATOM 33779 C C . HIS H 2 185 ? 148.83290 111.45692 129.47717 1.000 236.01579 202 HIS D C 1
ATOM 33780 O O . HIS H 2 185 ? 149.64313 111.02628 130.30595 1.000 236.32977 202 HIS D O 1
ATOM 33784 N N . LEU H 2 186 ? 149.19906 111.80521 128.24181 1.000 233.27567 203 LEU D N 1
ATOM 33785 C CA . LEU H 2 186 ? 150.59382 111.68746 127.83201 1.000 232.47228 203 LEU D CA 1
ATOM 33786 C C . LEU H 2 186 ? 151.48439 112.58491 128.67737 1.000 231.60860 203 LEU D C 1
ATOM 33787 O O . LEU H 2 186 ? 152.56000 112.16736 129.12290 1.000 231.97906 203 LEU D O 1
ATOM 33791 N N . LEU H 2 187 ? 151.04807 113.82148 128.91825 1.000 230.23632 204 LEU D N 1
ATOM 33792 C CA . LEU H 2 187 ? 151.80751 114.70182 129.79612 1.000 231.09249 204 LEU D CA 1
ATOM 33793 C C . LEU H 2 187 ? 151.89606 114.12790 131.20240 1.000 230.86756 204 LEU D C 1
ATOM 33794 O O . LEU H 2 187 ? 152.94993 114.21427 131.84304 1.000 230.89039 204 LEU D O 1
ATOM 33798 N N . THR H 2 188 ? 150.80642 113.53497 131.69535 1.000 228.00947 205 THR D N 1
ATOM 33799 C CA . THR H 2 188 ? 150.82277 112.94278 133.02833 1.000 227.89647 205 THR D CA 1
ATOM 33800 C C . THR H 2 188 ? 151.86112 111.83218 133.11708 1.000 228.57628 205 THR D C 1
ATOM 33801 O O . THR H 2 188 ? 152.60555 111.73662 134.09971 1.000 229.14618 205 THR D O 1
ATOM 33805 N N . GLU H 2 189 ? 151.91884 110.97351 132.09803 1.000 225.09607 206 GLU D N 1
ATOM 33806 C CA . GLU H 2 189 ? 152.95280 109.94485 132.06167 1.000 223.90184 206 GLU D CA 1
ATOM 33807 C C . GLU H 2 189 ? 154.31956 110.53947 131.74832 1.000 223.73553 206 GLU D C 1
ATOM 33808 O O . GLU H 2 189 ? 155.33386 110.07323 132.27969 1.000 222.92319 206 GLU D O 1
ATOM 33812 N N . GLU H 2 190 ? 154.36716 111.56987 130.90010 1.000 217.21000 207 GLU D N 1
ATOM 33813 C CA . GLU H 2 190 ? 155.64660 112.17407 130.54447 1.000 215.98411 207 GLU D CA 1
ATOM 33814 C C . GLU H 2 190 ? 156.33800 112.77908 131.75912 1.000 214.97795 207 GLU D C 1
ATOM 33815 O O . GLU H 2 190 ? 157.56049 112.96512 131.74944 1.000 212.42340 207 GLU D O 1
ATOM 33819 N N . ALA H 2 191 ? 155.57958 113.08148 132.81463 1.000 217.44472 208 ALA D N 1
ATOM 33820 C CA . ALA H 2 191 ? 156.17333 113.69031 133.99956 1.000 217.50980 208 ALA D CA 1
ATOM 33821 C C . ALA H 2 191 ? 157.23006 112.78140 134.61249 1.000 215.82704 208 ALA D C 1
ATOM 33822 O O . ALA H 2 191 ? 158.29960 113.24626 135.02367 1.000 215.88955 208 ALA D O 1
ATOM 33829 N N . ARG H 2 192 ? 156.95059 111.48103 134.68006 1.000 203.61621 209 ARG D N 1
ATOM 33830 C CA . ARG H 2 192 ? 157.90932 110.53368 135.22951 1.000 203.51394 209 ARG D CA 1
ATOM 33831 C C . ARG H 2 192 ? 159.06596 110.24741 134.28218 1.000 204.39383 209 ARG D C 1
ATOM 33832 O O . ARG H 2 192 ? 159.99529 109.53281 134.67253 1.000 205.27705 209 ARG D O 1
ATOM 33836 N N . LEU H 2 193 ? 159.04114 110.77812 133.05772 1.000 193.31482 210 LEU D N 1
ATOM 33837 C CA . LEU H 2 193 ? 160.06798 110.45951 132.06556 1.000 192.66706 210 LEU D CA 1
ATOM 33838 C C . LEU H 2 193 ? 161.23087 111.43421 132.22424 1.000 193.77004 210 LEU D C 1
ATOM 33839 O O . LEU H 2 193 ? 161.76718 111.98471 131.25951 1.000 193.56892 210 LEU D O 1
ATOM 33843 N N . SER H 2 194 ? 161.63562 111.63385 133.47787 1.000 198.26213 211 SER D N 1
ATOM 33844 C CA . SER H 2 194 ? 162.81341 112.43344 133.79092 1.000 197.41954 211 SER D CA 1
ATOM 33845 C C . SER H 2 194 ? 163.65286 111.76003 134.86883 1.000 196.47012 211 SER D C 1
ATOM 33846 O O . SER H 2 194 ? 164.86050 111.99907 134.96712 1.000 196.07091 211 SER D O 1
ATOM 33850 N N . LYS H 2 195 ? 163.01608 110.91517 135.68309 1.000 193.61700 212 LYS D N 1
ATOM 33851 C CA . LYS H 2 195 ? 163.72258 110.27726 136.78766 1.000 193.69884 212 LYS D CA 1
ATOM 33852 C C . LYS H 2 195 ? 164.65118 109.17939 136.28959 1.000 195.68760 212 LYS D C 1
ATOM 33853 O O . LYS H 2 195 ? 165.79026 109.06126 136.75544 1.000 195.68928 212 LYS D O 1
ATOM 33857 N N . ARG H 2 196 ? 164.17815 108.35781 135.35015 1.000 199.75280 213 ARG D N 1
ATOM 33858 C CA . ARG H 2 196 ? 164.98525 107.23838 134.87600 1.000 199.54270 213 ARG D CA 1
ATOM 33859 C C . ARG H 2 196 ? 166.25763 107.72374 134.19476 1.000 200.00360 213 ARG D C 1
ATOM 33860 O O . ARG H 2 196 ? 167.33687 107.15680 134.40146 1.000 198.76118 213 ARG D O 1
ATOM 33864 N N . LEU H 2 197 ? 166.14981 108.76757 133.37025 1.000 202.14969 214 LEU D N 1
ATOM 33865 C CA . LEU H 2 197 ? 167.33215 109.30519 132.70610 1.000 201.06521 214 LEU D CA 1
ATOM 33866 C C . LEU H 2 197 ? 168.32540 109.85590 133.72126 1.000 202.15861 214 LEU D C 1
ATOM 33867 O O . LEU H 2 197 ? 169.54031 109.67510 133.57613 1.000 201.84961 214 LEU D O 1
ATOM 33871 N N . PHE H 2 198 ? 167.82727 110.53712 134.75515 1.000 205.83471 215 PHE D N 1
ATOM 33872 C CA . PHE H 2 198 ? 168.71172 111.04037 135.79979 1.000 204.73364 215 PHE D CA 1
ATOM 33873 C C . PHE H 2 198 ? 169.41063 109.89730 136.52302 1.000 204.17464 215 PHE D C 1
ATOM 33874 O O . PHE H 2 198 ? 170.61088 109.97299 136.80877 1.000 204.00430 215 PHE D O 1
ATOM 33878 N N . LYS H 2 199 ? 168.67268 108.83055 136.83319 1.000 199.21079 216 LYS D N 1
ATOM 33879 C CA . LYS H 2 199 ? 169.27976 107.68460 137.49936 1.000 198.44846 216 LYS D CA 1
ATOM 33880 C C . LYS H 2 199 ? 170.34507 107.04590 136.61975 1.000 199.20228 216 LYS D C 1
ATOM 33881 O O . LYS H 2 199 ? 171.41047 106.64923 137.10632 1.000 199.89538 216 LYS D O 1
ATOM 33885 N N . LEU H 2 200 ? 170.07278 106.93294 135.31987 1.000 201.43024 217 LEU D N 1
ATOM 33886 C CA . LEU H 2 200 ? 171.06627 106.38049 134.40704 1.000 202.04774 217 LEU D CA 1
ATOM 33887 C C . LEU H 2 200 ? 172.31280 107.25323 134.36209 1.000 202.66702 217 LEU D C 1
ATOM 33888 O O . LEU H 2 200 ? 173.43892 106.74554 134.41031 1.000 202.56704 217 LEU D O 1
ATOM 33892 N N . ALA H 2 201 ? 172.13103 108.57225 134.27667 1.000 198.31313 218 ALA D N 1
ATOM 33893 C CA . ALA H 2 201 ? 173.27625 109.47243 134.19249 1.000 197.08674 218 ALA D CA 1
ATOM 33894 C C . ALA H 2 201 ? 174.08802 109.45242 135.48018 1.000 196.99806 218 ALA D C 1
ATOM 33895 O O . ALA H 2 201 ? 175.31827 109.57034 135.44630 1.000 195.50630 218 ALA D O 1
ATOM 33902 N N . ALA H 2 202 ? 173.41774 109.31057 136.62626 1.000 194.82716 219 ALA D N 1
ATOM 33903 C CA . ALA H 2 202 ? 174.13757 109.24134 137.89244 1.000 193.13784 219 ALA D CA 1
ATOM 33904 C C . ALA H 2 202 ? 175.09707 108.06050 137.90446 1.000 194.93454 219 ALA D C 1
ATOM 33905 O O . ALA H 2 202 ? 176.25169 108.19233 138.32669 1.000 194.00318 219 ALA D O 1
ATOM 33912 N N . GLN H 2 203 ? 174.64425 106.90467 137.43180 1.000 201.41768 220 GLN D N 1
ATOM 33913 C CA . GLN H 2 203 ? 175.50552 105.73602 137.31373 1.000 200.64106 220 GLN D CA 1
ATOM 33914 C C . GLN H 2 203 ? 176.59815 105.97690 136.27608 1.000 199.94915 220 GLN D C 1
ATOM 33915 O O . GLN H 2 203 ? 177.17316 107.06251 136.20204 1.000 199.87642 220 GLN D O 1
ATOM 33919 N N . ALA H 2 222 ? 174.75870 121.26361 139.84483 1.000 117.98596 239 ALA D N 1
ATOM 33920 C CA . ALA H 2 222 ? 173.81578 121.49791 138.75665 1.000 121.55978 239 ALA D CA 1
ATOM 33921 C C . ALA H 2 222 ? 172.39921 121.14477 139.19010 1.000 120.73280 239 ALA D C 1
ATOM 33922 O O . ALA H 2 222 ? 171.65735 120.49668 138.45208 1.000 121.62318 239 ALA D O 1
ATOM 33929 N N . ASN H 2 223 ? 172.02840 121.57086 140.39815 1.000 116.91023 240 ASN D N 1
ATOM 33930 C CA . ASN H 2 223 ? 170.69480 121.26743 140.90488 1.000 118.77260 240 ASN D CA 1
ATOM 33931 C C . ASN H 2 223 ? 169.63018 121.98844 140.09032 1.000 119.94649 240 ASN D C 1
ATOM 33932 O O . ASN H 2 223 ? 168.66572 121.37457 139.61921 1.000 114.27710 240 ASN D O 1
ATOM 33943 N N . ARG H 2 224 ? 169.79493 123.29693 139.90965 1.000 128.73333 241 ARG D N 1
ATOM 33944 C CA . ARG H 2 224 ? 168.89511 124.10172 139.09638 1.000 127.20151 241 ARG D CA 1
ATOM 33945 C C . ARG H 2 224 ? 169.58184 124.64429 137.85172 1.000 125.82901 241 ARG D C 1
ATOM 33946 O O . ARG H 2 224 ? 169.06546 125.57585 137.22598 1.000 124.08710 241 ARG D O 1
ATOM 33950 N N . PHE H 2 225 ? 170.73879 124.09081 137.48180 1.000 111.85393 242 PHE D N 1
ATOM 33951 C CA . PHE H 2 225 ? 171.40227 124.53409 136.26306 1.000 108.46775 242 PHE D CA 1
ATOM 33952 C C . PHE H 2 225 ? 170.51493 124.31236 135.04834 1.000 107.76735 242 PHE D C 1
ATOM 33953 O O . PHE H 2 225 ? 170.63908 125.02862 134.04870 1.000 104.43758 242 PHE D O 1
ATOM 33970 N N . LEU H 2 226 ? 169.61311 123.33083 135.11562 1.000 111.47306 243 LEU D N 1
ATOM 33971 C CA . LEU H 2 226 ? 168.76788 123.02913 133.96760 1.000 111.23629 243 LEU D CA 1
ATOM 33972 C C . LEU H 2 226 ? 167.96483 124.24460 133.53299 1.000 112.90850 243 LEU D C 1
ATOM 33973 O O . LEU H 2 226 ? 167.62305 124.37197 132.35235 1.000 114.59439 243 LEU D O 1
ATOM 33977 N N . ASP H 2 227 ? 167.66190 125.15077 134.46338 1.000 103.10185 244 ASP D N 1
ATOM 33978 C CA . ASP H 2 227 ? 166.90232 126.34314 134.10526 1.000 100.94185 244 ASP D CA 1
ATOM 33979 C C . ASP H 2 227 ? 167.66713 127.20505 133.10833 1.000 101.62738 244 ASP D C 1
ATOM 33980 O O . ASP H 2 227 ? 167.08307 127.72698 132.15243 1.000 99.77679 244 ASP D O 1
ATOM 33984 N N . HIS H 2 228 ? 168.97745 127.35516 133.30477 1.000 100.56655 245 HIS D N 1
ATOM 33985 C CA . HIS H 2 228 ? 169.74564 128.27425 132.47223 1.000 99.69538 245 HIS D CA 1
ATOM 33986 C C . HIS H 2 228 ? 169.72084 127.83913 131.01166 1.000 95.69653 245 HIS D C 1
ATOM 33987 O O . HIS H 2 228 ? 169.56194 128.66634 130.10757 1.000 98.06069 245 HIS D O 1
ATOM 34001 N N . GLY H 2 229 ? 169.88081 126.54058 130.75842 1.000 78.17888 246 GLY D N 1
ATOM 34002 C CA . GLY H 2 229 ? 169.84937 126.06260 129.38483 1.000 80.43609 246 GLY D CA 1
ATOM 34003 C C . GLY H 2 229 ? 168.48240 126.21363 128.74468 1.000 79.95541 246 GLY D C 1
ATOM 34004 O O . GLY H 2 229 ? 168.37052 126.45216 127.53639 1.000 76.37757 246 GLY D O 1
ATOM 34008 N N . ASN H 2 230 ? 167.42346 126.05555 129.54099 1.000 77.93878 247 ASN D N 1
ATOM 34009 C CA . ASN H 2 230 ? 166.07523 126.18614 129.00483 1.000 75.96938 247 ASN D CA 1
ATOM 34010 C C . ASN H 2 230 ? 165.85681 127.57153 128.41916 1.000 75.67413 247 ASN D C 1
ATOM 34011 O O . ASN H 2 230 ? 165.16057 127.72364 127.41131 1.000 74.19639 247 ASN D O 1
ATOM 34015 N N . TYR H 2 231 ? 166.43471 128.59772 129.04337 1.000 71.22661 248 TYR D N 1
ATOM 34016 C CA . TYR H 2 231 ? 166.29475 129.94625 128.51003 1.000 69.33010 248 TYR D CA 1
ATOM 34017 C C . TYR H 2 231 ? 166.92721 130.05403 127.12933 1.000 67.48869 248 TYR D C 1
ATOM 34018 O O . TYR H 2 231 ? 166.34679 130.65350 126.21696 1.000 65.08125 248 TYR D O 1
ATOM 34022 N N . LEU H 2 232 ? 168.11667 129.47565 126.95278 1.000 59.74529 249 LEU D N 1
ATOM 34023 C CA . LEU H 2 232 ? 168.75709 129.51108 125.64296 1.000 56.92056 249 LEU D CA 1
ATOM 34024 C C . LEU H 2 232 ? 167.92322 128.76115 124.61556 1.000 58.65579 249 LEU D C 1
ATOM 34025 O O . LEU H 2 232 ? 167.78277 129.20358 123.46756 1.000 56.18027 249 LEU D O 1
ATOM 34029 N N . ALA H 2 233 ? 167.36267 127.61820 125.01116 1.000 70.82442 250 ALA D N 1
ATOM 34030 C CA . ALA H 2 233 ? 166.51356 126.86658 124.09214 1.000 74.15147 250 ALA D CA 1
ATOM 34031 C C . ALA H 2 233 ? 165.29121 127.68037 123.68839 1.000 70.24133 250 ALA D C 1
ATOM 34032 O O . ALA H 2 233 ? 164.92174 127.72681 122.50739 1.000 68.50205 250 ALA D O 1
ATOM 34039 N N . TYR H 2 234 ? 164.65416 128.33349 124.65946 1.000 64.78109 251 TYR D N 1
ATOM 34040 C CA . TYR H 2 234 ? 163.48965 129.15386 124.36007 1.000 64.11017 251 TYR D CA 1
ATOM 34041 C C . TYR H 2 234 ? 163.86347 130.30961 123.44763 1.000 57.49726 251 TYR D C 1
ATOM 34042 O O . TYR H 2 234 ? 163.08200 130.69601 122.57731 1.000 58.38034 251 TYR D O 1
ATOM 34046 N N . GLY H 2 235 ? 165.05210 130.88066 123.63415 1.000 49.78822 252 GLY D N 1
ATOM 34047 C CA . GLY H 2 235 ? 165.49021 131.94488 122.74543 1.000 56.04371 252 GLY D CA 1
ATOM 34048 C C . GLY H 2 235 ? 165.70597 131.46075 121.32537 1.000 53.74688 252 GLY D C 1
ATOM 34049 O O . GLY H 2 235 ? 165.35075 132.14560 120.36063 1.000 50.91517 252 GLY D O 1
ATOM 34053 N N . LEU H 2 236 ? 166.29989 130.27687 121.17529 1.000 55.23116 253 LEU D N 1
ATOM 34054 C CA . LEU H 2 236 ? 166.45062 129.70306 119.84278 1.000 59.01108 253 LEU D CA 1
ATOM 34055 C C . LEU H 2 236 ? 165.08674 129.49451 119.20075 1.000 62.31176 253 LEU D C 1
ATOM 34056 O O . LEU H 2 236 ? 164.87441 129.81973 118.02470 1.000 64.38242 253 LEU D O 1
ATOM 34060 N N . ALA H 2 237 ? 164.13762 128.97196 119.97528 1.000 65.79927 254 ALA D N 1
ATOM 34061 C CA . ALA H 2 237 ? 162.78965 128.78155 119.45566 1.000 66.87901 254 ALA D CA 1
ATOM 34062 C C . ALA H 2 237 ? 162.14827 130.11263 119.09223 1.000 60.26817 254 ALA D C 1
ATOM 34063 O O . ALA H 2 237 ? 161.39098 130.19719 118.12232 1.000 57.18354 254 ALA D O 1
ATOM 34070 N N . ALA H 2 238 ? 162.41951 131.15692 119.87251 1.000 63.51333 255 ALA D N 1
ATOM 34071 C CA . ALA H 2 238 ? 161.85522 132.46725 119.57629 1.000 65.01446 255 ALA D CA 1
ATOM 34072 C C . ALA H 2 238 ? 162.40038 133.00959 118.26510 1.000 58.03828 255 ALA D C 1
ATOM 34073 O O . ALA H 2 238 ? 161.65988 133.59780 117.47069 1.000 58.11960 255 ALA D O 1
ATOM 34080 N N . THR H 2 239 ? 163.69801 132.83184 118.02535 1.000 48.30187 256 THR D N 1
ATOM 34081 C CA . THR H 2 239 ? 164.25411 133.21935 116.73390 1.000 48.09983 256 THR D CA 1
ATOM 34082 C C . THR H 2 239 ? 163.60640 132.42125 115.61172 1.000 53.97879 256 THR D C 1
ATOM 34083 O O . THR H 2 239 ? 163.30340 132.96404 114.54014 1.000 58.48676 256 THR D O 1
ATOM 34087 N N . ALA H 2 240 ? 163.38532 131.12596 115.84253 1.000 63.87631 257 ALA D N 1
ATOM 34088 C CA . ALA H 2 240 ? 162.72073 130.30455 114.83721 1.000 70.98251 257 ALA D CA 1
ATOM 34089 C C . ALA H 2 240 ? 161.32649 130.83697 114.53157 1.000 73.62874 257 ALA D C 1
ATOM 34090 O O . ALA H 2 240 ? 160.93622 130.95968 113.36462 1.000 74.24441 257 ALA D O 1
ATOM 34097 N N . THR H 2 241 ? 160.56479 131.16871 115.57115 1.000 76.13375 258 THR D N 1
ATOM 34098 C CA . THR H 2 241 ? 159.22608 131.70560 115.36429 1.000 78.32525 258 THR D CA 1
ATOM 34099 C C . THR H 2 241 ? 159.28127 133.03606 114.62545 1.000 81.60049 258 THR D C 1
ATOM 34100 O O . THR H 2 241 ? 158.49217 133.27570 113.70407 1.000 83.67801 258 THR D O 1
ATOM 34104 N N . TRP H 2 242 ? 160.21560 133.91068 115.00496 1.000 62.66362 259 TRP D N 1
ATOM 34105 C CA . TRP H 2 242 ? 160.34053 135.19277 114.32192 1.000 58.66001 259 TRP D CA 1
ATOM 34106 C C . TRP H 2 242 ? 160.57617 134.99018 112.83418 1.000 63.02508 259 TRP D C 1
ATOM 34107 O O . TRP H 2 242 ? 159.91576 135.61571 111.99750 1.000 65.92827 259 TRP D O 1
ATOM 34128 N N . VAL H 2 243 ? 161.51815 134.11508 112.48202 1.000 62.54685 260 VAL D N 1
ATOM 34129 C CA . VAL H 2 243 ? 161.80143 133.89963 111.06803 1.000 62.92137 260 VAL D CA 1
ATOM 34130 C C . VAL H 2 243 ? 160.59302 133.28465 110.37604 1.000 70.77825 260 VAL D C 1
ATOM 34131 O O . VAL H 2 243 ? 160.31756 133.57564 109.20681 1.000 77.65389 260 VAL D O 1
ATOM 34144 N N . LEU H 2 244 ? 159.85186 132.42619 111.08073 1.000 83.43053 261 LEU D N 1
ATOM 34145 C CA . LEU H 2 244 ? 158.63965 131.85409 110.50574 1.000 86.95744 261 LEU D CA 1
ATOM 34146 C C . LEU H 2 244 ? 157.51228 132.87326 110.40690 1.000 87.13232 261 LEU D C 1
ATOM 34147 O O . LEU H 2 244 ? 156.70617 132.79738 109.47454 1.000 85.98828 261 LEU D O 1
ATOM 34163 N N . GLY H 2 245 ? 157.44339 133.82998 111.32876 1.000 77.88972 262 GLY D N 1
ATOM 34164 C CA . GLY H 2 245 ? 156.39584 134.82526 111.30088 1.000 80.99903 262 GLY D CA 1
ATOM 34165 C C . GLY H 2 245 ? 155.12716 134.44508 112.02828 1.000 77.22497 262 GLY D C 1
ATOM 34166 O O . GLY H 2 245 ? 154.07988 135.04780 111.76386 1.000 78.09388 262 GLY D O 1
ATOM 34170 N N . ILE H 2 246 ? 155.17413 133.46066 112.91794 1.000 82.74157 263 ILE D N 1
ATOM 34171 C CA . ILE H 2 246 ? 153.99491 133.06182 113.67885 1.000 86.82873 263 ILE D CA 1
ATOM 34172 C C . ILE H 2 246 ? 154.01871 133.76754 115.03055 1.000 87.77773 263 ILE D C 1
ATOM 34173 O O . ILE H 2 246 ? 154.98720 133.60954 115.78652 1.000 87.17150 263 ILE D O 1
ATOM 34189 N N . PRO H 2 247 ? 152.99203 134.54123 115.38558 1.000 80.62620 264 PRO D N 1
ATOM 34190 C CA . PRO H 2 247 ? 152.99380 135.19497 116.69782 1.000 80.14631 264 PRO D CA 1
ATOM 34191 C C . PRO H 2 247 ? 153.04368 134.17682 117.82337 1.000 74.97787 264 PRO D C 1
ATOM 34192 O O . PRO H 2 247 ? 152.54297 133.05781 117.70365 1.000 75.20572 264 PRO D O 1
ATOM 34203 N N . HIS H 2 248 ? 153.66359 134.57779 118.92522 1.000 63.77309 265 HIS D N 1
ATOM 34204 C CA . HIS H 2 248 ? 153.84915 133.68657 120.06134 1.000 68.42987 265 HIS D CA 1
ATOM 34205 C C . HIS H 2 248 ? 152.51095 133.21975 120.61645 1.000 66.22472 265 HIS D C 1
ATOM 34206 O O . HIS H 2 248 ? 152.44735 132.65707 121.70890 1.000 68.05369 265 HIS D O 1
ATOM 34220 N N . ARG H 2 259 ? 151.13055 132.71270 129.02459 1.000 75.60073 276 ARG D N 1
ATOM 34221 C CA . ARG H 2 259 ? 151.26182 133.50080 127.80646 1.000 76.77365 276 ARG D CA 1
ATOM 34222 C C . ARG H 2 259 ? 152.50955 133.09061 127.04024 1.000 72.93581 276 ARG D C 1
ATOM 34223 O O . ARG H 2 259 ? 153.52746 132.74910 127.63522 1.000 71.23969 276 ARG D O 1
ATOM 34227 N N . GLY H 2 260 ? 152.42807 133.12979 125.71533 1.000 81.69838 277 GLY D N 1
ATOM 34228 C CA . GLY H 2 260 ? 153.55676 132.72024 124.89509 1.000 87.39019 277 GLY D CA 1
ATOM 34229 C C . GLY H 2 260 ? 153.89939 131.25226 125.02347 1.000 87.56580 277 GLY D C 1
ATOM 34230 O O . GLY H 2 260 ? 155.08080 130.89559 125.10628 1.000 85.42904 277 GLY D O 1
ATOM 34234 N N . GLY H 2 261 ? 152.88674 130.38621 125.04810 1.000 94.29968 278 GLY D N 1
ATOM 34235 C CA . GLY H 2 261 ? 153.13986 128.96080 125.12518 1.000 93.98241 278 GLY D CA 1
ATOM 34236 C C . GLY H 2 261 ? 153.63942 128.35509 123.83186 1.000 92.13862 278 GLY D C 1
ATOM 34237 O O . GLY H 2 261 ? 154.23964 127.27400 123.85624 1.000 91.81307 278 GLY D O 1
ATOM 34241 N N . LEU H 2 262 ? 153.40546 129.02365 122.70171 1.000 82.48755 279 LEU D N 1
ATOM 34242 C CA . LEU H 2 262 ? 153.86179 128.48147 121.42842 1.000 79.94005 279 LEU D CA 1
ATOM 34243 C C . LEU H 2 262 ? 155.36732 128.27504 121.44174 1.000 78.76686 279 LEU D C 1
ATOM 34244 O O . LEU H 2 262 ? 155.86838 127.26007 120.94463 1.000 78.10473 279 LEU D O 1
ATOM 34248 N N . VAL H 2 263 ? 156.10551 129.22565 122.01475 1.000 78.30994 280 VAL D N 1
ATOM 34249 C CA . VAL H 2 263 ? 157.55093 129.06975 122.12662 1.000 82.67995 280 VAL D CA 1
ATOM 34250 C C . VAL H 2 263 ? 157.88370 127.86615 122.99606 1.000 81.44726 280 VAL D C 1
ATOM 34251 O O . VAL H 2 263 ? 158.76038 127.06079 122.65970 1.000 82.19947 280 VAL D O 1
ATOM 34255 N N . PHE H 2 264 ? 157.18329 127.71729 124.12174 1.000 79.05757 281 PHE D N 1
ATOM 34256 C CA . PHE H 2 264 ? 157.43676 126.58138 124.99947 1.000 79.00725 281 PHE D CA 1
ATOM 34257 C C . PHE H 2 264 ? 157.29846 125.27183 124.23851 1.000 79.18064 281 PHE D C 1
ATOM 34258 O O . PHE H 2 264 ? 158.20793 124.43433 124.24423 1.000 78.98698 281 PHE D O 1
ATOM 34275 N N . ASP H 2 265 ? 156.16587 125.08839 123.55766 1.000 82.22869 282 ASP D N 1
ATOM 34276 C CA . ASP H 2 265 ? 155.92556 123.83627 122.84709 1.000 80.68423 282 ASP D CA 1
ATOM 34277 C C . ASP H 2 265 ? 156.93395 123.63280 121.72323 1.000 80.18105 282 ASP D C 1
ATOM 34278 O O . ASP H 2 265 ? 157.45510 122.52698 121.54193 1.000 81.85177 282 ASP D O 1
ATOM 34282 N N . VAL H 2 266 ? 157.22391 124.68713 120.95771 1.000 79.93863 283 VAL D N 1
ATOM 34283 C CA . VAL H 2 266 ? 158.17542 124.56291 119.85770 1.000 82.20672 283 VAL D CA 1
ATOM 34284 C C . VAL H 2 266 ? 159.56548 124.24139 120.38896 1.000 78.11062 283 VAL D C 1
ATOM 34285 O O . VAL H 2 266 ? 160.31089 123.46069 119.78613 1.000 78.35859 283 VAL D O 1
ATOM 34289 N N . ALA H 2 267 ? 159.94546 124.85063 121.51120 1.000 83.13731 284 ALA D N 1
ATOM 34290 C CA . ALA H 2 267 ? 161.23794 124.56882 122.11882 1.000 90.36900 284 ALA D CA 1
ATOM 34291 C C . ALA H 2 267 ? 161.27810 123.21869 122.81745 1.000 89.23042 284 ALA D C 1
ATOM 34292 O O . ALA H 2 267 ? 162.36962 122.68158 123.03171 1.000 90.30669 284 ALA D O 1
ATOM 34299 N N . ASP H 2 268 ? 160.12055 122.65830 123.17471 1.000 84.29297 285 ASP D N 1
ATOM 34300 C CA . ASP H 2 268 ? 160.11060 121.39214 123.89771 1.000 82.22895 285 ASP D CA 1
ATOM 34301 C C . ASP H 2 268 ? 160.82343 120.29609 123.11869 1.000 81.18616 285 ASP D C 1
ATOM 34302 O O . ASP H 2 268 ? 161.38485 119.37422 123.72024 1.000 83.55522 285 ASP D O 1
ATOM 34306 N N . LEU H 2 269 ? 160.82875 120.38424 121.78752 1.000 83.39371 286 LEU D N 1
ATOM 34307 C CA . LEU H 2 269 ? 161.49399 119.36302 120.98633 1.000 85.81922 286 LEU D CA 1
ATOM 34308 C C . LEU H 2 269 ? 162.97539 119.28193 121.32374 1.000 84.92586 286 LEU D C 1
ATOM 34309 O O . LEU H 2 269 ? 163.54097 118.18697 121.41878 1.000 88.41104 286 LEU D O 1
ATOM 34313 N N . ILE H 2 270 ? 163.62390 120.43348 121.50251 1.000 92.76848 287 ILE D N 1
ATOM 34314 C CA . ILE H 2 270 ? 165.04109 120.48032 121.83216 1.000 98.25276 287 ILE D CA 1
ATOM 34315 C C . ILE H 2 270 ? 165.28381 120.59345 123.32770 1.000 96.53306 287 ILE D C 1
ATOM 34316 O O . ILE H 2 270 ? 166.44229 120.56234 123.76256 1.000 97.85995 287 ILE D O 1
ATOM 34332 N N . LYS H 2 271 ? 164.22625 120.70663 124.13342 1.000 83.33223 288 LYS D N 1
ATOM 34333 C CA . LYS H 2 271 ? 164.41387 120.95120 125.55885 1.000 83.17632 288 LYS D CA 1
ATOM 34334 C C . LYS H 2 271 ? 165.20265 119.82422 126.21170 1.000 88.10719 288 LYS D C 1
ATOM 34335 O O . LYS H 2 271 ? 166.10356 120.07526 127.02070 1.000 88.79782 288 LYS D O 1
ATOM 34339 N N . ASP H 2 272 ? 164.88259 118.57600 125.87118 1.000 94.23252 289 ASP D N 1
ATOM 34340 C CA . ASP H 2 272 ? 165.57921 117.41338 126.40489 1.000 94.87571 289 ASP D CA 1
ATOM 34341 C C . ASP H 2 272 ? 166.43524 116.70858 125.36458 1.000 92.02563 289 ASP D C 1
ATOM 34342 O O . ASP H 2 272 ? 167.14138 115.75618 125.70869 1.000 91.33198 289 ASP D O 1
ATOM 34346 N N . SER H 2 273 ? 166.40236 117.15457 124.10692 1.000 94.04206 290 SER D N 1
ATOM 34347 C CA . SER H 2 273 ? 167.19989 116.50286 123.07421 1.000 95.39961 290 SER D CA 1
ATOM 34348 C C . SER H 2 273 ? 168.68406 116.56684 123.40519 1.000 97.34215 290 SER D C 1
ATOM 34349 O O . SER H 2 273 ? 169.40161 115.57012 123.26513 1.000 99.14317 290 SER D O 1
ATOM 34353 N N . LEU H 2 274 ? 169.16366 117.73166 123.84020 1.000 101.64936 291 LEU D N 1
ATOM 34354 C CA . LEU H 2 274 ? 170.55608 117.89953 124.23552 1.000 102.10887 291 LEU D CA 1
ATOM 34355 C C . LEU H 2 274 ? 170.74336 118.63121 125.55367 1.000 100.85270 291 LEU D C 1
ATOM 34356 O O . LEU H 2 274 ? 171.82222 118.51352 126.14669 1.000 100.62053 291 LEU D O 1
ATOM 34360 N N . ILE H 2 275 ? 169.74400 119.36953 126.03820 1.000 104.67287 292 ILE D N 1
ATOM 34361 C CA . ILE H 2 275 ? 169.93164 120.17916 127.23872 1.000 108.22813 292 ILE D CA 1
ATOM 34362 C C . ILE H 2 275 ? 170.15874 119.29342 128.45749 1.000 108.76789 292 ILE D C 1
ATOM 34363 O O . ILE H 2 275 ? 171.10629 119.49936 129.22507 1.000 110.73821 292 ILE D O 1
ATOM 34367 N N . LEU H 2 276 ? 169.29337 118.29986 128.65777 1.000 100.29073 293 LEU D N 1
ATOM 34368 C CA . LEU H 2 276 ? 169.39811 117.46370 129.85229 1.000 101.54356 293 LEU D CA 1
ATOM 34369 C C . LEU H 2 276 ? 170.71840 116.71235 129.91618 1.000 103.31052 293 LEU D C 1
ATOM 34370 O O . LEU H 2 276 ? 171.37979 116.75230 130.96961 1.000 105.06269 293 LEU D O 1
ATOM 34374 N N . PRO H 2 277 ? 171.15810 116.01623 128.86549 1.000 109.30410 294 PRO D N 1
ATOM 34375 C CA . PRO H 2 277 ? 172.45917 115.33161 128.95135 1.000 110.42486 294 PRO D CA 1
ATOM 34376 C C . PRO H 2 277 ? 173.60435 116.27547 129.26280 1.000 107.91309 294 PRO D C 1
ATOM 34377 O O . PRO H 2 277 ? 174.41118 116.00027 130.16017 1.000 104.06301 294 PRO D O 1
ATOM 34388 N N . GLN H 2 278 ? 173.68975 117.39774 128.54756 1.000 111.00918 295 GLN D N 1
ATOM 34389 C CA . GLN H 2 278 ? 174.80478 118.31368 128.75219 1.000 110.21483 295 GLN D CA 1
ATOM 34390 C C . GLN H 2 278 ? 174.79668 118.87810 130.16457 1.000 112.75404 295 GLN D C 1
ATOM 34391 O O . GLN H 2 278 ? 175.84789 118.97492 130.80856 1.000 111.52738 295 GLN D O 1
ATOM 34395 N N . ALA H 2 279 ? 173.61952 119.25402 130.66591 1.000 116.35347 296 ALA D N 1
ATOM 34396 C CA . ALA H 2 279 ? 173.53954 119.81920 132.00762 1.000 115.97054 296 ALA D CA 1
ATOM 34397 C C . ALA H 2 279 ? 173.92291 118.78805 133.06055 1.000 116.78999 296 ALA D C 1
ATOM 34398 O O . ALA H 2 279 ? 174.74173 119.06178 133.94566 1.000 117.73438 296 ALA D O 1
ATOM 34405 N N . PHE H 2 280 ? 173.34553 117.58800 132.97787 1.000 115.95205 297 PHE D N 1
ATOM 34406 C CA . PHE H 2 280 ? 173.64863 116.56833 133.97517 1.000 114.62181 297 PHE D CA 1
ATOM 34407 C C . PHE H 2 280 ? 175.11870 116.17205 133.92644 1.000 117.84288 297 PHE D C 1
ATOM 34408 O O . PHE H 2 280 ? 175.75588 115.99776 134.97160 1.000 117.84596 297 PHE D O 1
ATOM 34412 N N . LEU H 2 281 ? 175.67785 116.03870 132.72204 1.000 115.65100 298 LEU D N 1
ATOM 34413 C CA . LEU H 2 281 ? 177.06163 115.59376 132.59320 1.000 115.38942 298 LEU D CA 1
ATOM 34414 C C . LEU H 2 281 ? 178.02387 116.57361 133.25126 1.000 117.42589 298 LEU D C 1
ATOM 34415 O O . LEU H 2 281 ? 178.98905 116.16242 133.90517 1.000 117.58042 298 LEU D O 1
ATOM 34419 N N . SER H 2 282 ? 177.77663 117.87552 133.09354 1.000 125.68821 299 SER D N 1
ATOM 34420 C CA . SER H 2 282 ? 178.70678 118.87785 133.60076 1.000 126.21137 299 SER D CA 1
ATOM 34421 C C . SER H 2 282 ? 178.85745 118.82145 135.11415 1.000 125.92350 299 SER D C 1
ATOM 34422 O O . SER H 2 282 ? 179.82777 119.36924 135.64804 1.000 125.56947 299 SER D O 1
ATOM 34426 N N . ALA H 2 283 ? 177.92581 118.17474 135.81736 1.000 124.17353 300 ALA D N 1
ATOM 34427 C CA . ALA H 2 283 ? 177.98798 118.15256 137.27472 1.000 124.69543 300 ALA D CA 1
ATOM 34428 C C . ALA H 2 283 ? 179.27473 117.50151 137.76315 1.000 123.06761 300 ALA D C 1
ATOM 34429 O O . ALA H 2 283 ? 179.91986 118.00374 138.69006 1.000 120.96209 300 ALA D O 1
ATOM 34436 N N . MET H 2 284 ? 179.66677 116.38973 137.15213 1.000 120.61223 301 MET D N 1
ATOM 34437 C CA . MET H 2 284 ? 180.88100 115.68902 137.55009 1.000 120.62011 301 MET D CA 1
ATOM 34438 C C . MET H 2 284 ? 182.11480 116.37910 136.97718 1.000 120.03263 301 MET D C 1
ATOM 34439 O O . MET H 2 284 ? 182.41027 117.52601 137.31455 1.000 117.34414 301 MET D O 1
ATOM 34443 N N . GLU H 2 288 ? 182.34493 125.72119 134.98436 1.000 101.01534 305 GLU D N 1
ATOM 34444 C CA . GLU H 2 288 ? 181.85505 127.08957 135.09188 1.000 97.13838 305 GLU D CA 1
ATOM 34445 C C . GLU H 2 288 ? 180.62556 127.29143 134.21669 1.000 98.52172 305 GLU D C 1
ATOM 34446 O O . GLU H 2 288 ? 180.39044 126.53642 133.27236 1.000 97.37801 305 GLU D O 1
ATOM 34450 N N . GLU H 2 289 ? 179.84147 128.32149 134.53712 1.000 97.43925 306 GLU D N 1
ATOM 34451 C CA . GLU H 2 289 ? 178.61616 128.57787 133.78842 1.000 97.73735 306 GLU D CA 1
ATOM 34452 C C . GLU H 2 289 ? 178.92500 128.89377 132.33135 1.000 94.04533 306 GLU D C 1
ATOM 34453 O O . GLU H 2 289 ? 178.22548 128.43290 131.42297 1.000 93.12628 306 GLU D O 1
ATOM 34457 N N . GLN H 2 290 ? 179.97204 129.68469 132.08913 1.000 97.26036 307 GLN D N 1
ATOM 34458 C CA . GLN H 2 290 ? 180.33874 130.02774 130.71871 1.000 98.66727 307 GLN D CA 1
ATOM 34459 C C . GLN H 2 290 ? 180.73584 128.78429 129.93282 1.000 99.02949 307 GLN D C 1
ATOM 34460 O O . GLN H 2 290 ? 180.37679 128.63452 128.75898 1.000 98.79909 307 GLN D O 1
ATOM 34464 N N . ASP H 2 291 ? 181.48734 127.88118 130.56381 1.000 100.95765 308 ASP D N 1
ATOM 34465 C CA . ASP H 2 291 ? 181.85293 126.63657 129.89760 1.000 99.74614 308 ASP D CA 1
ATOM 34466 C C . ASP H 2 291 ? 180.61102 125.82671 129.55385 1.000 98.26622 308 ASP D C 1
ATOM 34467 O O . ASP H 2 291 ? 180.49506 125.27878 128.45104 1.000 98.36392 308 ASP D O 1
ATOM 34471 N N . PHE H 2 292 ? 179.66381 125.74686 130.48957 1.000 91.25422 309 PHE D N 1
ATOM 34472 C CA . PHE H 2 292 ? 178.43861 125.00156 130.23175 1.000 89.99577 309 PHE D CA 1
ATOM 34473 C C . PHE H 2 292 ? 177.66082 125.61135 129.07595 1.000 88.73931 309 PHE D C 1
ATOM 34474 O O . PHE H 2 292 ? 177.14772 124.89062 128.21283 1.000 87.03312 309 PHE D O 1
ATOM 34478 N N . ARG H 2 293 ? 177.55931 126.94022 129.04500 1.000 99.67436 310 ARG D N 1
ATOM 34479 C CA . ARG H 2 293 ? 176.83362 127.60422 127.96771 1.000 102.93259 310 ARG D CA 1
ATOM 34480 C C . ARG H 2 293 ? 177.51351 127.36939 126.62653 1.000 100.18729 310 ARG D C 1
ATOM 34481 O O . ARG H 2 293 ? 176.85013 127.10405 125.61773 1.000 101.29326 310 ARG D O 1
ATOM 34485 N N . GLN H 2 294 ? 178.84211 127.47234 126.59281 1.000 100.97957 311 GLN D N 1
ATOM 34486 C CA . GLN H 2 294 ? 179.56079 127.24417 125.34616 1.000 104.68386 311 GLN D CA 1
ATOM 34487 C C . GLN H 2 294 ? 179.34949 125.81855 124.85858 1.000 105.44131 311 GLN D C 1
ATOM 34488 O O . GLN H 2 294 ? 179.10604 125.58331 123.66860 1.000 105.07145 311 GLN D O 1
ATOM 34492 N N . ALA H 2 295 ? 179.43080 124.84960 125.77249 1.000 109.13580 312 ALA D N 1
ATOM 34493 C CA . ALA H 2 295 ? 179.23348 123.45830 125.38653 1.000 108.85266 312 ALA D CA 1
ATOM 34494 C C . ALA H 2 295 ? 177.81857 123.22514 124.87594 1.000 108.67737 312 ALA D C 1
ATOM 34495 O O . ALA H 2 295 ? 177.62051 122.53303 123.87223 1.000 111.32444 312 ALA D O 1
ATOM 34502 N N . CYS H 2 296 ? 176.81947 123.79399 125.55319 1.000 102.93536 313 CYS D N 1
ATOM 34503 C CA . CYS H 2 296 ? 175.43978 123.62116 125.11165 1.000 103.60775 313 CYS D CA 1
ATOM 34504 C C . CYS H 2 296 ? 175.22072 124.23997 123.73669 1.000 105.13309 313 CYS D C 1
ATOM 34505 O O . CYS H 2 296 ? 174.55457 123.64888 122.87723 1.000 104.08314 313 CYS D O 1
ATOM 34509 N N . LEU H 2 297 ? 175.76856 125.43526 123.51189 1.000 116.05181 314 LEU D N 1
ATOM 34510 C CA . LEU H 2 297 ? 175.61983 126.08155 122.21371 1.000 116.81008 314 LEU D CA 1
ATOM 34511 C C . LEU H 2 297 ? 176.29035 125.26693 121.11701 1.000 116.84876 314 LEU D C 1
ATOM 34512 O O . LEU H 2 297 ? 175.73345 125.10328 120.02476 1.000 117.85600 314 LEU D O 1
ATOM 34516 N N . ASP H 2 298 ? 177.48944 124.74796 121.38732 1.000 117.09940 315 ASP D N 1
ATOM 34517 C CA . ASP H 2 298 ? 178.16100 123.90938 120.40186 1.000 118.56487 315 ASP D CA 1
ATOM 34518 C C . ASP H 2 298 ? 177.35369 122.65004 120.12095 1.000 118.22489 315 ASP D C 1
ATOM 34519 O O . ASP H 2 298 ? 177.24754 122.21409 118.96916 1.000 121.17808 315 ASP D O 1
ATOM 34523 N N . ASN H 2 299 ? 176.77734 122.05030 121.16386 1.000 119.38786 316 ASN D N 1
ATOM 34524 C CA . ASN H 2 299 ? 175.96431 120.85644 120.97125 1.000 121.93499 316 ASN D CA 1
ATOM 34525 C C . ASN H 2 299 ? 174.76171 121.15511 120.08955 1.000 122.79673 316 ASN D C 1
ATOM 34526 O O . ASN H 2 299 ? 174.43084 120.37497 119.18948 1.000 122.26697 316 ASN D O 1
ATOM 34530 N N . LEU H 2 300 ? 174.09551 122.28415 120.33166 1.000 126.19597 317 LEU D N 1
ATOM 34531 C CA . LEU H 2 300 ? 172.96139 122.65912 119.49405 1.000 125.81165 317 LEU D CA 1
ATOM 34532 C C . LEU H 2 300 ? 173.39901 122.89082 118.05349 1.000 125.23378 317 LEU D C 1
ATOM 34533 O O . LEU H 2 300 ? 172.71932 122.46525 117.11225 1.000 125.91686 317 LEU D O 1
ATOM 34537 N N . SER H 2 301 ? 174.53509 123.56354 117.86160 1.000 120.50058 318 SER D N 1
ATOM 34538 C CA . SER H 2 301 ? 175.00084 123.85117 116.50956 1.000 119.34829 318 SER D CA 1
ATOM 34539 C C . SER H 2 301 ? 175.33630 122.57138 115.75522 1.000 120.04161 318 SER D C 1
ATOM 34540 O O . SER H 2 301 ? 174.98020 122.42347 114.58040 1.000 119.03587 318 SER D O 1
ATOM 34544 N N . ARG H 2 302 ? 176.01748 121.63092 116.41263 1.000 119.89845 319 ARG D N 1
ATOM 34545 C CA . ARG H 2 302 ? 176.40586 120.39982 115.73245 1.000 117.67948 319 ARG D CA 1
ATOM 34546 C C . ARG H 2 302 ? 175.18395 119.64136 115.23981 1.000 117.03747 319 ARG D C 1
ATOM 34547 O O . ARG H 2 302 ? 175.15878 119.15831 114.10211 1.000 116.44260 319 ARG D O 1
ATOM 34551 N N . ALA H 2 303 ? 174.15623 119.53898 116.07673 1.000 121.71489 320 ALA D N 1
ATOM 34552 C CA . ALA H 2 303 ? 172.93398 118.83941 115.71170 1.000 124.20881 320 ALA D CA 1
ATOM 34553 C C . ALA H 2 303 ? 172.03354 119.65897 114.79942 1.000 125.22792 320 ALA D C 1
ATOM 34554 O O . ALA H 2 303 ? 171.03186 119.12753 114.30990 1.000 123.12408 320 ALA D O 1
ATOM 34561 N N . GLN H 2 304 ? 172.36028 120.92703 114.55239 1.000 126.60037 321 GLN D N 1
ATOM 34562 C CA . GLN H 2 304 ? 171.49734 121.81230 113.77349 1.000 125.21565 321 GLN D CA 1
ATOM 34563 C C . GLN H 2 304 ? 170.14822 121.98355 114.47015 1.000 125.95457 321 GLN D C 1
ATOM 34564 O O . GLN H 2 304 ? 169.08475 121.76073 113.88901 1.000 123.96319 321 GLN D O 1
ATOM 34568 N N . ALA H 2 305 ? 170.20461 122.38188 115.74225 1.000 122.50475 322 ALA D N 1
ATOM 34569 C CA . ALA H 2 305 ? 168.99318 122.46507 116.55120 1.000 120.20974 322 ALA D CA 1
ATOM 34570 C C . ALA H 2 305 ? 168.00234 123.46572 115.96890 1.000 120.38636 322 ALA D C 1
ATOM 34571 O O . ALA H 2 305 ? 166.82660 123.14538 115.76558 1.000 120.05990 322 ALA D O 1
ATOM 34578 N N . LEU H 2 306 ? 168.45657 124.69015 115.70095 1.000 123.47579 323 LEU D N 1
ATOM 34579 C CA . LEU H 2 306 ? 167.55143 125.71305 115.18701 1.000 121.42450 323 LEU D CA 1
ATOM 34580 C C . LEU H 2 306 ? 167.05005 125.35129 113.79569 1.000 116.28845 323 LEU D C 1
ATOM 34581 O O . LEU H 2 306 ? 165.85695 125.48054 113.49856 1.000 113.91759 323 LEU D O 1
ATOM 34585 N N . ASP H 2 307 ? 167.95314 124.90332 112.92251 1.000 109.47490 324 ASP D N 1
ATOM 34586 C CA . ASP H 2 307 ? 167.53967 124.49857 111.58457 1.000 108.39910 324 ASP D CA 1
ATOM 34587 C C . ASP H 2 307 ? 166.59361 123.30894 111.64597 1.000 107.24020 324 ASP D C 1
ATOM 34588 O O . ASP H 2 307 ? 165.60656 123.25141 110.90432 1.000 104.98338 324 ASP D O 1
ATOM 34592 N N . PHE H 2 308 ? 166.88077 122.34550 112.52394 1.000 108.36761 325 PHE D N 1
ATOM 34593 C CA . PHE H 2 308 ? 165.99816 121.19323 112.66348 1.000 109.17747 325 PHE D CA 1
ATOM 34594 C C . PHE H 2 308 ? 164.61447 121.62021 113.12707 1.000 107.45325 325 PHE D C 1
ATOM 34595 O O . PHE H 2 308 ? 163.60232 121.14649 112.60160 1.000 106.91623 325 PHE D O 1
ATOM 34599 N N . MET H 2 309 ? 164.55157 122.51779 114.11137 1.000 110.82827 326 MET D N 1
ATOM 34600 C CA . MET H 2 309 ? 163.26179 122.98493 114.60486 1.000 112.38024 326 MET D CA 1
ATOM 34601 C C . MET H 2 309 ? 162.49514 123.72812 113.51882 1.000 111.34294 326 MET D C 1
ATOM 34602 O O . MET H 2 309 ? 161.28537 123.53255 113.35808 1.000 111.94090 326 MET D O 1
ATOM 34606 N N . ILE H 2 310 ? 163.18082 124.58709 112.76273 1.000 107.08901 327 ILE D N 1
ATOM 34607 C CA . ILE H 2 310 ? 162.51285 125.32813 111.69692 1.000 106.31050 327 ILE D CA 1
ATOM 34608 C C . ILE H 2 310 ? 161.98881 124.37141 110.63400 1.000 111.15021 327 ILE D C 1
ATOM 34609 O O . ILE H 2 310 ? 160.86177 124.51871 110.14194 1.000 111.10724 327 ILE D O 1
ATOM 34613 N N . ASP H 2 311 ? 162.79945 123.37982 110.25692 1.000 113.43263 328 ASP D N 1
ATOM 34614 C CA . ASP H 2 311 ? 162.36546 122.40790 109.25994 1.000 113.66055 328 ASP D CA 1
ATOM 34615 C C . ASP H 2 311 ? 161.17131 121.60753 109.75981 1.000 112.09774 328 ASP D C 1
ATOM 34616 O O . ASP H 2 311 ? 160.23100 121.34583 109.00292 1.000 111.41733 328 ASP D O 1
ATOM 34620 N N . THR H 2 312 ? 161.19153 121.20673 111.03235 1.000 106.47753 329 THR D N 1
ATOM 34621 C CA . THR H 2 312 ? 160.06811 120.46207 111.58672 1.000 104.65199 329 THR D CA 1
ATOM 34622 C C . THR H 2 312 ? 158.80564 121.30897 111.59915 1.000 103.50894 329 THR D C 1
ATOM 34623 O O . THR H 2 312 ? 157.71771 120.81834 111.28154 1.000 106.46825 329 THR D O 1
ATOM 34627 N N . LEU H 2 313 ? 158.92772 122.58375 111.96999 1.000 105.97351 330 LEU D N 1
ATOM 34628 C CA . LEU H 2 313 ? 157.76243 123.45994 111.96874 1.000 108.68201 330 LEU D CA 1
ATOM 34629 C C . LEU H 2 313 ? 157.20029 123.61673 110.56422 1.000 107.70093 330 LEU D C 1
ATOM 34630 O O . LEU H 2 313 ? 155.98408 123.53413 110.36032 1.000 106.93515 330 LEU D O 1
ATOM 34634 N N . LYS H 2 314 ? 158.07147 123.83733 109.57948 1.000 110.55624 331 LYS D N 1
ATOM 34635 C CA . LYS H 2 314 ? 157.60089 123.97353 108.20616 1.000 112.19318 331 LYS D CA 1
ATOM 34636 C C . LYS H 2 314 ? 156.93492 122.68929 107.72750 1.000 115.97224 331 LYS D C 1
ATOM 34637 O O . LYS H 2 314 ? 155.88516 122.72963 107.07311 1.000 119.43994 331 LYS D O 1
ATOM 34641 N N . ASP H 2 315 ? 157.53141 121.53711 108.04316 1.000 118.35910 332 ASP D N 1
ATOM 34642 C CA . ASP H 2 315 ? 156.95876 120.26654 107.61590 1.000 116.88837 332 ASP D CA 1
ATOM 34643 C C . ASP H 2 315 ? 155.60065 120.03296 108.25805 1.000 116.19472 332 ASP D C 1
ATOM 34644 O O . ASP H 2 315 ? 154.66972 119.56422 107.59797 1.000 117.01531 332 ASP D O 1
ATOM 34648 N N . VAL H 2 316 ? 155.46981 120.34050 109.54899 1.000 119.31334 333 VAL D N 1
ATOM 34649 C CA . VAL H 2 316 ? 154.18292 120.18541 110.22019 1.000 119.65842 333 VAL D CA 1
ATOM 34650 C C . VAL H 2 316 ? 153.15069 121.10336 109.58372 1.000 121.29618 333 VAL D C 1
ATOM 34651 O O . VAL H 2 316 ? 152.02084 120.69378 109.29474 1.000 123.38024 333 VAL D O 1
ATOM 34655 N N . ALA H 2 317 ? 153.53182 122.35759 109.33700 1.000 120.94186 334 ALA D N 1
ATOM 34656 C CA . ALA H 2 317 ? 152.60367 123.29946 108.72696 1.000 121.74180 334 ALA D CA 1
ATOM 34657 C C . ALA H 2 317 ? 152.13151 122.81066 107.36837 1.000 121.13919 334 ALA D C 1
ATOM 34658 O O . ALA H 2 317 ? 150.93904 122.89941 107.05573 1.000 120.38078 334 ALA D O 1
ATOM 34665 N N . GLN H 2 318 ? 153.04496 122.29380 106.54891 1.000 125.02255 335 GLN D N 1
ATOM 34666 C CA . GLN H 2 318 ? 152.65394 121.80651 105.23246 1.000 124.53102 335 GLN D CA 1
ATOM 34667 C C . GLN H 2 318 ? 151.78278 120.56020 105.34014 1.000 127.01895 335 GLN D C 1
ATOM 34668 O O . GLN H 2 318 ? 150.70900 120.49025 104.73239 1.000 127.36844 335 GLN D O 1
ATOM 34672 N N . ARG H 2 319 ? 152.21910 119.57666 106.12914 1.000 135.43737 336 ARG D N 1
ATOM 34673 C CA . ARG H 2 319 ? 151.54612 118.28342 106.15371 1.000 134.96730 336 ARG D CA 1
ATOM 34674 C C . ARG H 2 319 ? 150.16256 118.38584 106.78021 1.000 134.96836 336 ARG D C 1
ATOM 34675 O O . ARG H 2 319 ? 149.18234 117.89236 106.21496 1.000 134.07541 336 ARG D O 1
ATOM 34679 N N . SER H 2 320 ? 150.05863 119.00881 107.95668 1.000 142.39132 337 SER D N 1
ATOM 34680 C CA . SER H 2 320 ? 148.75596 119.12832 108.59960 1.000 142.84665 337 SER D CA 1
ATOM 34681 C C . SER H 2 320 ? 147.80998 119.97189 107.75822 1.000 142.43270 337 SER D C 1
ATOM 34682 O O . SER H 2 320 ? 146.62344 119.64859 107.62938 1.000 143.47104 337 SER D O 1
ATOM 34686 N N . THR H 2 321 ? 148.31814 121.05965 107.17691 1.000 141.50199 338 THR D N 1
ATOM 34687 C CA . THR H 2 321 ? 147.47688 121.91917 106.35209 1.000 141.65994 338 THR D CA 1
ATOM 34688 C C . THR H 2 321 ? 146.94551 121.16442 105.13988 1.000 143.55788 338 THR D C 1
ATOM 34689 O O . THR H 2 321 ? 145.75725 121.25359 104.81140 1.000 143.92716 338 THR D O 1
ATOM 34693 N N . VAL H 2 322 ? 147.81316 120.41207 104.45879 1.000 153.19410 339 VAL D N 1
ATOM 34694 C CA . VAL H 2 322 ? 147.36989 119.64454 103.29961 1.000 154.69690 339 VAL D CA 1
ATOM 34695 C C . VAL H 2 322 ? 146.38427 118.56344 103.72243 1.000 154.93529 339 VAL D C 1
ATOM 34696 O O . VAL H 2 322 ? 145.35194 118.35574 103.07364 1.000 154.00551 339 VAL D O 1
ATOM 34700 N N . SER H 2 323 ? 146.68860 117.85359 104.81011 1.000 166.40771 340 SER D N 1
ATOM 34701 C CA . SER H 2 323 ? 145.80074 116.82214 105.32607 1.000 167.02004 340 SER D CA 1
ATOM 34702 C C . SER H 2 323 ? 144.52102 117.39451 105.91405 1.000 168.94597 340 SER D C 1
ATOM 34703 O O . SER H 2 323 ? 143.56357 116.64022 106.11825 1.000 170.09697 340 SER D O 1
ATOM 34707 N N . ALA H 2 324 ? 144.48140 118.69285 106.19381 1.000 169.80277 341 ALA D N 1
ATOM 34708 C CA . ALA H 2 324 ? 143.27139 119.32762 106.69622 1.000 168.80305 341 ALA D CA 1
ATOM 34709 C C . ALA H 2 324 ? 142.32365 119.63502 105.54138 1.000 168.92008 341 ALA D C 1
ATOM 34710 O O . ALA H 2 324 ? 142.75190 119.86383 104.41025 1.000 169.91470 341 ALA D O 1
#

Organism: Pseudomonas aeruginosa (strain UCBPP-PA14) (NCBI:txid208963)

Foldseek 3Di:
DKKKKFWDFDDPQLVVLCVLPVVPFDDPDPGMTMDDDDPVVVVVSLVVCQVPGDQRTWMWMKAPPDPPDIQTDDIHHDPPQADRRRDGDDDDDDPDDPPPPVDFQQQCLVVLLLLLLLLLLQQQQLCLAPVNVCLLVDPDDDDDALADSLVSSLLVLLLQQFWQDAPVVSLVQLLPLVDDDPVSCVSRQQCLDPDGDAACQADRRDYQSSVLSSLLSNPLFFFFADDDDPLVCQQVPPRVGDRVRSPSDDDDSVSSVSSNDRPQDGLSPWPQSSNVSSVSSVVCVPDPPPSVCRVVVNLADPSSVVSSLLLLLLLLQLLPDFEDCPDIDNPRDAAQFADPPPSGTTYHPSRSSVSSSVSSSVVSVCLSCQLPQADAAAPDVLLVDDDDPPLQCLLVQLLVVLLVQQPVCLPFNEEEEEQAFPLSLCLSSVVSSQQSNDDRVRHAAEEEAEQDQFDFVLLVVVSCVSNVPDLAAEKEWGTGADDDCLVVVVLVVVVSTNSSSNDQLGDPLIDIRGDYDQQRQSCCSRNDSDRRLSVLRRHRYYYYHVRQLLCLQLPGGHNNNNSSVSVLLNHAYEYEPPVVDALLQLLSVLLSLLVSLQRSYHYYYYDNFDALLSVLLSVVSSQLNVVSNQCSGDDPDDDRWYWYWYGYSPHIDIDTHRDSVVVSVVLVVVLVVVVVVVVPDDDAAFEEEDEQDDDDLDLLVSLLSVLVVVLVVVVVLQVVDWDDDPQATEFEEEEEAEDQQSLLSNVQNNQFVAHDPLEFEAEAEAEAQFFSLQNSLLLVVQLVLFDDAPPCPVVSCPDVVNVVVVVPDDGRYYYYYYSYYCVCLPSRQGEGCAYEYEDQALVSVASVVCRYCVHYDDHPLDHGYYYYQAHSQVSNVDPPRNVSPHQADPVQHADDRGNVFQDDPVCSRPPHSSLRHYADPPADSRTYRSSVVSVQSNCASPNQNNPPQSDHSCSVSVRSNSSRSHVCPSSPHPDDADKFKWFFAADPVGNVRTFTWTDHSNDTHGDRVQEDEDDGDGDPSYYYPSFDDVSVSLVVVCVVVVHDSRVSRVNRRMGMDGDDPNHWYADSRSRTHRDD/DKKKKFWPFDDPQVVVLCVLCVVPFDDPDPGITIDDDDPVVVVVSVVVCQVPGDQRTWMWMKAPPDPPDIQTDDIHHDCPQADPRGDGDPDDDPDDDPD/DVLQPDDLLPAADEEEDEQWEWEDDPNFIWIWHDDDPDIDTGGDSLSRYAEYEYEYNYYYDDVNVVVNLVNFHKYKYAYPLLFGPDDDDLDGHGIDIDGHDPDDADDPLQVLVVVPLPPQVLLLVLLLLLVVLLLVLQCCLLPPDVVLVVLQQAFDPVLSVVLSVVLNVQQVPDDHQVSNVVSVVVSVVSLLVRLCVRRVVDDDDADPNLPDDQQLNSQLSVVLVVLLSLLVSLCVNNPHFQQSCRRPNVRHGSCNSVSLSSSVSRSQRNNLSVSCSVVVHDNVVSVVVSSVVCSVVSSSVVSNVSSVVSSVVSNVVD/DLDPVLQEDEDEQWEWDDDPLDIDIDHPVGVPPPPVVRDLALRYEYEYEYNYDYDPVRVVSSQQRAYWYFYAYHLRDAGDDTDAADEDDPPPDDDGRHDHAHLQVLLVVPLVPLVLLLVLLLLLVVLQLVLLCCLQPVDPVLCVLQQDQDPVQSVVLSVVLNVQSVPDDDLVSNVVSVVVSLVSLLVRSCVRLVVPDDDADPPLPDPQQLSVLLVVLLRRLLRLLVVLCRSNRYDQQSARRDDNPDGRRNSVSLSSSCSSSQSNSLSSSCSSVVDDDVVSVVVSSVSCSVVSSSNVSNVSSVVSSVVSVVVD/DDPLLQQQDEEADDQWEWEDDPNFTWIWHDDPPDIDTGGDPLLRYLEYEYEPNYYYDVVNVVVNLVSQHWYWYVVVIGTDGRPPDDADCPLQVLVCVQQVDPVLLFPCLCVLVLLLLVLQLVLVPPVLVCPNVLSVVLSVVLVVQCVDGLVSNVVSSVVSLVSLLVVLCVVLVPDDCVAQLVVLLVVLLVVLLRLLVSLCVNSPHDQQDDRRCNVVDGSRNSSSLSVSVSSRPSNNLSSVCSSVVDDSVVSVVVSSVVCSVVSVSVVSNVSSSVSSVVSSVVD/DAEDEDEQWEWDDDPNHTDIGHCDRDLAQPHEYEYEYNYYYDPSRVVSSVVRNYKYFYAYHPRDATDDIDADAPLQVLVVVLPPDCQPVCLLVLVVVLVVLVVVVVVVVLVVVLCVVSVDPPDVVVNVVVVVVVPVVVLVVLVCQPPPLVVVLRRLLRLLVVLCRVNNHDEVHCNSVSLSVSVSPSQSVVLNSNVVCDNVVSVVVSSVVCVVVVVSVVSSVSVVVSSVPSSVVD

Solvent-accessible surface area: 100048 Å² total; per-residue (Å²): 72,7,1,4,2,2,2,30,2,90,164,177,3,28,62,36,2,66,94,9,0,2,29,9,0,28,9,31,1,66,67,5,0,7,7,41,10,42,98,48,0,4,69,17,1,116,143,69,3,123,148,44,36,130,222,59,5,2,0,0,0,5,60,13,125,21,128,78,38,38,41,52,74,30,50,4,39,51,65,79,67,13,46,78,81,0,10,7,10,21,55,100,29,92,169,102,16,34,113,116,147,55,60,55,59,33,55,20,21,18,5,7,63,8,6,1,16,0,0,0,0,4,0,2,5,1,8,4,7,46,28,9,18,58,30,8,125,62,154,36,167,76,123,65,45,4,20,44,23,2,4,6,1,0,2,4,4,6,4,12,0,15,69,62,23,76,13,83,61,1,0,115,80,0,17,56,92,190,83,84,40,92,90,34,42,97,88,23,31,65,18,37,106,170,86,82,24,67,0,0,3,60,186,84,40,9,12,45,1,0,16,0,1,0,1,1,0,2,0,3,20,80,13,1,58,23,138,56,54,38,58,86,21,1,53,134,2,5,22,33,0,47,20,131,25,8,32,38,104,118,28,81,79,143,74,49,30,9,8,9,85,38,86,113,36,10,0,26,80,0,63,109,0,6,56,93,0,11,105,11,0,75,43,2,33,115,38,57,48,6,71,94,60,0,80,71,12,15,104,17,24,10,0,1,12,4,1,23,5,6,2,19,4,0,6,34,21,15,4,60,63,97,62,53,90,206,50,8,44,98,135,23,78,5,36,0,1,11,40,117,138,60,18,128,64,45,1,20,0,0,3,1,0,13,0,0,5,57,14,1,95,101,1,13,35,24,13,30,138,3,75,122,99,12,32,60,11,38,170,32,143,26,0,48,143,149,25,137,60,98,137,55,112,16,6,9,106,4,26,62,22,0,91,80,2,73,111,80,1,114,56,36,0,2,1,0,1,6,4,0,29,47,27,21,35,35,14,49,7,9,1,3,8,8,18,3,3,13,49,75,122,74,2,1,15,3,2,6,1,9,10,28,130,21,2,3,26,39,5,0,66,29,16,21,138,99,6,52,12,42,61,88,38,0,0,0,4,11,7,3,43,37,26,131,31,33,42,74,86,57,43,122,138,26,40,97,15,10,5,21,21,18,47,97,20,35,15,91,32,12,58,3,44,13,85,26,78,27,111,113,1,34,8,99,82,14,8,27,115,102,49,24,3,3,63,7,4,8,0,11,0,0,6,0,0,0,11,22,5,2,40,2,6,9,25,30,82,18,17,50,13,3,1,6,4,3,1,4,36,16,12,10,2,2,1,26,20,0,12,42,19,70,10,81,10,8,5,1,0,1,2,1,1,6,15,0,0,0,13,28,0,34,0,1,0,2,0,8,1,2,2,14,5,2,0,36,11,0,0,50,0,0,58,14,0,12,52,30,16,10,141,20,62,19,44,60,56,56,32,23,51,0,36,0,1,4,4,2,37,36,36,35,75,35,39,56,17,28,50,60,100,44,2,22,104,18,7,56,80,1,10,58,65,3,42,64,87,6,102,144,96,102,69,80,50,58,6,75,44,11,71,16,112,58,118,39,115,59,98,84,53,7,6,165,75,15,3,33,25,9,11,79,34,4,18,48,0,8,151,61,16,70,30,77,67,169,34,69,79,4,0,6,0,1,11,7,11,16,44,27,40,16,0,0,40,5,0,49,17,19,4,52,102,1,9,30,156,38,20,23,4,12,2,4,12,1,0,53,41,6,4,23,11,6,12,15,1,9,5,76,61,1,28,121,23,0,79,19,56,83,147,18,24,62,67,4,22,78,52,112,68,6,44,132,21,25,148,74,21,131,36,87,21,0,0,5,3,2,0,0,1,35,25,3,22,12,36,20,56,2,1,2,6,0,1,4,1,2,6,9,18,10,19,4,22,22,9,2,3,12,9,0,37,45,79,21,65,43,56,91,51,69,15,0,2,25,11,10,3,88,8,19,41,7,16,35,58,58,130,22,0,7,69,147,62,19,34,2,30,113,99,22,56,12,106,44,36,40,6,82,92,3,27,60,113,77,33,28,49,70,17,42,4,37,36,12,4,45,76,53,194,77,48,113,40,109,41,75,13,17,6,2,4,5,79,28,8,89,0,21,8,66,29,134,72,3,23,126,33,142,21,17,10,39,23,12,53,132,20,30,0,11,5,0,0,1,3,7,70,44,20,56,37,81,72,68,79,102,45,40,29,8,0,13,2,3,40,137,143,54,96,120,107,57,40,1,6,70,34,33,74,54,87,55,38,77,35,45,122,34,46,91,132,31,125,40,88,95,26,74,78,6,99,33,22,12,44,17,94,17,106,99,21,4,77,28,29,8,55,128,64,127,47,77,27,59,92,4,2,59,66,20,2,17,6,72,6,120,82,30,127,94,0,3,10,27,35,63,74,2,1,0,43,92,92,149,62,2,5,4,4,3,0,21,1,82,159,153,1,28,73,48,3,62,84,8,2,1,35,13,2,28,14,24,5,39,48,3,1,8,9,31,13,44,103,61,0,5,65,10,1,90,148,50,6,127,160,48,40,104,195,54,6,0,0,0,0,6,71,9,32,23,99,59,74,46,73,57,71,21,48,3,51,38,62,89,59,8,48,84,95,0,10,10,11,21,69,124,26,111,161,84,47,59,184,134,56,35,46,32,6,130,25,50,43,21,42,24,23,36,34,10,69,101,2,36,0,30,47,35,60,42,26,3,0,38,0,29,67,94,50,80,79,12,23,24,24,13,3,0,13,3,3,0,8,0,0,0,0,0,40,45,2,14,1,20,15,38,0,2,81,51,1,1,139,2,4,1,0,0,0,0,0,6,18,52,8,23,30,7,29,63,41,120,92,22,60,24,18,20,9,17,2,11,2,23,46,71,68,50,39,2,84,53,8,27,88,0,4,49,6,0,61,65,74,66,50,34,42,88,5,3,75,25,4,25,135,10,5,14,102,32,1,93,97,9,20,87,67,28,77,82,14,64,92,59,43,13,71,36,69,59,103,35,3,46,93,3,3,102,44,4,42,72,40,16,67,78,4,111,54,48,126,35,6,53,89,21,25,60,113,10,33,138,88,2,39,104,11,0,5,120,16,13,210,72,53,104,34,124,67,34,79,99,23,79,8,36,57,57,0,3,120,13,9,24,15,0,31,7,1,1,16,0,17,0,0,0,0,0,19,34,9,12,6,42,12,5,0,6,23,24,42,5,80,79,73,67,18,0,0,8,26,8,0,0,23,4,0,35,19,0,10,1,2,0,20,0,1,19,2,16,70,174,62,29,106,53,56,41,1,57,86,35,0,32,52,20,8,66,126,26,116,2,16,72,29,0,21,87,10,1,84,59,2,2,83,127,14,60,97,80,116,112,63,2,79,162,25,46,1,37,45,0,67,113,6,57,5,4,13,41,4,7,93,17,26,14,67,31,94,70,45,86,164,16,137,28,97,112,17,80,40,44,48,70,6,18,5,1,2,0,67,45,9,7,3,12,6,21,0,4,36,37,3,8,107,12,3,3,30,2,0,0,0,1,29,41,5,2,14,3,13,0,0,10,50,35,17,11,89,32,103,86,18,100,38,70,42,98,25,139,61,14,66,41,5,80,72,2,14,60,4,4,113,58,111,110,75,27,60,76,6,12,78,47,7,31,110,18,28,36,85,30,15,125,105,23,23,77,63,32,79,62,27,74,90,47,49,12,73,44,66,82,112,58,27,60,66,36,21,66,64,24,39,68,47,22,68,81,15,113,56,63,80,40,21,61,64,24,23,61,65,24,45,62,46,25,32,64,33,0,11,85,30,16,92,76,39,115,30,120,118,36,73,220,44,80,24,79,53,71,8,10,49,6,11,52,50,0,14,109,0,5,54,6,23,0,9,1,0,0,14,42,14,18,9,18,19,10,1,1,3,46,45,40,106,110,106,121,2,0,0,0,35,6,0,1,44,2,5,28,26,0,17,3,18,14,24,0,2,27,6,14,114,66,60,54,68,96,154,66,0,59,110,27,2,30,52,32,12,85,154,35,119,2,12,19,55,3,4,44,20,2,47,62,8,2,83,94,20,63,123,85,111,118,22,119,70,54,113,11,51,39,40,32,80,12,68,120,0,36,0,21,50,51,61,36,25,1,0,35,0,30,84,99,55,90,23,8,20,14,28,14,2,0,11,23,4,8,26,1,0,7,0,0,66,46,4,12,0,17,12,53,0,1,119,37,2,6,153,54,16,5,3,5,0,9,12,70,184,33,34,38,2,25,3,35,51,40,126,67,69,57,90,71,32,97,69,29,54,47,30,111,68,86,85,87,37,28,44,57,22,27,40,21,52,45,60,38,18,42,63,12,37,56,81,68,80,110,115,90,94,96,128,113,91,82,62,56,63,63,46,43,64,65,26,55,62,66,32,164,160,80,92,74,36,39,60,64,20,54,63,64,39,62,63,46,58,44,60,64,26,25,76,91,44,82,130,114,102,147,125,61,91,47,46,69,10,51,64,51,10,54,32,41,17,24,0,45,0,12,15,13,12,43,26,14,12,17,50,41,41,18,12,62,77,30,45,114,83,63,107,29,3,18,16,56,35,26,8,55,33,29,28,65,24,46,28,45,61,28,5,27,63,16,22,71,82,70,49,74,75,48,52,13,88,47,55,27,62,50,46,48,78,96,70,61,25,51,38,100,15,41,74,39,43,64,85,30,3,84,107,10,38,73,88,124,100,54,72,28,69,46,93,107,13,80,11,66,36,122,88,47,62,44,52,122,78,66,143,123,52,104,73,48,100,76,9,13,28,23,2,5,61,46,10,12,4,29,12,28,0,10,89,56,13,50,175,60,30,23,36,5,0,4,1,2,61,77,22,30,61,7,25,3,0,26,69,123,107,73,111,45,74,99,122,36,65,56,112,141,105,65,83,44,64,39,63,36,61,36,58,58,63,28,55,64,49,61,90,95,120,124,84,82,68,47,51,64,76,60,52,64,41,48,96,58,69,117,56,61,82,63,42,64,75,59,62,80,76,68,67,72,60,69,62,68,73,64,89,118,71,162,78,52,64,70,109,17,55,60,47,20,29,8,35,9,17,22,18,19,42,68,30,31,22,60,63,89,4,42,50,12,136,74,58,10,60,34,43,47,68,28,31,30,53,79,35,11,49,73,63,70,136,116,71,80,62,15,43,66,58,36,64,62,38,35,77,95,75,48,11,55,65,49,21,40,63,63,33,52,59,33,17,55,65,44,23,84,95,118